Protein 1X6F (pdb70)

Structure (mmCIF, N/CA/C/O backbone):
data_1X6F
#
_entry.id   1X6F
#
loop_
_entity.id
_entity.type
_entity.pdbx_description
1 polymer 'Zinc finger protein 462'
2 non-polymer 'ZINC ION'
#
loop_
_atom_site.group_PDB
_atom_site.id
_atom_site.type_symbol
_atom_site.label_atom_id
_atom_site.label_alt_id
_atom_site.label_comp_id
_atom_site.label_asym_id
_atom_site.label_entity_id
_atom_site.label_seq_id
_atom_site.pdbx_PDB_ins_code
_atom_site.Cartn_x
_atom_site.Cartn_y
_atom_site.Cartn_z
_atom_site.occupancy
_atom_site.B_iso_or_equiv
_atom_site.auth_seq_id
_atom_site.auth_comp_id
_atom_site.auth_asym_id
_atom_site.auth_atom_id
_atom_site.pdbx_PDB_model_num
ATOM 1 N N . GLY A 1 1 ? 37.361 -23.615 -2.101 1.00 0.00 1 GLY A N 1
ATOM 2 C CA . GLY A 1 1 ? 38.703 -23.345 -2.584 1.00 0.00 1 GLY A CA 1
ATOM 3 C C . GLY A 1 1 ? 39.100 -24.253 -3.731 1.00 0.00 1 GLY A C 1
ATOM 4 O O . GLY A 1 1 ? 38.300 -25.067 -4.192 1.00 0.00 1 GLY A O 1
ATOM 8 N N . SER A 1 2 ? 40.338 -24.112 -4.193 1.00 0.00 2 SER A N 1
ATOM 9 C CA . SER A 1 2 ? 40.838 -24.923 -5.297 1.00 0.00 2 SER A CA 1
ATOM 10 C C . SER A 1 2 ? 39.813 -24.997 -6.425 1.00 0.00 2 SER A C 1
ATOM 11 O O . SER A 1 2 ? 39.593 -26.057 -7.010 1.00 0.00 2 SER A O 1
ATOM 19 N N . SER A 1 3 ? 39.188 -23.862 -6.724 1.00 0.00 3 SER A N 1
ATOM 20 C CA . SER A 1 3 ? 38.183 -23.798 -7.778 1.00 0.00 3 SER A CA 1
ATOM 21 C C . SER A 1 3 ? 38.267 -22.472 -8.529 1.00 0.00 3 SER A C 1
ATOM 22 O O . SER A 1 3 ? 39.041 -21.588 -8.165 1.00 0.00 3 SER A O 1
ATOM 30 N N . GLY A 1 4 ? 37.461 -22.342 -9.579 1.00 0.00 4 GLY A N 1
ATOM 31 C CA . GLY A 1 4 ? 37.459 -21.122 -10.364 1.00 0.00 4 GLY A CA 1
ATOM 32 C C . GLY A 1 4 ? 36.312 -21.071 -11.354 1.00 0.00 4 GLY A C 1
ATOM 33 O O . GLY A 1 4 ? 36.508 -21.265 -12.553 1.00 0.00 4 GLY A O 1
ATOM 37 N N . SER A 1 5 ? 35.109 -20.813 -10.850 1.00 0.00 5 SER A N 1
ATOM 38 C CA . SER A 1 5 ? 33.924 -20.744 -11.697 1.00 0.00 5 SER A CA 1
ATOM 39 C C . SER A 1 5 ? 32.962 -19.669 -11.199 1.00 0.00 5 SER A C 1
ATOM 40 O O . SER A 1 5 ? 33.077 -19.193 -10.070 1.00 0.00 5 SER A O 1
ATOM 48 N N . SER A 1 6 ? 32.014 -19.292 -12.051 1.00 0.00 6 SER A N 1
ATOM 49 C CA . SER A 1 6 ? 31.033 -18.272 -11.700 1.00 0.00 6 SER A CA 1
ATOM 50 C C . SER A 1 6 ? 29.656 -18.628 -12.253 1.00 0.00 6 SER A C 1
ATOM 51 O O . SER A 1 6 ? 29.523 -19.517 -13.092 1.00 0.00 6 SER A O 1
ATOM 59 N N . GLY A 1 7 ? 28.633 -17.926 -11.774 1.00 0.00 7 GLY A N 1
ATOM 60 C CA . GLY A 1 7 ? 27.280 -18.182 -12.231 1.00 0.00 7 GLY A CA 1
ATOM 61 C C . GLY A 1 7 ? 26.235 -17.551 -11.332 1.00 0.00 7 GLY A C 1
ATOM 62 O O . GLY A 1 7 ? 25.324 -18.228 -10.856 1.00 0.00 7 GLY A O 1
ATOM 66 N N . LEU A 1 8 ? 26.368 -16.250 -11.098 1.00 0.00 8 LEU A N 1
ATOM 67 C CA . LEU A 1 8 ? 25.428 -15.526 -10.249 1.00 0.00 8 LEU A CA 1
ATOM 68 C C . LEU A 1 8 ? 25.014 -14.208 -10.895 1.00 0.00 8 LEU A C 1
ATOM 69 O O . LEU A 1 8 ? 25.721 -13.205 -10.794 1.00 0.00 8 LEU A O 1
ATOM 85 N N . LYS A 1 9 ? 23.862 -14.216 -11.556 1.00 0.00 9 LYS A N 1
ATOM 86 C CA . LYS A 1 9 ? 23.349 -13.021 -12.216 1.00 0.00 9 LYS A CA 1
ATOM 87 C C . LYS A 1 9 ? 21.954 -13.267 -12.782 1.00 0.00 9 LYS A C 1
ATOM 88 O O . LYS A 1 9 ? 21.778 -14.075 -13.694 1.00 0.00 9 LYS A O 1
ATOM 107 N N . ARG A 1 10 ? 20.967 -12.565 -12.236 1.00 0.00 10 ARG A N 1
ATOM 108 C CA . ARG A 1 10 ? 19.588 -12.708 -12.687 1.00 0.00 10 ARG A CA 1
ATOM 109 C C . ARG A 1 10 ? 18.886 -11.354 -12.726 1.00 0.00 10 ARG A C 1
ATOM 110 O O . ARG A 1 10 ? 19.460 -10.335 -12.344 1.00 0.00 10 ARG A O 1
ATOM 131 N N . ASP A 1 11 ? 17.642 -11.352 -13.192 1.00 0.00 11 ASP A N 1
ATOM 132 C CA . ASP A 1 11 ? 16.861 -10.124 -13.282 1.00 0.00 11 ASP A CA 1
ATOM 133 C C . ASP A 1 11 ? 15.499 -10.296 -12.616 1.00 0.00 11 ASP A C 1
ATOM 134 O O . ASP A 1 11 ? 15.108 -11.407 -12.258 1.00 0.00 11 ASP A O 1
ATOM 143 N N . PHE A 1 12 ? 14.782 -9.189 -12.452 1.00 0.00 12 PHE A N 1
ATOM 144 C CA . PHE A 1 12 ? 13.465 -9.216 -11.827 1.00 0.00 12 PHE A CA 1
ATOM 145 C C . PHE A 1 12 ? 12.378 -8.855 -12.834 1.00 0.00 12 PHE A C 1
ATOM 146 O O . PHE A 1 12 ? 12.668 -8.396 -13.939 1.00 0.00 12 PHE A O 1
ATOM 163 N N . ILE A 1 13 ? 11.125 -9.066 -12.445 1.00 0.00 13 ILE A N 1
ATOM 164 C CA . ILE A 1 13 ? 9.994 -8.762 -13.312 1.00 0.00 13 ILE A CA 1
ATOM 165 C C . ILE A 1 13 ? 8.804 -8.251 -12.507 1.00 0.00 13 ILE A C 1
ATOM 166 O O . ILE A 1 13 ? 8.364 -8.896 -11.554 1.00 0.00 13 ILE A O 1
ATOM 182 N N . ILE A 1 14 ? 8.289 -7.090 -12.896 1.00 0.00 14 ILE A N 1
ATOM 183 C CA . ILE A 1 14 ? 7.148 -6.494 -12.212 1.00 0.00 14 ILE A CA 1
ATOM 184 C C . ILE A 1 14 ? 6.127 -5.958 -13.209 1.00 0.00 14 ILE A C 1
ATOM 185 O O . ILE A 1 14 ? 6.337 -4.915 -13.829 1.00 0.00 14 ILE A O 1
ATOM 201 N N . LEU A 1 15 ? 5.020 -6.677 -13.359 1.00 0.00 15 LEU A N 1
ATOM 202 C CA . LEU A 1 15 ? 3.964 -6.274 -14.280 1.00 0.00 15 LEU A CA 1
ATOM 203 C C . LEU A 1 15 ? 2.728 -7.151 -14.110 1.00 0.00 15 LEU A C 1
ATOM 204 O O . LEU A 1 15 ? 2.834 -8.365 -13.939 1.00 0.00 15 LEU A O 1
ATOM 220 N N . GLY A 1 16 ? 1.554 -6.528 -14.159 1.00 0.00 16 GLY A N 1
ATOM 221 C CA . GLY A 1 16 ? 0.314 -7.267 -14.011 1.00 0.00 16 GLY A CA 1
ATOM 222 C C . GLY A 1 16 ? -0.832 -6.390 -13.548 1.00 0.00 16 GLY A C 1
ATOM 223 O O . GLY A 1 16 ? -1.094 -6.280 -12.351 1.00 0.00 16 GLY A O 1
ATOM 227 N N . ASN A 1 17 ? -1.517 -5.763 -14.499 1.00 0.00 17 ASN A N 1
ATOM 228 C CA . ASN A 1 17 ? -2.640 -4.889 -14.182 1.00 0.00 17 ASN A CA 1
ATOM 229 C C . ASN A 1 17 ? -3.968 -5.602 -14.420 1.00 0.00 17 ASN A C 1
ATOM 230 O O . ASN A 1 17 ? -4.708 -5.889 -13.479 1.00 0.00 17 ASN A O 1
ATOM 241 N N . GLY A 1 18 ? -4.263 -5.886 -15.685 1.00 0.00 18 GLY A N 1
ATOM 242 C CA . GLY A 1 18 ? -5.501 -6.563 -16.023 1.00 0.00 18 GLY A CA 1
ATOM 243 C C . GLY A 1 18 ? -6.726 -5.774 -15.607 1.00 0.00 18 GLY A C 1
ATOM 244 O O . GLY A 1 18 ? -6.721 -5.063 -14.602 1.00 0.00 18 GLY A O 1
ATOM 248 N N . PRO A 1 19 ? -7.808 -5.895 -16.391 1.00 0.00 19 PRO A N 1
ATOM 249 C CA . PRO A 1 19 ? -9.066 -5.194 -16.119 1.00 0.00 19 PRO A CA 1
ATOM 250 C C . PRO A 1 19 ? -9.778 -5.739 -14.886 1.00 0.00 19 PRO A C 1
ATOM 251 O O . PRO A 1 19 ? -10.872 -5.292 -14.541 1.00 0.00 19 PRO A O 1
ATOM 262 N N . ARG A 1 20 ? -9.151 -6.707 -14.226 1.00 0.00 20 ARG A N 1
ATOM 263 C CA . ARG A 1 20 ? -9.727 -7.314 -13.032 1.00 0.00 20 ARG A CA 1
ATOM 264 C C . ARG A 1 20 ? -10.243 -6.245 -12.074 1.00 0.00 20 ARG A C 1
ATOM 265 O O . ARG A 1 20 ? -10.052 -5.050 -12.299 1.00 0.00 20 ARG A O 1
ATOM 286 N N . LEU A 1 21 ? -10.899 -6.683 -11.005 1.00 0.00 21 LEU A N 1
ATOM 287 C CA . LEU A 1 21 ? -11.445 -5.764 -10.012 1.00 0.00 21 LEU A CA 1
ATOM 288 C C . LEU A 1 21 ? -11.245 -6.307 -8.600 1.00 0.00 21 LEU A C 1
ATOM 289 O O . LEU A 1 21 ? -11.238 -7.519 -8.386 1.00 0.00 21 LEU A O 1
ATOM 305 N N . GLN A 1 22 ? -11.084 -5.401 -7.641 1.00 0.00 22 GLN A N 1
ATOM 306 C CA . GLN A 1 22 ? -10.886 -5.789 -6.250 1.00 0.00 22 GLN A CA 1
ATOM 307 C C . GLN A 1 22 ? -12.110 -6.519 -5.708 1.00 0.00 22 GLN A C 1
ATOM 308 O O . GLN A 1 22 ? -13.242 -6.214 -6.082 1.00 0.00 22 GLN A O 1
ATOM 322 N N . ASN A 1 23 ? -11.875 -7.485 -4.826 1.00 0.00 23 ASN A N 1
ATOM 323 C CA . ASN A 1 23 ? -12.960 -8.259 -4.233 1.00 0.00 23 ASN A CA 1
ATOM 324 C C . ASN A 1 23 ? -12.679 -8.552 -2.763 1.00 0.00 23 ASN A C 1
ATOM 325 O O . ASN A 1 23 ? -11.826 -9.376 -2.435 1.00 0.00 23 ASN A O 1
ATOM 336 N N . SER A 1 24 ? -13.404 -7.870 -1.881 1.00 0.00 24 SER A N 1
ATOM 337 C CA . SER A 1 24 ? -13.231 -8.054 -0.445 1.00 0.00 24 SER A CA 1
ATOM 338 C C . SER A 1 24 ? -11.758 -8.239 -0.094 1.00 0.00 24 SER A C 1
ATOM 339 O O . SER A 1 24 ? -11.401 -9.105 0.706 1.00 0.00 24 SER A O 1
ATOM 347 N N . THR A 1 25 ? -10.904 -7.418 -0.698 1.00 0.00 25 THR A N 1
ATOM 348 C CA . THR A 1 25 ? -9.470 -7.491 -0.452 1.00 0.00 25 THR A CA 1
ATOM 349 C C . THR A 1 25 ? -9.045 -6.494 0.620 1.00 0.00 25 THR A C 1
ATOM 350 O O . THR A 1 25 ? -9.711 -5.482 0.839 1.00 0.00 25 THR A O 1
ATOM 361 N N . TYR A 1 26 ? -7.933 -6.786 1.285 1.00 0.00 26 TYR A N 1
ATOM 362 C CA . TYR A 1 26 ? -7.420 -5.916 2.337 1.00 0.00 26 TYR A CA 1
ATOM 363 C C . TYR A 1 26 ? -6.199 -5.138 1.853 1.00 0.00 26 TYR A C 1
ATOM 364 O O . TYR A 1 26 ? -5.143 -5.717 1.598 1.00 0.00 26 TYR A O 1
ATOM 382 N N . GLN A 1 27 ? -6.353 -3.824 1.731 1.00 0.00 27 GLN A N 1
ATOM 383 C CA . GLN A 1 27 ? -5.264 -2.967 1.278 1.00 0.00 27 GLN A CA 1
ATOM 384 C C . GLN A 1 27 ? -4.404 -2.513 2.453 1.00 0.00 27 GLN A C 1
ATOM 385 O O . GLN A 1 27 ? -4.666 -1.476 3.063 1.00 0.00 27 GLN A O 1
ATOM 399 N N . CYS A 1 28 ? -3.377 -3.296 2.765 1.00 0.00 28 CYS A N 1
ATOM 400 C CA . CYS A 1 28 ? -2.478 -2.977 3.868 1.00 0.00 28 CYS A CA 1
ATOM 401 C C . CYS A 1 28 ? -2.022 -1.522 3.793 1.00 0.00 28 CYS A C 1
ATOM 402 O O . CYS A 1 28 ? -1.905 -0.951 2.709 1.00 0.00 28 CYS A O 1
ATOM 409 N N . LYS A 1 29 ? -1.766 -0.929 4.954 1.00 0.00 29 LYS A N 1
ATOM 410 C CA . LYS A 1 29 ? -1.321 0.458 5.022 1.00 0.00 29 LYS A CA 1
ATOM 411 C C . LYS A 1 29 ? 0.156 0.538 5.394 1.00 0.00 29 LYS A C 1
ATOM 412 O O . LYS A 1 29 ? 0.595 1.495 6.033 1.00 0.00 29 LYS A O 1
ATOM 431 N N . HIS A 1 30 ? 0.919 -0.473 4.990 1.00 0.00 30 HIS A N 1
ATOM 432 C CA . HIS A 1 30 ? 2.348 -0.515 5.279 1.00 0.00 30 HIS A CA 1
ATOM 433 C C . HIS A 1 30 ? 3.150 -0.806 4.014 1.00 0.00 30 HIS A C 1
ATOM 434 O O . HIS A 1 30 ? 4.220 -0.235 3.800 1.00 0.00 30 HIS A O 1
ATOM 448 N N . CYS A 1 31 ? 2.626 -1.697 3.179 1.00 0.00 31 CYS A N 1
ATOM 449 C CA . CYS A 1 31 ? 3.293 -2.064 1.935 1.00 0.00 31 CYS A CA 1
ATOM 450 C C . CYS A 1 31 ? 2.339 -1.945 0.751 1.00 0.00 31 CYS A C 1
ATOM 451 O O . CYS A 1 31 ? 2.732 -2.143 -0.399 1.00 0.00 31 CYS A O 1
ATOM 458 N N . ASP A 1 32 ? 1.084 -1.621 1.040 1.00 0.00 32 ASP A N 1
ATOM 459 C CA . ASP A 1 32 ? 0.073 -1.474 -0.001 1.00 0.00 32 ASP A CA 1
ATOM 460 C C . ASP A 1 32 ? -0.185 -2.805 -0.700 1.00 0.00 32 ASP A C 1
ATOM 461 O O . ASP A 1 32 ? -0.238 -2.873 -1.928 1.00 0.00 32 ASP A O 1
ATOM 470 N N . SER A 1 33 ? -0.343 -3.862 0.091 1.00 0.00 33 SER A N 1
ATOM 471 C CA . SER A 1 33 ? -0.590 -5.193 -0.452 1.00 0.00 33 SER A CA 1
ATOM 472 C C . SER A 1 33 ? -2.085 -5.500 -0.478 1.00 0.00 33 SER A C 1
ATOM 473 O O . SER A 1 33 ? -2.912 -4.646 -0.158 1.00 0.00 33 SER A O 1
ATOM 481 N N . LYS A 1 34 ? -2.423 -6.726 -0.861 1.00 0.00 34 LYS A N 1
ATOM 482 C CA . LYS A 1 34 ? -3.817 -7.149 -0.929 1.00 0.00 34 LYS A CA 1
ATOM 483 C C . LYS A 1 34 ? -3.994 -8.537 -0.320 1.00 0.00 34 LYS A C 1
ATOM 484 O O . LYS A 1 34 ? -3.552 -9.536 -0.889 1.00 0.00 34 LYS A O 1
ATOM 503 N N . LEU A 1 35 ? -4.644 -8.592 0.837 1.00 0.00 35 LEU A N 1
ATOM 504 C CA . LEU A 1 35 ? -4.881 -9.858 1.522 1.00 0.00 35 LEU A CA 1
ATOM 505 C C . LEU A 1 35 ? -6.351 -10.256 1.437 1.00 0.00 35 LEU A C 1
ATOM 506 O O . LEU A 1 35 ? -7.217 -9.417 1.192 1.00 0.00 35 LEU A O 1
ATOM 522 N N . GLN A 1 36 ? -6.624 -11.540 1.643 1.00 0.00 36 GLN A N 1
ATOM 523 C CA . GLN A 1 36 ? -7.989 -12.049 1.591 1.00 0.00 36 GLN A CA 1
ATOM 524 C C . GLN A 1 36 ? -8.830 -11.468 2.723 1.00 0.00 36 GLN A C 1
ATOM 525 O O . GLN A 1 36 ? -9.860 -10.838 2.485 1.00 0.00 36 GLN A O 1
ATOM 539 N N . SER A 1 37 ? -8.383 -11.685 3.956 1.00 0.00 37 SER A N 1
ATOM 540 C CA . SER A 1 37 ? -9.096 -11.187 5.126 1.00 0.00 37 SER A CA 1
ATOM 541 C C . SER A 1 37 ? -8.144 -10.998 6.303 1.00 0.00 37 SER A C 1
ATOM 542 O O . SER A 1 37 ? -6.953 -11.294 6.208 1.00 0.00 37 SER A O 1
ATOM 550 N N . THR A 1 38 ? -8.679 -10.503 7.415 1.00 0.00 38 THR A N 1
ATOM 551 C CA . THR A 1 38 ? -7.879 -10.273 8.611 1.00 0.00 38 THR A CA 1
ATOM 552 C C . THR A 1 38 ? -6.986 -11.471 8.915 1.00 0.00 38 THR A C 1
ATOM 553 O O . THR A 1 38 ? -5.775 -11.329 9.079 1.00 0.00 38 THR A O 1
ATOM 564 N N . ALA A 1 39 ? -7.592 -12.651 8.988 1.00 0.00 39 ALA A N 1
ATOM 565 C CA . ALA A 1 39 ? -6.852 -13.875 9.269 1.00 0.00 39 ALA A CA 1
ATOM 566 C C . ALA A 1 39 ? -5.462 -13.831 8.642 1.00 0.00 39 ALA A C 1
ATOM 567 O O . ALA A 1 39 ? -4.489 -14.294 9.236 1.00 0.00 39 ALA A O 1
ATOM 574 N N . GLU A 1 40 ? -5.378 -13.273 7.439 1.00 0.00 40 GLU A N 1
ATOM 575 C CA . GLU A 1 40 ? -4.106 -13.171 6.732 1.00 0.00 40 GLU A CA 1
ATOM 576 C C . GLU A 1 40 ? -3.330 -11.937 7.183 1.00 0.00 40 GLU A C 1
ATOM 577 O O . GLU A 1 40 ? -2.107 -11.975 7.320 1.00 0.00 40 GLU A O 1
ATOM 589 N N . LEU A 1 41 ? -4.050 -10.844 7.413 1.00 0.00 41 LEU A N 1
ATOM 590 C CA . LEU A 1 41 ? -3.430 -9.597 7.848 1.00 0.00 41 LEU A CA 1
ATOM 591 C C . LEU A 1 41 ? -2.727 -9.779 9.190 1.00 0.00 41 LEU A C 1
ATOM 592 O O . LEU A 1 41 ? -1.576 -9.374 9.360 1.00 0.00 41 LEU A O 1
ATOM 608 N N . THR A 1 42 ? -3.425 -10.392 10.140 1.00 0.00 42 THR A N 1
ATOM 609 C CA . THR A 1 42 ? -2.868 -10.628 11.466 1.00 0.00 42 THR A CA 1
ATOM 610 C C . THR A 1 42 ? -1.457 -11.196 11.376 1.00 0.00 42 THR A C 1
ATOM 611 O O . THR A 1 42 ? -0.585 -10.847 12.172 1.00 0.00 42 THR A O 1
ATOM 622 N N . SER A 1 43 ? -1.238 -12.074 10.402 1.00 0.00 43 SER A N 1
ATOM 623 C CA . SER A 1 43 ? 0.068 -12.693 10.210 1.00 0.00 43 SER A CA 1
ATOM 624 C C . SER A 1 43 ? 0.969 -11.809 9.354 1.00 0.00 43 SER A C 1
ATOM 625 O O . SER A 1 43 ? 2.107 -11.519 9.723 1.00 0.00 43 SER A O 1
ATOM 633 N N . HIS A 1 44 ? 0.450 -11.382 8.207 1.00 0.00 44 HIS A N 1
ATOM 634 C CA . HIS A 1 44 ? 1.206 -10.529 7.296 1.00 0.00 44 HIS A CA 1
ATOM 635 C C . HIS A 1 44 ? 1.857 -9.373 8.049 1.00 0.00 44 HIS A C 1
ATOM 636 O O . HIS A 1 44 ? 3.043 -9.091 7.870 1.00 0.00 44 HIS A O 1
ATOM 650 N N . LEU A 1 45 ? 1.075 -8.707 8.891 1.00 0.00 45 LEU A N 1
ATOM 651 C CA . LEU A 1 45 ? 1.575 -7.580 9.671 1.00 0.00 45 LEU A CA 1
ATOM 652 C C . LEU A 1 45 ? 2.810 -7.979 10.473 1.00 0.00 45 LEU A C 1
ATOM 653 O O . LEU A 1 45 ? 3.864 -7.355 10.359 1.00 0.00 45 LEU A O 1
ATOM 669 N N . ASN A 1 46 ? 2.671 -9.023 11.284 1.00 0.00 46 ASN A N 1
ATOM 670 C CA . ASN A 1 46 ? 3.775 -9.506 12.104 1.00 0.00 46 ASN A CA 1
ATOM 671 C C . ASN A 1 46 ? 5.097 -9.410 11.348 1.00 0.00 46 ASN A C 1
ATOM 672 O O . ASN A 1 46 ? 6.125 -9.046 11.919 1.00 0.00 46 ASN A O 1
ATOM 683 N N . ILE A 1 47 ? 5.061 -9.738 10.061 1.00 0.00 47 ILE A N 1
ATOM 684 C CA . ILE A 1 47 ? 6.255 -9.687 9.226 1.00 0.00 47 ILE A CA 1
ATOM 685 C C . ILE A 1 47 ? 6.928 -8.321 9.312 1.00 0.00 47 ILE A C 1
ATOM 686 O O . ILE A 1 47 ? 8.145 -8.225 9.469 1.00 0.00 47 ILE A O 1
ATOM 702 N N . HIS A 1 48 ? 6.126 -7.266 9.209 1.00 0.00 48 HIS A N 1
ATOM 703 C CA . HIS A 1 48 ? 6.644 -5.903 9.277 1.00 0.00 48 HIS A CA 1
ATOM 704 C C . HIS A 1 48 ? 7.482 -5.703 10.536 1.00 0.00 48 HIS A C 1
ATOM 705 O O . HIS A 1 48 ? 8.594 -5.181 10.476 1.00 0.00 48 HIS A O 1
ATOM 719 N N . ASN A 1 49 ? 6.939 -6.121 11.675 1.00 0.00 49 ASN A N 1
ATOM 720 C CA . ASN A 1 49 ? 7.636 -5.986 12.949 1.00 0.00 49 ASN A CA 1
ATOM 721 C C . ASN A 1 49 ? 9.057 -6.534 12.852 1.00 0.00 49 ASN A C 1
ATOM 722 O O . ASN A 1 49 ? 10.024 -5.836 13.155 1.00 0.00 49 ASN A O 1
ATOM 733 N N . GLU A 1 50 ? 9.174 -7.788 12.427 1.00 0.00 50 GLU A N 1
ATOM 734 C CA . GLU A 1 50 ? 10.476 -8.430 12.291 1.00 0.00 50 GLU A CA 1
ATOM 735 C C . GLU A 1 50 ? 11.354 -7.673 11.297 1.00 0.00 50 GLU A C 1
ATOM 736 O O . GLU A 1 50 ? 12.521 -7.398 11.570 1.00 0.00 50 GLU A O 1
ATOM 748 N N . GLU A 1 51 ? 10.781 -7.342 10.144 1.00 0.00 51 GLU A N 1
ATOM 749 C CA . GLU A 1 51 ? 11.512 -6.620 9.109 1.00 0.00 51 GLU A CA 1
ATOM 750 C C . GLU A 1 51 ? 12.012 -5.277 9.633 1.00 0.00 51 GLU A C 1
ATOM 751 O O . GLU A 1 51 ? 13.076 -4.800 9.237 1.00 0.00 51 GLU A O 1
ATOM 763 N N . PHE A 1 52 ? 11.237 -4.671 10.527 1.00 0.00 52 PHE A N 1
ATOM 764 C CA . PHE A 1 52 ? 11.599 -3.383 11.105 1.00 0.00 52 PHE A CA 1
ATOM 765 C C . PHE A 1 52 ? 12.731 -3.539 12.116 1.00 0.00 52 PHE A C 1
ATOM 766 O O . PHE A 1 52 ? 13.656 -2.729 12.157 1.00 0.00 52 PHE A O 1
ATOM 783 N N . GLN A 1 53 ? 12.649 -4.587 12.930 1.00 0.00 53 GLN A N 1
ATOM 784 C CA . GLN A 1 53 ? 13.666 -4.849 13.942 1.00 0.00 53 GLN A CA 1
ATOM 785 C C . GLN A 1 53 ? 15.063 -4.818 13.331 1.00 0.00 53 GLN A C 1
ATOM 786 O O . GLN A 1 53 ? 15.970 -4.176 13.861 1.00 0.00 53 GLN A O 1
ATOM 800 N N . LYS A 1 54 ? 15.230 -5.516 12.213 1.00 0.00 54 LYS A N 1
ATOM 801 C CA . LYS A 1 54 ? 16.516 -5.569 11.528 1.00 0.00 54 LYS A CA 1
ATOM 802 C C . LYS A 1 54 ? 16.731 -4.320 10.679 1.00 0.00 54 LYS A C 1
ATOM 803 O O . LYS A 1 54 ? 17.744 -3.633 10.814 1.00 0.00 54 LYS A O 1
ATOM 822 N N . ARG A 1 55 ? 15.772 -4.031 9.806 1.00 0.00 55 ARG A N 1
ATOM 823 C CA . ARG A 1 55 ? 15.857 -2.865 8.935 1.00 0.00 55 ARG A CA 1
ATOM 824 C C . ARG A 1 55 ? 16.212 -1.614 9.734 1.00 0.00 55 ARG A C 1
ATOM 825 O O . ARG A 1 55 ? 16.904 -0.725 9.240 1.00 0.00 55 ARG A O 1
ATOM 846 N N . ALA A 1 56 ? 15.731 -1.553 10.972 1.00 0.00 56 ALA A N 1
ATOM 847 C CA . ALA A 1 56 ? 15.998 -0.413 11.840 1.00 0.00 56 ALA A CA 1
ATOM 848 C C . ALA A 1 56 ? 17.491 -0.266 12.109 1.00 0.00 56 ALA A C 1
ATOM 849 O O . ALA A 1 56 ? 17.986 -0.670 13.162 1.00 0.00 56 ALA A O 1
ATOM 856 N N . LYS A 1 57 ? 18.206 0.314 11.151 1.00 0.00 57 LYS A N 1
ATOM 857 C CA . LYS A 1 57 ? 19.644 0.515 11.284 1.00 0.00 57 LYS A CA 1
ATOM 858 C C . LYS A 1 57 ? 19.955 1.940 11.731 1.00 0.00 57 LYS A C 1
ATOM 859 O O . LYS A 1 57 ? 19.048 2.730 11.994 1.00 0.00 57 LYS A O 1
ATOM 878 N N . ARG A 1 58 ? 21.242 2.262 11.814 1.00 0.00 58 ARG A N 1
ATOM 879 C CA . ARG A 1 58 ? 21.671 3.592 12.229 1.00 0.00 58 ARG A CA 1
ATOM 880 C C . ARG A 1 58 ? 21.552 4.586 11.078 1.00 0.00 58 ARG A C 1
ATOM 881 O O . ARG A 1 58 ? 22.464 5.375 10.830 1.00 0.00 58 ARG A O 1
ATOM 902 N N . GLN A 1 59 ? 20.423 4.540 10.378 1.00 0.00 59 GLN A N 1
ATOM 903 C CA . GLN A 1 59 ? 20.186 5.436 9.252 1.00 0.00 59 GLN A CA 1
ATOM 904 C C . GLN A 1 59 ? 20.570 6.869 9.606 1.00 0.00 59 GLN A C 1
ATOM 905 O O . GLN A 1 59 ? 20.824 7.184 10.768 1.00 0.00 59 GLN A O 1
ATOM 919 N N . GLU A 1 60 ? 20.611 7.732 8.596 1.00 0.00 60 GLU A N 1
ATOM 920 C CA . GLU A 1 60 ? 20.966 9.131 8.802 1.00 0.00 60 GLU A CA 1
ATOM 921 C C . GLU A 1 60 ? 19.742 10.031 8.654 1.00 0.00 60 GLU A C 1
ATOM 922 O O . GLU A 1 60 ? 19.356 10.729 9.591 1.00 0.00 60 GLU A O 1
ATOM 934 N N . ARG A 1 61 ? 19.137 10.007 7.471 1.00 0.00 61 ARG A N 1
ATOM 935 C CA . ARG A 1 61 ? 17.958 10.821 7.200 1.00 0.00 61 ARG A CA 1
ATOM 936 C C . ARG A 1 61 ? 16.685 10.085 7.604 1.00 0.00 61 ARG A C 1
ATOM 937 O O . ARG A 1 61 ? 16.396 8.999 7.099 1.00 0.00 61 ARG A O 1
ATOM 958 N N . ARG A 1 62 ? 15.926 10.682 8.517 1.00 0.00 62 ARG A N 1
ATOM 959 C CA . ARG A 1 62 ? 14.685 10.082 8.991 1.00 0.00 62 ARG A CA 1
ATOM 960 C C . ARG A 1 62 ? 13.560 11.113 9.022 1.00 0.00 62 ARG A C 1
ATOM 961 O O . ARG A 1 62 ? 13.460 11.910 9.955 1.00 0.00 62 ARG A O 1
ATOM 982 N N . LYS A 1 63 ? 12.716 11.092 7.997 1.00 0.00 63 LYS A N 1
ATOM 983 C CA . LYS A 1 63 ? 11.598 12.024 7.906 1.00 0.00 63 LYS A CA 1
ATOM 984 C C . LYS A 1 63 ? 10.408 11.379 7.203 1.00 0.00 63 LYS A C 1
ATOM 985 O O . LYS A 1 63 ? 10.531 10.304 6.615 1.00 0.00 63 LYS A O 1
ATOM 1004 N N . GLN A 1 64 ? 9.258 12.042 7.267 1.00 0.00 64 GLN A N 1
ATOM 1005 C CA . GLN A 1 64 ? 8.047 11.532 6.635 1.00 0.00 64 GLN A CA 1
ATOM 1006 C C . GLN A 1 64 ? 7.171 12.676 6.136 1.00 0.00 64 GLN A C 1
ATOM 1007 O O . GLN A 1 64 ? 6.946 13.656 6.847 1.00 0.00 64 GLN A O 1
ATOM 1021 N N . LEU A 1 65 ? 6.679 12.545 4.909 1.00 0.00 65 LEU A N 1
ATOM 1022 C CA . LEU A 1 65 ? 5.827 13.569 4.313 1.00 0.00 65 LEU A CA 1
ATOM 1023 C C . LEU A 1 65 ? 4.483 13.645 5.032 1.00 0.00 65 LEU A C 1
ATOM 1024 O O . LEU A 1 65 ? 4.106 12.729 5.764 1.00 0.00 65 LEU A O 1
ATOM 1040 N N . LEU A 1 66 ? 3.764 14.741 4.816 1.00 0.00 66 LEU A N 1
ATOM 1041 C CA . LEU A 1 66 ? 2.461 14.936 5.441 1.00 0.00 66 LEU A CA 1
ATOM 1042 C C . LEU A 1 66 ? 1.337 14.753 4.426 1.00 0.00 66 LEU A C 1
ATOM 1043 O O . LEU A 1 66 ? 1.567 14.787 3.217 1.00 0.00 66 LEU A O 1
ATOM 1059 N N . SER A 1 67 ? 0.120 14.561 4.926 1.00 0.00 67 SER A N 1
ATOM 1060 C CA . SER A 1 67 ? -1.039 14.372 4.062 1.00 0.00 67 SER A CA 1
ATOM 1061 C C . SER A 1 67 ? -2.134 15.382 4.393 1.00 0.00 67 SER A C 1
ATOM 1062 O O . SER A 1 67 ? -3.041 15.099 5.176 1.00 0.00 67 SER A O 1
ATOM 1070 N N . LYS A 1 68 ? -2.042 16.563 3.790 1.00 0.00 68 LYS A N 1
ATOM 1071 C CA . LYS A 1 68 ? -3.023 17.617 4.018 1.00 0.00 68 LYS A CA 1
ATOM 1072 C C . LYS A 1 68 ? -4.439 17.050 4.026 1.00 0.00 68 LYS A C 1
ATOM 1073 O O . LYS A 1 68 ? -4.743 16.107 3.296 1.00 0.00 68 LYS A O 1
ATOM 1092 N N . GLN A 1 69 ? -5.300 17.632 4.855 1.00 0.00 69 GLN A N 1
ATOM 1093 C CA . GLN A 1 69 ? -6.684 17.184 4.956 1.00 0.00 69 GLN A CA 1
ATOM 1094 C C . GLN A 1 69 ? -7.611 18.350 5.278 1.00 0.00 69 GLN A C 1
ATOM 1095 O O . GLN A 1 69 ? -7.367 19.112 6.214 1.00 0.00 69 GLN A O 1
ATOM 1109 N N . LYS A 1 70 ? -8.677 18.486 4.496 1.00 0.00 70 LYS A N 1
ATOM 1110 C CA . LYS A 1 70 ? -9.643 19.559 4.697 1.00 0.00 70 LYS A CA 1
ATOM 1111 C C . LYS A 1 70 ? -10.934 19.022 5.308 1.00 0.00 70 LYS A C 1
ATOM 1112 O O . LYS A 1 70 ? -11.125 17.811 5.412 1.00 0.00 70 LYS A O 1
ATOM 1131 N N . TYR A 1 71 ? -11.816 19.931 5.708 1.00 0.00 71 TYR A N 1
ATOM 1132 C CA . TYR A 1 71 ? -13.088 19.548 6.309 1.00 0.00 71 TYR A CA 1
ATOM 1133 C C . TYR A 1 71 ? -14.076 20.710 6.279 1.00 0.00 71 TYR A C 1
ATOM 1134 O O . TYR A 1 71 ? -13.689 21.864 6.097 1.00 0.00 71 TYR A O 1
ATOM 1152 N N . ALA A 1 72 ? -15.355 20.395 6.460 1.00 0.00 72 ALA A N 1
ATOM 1153 C CA . ALA A 1 72 ? -16.399 21.412 6.457 1.00 0.00 72 ALA A CA 1
ATOM 1154 C C . ALA A 1 72 ? -16.874 21.716 7.874 1.00 0.00 72 ALA A C 1
ATOM 1155 O O . ALA A 1 72 ? -16.847 20.849 8.747 1.00 0.00 72 ALA A O 1
ATOM 1162 N N . ASP A 1 73 ? -17.308 22.952 8.095 1.00 0.00 73 ASP A N 1
ATOM 1163 C CA . ASP A 1 73 ? -17.789 23.370 9.406 1.00 0.00 73 ASP A CA 1
ATOM 1164 C C . ASP A 1 73 ? -19.308 23.256 9.489 1.00 0.00 73 ASP A C 1
ATOM 1165 O O . ASP A 1 73 ? -19.847 22.676 10.432 1.00 0.00 73 ASP A O 1
ATOM 1174 N N . GLY A 1 74 ? -19.994 23.814 8.496 1.00 0.00 74 GLY A N 1
ATOM 1175 C CA . GLY A 1 74 ? -21.444 23.765 8.477 1.00 0.00 74 GLY A CA 1
ATOM 1176 C C . GLY A 1 74 ? -22.064 24.465 9.670 1.00 0.00 74 GLY A C 1
ATOM 1177 O O . GLY A 1 74 ? -21.747 24.150 10.817 1.00 0.00 74 GLY A O 1
ATOM 1181 N N . ALA A 1 75 ? -22.950 25.418 9.401 1.00 0.00 75 ALA A N 1
ATOM 1182 C CA . ALA A 1 75 ? -23.616 26.164 10.462 1.00 0.00 75 ALA A CA 1
ATOM 1183 C C . ALA A 1 75 ? -24.367 25.228 11.403 1.00 0.00 75 ALA A C 1
ATOM 1184 O O . ALA A 1 75 ? -24.095 25.190 12.603 1.00 0.00 75 ALA A O 1
ATOM 1191 N N . PHE A 1 76 ? -25.313 24.476 10.851 1.00 0.00 76 PHE A N 1
ATOM 1192 C CA . PHE A 1 76 ? -26.104 23.541 11.642 1.00 0.00 76 PHE A CA 1
ATOM 1193 C C . PHE A 1 76 ? -25.230 22.418 12.192 1.00 0.00 76 PHE A C 1
ATOM 1194 O O . PHE A 1 76 ? -24.524 21.742 11.444 1.00 0.00 76 PHE A O 1
ATOM 1211 N N . ALA A 1 77 ? -25.282 22.225 13.506 1.00 0.00 77 ALA A N 1
ATOM 1212 C CA . ALA A 1 77 ? -24.497 21.184 14.157 1.00 0.00 77 ALA A CA 1
ATOM 1213 C C . ALA A 1 77 ? -24.484 19.905 13.327 1.00 0.00 77 ALA A C 1
ATOM 1214 O O . ALA A 1 77 ? -25.445 19.135 13.341 1.00 0.00 77 ALA A O 1
ATOM 1221 N N . ASP A 1 78 ? -23.392 19.686 12.603 1.00 0.00 78 ASP A N 1
ATOM 1222 C CA . ASP A 1 78 ? -23.254 18.500 11.766 1.00 0.00 78 ASP A CA 1
ATOM 1223 C C . ASP A 1 78 ? -21.821 18.351 11.266 1.00 0.00 78 ASP A C 1
ATOM 1224 O O . ASP A 1 78 ? -21.109 19.339 11.085 1.00 0.00 78 ASP A O 1
ATOM 1233 N N . PHE A 1 79 ? -21.403 17.109 11.045 1.00 0.00 79 PHE A N 1
ATOM 1234 C CA . PHE A 1 79 ? -20.053 16.830 10.568 1.00 0.00 79 PHE A CA 1
ATOM 1235 C C . PHE A 1 79 ? -20.058 15.677 9.568 1.00 0.00 79 PHE A C 1
ATOM 1236 O O . PHE A 1 79 ? -20.397 14.544 9.911 1.00 0.00 79 PHE A O 1
ATOM 1253 N N . LYS A 1 80 ? -19.678 15.973 8.330 1.00 0.00 80 LYS A N 1
ATOM 1254 C CA . LYS A 1 80 ? -19.637 14.963 7.279 1.00 0.00 80 LYS A CA 1
ATOM 1255 C C . LYS A 1 80 ? -18.380 15.115 6.428 1.00 0.00 80 LYS A C 1
ATOM 1256 O O . LYS A 1 80 ? -17.917 16.229 6.182 1.00 0.00 80 LYS A O 1
ATOM 1275 N N . GLN A 1 81 ? -17.834 13.989 5.981 1.00 0.00 81 GLN A N 1
ATOM 1276 C CA . GLN A 1 81 ? -16.631 13.998 5.156 1.00 0.00 81 GLN A CA 1
ATOM 1277 C C . GLN A 1 81 ? -16.745 15.031 4.040 1.00 0.00 81 GLN A C 1
ATOM 1278 O O . GLN A 1 81 ? -15.863 15.871 3.867 1.00 0.00 81 GLN A O 1
ATOM 1292 N N . GLU A 1 82 ? -17.837 14.961 3.285 1.00 0.00 82 GLU A N 1
ATOM 1293 C CA . GLU A 1 82 ? -18.064 15.889 2.183 1.00 0.00 82 GLU A CA 1
ATOM 1294 C C . GLU A 1 82 ? -16.772 16.149 1.415 1.00 0.00 82 GLU A C 1
ATOM 1295 O O . GLU A 1 82 ? -16.441 17.293 1.104 1.00 0.00 82 GLU A O 1
ATOM 1307 N N . SER A 1 83 ? -16.044 15.078 1.113 1.00 0.00 83 SER A N 1
ATOM 1308 C CA . SER A 1 83 ? -14.786 15.189 0.386 1.00 0.00 83 SER A CA 1
ATOM 1309 C C . SER A 1 83 ? -14.846 16.323 -0.634 1.00 0.00 83 SER A C 1
ATOM 1310 O O . SER A 1 83 ? -15.713 16.343 -1.506 1.00 0.00 83 SER A O 1
ATOM 1318 N N . GLY A 1 84 ? -13.916 17.266 -0.517 1.00 0.00 84 GLY A N 1
ATOM 1319 C CA . GLY A 1 84 ? -13.881 18.391 -1.433 1.00 0.00 84 GLY A CA 1
ATOM 1320 C C . GLY A 1 84 ? -13.685 17.959 -2.873 1.00 0.00 84 GLY A C 1
ATOM 1321 O O . GLY A 1 84 ? -13.758 16.775 -3.204 1.00 0.00 84 GLY A O 1
ATOM 1325 N N . PRO A 1 85 ? -13.431 18.934 -3.758 1.00 0.00 85 PRO A N 1
ATOM 1326 C CA . PRO A 1 85 ? -13.221 18.673 -5.185 1.00 0.00 85 PRO A CA 1
ATOM 1327 C C . PRO A 1 85 ? -11.904 17.952 -5.454 1.00 0.00 85 PRO A C 1
ATOM 1328 O O . PRO A 1 85 ? -10.876 18.273 -4.857 1.00 0.00 85 PRO A O 1
ATOM 1339 N N . SER A 1 86 ? -11.942 16.977 -6.357 1.00 0.00 86 SER A N 1
ATOM 1340 C CA . SER A 1 86 ? -10.752 16.209 -6.703 1.00 0.00 86 SER A CA 1
ATOM 1341 C C . SER A 1 86 ? -9.748 17.073 -7.460 1.00 0.00 86 SER A C 1
ATOM 1342 O O . SER A 1 86 ? -9.764 17.128 -8.689 1.00 0.00 86 SER A O 1
ATOM 1350 N N . SER A 1 87 ? -8.877 17.746 -6.716 1.00 0.00 87 SER A N 1
ATOM 1351 C CA . SER A 1 87 ? -7.867 18.611 -7.315 1.00 0.00 87 SER A CA 1
ATOM 1352 C C . SER A 1 87 ? -7.327 18.001 -8.605 1.00 0.00 87 SER A C 1
ATOM 1353 O O . SER A 1 87 ? -7.155 18.693 -9.608 1.00 0.00 87 SER A O 1
ATOM 1361 N N . GLY A 1 88 ? -7.059 16.699 -8.571 1.00 0.00 88 GLY A N 1
ATOM 1362 C CA . GLY A 1 88 ? -6.541 16.017 -9.742 1.00 0.00 88 GLY A CA 1
ATOM 1363 C C . GLY A 1 88 ? -5.047 15.776 -9.658 1.00 0.00 88 GLY A C 1
ATOM 1364 O O . GLY A 1 88 ? -4.329 16.634 -9.147 1.00 0.00 88 GLY A O 1
ATOM 1369 N N . GLY A 1 1 ? -36.615 -13.984 -72.894 1.00 0.00 1 GLY A N 2
ATOM 1370 C CA . GLY A 1 1 ? -35.708 -13.038 -72.269 1.00 0.00 1 GLY A CA 2
ATOM 1371 C C . GLY A 1 1 ? -35.780 -13.080 -70.755 1.00 0.00 1 GLY A C 2
ATOM 1372 O O . GLY A 1 1 ? -36.698 -12.523 -70.155 1.00 0.00 1 GLY A O 2
ATOM 1376 N N . SER A 1 2 ? -34.809 -13.745 -70.136 1.00 0.00 2 SER A N 2
ATOM 1377 C CA . SER A 1 2 ? -34.769 -13.862 -68.684 1.00 0.00 2 SER A CA 2
ATOM 1378 C C . SER A 1 2 ? -33.361 -14.205 -68.205 1.00 0.00 2 SER A C 2
ATOM 1379 O O . SER A 1 2 ? -32.624 -14.927 -68.876 1.00 0.00 2 SER A O 2
ATOM 1387 N N . SER A 1 3 ? -32.995 -13.680 -67.040 1.00 0.00 3 SER A N 2
ATOM 1388 C CA . SER A 1 3 ? -31.674 -1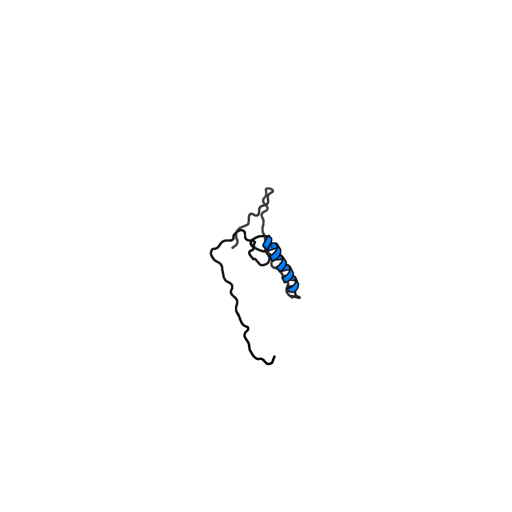3.926 -66.472 1.00 0.00 3 SER A CA 2
ATOM 1389 C C . SER A 1 3 ? -31.588 -13.391 -65.046 1.00 0.00 3 SER A C 2
ATOM 1390 O O . SER A 1 3 ? -32.183 -12.365 -64.719 1.00 0.00 3 SER A O 2
ATOM 1398 N N . GLY A 1 4 ? -30.841 -14.094 -64.200 1.00 0.00 4 GLY A N 2
ATOM 1399 C CA . GLY A 1 4 ? -30.689 -13.675 -62.819 1.00 0.00 4 GLY A CA 2
ATOM 1400 C C . GLY A 1 4 ? -30.576 -14.849 -61.867 1.00 0.00 4 GLY A C 2
ATOM 1401 O O . GLY A 1 4 ? -29.539 -15.510 -61.807 1.00 0.00 4 GLY A O 2
ATOM 1405 N N . SER A 1 5 ? -31.643 -15.107 -61.118 1.00 0.00 5 SER A N 2
ATOM 1406 C CA . SER A 1 5 ? -31.657 -16.205 -60.159 1.00 0.00 5 SER A CA 2
ATOM 1407 C C . SER A 1 5 ? -30.473 -16.106 -59.202 1.00 0.00 5 SER A C 2
ATOM 1408 O O . SER A 1 5 ? -29.737 -17.073 -59.005 1.00 0.00 5 SER A O 2
ATOM 1416 N N . SER A 1 6 ? -30.296 -14.929 -58.610 1.00 0.00 6 SER A N 2
ATOM 1417 C CA . SER A 1 6 ? -29.199 -14.700 -57.677 1.00 0.00 6 SER A CA 2
ATOM 1418 C C . SER A 1 6 ? -29.647 -14.954 -56.240 1.00 0.00 6 SER A C 2
ATOM 1419 O O . SER A 1 6 ? -30.839 -14.928 -55.936 1.00 0.00 6 SER A O 2
ATOM 1427 N N . GLY A 1 7 ? -28.681 -15.198 -55.360 1.00 0.00 7 GLY A N 2
ATOM 1428 C CA . GLY A 1 7 ? -28.995 -15.453 -53.966 1.00 0.00 7 GLY A CA 2
ATOM 1429 C C . GLY A 1 7 ? -27.871 -15.043 -53.035 1.00 0.00 7 GLY A C 2
ATOM 1430 O O . GLY A 1 7 ? -26.731 -14.866 -53.466 1.00 0.00 7 GLY A O 2
ATOM 1434 N N . LEU A 1 8 ? -28.192 -14.890 -51.755 1.00 0.00 8 LEU A N 2
ATOM 1435 C CA . LEU A 1 8 ? -27.201 -14.497 -50.759 1.00 0.00 8 LEU A CA 2
ATOM 1436 C C . LEU A 1 8 ? -27.798 -14.523 -49.356 1.00 0.00 8 LEU A C 2
ATOM 1437 O O . LEU A 1 8 ? -28.957 -14.160 -49.156 1.00 0.00 8 LEU A O 2
ATOM 1453 N N . LYS A 1 9 ? -26.999 -14.954 -48.387 1.00 0.00 9 LYS A N 2
ATOM 1454 C CA . LYS A 1 9 ? -27.445 -15.025 -47.001 1.00 0.00 9 LYS A CA 2
ATOM 1455 C C . LYS A 1 9 ? -26.259 -15.176 -46.053 1.00 0.00 9 LYS A C 2
ATOM 1456 O O . LYS A 1 9 ? -25.444 -16.086 -46.205 1.00 0.00 9 LYS A O 2
ATOM 1475 N N . ARG A 1 10 ? -26.171 -14.281 -45.076 1.00 0.00 10 ARG A N 2
ATOM 1476 C CA . ARG A 1 10 ? -25.084 -14.315 -44.104 1.00 0.00 10 ARG A CA 2
ATOM 1477 C C . ARG A 1 10 ? -25.590 -13.955 -42.710 1.00 0.00 10 ARG A C 2
ATOM 1478 O O . ARG A 1 10 ? -26.765 -13.634 -42.529 1.00 0.00 10 ARG A O 2
ATOM 1499 N N . ASP A 1 11 ? -24.696 -14.012 -41.729 1.00 0.00 11 ASP A N 2
ATOM 1500 C CA . ASP A 1 11 ? -25.051 -13.692 -40.352 1.00 0.00 11 ASP A CA 2
ATOM 1501 C C . ASP A 1 11 ? -23.961 -12.854 -39.690 1.00 0.00 11 ASP A C 2
ATOM 1502 O O . ASP A 1 11 ? -22.872 -12.688 -40.240 1.00 0.00 11 ASP A O 2
ATOM 1511 N N . PHE A 1 12 ? -24.262 -12.328 -38.508 1.00 0.00 12 PHE A N 2
ATOM 1512 C CA . PHE A 1 12 ? -23.309 -11.505 -37.772 1.00 0.00 12 PHE A CA 2
ATOM 1513 C C . PHE A 1 12 ? -23.192 -11.971 -36.324 1.00 0.00 12 PHE A C 2
ATOM 1514 O O . PHE A 1 12 ? -23.976 -12.802 -35.863 1.00 0.00 12 PHE A O 2
ATOM 1531 N N . ILE A 1 13 ? -22.208 -11.432 -35.612 1.00 0.00 13 ILE A N 2
ATOM 1532 C CA . ILE A 1 13 ? -21.989 -11.791 -34.217 1.00 0.00 13 ILE A CA 2
ATOM 1533 C C . ILE A 1 13 ? -21.985 -10.555 -33.325 1.00 0.00 13 ILE A C 2
ATOM 1534 O O . ILE A 1 13 ? -21.964 -9.425 -33.813 1.00 0.00 13 ILE A O 2
ATOM 1550 N N . ILE A 1 14 ? -22.003 -10.777 -32.015 1.00 0.00 14 ILE A N 2
ATOM 1551 C CA . ILE A 1 14 ? -21.998 -9.681 -31.054 1.00 0.00 14 ILE A CA 2
ATOM 1552 C C . ILE A 1 14 ? -21.307 -10.090 -29.757 1.00 0.00 14 ILE A C 2
ATOM 1553 O O . ILE A 1 14 ? -21.375 -11.248 -29.343 1.00 0.00 14 ILE A O 2
ATOM 1569 N N . LEU A 1 15 ? -20.645 -9.132 -29.119 1.00 0.00 15 LEU A N 2
ATOM 1570 C CA . LEU A 1 15 ? -19.943 -9.391 -27.866 1.00 0.00 15 LEU A CA 2
ATOM 1571 C C . LEU A 1 15 ? -20.423 -8.447 -26.768 1.00 0.00 15 LEU A C 2
ATOM 1572 O O . LEU A 1 15 ? -20.942 -7.367 -27.046 1.00 0.00 15 LEU A O 2
ATOM 1588 N N . GLY A 1 16 ? -20.244 -8.863 -25.518 1.00 0.00 16 GLY A N 2
ATOM 1589 C CA . GLY A 1 16 ? -20.662 -8.042 -24.396 1.00 0.00 16 GLY A CA 2
ATOM 1590 C C . GLY A 1 16 ? -19.835 -8.297 -23.151 1.00 0.00 16 GLY A C 2
ATOM 1591 O O . GLY A 1 16 ? -19.160 -9.320 -23.045 1.00 0.00 16 GLY A O 2
ATOM 1595 N N . ASN A 1 17 ? -19.886 -7.362 -22.208 1.00 0.00 17 ASN A N 2
ATOM 1596 C CA . ASN A 1 17 ? -19.134 -7.489 -20.965 1.00 0.00 17 ASN A CA 2
ATOM 1597 C C . ASN A 1 17 ? -19.974 -7.042 -19.772 1.00 0.00 17 ASN A C 2
ATOM 1598 O O . ASN A 1 17 ? -20.792 -6.130 -19.883 1.00 0.00 17 ASN A O 2
ATOM 1609 N N . GLY A 1 18 ? -19.765 -7.693 -18.631 1.00 0.00 18 GLY A N 2
ATOM 1610 C CA . GLY A 1 18 ? -20.510 -7.349 -17.434 1.00 0.00 18 GLY A CA 2
ATOM 1611 C C . GLY A 1 18 ? -19.659 -7.419 -16.182 1.00 0.00 18 GLY A C 2
ATOM 1612 O O . GLY A 1 18 ? -18.699 -8.186 -16.100 1.00 0.00 18 GLY A O 2
ATOM 1616 N N . PRO A 1 19 ? -20.009 -6.603 -15.177 1.00 0.00 19 PRO A N 2
ATOM 1617 C CA . PRO A 1 19 ? -19.283 -6.556 -13.905 1.00 0.00 19 PRO A CA 2
ATOM 1618 C C . PRO A 1 19 ? -19.482 -7.821 -13.077 1.00 0.00 19 PRO A C 2
ATOM 1619 O O . PRO A 1 19 ? -20.364 -8.631 -13.365 1.00 0.00 19 PRO A O 2
ATOM 1630 N N . ARG A 1 20 ? -18.658 -7.985 -12.047 1.00 0.00 20 ARG A N 2
ATOM 1631 C CA . ARG A 1 20 ? -18.744 -9.153 -11.178 1.00 0.00 20 ARG A CA 2
ATOM 1632 C C . ARG A 1 20 ? -18.607 -8.750 -9.712 1.00 0.00 20 ARG A C 2
ATOM 1633 O O . ARG A 1 20 ? -18.071 -7.687 -9.397 1.00 0.00 20 ARG A O 2
ATOM 1654 N N . LEU A 1 21 ? -19.094 -9.607 -8.821 1.00 0.00 21 LEU A N 2
ATOM 1655 C CA . LEU A 1 21 ? -19.027 -9.341 -7.388 1.00 0.00 21 LEU A CA 2
ATOM 1656 C C . LEU A 1 21 ? -17.604 -8.990 -6.966 1.00 0.00 21 LEU A C 2
ATOM 1657 O O . LEU A 1 21 ? -16.651 -9.678 -7.332 1.00 0.00 21 LEU A O 2
ATOM 1673 N N . GLN A 1 22 ? -17.469 -7.917 -6.193 1.00 0.00 22 GLN A N 2
ATOM 1674 C CA . GLN A 1 22 ? -16.162 -7.477 -5.720 1.00 0.00 22 GLN A CA 2
ATOM 1675 C C . GLN A 1 22 ? -15.795 -8.169 -4.412 1.00 0.00 22 GLN A C 2
ATOM 1676 O O . GLN A 1 22 ? -16.644 -8.773 -3.758 1.00 0.00 22 GLN A O 2
ATOM 1690 N N . ASN A 1 23 ? -14.523 -8.078 -4.037 1.00 0.00 23 ASN A N 2
ATOM 1691 C CA . ASN A 1 23 ? -14.043 -8.697 -2.806 1.00 0.00 23 ASN A CA 2
ATOM 1692 C C . ASN A 1 23 ? -13.539 -7.641 -1.827 1.00 0.00 23 ASN A C 2
ATOM 1693 O O . ASN A 1 23 ? -12.940 -6.643 -2.227 1.00 0.00 23 ASN A O 2
ATOM 1704 N N . SER A 1 24 ? -13.786 -7.870 -0.541 1.00 0.00 24 SER A N 2
ATOM 1705 C CA . SER A 1 24 ? -13.360 -6.937 0.497 1.00 0.00 24 SER A CA 2
ATOM 1706 C C . SER A 1 24 ? -11.913 -7.198 0.901 1.00 0.00 24 SER A C 2
ATOM 1707 O O . SER A 1 24 ? -11.577 -7.201 2.086 1.00 0.00 24 SER A O 2
ATOM 1715 N N . THR A 1 25 ? -11.057 -7.416 -0.093 1.00 0.00 25 THR A N 2
ATOM 1716 C CA . THR A 1 25 ? -9.646 -7.679 0.157 1.00 0.00 25 THR A CA 2
ATOM 1717 C C . THR A 1 25 ? -9.005 -6.540 0.941 1.00 0.00 25 THR A C 2
ATOM 1718 O O . THR A 1 25 ? -9.232 -5.366 0.646 1.00 0.00 25 THR A O 2
ATOM 1729 N N . TYR A 1 26 ? -8.203 -6.893 1.939 1.00 0.00 26 TYR A N 2
ATOM 1730 C CA . TYR A 1 26 ? -7.530 -5.899 2.767 1.00 0.00 26 TYR A CA 2
ATOM 1731 C C . TYR A 1 26 ? -6.302 -5.339 2.056 1.00 0.00 26 TYR A C 2
ATOM 1732 O O . TYR A 1 26 ? -5.387 -6.081 1.700 1.00 0.00 26 TYR A O 2
ATOM 1750 N N . GLN A 1 27 ? -6.291 -4.026 1.854 1.00 0.00 27 GLN A N 2
ATOM 1751 C CA . GLN A 1 27 ? -5.175 -3.366 1.186 1.00 0.00 27 GLN A CA 2
ATOM 1752 C C . GLN A 1 27 ? -4.128 -2.911 2.196 1.00 0.00 27 GLN A C 2
ATOM 1753 O O . GLN A 1 27 ? -4.213 -1.810 2.742 1.00 0.00 27 GLN A O 2
ATOM 1767 N N . CYS A 1 28 ? -3.139 -3.764 2.441 1.00 0.00 28 CYS A N 2
ATOM 1768 C CA . CYS A 1 28 ? -2.075 -3.451 3.387 1.00 0.00 28 CYS A CA 2
ATOM 1769 C C . CYS A 1 28 ? -1.551 -2.035 3.167 1.00 0.00 28 CYS A C 2
ATOM 1770 O O . CYS A 1 28 ? -1.089 -1.694 2.077 1.00 0.00 28 CYS A O 2
ATOM 1777 N N . LYS A 1 29 ? -1.625 -1.214 4.209 1.00 0.00 29 LYS A N 2
ATOM 1778 C CA . LYS A 1 29 ? -1.158 0.165 4.132 1.00 0.00 29 LYS A CA 2
ATOM 1779 C C . LYS A 1 29 ? 0.347 0.244 4.370 1.00 0.00 29 LYS A C 2
ATOM 1780 O O . LYS A 1 29 ? 0.887 1.316 4.644 1.00 0.00 29 LYS A O 2
ATOM 1799 N N . HIS A 1 30 ? 1.019 -0.898 4.262 1.00 0.00 30 HIS A N 2
ATOM 1800 C CA . HIS A 1 30 ? 2.463 -0.958 4.464 1.00 0.00 30 HIS A CA 2
ATOM 1801 C C . HIS A 1 30 ? 3.181 -1.271 3.155 1.00 0.00 30 HIS A C 2
ATOM 1802 O O . HIS A 1 30 ? 4.199 -0.657 2.831 1.00 0.00 30 HIS A O 2
ATOM 1816 N N . CYS A 1 31 ? 2.647 -2.230 2.407 1.00 0.00 31 CYS A N 2
ATOM 1817 C CA . CYS A 1 31 ? 3.237 -2.627 1.134 1.00 0.00 31 CYS A CA 2
ATOM 1818 C C . CYS A 1 31 ? 2.210 -2.543 0.009 1.00 0.00 31 CYS A C 2
ATOM 1819 O O . CYS A 1 31 ? 2.508 -2.861 -1.143 1.00 0.00 31 CYS A O 2
ATOM 1826 N N . ASP A 1 32 ? 1.000 -2.113 0.350 1.00 0.00 32 ASP A N 2
ATOM 1827 C CA . ASP A 1 32 ? -0.071 -1.985 -0.631 1.00 0.00 32 ASP A CA 2
ATOM 1828 C C . ASP A 1 32 ? -0.454 -3.349 -1.197 1.00 0.00 32 ASP A C 2
ATOM 1829 O O . ASP A 1 32 ? -0.820 -3.466 -2.367 1.00 0.00 32 ASP A O 2
ATOM 1838 N N . SER A 1 33 ? -0.365 -4.378 -0.361 1.00 0.00 33 SER A N 2
ATOM 1839 C CA . SER A 1 33 ? -0.697 -5.735 -0.780 1.00 0.00 33 SER A CA 2
ATOM 1840 C C . SER A 1 33 ? -2.200 -5.980 -0.684 1.00 0.00 33 SER A C 2
ATOM 1841 O O . SER A 1 33 ? -2.970 -5.076 -0.358 1.00 0.00 33 SER A O 2
ATOM 1849 N N . LYS A 1 34 ? -2.612 -7.210 -0.971 1.00 0.00 34 LYS A N 2
ATOM 1850 C CA . LYS A 1 34 ? -4.022 -7.578 -0.917 1.00 0.00 34 LYS A CA 2
ATOM 1851 C C . LYS A 1 34 ? -4.215 -8.880 -0.145 1.00 0.00 34 LYS A C 2
ATOM 1852 O O . LYS A 1 34 ? -3.606 -9.901 -0.467 1.00 0.00 34 LYS A O 2
ATOM 1871 N N . LEU A 1 35 ? -5.067 -8.837 0.873 1.00 0.00 35 LEU A N 2
ATOM 1872 C CA . LEU A 1 35 ? -5.343 -10.014 1.690 1.00 0.00 35 LEU A CA 2
ATOM 1873 C C . LEU A 1 35 ? -6.835 -10.328 1.707 1.00 0.00 35 LEU A C 2
ATOM 1874 O O . LEU A 1 35 ? -7.662 -9.470 1.398 1.00 0.00 35 LEU A O 2
ATOM 1890 N N . GLN A 1 36 ? -7.172 -11.560 2.074 1.00 0.00 36 GLN A N 2
ATOM 1891 C CA . GLN A 1 36 ? -8.565 -11.985 2.133 1.00 0.00 36 GLN A CA 2
ATOM 1892 C C . GLN A 1 36 ? -9.291 -11.312 3.293 1.00 0.00 36 GLN A C 2
ATOM 1893 O O . GLN A 1 36 ? -10.338 -10.693 3.108 1.00 0.00 36 GLN A O 2
ATOM 1907 N N . SER A 1 37 ? -8.727 -11.438 4.491 1.00 0.00 37 SER A N 2
ATOM 1908 C CA . SER A 1 37 ? -9.323 -10.845 5.682 1.00 0.00 37 SER A CA 2
ATOM 1909 C C . SER A 1 37 ? -8.287 -10.702 6.793 1.00 0.00 37 SER A C 2
ATOM 1910 O O . SER A 1 37 ? -7.149 -11.154 6.661 1.00 0.00 37 SER A O 2
ATOM 1918 N N . THR A 1 38 ? -8.689 -10.068 7.891 1.00 0.00 38 THR A N 2
ATOM 1919 C CA . THR A 1 38 ? -7.798 -9.863 9.025 1.00 0.00 38 THR A CA 2
ATOM 1920 C C . THR A 1 38 ? -6.944 -11.099 9.283 1.00 0.00 38 THR A C 2
ATOM 1921 O O . THR A 1 38 ? -5.718 -11.014 9.352 1.00 0.00 38 THR A O 2
ATOM 1932 N N . ALA A 1 39 ? -7.599 -12.246 9.425 1.00 0.00 39 ALA A N 2
ATOM 1933 C CA . ALA A 1 39 ? -6.898 -13.501 9.673 1.00 0.00 39 ALA A CA 2
ATOM 1934 C C . ALA A 1 39 ? -5.575 -13.549 8.918 1.00 0.00 39 ALA A C 2
ATOM 1935 O O . ALA A 1 39 ? -4.574 -14.045 9.433 1.00 0.00 39 ALA A O 2
ATOM 1942 N N . GLU A 1 40 ? -5.578 -13.030 7.693 1.00 0.00 40 GLU A N 2
ATOM 1943 C CA . GLU A 1 40 ? -4.377 -13.017 6.867 1.00 0.00 40 GLU A CA 2
ATOM 1944 C C . GLU A 1 40 ? -3.458 -11.863 7.261 1.00 0.00 40 GLU A C 2
ATOM 1945 O O . GLU A 1 40 ? -2.238 -12.017 7.315 1.00 0.00 40 GLU A O 2
ATOM 1957 N N . LEU A 1 41 ? -4.054 -10.708 7.535 1.00 0.00 41 LEU A N 2
ATOM 1958 C CA . LEU A 1 41 ? -3.291 -9.527 7.924 1.00 0.00 41 LEU A CA 2
ATOM 1959 C C . LEU A 1 41 ? -2.491 -9.790 9.196 1.00 0.00 41 LEU A C 2
ATOM 1960 O O . LEU A 1 41 ? -1.295 -9.503 9.262 1.00 0.00 41 LEU A O 2
ATOM 1976 N N . THR A 1 42 ? -3.159 -10.340 10.206 1.00 0.00 42 THR A N 2
ATOM 1977 C CA . THR A 1 42 ? -2.511 -10.644 11.476 1.00 0.00 42 THR A CA 2
ATOM 1978 C C . THR A 1 42 ? -1.195 -11.383 11.259 1.00 0.00 42 THR A C 2
ATOM 1979 O O . THR A 1 42 ? -0.242 -11.208 12.017 1.00 0.00 42 THR A O 2
ATOM 1990 N N . SER A 1 43 ? -1.151 -12.209 10.218 1.00 0.00 43 SER A N 2
ATOM 1991 C CA . SER A 1 43 ? 0.048 -12.978 9.904 1.00 0.00 43 SER A CA 2
ATOM 1992 C C . SER A 1 43 ? 0.956 -12.204 8.953 1.00 0.00 43 SER A C 2
ATOM 1993 O O . SER A 1 43 ? 2.181 -12.271 9.053 1.00 0.00 43 SER A O 2
ATOM 2001 N N . HIS A 1 44 ? 0.345 -11.468 8.029 1.00 0.00 44 HIS A N 2
ATOM 2002 C CA . HIS A 1 44 ? 1.097 -10.680 7.059 1.00 0.00 44 HIS A CA 2
ATOM 2003 C C . HIS A 1 44 ? 1.852 -9.547 7.749 1.00 0.00 44 HIS A C 2
ATOM 2004 O O . HIS A 1 44 ? 3.080 -9.474 7.682 1.00 0.00 44 HIS A O 2
ATOM 2018 N N . LEU A 1 45 ? 1.110 -8.665 8.410 1.00 0.00 45 LEU A N 2
ATOM 2019 C CA . LEU A 1 45 ? 1.709 -7.535 9.111 1.00 0.00 45 LEU A CA 2
ATOM 2020 C C . LEU A 1 45 ? 2.980 -7.958 9.841 1.00 0.00 45 LEU A C 2
ATOM 2021 O O . LEU A 1 45 ? 3.996 -7.267 9.789 1.00 0.00 45 LEU A O 2
ATOM 2037 N N . ASN A 1 46 ? 2.914 -9.099 10.519 1.00 0.00 46 ASN A N 2
ATOM 2038 C CA . ASN A 1 46 ? 4.060 -9.616 11.258 1.00 0.00 46 ASN A CA 2
ATOM 2039 C C . ASN A 1 46 ? 5.339 -9.493 10.435 1.00 0.00 46 ASN A C 2
ATOM 2040 O O . ASN A 1 46 ? 6.393 -9.128 10.957 1.00 0.00 46 ASN A O 2
ATOM 2051 N N . ILE A 1 47 ? 5.238 -9.801 9.146 1.00 0.00 47 ILE A N 2
ATOM 2052 C CA . ILE A 1 47 ? 6.385 -9.724 8.251 1.00 0.00 47 ILE A CA 2
ATOM 2053 C C . ILE A 1 47 ? 7.089 -8.376 8.373 1.00 0.00 47 ILE A C 2
ATOM 2054 O O . ILE A 1 47 ? 8.316 -8.296 8.310 1.00 0.00 47 ILE A O 2
ATOM 2070 N N . HIS A 1 48 ? 6.303 -7.319 8.551 1.00 0.00 48 HIS A N 2
ATOM 2071 C CA . HIS A 1 48 ? 6.851 -5.974 8.686 1.00 0.00 48 HIS A CA 2
ATOM 2072 C C . HIS A 1 48 ? 7.482 -5.779 10.061 1.00 0.00 48 HIS A C 2
ATOM 2073 O O . HIS A 1 48 ? 8.668 -5.471 10.172 1.00 0.00 48 HIS A O 2
ATOM 2087 N N . ASN A 1 49 ? 6.681 -5.961 11.106 1.00 0.00 49 ASN A N 2
ATOM 2088 C CA . ASN A 1 49 ? 7.161 -5.804 12.474 1.00 0.00 49 ASN A CA 2
ATOM 2089 C C . ASN A 1 49 ? 8.514 -6.485 12.657 1.00 0.00 49 ASN A C 2
ATOM 2090 O O . ASN A 1 49 ? 9.449 -5.894 13.195 1.00 0.00 49 ASN A O 2
ATOM 2101 N N . GLU A 1 50 ? 8.608 -7.732 12.206 1.00 0.00 50 GLU A N 2
ATOM 2102 C CA . GLU A 1 50 ? 9.846 -8.494 12.320 1.00 0.00 50 GLU A CA 2
ATOM 2103 C C . GLU A 1 50 ? 10.977 -7.813 11.554 1.00 0.00 50 GLU A C 2
ATOM 2104 O O . GLU A 1 50 ? 12.130 -7.831 11.984 1.00 0.00 50 GLU A O 2
ATOM 2116 N N . GLU A 1 51 ? 10.636 -7.213 10.418 1.00 0.00 51 GLU A N 2
ATOM 2117 C CA . GLU A 1 51 ? 11.623 -6.527 9.591 1.00 0.00 51 GLU A CA 2
ATOM 2118 C C . GLU A 1 51 ? 12.077 -5.229 10.251 1.00 0.00 51 GLU A C 2
ATOM 2119 O O . GLU A 1 51 ? 13.258 -4.881 10.215 1.00 0.00 51 GLU A O 2
ATOM 2131 N N . PHE A 1 52 ? 11.131 -4.515 10.852 1.00 0.00 52 PHE A N 2
ATOM 2132 C CA . PHE A 1 52 ? 11.432 -3.253 11.519 1.00 0.00 52 PHE A CA 2
ATOM 2133 C C . PHE A 1 52 ? 12.661 -3.391 12.414 1.00 0.00 52 PHE A C 2
ATOM 2134 O O . PHE A 1 52 ? 13.537 -2.527 12.418 1.00 0.00 52 PHE A O 2
ATOM 2151 N N . GLN A 1 53 ? 12.715 -4.483 13.170 1.00 0.00 53 GLN A N 2
ATOM 2152 C CA . GLN A 1 53 ? 13.835 -4.733 14.070 1.00 0.00 53 GLN A CA 2
ATOM 2153 C C . GLN A 1 53 ? 15.152 -4.772 13.302 1.00 0.00 53 GLN A C 2
ATOM 2154 O O . GLN A 1 53 ? 16.084 -4.028 13.609 1.00 0.00 53 GLN A O 2
ATOM 2168 N N . LYS A 1 54 ? 15.223 -5.644 12.302 1.00 0.00 54 LYS A N 2
ATOM 2169 C CA . LYS A 1 54 ? 16.426 -5.780 11.489 1.00 0.00 54 LYS A CA 2
ATOM 2170 C C . LYS A 1 54 ? 16.978 -4.412 11.101 1.00 0.00 54 LYS A C 2
ATOM 2171 O O . LYS A 1 54 ? 18.183 -4.174 11.181 1.00 0.00 54 LYS A O 2
ATOM 2190 N N . ARG A 1 55 ? 16.090 -3.517 10.683 1.00 0.00 55 ARG A N 2
ATOM 2191 C CA . ARG A 1 55 ? 16.489 -2.173 10.283 1.00 0.00 55 ARG A CA 2
ATOM 2192 C C . ARG A 1 55 ? 17.585 -1.637 11.200 1.00 0.00 55 ARG A C 2
ATOM 2193 O O . ARG A 1 55 ? 18.650 -1.228 10.737 1.00 0.00 55 ARG A O 2
ATOM 2214 N N . ALA A 1 56 ? 17.316 -1.642 12.501 1.00 0.00 56 ALA A N 2
ATOM 2215 C CA . ALA A 1 56 ? 18.279 -1.158 13.482 1.00 0.00 56 ALA A CA 2
ATOM 2216 C C . ALA A 1 56 ? 19.707 -1.483 13.057 1.00 0.00 56 ALA A C 2
ATOM 2217 O O . ALA A 1 56 ? 20.605 -0.648 13.169 1.00 0.00 56 ALA A O 2
ATOM 2224 N N . LYS A 1 57 ? 19.911 -2.702 12.569 1.00 0.00 57 LYS A N 2
ATOM 2225 C CA . LYS A 1 57 ? 21.229 -3.139 12.126 1.00 0.00 57 LYS A CA 2
ATOM 2226 C C . LYS A 1 57 ? 21.995 -1.988 11.480 1.00 0.00 57 LYS A C 2
ATOM 2227 O O . LYS A 1 57 ? 21.443 -1.237 10.676 1.00 0.00 57 LYS A O 2
ATOM 2246 N N . ARG A 1 58 ? 23.268 -1.857 11.837 1.00 0.00 58 ARG A N 2
ATOM 2247 C CA . ARG A 1 58 ? 24.110 -0.798 11.292 1.00 0.00 58 ARG A CA 2
ATOM 2248 C C . ARG A 1 58 ? 25.374 -1.377 10.664 1.00 0.00 58 ARG A C 2
ATOM 2249 O O . ARG A 1 58 ? 25.673 -2.560 10.827 1.00 0.00 58 ARG A O 2
ATOM 2270 N N . GLN A 1 59 ? 26.110 -0.536 9.946 1.00 0.00 59 GLN A N 2
ATOM 2271 C CA . GLN A 1 59 ? 27.341 -0.965 9.293 1.00 0.00 59 GLN A CA 2
ATOM 2272 C C . GLN A 1 59 ? 28.115 0.232 8.748 1.00 0.00 59 GLN A C 2
ATOM 2273 O O . GLN A 1 59 ? 27.571 1.046 8.003 1.00 0.00 59 GLN A O 2
ATOM 2287 N N . GLU A 1 60 ? 29.385 0.331 9.127 1.00 0.00 60 GLU A N 2
ATOM 2288 C CA . GLU A 1 60 ? 30.232 1.430 8.677 1.00 0.00 60 GLU A CA 2
ATOM 2289 C C . GLU A 1 60 ? 31.285 0.936 7.690 1.00 0.00 60 GLU A C 2
ATOM 2290 O O . GLU A 1 60 ? 32.475 0.898 8.003 1.00 0.00 60 GLU A O 2
ATOM 2302 N N . ARG A 1 61 ? 30.838 0.557 6.497 1.00 0.00 61 ARG A N 2
ATOM 2303 C CA . ARG A 1 61 ? 31.741 0.063 5.464 1.00 0.00 61 ARG A CA 2
ATOM 2304 C C . ARG A 1 61 ? 31.513 0.799 4.147 1.00 0.00 61 ARG A C 2
ATOM 2305 O O . ARG A 1 61 ? 30.666 0.407 3.344 1.00 0.00 61 ARG A O 2
ATOM 2326 N N . ARG A 1 62 ? 32.276 1.866 3.932 1.00 0.00 62 ARG A N 2
ATOM 2327 C CA . ARG A 1 62 ? 32.156 2.657 2.713 1.00 0.00 62 ARG A CA 2
ATOM 2328 C C . ARG A 1 62 ? 33.300 2.350 1.751 1.00 0.00 62 ARG A C 2
ATOM 2329 O O . ARG A 1 62 ? 34.469 2.362 2.135 1.00 0.00 62 ARG A O 2
ATOM 2350 N N . LYS A 1 63 ? 32.954 2.073 0.498 1.00 0.00 63 LYS A N 2
ATOM 2351 C CA . LYS A 1 63 ? 33.950 1.763 -0.521 1.00 0.00 63 LYS A CA 2
ATOM 2352 C C . LYS A 1 63 ? 33.691 2.561 -1.795 1.00 0.00 63 LYS A C 2
ATOM 2353 O O . LYS A 1 63 ? 32.544 2.834 -2.144 1.00 0.00 63 LYS A O 2
ATOM 2372 N N . GLN A 1 64 ? 34.766 2.928 -2.486 1.00 0.00 64 GLN A N 2
ATOM 2373 C CA . GLN A 1 64 ? 34.654 3.694 -3.722 1.00 0.00 64 GLN A CA 2
ATOM 2374 C C . GLN A 1 64 ? 33.825 2.939 -4.756 1.00 0.00 64 GLN A C 2
ATOM 2375 O O . GLN A 1 64 ? 33.417 1.799 -4.528 1.00 0.00 64 GLN A O 2
ATOM 2389 N N . LEU A 1 65 ? 33.577 3.582 -5.891 1.00 0.00 65 LEU A N 2
ATOM 2390 C CA . LEU A 1 65 ? 32.795 2.972 -6.961 1.00 0.00 65 LEU A CA 2
ATOM 2391 C C . LEU A 1 65 ? 33.618 2.861 -8.241 1.00 0.00 65 LEU A C 2
ATOM 2392 O O . LEU A 1 65 ? 34.696 3.447 -8.352 1.00 0.00 65 LEU A O 2
ATOM 2408 N N . LEU A 1 66 ? 33.101 2.109 -9.206 1.00 0.00 66 LEU A N 2
ATOM 2409 C CA . LEU A 1 66 ? 33.786 1.922 -10.481 1.00 0.00 66 LEU A CA 2
ATOM 2410 C C . LEU A 1 66 ? 32.790 1.896 -11.636 1.00 0.00 66 LEU A C 2
ATOM 2411 O O . LEU A 1 66 ? 31.640 1.490 -11.468 1.00 0.00 66 LEU A O 2
ATOM 2427 N N . SER A 1 67 ? 33.241 2.329 -12.809 1.00 0.00 67 SER A N 2
ATOM 2428 C CA . SER A 1 67 ? 32.389 2.357 -13.992 1.00 0.00 67 SER A CA 2
ATOM 2429 C C . SER A 1 67 ? 33.217 2.589 -15.252 1.00 0.00 67 SER A C 2
ATOM 2430 O O . SER A 1 67 ? 34.275 3.216 -15.208 1.00 0.00 67 SER A O 2
ATOM 2438 N N . LYS A 1 68 ? 32.727 2.077 -16.376 1.00 0.00 68 LYS A N 2
ATOM 2439 C CA . LYS A 1 68 ? 33.419 2.228 -17.651 1.00 0.00 68 LYS A CA 2
ATOM 2440 C C . LYS A 1 68 ? 32.566 1.695 -18.799 1.00 0.00 68 LYS A C 2
ATOM 2441 O O . LYS A 1 68 ? 31.919 0.656 -18.672 1.00 0.00 68 LYS A O 2
ATOM 2460 N N . GLN A 1 69 ? 32.573 2.413 -19.917 1.00 0.00 69 GLN A N 2
ATOM 2461 C CA . GLN A 1 69 ? 31.801 2.010 -21.087 1.00 0.00 69 GLN A CA 2
ATOM 2462 C C . GLN A 1 69 ? 32.391 2.607 -22.360 1.00 0.00 69 GLN A C 2
ATOM 2463 O O . GLN A 1 69 ? 33.112 3.605 -22.316 1.00 0.00 69 GLN A O 2
ATOM 2477 N N . LYS A 1 70 ? 32.081 1.991 -23.496 1.00 0.00 70 LYS A N 2
ATOM 2478 C CA . LYS A 1 70 ? 32.579 2.461 -24.783 1.00 0.00 70 LYS A CA 2
ATOM 2479 C C . LYS A 1 70 ? 31.498 2.361 -25.854 1.00 0.00 70 LYS A C 2
ATOM 2480 O O . LYS A 1 70 ? 30.411 1.837 -25.606 1.00 0.00 70 LYS A O 2
ATOM 2499 N N . TYR A 1 71 ? 31.803 2.865 -27.045 1.00 0.00 71 TYR A N 2
ATOM 2500 C CA . TYR A 1 71 ? 30.856 2.833 -28.153 1.00 0.00 71 TYR A CA 2
ATOM 2501 C C . TYR A 1 71 ? 31.586 2.771 -29.491 1.00 0.00 71 TYR A C 2
ATOM 2502 O O . TYR A 1 71 ? 32.808 2.904 -29.551 1.00 0.00 71 TYR A O 2
ATOM 2520 N N . ALA A 1 72 ? 30.827 2.569 -30.563 1.00 0.00 72 ALA A N 2
ATOM 2521 C CA . ALA A 1 72 ? 31.400 2.492 -31.901 1.00 0.00 72 ALA A CA 2
ATOM 2522 C C . ALA A 1 72 ? 30.419 3.007 -32.949 1.00 0.00 72 ALA A C 2
ATOM 2523 O O . ALA A 1 72 ? 29.241 3.217 -32.660 1.00 0.00 72 ALA A O 2
ATOM 2530 N N . ASP A 1 73 ? 30.912 3.209 -34.166 1.00 0.00 73 ASP A N 2
ATOM 2531 C CA . ASP A 1 73 ? 30.078 3.700 -35.257 1.00 0.00 73 ASP A CA 2
ATOM 2532 C C . ASP A 1 73 ? 30.850 3.699 -36.573 1.00 0.00 73 ASP A C 2
ATOM 2533 O O . ASP A 1 73 ? 32.078 3.626 -36.584 1.00 0.00 73 ASP A O 2
ATOM 2542 N N . GLY A 1 74 ? 30.120 3.780 -37.681 1.00 0.00 74 GLY A N 2
ATOM 2543 C CA . GLY A 1 74 ? 30.752 3.785 -38.987 1.00 0.00 74 GLY A CA 2
ATOM 2544 C C . GLY A 1 74 ? 29.900 3.117 -40.047 1.00 0.00 74 GLY A C 2
ATOM 2545 O O . GLY A 1 74 ? 29.537 1.948 -39.916 1.00 0.00 74 GLY A O 2
ATOM 2549 N N . ALA A 1 75 ? 29.577 3.860 -41.101 1.00 0.00 75 ALA A N 2
ATOM 2550 C CA . ALA A 1 75 ? 28.762 3.332 -42.188 1.00 0.00 75 ALA A CA 2
ATOM 2551 C C . ALA A 1 75 ? 28.911 4.179 -43.447 1.00 0.00 75 ALA A C 2
ATOM 2552 O O . ALA A 1 75 ? 29.414 5.301 -43.397 1.00 0.00 75 ALA A O 2
ATOM 2559 N N . PHE A 1 76 ? 28.471 3.634 -44.576 1.00 0.00 76 PHE A N 2
ATOM 2560 C CA . PHE A 1 76 ? 28.557 4.339 -45.850 1.00 0.00 76 PHE A CA 2
ATOM 2561 C C . PHE A 1 76 ? 27.808 3.582 -46.943 1.00 0.00 76 PHE A C 2
ATOM 2562 O O . PHE A 1 76 ? 27.476 2.408 -46.783 1.00 0.00 76 PHE A O 2
ATOM 2579 N N . ALA A 1 77 ? 27.545 4.263 -48.053 1.00 0.00 77 ALA A N 2
ATOM 2580 C CA . ALA A 1 77 ? 26.837 3.656 -49.173 1.00 0.00 77 ALA A CA 2
ATOM 2581 C C . ALA A 1 77 ? 26.791 4.599 -50.370 1.00 0.00 77 ALA A C 2
ATOM 2582 O O . ALA A 1 77 ? 27.215 5.751 -50.281 1.00 0.00 77 ALA A O 2
ATOM 2589 N N . ASP A 1 78 ? 26.274 4.103 -51.489 1.00 0.00 78 ASP A N 2
ATOM 2590 C CA . ASP A 1 78 ? 26.173 4.902 -52.704 1.00 0.00 78 ASP A CA 2
ATOM 2591 C C . ASP A 1 78 ? 25.130 4.319 -53.652 1.00 0.00 78 ASP A C 2
ATOM 2592 O O . ASP A 1 78 ? 24.734 3.160 -53.521 1.00 0.00 78 ASP A O 2
ATOM 2601 N N . PHE A 1 79 ? 24.687 5.130 -54.608 1.00 0.00 79 PHE A N 2
ATOM 2602 C CA . PHE A 1 79 ? 23.688 4.695 -55.577 1.00 0.00 79 PHE A CA 2
ATOM 2603 C C . PHE A 1 79 ? 23.791 5.506 -56.865 1.00 0.00 79 PHE A C 2
ATOM 2604 O O . PHE A 1 79 ? 24.609 6.420 -56.974 1.00 0.00 79 PHE A O 2
ATOM 2621 N N . LYS A 1 80 ? 22.956 5.165 -57.841 1.00 0.00 80 LYS A N 2
ATOM 2622 C CA . LYS A 1 80 ? 22.951 5.860 -59.123 1.00 0.00 80 LYS A CA 2
ATOM 2623 C C . LYS A 1 80 ? 21.526 6.047 -59.634 1.00 0.00 80 LYS A C 2
ATOM 2624 O O . LYS A 1 80 ? 20.570 5.576 -59.019 1.00 0.00 80 LYS A O 2
ATOM 2643 N N . GLN A 1 81 ? 21.393 6.735 -60.763 1.00 0.00 81 GLN A N 2
ATOM 2644 C CA . GLN A 1 81 ? 20.085 6.983 -61.357 1.00 0.00 81 GLN A CA 2
ATOM 2645 C C . GLN A 1 81 ? 19.948 6.261 -62.694 1.00 0.00 81 GLN A C 2
ATOM 2646 O O . GLN A 1 81 ? 20.885 5.611 -63.157 1.00 0.00 81 GLN A O 2
ATOM 2660 N N . GLU A 1 82 ? 18.775 6.381 -63.308 1.00 0.00 82 GLU A N 2
ATOM 2661 C CA . GLU A 1 82 ? 18.517 5.738 -64.591 1.00 0.00 82 GLU A CA 2
ATOM 2662 C C . GLU A 1 82 ? 18.107 6.767 -65.642 1.00 0.00 82 GLU A C 2
ATOM 2663 O O . GLU A 1 82 ? 17.906 7.941 -65.331 1.00 0.00 82 GLU A O 2
ATOM 2675 N N . SER A 1 83 ? 17.985 6.316 -66.886 1.00 0.00 83 SER A N 2
ATOM 2676 C CA . SER A 1 83 ? 17.603 7.197 -67.984 1.00 0.00 83 SER A CA 2
ATOM 2677 C C . SER A 1 83 ? 16.097 7.149 -68.221 1.00 0.00 83 SER A C 2
ATOM 2678 O O . SER A 1 83 ? 15.392 6.323 -67.642 1.00 0.00 83 SER A O 2
ATOM 2686 N N . GLY A 1 84 ? 15.610 8.042 -69.076 1.00 0.00 84 GLY A N 2
ATOM 2687 C CA . GLY A 1 84 ? 14.190 8.086 -69.375 1.00 0.00 84 GLY A CA 2
ATOM 2688 C C . GLY A 1 84 ? 13.810 7.169 -70.520 1.00 0.00 84 GLY A C 2
ATOM 2689 O O . GLY A 1 84 ? 14.527 7.052 -71.515 1.00 0.00 84 GLY A O 2
ATOM 2693 N N . PRO A 1 85 ? 12.657 6.496 -70.387 1.00 0.00 85 PRO A N 2
ATOM 2694 C CA . PRO A 1 85 ? 12.158 5.572 -71.409 1.00 0.00 85 PRO A CA 2
ATOM 2695 C C . PRO A 1 85 ? 11.703 6.295 -72.673 1.00 0.00 85 PRO A C 2
ATOM 2696 O O . PRO A 1 85 ? 11.622 7.523 -72.701 1.00 0.00 85 PRO A O 2
ATOM 2707 N N . SER A 1 86 ? 11.408 5.525 -73.715 1.00 0.00 86 SER A N 2
ATOM 2708 C CA . SER A 1 86 ? 10.965 6.093 -74.983 1.00 0.00 86 SER A CA 2
ATOM 2709 C C . SER A 1 86 ? 9.610 6.778 -74.828 1.00 0.00 86 SER A C 2
ATOM 2710 O O . SER A 1 86 ? 9.466 7.966 -75.115 1.00 0.00 86 SER A O 2
ATOM 2718 N N . SER A 1 87 ? 8.619 6.019 -74.370 1.00 0.00 87 SER A N 2
ATOM 2719 C CA . SER A 1 87 ? 7.275 6.550 -74.180 1.00 0.00 87 SER A CA 2
ATOM 2720 C C . SER A 1 87 ? 6.660 6.963 -75.513 1.00 0.00 87 SER A C 2
ATOM 2721 O O . SER A 1 87 ? 6.048 8.024 -75.625 1.00 0.00 87 SER A O 2
ATOM 2729 N N . GLY A 1 88 ? 6.828 6.115 -76.523 1.00 0.00 88 GLY A N 2
ATOM 2730 C CA . GLY A 1 88 ? 6.284 6.408 -77.837 1.00 0.00 88 GLY A CA 2
ATOM 2731 C C . GLY A 1 88 ? 4.929 7.084 -77.765 1.00 0.00 88 GLY A C 2
ATOM 2732 O O . GLY A 1 88 ? 4.822 8.250 -78.142 1.00 0.00 88 GLY A O 2
ATOM 2737 N N . GLY A 1 1 ? -12.429 -10.977 -65.366 1.00 0.00 1 GLY A N 3
ATOM 2738 C CA . GLY A 1 1 ? -12.124 -9.775 -66.120 1.00 0.00 1 GLY A CA 3
ATOM 2739 C C . GLY A 1 1 ? -12.070 -8.539 -65.244 1.00 0.00 1 GLY A C 3
ATOM 2740 O O . GLY A 1 1 ? -11.961 -8.640 -64.022 1.00 0.00 1 GLY A O 3
ATOM 2744 N N . SER A 1 2 ? -12.144 -7.368 -65.869 1.00 0.00 2 SER A N 3
ATOM 2745 C CA . SER A 1 2 ? -12.097 -6.107 -65.139 1.00 0.00 2 SER A CA 3
ATOM 2746 C C . SER A 1 2 ? -13.292 -5.979 -64.199 1.00 0.00 2 SER A C 3
ATOM 2747 O O . SER A 1 2 ? -14.434 -5.859 -64.642 1.00 0.00 2 SER A O 3
ATOM 2755 N N . SER A 1 3 ? -13.019 -6.005 -62.898 1.00 0.00 3 SER A N 3
ATOM 2756 C CA . SER A 1 3 ? -14.072 -5.896 -61.895 1.00 0.00 3 SER A CA 3
ATOM 2757 C C . SER A 1 3 ? -13.484 -5.574 -60.524 1.00 0.00 3 SER A C 3
ATOM 2758 O O . SER A 1 3 ? -12.390 -6.023 -60.185 1.00 0.00 3 SER A O 3
ATOM 2766 N N . GLY A 1 4 ? -14.220 -4.793 -59.740 1.00 0.00 4 GLY A N 3
ATOM 2767 C CA . GLY A 1 4 ? -13.756 -4.423 -58.415 1.00 0.00 4 GLY A CA 3
ATOM 2768 C C . GLY A 1 4 ? -14.754 -4.779 -57.331 1.00 0.00 4 GLY A C 3
ATOM 2769 O O . GLY A 1 4 ? -15.010 -5.956 -57.076 1.00 0.00 4 GLY A O 3
ATOM 2773 N N . SER A 1 5 ? -15.318 -3.761 -56.690 1.00 0.00 5 SER A N 3
ATOM 2774 C CA . SER A 1 5 ? -16.290 -3.972 -55.624 1.00 0.00 5 SER A CA 3
ATOM 2775 C C . SER A 1 5 ? -15.650 -4.691 -54.440 1.00 0.00 5 SER A C 3
ATOM 2776 O O . SER A 1 5 ? -16.232 -5.614 -53.871 1.00 0.00 5 SER A O 3
ATOM 2784 N N . SER A 1 6 ? -14.446 -4.260 -54.075 1.00 0.00 6 SER A N 3
ATOM 2785 C CA . SER A 1 6 ? -13.723 -4.864 -52.962 1.00 0.00 6 SER A CA 3
ATOM 2786 C C . SER A 1 6 ? -13.703 -3.930 -51.756 1.00 0.00 6 SER A C 3
ATOM 2787 O O . SER A 1 6 ? -13.654 -2.709 -51.903 1.00 0.00 6 SER A O 3
ATOM 2795 N N . GLY A 1 7 ? -13.743 -4.513 -50.562 1.00 0.00 7 GLY A N 3
ATOM 2796 C CA . GLY A 1 7 ? -13.729 -3.719 -49.348 1.00 0.00 7 GLY A CA 3
ATOM 2797 C C . GLY A 1 7 ? -13.000 -4.409 -48.212 1.00 0.00 7 GLY A C 3
ATOM 2798 O O . GLY A 1 7 ? -12.419 -5.480 -48.397 1.00 0.00 7 GLY A O 3
ATOM 2802 N N . LEU A 1 8 ? -13.027 -3.796 -47.034 1.00 0.00 8 LEU A N 3
ATOM 2803 C CA . LEU A 1 8 ? -12.362 -4.358 -45.863 1.00 0.00 8 LEU A CA 3
ATOM 2804 C C . LEU A 1 8 ? -13.154 -4.062 -44.593 1.00 0.00 8 LEU A C 3
ATOM 2805 O O . LEU A 1 8 ? -13.435 -2.906 -44.278 1.00 0.00 8 LEU A O 3
ATOM 2821 N N . LYS A 1 9 ? -13.510 -5.116 -43.866 1.00 0.00 9 LYS A N 3
ATOM 2822 C CA . LYS A 1 9 ? -14.266 -4.971 -42.628 1.00 0.00 9 LYS A CA 3
ATOM 2823 C C . LYS A 1 9 ? -13.371 -5.196 -41.414 1.00 0.00 9 LYS A C 3
ATOM 2824 O O . LYS A 1 9 ? -12.218 -5.607 -41.548 1.00 0.00 9 LYS A O 3
ATOM 2843 N N . ARG A 1 10 ? -13.909 -4.925 -40.229 1.00 0.00 10 ARG A N 3
ATOM 2844 C CA . ARG A 1 10 ? -13.158 -5.098 -38.991 1.00 0.00 10 ARG A CA 3
ATOM 2845 C C . ARG A 1 10 ? -14.074 -5.553 -37.859 1.00 0.00 10 ARG A C 3
ATOM 2846 O O . ARG A 1 10 ? -15.031 -4.863 -37.506 1.00 0.00 10 ARG A O 3
ATOM 2867 N N . ASP A 1 11 ? -13.774 -6.718 -37.295 1.00 0.00 11 ASP A N 3
ATOM 2868 C CA . ASP A 1 11 ? -14.570 -7.265 -36.202 1.00 0.00 11 ASP A CA 3
ATOM 2869 C C . ASP A 1 11 ? -13.780 -7.256 -34.897 1.00 0.00 11 ASP A C 3
ATOM 2870 O O . ASP A 1 11 ? -12.881 -8.073 -34.698 1.00 0.00 11 ASP A O 3
ATOM 2879 N N . PHE A 1 12 ? -14.121 -6.326 -34.011 1.00 0.00 12 PHE A N 3
ATOM 2880 C CA . PHE A 1 12 ? -13.442 -6.209 -32.726 1.00 0.00 12 PHE A CA 3
ATOM 2881 C C . PHE A 1 12 ? -14.377 -5.629 -31.668 1.00 0.00 12 PHE A C 3
ATOM 2882 O O . PHE A 1 12 ? -14.727 -4.450 -31.713 1.00 0.00 12 PHE A O 3
ATOM 2899 N N . ILE A 1 13 ? -14.777 -6.468 -30.718 1.00 0.00 13 ILE A N 3
ATOM 2900 C CA . ILE A 1 13 ? -15.671 -6.039 -29.649 1.00 0.00 13 ILE A CA 3
ATOM 2901 C C . ILE A 1 13 ? -15.001 -6.176 -28.286 1.00 0.00 13 ILE A C 3
ATOM 2902 O O . ILE A 1 13 ? -15.472 -5.620 -27.293 1.00 0.00 13 ILE A O 3
ATOM 2918 N N . ILE A 1 14 ? -13.900 -6.918 -28.245 1.00 0.00 14 ILE A N 3
ATOM 2919 C CA . ILE A 1 14 ? -13.164 -7.125 -27.004 1.00 0.00 14 ILE A CA 3
ATOM 2920 C C . ILE A 1 14 ? -14.113 -7.264 -25.819 1.00 0.00 14 ILE A C 3
ATOM 2921 O O . ILE A 1 14 ? -13.999 -6.539 -24.830 1.00 0.00 14 ILE A O 3
ATOM 2937 N N . LEU A 1 15 ? -15.049 -8.201 -25.924 1.00 0.00 15 LEU A N 3
ATOM 2938 C CA . LEU A 1 15 ? -16.018 -8.437 -24.860 1.00 0.00 15 LEU A CA 3
ATOM 2939 C C . LEU A 1 15 ? -15.398 -9.255 -23.731 1.00 0.00 15 LEU A C 3
ATOM 2940 O O . LEU A 1 15 ? -14.689 -10.231 -23.974 1.00 0.00 15 LEU A O 3
ATOM 2956 N N . GLY A 1 16 ? -15.672 -8.850 -22.494 1.00 0.00 16 GLY A N 3
ATOM 2957 C CA . GLY A 1 16 ? -15.135 -9.557 -21.346 1.00 0.00 16 GLY A CA 3
ATOM 2958 C C . GLY A 1 16 ? -15.714 -9.060 -20.037 1.00 0.00 16 GLY A C 3
ATOM 2959 O O . GLY A 1 16 ? -15.291 -8.029 -19.515 1.00 0.00 16 GLY A O 3
ATOM 2963 N N . ASN A 1 17 ? -16.686 -9.793 -19.504 1.00 0.00 17 ASN A N 3
ATOM 2964 C CA . ASN A 1 17 ? -17.325 -9.419 -18.248 1.00 0.00 17 ASN A CA 3
ATOM 2965 C C . ASN A 1 17 ? -16.752 -10.223 -17.085 1.00 0.00 17 ASN A C 3
ATOM 2966 O O . ASN A 1 17 ? -16.171 -11.290 -17.281 1.00 0.00 17 ASN A O 3
ATOM 2977 N N . GLY A 1 18 ? -16.920 -9.703 -15.873 1.00 0.00 18 GLY A N 3
ATOM 2978 C CA . GLY A 1 18 ? -16.414 -10.385 -14.696 1.00 0.00 18 GLY A CA 3
ATOM 2979 C C . GLY A 1 18 ? -16.980 -9.818 -13.409 1.00 0.00 18 GLY A C 3
ATOM 2980 O O . GLY A 1 18 ? -17.623 -8.768 -13.398 1.00 0.00 18 GLY A O 3
ATOM 2984 N N . PRO A 1 19 ? -16.743 -10.523 -12.293 1.00 0.00 19 PRO A N 3
ATOM 2985 C CA . PRO A 1 19 ? -17.227 -10.103 -10.974 1.00 0.00 19 PRO A CA 3
ATOM 2986 C C . PRO A 1 19 ? -16.506 -8.862 -10.461 1.00 0.00 19 PRO A C 3
ATOM 2987 O O . PRO A 1 19 ? -15.354 -8.611 -10.814 1.00 0.00 19 PRO A O 3
ATOM 2998 N N . ARG A 1 20 ? -17.192 -8.088 -9.625 1.00 0.00 20 ARG A N 3
ATOM 2999 C CA . ARG A 1 20 ? -16.617 -6.872 -9.064 1.00 0.00 20 ARG A CA 3
ATOM 3000 C C . ARG A 1 20 ? -16.616 -6.925 -7.539 1.00 0.00 20 ARG A C 3
ATOM 3001 O O . ARG A 1 20 ? -17.670 -6.872 -6.904 1.00 0.00 20 ARG A O 3
ATOM 3022 N N . LEU A 1 21 ? -15.427 -7.030 -6.956 1.00 0.00 21 LEU A N 3
ATOM 3023 C CA . LEU A 1 21 ? -15.288 -7.090 -5.505 1.00 0.00 21 LEU A CA 3
ATOM 3024 C C . LEU A 1 21 ? -16.111 -8.237 -4.927 1.00 0.00 21 LEU A C 3
ATOM 3025 O O . LEU A 1 21 ? -16.759 -8.087 -3.891 1.00 0.00 21 LEU A O 3
ATOM 3041 N N . GLN A 1 22 ? -16.079 -9.381 -5.602 1.00 0.00 22 GLN A N 3
ATOM 3042 C CA . GLN A 1 22 ? -16.822 -10.553 -5.154 1.00 0.00 22 GLN A CA 3
ATOM 3043 C C . GLN A 1 22 ? -16.671 -10.750 -3.649 1.00 0.00 22 GLN A C 3
ATOM 3044 O O . GLN A 1 22 ? -17.633 -11.082 -2.958 1.00 0.00 22 GLN A O 3
ATOM 3058 N N . ASN A 1 23 ? -15.457 -10.543 -3.149 1.00 0.00 23 ASN A N 3
ATOM 3059 C CA . ASN A 1 23 ? -15.181 -10.699 -1.725 1.00 0.00 23 ASN A CA 3
ATOM 3060 C C . ASN A 1 23 ? -14.386 -9.511 -1.192 1.00 0.00 23 ASN A C 3
ATOM 3061 O O . ASN A 1 23 ? -13.701 -8.820 -1.946 1.00 0.00 23 ASN A O 3
ATOM 3072 N N . SER A 1 24 ? -14.483 -9.279 0.113 1.00 0.00 24 SER A N 3
ATOM 3073 C CA . SER A 1 24 ? -13.776 -8.172 0.747 1.00 0.00 24 SER A CA 3
ATOM 3074 C C . SER A 1 24 ? -12.269 -8.402 0.718 1.00 0.00 24 SER A C 3
ATOM 3075 O O . SER A 1 24 ? -11.787 -9.486 1.051 1.00 0.00 24 SER A O 3
ATOM 3083 N N . THR A 1 25 ? -11.527 -7.375 0.316 1.00 0.00 25 THR A N 3
ATOM 3084 C CA . THR A 1 25 ? -10.074 -7.464 0.241 1.00 0.00 25 THR A CA 3
ATOM 3085 C C . THR A 1 25 ? -9.413 -6.430 1.145 1.00 0.00 25 THR A C 3
ATOM 3086 O O . THR A 1 25 ? -9.778 -5.254 1.131 1.00 0.00 25 THR A O 3
ATOM 3097 N N . TYR A 1 26 ? -8.438 -6.875 1.931 1.00 0.00 26 TYR A N 3
ATOM 3098 C CA . TYR A 1 26 ? -7.726 -5.988 2.843 1.00 0.00 26 TYR A CA 3
ATOM 3099 C C . TYR A 1 26 ? -6.526 -5.347 2.154 1.00 0.00 26 TYR A C 3
ATOM 3100 O O . TYR A 1 26 ? -5.573 -6.031 1.780 1.00 0.00 26 TYR A O 3
ATOM 3118 N N . GLN A 1 27 ? -6.580 -4.029 1.991 1.00 0.00 27 GLN A N 3
ATOM 3119 C CA . GLN A 1 27 ? -5.497 -3.295 1.347 1.00 0.00 27 GLN A CA 3
ATOM 3120 C C . GLN A 1 27 ? -4.413 -2.928 2.355 1.00 0.00 27 GLN A C 3
ATOM 3121 O O . GLN A 1 27 ? -4.583 -2.010 3.158 1.00 0.00 27 GLN A O 3
ATOM 3135 N N . CYS A 1 28 ? -3.299 -3.651 2.308 1.00 0.00 28 CYS A N 3
ATOM 3136 C CA . CYS A 1 28 ? -2.187 -3.402 3.217 1.00 0.00 28 CYS A CA 3
ATOM 3137 C C . CYS A 1 28 ? -1.537 -2.053 2.926 1.00 0.00 28 CYS A C 3
ATOM 3138 O O . CYS A 1 28 ? -0.860 -1.883 1.912 1.00 0.00 28 CYS A O 3
ATOM 3145 N N . LYS A 1 29 ? -1.747 -1.096 3.823 1.00 0.00 29 LYS A N 3
ATOM 3146 C CA . LYS A 1 29 ? -1.182 0.239 3.665 1.00 0.00 29 LYS A CA 3
ATOM 3147 C C . LYS A 1 29 ? 0.286 0.260 4.080 1.00 0.00 29 LYS A C 3
ATOM 3148 O O . LYS A 1 29 ? 0.880 1.327 4.244 1.00 0.00 29 LYS A O 3
ATOM 3167 N N . HIS A 1 30 ? 0.866 -0.924 4.247 1.00 0.00 30 HIS A N 3
ATOM 3168 C CA . HIS A 1 30 ? 2.266 -1.040 4.641 1.00 0.00 30 HIS A CA 3
ATOM 3169 C C . HIS A 1 30 ? 3.146 -1.349 3.434 1.00 0.00 30 HIS A C 3
ATOM 3170 O O . HIS A 1 30 ? 4.222 -0.771 3.272 1.00 0.00 30 HIS A O 3
ATOM 3184 N N . CYS A 1 31 ? 2.683 -2.263 2.588 1.00 0.00 31 CYS A N 3
ATOM 3185 C CA . CYS A 1 31 ? 3.428 -2.650 1.396 1.00 0.00 31 CYS A CA 3
ATOM 3186 C C . CYS A 1 31 ? 2.557 -2.530 0.148 1.00 0.00 31 CYS A C 3
ATOM 3187 O O . CYS A 1 31 ? 2.977 -2.893 -0.951 1.00 0.00 31 CYS A O 3
ATOM 3194 N N . ASP A 1 32 ? 1.345 -2.018 0.327 1.00 0.00 32 ASP A N 3
ATOM 3195 C CA . ASP A 1 32 ? 0.415 -1.848 -0.784 1.00 0.00 32 ASP A CA 3
ATOM 3196 C C . ASP A 1 32 ? 0.025 -3.198 -1.378 1.00 0.00 32 ASP A C 3
ATOM 3197 O O . ASP A 1 32 ? -0.058 -3.351 -2.596 1.00 0.00 32 ASP A O 3
ATOM 3206 N N . SER A 1 33 ? -0.212 -4.175 -0.508 1.00 0.00 33 SER A N 3
ATOM 3207 C CA . SER A 1 33 ? -0.589 -5.514 -0.946 1.00 0.00 33 SER A CA 3
ATOM 3208 C C . SER A 1 33 ? -2.084 -5.748 -0.753 1.00 0.00 33 SER A C 3
ATOM 3209 O O . SER A 1 33 ? -2.824 -4.838 -0.379 1.00 0.00 33 SER A O 3
ATOM 3217 N N . LYS A 1 34 ? -2.522 -6.975 -1.012 1.00 0.00 34 LYS A N 3
ATOM 3218 C CA . LYS A 1 34 ? -3.929 -7.333 -0.867 1.00 0.00 34 LYS A CA 3
ATOM 3219 C C . LYS A 1 34 ? -4.079 -8.674 -0.156 1.00 0.00 34 LYS A C 3
ATOM 3220 O O . LYS A 1 34 ? -3.419 -9.652 -0.509 1.00 0.00 34 LYS A O 3
ATOM 3239 N N . LEU A 1 35 ? -4.951 -8.713 0.845 1.00 0.00 35 LEU A N 3
ATOM 3240 C CA . LEU A 1 35 ? -5.189 -9.936 1.605 1.00 0.00 35 LEU A CA 3
ATOM 3241 C C . LEU A 1 35 ? -6.674 -10.285 1.624 1.00 0.00 35 LEU A C 3
ATOM 3242 O O . LEU A 1 35 ? -7.526 -9.422 1.416 1.00 0.00 35 LEU A O 3
ATOM 3258 N N . GLN A 1 36 ? -6.974 -11.554 1.877 1.00 0.00 36 GLN A N 3
ATOM 3259 C CA . GLN A 1 36 ? -8.357 -12.016 1.924 1.00 0.00 36 GLN A CA 3
ATOM 3260 C C . GLN A 1 36 ? -9.108 -11.367 3.081 1.00 0.00 36 GLN A C 3
ATOM 3261 O O . GLN A 1 36 ? -10.173 -10.779 2.890 1.00 0.00 36 GLN A O 3
ATOM 3275 N N . SER A 1 37 ? -8.547 -11.477 4.281 1.00 0.00 37 SER A N 3
ATOM 3276 C CA . SER A 1 37 ? -9.167 -10.904 5.470 1.00 0.00 37 SER A CA 3
ATOM 3277 C C . SER A 1 37 ? -8.152 -10.773 6.602 1.00 0.00 37 SER A C 3
ATOM 3278 O O . SER A 1 37 ? -7.012 -11.222 6.485 1.00 0.00 37 SER A O 3
ATOM 3286 N N . THR A 1 38 ? -8.576 -10.154 7.700 1.00 0.00 38 THR A N 3
ATOM 3287 C CA . THR A 1 38 ? -7.706 -9.962 8.853 1.00 0.00 38 THR A CA 3
ATOM 3288 C C . THR A 1 38 ? -6.875 -11.209 9.128 1.00 0.00 38 THR A C 3
ATOM 3289 O O . THR A 1 38 ? -5.655 -11.134 9.276 1.00 0.00 38 THR A O 3
ATOM 3300 N N . ALA A 1 39 ? -7.542 -12.357 9.195 1.00 0.00 39 ALA A N 3
ATOM 3301 C CA . ALA A 1 39 ? -6.864 -13.621 9.450 1.00 0.00 39 ALA A CA 3
ATOM 3302 C C . ALA A 1 39 ? -5.510 -13.669 8.749 1.00 0.00 39 ALA A C 3
ATOM 3303 O O . ALA A 1 39 ? -4.539 -14.194 9.292 1.00 0.00 39 ALA A O 3
ATOM 3310 N N . GLU A 1 40 ? -5.456 -13.119 7.540 1.00 0.00 40 GLU A N 3
ATOM 3311 C CA . GLU A 1 40 ? -4.221 -13.102 6.765 1.00 0.00 40 GLU A CA 3
ATOM 3312 C C . GLU A 1 40 ? -3.337 -11.927 7.175 1.00 0.00 40 GLU A C 3
ATOM 3313 O O . GLU A 1 40 ? -2.116 -12.058 7.271 1.00 0.00 40 GLU A O 3
ATOM 3325 N N . LEU A 1 41 ? -3.963 -10.780 7.415 1.00 0.00 41 LEU A N 3
ATOM 3326 C CA . LEU A 1 41 ? -3.235 -9.581 7.814 1.00 0.00 41 LEU A CA 3
ATOM 3327 C C . LEU A 1 41 ? -2.470 -9.815 9.113 1.00 0.00 41 LEU A C 3
ATOM 3328 O O . LEU A 1 41 ? -1.274 -9.536 9.202 1.00 0.00 41 LEU A O 3
ATOM 3344 N N . THR A 1 42 ? -3.168 -10.332 10.120 1.00 0.00 42 THR A N 3
ATOM 3345 C CA . THR A 1 42 ? -2.555 -10.606 11.414 1.00 0.00 42 THR A CA 3
ATOM 3346 C C . THR A 1 42 ? -1.202 -11.288 11.248 1.00 0.00 42 THR A C 3
ATOM 3347 O O . THR A 1 42 ? -0.265 -11.019 11.999 1.00 0.00 42 THR A O 3
ATOM 3358 N N . SER A 1 43 ? -1.107 -12.172 10.260 1.00 0.00 43 SER A N 3
ATOM 3359 C CA . SER A 1 43 ? 0.131 -12.895 9.997 1.00 0.00 43 SER A CA 3
ATOM 3360 C C . SER A 1 43 ? 1.057 -12.079 9.100 1.00 0.00 43 SER A C 3
ATOM 3361 O O . SER A 1 43 ? 2.256 -11.970 9.362 1.00 0.00 43 SER A O 3
ATOM 3369 N N . HIS A 1 44 ? 0.493 -11.508 8.041 1.00 0.00 44 HIS A N 3
ATOM 3370 C CA . HIS A 1 44 ? 1.267 -10.702 7.104 1.00 0.00 44 HIS A CA 3
ATOM 3371 C C . HIS A 1 44 ? 1.949 -9.541 7.822 1.00 0.00 44 HIS A C 3
ATOM 3372 O O . HIS A 1 44 ? 3.176 -9.437 7.828 1.00 0.00 44 HIS A O 3
ATOM 3386 N N . LEU A 1 45 ? 1.147 -8.670 8.424 1.00 0.00 45 LEU A N 3
ATOM 3387 C CA . LEU A 1 45 ? 1.673 -7.516 9.144 1.00 0.00 45 LEU A CA 3
ATOM 3388 C C . LEU A 1 45 ? 2.906 -7.897 9.956 1.00 0.00 45 LEU A C 3
ATOM 3389 O O . LEU A 1 45 ? 3.937 -7.229 9.887 1.00 0.00 45 LEU A O 3
ATOM 3405 N N . ASN A 1 46 ? 2.793 -8.976 10.724 1.00 0.00 46 ASN A N 3
ATOM 3406 C CA . ASN A 1 46 ? 3.900 -9.447 11.548 1.00 0.00 46 ASN A CA 3
ATOM 3407 C C . ASN A 1 46 ? 5.222 -9.343 10.794 1.00 0.00 46 ASN A C 3
ATOM 3408 O O . ASN A 1 46 ? 6.222 -8.870 11.336 1.00 0.00 46 ASN A O 3
ATOM 3419 N N . ILE A 1 47 ? 5.220 -9.788 9.542 1.00 0.00 47 ILE A N 3
ATOM 3420 C CA . ILE A 1 47 ? 6.418 -9.743 8.714 1.00 0.00 47 ILE A CA 3
ATOM 3421 C C . ILE A 1 47 ? 7.101 -8.383 8.808 1.00 0.00 47 ILE A C 3
ATOM 3422 O O . ILE A 1 47 ? 8.321 -8.298 8.957 1.00 0.00 47 ILE A O 3
ATOM 3438 N N . HIS A 1 48 ? 6.307 -7.321 8.721 1.00 0.00 48 HIS A N 3
ATOM 3439 C CA . HIS A 1 48 ? 6.835 -5.963 8.799 1.00 0.00 48 HIS A CA 3
ATOM 3440 C C . HIS A 1 48 ? 7.533 -5.728 10.135 1.00 0.00 48 HIS A C 3
ATOM 3441 O O . HIS A 1 48 ? 8.703 -5.350 10.176 1.00 0.00 48 HIS A O 3
ATOM 3455 N N . ASN A 1 49 ? 6.807 -5.954 11.225 1.00 0.00 49 ASN A N 3
ATOM 3456 C CA . ASN A 1 49 ? 7.357 -5.765 12.563 1.00 0.00 49 ASN A CA 3
ATOM 3457 C C . ASN A 1 49 ? 8.786 -6.292 12.643 1.00 0.00 49 ASN A C 3
ATOM 3458 O O . ASN A 1 49 ? 9.711 -5.557 12.986 1.00 0.00 49 ASN A O 3
ATOM 3469 N N . GLU A 1 50 ? 8.958 -7.571 12.323 1.00 0.00 50 GLU A N 3
ATOM 3470 C CA . GLU A 1 50 ? 10.274 -8.197 12.359 1.00 0.00 50 GLU A CA 3
ATOM 3471 C C . GLU A 1 50 ? 11.263 -7.435 11.481 1.00 0.00 50 GLU A C 3
ATOM 3472 O O . GLU A 1 50 ? 12.387 -7.153 11.895 1.00 0.00 50 GLU A O 3
ATOM 3484 N N . GLU A 1 51 ? 10.835 -7.107 10.265 1.00 0.00 51 GLU A N 3
ATOM 3485 C CA . GLU A 1 51 ? 11.683 -6.380 9.328 1.00 0.00 51 GLU A CA 3
ATOM 3486 C C . GLU A 1 51 ? 12.115 -5.039 9.913 1.00 0.00 51 GLU A C 3
ATOM 3487 O O . GLU A 1 51 ? 13.247 -4.597 9.714 1.00 0.00 51 GLU A O 3
ATOM 3499 N N . PHE A 1 52 ? 11.205 -4.395 10.636 1.00 0.00 52 PHE A N 3
ATOM 3500 C CA . PHE A 1 52 ? 11.490 -3.103 11.250 1.00 0.00 52 PHE A CA 3
ATOM 3501 C C . PHE A 1 52 ? 12.645 -3.214 12.241 1.00 0.00 52 PHE A C 3
ATOM 3502 O O . PHE A 1 52 ? 13.594 -2.432 12.193 1.00 0.00 52 PHE A O 3
ATOM 3519 N N . GLN A 1 53 ? 12.556 -4.192 13.137 1.00 0.00 53 GLN A N 3
ATOM 3520 C CA . GLN A 1 53 ? 13.592 -4.405 14.140 1.00 0.00 53 GLN A CA 3
ATOM 3521 C C . GLN A 1 53 ? 14.918 -4.776 13.483 1.00 0.00 53 GLN A C 3
ATOM 3522 O O . GLN A 1 53 ? 15.955 -4.180 13.773 1.00 0.00 53 GLN A O 3
ATOM 3536 N N . LYS A 1 54 ? 14.876 -5.765 12.596 1.00 0.00 54 LYS A N 3
ATOM 3537 C CA . LYS A 1 54 ? 16.073 -6.216 11.896 1.00 0.00 54 LYS A CA 3
ATOM 3538 C C . LYS A 1 54 ? 16.725 -5.065 11.136 1.00 0.00 54 LYS A C 3
ATOM 3539 O O . LYS A 1 54 ? 17.946 -4.908 11.157 1.00 0.00 54 LYS A O 3
ATOM 3558 N N . ARG A 1 55 ? 15.904 -4.262 10.468 1.00 0.00 55 ARG A N 3
ATOM 3559 C CA . ARG A 1 55 ? 16.402 -3.126 9.702 1.00 0.00 55 ARG A CA 3
ATOM 3560 C C . ARG A 1 55 ? 17.003 -2.070 10.625 1.00 0.00 55 ARG A C 3
ATOM 3561 O O . ARG A 1 55 ? 18.187 -1.750 10.529 1.00 0.00 55 ARG A O 3
ATOM 3582 N N . ALA A 1 56 ? 16.177 -1.533 11.517 1.00 0.00 56 ALA A N 3
ATOM 3583 C CA . ALA A 1 56 ? 16.627 -0.514 12.458 1.00 0.00 56 ALA A CA 3
ATOM 3584 C C . ALA A 1 56 ? 17.547 0.494 11.777 1.00 0.00 56 ALA A C 3
ATOM 3585 O O . ALA A 1 56 ? 18.567 0.896 12.337 1.00 0.00 56 ALA A O 3
ATOM 3592 N N . LYS A 1 57 ? 17.181 0.898 10.565 1.00 0.00 57 LYS A N 3
ATOM 3593 C CA . LYS A 1 57 ? 17.972 1.860 9.807 1.00 0.00 57 LYS A CA 3
ATOM 3594 C C . LYS A 1 57 ? 17.337 3.246 9.857 1.00 0.00 57 LYS A C 3
ATOM 3595 O O . LYS A 1 57 ? 17.296 3.956 8.852 1.00 0.00 57 LYS A O 3
ATOM 3614 N N . ARG A 1 58 ? 16.846 3.625 11.032 1.00 0.00 58 ARG A N 3
ATOM 3615 C CA . ARG A 1 58 ? 16.213 4.926 11.211 1.00 0.00 58 ARG A CA 3
ATOM 3616 C C . ARG A 1 58 ? 17.091 6.040 10.646 1.00 0.00 58 ARG A C 3
ATOM 3617 O O . ARG A 1 58 ? 18.262 6.162 11.005 1.00 0.00 58 ARG A O 3
ATOM 3638 N N . GLN A 1 59 ? 16.516 6.847 9.761 1.00 0.00 59 GLN A N 3
ATOM 3639 C CA . GLN A 1 59 ? 17.247 7.949 9.146 1.00 0.00 59 GLN A CA 3
ATOM 3640 C C . GLN A 1 59 ? 17.338 9.139 10.095 1.00 0.00 59 GLN A C 3
ATOM 3641 O O . GLN A 1 59 ? 16.544 9.263 11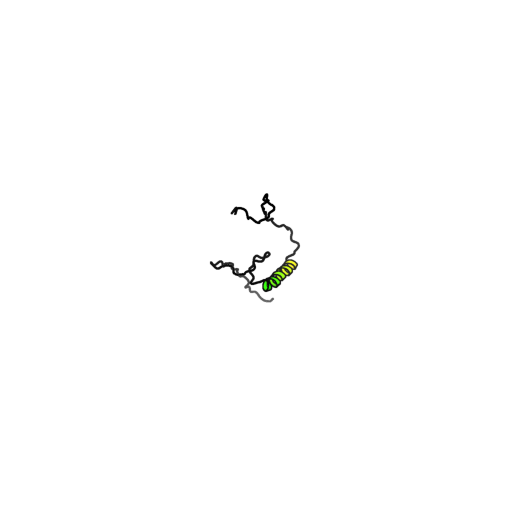.027 1.00 0.00 59 GLN A O 3
ATOM 3655 N N . GLU A 1 60 ? 18.312 10.011 9.852 1.00 0.00 60 GLU A N 3
ATOM 3656 C CA . GLU A 1 60 ? 18.507 11.190 10.687 1.00 0.00 60 GLU A CA 3
ATOM 3657 C C . GLU A 1 60 ? 17.450 12.249 10.389 1.00 0.00 60 GLU A C 3
ATOM 3658 O O . GLU A 1 60 ? 17.653 13.124 9.547 1.00 0.00 60 GLU A O 3
ATOM 3670 N N . ARG A 1 61 ? 16.320 12.162 11.084 1.00 0.00 61 ARG A N 3
ATOM 3671 C CA . ARG A 1 61 ? 15.230 13.111 10.893 1.00 0.00 61 ARG A CA 3
ATOM 3672 C C . ARG A 1 61 ? 15.120 14.059 12.083 1.00 0.00 61 ARG A C 3
ATOM 3673 O O . ARG A 1 61 ? 15.484 13.708 13.205 1.00 0.00 61 ARG A O 3
ATOM 3694 N N . ARG A 1 62 ? 14.616 15.263 11.829 1.00 0.00 62 ARG A N 3
ATOM 3695 C CA . ARG A 1 62 ? 14.460 16.262 12.879 1.00 0.00 62 ARG A CA 3
ATOM 3696 C C . ARG A 1 62 ? 13.938 15.625 14.163 1.00 0.00 62 ARG A C 3
ATOM 3697 O O . ARG A 1 62 ? 12.983 14.848 14.141 1.00 0.00 62 ARG A O 3
ATOM 3718 N N . LYS A 1 63 ? 14.572 15.958 15.283 1.00 0.00 63 LYS A N 3
ATOM 3719 C CA . LYS A 1 63 ? 14.172 15.420 16.578 1.00 0.00 63 LYS A CA 3
ATOM 3720 C C . LYS A 1 63 ? 12.723 15.778 16.892 1.00 0.00 63 LYS A C 3
ATOM 3721 O O . LYS A 1 63 ? 12.109 16.583 16.194 1.00 0.00 63 LYS A O 3
ATOM 3740 N N . GLN A 1 64 ? 12.185 15.175 17.948 1.00 0.00 64 GLN A N 3
ATOM 3741 C CA . GLN A 1 64 ? 10.809 15.432 18.354 1.00 0.00 64 GLN A CA 3
ATOM 3742 C C . GLN A 1 64 ? 10.756 16.466 19.474 1.00 0.00 64 GLN A C 3
ATOM 3743 O O . GLN A 1 64 ? 11.360 16.282 20.532 1.00 0.00 64 GLN A O 3
ATOM 3757 N N . LEU A 1 65 ? 10.031 17.553 19.235 1.00 0.00 65 LEU A N 3
ATOM 3758 C CA . LEU A 1 65 ? 9.899 18.617 20.223 1.00 0.00 65 LEU A CA 3
ATOM 3759 C C . LEU A 1 65 ? 9.263 18.093 21.507 1.00 0.00 65 LEU A C 3
ATOM 3760 O O . LEU A 1 65 ? 8.430 17.186 21.474 1.00 0.00 65 LEU A O 3
ATOM 3776 N N . LEU A 1 66 ? 9.660 18.670 22.636 1.00 0.00 66 LEU A N 3
ATOM 3777 C CA . LEU A 1 66 ? 9.127 18.263 23.931 1.00 0.00 66 LEU A CA 3
ATOM 3778 C C . LEU A 1 66 ? 9.365 19.343 24.982 1.00 0.00 66 LEU A C 3
ATOM 3779 O O . LEU A 1 66 ? 9.968 20.378 24.697 1.00 0.00 66 LEU A O 3
ATOM 3795 N N . SER A 1 67 ? 8.890 19.093 26.198 1.00 0.00 67 SER A N 3
ATOM 3796 C CA . SER A 1 67 ? 9.050 20.045 27.291 1.00 0.00 67 SER A CA 3
ATOM 3797 C C . SER A 1 67 ? 10.393 20.761 27.195 1.00 0.00 67 SER A C 3
ATOM 3798 O O . SER A 1 67 ? 11.389 20.184 26.759 1.00 0.00 67 SER A O 3
ATOM 3806 N N . LYS A 1 68 ? 10.413 22.025 27.607 1.00 0.00 68 LYS A N 3
ATOM 3807 C CA . LYS A 1 68 ? 11.633 22.823 27.570 1.00 0.00 68 LYS A CA 3
ATOM 3808 C C . LYS A 1 68 ? 12.633 22.336 28.613 1.00 0.00 68 LYS A C 3
ATOM 3809 O O . LYS A 1 68 ? 12.266 22.054 29.753 1.00 0.00 68 LYS A O 3
ATOM 3828 N N . GLN A 1 69 ? 13.898 22.242 28.215 1.00 0.00 69 GLN A N 3
ATOM 3829 C CA . GLN A 1 69 ? 14.951 21.791 29.118 1.00 0.00 69 GLN A CA 3
ATOM 3830 C C . GLN A 1 69 ? 16.328 22.001 28.497 1.00 0.00 69 GLN A C 3
ATOM 3831 O O . GLN A 1 69 ? 16.526 21.764 27.305 1.00 0.00 69 GLN A O 3
ATOM 3845 N N . LYS A 1 70 ? 17.276 22.450 29.312 1.00 0.00 70 LYS A N 3
ATOM 3846 C CA . LYS A 1 70 ? 18.636 22.692 28.844 1.00 0.00 70 LYS A CA 3
ATOM 3847 C C . LYS A 1 70 ? 19.623 22.672 30.006 1.00 0.00 70 LYS A C 3
ATOM 3848 O O . LYS A 1 70 ? 19.262 22.968 31.145 1.00 0.00 70 LYS A O 3
ATOM 3867 N N . TYR A 1 71 ? 20.870 22.322 29.711 1.00 0.00 71 TYR A N 3
ATOM 3868 C CA . TYR A 1 71 ? 21.909 22.263 30.732 1.00 0.00 71 TYR A CA 3
ATOM 3869 C C . TYR A 1 71 ? 23.081 23.171 30.371 1.00 0.00 71 TYR A C 3
ATOM 3870 O O . TYR A 1 71 ? 23.396 24.114 31.097 1.00 0.00 71 TYR A O 3
ATOM 3888 N N . ALA A 1 72 ? 23.721 22.880 29.243 1.00 0.00 72 ALA A N 3
ATOM 3889 C CA . ALA A 1 72 ? 24.856 23.671 28.783 1.00 0.00 72 ALA A CA 3
ATOM 3890 C C . ALA A 1 72 ? 25.314 23.221 27.400 1.00 0.00 72 ALA A C 3
ATOM 3891 O O . ALA A 1 72 ? 24.810 22.237 26.859 1.00 0.00 72 ALA A O 3
ATOM 3898 N N . ASP A 1 73 ? 26.272 23.947 26.835 1.00 0.00 73 ASP A N 3
ATOM 3899 C CA . ASP A 1 73 ? 26.799 23.622 25.514 1.00 0.00 73 ASP A CA 3
ATOM 3900 C C . ASP A 1 73 ? 28.245 24.086 25.377 1.00 0.00 73 ASP A C 3
ATOM 3901 O O . ASP A 1 73 ? 28.735 24.872 26.186 1.00 0.00 73 ASP A O 3
ATOM 3910 N N . GLY A 1 74 ? 28.925 23.592 24.346 1.00 0.00 74 GLY A N 3
ATOM 3911 C CA . GLY A 1 74 ? 30.309 23.966 24.122 1.00 0.00 74 GLY A CA 3
ATOM 3912 C C . GLY A 1 74 ? 30.869 23.377 22.843 1.00 0.00 74 GLY A C 3
ATOM 3913 O O . GLY A 1 74 ? 30.244 22.520 22.221 1.00 0.00 74 GLY A O 3
ATOM 3917 N N . ALA A 1 75 ? 32.051 23.840 22.448 1.00 0.00 75 ALA A N 3
ATOM 3918 C CA . ALA A 1 75 ? 32.695 23.353 21.235 1.00 0.00 75 ALA A CA 3
ATOM 3919 C C . ALA A 1 75 ? 34.196 23.624 21.264 1.00 0.00 75 ALA A C 3
ATOM 3920 O O . ALA A 1 75 ? 34.708 24.236 22.201 1.00 0.00 75 ALA A O 3
ATOM 3927 N N . PHE A 1 76 ? 34.895 23.163 20.232 1.00 0.00 76 PHE A N 3
ATOM 3928 C CA . PHE A 1 76 ? 36.338 23.355 20.140 1.00 0.00 76 PHE A CA 3
ATOM 3929 C C . PHE A 1 76 ? 36.818 23.194 18.700 1.00 0.00 76 PHE A C 3
ATOM 3930 O O . PHE A 1 76 ? 36.093 22.684 17.847 1.00 0.00 76 PHE A O 3
ATOM 3947 N N . ALA A 1 77 ? 38.044 23.634 18.439 1.00 0.00 77 ALA A N 3
ATOM 3948 C CA . ALA A 1 77 ? 38.622 23.539 17.104 1.00 0.00 77 ALA A CA 3
ATOM 3949 C C . ALA A 1 77 ? 40.083 23.973 17.106 1.00 0.00 77 ALA A C 3
ATOM 3950 O O . ALA A 1 77 ? 40.552 24.604 18.053 1.00 0.00 77 ALA A O 3
ATOM 3957 N N . ASP A 1 78 ? 40.799 23.629 16.041 1.00 0.00 78 ASP A N 3
ATOM 3958 C CA . ASP A 1 78 ? 42.208 23.984 15.919 1.00 0.00 78 ASP A CA 3
ATOM 3959 C C . ASP A 1 78 ? 42.741 23.629 14.535 1.00 0.00 78 ASP A C 3
ATOM 3960 O O . ASP A 1 78 ? 42.135 22.841 13.808 1.00 0.00 78 ASP A O 3
ATOM 3969 N N . PHE A 1 79 ? 43.877 24.217 14.175 1.00 0.00 79 PHE A N 3
ATOM 3970 C CA . PHE A 1 79 ? 44.490 23.964 12.876 1.00 0.00 79 PHE A CA 3
ATOM 3971 C C . PHE A 1 79 ? 45.922 23.461 13.039 1.00 0.00 79 PHE A C 3
ATOM 3972 O O . PHE A 1 79 ? 46.430 23.350 14.155 1.00 0.00 79 PHE A O 3
ATOM 3989 N N . LYS A 1 80 ? 46.567 23.158 11.918 1.00 0.00 80 LYS A N 3
ATOM 3990 C CA . LYS A 1 80 ? 47.940 22.668 11.934 1.00 0.00 80 LYS A CA 3
ATOM 3991 C C . LYS A 1 80 ? 48.891 23.692 11.322 1.00 0.00 80 LYS A C 3
ATOM 3992 O O . LYS A 1 80 ? 49.806 24.177 11.987 1.00 0.00 80 LYS A O 3
ATOM 4011 N N . GLN A 1 81 ? 48.667 24.016 10.053 1.00 0.00 81 GLN A N 3
ATOM 4012 C CA . GLN A 1 81 ? 49.504 24.983 9.353 1.00 0.00 81 GLN A CA 3
ATOM 4013 C C . GLN A 1 81 ? 48.944 25.285 7.966 1.00 0.00 81 GLN A C 3
ATOM 4014 O O . GLN A 1 81 ? 47.911 24.744 7.573 1.00 0.00 81 GLN A O 3
ATOM 4028 N N . GLU A 1 82 ? 49.634 26.152 7.231 1.00 0.00 82 GLU A N 3
ATOM 4029 C CA . GLU A 1 82 ? 49.204 26.526 5.889 1.00 0.00 82 GLU A CA 3
ATOM 4030 C C . GLU A 1 82 ? 50.396 26.616 4.941 1.00 0.00 82 GLU A C 3
ATOM 4031 O O . GLU A 1 82 ? 51.533 26.805 5.373 1.00 0.00 82 GLU A O 3
ATOM 4043 N N . SER A 1 83 ? 50.127 26.479 3.647 1.00 0.00 83 SER A N 3
ATOM 4044 C CA . SER A 1 83 ? 51.177 26.541 2.637 1.00 0.00 83 SER A CA 3
ATOM 4045 C C . SER A 1 83 ? 50.608 26.962 1.286 1.00 0.00 83 SER A C 3
ATOM 4046 O O . SER A 1 83 ? 49.394 26.968 1.085 1.00 0.00 83 SER A O 3
ATOM 4054 N N . GLY A 1 84 ? 51.495 27.316 0.361 1.00 0.00 84 GLY A N 3
ATOM 4055 C CA . GLY A 1 84 ? 51.063 27.734 -0.960 1.00 0.00 84 GLY A CA 3
ATOM 4056 C C . GLY A 1 84 ? 52.151 27.574 -2.004 1.00 0.00 84 GLY A C 3
ATOM 4057 O O . GLY A 1 84 ? 53.212 28.193 -1.926 1.00 0.00 84 GLY A O 3
ATOM 4061 N N . PRO A 1 85 ? 51.892 26.723 -3.008 1.00 0.00 85 PRO A N 3
ATOM 4062 C CA . PRO A 1 85 ? 52.846 26.462 -4.090 1.00 0.00 85 PRO A CA 3
ATOM 4063 C C . PRO A 1 85 ? 53.012 27.661 -5.018 1.00 0.00 85 PRO A C 3
ATOM 4064 O O . PRO A 1 85 ? 52.313 28.665 -4.882 1.00 0.00 85 PRO A O 3
ATOM 4075 N N . SER A 1 86 ? 53.941 27.548 -5.962 1.00 0.00 86 SER A N 3
ATOM 4076 C CA . SER A 1 86 ? 54.201 28.625 -6.911 1.00 0.00 86 SER A CA 3
ATOM 4077 C C . SER A 1 86 ? 54.827 28.081 -8.191 1.00 0.00 86 SER A C 3
ATOM 4078 O O . SER A 1 86 ? 55.506 27.054 -8.176 1.00 0.00 86 SER A O 3
ATOM 4086 N N . SER A 1 87 ? 54.593 28.777 -9.299 1.00 0.00 87 SER A N 3
ATOM 4087 C CA . SER A 1 87 ? 55.130 28.363 -10.590 1.00 0.00 87 SER A CA 3
ATOM 4088 C C . SER A 1 87 ? 55.232 29.551 -11.542 1.00 0.00 87 SER A C 3
ATOM 4089 O O . SER A 1 87 ? 54.859 30.671 -11.197 1.00 0.00 87 SER A O 3
ATOM 4097 N N . GLY A 1 88 ? 55.741 29.296 -12.744 1.00 0.00 88 GLY A N 3
ATOM 4098 C CA . GLY A 1 88 ? 55.883 30.353 -13.728 1.00 0.00 88 GLY A CA 3
ATOM 4099 C C . GLY A 1 88 ? 54.940 30.182 -14.903 1.00 0.00 88 GLY A C 3
ATOM 4100 O O . GLY A 1 88 ? 53.792 29.791 -14.697 1.00 0.00 88 GLY A O 3
ATOM 4105 N N . GLY A 1 1 ? -37.254 0.083 -40.496 1.00 0.00 1 GLY A N 4
ATOM 4106 C CA . GLY A 1 1 ? -36.132 0.507 -41.312 1.00 0.00 1 GLY A CA 4
ATOM 4107 C C . GLY A 1 1 ? -35.173 1.407 -40.558 1.00 0.00 1 GLY A C 4
ATOM 4108 O O . GLY A 1 1 ? -34.321 0.929 -39.810 1.00 0.00 1 GLY A O 4
ATOM 4112 N N . SER A 1 2 ? -35.312 2.714 -40.755 1.00 0.00 2 SER A N 4
ATOM 4113 C CA . SER A 1 2 ? -34.447 3.683 -40.092 1.00 0.00 2 SER A CA 4
ATOM 4114 C C . SER A 1 2 ? -34.945 5.106 -40.328 1.00 0.00 2 SER A C 4
ATOM 4115 O O . SER A 1 2 ? -35.472 5.423 -41.394 1.00 0.00 2 SER A O 4
ATOM 4123 N N . SER A 1 3 ? -34.774 5.960 -39.324 1.00 0.00 3 SER A N 4
ATOM 4124 C CA . SER A 1 3 ? -35.208 7.349 -39.419 1.00 0.00 3 SER A CA 4
ATOM 4125 C C . SER A 1 3 ? -34.704 8.159 -38.229 1.00 0.00 3 SER A C 4
ATOM 4126 O O . SER A 1 3 ? -34.107 7.614 -37.301 1.00 0.00 3 SER A O 4
ATOM 4134 N N . GLY A 1 4 ? -34.949 9.466 -38.263 1.00 0.00 4 GLY A N 4
ATOM 4135 C CA . GLY A 1 4 ? -34.513 10.331 -37.183 1.00 0.00 4 GLY A CA 4
ATOM 4136 C C . GLY A 1 4 ? -35.550 11.376 -36.823 1.00 0.00 4 GLY A C 4
ATOM 4137 O O . GLY A 1 4 ? -36.511 11.588 -37.563 1.00 0.00 4 GLY A O 4
ATOM 4141 N N . SER A 1 5 ? -35.357 12.030 -35.682 1.00 0.00 5 SER A N 4
ATOM 4142 C CA . SER A 1 5 ? -36.287 13.055 -35.222 1.00 0.00 5 SER A CA 4
ATOM 4143 C C . SER A 1 5 ? -35.566 14.107 -34.385 1.00 0.00 5 SER A C 4
ATOM 4144 O O . SER A 1 5 ? -34.457 13.877 -33.901 1.00 0.00 5 SER A O 4
ATOM 4152 N N . SER A 1 6 ? -36.203 15.261 -34.219 1.00 0.00 6 SER A N 4
ATOM 4153 C CA . SER A 1 6 ? -35.622 16.351 -33.443 1.00 0.00 6 SER A CA 4
ATOM 4154 C C . SER A 1 6 ? -36.014 16.241 -31.973 1.00 0.00 6 SER A C 4
ATOM 4155 O O . SER A 1 6 ? -36.871 15.439 -31.606 1.00 0.00 6 SER A O 4
ATOM 4163 N N . GLY A 1 7 ? -35.378 17.054 -31.135 1.00 0.00 7 GLY A N 4
ATOM 4164 C CA . GLY A 1 7 ? -35.673 17.034 -29.714 1.00 0.00 7 GLY A CA 4
ATOM 4165 C C . GLY A 1 7 ? -34.572 17.663 -28.884 1.00 0.00 7 GLY A C 4
ATOM 4166 O O . GLY A 1 7 ? -33.391 17.371 -29.081 1.00 0.00 7 GLY A O 4
ATOM 4170 N N . LEU A 1 8 ? -34.956 18.531 -27.955 1.00 0.00 8 LEU A N 4
ATOM 4171 C CA . LEU A 1 8 ? -33.992 19.206 -27.093 1.00 0.00 8 LEU A CA 4
ATOM 4172 C C . LEU A 1 8 ? -34.613 19.540 -25.740 1.00 0.00 8 LEU A C 4
ATOM 4173 O O . LEU A 1 8 ? -35.498 20.391 -25.644 1.00 0.00 8 LEU A O 4
ATOM 4189 N N . LYS A 1 9 ? -34.141 18.868 -24.696 1.00 0.00 9 LYS A N 4
ATOM 4190 C CA . LYS A 1 9 ? -34.646 19.095 -23.347 1.00 0.00 9 LYS A CA 4
ATOM 4191 C C . LYS A 1 9 ? -33.626 18.652 -22.303 1.00 0.00 9 LYS A C 4
ATOM 4192 O O . LYS A 1 9 ? -32.578 18.101 -22.639 1.00 0.00 9 LYS A O 4
ATOM 4211 N N . ARG A 1 10 ? -33.940 18.896 -21.035 1.00 0.00 10 ARG A N 4
ATOM 4212 C CA . ARG A 1 10 ? -33.051 18.522 -19.941 1.00 0.00 10 ARG A CA 4
ATOM 4213 C C . ARG A 1 10 ? -33.207 17.044 -19.595 1.00 0.00 10 ARG A C 4
ATOM 4214 O O . ARG A 1 10 ? -33.875 16.691 -18.623 1.00 0.00 10 ARG A O 4
ATOM 4235 N N . ASP A 1 11 ? -32.587 16.186 -20.397 1.00 0.00 11 ASP A N 4
ATOM 4236 C CA . ASP A 1 11 ? -32.656 14.746 -20.176 1.00 0.00 11 ASP A CA 4
ATOM 4237 C C . ASP A 1 11 ? -31.432 14.047 -20.758 1.00 0.00 11 ASP A C 4
ATOM 4238 O O . ASP A 1 11 ? -31.305 13.905 -21.974 1.00 0.00 11 ASP A O 4
ATOM 4247 N N . PHE A 1 12 ? -30.532 13.613 -19.881 1.00 0.00 12 PHE A N 4
ATOM 4248 C CA . PHE A 1 12 ? -29.316 12.931 -20.309 1.00 0.00 12 PHE A CA 4
ATOM 4249 C C . PHE A 1 12 ? -28.528 12.419 -19.106 1.00 0.00 12 PHE A C 4
ATOM 4250 O O . PHE A 1 12 ? -27.971 13.203 -18.337 1.00 0.00 12 PHE A O 4
ATOM 4267 N N . ILE A 1 13 ? -28.487 11.100 -18.951 1.00 0.00 13 ILE A N 4
ATOM 4268 C CA . ILE A 1 13 ? -27.768 10.484 -17.843 1.00 0.00 13 ILE A CA 4
ATOM 4269 C C . ILE A 1 13 ? -26.263 10.499 -18.088 1.00 0.00 13 ILE A C 4
ATOM 4270 O O . ILE A 1 13 ? -25.796 10.133 -19.168 1.00 0.00 13 ILE A O 4
ATOM 4286 N N . ILE A 1 14 ? -25.508 10.922 -17.080 1.00 0.00 14 ILE A N 4
ATOM 4287 C CA . ILE A 1 14 ? -24.056 10.981 -17.186 1.00 0.00 14 ILE A CA 4
ATOM 4288 C C . ILE A 1 14 ? -23.400 9.872 -16.371 1.00 0.00 14 ILE A C 4
ATOM 4289 O O . ILE A 1 14 ? -23.459 9.872 -15.140 1.00 0.00 14 ILE A O 4
ATOM 4305 N N . LEU A 1 15 ? -22.773 8.928 -17.064 1.00 0.00 15 LEU A N 4
ATOM 4306 C CA . LEU A 1 15 ? -22.103 7.812 -16.405 1.00 0.00 15 LEU A CA 4
ATOM 4307 C C . LEU A 1 15 ? -20.605 8.075 -16.278 1.00 0.00 15 LEU A C 4
ATOM 4308 O O . LEU A 1 15 ? -20.030 8.837 -17.054 1.00 0.00 15 LEU A O 4
ATOM 4324 N N . GLY A 1 16 ? -19.979 7.436 -15.294 1.00 0.00 16 GLY A N 4
ATOM 4325 C CA . GLY A 1 16 ? -18.554 7.612 -15.084 1.00 0.00 16 GLY A CA 4
ATOM 4326 C C . GLY A 1 16 ? -18.106 7.136 -13.716 1.00 0.00 16 GLY A C 4
ATOM 4327 O O . GLY A 1 16 ? -17.480 7.884 -12.966 1.00 0.00 16 GLY A O 4
ATOM 4331 N N . ASN A 1 17 ? -18.429 5.889 -13.391 1.00 0.00 17 ASN A N 4
ATOM 4332 C CA . ASN A 1 17 ? -18.058 5.315 -12.102 1.00 0.00 17 ASN A CA 4
ATOM 4333 C C . ASN A 1 17 ? -18.024 3.791 -12.175 1.00 0.00 17 ASN A C 4
ATOM 4334 O O . ASN A 1 17 ? -18.943 3.164 -12.700 1.00 0.00 17 ASN A O 4
ATOM 4345 N N . GLY A 1 18 ? -16.956 3.203 -11.644 1.00 0.00 18 GLY A N 4
ATOM 4346 C CA . GLY A 1 18 ? -16.822 1.758 -11.659 1.00 0.00 18 GLY A CA 4
ATOM 4347 C C . GLY A 1 18 ? -17.927 1.065 -10.887 1.00 0.00 18 GLY A C 4
ATOM 4348 O O . GLY A 1 18 ? -18.831 1.703 -10.348 1.00 0.00 18 GLY A O 4
ATOM 4352 N N . PRO A 1 19 ? -17.865 -0.274 -10.829 1.00 0.00 19 PRO A N 4
ATOM 4353 C CA . PRO A 1 19 ? -18.861 -1.083 -10.121 1.00 0.00 19 PRO A CA 4
ATOM 4354 C C . PRO A 1 19 ? -18.775 -0.915 -8.608 1.00 0.00 19 PRO A C 4
ATOM 4355 O O . PRO A 1 19 ? -17.717 -0.591 -8.069 1.00 0.00 19 PRO A O 4
ATOM 4366 N N . ARG A 1 20 ? -19.895 -1.138 -7.928 1.00 0.00 20 ARG A N 4
ATOM 4367 C CA . ARG A 1 20 ? -19.946 -1.010 -6.477 1.00 0.00 20 ARG A CA 4
ATOM 4368 C C . ARG A 1 20 ? -19.148 -2.123 -5.805 1.00 0.00 20 ARG A C 4
ATOM 4369 O O . ARG A 1 20 ? -18.599 -2.999 -6.474 1.00 0.00 20 ARG A O 4
ATOM 4390 N N . LEU A 1 21 ? -19.086 -2.082 -4.478 1.00 0.00 21 LEU A N 4
ATOM 4391 C CA . LEU A 1 21 ? -18.354 -3.087 -3.715 1.00 0.00 21 LEU A CA 4
ATOM 4392 C C . LEU A 1 21 ? -18.473 -4.460 -4.367 1.00 0.00 21 LEU A C 4
ATOM 4393 O O . LEU A 1 21 ? -19.495 -5.134 -4.234 1.00 0.00 21 LEU A O 4
ATOM 4409 N N . GLN A 1 22 ? -17.422 -4.869 -5.071 1.00 0.00 22 GLN A N 4
ATOM 4410 C CA . GLN A 1 22 ? -17.410 -6.163 -5.743 1.00 0.00 22 GLN A CA 4
ATOM 4411 C C . GLN A 1 22 ? -16.612 -7.185 -4.940 1.00 0.00 22 GLN A C 4
ATOM 4412 O O . GLN A 1 22 ? -17.144 -8.213 -4.522 1.00 0.00 22 GLN A O 4
ATOM 4426 N N . ASN A 1 23 ? -15.332 -6.895 -4.728 1.00 0.00 23 ASN A N 4
ATOM 4427 C CA . ASN A 1 23 ? -14.460 -7.790 -3.976 1.00 0.00 23 ASN A CA 4
ATOM 4428 C C . ASN A 1 23 ? -14.005 -7.139 -2.674 1.00 0.00 23 ASN A C 4
ATOM 4429 O O . ASN A 1 23 ? -13.480 -6.025 -2.675 1.00 0.00 23 ASN A O 4
ATOM 4440 N N . SER A 1 24 ? -14.209 -7.841 -1.564 1.00 0.00 24 SER A N 4
ATOM 4441 C CA . SER A 1 24 ? -13.822 -7.330 -0.254 1.00 0.00 24 SER A CA 4
ATOM 4442 C C . SER A 1 24 ? -12.412 -7.783 0.112 1.00 0.00 24 SER A C 4
ATOM 4443 O O . SER A 1 24 ? -12.230 -8.741 0.865 1.00 0.00 24 SER A O 4
ATOM 4451 N N . THR A 1 25 ? -11.415 -7.089 -0.427 1.00 0.00 25 THR A N 4
ATOM 4452 C CA . THR A 1 25 ? -10.021 -7.419 -0.160 1.00 0.00 25 THR A CA 4
ATOM 4453 C C . THR A 1 25 ? -9.374 -6.380 0.747 1.00 0.00 25 THR A C 4
ATOM 4454 O O . THR A 1 25 ? -9.716 -5.198 0.696 1.00 0.00 25 THR A O 4
ATOM 4465 N N . TYR A 1 26 ? -8.438 -6.827 1.577 1.00 0.00 26 TYR A N 4
ATOM 4466 C CA . TYR A 1 26 ? -7.743 -5.934 2.498 1.00 0.00 26 TYR A CA 4
ATOM 4467 C C . TYR A 1 26 ? -6.499 -5.340 1.846 1.00 0.00 26 TYR A C 4
ATOM 4468 O O . TYR A 1 26 ? -5.573 -6.063 1.477 1.00 0.00 26 TYR A O 4
ATOM 4486 N N . GLN A 1 27 ? -6.485 -4.018 1.708 1.00 0.00 27 GLN A N 4
ATOM 4487 C CA . GLN A 1 27 ? -5.354 -3.325 1.101 1.00 0.00 27 GLN A CA 4
ATOM 4488 C C . GLN A 1 27 ? -4.403 -2.796 2.169 1.00 0.00 27 GLN A C 4
ATOM 4489 O O . GLN A 1 27 ? -4.757 -1.909 2.947 1.00 0.00 27 GLN A O 4
ATOM 4503 N N . CYS A 1 28 ? -3.193 -3.346 2.202 1.00 0.00 28 CYS A N 4
ATOM 4504 C CA . CYS A 1 28 ? -2.190 -2.931 3.175 1.00 0.00 28 CYS A CA 4
ATOM 4505 C C . CYS A 1 28 ? -1.702 -1.515 2.882 1.00 0.00 28 CYS A C 4
ATOM 4506 O O . CYS A 1 28 ? -1.965 -0.964 1.813 1.00 0.00 28 CYS A O 4
ATOM 4513 N N . LYS A 1 29 ? -0.988 -0.931 3.838 1.00 0.00 29 LYS A N 4
ATOM 4514 C CA . LYS A 1 29 ? -0.460 0.419 3.684 1.00 0.00 29 LYS A CA 4
ATOM 4515 C C . LYS A 1 29 ? 1.065 0.411 3.689 1.00 0.00 29 LYS A C 4
ATOM 4516 O O . LYS A 1 29 ? 1.703 1.410 3.354 1.00 0.00 29 LYS A O 4
ATOM 4535 N N . HIS A 1 30 ? 1.646 -0.723 4.070 1.00 0.00 30 HIS A N 4
ATOM 4536 C CA . HIS A 1 30 ? 3.097 -0.861 4.116 1.00 0.00 30 HIS A CA 4
ATOM 4537 C C . HIS A 1 30 ? 3.638 -1.354 2.777 1.00 0.00 30 HIS A C 4
ATOM 4538 O O . HIS A 1 30 ? 4.628 -0.829 2.265 1.00 0.00 30 HIS A O 4
ATOM 4552 N N . CYS 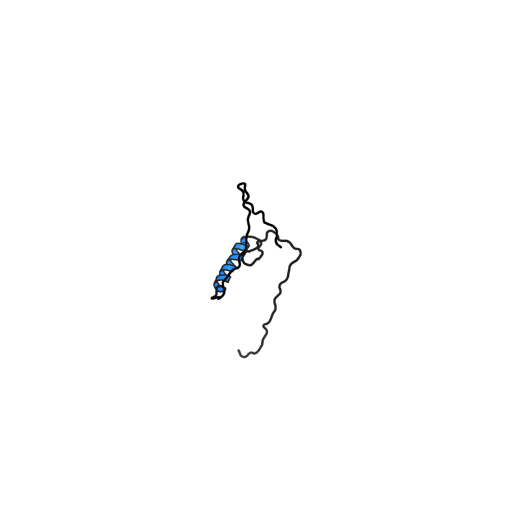A 1 31 ? 2.985 -2.365 2.216 1.00 0.00 31 CYS A N 4
ATOM 4553 C CA . CYS A 1 31 ? 3.400 -2.930 0.938 1.00 0.00 31 CYS A CA 4
ATOM 4554 C C . CYS A 1 31 ? 2.326 -2.719 -0.125 1.00 0.00 31 CYS A C 4
ATOM 4555 O O . CYS A 1 31 ? 2.598 -2.806 -1.323 1.00 0.00 31 CYS A O 4
ATOM 4562 N N . ASP A 1 32 ? 1.106 -2.443 0.322 1.00 0.00 32 ASP A N 4
ATOM 4563 C CA . ASP A 1 32 ? -0.010 -2.219 -0.590 1.00 0.00 32 ASP A CA 4
ATOM 4564 C C . ASP A 1 32 ? -0.446 -3.525 -1.246 1.00 0.00 32 ASP A C 4
ATOM 4565 O O . ASP A 1 32 ? -0.805 -3.550 -2.424 1.00 0.00 32 ASP A O 4
ATOM 4574 N N . SER A 1 33 ? -0.412 -4.608 -0.477 1.00 0.00 33 SER A N 4
ATOM 4575 C CA . SER A 1 33 ? -0.799 -5.919 -0.985 1.00 0.00 33 SER A CA 4
ATOM 4576 C C . SER A 1 33 ? -2.295 -6.154 -0.797 1.00 0.00 33 SER A C 4
ATOM 4577 O O . SER A 1 33 ? -3.022 -5.271 -0.342 1.00 0.00 33 SER A O 4
ATOM 4585 N N . LYS A 1 34 ? -2.748 -7.352 -1.150 1.00 0.00 34 LYS A N 4
ATOM 4586 C CA . LYS A 1 34 ? -4.156 -7.707 -1.020 1.00 0.00 34 LYS A CA 4
ATOM 4587 C C . LYS A 1 34 ? -4.321 -8.998 -0.224 1.00 0.00 34 LYS A C 4
ATOM 4588 O O . LYS A 1 34 ? -3.789 -10.043 -0.600 1.00 0.00 34 LYS A O 4
ATOM 4607 N N . LEU A 1 35 ? -5.062 -8.918 0.876 1.00 0.00 35 LEU A N 4
ATOM 4608 C CA . LEU A 1 35 ? -5.298 -10.081 1.725 1.00 0.00 35 LEU A CA 4
ATOM 4609 C C . LEU A 1 35 ? -6.790 -10.384 1.830 1.00 0.00 35 LEU A C 4
ATOM 4610 O O . LEU A 1 35 ? -7.622 -9.479 1.770 1.00 0.00 35 LEU A O 4
ATOM 4626 N N . GLN A 1 36 ? -7.119 -11.662 1.990 1.00 0.00 36 GLN A N 4
ATOM 4627 C CA . GLN A 1 36 ? -8.510 -12.083 2.105 1.00 0.00 36 GLN A CA 4
ATOM 4628 C C . GLN A 1 36 ? -9.228 -11.297 3.197 1.00 0.00 36 GLN A C 4
ATOM 4629 O O . GLN A 1 36 ? -10.260 -10.673 2.950 1.00 0.00 36 GLN A O 4
ATOM 4643 N N . SER A 1 37 ? -8.675 -11.331 4.405 1.00 0.00 37 SER A N 4
ATOM 4644 C CA . SER A 1 37 ? -9.265 -10.625 5.536 1.00 0.00 37 SER A CA 4
ATOM 4645 C C . SER A 1 37 ? -8.249 -10.458 6.662 1.00 0.00 37 SER A C 4
ATOM 4646 O O . SER A 1 37 ? -7.091 -10.857 6.535 1.00 0.00 37 SER A O 4
ATOM 4654 N N . THR A 1 38 ? -8.691 -9.864 7.767 1.00 0.00 38 THR A N 4
ATOM 4655 C CA . THR A 1 38 ? -7.822 -9.642 8.915 1.00 0.00 38 THR A CA 4
ATOM 4656 C C . THR A 1 38 ? -7.005 -10.888 9.236 1.00 0.00 38 THR A C 4
ATOM 4657 O O . THR A 1 38 ? -5.777 -10.839 9.296 1.00 0.00 38 THR A O 4
ATOM 4668 N N . ALA A 1 39 ? -7.695 -12.006 9.440 1.00 0.00 39 ALA A N 4
ATOM 4669 C CA . ALA A 1 39 ? -7.033 -13.266 9.752 1.00 0.00 39 ALA A CA 4
ATOM 4670 C C . ALA A 1 39 ? -5.716 -13.397 8.994 1.00 0.00 39 ALA A C 4
ATOM 4671 O O . ALA A 1 39 ? -4.768 -14.011 9.481 1.00 0.00 39 ALA A O 4
ATOM 4678 N N . GLU A 1 40 ? -5.666 -12.815 7.800 1.00 0.00 40 GLU A N 4
ATOM 4679 C CA . GLU A 1 40 ? -4.465 -12.869 6.974 1.00 0.00 40 GLU A CA 4
ATOM 4680 C C . GLU A 1 40 ? -3.549 -11.685 7.269 1.00 0.00 40 GLU A C 4
ATOM 4681 O O . GLU A 1 40 ? -2.325 -11.822 7.289 1.00 0.00 40 GLU A O 4
ATOM 4693 N N . LEU A 1 41 ? -4.150 -10.522 7.498 1.00 0.00 41 LEU A N 4
ATOM 4694 C CA . LEU A 1 41 ? -3.390 -9.313 7.791 1.00 0.00 41 LEU A CA 4
ATOM 4695 C C . LEU A 1 41 ? -2.615 -9.460 9.097 1.00 0.00 41 LEU A C 4
ATOM 4696 O O . LEU A 1 41 ? -1.482 -8.991 9.216 1.00 0.00 41 LEU A O 4
ATOM 4712 N N . THR A 1 42 ? -3.232 -10.116 10.075 1.00 0.00 42 THR A N 4
ATOM 4713 C CA . THR A 1 42 ? -2.601 -10.326 11.371 1.00 0.00 42 THR A CA 4
ATOM 4714 C C . THR A 1 42 ? -1.295 -11.099 11.228 1.00 0.00 42 THR A C 4
ATOM 4715 O O . THR A 1 42 ? -0.334 -10.853 11.957 1.00 0.00 42 THR A O 4
ATOM 4726 N N . SER A 1 43 ? -1.266 -12.034 10.284 1.00 0.00 43 SER A N 4
ATOM 4727 C CA . SER A 1 43 ? -0.078 -12.845 10.047 1.00 0.00 43 SER A CA 4
ATOM 4728 C C . SER A 1 43 ? 0.879 -12.141 9.090 1.00 0.00 43 SER A C 4
ATOM 4729 O O . SER A 1 43 ? 2.090 -12.113 9.313 1.00 0.00 43 SER A O 4
ATOM 4737 N N . HIS A 1 44 ? 0.327 -11.572 8.023 1.00 0.00 44 HIS A N 4
ATOM 4738 C CA . HIS A 1 44 ? 1.130 -10.867 7.031 1.00 0.00 44 HIS A CA 4
ATOM 4739 C C . HIS A 1 44 ? 1.882 -9.702 7.669 1.00 0.00 44 HIS A C 4
ATOM 4740 O O . HIS A 1 44 ? 3.067 -9.495 7.404 1.00 0.00 44 HIS A O 4
ATOM 4754 N N . LEU A 1 45 ? 1.186 -8.946 8.511 1.00 0.00 45 LEU A N 4
ATOM 4755 C CA . LEU A 1 45 ? 1.788 -7.801 9.187 1.00 0.00 45 LEU A CA 4
ATOM 4756 C C . LEU A 1 45 ? 3.031 -8.220 9.965 1.00 0.00 45 LEU A C 4
ATOM 4757 O O . LEU A 1 45 ? 4.077 -7.580 9.873 1.00 0.00 45 LEU A O 4
ATOM 4773 N N . ASN A 1 46 ? 2.907 -9.300 10.730 1.00 0.00 46 ASN A N 4
ATOM 4774 C CA . ASN A 1 46 ? 4.021 -9.805 11.524 1.00 0.00 46 ASN A CA 4
ATOM 4775 C C . ASN A 1 46 ? 5.327 -9.731 10.738 1.00 0.00 46 ASN A C 4
ATOM 4776 O O . ASN A 1 46 ? 6.377 -9.402 11.291 1.00 0.00 46 ASN A O 4
ATOM 4787 N N . ILE A 1 47 ? 5.253 -10.037 9.448 1.00 0.00 47 ILE A N 4
ATOM 4788 C CA . ILE A 1 47 ? 6.428 -10.003 8.586 1.00 0.00 47 ILE A CA 4
ATOM 4789 C C . ILE A 1 47 ? 7.128 -8.650 8.664 1.00 0.00 47 ILE A C 4
ATOM 4790 O O . ILE A 1 47 ? 8.351 -8.577 8.787 1.00 0.00 47 ILE A O 4
ATOM 4806 N N . HIS A 1 48 ? 6.343 -7.579 8.593 1.00 0.00 48 HIS A N 4
ATOM 4807 C CA . HIS A 1 48 ? 6.886 -6.227 8.659 1.00 0.00 48 HIS A CA 4
ATOM 4808 C C . HIS A 1 48 ? 7.671 -6.019 9.950 1.00 0.00 48 HIS A C 4
ATOM 4809 O O . HIS A 1 48 ? 8.804 -5.539 9.929 1.00 0.00 48 HIS A O 4
ATOM 4823 N N . ASN A 1 49 ? 7.059 -6.381 11.073 1.00 0.00 49 ASN A N 4
ATOM 4824 C CA . ASN A 1 49 ? 7.700 -6.232 12.375 1.00 0.00 49 ASN A CA 4
ATOM 4825 C C . ASN A 1 49 ? 9.096 -6.849 12.368 1.00 0.00 49 ASN A C 4
ATOM 4826 O O . ASN A 1 49 ? 10.091 -6.159 12.585 1.00 0.00 49 ASN A O 4
ATOM 4837 N N . GLU A 1 50 ? 9.159 -8.153 12.116 1.00 0.00 50 GLU A N 4
ATOM 4838 C CA . GLU A 1 50 ? 10.433 -8.862 12.081 1.00 0.00 50 GLU A CA 4
ATOM 4839 C C . GLU A 1 50 ? 11.497 -8.035 11.365 1.00 0.00 50 GLU A C 4
ATOM 4840 O O . GLU A 1 50 ? 12.601 -7.851 11.876 1.00 0.00 50 GLU A O 4
ATOM 4852 N N . GLU A 1 51 ? 11.155 -7.539 10.180 1.00 0.00 51 GLU A N 4
ATOM 4853 C CA . GLU A 1 51 ? 12.081 -6.733 9.394 1.00 0.00 51 GLU A CA 4
ATOM 4854 C C . GLU A 1 51 ? 12.368 -5.404 10.086 1.00 0.00 51 GLU A C 4
ATOM 4855 O O . GLU A 1 51 ? 13.506 -4.935 10.106 1.00 0.00 51 GLU A O 4
ATOM 4867 N N . PHE A 1 52 ? 11.327 -4.801 10.652 1.00 0.00 52 PHE A N 4
ATOM 4868 C CA . PHE A 1 52 ? 11.466 -3.525 11.344 1.00 0.00 52 PHE A CA 4
ATOM 4869 C C . PHE A 1 52 ? 12.612 -3.574 12.350 1.00 0.00 52 PHE A C 4
ATOM 4870 O O . PHE A 1 52 ? 13.421 -2.650 12.430 1.00 0.00 52 PHE A O 4
ATOM 4887 N N . GLN A 1 53 ? 12.674 -4.659 13.116 1.00 0.00 53 GLN A N 4
ATOM 4888 C CA . GLN A 1 53 ? 13.719 -4.828 14.118 1.00 0.00 53 GLN A CA 4
ATOM 4889 C C . GLN A 1 53 ? 15.102 -4.666 13.494 1.00 0.00 53 GLN A C 4
ATOM 4890 O O . GLN A 1 53 ? 15.989 -4.042 14.078 1.00 0.00 53 GLN A O 4
ATOM 4904 N N . LYS A 1 54 ? 15.279 -5.231 12.305 1.00 0.00 54 LYS A N 4
ATOM 4905 C CA . LYS A 1 54 ? 16.553 -5.150 11.601 1.00 0.00 54 LYS A CA 4
ATOM 4906 C C . LYS A 1 54 ? 16.886 -3.705 11.244 1.00 0.00 54 LYS A C 4
ATOM 4907 O O . LYS A 1 54 ? 18.050 -3.304 11.259 1.00 0.00 54 LYS A O 4
ATOM 4926 N N . ARG A 1 55 ? 15.857 -2.927 10.925 1.00 0.00 55 ARG A N 4
ATOM 4927 C CA . ARG A 1 55 ? 16.041 -1.526 10.565 1.00 0.00 55 ARG A CA 4
ATOM 4928 C C . ARG A 1 55 ? 16.427 -0.697 11.786 1.00 0.00 55 ARG A C 4
ATOM 4929 O O . ARG A 1 55 ? 17.303 0.164 11.713 1.00 0.00 55 ARG A O 4
ATOM 4950 N N . ALA A 1 56 ? 15.766 -0.963 12.908 1.00 0.00 56 ALA A N 4
ATOM 4951 C CA . ALA A 1 56 ? 16.040 -0.242 14.145 1.00 0.00 56 ALA A CA 4
ATOM 4952 C C . ALA A 1 56 ? 17.239 -0.840 14.874 1.00 0.00 56 ALA A C 4
ATOM 4953 O O . ALA A 1 56 ? 17.269 -0.892 16.104 1.00 0.00 56 ALA A O 4
ATOM 4960 N N . LYS A 1 57 ? 18.226 -1.293 14.108 1.00 0.00 57 LYS A N 4
ATOM 4961 C CA . LYS A 1 57 ? 19.428 -1.887 14.680 1.00 0.00 57 LYS A CA 4
ATOM 4962 C C . LYS A 1 57 ? 20.560 -0.867 14.749 1.00 0.00 57 LYS A C 4
ATOM 4963 O O . LYS A 1 57 ? 21.077 -0.571 15.827 1.00 0.00 57 LYS A O 4
ATOM 4982 N N . ARG A 1 58 ? 20.938 -0.330 13.594 1.00 0.00 58 ARG A N 4
ATOM 4983 C CA . ARG A 1 58 ? 22.008 0.657 13.524 1.00 0.00 58 ARG A CA 4
ATOM 4984 C C . ARG A 1 58 ? 21.598 1.954 14.216 1.00 0.00 58 ARG A C 4
ATOM 4985 O O . ARG A 1 58 ? 22.280 2.426 15.125 1.00 0.00 58 ARG A O 4
ATOM 5006 N N . GLN A 1 59 ? 20.479 2.523 13.778 1.00 0.00 59 GLN A N 4
ATOM 5007 C CA . GLN A 1 59 ? 19.979 3.766 14.355 1.00 0.00 59 GLN A CA 4
ATOM 5008 C C . GLN A 1 59 ? 18.492 3.656 14.678 1.00 0.00 59 GLN A C 4
ATOM 5009 O O . GLN A 1 59 ? 17.667 3.467 13.786 1.00 0.00 59 GLN A O 4
ATOM 5023 N N . GLU A 1 60 ? 18.160 3.776 15.960 1.00 0.00 60 GLU A N 4
ATOM 5024 C CA . GLU A 1 60 ? 16.772 3.689 16.399 1.00 0.00 60 GLU A CA 4
ATOM 5025 C C . GLU A 1 60 ? 16.045 5.010 16.169 1.00 0.00 60 GLU A C 4
ATOM 5026 O O . GLU A 1 60 ? 14.955 5.040 15.595 1.00 0.00 60 GLU A O 4
ATOM 5038 N N . ARG A 1 61 ? 16.654 6.101 16.620 1.00 0.00 61 ARG A N 4
ATOM 5039 C CA . ARG A 1 61 ? 16.065 7.426 16.466 1.00 0.00 61 ARG A CA 4
ATOM 5040 C C . ARG A 1 61 ? 17.146 8.481 16.257 1.00 0.00 61 ARG A C 4
ATOM 5041 O O . ARG A 1 61 ? 18.337 8.168 16.232 1.00 0.00 61 ARG A O 4
ATOM 5062 N N . ARG A 1 62 ? 16.724 9.732 16.106 1.00 0.00 62 ARG A N 4
ATOM 5063 C CA . ARG A 1 62 ? 17.656 10.834 15.897 1.00 0.00 62 ARG A CA 4
ATOM 5064 C C . ARG A 1 62 ? 18.192 11.352 17.229 1.00 0.00 62 ARG A C 4
ATOM 5065 O O . ARG A 1 62 ? 18.473 12.541 17.377 1.00 0.00 62 ARG A O 4
ATOM 5086 N N . LYS A 1 63 ? 18.332 10.450 18.195 1.00 0.00 63 LYS A N 4
ATOM 5087 C CA . LYS A 1 63 ? 18.835 10.815 19.514 1.00 0.00 63 LYS A CA 4
ATOM 5088 C C . LYS A 1 63 ? 19.974 11.824 19.403 1.00 0.00 63 LYS A C 4
ATOM 5089 O O . LYS A 1 63 ? 20.653 11.896 18.379 1.00 0.00 63 LYS A O 4
ATOM 5108 N N . GLN A 1 64 ? 20.177 12.599 20.463 1.00 0.00 64 GLN A N 4
ATOM 5109 C CA . GLN A 1 64 ? 21.234 13.603 20.483 1.00 0.00 64 GLN A CA 4
ATOM 5110 C C . GLN A 1 64 ? 20.925 14.739 19.514 1.00 0.00 64 GLN A C 4
ATOM 5111 O O . GLN A 1 64 ? 21.744 15.082 18.660 1.00 0.00 64 GLN A O 4
ATOM 5125 N N . LEU A 1 65 ? 19.738 15.320 19.651 1.00 0.00 65 LEU A N 4
ATOM 5126 C CA . LEU A 1 65 ? 19.319 16.418 18.787 1.00 0.00 65 LEU A CA 4
ATOM 5127 C C . LEU A 1 65 ? 19.021 17.671 19.604 1.00 0.00 65 LEU A C 4
ATOM 5128 O O . LEU A 1 65 ? 18.131 17.672 20.456 1.00 0.00 65 LEU A O 4
ATOM 5144 N N . LEU A 1 66 ? 19.769 18.736 19.339 1.00 0.00 66 LEU A N 4
ATOM 5145 C CA . LEU A 1 66 ? 19.583 19.997 20.048 1.00 0.00 66 LEU A CA 4
ATOM 5146 C C . LEU A 1 66 ? 18.505 20.844 19.380 1.00 0.00 66 LEU A C 4
ATOM 5147 O O . LEU A 1 66 ? 18.351 22.026 19.687 1.00 0.00 66 LEU A O 4
ATOM 5163 N N . SER A 1 67 ? 17.759 20.231 18.466 1.00 0.00 67 SER A N 4
ATOM 5164 C CA . SER A 1 67 ? 16.696 20.929 17.753 1.00 0.00 67 SER A CA 4
ATOM 5165 C C . SER A 1 67 ? 15.551 21.285 18.697 1.00 0.00 67 SER A C 4
ATOM 5166 O O . SER A 1 67 ? 14.818 20.411 19.160 1.00 0.00 67 SER A O 4
ATOM 5174 N N . LYS A 1 68 ? 15.405 22.575 18.979 1.00 0.00 68 LYS A N 4
ATOM 5175 C CA . LYS A 1 68 ? 14.350 23.050 19.867 1.00 0.00 68 LYS A CA 4
ATOM 5176 C C . LYS A 1 68 ? 13.890 24.448 19.466 1.00 0.00 68 LYS A C 4
ATOM 5177 O O . LYS A 1 68 ? 14.662 25.229 18.912 1.00 0.00 68 LYS A O 4
ATOM 5196 N N . GLN A 1 69 ? 12.628 24.755 19.751 1.00 0.00 69 GLN A N 4
ATOM 5197 C CA . GLN A 1 69 ? 12.067 26.060 19.420 1.00 0.00 69 GLN A CA 4
ATOM 5198 C C . GLN A 1 69 ? 11.671 26.817 20.683 1.00 0.00 69 GLN A C 4
ATOM 5199 O O . GLN A 1 69 ? 11.674 26.261 21.781 1.00 0.00 69 GLN A O 4
ATOM 5213 N N . LYS A 1 70 ? 11.330 28.091 20.520 1.00 0.00 70 LYS A N 4
ATOM 5214 C CA . LYS A 1 70 ? 10.930 28.927 21.646 1.00 0.00 70 LYS A CA 4
ATOM 5215 C C . LYS A 1 70 ? 9.483 29.386 21.496 1.00 0.00 70 LYS A C 4
ATOM 5216 O O . LYS A 1 70 ? 8.881 29.234 20.433 1.00 0.00 70 LYS A O 4
ATOM 5235 N N . TYR A 1 71 ? 8.932 29.947 22.566 1.00 0.00 71 TYR A N 4
ATOM 5236 C CA . TYR A 1 71 ? 7.555 30.427 22.554 1.00 0.00 71 TYR A CA 4
ATOM 5237 C C . TYR A 1 71 ? 7.455 31.812 23.187 1.00 0.00 71 TYR A C 4
ATOM 5238 O O . TYR A 1 71 ? 8.301 32.201 23.992 1.00 0.00 71 TYR A O 4
ATOM 5256 N N . ALA A 1 72 ? 6.414 32.550 22.818 1.00 0.00 72 ALA A N 4
ATOM 5257 C CA . ALA A 1 72 ? 6.200 33.890 23.351 1.00 0.00 72 ALA A CA 4
ATOM 5258 C C . ALA A 1 72 ? 4.838 34.000 24.029 1.00 0.00 72 ALA A C 4
ATOM 5259 O O . ALA A 1 72 ? 3.995 33.112 23.899 1.00 0.00 72 ALA A O 4
ATOM 5266 N N . ASP A 1 73 ? 4.630 35.094 24.753 1.00 0.00 73 ASP A N 4
ATOM 5267 C CA . ASP A 1 73 ? 3.370 35.320 25.452 1.00 0.00 73 ASP A CA 4
ATOM 5268 C C . ASP A 1 73 ? 2.549 36.402 24.756 1.00 0.00 73 ASP A C 4
ATOM 5269 O O . ASP A 1 73 ? 1.449 36.144 24.269 1.00 0.00 73 ASP A O 4
ATOM 5278 N N . GLY A 1 74 ? 3.093 37.615 24.713 1.00 0.00 74 GLY A N 4
ATOM 5279 C CA . GLY A 1 74 ? 2.397 38.718 24.076 1.00 0.00 74 GLY A CA 4
ATOM 5280 C C . GLY A 1 74 ? 1.236 39.228 24.906 1.00 0.00 74 GLY A C 4
ATOM 5281 O O . GLY A 1 74 ? 0.686 38.498 25.730 1.00 0.00 74 GLY A O 4
ATOM 5285 N N . ALA A 1 75 ? 0.865 40.486 24.691 1.00 0.00 75 ALA A N 4
ATOM 5286 C CA . ALA A 1 75 ? -0.238 41.093 25.426 1.00 0.00 75 ALA A CA 4
ATOM 5287 C C . ALA A 1 75 ? -0.660 42.413 24.790 1.00 0.00 75 ALA A C 4
ATOM 5288 O O . ALA A 1 75 ? 0.097 43.019 24.031 1.00 0.00 75 ALA A O 4
ATOM 5295 N N . PHE A 1 76 ? -1.874 42.855 25.104 1.00 0.00 76 PHE A N 4
ATOM 5296 C CA . PHE A 1 76 ? -2.397 44.103 24.562 1.00 0.00 76 PHE A CA 4
ATOM 5297 C C . PHE A 1 76 ? -3.582 44.599 25.385 1.00 0.00 76 PHE A C 4
ATOM 5298 O O . PHE A 1 76 ? -4.085 43.891 26.257 1.00 0.00 76 PHE A O 4
ATOM 5315 N N . ALA A 1 77 ? -4.023 45.820 25.102 1.00 0.00 77 ALA A N 4
ATOM 5316 C CA . ALA A 1 77 ? -5.149 46.411 25.813 1.00 0.00 77 ALA A CA 4
ATOM 5317 C C . ALA A 1 77 ? -5.536 47.757 25.210 1.00 0.00 77 ALA A C 4
ATOM 5318 O O . ALA A 1 77 ? -4.714 48.424 24.581 1.00 0.00 77 ALA A O 4
ATOM 5325 N N . ASP A 1 78 ? -6.789 48.149 25.405 1.00 0.00 78 ASP A N 4
ATOM 5326 C CA . ASP A 1 78 ? -7.284 49.417 24.880 1.00 0.00 78 ASP A CA 4
ATOM 5327 C C . ASP A 1 78 ? -8.557 49.845 25.605 1.00 0.00 78 ASP A C 4
ATOM 5328 O O . ASP A 1 78 ? -9.156 49.063 26.344 1.00 0.00 78 ASP A O 4
ATOM 5337 N N . PHE A 1 79 ? -8.964 51.091 25.388 1.00 0.00 79 PHE A N 4
ATOM 5338 C CA . PHE A 1 79 ? -10.164 51.625 26.022 1.00 0.00 79 PHE A CA 4
ATOM 5339 C C . PHE A 1 79 ? -10.830 52.671 25.132 1.00 0.00 79 PHE A C 4
ATOM 5340 O O . PHE A 1 79 ? -10.367 52.946 24.025 1.00 0.00 79 PHE A O 4
ATOM 5357 N N . LYS A 1 80 ? -11.920 53.250 25.624 1.00 0.00 80 LYS A N 4
ATOM 5358 C CA . LYS A 1 80 ? -12.651 54.266 24.877 1.00 0.00 80 LYS A CA 4
ATOM 5359 C C . LYS A 1 80 ? -13.516 55.109 25.808 1.00 0.00 80 LYS A C 4
ATOM 5360 O O . LYS A 1 80 ? -13.887 54.666 26.895 1.00 0.00 80 LYS A O 4
ATOM 5379 N N . GLN A 1 81 ? -13.835 56.324 25.373 1.00 0.00 81 GLN A N 4
ATOM 5380 C CA . GLN A 1 81 ? -14.658 57.228 26.168 1.00 0.00 81 GLN A CA 4
ATOM 5381 C C . GLN A 1 81 ? -14.971 58.503 25.393 1.00 0.00 81 GLN A C 4
ATOM 5382 O O . GLN A 1 81 ? -14.082 59.116 24.803 1.00 0.00 81 GLN A O 4
ATOM 5396 N N . GLU A 1 82 ? -16.242 58.896 25.398 1.00 0.00 82 GLU A N 4
ATOM 5397 C CA . GLU A 1 82 ? -16.672 60.098 24.693 1.00 0.00 82 GLU A CA 4
ATOM 5398 C C . GLU A 1 82 ? -17.815 60.784 25.436 1.00 0.00 82 GLU A C 4
ATOM 5399 O O . GLU A 1 82 ? -18.543 60.149 26.199 1.00 0.00 82 GLU A O 4
ATOM 5411 N N . SER A 1 83 ? -17.966 62.084 25.206 1.00 0.00 83 SER A N 4
ATOM 5412 C CA . SER A 1 83 ? -19.017 62.858 25.856 1.00 0.00 83 SER A CA 4
ATOM 5413 C C . SER A 1 83 ? -19.266 64.167 25.112 1.00 0.00 83 SER A C 4
ATOM 5414 O O . SER A 1 83 ? -18.415 64.638 24.359 1.00 0.00 83 SER A O 4
ATOM 5422 N N . GLY A 1 84 ? -20.441 64.750 25.330 1.00 0.00 84 GLY A N 4
ATOM 5423 C CA . GLY A 1 84 ? -20.783 65.999 24.674 1.00 0.00 84 GLY A CA 4
ATOM 5424 C C . GLY A 1 84 ? -22.145 66.518 25.090 1.00 0.00 84 GLY A C 4
ATOM 5425 O O . GLY A 1 84 ? -23.159 65.830 24.968 1.00 0.00 84 GLY A O 4
ATOM 5429 N N . PRO A 1 85 ? -22.180 67.760 25.595 1.00 0.00 85 PRO A N 4
ATOM 5430 C CA . PRO A 1 85 ? -23.423 68.398 26.041 1.00 0.00 85 PRO A CA 4
ATOM 5431 C C . PRO A 1 85 ? -24.349 68.739 24.879 1.00 0.00 85 PRO A C 4
ATOM 5432 O O . PRO A 1 85 ? -24.053 68.429 23.725 1.00 0.00 85 PRO A O 4
ATOM 5443 N N . SER A 1 86 ? -25.472 69.378 25.191 1.00 0.00 86 SER A N 4
ATOM 5444 C CA . SER A 1 86 ? -26.443 69.758 24.172 1.00 0.00 86 SER A CA 4
ATOM 5445 C C . SER A 1 86 ? -27.448 70.763 24.727 1.00 0.00 86 SER A C 4
ATOM 5446 O O . SER A 1 86 ? -27.975 70.588 25.826 1.00 0.00 86 SER A O 4
ATOM 5454 N N . SER A 1 87 ? -27.707 71.817 23.960 1.00 0.00 87 SER A N 4
ATOM 5455 C CA . SER A 1 87 ? -28.646 72.853 24.375 1.00 0.00 87 SER A CA 4
ATOM 5456 C C . SER A 1 87 ? -30.032 72.596 23.793 1.00 0.00 87 SER A C 4
ATOM 5457 O O . SER A 1 87 ? -31.001 72.405 24.527 1.00 0.00 87 SER A O 4
ATOM 5465 N N . GLY A 1 88 ? -30.118 72.592 22.466 1.00 0.00 88 GLY A N 4
ATOM 5466 C CA . GLY A 1 88 ? -31.389 72.358 21.806 1.00 0.00 88 GLY A CA 4
ATOM 5467 C C . GLY A 1 88 ? -31.535 70.930 21.318 1.00 0.00 88 GLY A C 4
ATOM 5468 O O . GLY A 1 88 ? -30.687 70.099 21.637 1.00 0.00 88 GLY A O 4
ATOM 5473 N N . GLY A 1 1 ? -57.530 -23.980 -13.685 1.00 0.00 1 GLY A N 5
ATOM 5474 C CA . GLY A 1 1 ? -58.399 -22.861 -13.369 1.00 0.00 1 GLY A CA 5
ATOM 5475 C C . GLY A 1 1 ? -57.865 -21.545 -13.900 1.00 0.00 1 GLY A C 5
ATOM 5476 O O . GLY A 1 1 ? -56.745 -21.480 -14.407 1.00 0.00 1 GLY A O 5
ATOM 5480 N N . SER A 1 2 ? -58.670 -20.493 -13.785 1.00 0.00 2 SER A N 5
ATOM 5481 C CA . SER A 1 2 ? -58.274 -19.173 -14.263 1.00 0.00 2 SER A CA 5
ATOM 5482 C C . SER A 1 2 ? -57.982 -18.237 -13.094 1.00 0.00 2 SER A C 5
ATOM 5483 O O . SER A 1 2 ? -58.165 -18.602 -11.932 1.00 0.00 2 SER A O 5
ATOM 5491 N N . SER A 1 3 ? -57.526 -17.029 -13.410 1.00 0.00 3 SER A N 5
ATOM 5492 C CA . SER A 1 3 ? -57.205 -16.042 -12.387 1.00 0.00 3 SER A CA 5
ATOM 5493 C C . SER A 1 3 ? -56.849 -14.700 -13.020 1.00 0.00 3 SER A C 5
ATOM 5494 O O . SER A 1 3 ? -56.354 -14.643 -14.144 1.00 0.00 3 SER A O 5
ATOM 5502 N N . GLY A 1 4 ? -57.107 -13.620 -12.287 1.00 0.00 4 GLY A N 5
ATOM 5503 C CA . GLY A 1 4 ? -56.810 -12.293 -12.792 1.00 0.00 4 GLY A CA 5
ATOM 5504 C C . GLY A 1 4 ? -55.507 -11.743 -12.245 1.00 0.00 4 GLY A C 5
ATOM 5505 O O . GLY A 1 4 ? -55.193 -11.928 -11.069 1.00 0.00 4 GLY A O 5
ATOM 5509 N N . SER A 1 5 ? -54.747 -11.066 -13.099 1.00 0.00 5 SER A N 5
ATOM 5510 C CA . SER A 1 5 ? -53.469 -10.492 -12.696 1.00 0.00 5 SER A CA 5
ATOM 5511 C C . SER A 1 5 ? -53.393 -9.015 -13.073 1.00 0.00 5 SER A C 5
ATOM 5512 O O . SER A 1 5 ? -52.393 -8.555 -13.624 1.00 0.00 5 SER A O 5
ATOM 5520 N N . SER A 1 6 ? -54.457 -8.279 -12.771 1.00 0.00 6 SER A N 5
ATOM 5521 C CA . SER A 1 6 ? -54.514 -6.855 -13.082 1.00 0.00 6 SER A CA 5
ATOM 5522 C C . SER A 1 6 ? -53.899 -6.029 -11.957 1.00 0.00 6 SER A C 5
ATOM 5523 O O . SER A 1 6 ? -53.778 -6.494 -10.824 1.00 0.00 6 SER A O 5
ATOM 5531 N N . GLY A 1 7 ? -53.510 -4.798 -12.278 1.00 0.00 7 GLY A N 5
ATOM 5532 C CA . GLY A 1 7 ? -52.911 -3.926 -11.285 1.00 0.00 7 GLY A CA 5
ATOM 5533 C C . GLY A 1 7 ? -51.463 -4.274 -11.005 1.00 0.00 7 GLY A C 5
ATOM 5534 O O . GLY A 1 7 ? -51.175 -5.219 -10.269 1.00 0.00 7 GLY A O 5
ATOM 5538 N N . LEU A 1 8 ? -50.548 -3.512 -11.595 1.00 0.00 8 LEU A N 5
ATOM 5539 C CA . LEU A 1 8 ? -49.121 -3.746 -11.406 1.00 0.00 8 LEU A CA 5
ATOM 5540 C C . LEU A 1 8 ? -48.390 -2.440 -11.110 1.00 0.00 8 LEU A C 5
ATOM 5541 O O . LEU A 1 8 ? -48.120 -1.648 -12.014 1.00 0.00 8 LEU A O 5
ATOM 5557 N N . LYS A 1 9 ? -48.069 -2.223 -9.839 1.00 0.00 9 LYS A N 5
ATOM 5558 C CA . LYS A 1 9 ? -47.365 -1.015 -9.423 1.00 0.00 9 LYS A CA 5
ATOM 5559 C C . LYS A 1 9 ? -45.973 -1.351 -8.897 1.00 0.00 9 LYS A C 5
ATOM 5560 O O . LYS A 1 9 ? -45.831 -1.951 -7.832 1.00 0.00 9 LYS A O 5
ATOM 5579 N N . ARG A 1 10 ? -44.951 -0.959 -9.650 1.00 0.00 10 ARG A N 5
ATOM 5580 C CA . ARG A 1 10 ? -43.571 -1.218 -9.258 1.00 0.00 10 ARG A CA 5
ATOM 5581 C C . ARG A 1 10 ? -42.788 0.086 -9.131 1.00 0.00 10 ARG A C 5
ATOM 5582 O O . ARG A 1 10 ? -42.453 0.721 -10.131 1.00 0.00 10 ARG A O 5
ATOM 5603 N N . ASP A 1 11 ? -42.500 0.478 -7.895 1.00 0.00 11 ASP A N 5
ATOM 5604 C CA . ASP A 1 11 ? -41.756 1.706 -7.636 1.00 0.00 11 ASP A CA 5
ATOM 5605 C C . ASP A 1 11 ? -41.208 1.719 -6.213 1.00 0.00 11 ASP A C 5
ATOM 5606 O O . ASP A 1 11 ? -41.952 1.920 -5.252 1.00 0.00 11 ASP A O 5
ATOM 5615 N N . PHE A 1 12 ? -39.903 1.504 -6.084 1.00 0.00 12 PHE A N 5
ATOM 5616 C CA . PHE A 1 12 ? -39.255 1.489 -4.778 1.00 0.00 12 PHE A CA 5
ATOM 5617 C C . PHE A 1 12 ? -37.737 1.499 -4.924 1.00 0.00 12 PHE A C 5
ATOM 5618 O O . PHE A 1 12 ? -37.209 1.438 -6.034 1.00 0.00 12 PHE A O 5
ATOM 5635 N N . ILE A 1 13 ? -37.041 1.578 -3.795 1.00 0.00 13 ILE A N 5
ATOM 5636 C CA . ILE A 1 13 ? -35.583 1.596 -3.796 1.00 0.00 13 ILE A CA 5
ATOM 5637 C C . ILE A 1 13 ? -35.016 0.224 -3.447 1.00 0.00 13 ILE A C 5
ATOM 5638 O O . ILE A 1 13 ? -35.446 -0.409 -2.482 1.00 0.00 13 ILE A O 5
ATOM 5654 N N . ILE A 1 14 ? -34.048 -0.229 -4.236 1.00 0.00 14 ILE A N 5
ATOM 5655 C CA . ILE A 1 14 ? -33.420 -1.524 -4.008 1.00 0.00 14 ILE A CA 5
ATOM 5656 C C . ILE A 1 14 ? -32.310 -1.422 -2.967 1.00 0.00 14 ILE A C 5
ATOM 5657 O O . ILE A 1 14 ? -31.479 -0.514 -3.016 1.00 0.00 14 ILE A O 5
ATOM 5673 N N . LEU A 1 15 ? -32.302 -2.359 -2.026 1.00 0.00 15 LEU A N 5
ATOM 5674 C CA . LEU A 1 15 ? -31.292 -2.376 -0.972 1.00 0.00 15 LEU A CA 5
ATOM 5675 C C . LEU A 1 15 ? -30.012 -3.050 -1.456 1.00 0.00 15 LEU A C 5
ATOM 5676 O O . LEU A 1 15 ? -29.981 -3.646 -2.531 1.00 0.00 15 LEU A O 5
ATOM 5692 N N . GLY A 1 16 ? -28.958 -2.952 -0.652 1.00 0.00 16 GLY A N 5
ATOM 5693 C CA . GLY A 1 16 ? -27.690 -3.559 -1.013 1.00 0.00 16 GLY A CA 5
ATOM 5694 C C . GLY A 1 16 ? -27.853 -4.968 -1.546 1.00 0.00 16 GLY A C 5
ATOM 5695 O O . GLY A 1 16 ? -27.338 -5.299 -2.613 1.00 0.00 16 GLY A O 5
ATOM 5699 N N . ASN A 1 17 ? -28.570 -5.802 -0.799 1.00 0.00 17 ASN A N 5
ATOM 5700 C CA . ASN A 1 17 ? -28.797 -7.186 -1.202 1.00 0.00 17 ASN A CA 5
ATOM 5701 C C . ASN A 1 17 ? -29.018 -7.285 -2.708 1.00 0.00 17 ASN A C 5
ATOM 5702 O O . ASN A 1 17 ? -29.485 -6.339 -3.341 1.00 0.00 17 ASN A O 5
ATOM 5713 N N . GLY A 1 18 ? -28.678 -8.438 -3.276 1.00 0.00 18 GLY A N 5
ATOM 5714 C CA . GLY A 1 18 ? -28.847 -8.640 -4.703 1.00 0.00 18 GLY A CA 5
ATOM 5715 C C . GLY A 1 18 ? -27.665 -9.351 -5.332 1.00 0.00 18 GLY A C 5
ATOM 5716 O O . GLY A 1 18 ? -26.849 -9.968 -4.647 1.00 0.00 18 GLY A O 5
ATOM 5720 N N . PRO A 1 19 ? -27.563 -9.272 -6.667 1.00 0.00 19 PRO A N 5
ATOM 5721 C CA . PRO A 1 19 ? -26.476 -9.908 -7.417 1.00 0.00 19 PRO A CA 5
ATOM 5722 C C . PRO A 1 19 ? -25.131 -9.232 -7.176 1.00 0.00 19 PRO A C 5
ATOM 5723 O O . PRO A 1 19 ? -24.686 -8.411 -7.978 1.00 0.00 19 PRO A O 5
ATOM 5734 N N . ARG A 1 20 ? -24.488 -9.582 -6.067 1.00 0.00 20 ARG A N 5
ATOM 5735 C CA . ARG A 1 20 ? -23.194 -9.008 -5.720 1.00 0.00 20 ARG A CA 5
ATOM 5736 C C . ARG A 1 20 ? -22.308 -10.042 -5.030 1.00 0.00 20 ARG A C 5
ATOM 5737 O O . ARG A 1 20 ? -22.762 -10.777 -4.152 1.00 0.00 20 ARG A O 5
ATOM 5758 N N . LEU A 1 21 ? -21.043 -10.092 -5.433 1.00 0.00 21 LEU A N 5
ATOM 5759 C CA . LEU A 1 21 ? -20.093 -11.035 -4.854 1.00 0.00 21 LEU A CA 5
ATOM 5760 C C . LEU A 1 21 ? -19.913 -10.780 -3.361 1.00 0.00 21 LEU A C 5
ATOM 5761 O O . LEU A 1 21 ? -19.847 -9.632 -2.922 1.00 0.00 21 LEU A O 5
ATOM 5777 N N . GLN A 1 22 ? -19.833 -11.858 -2.587 1.00 0.00 22 GLN A N 5
ATOM 5778 C CA . GLN A 1 22 ? -19.659 -11.750 -1.143 1.00 0.00 22 GLN A CA 5
ATOM 5779 C C . GLN A 1 22 ? -18.215 -12.036 -0.746 1.00 0.00 22 GLN A C 5
ATOM 5780 O O . GLN A 1 22 ? -17.884 -13.146 -0.330 1.00 0.00 22 GLN A O 5
ATOM 5794 N N . ASN A 1 23 ? -17.359 -11.028 -0.878 1.00 0.00 23 ASN A N 5
ATOM 5795 C CA . ASN A 1 23 ? -15.949 -11.172 -0.534 1.00 0.00 23 ASN A CA 5
ATOM 5796 C C . ASN A 1 23 ? -15.276 -9.808 -0.415 1.00 0.00 23 ASN A C 5
ATOM 5797 O O . ASN A 1 23 ? -15.517 -8.913 -1.225 1.00 0.00 23 ASN A O 5
ATOM 5808 N N . SER A 1 24 ? -14.429 -9.658 0.599 1.00 0.00 24 SER A N 5
ATOM 5809 C CA . SER A 1 24 ? -13.723 -8.403 0.826 1.00 0.00 24 SER A CA 5
ATOM 5810 C C . SER A 1 24 ? -12.218 -8.636 0.922 1.00 0.00 24 SER A C 5
ATOM 5811 O O . SER A 1 24 ? -11.766 -9.611 1.522 1.00 0.00 24 SER A O 5
ATOM 5819 N N . THR A 1 25 ? -11.447 -7.733 0.325 1.00 0.00 25 THR A N 5
ATOM 5820 C CA . THR A 1 25 ? -9.993 -7.839 0.341 1.00 0.00 25 THR A CA 5
ATOM 5821 C C . THR A 1 25 ? -9.368 -6.707 1.149 1.00 0.00 25 THR A C 5
ATOM 5822 O O . THR A 1 25 ? -9.656 -5.533 0.916 1.00 0.00 25 THR A O 5
ATOM 5833 N N . TYR A 1 26 ? -8.512 -7.067 2.098 1.00 0.00 26 TYR A N 5
ATOM 5834 C CA . TYR A 1 26 ? -7.847 -6.081 2.942 1.00 0.00 26 TYR A CA 5
ATOM 5835 C C . TYR A 1 26 ? -6.681 -5.431 2.205 1.00 0.00 26 TYR A C 5
ATOM 5836 O O . TYR A 1 26 ? -5.710 -6.097 1.847 1.00 0.00 26 TYR A O 5
ATOM 5854 N N . GLN A 1 27 ? -6.785 -4.124 1.982 1.00 0.00 27 GLN A N 5
ATOM 5855 C CA . GLN A 1 27 ? -5.739 -3.383 1.287 1.00 0.00 27 GLN A CA 5
ATOM 5856 C C . GLN A 1 27 ? -4.698 -2.860 2.271 1.00 0.00 27 GLN A C 5
ATOM 5857 O O . GLN A 1 27 ? -4.922 -1.862 2.957 1.00 0.00 27 GLN A O 5
ATOM 5871 N N . CYS A 1 28 ? -3.557 -3.539 2.335 1.00 0.00 28 CYS A N 5
ATOM 5872 C CA . CYS A 1 28 ? -2.481 -3.144 3.235 1.00 0.00 28 CYS A CA 5
ATOM 5873 C C . CYS A 1 28 ? -2.081 -1.690 2.999 1.00 0.00 28 CYS A C 5
ATOM 5874 O O . CYS A 1 28 ? -2.331 -1.130 1.932 1.00 0.00 28 CYS A O 5
ATOM 5881 N N . LYS A 1 29 ? -1.458 -1.084 4.004 1.00 0.00 29 LYS A N 5
ATOM 5882 C CA . LYS A 1 29 ? -1.021 0.304 3.908 1.00 0.00 29 LYS A CA 5
ATOM 5883 C C . LYS A 1 29 ? 0.501 0.399 3.944 1.00 0.00 29 LYS A C 5
ATOM 5884 O O . LYS A 1 29 ? 1.064 1.494 3.986 1.00 0.00 29 LYS A O 5
ATOM 5903 N N . HIS A 1 30 ? 1.162 -0.754 3.927 1.00 0.00 30 HIS A N 5
ATOM 5904 C CA . HIS A 1 30 ? 2.620 -0.799 3.956 1.00 0.00 30 HIS A CA 5
ATOM 5905 C C . HIS A 1 30 ? 3.179 -1.171 2.586 1.00 0.00 30 HIS A C 5
ATOM 5906 O O . HIS A 1 30 ? 4.197 -0.632 2.152 1.00 0.00 30 HIS A O 5
ATOM 5920 N N . CYS A 1 31 ? 2.507 -2.097 1.910 1.00 0.00 31 CYS A N 5
ATOM 5921 C CA . CYS A 1 31 ? 2.936 -2.543 0.589 1.00 0.00 31 CYS A CA 5
ATOM 5922 C C . CYS A 1 31 ? 1.796 -2.433 -0.419 1.00 0.00 31 CYS A C 5
ATOM 5923 O O . CYS A 1 31 ? 1.991 -2.639 -1.617 1.00 0.00 31 CYS A O 5
ATOM 5930 N N . ASP A 1 32 ? 0.607 -2.106 0.074 1.00 0.00 32 ASP A N 5
ATOM 5931 C CA . ASP A 1 32 ? -0.565 -1.967 -0.783 1.00 0.00 32 ASP A CA 5
ATOM 5932 C C . ASP A 1 32 ? -0.939 -3.306 -1.412 1.00 0.00 32 ASP A C 5
ATOM 5933 O O . ASP A 1 32 ? -1.196 -3.388 -2.613 1.00 0.00 32 ASP A O 5
ATOM 5942 N N . SER A 1 33 ? -0.967 -4.352 -0.593 1.00 0.00 33 SER A N 5
ATOM 5943 C CA . SER A 1 33 ? -1.305 -5.688 -1.071 1.00 0.00 33 SER A CA 5
ATOM 5944 C C . SER A 1 33 ? -2.801 -5.953 -0.928 1.00 0.00 33 SER A C 5
ATOM 5945 O O . SER A 1 33 ? -3.569 -5.063 -0.565 1.00 0.00 33 SER A O 5
ATOM 5953 N N . LYS A 1 34 ? -3.207 -7.185 -1.218 1.00 0.00 34 LYS A N 5
ATOM 5954 C CA . LYS A 1 34 ? -4.609 -7.571 -1.122 1.00 0.00 34 LYS A CA 5
ATOM 5955 C C . LYS A 1 34 ? -4.759 -8.901 -0.391 1.00 0.00 34 LYS A C 5
ATOM 5956 O O . LYS A 1 34 ? -4.427 -9.958 -0.929 1.00 0.00 34 LYS A O 5
ATOM 5975 N N . LEU A 1 35 ? -5.261 -8.842 0.838 1.00 0.00 35 LEU A N 5
ATOM 5976 C CA . LEU A 1 35 ? -5.456 -10.043 1.643 1.00 0.00 35 LEU A CA 5
ATOM 5977 C C . LEU A 1 35 ? -6.935 -10.408 1.726 1.00 0.00 35 LEU A C 5
ATOM 5978 O O . LEU A 1 35 ? -7.805 -9.569 1.492 1.00 0.00 35 LEU A O 5
ATOM 5994 N N . GLN A 1 36 ? -7.211 -11.664 2.063 1.00 0.00 36 GLN A N 5
ATOM 5995 C CA . GLN A 1 36 ? -8.584 -12.139 2.179 1.00 0.00 36 GLN A CA 5
ATOM 5996 C C . GLN A 1 36 ? -9.297 -11.465 3.347 1.00 0.00 36 GLN A C 5
ATOM 5997 O O . GLN A 1 36 ? -10.315 -10.797 3.164 1.00 0.00 36 GLN A O 5
ATOM 6011 N N . SER A 1 37 ? -8.756 -11.645 4.548 1.00 0.00 37 SER A N 5
ATOM 6012 C CA . SER A 1 37 ? -9.342 -11.057 5.746 1.00 0.00 37 SER A CA 5
ATOM 6013 C C . SER A 1 37 ? -8.276 -10.818 6.811 1.00 0.00 37 SER A C 5
ATOM 6014 O O . SER A 1 37 ? -7.113 -11.180 6.635 1.00 0.00 37 SER A O 5
ATOM 6022 N N . THR A 1 38 ? -8.682 -10.204 7.919 1.00 0.00 38 THR A N 5
ATOM 6023 C CA . THR A 1 38 ? -7.764 -9.914 9.012 1.00 0.00 38 THR A CA 5
ATOM 6024 C C . THR A 1 38 ? -6.852 -11.103 9.294 1.00 0.00 38 THR A C 5
ATOM 6025 O O . THR A 1 38 ? -5.629 -10.969 9.310 1.00 0.00 38 THR A O 5
ATOM 6036 N N . ALA A 1 39 ? -7.455 -12.266 9.516 1.00 0.00 39 ALA A N 5
ATOM 6037 C CA . ALA A 1 39 ? -6.697 -13.479 9.794 1.00 0.00 39 ALA A CA 5
ATOM 6038 C C . ALA A 1 39 ? -5.403 -13.515 8.988 1.00 0.00 39 ALA A C 5
ATOM 6039 O O . ALA A 1 39 ? -4.368 -13.965 9.478 1.00 0.00 39 ALA A O 5
ATOM 6046 N N . GLU A 1 40 ? -5.470 -13.038 7.748 1.00 0.00 40 GLU A N 5
ATOM 6047 C CA . GLU A 1 40 ? -4.303 -13.018 6.874 1.00 0.00 40 GLU A CA 5
ATOM 6048 C C . GLU A 1 40 ? -3.403 -11.829 7.195 1.00 0.00 40 GLU A C 5
ATOM 6049 O O . GLU A 1 40 ? -2.177 -11.940 7.175 1.00 0.00 40 GLU A O 5
ATOM 6061 N N . LEU A 1 41 ? -4.021 -10.690 7.492 1.00 0.00 41 LEU A N 5
ATOM 6062 C CA . LEU A 1 41 ? -3.277 -9.478 7.817 1.00 0.00 41 LEU A CA 5
ATOM 6063 C C . LEU A 1 41 ? -2.460 -9.667 9.092 1.00 0.00 41 LEU A C 5
ATOM 6064 O O . LEU A 1 41 ? -1.320 -9.211 9.185 1.00 0.00 41 LEU A O 5
ATOM 6080 N N . THR A 1 42 ? -3.051 -10.343 10.072 1.00 0.00 42 THR A N 5
ATOM 6081 C CA . THR A 1 42 ? -2.378 -10.593 11.341 1.00 0.00 42 THR A CA 5
ATOM 6082 C C . THR A 1 42 ? -1.019 -11.248 11.124 1.00 0.00 42 THR A C 5
ATOM 6083 O O . THR A 1 42 ? -0.071 -10.994 11.867 1.00 0.00 42 THR A O 5
ATOM 6094 N N . SER A 1 43 ? -0.930 -12.090 10.099 1.00 0.00 43 SER A N 5
ATOM 6095 C CA . SER A 1 43 ? 0.313 -12.784 9.786 1.00 0.00 43 SER A CA 5
ATOM 6096 C C . SER A 1 43 ? 1.166 -11.963 8.823 1.00 0.00 43 SER A C 5
ATOM 6097 O O . SER A 1 43 ? 2.392 -11.936 8.929 1.00 0.00 43 SER A O 5
ATOM 6105 N N . HIS A 1 44 ? 0.506 -11.293 7.883 1.00 0.00 44 HIS A N 5
ATOM 6106 C CA . HIS A 1 44 ? 1.202 -10.470 6.900 1.00 0.00 44 HIS A CA 5
ATOM 6107 C C . HIS A 1 44 ? 1.972 -9.343 7.583 1.00 0.00 44 HIS A C 5
ATOM 6108 O O . HIS A 1 44 ? 3.179 -9.193 7.385 1.00 0.00 44 HIS A O 5
ATOM 6122 N N . LEU A 1 45 ? 1.267 -8.554 8.385 1.00 0.00 45 LEU A N 5
ATOM 6123 C CA . LEU A 1 45 ? 1.884 -7.440 9.097 1.00 0.00 45 LEU A CA 5
ATOM 6124 C C . LEU A 1 45 ? 3.108 -7.904 9.881 1.00 0.00 45 LEU A C 5
ATOM 6125 O O . LEU A 1 45 ? 4.128 -7.218 9.922 1.00 0.00 45 LEU A O 5
ATOM 6141 N N . ASN A 1 46 ? 2.998 -9.076 10.499 1.00 0.00 46 ASN A N 5
ATOM 6142 C CA . ASN A 1 46 ? 4.096 -9.633 11.280 1.00 0.00 46 ASN A CA 5
ATOM 6143 C C . ASN A 1 46 ? 5.387 -9.650 10.468 1.00 0.00 46 ASN A C 5
ATOM 6144 O O . ASN A 1 46 ? 6.474 -9.438 11.006 1.00 0.00 46 ASN A O 5
ATOM 6155 N N . ILE A 1 47 ? 5.260 -9.904 9.170 1.00 0.00 47 ILE A N 5
ATOM 6156 C CA . ILE A 1 47 ? 6.416 -9.947 8.283 1.00 0.00 47 ILE A CA 5
ATOM 6157 C C . ILE A 1 47 ? 7.093 -8.583 8.197 1.00 0.00 47 ILE A C 5
ATOM 6158 O O . ILE A 1 47 ? 8.292 -8.489 7.929 1.00 0.00 47 ILE A O 5
ATOM 6174 N N . HIS A 1 48 ? 6.318 -7.528 8.427 1.00 0.00 48 HIS A N 5
ATOM 6175 C CA . HIS A 1 48 ? 6.844 -6.168 8.377 1.00 0.00 48 HIS A CA 5
ATOM 6176 C C . HIS A 1 48 ? 7.650 -5.851 9.633 1.00 0.00 48 HIS A C 5
ATOM 6177 O O . HIS A 1 48 ? 8.877 -5.765 9.589 1.00 0.00 48 HIS A O 5
ATOM 6191 N N . ASN A 1 49 ? 6.952 -5.678 10.751 1.00 0.00 49 ASN A N 5
ATOM 6192 C CA . ASN A 1 49 ? 7.604 -5.369 12.019 1.00 0.00 49 ASN A CA 5
ATOM 6193 C C . ASN A 1 49 ? 8.933 -6.108 12.142 1.00 0.00 49 ASN A C 5
ATOM 6194 O O . ASN A 1 49 ? 9.993 -5.489 12.225 1.00 0.00 49 ASN A O 5
ATOM 6205 N N . GLU A 1 50 ? 8.867 -7.436 12.152 1.00 0.00 50 GLU A N 5
ATOM 6206 C CA . GLU A 1 50 ? 10.065 -8.259 12.265 1.00 0.00 50 GLU A CA 5
ATOM 6207 C C . GLU A 1 50 ? 11.247 -7.599 11.559 1.00 0.00 50 GLU A C 5
ATOM 6208 O O . GLU A 1 50 ? 12.355 -7.556 12.091 1.00 0.00 50 GLU A O 5
ATOM 6220 N N . GLU A 1 51 ? 11.000 -7.088 10.356 1.00 0.00 51 GLU A N 5
ATOM 6221 C CA . GLU A 1 51 ? 12.043 -6.432 9.577 1.00 0.00 51 GLU A CA 5
ATOM 6222 C C . GLU A 1 51 ? 12.428 -5.093 10.200 1.00 0.00 51 GLU A C 5
ATOM 6223 O O . GLU A 1 51 ? 13.609 -4.794 10.375 1.00 0.00 51 GLU A O 5
ATOM 6235 N N . PHE A 1 52 ? 11.422 -4.292 10.534 1.00 0.00 52 PHE A N 5
ATOM 6236 C CA . PHE A 1 52 ? 11.653 -2.984 11.136 1.00 0.00 52 PHE A CA 5
ATOM 6237 C C . PHE A 1 52 ? 12.615 -3.092 12.316 1.00 0.00 52 PHE A C 5
ATOM 6238 O O . PHE A 1 52 ? 13.536 -2.287 12.454 1.00 0.00 52 PHE A O 5
ATOM 6255 N N . GLN A 1 53 ? 12.393 -4.091 13.164 1.00 0.00 53 GLN A N 5
ATOM 6256 C CA . GLN A 1 53 ? 13.239 -4.303 14.332 1.00 0.00 53 GLN A CA 5
ATOM 6257 C C . GLN A 1 53 ? 14.630 -4.772 13.920 1.00 0.00 53 GLN A C 5
ATOM 6258 O O . GLN A 1 53 ? 15.639 -4.282 14.428 1.00 0.00 53 GLN A O 5
ATOM 6272 N N . LYS A 1 54 ? 14.678 -5.725 12.994 1.00 0.00 54 LYS A N 5
ATOM 6273 C CA . LYS A 1 54 ? 15.945 -6.260 12.511 1.00 0.00 54 LYS A CA 5
ATOM 6274 C C . LYS A 1 54 ? 16.844 -5.144 11.991 1.00 0.00 54 LYS A C 5
ATOM 6275 O O . LYS A 1 54 ? 17.998 -5.020 12.404 1.00 0.00 54 LYS A O 5
ATOM 6294 N N . ARG A 1 55 ? 16.310 -4.333 11.084 1.00 0.00 55 ARG A N 5
ATOM 6295 C CA . ARG A 1 55 ? 17.065 -3.227 10.509 1.00 0.00 55 ARG A CA 5
ATOM 6296 C C . ARG A 1 55 ? 17.350 -2.158 11.560 1.00 0.00 55 ARG A C 5
ATOM 6297 O O . ARG A 1 55 ? 18.497 -1.761 11.760 1.00 0.00 55 ARG A O 5
ATOM 6318 N N . ALA A 1 56 ? 16.297 -1.695 12.226 1.00 0.00 56 ALA A N 5
ATOM 6319 C CA . ALA A 1 56 ? 16.434 -0.674 13.257 1.00 0.00 56 ALA A CA 5
ATOM 6320 C C . ALA A 1 56 ? 17.423 0.406 12.831 1.00 0.00 56 ALA A C 5
ATOM 6321 O O . ALA A 1 56 ? 18.249 0.855 13.626 1.00 0.00 56 ALA A O 5
ATOM 6328 N N . LYS A 1 57 ? 17.333 0.820 11.572 1.00 0.00 57 LYS A N 5
ATOM 6329 C CA . LYS A 1 57 ? 18.219 1.849 11.039 1.00 0.00 57 LYS A CA 5
ATOM 6330 C C . LYS A 1 57 ? 18.540 2.895 12.103 1.00 0.00 57 LYS A C 5
ATOM 6331 O O . LYS A 1 57 ? 17.652 3.603 12.578 1.00 0.00 57 LYS A O 5
ATOM 6350 N N . ARG A 1 58 ? 19.813 2.986 12.470 1.00 0.00 58 ARG A N 5
ATOM 6351 C CA . ARG A 1 58 ? 20.251 3.946 13.477 1.00 0.00 58 ARG A CA 5
ATOM 6352 C C . ARG A 1 58 ? 19.435 5.232 13.393 1.00 0.00 58 ARG A C 5
ATOM 6353 O O . ARG A 1 58 ? 19.271 5.805 12.316 1.00 0.00 58 ARG A O 5
ATOM 6374 N N . GLN A 1 59 ? 18.925 5.679 14.536 1.00 0.00 59 GLN A N 5
ATOM 6375 C CA . GLN A 1 59 ? 18.125 6.897 14.590 1.00 0.00 59 GLN A CA 5
ATOM 6376 C C . GLN A 1 59 ? 18.132 7.491 15.995 1.00 0.00 59 GLN A C 5
ATOM 6377 O O . GLN A 1 59 ? 18.570 6.848 16.948 1.00 0.00 59 GLN A O 5
ATOM 6391 N N . GLU A 1 60 ? 17.643 8.722 16.115 1.00 0.00 60 GLU A N 5
ATOM 6392 C CA . GLU A 1 60 ? 17.595 9.402 17.404 1.00 0.00 60 GLU A CA 5
ATOM 6393 C C . GLU A 1 60 ? 16.332 9.022 18.172 1.00 0.00 60 GLU A C 5
ATOM 6394 O O . GLU A 1 60 ? 15.354 9.769 18.186 1.00 0.00 60 GLU A O 5
ATOM 6406 N N . ARG A 1 61 ? 16.362 7.856 18.809 1.00 0.00 61 ARG A N 5
ATOM 6407 C CA . ARG A 1 61 ? 15.221 7.376 19.578 1.00 0.00 61 ARG A CA 5
ATOM 6408 C C . ARG A 1 61 ? 14.704 8.460 20.519 1.00 0.00 61 ARG A C 5
ATOM 6409 O O . ARG A 1 61 ? 15.442 9.369 20.899 1.00 0.00 61 ARG A O 5
ATOM 6430 N N . ARG A 1 62 ? 13.431 8.358 20.889 1.00 0.00 62 ARG A N 5
ATOM 6431 C CA . ARG A 1 62 ? 12.815 9.331 21.783 1.00 0.00 62 ARG A CA 5
ATOM 6432 C C . ARG A 1 62 ? 13.665 9.534 23.034 1.00 0.00 62 ARG A C 5
ATOM 6433 O O . ARG A 1 62 ? 14.011 8.576 23.726 1.00 0.00 62 ARG A O 5
ATOM 6454 N N . LYS A 1 63 ? 13.999 10.788 23.319 1.00 0.00 63 LYS A N 5
ATOM 6455 C CA . LYS A 1 63 ? 14.808 11.119 24.487 1.00 0.00 63 LYS A CA 5
ATOM 6456 C C . LYS A 1 63 ? 14.558 12.556 24.932 1.00 0.00 63 LYS A C 5
ATOM 6457 O O . LYS A 1 63 ? 14.588 13.480 24.121 1.00 0.00 63 LYS A O 5
ATOM 6476 N N . GLN A 1 64 ? 14.312 12.735 26.226 1.00 0.00 64 GLN A N 5
ATOM 6477 C CA . GLN A 1 64 ? 14.058 14.061 26.778 1.00 0.00 64 GLN A CA 5
ATOM 6478 C C . GLN A 1 64 ? 15.292 14.949 26.652 1.00 0.00 64 GLN A C 5
ATOM 6479 O O . GLN A 1 64 ? 16.300 14.728 27.323 1.00 0.00 64 GLN A O 5
ATOM 6493 N N . LEU A 1 65 ? 15.205 15.954 25.787 1.00 0.00 65 LEU A N 5
ATOM 6494 C CA . LEU A 1 65 ? 16.314 16.876 25.572 1.00 0.00 65 LEU A CA 5
ATOM 6495 C C . LEU A 1 65 ? 16.983 17.241 26.894 1.00 0.00 65 LEU A C 5
ATOM 6496 O O . LEU A 1 65 ? 16.389 17.912 27.738 1.00 0.00 65 LEU A O 5
ATOM 6512 N N . LEU A 1 66 ? 18.223 16.796 27.065 1.00 0.00 66 LEU A N 5
ATOM 6513 C CA . LEU A 1 66 ? 18.975 17.077 28.283 1.00 0.00 66 LEU A CA 5
ATOM 6514 C C . LEU A 1 66 ? 19.125 18.580 28.496 1.00 0.00 66 LEU A C 5
ATOM 6515 O O . LEU A 1 66 ? 18.836 19.375 27.602 1.00 0.00 66 LEU A O 5
ATOM 6531 N N . SER A 1 67 ? 19.579 18.962 29.685 1.00 0.00 67 SER A N 5
ATOM 6532 C CA . SER A 1 67 ? 19.766 20.369 30.017 1.00 0.00 67 SER A CA 5
ATOM 6533 C C . SER A 1 67 ? 21.172 20.620 30.553 1.00 0.00 67 SER A C 5
ATOM 6534 O O . SER A 1 67 ? 21.723 19.802 31.291 1.00 0.00 67 SER A O 5
ATOM 6542 N N . LYS A 1 68 ? 21.749 21.756 30.176 1.00 0.00 68 LYS A N 5
ATOM 6543 C CA . LYS A 1 68 ? 23.090 22.117 30.618 1.00 0.00 68 LYS A CA 5
ATOM 6544 C C . LYS A 1 68 ? 23.049 23.323 31.552 1.00 0.00 68 LYS A C 5
ATOM 6545 O O . LYS A 1 68 ? 22.333 24.291 31.298 1.00 0.00 68 LYS A O 5
ATOM 6564 N N . GLN A 1 69 ? 23.823 23.257 32.630 1.00 0.00 69 GLN A N 5
ATOM 6565 C CA . GLN A 1 69 ? 23.874 24.345 33.600 1.00 0.00 69 GLN A CA 5
ATOM 6566 C C . GLN A 1 69 ? 25.302 24.573 34.087 1.00 0.00 69 GLN A C 5
ATOM 6567 O O . GLN A 1 69 ? 26.149 23.684 34.000 1.00 0.00 69 GLN A O 5
ATOM 6581 N N . LYS A 1 70 ? 25.562 25.771 34.599 1.00 0.00 70 LYS A N 5
ATOM 6582 C CA . LYS A 1 70 ? 26.887 26.118 35.100 1.00 0.00 70 LYS A CA 5
ATOM 6583 C C . LYS A 1 70 ? 26.787 26.878 36.419 1.00 0.00 70 LYS A C 5
ATOM 6584 O O . LYS A 1 70 ? 25.901 27.713 36.600 1.00 0.00 70 LYS A O 5
ATOM 6603 N N . TYR A 1 71 ? 27.703 26.585 37.336 1.00 0.00 71 TYR A N 5
ATOM 6604 C CA . TYR A 1 71 ? 27.717 27.240 38.638 1.00 0.00 71 TYR A CA 5
ATOM 6605 C C . TYR A 1 71 ? 29.029 27.988 38.857 1.00 0.00 71 TYR A C 5
ATOM 6606 O O . TYR A 1 71 ? 30.097 27.381 38.936 1.00 0.00 71 TYR A O 5
ATOM 6624 N N . ALA A 1 72 ? 28.940 29.310 38.955 1.00 0.00 72 ALA A N 5
ATOM 6625 C CA . ALA A 1 72 ? 30.118 30.142 39.168 1.00 0.00 72 ALA A CA 5
ATOM 6626 C C . ALA A 1 72 ? 30.918 29.662 40.374 1.00 0.00 72 ALA A C 5
ATOM 6627 O O . ALA A 1 72 ? 30.367 29.465 41.458 1.00 0.00 72 ALA A O 5
ATOM 6634 N N . ASP A 1 73 ? 32.218 29.474 40.179 1.00 0.00 73 ASP A N 5
ATOM 6635 C CA . ASP A 1 73 ? 33.095 29.018 41.251 1.00 0.00 73 ASP A CA 5
ATOM 6636 C C . ASP A 1 73 ? 34.114 30.092 41.615 1.00 0.00 73 ASP A C 5
ATOM 6637 O O . ASP A 1 73 ? 34.457 30.941 40.792 1.00 0.00 73 ASP A O 5
ATOM 6646 N N . GLY A 1 74 ? 34.595 30.050 42.854 1.00 0.00 74 GLY A N 5
ATOM 6647 C CA . GLY A 1 74 ? 35.570 31.026 43.305 1.00 0.00 74 GLY A CA 5
ATOM 6648 C C . GLY A 1 74 ? 36.151 30.681 44.661 1.00 0.00 74 GLY A C 5
ATOM 6649 O O . GLY A 1 74 ? 36.640 29.571 44.871 1.00 0.00 74 GLY A O 5
ATOM 6653 N N . ALA A 1 75 ? 36.100 31.635 45.585 1.00 0.00 75 ALA A N 5
ATOM 6654 C CA . ALA A 1 75 ? 36.626 31.426 46.929 1.00 0.00 75 ALA A CA 5
ATOM 6655 C C . ALA A 1 75 ? 35.628 31.887 47.986 1.00 0.00 75 ALA A C 5
ATOM 6656 O O . ALA A 1 75 ? 34.871 32.832 47.769 1.00 0.00 75 ALA A O 5
ATOM 6663 N N . PHE A 1 76 ? 35.633 31.212 49.131 1.00 0.00 76 PHE A N 5
ATOM 6664 C CA . PHE A 1 76 ? 34.727 31.552 50.222 1.00 0.00 76 PHE A CA 5
ATOM 6665 C C . PHE A 1 76 ? 35.232 32.771 50.989 1.00 0.00 76 PHE A C 5
ATOM 6666 O O . PHE A 1 76 ? 36.422 33.081 50.968 1.00 0.00 76 PHE A O 5
ATOM 6683 N N . ALA A 1 77 ? 34.317 33.458 51.665 1.00 0.00 77 ALA A N 5
ATOM 6684 C CA . ALA A 1 77 ? 34.668 34.641 52.440 1.00 0.00 77 ALA A CA 5
ATOM 6685 C C . ALA A 1 77 ? 35.904 34.389 53.297 1.00 0.00 77 ALA A C 5
ATOM 6686 O O . ALA A 1 77 ? 35.886 33.547 54.196 1.00 0.00 77 ALA A O 5
ATOM 6693 N N . ASP A 1 78 ? 36.974 35.122 53.014 1.00 0.00 78 ASP A N 5
ATOM 6694 C CA . ASP A 1 78 ? 38.219 34.978 53.760 1.00 0.00 78 ASP A CA 5
ATOM 6695 C C . ASP A 1 78 ? 38.396 36.126 54.750 1.00 0.00 78 ASP A C 5
ATOM 6696 O O . ASP A 1 78 ? 37.844 37.211 54.563 1.00 0.00 78 ASP A O 5
ATOM 6705 N N . PHE A 1 79 ? 39.167 35.879 55.803 1.00 0.00 79 PHE A N 5
ATOM 6706 C CA . PHE A 1 79 ? 39.415 36.891 56.824 1.00 0.00 79 PHE A CA 5
ATOM 6707 C C . PHE A 1 79 ? 40.678 36.566 57.616 1.00 0.00 79 PHE A C 5
ATOM 6708 O O . PHE A 1 79 ? 41.254 35.487 57.474 1.00 0.00 79 PHE A O 5
ATOM 6725 N N . LYS A 1 80 ? 41.103 37.508 58.452 1.00 0.00 80 LYS A N 5
ATOM 6726 C CA . LYS A 1 80 ? 42.297 37.324 59.268 1.00 0.00 80 LYS A CA 5
ATOM 6727 C C . LYS A 1 80 ? 42.093 36.207 60.287 1.00 0.00 80 LYS A C 5
ATOM 6728 O O . LYS A 1 80 ? 40.965 35.915 60.683 1.00 0.00 80 LYS A O 5
ATOM 6747 N N . GLN A 1 81 ? 43.191 35.588 60.707 1.00 0.00 81 GLN A N 5
ATOM 6748 C CA . GLN A 1 81 ? 43.131 34.503 61.680 1.00 0.00 81 GLN A CA 5
ATOM 6749 C C . GLN A 1 81 ? 43.561 34.987 63.061 1.00 0.00 81 GLN A C 5
ATOM 6750 O O . GLN A 1 81 ? 44.018 36.119 63.218 1.00 0.00 81 GLN A O 5
ATOM 6764 N N . GLU A 1 82 ? 43.411 34.122 64.059 1.00 0.00 82 GLU A N 5
ATOM 6765 C CA . GLU A 1 82 ? 43.783 34.462 65.427 1.00 0.00 82 GLU A CA 5
ATOM 6766 C C . GLU A 1 82 ? 43.410 35.906 65.749 1.00 0.00 82 GLU A C 5
ATOM 6767 O O . GLU A 1 82 ? 44.192 36.641 66.352 1.00 0.00 82 GLU A O 5
ATOM 6779 N N . SER A 1 83 ? 42.209 36.306 65.342 1.00 0.00 83 SER A N 5
ATOM 6780 C CA . SER A 1 83 ? 41.733 37.663 65.582 1.00 0.00 83 SER A CA 5
ATOM 6781 C C . SER A 1 83 ? 41.881 38.038 67.054 1.00 0.00 83 SER A C 5
ATOM 6782 O O . SER A 1 83 ? 41.957 37.170 67.923 1.00 0.00 83 SER A O 5
ATOM 6790 N N . GLY A 1 84 ? 41.922 39.339 67.325 1.00 0.00 84 GLY A N 5
ATOM 6791 C CA . GLY A 1 84 ? 42.061 39.807 68.692 1.00 0.00 84 GLY A CA 5
ATOM 6792 C C . GLY A 1 84 ? 40.924 39.346 69.582 1.00 0.00 84 GLY A C 5
ATOM 6793 O O . GLY A 1 84 ? 39.898 38.855 69.110 1.00 0.00 84 GLY A O 5
ATOM 6797 N N . PRO A 1 85 ? 41.101 39.501 70.902 1.00 0.00 85 PRO A N 5
ATOM 6798 C CA . PRO A 1 85 ? 40.093 39.101 71.888 1.00 0.00 85 PRO A CA 5
ATOM 6799 C C . PRO A 1 85 ? 38.858 39.995 71.849 1.00 0.00 85 PRO A C 5
ATOM 6800 O O . PRO A 1 85 ? 38.780 40.928 71.050 1.00 0.00 85 PRO A O 5
ATOM 6811 N N . SER A 1 86 ? 37.895 39.705 72.718 1.00 0.00 86 SER A N 5
ATOM 6812 C CA . SER A 1 86 ? 36.662 40.481 72.781 1.00 0.00 86 SER A CA 5
ATOM 6813 C C . SER A 1 86 ? 36.624 41.341 74.040 1.00 0.00 86 SER A C 5
ATOM 6814 O O . SER A 1 86 ? 37.402 41.132 74.971 1.00 0.00 86 SER A O 5
ATOM 6822 N N . SER A 1 87 ? 35.714 42.309 74.062 1.00 0.00 87 SER A N 5
ATOM 6823 C CA . SER A 1 87 ? 35.576 43.204 75.205 1.00 0.00 87 SER A CA 5
ATOM 6824 C C . SER A 1 87 ? 34.150 43.178 75.746 1.00 0.00 87 SER A C 5
ATOM 6825 O O . SER A 1 87 ? 33.933 43.028 76.948 1.00 0.00 87 SER A O 5
ATOM 6833 N N . GLY A 1 88 ? 33.180 43.326 74.849 1.00 0.00 88 GLY A N 5
ATOM 6834 C CA . GLY A 1 88 ? 31.787 43.317 75.255 1.00 0.00 88 GLY A CA 5
ATOM 6835 C C . GLY A 1 88 ? 30.943 44.290 74.454 1.00 0.00 88 GLY A C 5
ATOM 6836 O O . GLY A 1 88 ? 31.498 45.061 73.673 1.00 0.00 88 GLY A O 5
ATOM 6841 N N . GLY A 1 1 ? 9.215 -3.914 -63.710 1.00 0.00 1 GLY A N 6
ATOM 6842 C CA . GLY A 1 1 ? 9.590 -3.391 -62.409 1.00 0.00 1 GLY A CA 6
ATOM 6843 C C . GLY A 1 1 ? 9.191 -4.316 -61.276 1.00 0.00 1 GLY A C 6
ATOM 6844 O O . GLY A 1 1 ? 8.032 -4.719 -61.174 1.00 0.00 1 GLY A O 6
ATOM 6848 N N . SER A 1 2 ? 10.153 -4.654 -60.424 1.00 0.00 2 SER A N 6
ATOM 6849 C CA . SER A 1 2 ? 9.897 -5.542 -59.296 1.00 0.00 2 SER A CA 6
ATOM 6850 C C . SER A 1 2 ? 9.946 -4.774 -57.978 1.00 0.00 2 SER A C 6
ATOM 6851 O O . SER A 1 2 ? 11.022 -4.470 -57.464 1.00 0.00 2 SER A O 6
ATOM 6859 N N . SER A 1 3 ? 8.772 -4.464 -57.438 1.00 0.00 3 SER A N 6
ATOM 6860 C CA . SER A 1 3 ? 8.679 -3.729 -56.182 1.00 0.00 3 SER A CA 6
ATOM 6861 C C . SER A 1 3 ? 7.546 -4.272 -55.317 1.00 0.00 3 SER A C 6
ATOM 6862 O O . SER A 1 3 ? 6.573 -4.828 -55.825 1.00 0.00 3 SER A O 6
ATOM 6870 N N . GLY A 1 4 ? 7.680 -4.106 -54.005 1.00 0.00 4 GLY A N 6
ATOM 6871 C CA . GLY A 1 4 ? 6.661 -4.584 -53.088 1.00 0.00 4 GLY A CA 6
ATOM 6872 C C . GLY A 1 4 ? 7.250 -5.293 -51.885 1.00 0.00 4 GLY A C 6
ATOM 6873 O O . GLY A 1 4 ? 8.220 -4.822 -51.291 1.00 0.00 4 GLY A O 6
ATOM 6877 N N . SER A 1 5 ? 6.662 -6.429 -51.524 1.00 0.00 5 SER A N 6
ATOM 6878 C CA . SER A 1 5 ? 7.132 -7.202 -50.380 1.00 0.00 5 SER A CA 6
ATOM 6879 C C . SER A 1 5 ? 6.923 -6.431 -49.080 1.00 0.00 5 SER A C 6
ATOM 6880 O O . SER A 1 5 ? 7.796 -6.408 -48.212 1.00 0.00 5 SER A O 6
ATOM 6888 N N . SER A 1 6 ? 5.760 -5.800 -48.954 1.00 0.00 6 SER A N 6
ATOM 6889 C CA . SER A 1 6 ? 5.437 -5.023 -47.763 1.00 0.00 6 SER A CA 6
ATOM 6890 C C . SER A 1 6 ? 4.085 -5.441 -47.192 1.00 0.00 6 SER A C 6
ATOM 6891 O O . SER A 1 6 ? 3.044 -5.229 -47.813 1.00 0.00 6 SER A O 6
ATOM 6899 N N . GLY A 1 7 ? 4.110 -6.037 -46.004 1.00 0.00 7 GLY A N 6
ATOM 6900 C CA . GLY A 1 7 ? 2.882 -6.476 -45.368 1.00 0.00 7 GLY A CA 6
ATOM 6901 C C . GLY A 1 7 ? 2.789 -6.036 -43.921 1.00 0.00 7 GLY A C 6
ATOM 6902 O O . GLY A 1 7 ? 3.802 -5.728 -43.291 1.00 0.00 7 GLY A O 6
ATOM 6906 N N . LEU A 1 8 ? 1.571 -6.005 -43.391 1.00 0.00 8 LEU A N 6
ATOM 6907 C CA . LEU A 1 8 ? 1.349 -5.598 -42.008 1.00 0.00 8 LEU A CA 6
ATOM 6908 C C . LEU A 1 8 ? 0.112 -6.279 -41.431 1.00 0.00 8 LEU A C 6
ATOM 6909 O O . LEU A 1 8 ? -1.018 -5.947 -41.790 1.00 0.00 8 LEU A O 6
ATOM 6925 N N . LYS A 1 9 ? 0.333 -7.234 -40.534 1.00 0.00 9 LYS A N 6
ATOM 6926 C CA . LYS A 1 9 ? -0.762 -7.961 -39.904 1.00 0.00 9 LYS A CA 6
ATOM 6927 C C . LYS A 1 9 ? -0.402 -8.357 -38.475 1.00 0.00 9 LYS A C 6
ATOM 6928 O O . LYS A 1 9 ? 0.516 -9.146 -38.252 1.00 0.00 9 LYS A O 6
ATOM 6947 N N . ARG A 1 10 ? -1.131 -7.804 -37.511 1.00 0.00 10 ARG A N 6
ATOM 6948 C CA . ARG A 1 10 ? -0.888 -8.099 -36.105 1.00 0.00 10 ARG A CA 6
ATOM 6949 C C . ARG A 1 10 ? -1.994 -7.518 -35.228 1.00 0.00 10 ARG A C 6
ATOM 6950 O O . ARG A 1 10 ? -2.089 -6.303 -35.055 1.00 0.00 10 ARG A O 6
ATOM 6971 N N . ASP A 1 11 ? -2.828 -8.394 -34.679 1.00 0.00 11 ASP A N 6
ATOM 6972 C CA . ASP A 1 11 ? -3.927 -7.969 -33.820 1.00 0.00 11 ASP A CA 6
ATOM 6973 C C . ASP A 1 11 ? -3.618 -8.264 -32.355 1.00 0.00 11 ASP A C 6
ATOM 6974 O O . ASP A 1 11 ? -2.651 -8.958 -32.042 1.00 0.00 11 ASP A O 6
ATOM 6983 N N . PHE A 1 12 ? -4.445 -7.730 -31.462 1.00 0.00 12 PHE A N 6
ATOM 6984 C CA . PHE A 1 12 ? -4.259 -7.935 -30.030 1.00 0.00 12 PHE A CA 6
ATOM 6985 C C . PHE A 1 12 ? -5.580 -8.296 -29.356 1.00 0.00 12 PHE A C 6
ATOM 6986 O O . PHE A 1 12 ? -6.630 -8.318 -29.998 1.00 0.00 12 PHE A O 6
ATOM 7003 N N . ILE A 1 13 ? -5.517 -8.578 -28.060 1.00 0.00 13 ILE A N 6
ATOM 7004 C CA . ILE A 1 13 ? -6.707 -8.938 -27.298 1.00 0.00 13 ILE A CA 6
ATOM 7005 C C . ILE A 1 13 ? -7.462 -7.695 -26.840 1.00 0.00 13 ILE A C 6
ATOM 7006 O O . ILE A 1 13 ? -6.990 -6.951 -25.980 1.00 0.00 13 ILE A O 6
ATOM 7022 N N . ILE A 1 14 ? -8.639 -7.478 -27.418 1.00 0.00 14 ILE A N 6
ATOM 7023 C CA . ILE A 1 14 ? -9.461 -6.327 -27.067 1.00 0.00 14 ILE A CA 6
ATOM 7024 C C . ILE A 1 14 ? -10.567 -6.718 -26.092 1.00 0.00 14 ILE A C 6
ATOM 7025 O O . ILE A 1 14 ? -11.658 -7.116 -26.501 1.00 0.00 14 ILE A O 6
ATOM 7041 N N . LEU A 1 15 ? -10.278 -6.601 -24.801 1.00 0.00 15 LEU A N 6
ATOM 7042 C CA . LEU A 1 15 ? -11.248 -6.941 -23.766 1.00 0.00 15 LEU A CA 6
ATOM 7043 C C . LEU A 1 15 ? -11.521 -5.744 -22.861 1.00 0.00 15 LEU A C 6
ATOM 7044 O O . LEU A 1 15 ? -12.670 -5.442 -22.542 1.00 0.00 15 LEU A O 6
ATOM 7060 N N . GLY A 1 16 ? -10.455 -5.063 -22.451 1.00 0.00 16 GLY A N 6
ATOM 7061 C CA . GLY A 1 16 ? -10.600 -3.905 -21.588 1.00 0.00 16 GLY A CA 6
ATOM 7062 C C . GLY A 1 16 ? -11.507 -4.175 -20.404 1.00 0.00 16 GLY A C 6
ATOM 7063 O O . GLY A 1 16 ? -12.647 -3.714 -20.370 1.00 0.00 16 GLY A O 6
ATOM 7067 N N . ASN A 1 17 ? -11.001 -4.925 -19.431 1.00 0.00 17 ASN A N 6
ATOM 7068 C CA . ASN A 1 17 ? -11.775 -5.258 -18.241 1.00 0.00 17 ASN A CA 6
ATOM 7069 C C . ASN A 1 17 ? -12.537 -4.039 -17.729 1.00 0.00 17 ASN A C 6
ATOM 7070 O O . ASN A 1 17 ? -12.216 -2.903 -18.076 1.00 0.00 17 ASN A O 6
ATOM 7081 N N . GLY A 1 18 ? -13.547 -4.284 -16.901 1.00 0.00 18 GLY A N 6
ATOM 7082 C CA . GLY A 1 18 ? -14.339 -3.198 -16.354 1.00 0.00 18 GLY A CA 6
ATOM 7083 C C . GLY A 1 18 ? -14.484 -3.287 -14.848 1.00 0.00 18 GLY A C 6
ATOM 7084 O O . GLY A 1 18 ? -13.797 -4.061 -14.182 1.00 0.00 18 GLY A O 6
ATOM 7088 N N . PRO A 1 19 ? -15.397 -2.478 -14.289 1.00 0.00 19 PRO A N 6
ATOM 7089 C CA . PRO A 1 19 ? -15.651 -2.450 -12.846 1.00 0.00 19 PRO A CA 6
ATOM 7090 C C . PRO A 1 19 ? -16.331 -3.722 -12.352 1.00 0.00 19 PRO A C 6
ATOM 7091 O O . PRO A 1 19 ? -17.559 -3.813 -12.334 1.00 0.00 19 PRO A O 6
ATOM 7102 N N . ARG A 1 20 ? -15.527 -4.700 -11.951 1.00 0.00 20 ARG A N 6
ATOM 7103 C CA . ARG A 1 20 ? -16.053 -5.967 -11.457 1.00 0.00 20 ARG A CA 6
ATOM 7104 C C . ARG A 1 20 ? -15.826 -6.101 -9.954 1.00 0.00 20 ARG A C 6
ATOM 7105 O O . ARG A 1 20 ? -14.846 -5.586 -9.414 1.00 0.00 20 ARG A O 6
ATOM 7126 N N . LEU A 1 21 ? -16.739 -6.795 -9.283 1.00 0.00 21 LEU A N 6
ATOM 7127 C CA . LEU A 1 21 ? -16.640 -6.997 -7.842 1.00 0.00 21 LEU A CA 6
ATOM 7128 C C . LEU A 1 21 ? -16.026 -8.357 -7.523 1.00 0.00 21 LEU A C 6
ATOM 7129 O O . LEU A 1 21 ? -16.240 -9.329 -8.246 1.00 0.00 21 LEU A O 6
ATOM 7145 N N . GLN A 1 22 ? -15.266 -8.416 -6.435 1.00 0.00 22 GLN A N 6
ATOM 7146 C CA . GLN A 1 22 ? -14.623 -9.658 -6.019 1.00 0.00 22 GLN A CA 6
ATOM 7147 C C . GLN A 1 22 ? -14.643 -9.800 -4.501 1.00 0.00 22 GLN A C 6
ATOM 7148 O O . GLN A 1 22 ? -14.931 -8.844 -3.782 1.00 0.00 22 GLN A O 6
ATOM 7162 N N . ASN A 1 23 ? -14.336 -11.000 -4.020 1.00 0.00 23 ASN A N 6
ATOM 7163 C CA . ASN A 1 23 ? -14.319 -11.268 -2.586 1.00 0.00 23 ASN A CA 6
ATOM 7164 C C . ASN A 1 23 ? -13.621 -10.141 -1.831 1.00 0.00 23 ASN A C 6
ATOM 7165 O O . ASN A 1 23 ? -12.585 -9.637 -2.266 1.00 0.00 23 ASN A O 6
ATOM 7176 N N . SER A 1 24 ? -14.194 -9.752 -0.696 1.00 0.00 24 SER A N 6
ATOM 7177 C CA . SER A 1 24 ? -13.628 -8.684 0.119 1.00 0.00 24 SER A CA 6
ATOM 7178 C C . SER A 1 24 ? -12.150 -8.937 0.397 1.00 0.00 24 SER A C 6
ATOM 7179 O O . SER A 1 24 ? -11.747 -10.058 0.710 1.00 0.00 24 SER A O 6
ATOM 7187 N N . THR A 1 25 ? -11.343 -7.886 0.279 1.00 0.00 25 THR A N 6
ATOM 7188 C CA . THR A 1 25 ? -9.909 -7.993 0.516 1.00 0.00 25 THR A CA 6
ATOM 7189 C C . THR A 1 25 ? -9.410 -6.849 1.391 1.00 0.00 25 THR A C 6
ATOM 7190 O O . THR A 1 25 ? -10.094 -5.840 1.560 1.00 0.00 25 THR A O 6
ATOM 7201 N N . TYR A 1 26 ? -8.213 -7.012 1.944 1.00 0.00 26 TYR A N 6
ATOM 7202 C CA . TYR A 1 26 ? -7.623 -5.993 2.803 1.00 0.00 26 TYR A CA 6
ATOM 7203 C C . TYR A 1 26 ? -6.414 -5.348 2.132 1.00 0.00 26 TYR A C 6
ATOM 7204 O O . TYR A 1 26 ? -5.468 -6.033 1.744 1.00 0.00 26 TYR A O 6
ATOM 7222 N N . GLN A 1 27 ? -6.453 -4.026 2.000 1.00 0.00 27 GLN A N 6
ATOM 7223 C CA . GLN A 1 27 ? -5.361 -3.288 1.376 1.00 0.00 27 GLN A CA 6
ATOM 7224 C C . GLN A 1 27 ? -4.338 -2.846 2.417 1.00 0.00 27 GLN A C 6
ATOM 7225 O O . GLN A 1 27 ? -4.583 -1.918 3.188 1.00 0.00 27 GLN A O 6
ATOM 7239 N N . CYS A 1 28 ? -3.192 -3.518 2.435 1.00 0.00 28 CYS A N 6
ATOM 7240 C CA . CYS A 1 28 ? -2.131 -3.195 3.382 1.00 0.00 28 CYS A CA 6
ATOM 7241 C C . CYS A 1 28 ? -1.600 -1.784 3.144 1.00 0.00 28 CYS A C 6
ATOM 7242 O O . CYS A 1 28 ? -1.073 -1.479 2.074 1.00 0.00 28 CYS A O 6
ATOM 7249 N N . LYS A 1 29 ? -1.742 -0.928 4.150 1.00 0.00 29 LYS A N 6
ATOM 7250 C CA . LYS A 1 29 ? -1.277 0.450 4.054 1.00 0.00 29 LYS A CA 6
ATOM 7251 C C . LYS A 1 29 ? 0.235 0.529 4.244 1.00 0.00 29 LYS A C 6
ATOM 7252 O O . LYS A 1 29 ? 0.795 1.614 4.401 1.00 0.00 29 LYS A O 6
ATOM 7271 N N . HIS A 1 30 ? 0.890 -0.628 4.227 1.00 0.00 30 HIS A N 6
ATOM 7272 C CA . HIS A 1 30 ? 2.337 -0.690 4.395 1.00 0.00 30 HIS A CA 6
ATOM 7273 C C . HIS A 1 30 ? 3.028 -0.956 3.062 1.00 0.00 30 HIS A C 6
ATOM 7274 O O . HIS A 1 30 ? 4.038 -0.330 2.738 1.00 0.00 30 HIS A O 6
ATOM 7288 N N . CYS A 1 31 ? 2.479 -1.890 2.292 1.00 0.00 31 CYS A N 6
ATOM 7289 C CA . CYS A 1 31 ? 3.043 -2.241 0.994 1.00 0.00 31 CYS A CA 6
ATOM 7290 C C . CYS A 1 31 ? 1.987 -2.137 -0.103 1.00 0.00 31 CYS A C 6
ATOM 7291 O O . CYS A 1 31 ? 2.305 -2.189 -1.291 1.00 0.00 31 CYS A O 6
ATOM 7298 N N . ASP A 1 32 ? 0.731 -1.991 0.304 1.00 0.00 32 ASP A N 6
ATOM 7299 C CA . ASP A 1 32 ? -0.371 -1.878 -0.644 1.00 0.00 32 ASP A CA 6
ATOM 7300 C C . ASP A 1 32 ? -0.693 -3.232 -1.267 1.00 0.00 32 ASP A C 6
ATOM 7301 O O . ASP A 1 32 ? -0.885 -3.339 -2.478 1.00 0.00 32 ASP A O 6
ATOM 7310 N N . SER A 1 33 ? -0.749 -4.264 -0.431 1.00 0.00 33 SER A N 6
ATOM 7311 C CA . SER A 1 33 ? -1.042 -5.613 -0.901 1.00 0.00 33 SER A CA 6
ATOM 7312 C C . SER A 1 33 ? -2.527 -5.929 -0.754 1.00 0.00 33 SER A C 6
ATOM 7313 O O . SER A 1 33 ? -3.324 -5.066 -0.384 1.00 0.00 33 SER A O 6
ATOM 7321 N N . LYS A 1 34 ? -2.893 -7.173 -1.046 1.00 0.00 34 LYS A N 6
ATOM 7322 C CA . LYS A 1 34 ? -4.282 -7.606 -0.946 1.00 0.00 34 LYS A CA 6
ATOM 7323 C C . LYS A 1 34 ? -4.387 -8.926 -0.189 1.00 0.00 34 LYS A C 6
ATOM 7324 O O . LYS A 1 34 ? -3.743 -9.913 -0.549 1.00 0.00 34 LYS A O 6
ATOM 7343 N N . LEU A 1 35 ? -5.201 -8.938 0.860 1.00 0.00 35 LEU A N 6
ATOM 7344 C CA . LEU A 1 35 ? -5.392 -10.139 1.667 1.00 0.00 35 LEU A CA 6
ATOM 7345 C C . LEU A 1 35 ? -6.867 -10.520 1.735 1.00 0.00 35 LEU A C 6
ATOM 7346 O O . LEU A 1 35 ? -7.744 -9.658 1.681 1.00 0.00 35 LEU A O 6
ATOM 7362 N N . GLN A 1 36 ? -7.132 -11.817 1.856 1.00 0.00 36 GLN A N 6
ATOM 7363 C CA . GLN A 1 36 ? -8.502 -12.312 1.933 1.00 0.00 36 GLN A CA 6
ATOM 7364 C C . GLN A 1 36 ? -9.255 -11.652 3.083 1.00 0.00 36 GLN A C 6
ATOM 7365 O O . GLN A 1 36 ? -10.311 -11.052 2.883 1.00 0.00 36 GLN A O 6
ATOM 7379 N N . SER A 1 37 ? -8.706 -11.768 4.288 1.00 0.00 37 SER A N 6
ATOM 7380 C CA . SER A 1 37 ? -9.328 -11.185 5.471 1.00 0.00 37 SER A CA 6
ATOM 7381 C C . SER A 1 37 ? -8.291 -10.925 6.559 1.00 0.00 37 SER A C 6
ATOM 7382 O O . SER A 1 37 ? -7.113 -11.249 6.401 1.00 0.00 37 SER A O 6
ATOM 7390 N N . THR A 1 38 ? -8.736 -10.338 7.665 1.00 0.00 38 THR A N 6
ATOM 7391 C CA . THR A 1 38 ? -7.848 -10.032 8.779 1.00 0.00 38 THR A CA 6
ATOM 7392 C C . THR A 1 38 ? -6.959 -11.224 9.116 1.00 0.00 38 THR A C 6
ATOM 7393 O O . THR A 1 38 ? -5.743 -11.087 9.242 1.00 0.00 38 THR A O 6
ATOM 7404 N N . ALA A 1 39 ? -7.574 -12.393 9.261 1.00 0.00 39 ALA A N 6
ATOM 7405 C CA . ALA A 1 39 ? -6.838 -13.609 9.581 1.00 0.00 39 ALA A CA 6
ATOM 7406 C C . ALA A 1 39 ? -5.493 -13.642 8.863 1.00 0.00 39 ALA A C 6
ATOM 7407 O O . ALA A 1 39 ? -4.496 -14.109 9.413 1.00 0.00 39 ALA A O 6
ATOM 7414 N N . GLU A 1 40 ? -5.473 -13.143 7.631 1.00 0.00 40 GLU A N 6
ATOM 7415 C CA . GLU A 1 40 ? -4.249 -13.117 6.838 1.00 0.00 40 GLU A CA 6
ATOM 7416 C C . GLU A 1 40 ? -3.388 -11.912 7.205 1.00 0.00 40 GLU A C 6
ATOM 7417 O O . GLU A 1 40 ? -2.162 -12.007 7.270 1.00 0.00 40 GLU A O 6
ATOM 7429 N N . LEU A 1 41 ? -4.038 -10.778 7.445 1.00 0.00 41 LEU A N 6
ATOM 7430 C CA . LEU A 1 41 ? -3.333 -9.553 7.806 1.00 0.00 41 LEU A CA 6
ATOM 7431 C C . LEU A 1 41 ? -2.569 -9.730 9.114 1.00 0.00 41 LEU A C 6
ATOM 7432 O O . LEU A 1 41 ? -1.421 -9.301 9.238 1.00 0.00 41 LEU A O 6
ATOM 7448 N N . THR A 1 42 ? -3.211 -10.368 10.087 1.00 0.00 42 THR A N 6
ATOM 7449 C CA . THR A 1 42 ? -2.592 -10.603 11.386 1.00 0.00 42 THR A CA 6
ATOM 7450 C C . THR A 1 42 ? -1.215 -11.238 11.231 1.00 0.00 42 THR A C 6
ATOM 7451 O O . THR A 1 42 ? -0.324 -11.017 12.051 1.00 0.00 42 THR A O 6
ATOM 7462 N N . SER A 1 43 ? -1.047 -12.027 10.174 1.00 0.00 43 SER A N 6
ATOM 7463 C CA . SER A 1 43 ? 0.221 -12.696 9.914 1.00 0.00 43 SER A CA 6
ATOM 7464 C C . SER A 1 43 ? 1.084 -11.875 8.961 1.00 0.00 43 SER A C 6
ATOM 7465 O O . SER A 1 43 ? 2.296 -11.757 9.146 1.00 0.00 43 SER A O 6
ATOM 7473 N N . HIS A 1 44 ? 0.450 -11.308 7.939 1.00 0.00 44 HIS A N 6
ATOM 7474 C CA . HIS A 1 44 ? 1.158 -10.496 6.956 1.00 0.00 44 HIS A CA 6
ATOM 7475 C C . HIS A 1 44 ? 1.861 -9.320 7.627 1.00 0.00 44 HIS A C 6
ATOM 7476 O O . HIS A 1 44 ? 3.047 -9.078 7.396 1.00 0.00 44 HIS A O 6
ATOM 7490 N N . LEU A 1 45 ? 1.124 -8.592 8.457 1.00 0.00 45 LEU A N 6
ATOM 7491 C CA . LEU A 1 45 ? 1.676 -7.440 9.162 1.00 0.00 45 LEU A CA 6
ATOM 7492 C C . LEU A 1 45 ? 2.956 -7.817 9.902 1.00 0.00 45 LEU A C 6
ATOM 7493 O O . LEU A 1 45 ? 3.944 -7.086 9.864 1.00 0.00 45 LEU A O 6
ATOM 7509 N N . ASN A 1 46 ? 2.929 -8.964 10.573 1.00 0.00 46 ASN A N 6
ATOM 7510 C CA . ASN A 1 46 ? 4.087 -9.439 11.321 1.00 0.00 46 ASN A CA 6
ATOM 7511 C C . ASN A 1 46 ? 5.351 -9.368 10.469 1.00 0.00 46 ASN A C 6
ATOM 7512 O O . ASN A 1 46 ? 6.429 -9.041 10.966 1.00 0.00 46 ASN A O 6
ATOM 7523 N N . ILE A 1 47 ? 5.210 -9.675 9.184 1.00 0.00 47 ILE A N 6
ATOM 7524 C CA . ILE A 1 47 ? 6.339 -9.644 8.263 1.00 0.00 47 ILE A CA 6
ATOM 7525 C C . ILE A 1 47 ? 7.057 -8.300 8.319 1.00 0.00 47 ILE A C 6
ATOM 7526 O O . ILE A 1 47 ? 8.267 -8.221 8.102 1.00 0.00 47 ILE A O 6
ATOM 7542 N N . HIS A 1 48 ? 6.305 -7.245 8.613 1.00 0.00 48 HIS A N 6
ATOM 7543 C CA . HIS A 1 48 ? 6.870 -5.903 8.700 1.00 0.00 48 HIS A CA 6
ATOM 7544 C C . HIS A 1 48 ? 7.534 -5.680 10.055 1.00 0.00 48 HIS A C 6
ATOM 7545 O O . HIS A 1 48 ? 8.709 -5.324 10.130 1.00 0.00 48 HIS A O 6
ATOM 7559 N N . ASN A 1 49 ? 6.772 -5.891 11.124 1.00 0.00 49 ASN A N 6
ATOM 7560 C CA . ASN A 1 49 ? 7.286 -5.711 12.476 1.00 0.00 49 ASN A CA 6
ATOM 7561 C C . ASN A 1 49 ? 8.654 -6.368 12.630 1.00 0.00 49 ASN A C 6
ATOM 7562 O O . ASN A 1 49 ? 9.619 -5.725 13.040 1.00 0.00 49 ASN A O 6
ATOM 7573 N N . GLU A 1 50 ? 8.728 -7.653 12.297 1.00 0.00 50 GLU A N 6
ATOM 7574 C CA . GLU A 1 50 ? 9.978 -8.397 12.398 1.00 0.00 50 GLU A CA 6
ATOM 7575 C C . GLU A 1 50 ? 11.104 -7.673 11.665 1.00 0.00 50 GLU A C 6
ATOM 7576 O O . GLU A 1 50 ? 12.244 -7.649 12.126 1.00 0.00 50 GLU A O 6
ATOM 7588 N N . GLU A 1 51 ? 10.773 -7.084 10.520 1.00 0.00 51 GLU A N 6
ATOM 7589 C CA . GLU A 1 51 ? 11.756 -6.360 9.722 1.00 0.00 51 GLU A CA 6
ATOM 7590 C C . GLU A 1 51 ? 12.214 -5.094 10.440 1.00 0.00 51 GLU A C 6
ATOM 7591 O O . GLU A 1 51 ? 13.402 -4.773 10.459 1.00 0.00 51 GLU A O 6
ATOM 7603 N N . PHE A 1 52 ? 11.262 -4.379 11.031 1.00 0.00 52 PHE A N 6
ATOM 7604 C CA . PHE A 1 52 ? 11.567 -3.147 11.750 1.00 0.00 52 PHE A CA 6
ATOM 7605 C C . PHE A 1 52 ? 12.792 -3.326 12.642 1.00 0.00 52 PHE A C 6
ATOM 7606 O O . PHE A 1 52 ? 13.723 -2.523 12.602 1.00 0.00 52 PHE A O 6
ATOM 7623 N N . GLN A 1 53 ? 12.782 -4.385 13.445 1.00 0.00 53 GLN A N 6
ATOM 7624 C CA . GLN A 1 53 ? 13.891 -4.669 14.347 1.00 0.00 53 GLN A CA 6
ATOM 7625 C C . GLN A 1 53 ? 15.177 -4.920 13.567 1.00 0.00 53 GLN A C 6
ATOM 7626 O O . GLN A 1 53 ? 16.233 -4.379 13.897 1.00 0.00 53 GLN A O 6
ATOM 7640 N N . LYS A 1 54 ? 15.083 -5.744 12.529 1.00 0.00 54 LYS A N 6
ATOM 7641 C CA . LYS A 1 54 ? 16.238 -6.067 11.700 1.00 0.00 54 LYS A CA 6
ATOM 7642 C C . LYS A 1 54 ? 16.871 -4.801 11.132 1.00 0.00 54 LYS A C 6
ATOM 7643 O O . LYS A 1 54 ? 18.001 -4.454 11.474 1.00 0.00 54 LYS A O 6
ATOM 7662 N N . ARG A 1 55 ? 16.134 -4.114 10.265 1.00 0.00 55 ARG A N 6
ATOM 7663 C CA . ARG A 1 55 ? 16.624 -2.887 9.650 1.00 0.00 55 ARG A CA 6
ATOM 7664 C C . ARG A 1 55 ? 17.203 -1.945 10.703 1.00 0.00 55 ARG A C 6
ATOM 7665 O O . ARG A 1 55 ? 18.375 -1.576 10.642 1.00 0.00 55 ARG A O 6
ATOM 7686 N N . ALA A 1 56 ? 16.372 -1.561 11.666 1.00 0.00 56 ALA A N 6
ATOM 7687 C CA . ALA A 1 56 ? 16.802 -0.665 12.732 1.00 0.00 56 ALA A CA 6
ATOM 7688 C C . ALA A 1 56 ? 17.553 0.537 12.170 1.00 0.00 56 ALA A C 6
ATOM 7689 O O . ALA A 1 56 ? 18.560 0.971 12.730 1.00 0.00 56 ALA A O 6
ATOM 7696 N N . LYS A 1 57 ? 17.059 1.071 11.058 1.00 0.00 57 LYS A N 6
ATOM 7697 C CA . LYS A 1 57 ? 17.682 2.223 10.419 1.00 0.00 57 LYS A CA 6
ATOM 7698 C C . LYS A 1 57 ? 16.828 3.474 10.599 1.00 0.00 57 LYS A C 6
ATOM 7699 O O . LYS A 1 57 ? 17.349 4.565 10.834 1.00 0.00 57 LYS A O 6
ATOM 7718 N N . ARG A 1 58 ? 15.514 3.308 10.489 1.00 0.00 58 ARG A N 6
ATOM 7719 C CA . ARG A 1 58 ? 14.588 4.424 10.641 1.00 0.00 58 ARG A CA 6
ATOM 7720 C C . ARG A 1 58 ? 15.101 5.420 11.677 1.00 0.00 58 ARG A C 6
ATOM 7721 O O . ARG A 1 58 ? 15.771 5.041 12.637 1.00 0.00 58 ARG A O 6
ATOM 7742 N N . GLN A 1 59 ? 14.782 6.694 11.474 1.00 0.00 59 GLN A N 6
ATOM 7743 C CA . GLN A 1 59 ? 15.212 7.744 12.390 1.00 0.00 59 GLN A CA 6
ATOM 7744 C C . GLN A 1 59 ? 14.275 7.837 13.590 1.00 0.00 59 GLN A C 6
ATOM 7745 O O . GLN A 1 59 ? 13.942 8.930 14.045 1.00 0.00 59 GLN A O 6
ATOM 7759 N N . GLU A 1 60 ? 13.854 6.682 14.096 1.00 0.00 60 GLU A N 6
ATOM 7760 C CA . GLU A 1 60 ? 12.955 6.634 15.243 1.00 0.00 60 GLU A CA 6
ATOM 7761 C C . GLU A 1 60 ? 11.978 7.806 15.217 1.00 0.00 60 GLU A C 6
ATOM 7762 O O . GLU A 1 60 ? 11.853 8.546 16.193 1.00 0.00 60 GLU A O 6
ATOM 7774 N N . ARG A 1 61 ? 11.287 7.969 14.093 1.00 0.00 61 ARG A N 6
ATOM 7775 C CA . ARG A 1 61 ? 10.323 9.051 13.939 1.00 0.00 61 ARG A CA 6
ATOM 7776 C C . ARG A 1 61 ? 8.919 8.499 13.706 1.00 0.00 61 ARG A C 6
ATOM 7777 O O . ARG A 1 61 ? 8.699 7.696 12.800 1.00 0.00 61 ARG A O 6
ATOM 7798 N N . ARG A 1 62 ? 7.974 8.935 14.532 1.00 0.00 62 ARG A N 6
ATOM 7799 C CA . ARG A 1 62 ? 6.592 8.484 14.418 1.00 0.00 62 ARG A CA 6
ATOM 7800 C C . ARG A 1 62 ? 5.805 9.379 13.465 1.00 0.00 62 ARG A C 6
ATOM 7801 O O . ARG A 1 62 ? 5.380 10.474 13.832 1.00 0.00 62 ARG A O 6
ATOM 7822 N N . LYS A 1 63 ? 5.614 8.904 12.238 1.00 0.00 63 LYS A N 6
ATOM 7823 C CA . LYS A 1 63 ? 4.878 9.659 11.231 1.00 0.00 63 LYS A CA 6
ATOM 7824 C C . LYS A 1 63 ? 3.390 9.703 11.564 1.00 0.00 63 LYS A C 6
ATOM 7825 O O . LYS A 1 63 ? 2.759 10.757 11.487 1.00 0.00 63 LYS A O 6
ATOM 7844 N N . GLN A 1 64 ? 2.837 8.553 11.936 1.00 0.00 64 GLN A N 6
ATOM 7845 C CA . GLN A 1 64 ? 1.423 8.462 12.281 1.00 0.00 64 GLN A CA 6
ATOM 7846 C C . GLN A 1 64 ? 1.187 8.891 13.726 1.00 0.00 64 GLN A C 6
ATOM 7847 O O . GLN A 1 64 ? 2.056 8.726 14.583 1.00 0.00 64 GLN A O 6
ATOM 7861 N N . LEU A 1 65 ? 0.007 9.442 13.988 1.00 0.00 65 LEU A N 6
ATOM 7862 C CA . LEU A 1 65 ? -0.343 9.895 15.330 1.00 0.00 65 LEU A CA 6
ATOM 7863 C C . LEU A 1 65 ? -1.384 8.976 15.961 1.00 0.00 65 LEU A C 6
ATOM 7864 O O . LEU A 1 65 ? -2.207 8.381 15.263 1.00 0.00 65 LEU A O 6
ATOM 7880 N N . LEU A 1 66 ? -1.344 8.865 17.284 1.00 0.00 66 LEU A N 6
ATOM 7881 C CA . LEU A 1 66 ? -2.285 8.020 18.010 1.00 0.00 66 LEU A CA 6
ATOM 7882 C C . LEU A 1 66 ? -2.730 8.689 19.306 1.00 0.00 66 LEU A C 6
ATOM 7883 O O . LEU A 1 66 ? -1.924 8.911 20.210 1.00 0.00 66 LEU A O 6
ATOM 7899 N N . SER A 1 67 ? -4.018 9.006 19.391 1.00 0.00 67 SER A N 6
ATOM 7900 C CA . SER A 1 67 ? -4.570 9.651 20.576 1.00 0.00 67 SER A CA 6
ATOM 7901 C C . SER A 1 67 ? -5.707 8.822 21.166 1.00 0.00 67 SER A C 6
ATOM 7902 O O . SER A 1 67 ? -6.592 8.359 20.446 1.00 0.00 67 SER A O 6
ATOM 7910 N N . LYS A 1 68 ? -5.676 8.639 22.481 1.00 0.00 68 LYS A N 6
ATOM 7911 C CA . LYS A 1 68 ? -6.704 7.867 23.171 1.00 0.00 68 LYS A CA 6
ATOM 7912 C C . LYS A 1 68 ? -6.570 8.014 24.684 1.00 0.00 68 LYS A C 6
ATOM 7913 O O . LYS A 1 68 ? -5.470 7.933 25.229 1.00 0.00 68 LYS A O 6
ATOM 7932 N N . GLN A 1 69 ? -7.698 8.228 25.354 1.00 0.00 69 GLN A N 6
ATOM 7933 C CA . GLN A 1 69 ? -7.706 8.384 26.804 1.00 0.00 69 GLN A CA 6
ATOM 7934 C C . GLN A 1 69 ? -9.132 8.489 27.333 1.00 0.00 69 GLN A C 6
ATOM 7935 O O . GLN A 1 69 ? -9.956 9.224 26.787 1.00 0.00 69 GLN A O 6
ATOM 7949 N N . LYS A 1 70 ? -9.419 7.749 28.398 1.00 0.00 70 LYS A N 6
ATOM 7950 C CA . LYS A 1 70 ? -10.746 7.758 29.002 1.00 0.00 70 LYS A CA 6
ATOM 7951 C C . LYS A 1 70 ? -10.768 6.925 30.280 1.00 0.00 70 LYS A C 6
ATOM 7952 O O . LYS A 1 70 ? -10.322 5.777 30.292 1.00 0.00 70 LYS A O 6
ATOM 7971 N N . TYR A 1 71 ? -11.291 7.508 31.352 1.00 0.00 71 TYR A N 6
ATOM 7972 C CA . TYR A 1 71 ? -11.370 6.820 32.635 1.00 0.00 71 TYR A CA 6
ATOM 7973 C C . TYR A 1 71 ? -12.479 7.409 33.502 1.00 0.00 71 TYR A C 6
ATOM 7974 O O . TYR A 1 71 ? -12.505 8.611 33.763 1.00 0.00 71 TYR A O 6
ATOM 7992 N N . ALA A 1 72 ? -13.393 6.552 33.945 1.00 0.00 72 ALA A N 6
ATOM 7993 C CA . ALA A 1 72 ? -14.503 6.985 34.785 1.00 0.00 72 ALA A CA 6
ATOM 7994 C C . ALA A 1 72 ? -15.320 5.794 35.273 1.00 0.00 72 ALA A C 6
ATOM 7995 O O . ALA A 1 72 ? -15.241 4.702 34.709 1.00 0.00 72 ALA A O 6
ATOM 8002 N N . ASP A 1 73 ? -16.103 6.010 36.324 1.00 0.00 73 ASP A N 6
ATOM 8003 C CA . ASP A 1 73 ? -16.935 4.954 36.888 1.00 0.00 73 ASP A CA 6
ATOM 8004 C C . ASP A 1 73 ? -17.933 5.525 37.890 1.00 0.00 73 ASP A C 6
ATOM 8005 O O . ASP A 1 73 ? -17.636 6.484 38.600 1.00 0.00 73 ASP A O 6
ATOM 8014 N N . GLY A 1 74 ? -19.120 4.928 37.941 1.00 0.00 74 GLY A N 6
ATOM 8015 C CA . GLY A 1 74 ? -20.145 5.392 38.858 1.00 0.00 74 GLY A CA 6
ATOM 8016 C C . GLY A 1 74 ? -21.477 4.702 38.636 1.00 0.00 74 GLY A C 6
ATOM 8017 O O . GLY A 1 74 ? -22.229 5.065 37.732 1.00 0.00 74 GLY A O 6
ATOM 8021 N N . ALA A 1 75 ? -21.768 3.703 39.463 1.00 0.00 75 ALA A N 6
ATOM 8022 C CA . ALA A 1 75 ? -23.018 2.961 39.353 1.00 0.00 75 ALA A CA 6
ATOM 8023 C C . ALA A 1 75 ? -23.885 3.159 40.592 1.00 0.00 75 ALA A C 6
ATOM 8024 O O . ALA A 1 75 ? -24.989 3.697 40.510 1.00 0.00 75 ALA A O 6
ATOM 8031 N N . PHE A 1 76 ? -23.377 2.722 41.740 1.00 0.00 76 PHE A N 6
ATOM 8032 C CA . PHE A 1 76 ? -24.106 2.850 42.996 1.00 0.00 76 PHE A CA 6
ATOM 8033 C C . PHE A 1 76 ? -23.155 2.774 44.187 1.00 0.00 76 PHE A C 6
ATOM 8034 O O . PHE A 1 76 ? -22.152 2.062 44.150 1.00 0.00 76 PHE A O 6
ATOM 8051 N N . ALA A 1 77 ? -23.478 3.515 45.242 1.00 0.00 77 ALA A N 6
ATOM 8052 C CA . ALA A 1 77 ? -22.654 3.532 46.445 1.00 0.00 77 ALA A CA 6
ATOM 8053 C C . ALA A 1 77 ? -23.498 3.292 47.692 1.00 0.00 77 ALA A C 6
ATOM 8054 O O . ALA A 1 77 ? -23.249 2.355 48.450 1.00 0.00 77 ALA A O 6
ATOM 8061 N N . ASP A 1 78 ? -24.496 4.144 47.898 1.00 0.00 78 ASP A N 6
ATOM 8062 C CA . ASP A 1 78 ? -25.377 4.024 49.053 1.00 0.00 78 ASP A CA 6
ATOM 8063 C C . ASP A 1 78 ? -26.507 5.047 48.984 1.00 0.00 78 ASP A C 6
ATOM 8064 O O . ASP A 1 78 ? -26.504 5.933 48.130 1.00 0.00 78 ASP A O 6
ATOM 8073 N N . PHE A 1 79 ? -27.471 4.918 49.889 1.00 0.00 79 PHE A N 6
ATOM 8074 C CA . PHE A 1 79 ? -28.608 5.831 49.930 1.00 0.00 79 PHE A CA 6
ATOM 8075 C C . PHE A 1 79 ? -29.298 5.780 51.290 1.00 0.00 79 PHE A C 6
ATOM 8076 O O . PHE A 1 79 ? -29.332 4.737 51.943 1.00 0.00 79 PHE A O 6
ATOM 8093 N N . LYS A 1 80 ? -29.847 6.914 51.711 1.00 0.00 80 LYS A N 6
ATOM 8094 C CA . LYS A 1 80 ? -30.537 7.001 52.992 1.00 0.00 80 LYS A CA 6
ATOM 8095 C C . LYS A 1 80 ? -31.996 7.402 52.798 1.00 0.00 80 LYS A C 6
ATOM 8096 O O . LYS A 1 80 ? -32.337 8.090 51.836 1.00 0.00 80 LYS A O 6
ATOM 8115 N N . GLN A 1 81 ? -32.852 6.969 53.718 1.00 0.00 81 GLN A N 6
ATOM 8116 C CA . GLN A 1 81 ? -34.274 7.285 53.647 1.00 0.00 81 GLN A CA 6
ATOM 8117 C C . GLN A 1 81 ? -34.829 7.608 55.031 1.00 0.00 81 GLN A C 6
ATOM 8118 O O . GLN A 1 81 ? -34.121 7.510 56.032 1.00 0.00 81 GLN A O 6
ATOM 8132 N N . GLU A 1 82 ? -36.100 7.993 55.077 1.00 0.00 82 GLU A N 6
ATOM 8133 C CA . GLU A 1 82 ? -36.750 8.332 56.338 1.00 0.00 82 GLU A CA 6
ATOM 8134 C C . GLU A 1 82 ? -37.492 7.127 56.909 1.00 0.00 82 GLU A C 6
ATOM 8135 O O . GLU A 1 82 ? -37.846 6.200 56.180 1.00 0.00 82 GLU A O 6
ATOM 8147 N N . SER A 1 83 ? -37.723 7.147 58.218 1.00 0.00 83 SER A N 6
ATOM 8148 C CA . SER A 1 83 ? -38.419 6.055 58.888 1.00 0.00 83 SER A CA 6
ATOM 8149 C C . SER A 1 83 ? -39.806 6.495 59.347 1.00 0.00 83 SER A C 6
ATOM 8150 O O . SER A 1 83 ? -40.079 7.687 59.478 1.00 0.00 83 SER A O 6
ATOM 8158 N N . GLY A 1 84 ? -40.679 5.521 59.589 1.00 0.00 84 GLY A N 6
ATOM 8159 C CA . GLY A 1 84 ? -42.027 5.827 60.030 1.00 0.00 84 GLY A CA 6
ATOM 8160 C C . GLY A 1 84 ? -42.590 4.764 60.953 1.00 0.00 84 GLY A C 6
ATOM 8161 O O . GLY A 1 84 ? -42.174 3.606 60.927 1.00 0.00 84 GLY A O 6
ATOM 8165 N N . PRO A 1 85 ? -43.558 5.158 61.794 1.00 0.00 85 PRO A N 6
ATOM 8166 C CA . PRO A 1 85 ? -44.198 4.246 62.747 1.00 0.00 85 PRO A CA 6
ATOM 8167 C C . PRO A 1 85 ? -45.083 3.214 62.055 1.00 0.00 85 PRO A C 6
ATOM 8168 O O . PRO A 1 85 ? -46.114 3.555 61.476 1.00 0.00 85 PRO A O 6
ATOM 8179 N N . SER A 1 86 ? -44.674 1.951 62.121 1.00 0.00 86 SER A N 6
ATOM 8180 C CA . SER A 1 86 ? -45.428 0.870 61.498 1.00 0.00 86 SER A CA 6
ATOM 8181 C C . SER A 1 86 ? -45.832 -0.176 62.533 1.00 0.00 86 SER A C 6
ATOM 8182 O O . SER A 1 86 ? -45.144 -1.179 62.720 1.00 0.00 86 SER A O 6
ATOM 8190 N N . SER A 1 87 ? -46.955 0.066 63.202 1.00 0.00 87 SER A N 6
ATOM 8191 C CA . SER A 1 87 ? -47.451 -0.852 64.221 1.00 0.00 87 SER A CA 6
ATOM 8192 C C . SER A 1 87 ? -48.960 -0.710 64.392 1.00 0.00 87 SER A C 6
ATOM 8193 O O . SER A 1 87 ? -49.557 0.272 63.952 1.00 0.00 87 SER A O 6
ATOM 8201 N N . GLY A 1 88 ? -49.572 -1.700 65.035 1.00 0.00 88 GLY A N 6
ATOM 8202 C CA . GLY A 1 88 ? -51.007 -1.66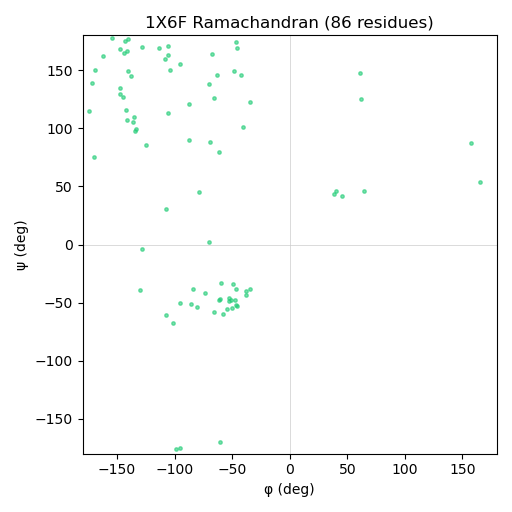8 65.253 1.00 0.00 88 GLY A CA 6
ATOM 8203 C C . GLY A 1 88 ? -51.636 -3.045 65.175 1.00 0.00 88 GLY A C 6
ATOM 8204 O O . GLY A 1 88 ? -52.845 -3.140 64.968 1.00 0.00 88 GLY A O 6
ATOM 8209 N N . GLY A 1 1 ? -20.460 30.696 -45.433 1.00 0.00 1 GLY A N 7
ATOM 8210 C CA . GLY A 1 1 ? -21.446 30.693 -46.499 1.00 0.00 1 GLY A CA 7
ATOM 8211 C C . GLY A 1 1 ? -22.812 30.239 -46.023 1.00 0.00 1 GLY A C 7
ATOM 8212 O O . GLY A 1 1 ? -23.055 29.043 -45.863 1.00 0.00 1 GLY A O 7
ATOM 8216 N N . SER A 1 2 ? -23.706 31.196 -45.796 1.00 0.00 2 SER A N 7
ATOM 8217 C CA . SER A 1 2 ? -25.053 30.889 -45.331 1.00 0.00 2 SER A CA 7
ATOM 8218 C C . SER A 1 2 ? -25.629 29.695 -46.086 1.00 0.00 2 SER A C 7
ATOM 8219 O O . SER A 1 2 ? -25.931 29.785 -47.276 1.00 0.00 2 SER A O 7
ATOM 8227 N N . SER A 1 3 ? -25.779 28.576 -45.384 1.00 0.00 3 SER A N 7
ATOM 8228 C CA . SER A 1 3 ? -26.316 27.362 -45.987 1.00 0.00 3 SER A CA 7
ATOM 8229 C C . SER A 1 3 ? -27.199 26.608 -44.997 1.00 0.00 3 SER A C 7
ATOM 8230 O O . SER A 1 3 ? -27.214 26.912 -43.805 1.00 0.00 3 SER A O 7
ATOM 8238 N N . GLY A 1 4 ? -27.934 25.621 -45.501 1.00 0.00 4 GLY A N 7
ATOM 8239 C CA . GLY A 1 4 ? -28.809 24.838 -44.649 1.00 0.00 4 GLY A CA 7
ATOM 8240 C C . GLY A 1 4 ? -28.585 23.347 -44.802 1.00 0.00 4 GLY A C 7
ATOM 8241 O O . GLY A 1 4 ? -28.057 22.892 -45.816 1.00 0.00 4 GLY A O 7
ATOM 8245 N N . SER A 1 5 ? -28.987 22.583 -43.790 1.00 0.00 5 SER A N 7
ATOM 8246 C CA . SER A 1 5 ? -28.822 21.135 -43.814 1.00 0.00 5 SER A CA 7
ATOM 8247 C C . SER A 1 5 ? -29.582 20.483 -42.663 1.00 0.00 5 SER A C 7
ATOM 8248 O O . SER A 1 5 ? -29.701 21.055 -41.580 1.00 0.00 5 SER A O 7
ATOM 8256 N N . SER A 1 6 ? -30.094 19.281 -42.906 1.00 0.00 6 SER A N 7
ATOM 8257 C CA . SER A 1 6 ? -30.847 18.551 -41.892 1.00 0.00 6 SER A CA 7
ATOM 8258 C C . SER A 1 6 ? -30.005 17.427 -41.295 1.00 0.00 6 SER A C 7
ATOM 8259 O O . SER A 1 6 ? -29.481 16.579 -42.015 1.00 0.00 6 SER A O 7
ATOM 8267 N N . GLY A 1 7 ? -29.880 17.429 -39.971 1.00 0.00 7 GLY A N 7
ATOM 8268 C CA . GLY A 1 7 ? -29.101 16.406 -39.298 1.00 0.00 7 GLY A CA 7
ATOM 8269 C C . GLY A 1 7 ? -28.447 16.917 -38.030 1.00 0.00 7 GLY A C 7
ATOM 8270 O O . GLY A 1 7 ? -27.319 17.411 -38.059 1.00 0.00 7 GLY A O 7
ATOM 8274 N N . LEU A 1 8 ? -29.155 16.799 -36.912 1.00 0.00 8 LEU A N 7
ATOM 8275 C CA . LEU A 1 8 ? -28.638 17.254 -35.626 1.00 0.00 8 LEU A CA 7
ATOM 8276 C C . LEU A 1 8 ? -28.069 16.087 -34.825 1.00 0.00 8 LEU A C 7
ATOM 8277 O O . LEU A 1 8 ? -28.505 14.946 -34.975 1.00 0.00 8 LEU A O 7
ATOM 8293 N N . LYS A 1 9 ? -27.095 16.382 -33.971 1.00 0.00 9 LYS A N 7
ATOM 8294 C CA . LYS A 1 9 ? -26.468 15.360 -33.142 1.00 0.00 9 LYS A CA 7
ATOM 8295 C C . LYS A 1 9 ? -27.402 14.923 -32.017 1.00 0.00 9 LYS A C 7
ATOM 8296 O O . LYS A 1 9 ? -27.248 15.345 -30.871 1.00 0.00 9 LYS A O 7
ATOM 8315 N N . ARG A 1 10 ? -28.368 14.075 -32.352 1.00 0.00 10 ARG A N 7
ATOM 8316 C CA . ARG A 1 10 ? -29.326 13.581 -31.371 1.00 0.00 10 ARG A CA 7
ATOM 8317 C C . ARG A 1 10 ? -29.114 12.094 -31.104 1.00 0.00 10 ARG A C 7
ATOM 8318 O O . ARG A 1 10 ? -29.559 11.245 -31.876 1.00 0.00 10 ARG A O 7
ATOM 8339 N N . ASP A 1 11 ? -28.431 11.787 -30.007 1.00 0.00 11 ASP A N 7
ATOM 8340 C CA . ASP A 1 11 ? -28.160 10.402 -29.638 1.00 0.00 11 ASP A CA 7
ATOM 8341 C C . ASP A 1 11 ? -27.802 10.294 -28.159 1.00 0.00 11 ASP A C 7
ATOM 8342 O O . ASP A 1 11 ? -27.717 11.301 -27.455 1.00 0.00 11 ASP A O 7
ATOM 8351 N N . PHE A 1 12 ? -27.594 9.067 -27.694 1.00 0.00 12 PHE A N 7
ATOM 8352 C CA . PHE A 1 12 ? -27.247 8.827 -26.298 1.00 0.00 12 PHE A CA 7
ATOM 8353 C C . PHE A 1 12 ? -26.319 7.623 -26.167 1.00 0.00 12 PHE A C 7
ATOM 8354 O O . PHE A 1 12 ? -26.436 6.651 -26.914 1.00 0.00 12 PHE A O 7
ATOM 8371 N N . ILE A 1 13 ? -25.396 7.696 -25.214 1.00 0.00 13 ILE A N 7
ATOM 8372 C CA . ILE A 1 13 ? -24.448 6.613 -24.985 1.00 0.00 13 ILE A CA 7
ATOM 8373 C C . ILE A 1 13 ? -24.652 5.985 -23.610 1.00 0.00 13 ILE A C 7
ATOM 8374 O O . ILE A 1 13 ? -24.503 6.650 -22.584 1.00 0.00 13 ILE A O 7
ATOM 8390 N N . ILE A 1 14 ? -24.992 4.701 -23.597 1.00 0.00 14 ILE A N 7
ATOM 8391 C CA . ILE A 1 14 ? -25.214 3.982 -22.349 1.00 0.00 14 ILE A CA 7
ATOM 8392 C C . ILE A 1 14 ? -24.242 2.815 -22.206 1.00 0.00 14 ILE A C 7
ATOM 8393 O O . ILE A 1 14 ? -24.419 1.766 -22.825 1.00 0.00 14 ILE A O 7
ATOM 8409 N N . LEU A 1 15 ? -23.215 3.005 -21.385 1.00 0.00 15 LEU A N 7
ATOM 8410 C CA . LEU A 1 15 ? -22.215 1.968 -21.158 1.00 0.00 15 LEU A CA 7
ATOM 8411 C C . LEU A 1 15 ? -22.635 1.047 -20.017 1.00 0.00 15 LEU A C 7
ATOM 8412 O O . LEU A 1 15 ? -22.367 1.326 -18.849 1.00 0.00 15 LEU A O 7
ATOM 8428 N N . GLY A 1 16 ? -23.293 -0.055 -20.365 1.00 0.00 16 GLY A N 7
ATOM 8429 C CA . GLY A 1 16 ? -23.738 -1.002 -19.359 1.00 0.00 16 GLY A CA 7
ATOM 8430 C C . GLY A 1 16 ? -22.911 -2.273 -19.354 1.00 0.00 16 GLY A C 7
ATOM 8431 O O . GLY A 1 16 ? -23.367 -3.319 -19.812 1.00 0.00 16 GLY A O 7
ATOM 8435 N N . ASN A 1 17 ? -21.691 -2.181 -18.835 1.00 0.00 17 ASN A N 7
ATOM 8436 C CA . ASN A 1 17 ? -20.798 -3.332 -18.774 1.00 0.00 17 ASN A CA 7
ATOM 8437 C C . ASN A 1 17 ? -19.533 -2.998 -17.990 1.00 0.00 17 ASN A C 7
ATOM 8438 O O . ASN A 1 17 ? -19.075 -1.856 -17.987 1.00 0.00 17 ASN A O 7
ATOM 8449 N N . GLY A 1 18 ? -18.972 -4.003 -17.325 1.00 0.00 18 GLY A N 7
ATOM 8450 C CA . GLY A 1 18 ? -17.764 -3.797 -16.547 1.00 0.00 18 GLY A CA 7
ATOM 8451 C C . GLY A 1 18 ? -17.673 -4.733 -15.359 1.00 0.00 18 GLY A C 7
ATOM 8452 O O . GLY A 1 18 ? -18.130 -5.876 -15.405 1.00 0.00 18 GLY A O 7
ATOM 8456 N N . PRO A 1 19 ? -17.068 -4.249 -14.264 1.00 0.00 19 PRO A N 7
ATOM 8457 C CA . PRO A 1 19 ? -16.903 -5.036 -13.038 1.00 0.00 19 PRO A CA 7
ATOM 8458 C C . PRO A 1 19 ? -18.226 -5.276 -12.320 1.00 0.00 19 PRO A C 7
ATOM 8459 O O . PRO A 1 19 ? -19.026 -4.356 -12.149 1.00 0.00 19 PRO A O 7
ATOM 8470 N N . ARG A 1 20 ? -18.451 -6.518 -11.902 1.00 0.00 20 ARG A N 7
ATOM 8471 C CA . ARG A 1 20 ? -19.678 -6.879 -11.203 1.00 0.00 20 ARG A CA 7
ATOM 8472 C C . ARG A 1 20 ? -19.367 -7.566 -9.877 1.00 0.00 20 ARG A C 7
ATOM 8473 O O . ARG A 1 20 ? -19.745 -7.081 -8.810 1.00 0.00 20 ARG A O 7
ATOM 8494 N N . LEU A 1 21 ? -18.677 -8.699 -9.952 1.00 0.00 21 LEU A N 7
ATOM 8495 C CA . LEU A 1 21 ? -18.315 -9.455 -8.758 1.00 0.00 21 LEU A CA 7
ATOM 8496 C C . LEU A 1 21 ? -17.510 -8.592 -7.791 1.00 0.00 21 LEU A C 7
ATOM 8497 O O . LEU A 1 21 ? -16.407 -8.152 -8.110 1.00 0.00 21 LEU A O 7
ATOM 8513 N N . GLN A 1 22 ? -18.070 -8.358 -6.609 1.00 0.00 22 GLN A N 7
ATOM 8514 C CA . GLN A 1 22 ? -17.403 -7.550 -5.595 1.00 0.00 22 GLN A CA 7
ATOM 8515 C C . GLN A 1 22 ? -16.953 -8.413 -4.420 1.00 0.00 22 GLN A C 7
ATOM 8516 O O . GLN A 1 22 ? -17.761 -8.804 -3.580 1.00 0.00 22 GLN A O 7
ATOM 8530 N N . ASN A 1 23 ? -15.657 -8.705 -4.370 1.00 0.00 23 ASN A N 7
ATOM 8531 C CA . ASN A 1 23 ? -15.100 -9.523 -3.298 1.00 0.00 23 ASN A CA 7
ATOM 8532 C C . ASN A 1 23 ? -14.656 -8.653 -2.126 1.00 0.00 23 ASN A C 7
ATOM 8533 O O . ASN A 1 23 ? -14.677 -7.425 -2.207 1.00 0.00 23 ASN A O 7
ATOM 8544 N N . SER A 1 24 ? -14.255 -9.300 -1.036 1.00 0.00 24 SER A N 7
ATOM 8545 C CA . SER A 1 24 ? -13.810 -8.586 0.156 1.00 0.00 24 SER A CA 7
ATOM 8546 C C . SER A 1 24 ? -12.329 -8.843 0.421 1.00 0.00 24 SER A C 7
ATOM 8547 O O . SER A 1 24 ? -11.958 -9.862 1.005 1.00 0.00 24 SER A O 7
ATOM 8555 N N . THR A 1 25 ? -11.486 -7.911 -0.014 1.00 0.00 25 THR A N 7
ATOM 8556 C CA . THR A 1 25 ? -10.047 -8.035 0.175 1.00 0.00 25 THR A CA 7
ATOM 8557 C C . THR A 1 25 ? -9.525 -6.979 1.142 1.00 0.00 25 THR A C 7
ATOM 8558 O O . THR A 1 25 ? -10.029 -5.856 1.181 1.00 0.00 25 THR A O 7
ATOM 8569 N N . TYR A 1 26 ? -8.514 -7.345 1.921 1.00 0.00 26 TYR A N 7
ATOM 8570 C CA . TYR A 1 26 ? -7.925 -6.428 2.891 1.00 0.00 26 TYR A CA 7
ATOM 8571 C C . TYR A 1 26 ? -6.732 -5.691 2.289 1.00 0.00 26 TYR A C 7
ATOM 8572 O O . TYR A 1 26 ? -5.709 -6.298 1.976 1.00 0.00 26 TYR A O 7
ATOM 8590 N N . GLN A 1 27 ? -6.874 -4.379 2.132 1.00 0.00 27 GLN A N 7
ATOM 8591 C CA . GLN A 1 27 ? -5.808 -3.559 1.568 1.00 0.00 27 GLN A CA 7
ATOM 8592 C C . GLN A 1 27 ? -4.810 -3.148 2.645 1.00 0.00 27 GLN A C 7
ATOM 8593 O O . GLN A 1 27 ? -5.047 -2.204 3.400 1.00 0.00 27 GLN A O 7
ATOM 8607 N N . CYS A 1 28 ? -3.692 -3.863 2.712 1.00 0.00 28 CYS A N 7
ATOM 8608 C CA . CYS A 1 28 ? -2.657 -3.574 3.697 1.00 0.00 28 CYS A CA 7
ATOM 8609 C C . CYS A 1 28 ? -2.249 -2.105 3.643 1.00 0.00 28 CYS A C 7
ATOM 8610 O O . CYS A 1 28 ? -1.768 -1.620 2.619 1.00 0.00 28 CYS A O 7
ATOM 8617 N N . LYS A 1 29 ? -2.444 -1.401 4.753 1.00 0.00 29 LYS A N 7
ATOM 8618 C CA . LYS A 1 29 ? -2.096 0.012 4.835 1.00 0.00 29 LYS A CA 7
ATOM 8619 C C . LYS A 1 29 ? -0.611 0.190 5.136 1.00 0.00 29 LYS A C 7
ATOM 8620 O O . LYS A 1 29 ? -0.172 1.271 5.530 1.00 0.00 29 LYS A O 7
ATOM 8639 N N . HIS A 1 30 ? 0.159 -0.877 4.945 1.00 0.00 30 HIS A N 7
ATOM 8640 C CA . HIS A 1 30 ? 1.596 -0.837 5.195 1.00 0.00 30 HIS A CA 7
ATOM 8641 C C . HIS A 1 30 ? 2.376 -0.881 3.884 1.00 0.00 30 HIS A C 7
ATOM 8642 O O . HIS A 1 30 ? 3.313 -0.109 3.681 1.00 0.00 30 HIS A O 7
ATOM 8656 N N . CYS A 1 31 ? 1.983 -1.790 2.998 1.00 0.00 31 CYS A N 7
ATOM 8657 C CA . CYS A 1 31 ? 2.645 -1.936 1.707 1.00 0.00 31 CYS A CA 7
ATOM 8658 C C . CYS A 1 31 ? 1.640 -1.824 0.564 1.00 0.00 31 CYS A C 7
ATOM 8659 O O . CYS A 1 31 ? 1.981 -2.041 -0.599 1.00 0.00 31 CYS A O 7
ATOM 8666 N N . ASP A 1 32 ? 0.402 -1.485 0.904 1.00 0.00 32 ASP A N 7
ATOM 8667 C CA . ASP A 1 32 ? -0.653 -1.342 -0.093 1.00 0.00 32 ASP A CA 7
ATOM 8668 C C . ASP A 1 32 ? -0.948 -2.679 -0.766 1.00 0.00 32 ASP A C 7
ATOM 8669 O O . ASP A 1 32 ? -1.403 -2.722 -1.909 1.00 0.00 32 ASP A O 7
ATOM 8678 N N . SER A 1 33 ? -0.683 -3.767 -0.051 1.00 0.00 33 SER A N 7
ATOM 8679 C CA . SER A 1 33 ? -0.915 -5.106 -0.582 1.00 0.00 33 SER A CA 7
ATOM 8680 C C . SER A 1 33 ? -2.383 -5.497 -0.445 1.00 0.00 33 SER A C 7
ATOM 8681 O O . SER A 1 33 ? -3.218 -4.690 -0.035 1.00 0.00 33 SER A O 7
ATOM 8689 N N . LYS A 1 34 ? -2.692 -6.742 -0.793 1.00 0.00 34 LYS A N 7
ATOM 8690 C CA . LYS A 1 34 ? -4.058 -7.244 -0.709 1.00 0.00 34 LYS A CA 7
ATOM 8691 C C . LYS A 1 34 ? -4.090 -8.636 -0.087 1.00 0.00 34 LYS A C 7
ATOM 8692 O O . LYS A 1 34 ? -3.351 -9.530 -0.503 1.00 0.00 34 LYS A O 7
ATOM 8711 N N . LEU A 1 35 ? -4.949 -8.814 0.910 1.00 0.00 35 LEU A N 7
ATOM 8712 C CA . LEU A 1 35 ? -5.078 -10.099 1.589 1.00 0.00 35 LEU A CA 7
ATOM 8713 C C . LEU A 1 35 ? -6.518 -10.597 1.542 1.00 0.00 35 LEU A C 7
ATOM 8714 O O . LEU A 1 35 ? -7.447 -9.820 1.320 1.00 0.00 35 LEU A O 7
ATOM 8730 N N . GLN A 1 36 ? -6.697 -11.897 1.755 1.00 0.00 36 GLN A N 7
ATOM 8731 C CA . GLN A 1 36 ? -8.025 -12.498 1.739 1.00 0.00 36 GLN A CA 7
ATOM 8732 C C . GLN A 1 36 ? -8.907 -11.900 2.830 1.00 0.00 36 GLN A C 7
ATOM 8733 O O . GLN A 1 36 ? -9.976 -11.359 2.550 1.00 0.00 36 GLN A O 7
ATOM 8747 N N . SER A 1 37 ? -8.451 -12.002 4.074 1.00 0.00 37 SER A N 7
ATOM 8748 C CA . SER A 1 37 ? -9.201 -11.475 5.209 1.00 0.00 37 SER A CA 7
ATOM 8749 C C . SER A 1 37 ? -8.257 -11.003 6.311 1.00 0.00 37 SER A C 7
ATOM 8750 O O . SER A 1 37 ? -7.036 -11.059 6.166 1.00 0.00 37 SER A O 7
ATOM 8758 N N . THR A 1 38 ? -8.834 -10.537 7.415 1.00 0.00 38 THR A N 7
ATOM 8759 C CA . THR A 1 38 ? -8.047 -10.053 8.542 1.00 0.00 38 THR A CA 7
ATOM 8760 C C . THR A 1 38 ? -7.111 -11.138 9.065 1.00 0.00 38 THR A C 7
ATOM 8761 O O . THR A 1 38 ? -5.994 -10.852 9.494 1.00 0.00 38 THR A O 7
ATOM 8772 N N . ALA A 1 39 ? -7.575 -12.382 9.025 1.00 0.00 39 ALA A N 7
ATOM 8773 C CA . ALA A 1 39 ? -6.778 -13.510 9.492 1.00 0.00 39 ALA A CA 7
ATOM 8774 C C . ALA A 1 39 ? -5.394 -13.506 8.852 1.00 0.00 39 ALA A C 7
ATOM 8775 O O . ALA A 1 39 ? -4.399 -13.823 9.503 1.00 0.00 39 ALA A O 7
ATOM 8782 N N . GLU A 1 40 ? -5.339 -13.146 7.574 1.00 0.00 40 GLU A N 7
ATOM 8783 C CA . GLU A 1 40 ? -4.075 -13.103 6.847 1.00 0.00 40 GLU A CA 7
ATOM 8784 C C . GLU A 1 40 ? -3.284 -11.848 7.204 1.00 0.00 40 GLU A C 7
ATOM 8785 O O . GLU A 1 40 ? -2.053 -11.864 7.234 1.00 0.00 40 GLU A O 7
ATOM 8797 N N . LEU A 1 41 ? -3.999 -10.762 7.475 1.00 0.00 41 LEU A N 7
ATOM 8798 C CA . LEU A 1 41 ? -3.365 -9.497 7.830 1.00 0.00 41 LEU A CA 7
ATOM 8799 C C . LEU A 1 41 ? -2.629 -9.612 9.161 1.00 0.00 41 LEU A C 7
ATOM 8800 O O . LEU A 1 41 ? -1.514 -9.113 9.312 1.00 0.00 41 LEU A O 7
ATOM 8816 N N . THR A 1 42 ? -3.260 -10.275 10.125 1.00 0.00 42 THR A N 7
ATOM 8817 C CA . THR A 1 42 ? -2.666 -10.457 11.444 1.00 0.00 42 THR A CA 7
ATOM 8818 C C . THR A 1 42 ? -1.252 -11.018 11.337 1.00 0.00 42 THR A C 7
ATOM 8819 O O . THR A 1 42 ? -0.373 -10.664 12.122 1.00 0.00 42 THR A O 7
ATOM 8830 N N . SER A 1 43 ? -1.040 -11.894 10.359 1.00 0.00 43 SER A N 7
ATOM 8831 C CA . SER A 1 43 ? 0.267 -12.506 10.152 1.00 0.00 43 SER A CA 7
ATOM 8832 C C . SER A 1 43 ? 1.114 -11.668 9.199 1.00 0.00 43 SER A C 7
ATOM 8833 O O . SER A 1 43 ? 2.288 -11.407 9.459 1.00 0.00 43 SER A O 7
ATOM 8841 N N . HIS A 1 44 ? 0.508 -11.249 8.092 1.00 0.00 44 HIS A N 7
ATOM 8842 C CA . HIS A 1 44 ? 1.205 -10.440 7.098 1.00 0.00 44 HIS A CA 7
ATOM 8843 C C . HIS A 1 44 ? 1.890 -9.244 7.755 1.00 0.00 44 HIS A C 7
ATOM 8844 O O . HIS A 1 44 ? 3.088 -9.025 7.572 1.00 0.00 44 HIS A O 7
ATOM 8858 N N . LEU A 1 45 ? 1.121 -8.475 8.518 1.00 0.00 45 LEU A N 7
ATOM 8859 C CA . LEU A 1 45 ? 1.653 -7.301 9.201 1.00 0.00 45 LEU A CA 7
ATOM 8860 C C . LEU A 1 45 ? 2.952 -7.635 9.928 1.00 0.00 45 LEU A C 7
ATOM 8861 O O . LEU A 1 45 ? 3.944 -6.918 9.808 1.00 0.00 45 LEU A O 7
ATOM 8877 N N . ASN A 1 46 ? 2.938 -8.731 10.679 1.00 0.00 46 ASN A N 7
ATOM 8878 C CA . ASN A 1 46 ? 4.115 -9.162 11.424 1.00 0.00 46 ASN A CA 7
ATOM 8879 C C . ASN A 1 46 ? 5.369 -9.072 10.560 1.00 0.00 46 ASN A C 7
ATOM 8880 O O . ASN A 1 46 ? 6.405 -8.574 11.001 1.00 0.00 46 ASN A O 7
ATOM 8891 N N . ILE A 1 47 ? 5.267 -9.557 9.327 1.00 0.00 47 ILE A N 7
ATOM 8892 C CA . ILE A 1 47 ? 6.392 -9.530 8.400 1.00 0.00 47 ILE A CA 7
ATOM 8893 C C . ILE A 1 47 ? 7.064 -8.161 8.392 1.00 0.00 47 ILE A C 7
ATOM 8894 O O . ILE A 1 47 ? 8.282 -8.056 8.238 1.00 0.00 47 ILE A O 7
ATOM 8910 N N . HIS A 1 48 ? 6.264 -7.113 8.562 1.00 0.00 48 HIS A N 7
ATOM 8911 C CA . HIS A 1 48 ? 6.782 -5.750 8.577 1.00 0.00 48 HIS A CA 7
ATOM 8912 C C . HIS A 1 48 ? 7.562 -5.479 9.860 1.00 0.00 48 HIS A C 7
ATOM 8913 O O . HIS A 1 48 ? 8.682 -4.973 9.821 1.00 0.00 48 HIS A O 7
ATOM 8927 N N . ASN A 1 49 ? 6.960 -5.820 10.995 1.00 0.00 49 ASN A N 7
ATOM 8928 C CA . ASN A 1 49 ? 7.598 -5.612 12.290 1.00 0.00 49 ASN A CA 7
ATOM 8929 C C . ASN A 1 49 ? 8.882 -6.428 12.401 1.00 0.00 49 ASN A C 7
ATOM 8930 O O . ASN A 1 49 ? 9.947 -5.890 12.702 1.00 0.00 49 ASN A O 7
ATOM 8941 N N . GLU A 1 50 ? 8.772 -7.730 12.156 1.00 0.00 50 GLU A N 7
ATOM 8942 C CA . GLU A 1 50 ? 9.925 -8.620 12.229 1.00 0.00 50 GLU A CA 7
ATOM 8943 C C . GLU A 1 50 ? 11.073 -8.095 11.372 1.00 0.00 50 GLU A C 7
ATOM 8944 O O . GLU A 1 50 ? 12.233 -8.136 11.780 1.00 0.00 50 GLU A O 7
ATOM 8956 N N . GLU A 1 51 ? 10.740 -7.603 10.183 1.00 0.00 51 GLU A N 7
ATOM 8957 C CA . GLU A 1 51 ? 11.743 -7.071 9.268 1.00 0.00 51 GLU A CA 7
ATOM 8958 C C . GLU A 1 51 ? 12.301 -5.747 9.782 1.00 0.00 51 GLU A C 7
ATOM 8959 O O . GLU A 1 51 ? 13.512 -5.526 9.775 1.00 0.00 51 GLU A O 7
ATOM 8971 N N . PHE A 1 52 ? 11.408 -4.869 10.228 1.00 0.00 52 PHE A N 7
ATOM 8972 C CA . PHE A 1 52 ? 11.810 -3.566 10.744 1.00 0.00 52 PHE A CA 7
ATOM 8973 C C . PHE A 1 52 ? 12.764 -3.719 11.925 1.00 0.00 52 PHE A C 7
ATOM 8974 O O . PHE A 1 52 ? 13.810 -3.074 11.979 1.00 0.00 52 PHE A O 7
ATOM 8991 N N . GLN A 1 53 ? 12.394 -4.578 12.870 1.00 0.00 53 GLN A N 7
ATOM 8992 C CA . GLN A 1 53 ? 13.215 -4.816 14.050 1.00 0.00 53 GLN A CA 7
ATOM 8993 C C . GLN A 1 53 ? 14.693 -4.894 13.679 1.00 0.00 53 GLN A C 7
ATOM 8994 O O . GLN A 1 53 ? 15.532 -4.225 14.282 1.00 0.00 53 GLN A O 7
ATOM 9008 N N . LYS A 1 54 ? 15.004 -5.715 12.682 1.00 0.00 54 LYS A N 7
ATOM 9009 C CA . LYS A 1 54 ? 16.380 -5.881 12.228 1.00 0.00 54 LYS A CA 7
ATOM 9010 C C . LYS A 1 54 ? 17.003 -4.533 11.878 1.00 0.00 54 LYS A C 7
ATOM 9011 O O . LYS A 1 54 ? 17.997 -4.124 12.478 1.00 0.00 54 LYS A O 7
ATOM 9030 N N . ARG A 1 55 ? 16.412 -3.848 10.904 1.00 0.00 55 ARG A N 7
ATOM 9031 C CA . ARG A 1 55 ? 16.910 -2.547 10.475 1.00 0.00 55 ARG A CA 7
ATOM 9032 C C . ARG A 1 55 ? 17.359 -1.714 11.673 1.00 0.00 55 ARG A C 7
ATOM 9033 O O . ARG A 1 55 ? 18.276 -0.901 11.567 1.00 0.00 55 ARG A O 7
ATOM 9054 N N . ALA A 1 56 ? 16.705 -1.924 12.811 1.00 0.00 56 ALA A N 7
ATOM 9055 C CA . ALA A 1 56 ? 17.038 -1.194 14.028 1.00 0.00 56 ALA A CA 7
ATOM 9056 C C . ALA A 1 56 ? 18.216 -1.839 14.750 1.00 0.00 56 ALA A C 7
ATOM 9057 O O . ALA A 1 56 ? 18.325 -1.763 15.974 1.00 0.00 56 ALA A O 7
ATOM 9064 N N . LYS A 1 57 ? 19.096 -2.476 13.985 1.00 0.00 57 LYS A N 7
ATOM 9065 C CA . LYS A 1 57 ? 20.267 -3.135 14.551 1.00 0.00 57 LYS A CA 7
ATOM 9066 C C . LYS A 1 57 ? 21.025 -2.192 15.480 1.00 0.00 57 LYS A C 7
ATOM 9067 O O . LYS A 1 57 ? 21.395 -2.568 16.593 1.00 0.00 57 LYS A O 7
ATOM 9086 N N . ARG A 1 58 ? 21.252 -0.967 15.018 1.00 0.00 58 ARG A N 7
ATOM 9087 C CA . ARG A 1 58 ? 21.965 0.028 15.808 1.00 0.00 58 ARG A CA 7
ATOM 9088 C C . ARG A 1 58 ? 21.307 0.213 17.173 1.00 0.00 58 ARG A C 7
ATOM 9089 O O . ARG A 1 58 ? 20.288 -0.410 17.469 1.00 0.00 58 ARG A O 7
ATOM 9110 N N . GLN A 1 59 ? 21.898 1.071 17.998 1.00 0.00 59 GLN A N 7
ATOM 9111 C CA . GLN A 1 59 ? 21.369 1.336 19.331 1.00 0.00 59 GLN A CA 7
ATOM 9112 C C . GLN A 1 59 ? 19.901 1.742 19.263 1.00 0.00 59 GLN A C 7
ATOM 9113 O O . GLN A 1 59 ? 19.563 2.796 18.724 1.00 0.00 59 GLN A O 7
ATOM 9127 N N . GLU A 1 60 ? 19.032 0.899 19.813 1.00 0.00 60 GLU A N 7
ATOM 9128 C CA . GLU A 1 60 ? 17.600 1.171 19.814 1.00 0.00 60 GLU A CA 7
ATOM 9129 C C . GLU A 1 60 ? 17.308 2.552 20.395 1.00 0.00 60 GLU A C 7
ATOM 9130 O O . GLU A 1 60 ? 18.193 3.200 20.955 1.00 0.00 60 GLU A O 7
ATOM 9142 N N . ARG A 1 61 ? 16.063 2.995 20.257 1.00 0.00 61 ARG A N 7
ATOM 9143 C CA . ARG A 1 61 ? 15.655 4.298 20.766 1.00 0.00 61 ARG A CA 7
ATOM 9144 C C . ARG A 1 61 ? 14.907 4.156 22.088 1.00 0.00 61 ARG A C 7
ATOM 9145 O O . ARG A 1 61 ? 14.411 3.078 22.419 1.00 0.00 61 ARG A O 7
ATOM 9166 N N . ARG A 1 62 ? 14.829 5.249 22.840 1.00 0.00 62 ARG A N 7
ATOM 9167 C CA . ARG A 1 62 ? 14.143 5.245 24.126 1.00 0.00 62 ARG A CA 7
ATOM 9168 C C . ARG A 1 62 ? 12.942 6.186 24.105 1.00 0.00 62 ARG A C 7
ATOM 9169 O O . ARG A 1 62 ? 12.694 6.916 25.065 1.00 0.00 62 ARG A O 7
ATOM 9190 N N . LYS A 1 63 ? 12.200 6.165 23.003 1.00 0.00 63 LYS A N 7
ATOM 9191 C CA . LYS A 1 63 ? 11.024 7.015 22.855 1.00 0.00 63 LYS A CA 7
ATOM 9192 C C . LYS A 1 63 ? 9.788 6.182 22.530 1.00 0.00 63 LYS A C 7
ATOM 9193 O O . LYS A 1 63 ? 8.892 6.637 21.820 1.00 0.00 63 LYS A O 7
ATOM 9212 N N . GLN A 1 64 ? 9.747 4.962 23.056 1.00 0.00 64 GLN A N 7
ATOM 9213 C CA . GLN A 1 64 ? 8.620 4.067 22.821 1.00 0.00 64 GLN A CA 7
ATOM 9214 C C . GLN A 1 64 ? 8.155 3.424 24.124 1.00 0.00 64 GLN A C 7
ATOM 9215 O O . GLN A 1 64 ? 6.957 3.347 24.398 1.00 0.00 64 GLN A O 7
ATOM 9229 N N . LEU A 1 65 ? 9.110 2.963 24.924 1.00 0.00 65 LEU A N 7
ATOM 9230 C CA . LEU A 1 65 ? 8.799 2.326 26.199 1.00 0.00 65 LEU A CA 7
ATOM 9231 C C . LEU A 1 65 ? 7.723 3.105 26.949 1.00 0.00 65 LEU A C 7
ATOM 9232 O O . LEU A 1 65 ? 6.912 2.525 27.671 1.00 0.00 65 LEU A O 7
ATOM 9248 N N . LEU A 1 66 ? 7.721 4.422 26.771 1.00 0.00 66 LEU A N 7
ATOM 9249 C CA . LEU A 1 66 ? 6.743 5.281 27.429 1.00 0.00 66 LEU A CA 7
ATOM 9250 C C . LEU A 1 66 ? 5.363 4.632 27.432 1.00 0.00 66 LEU A C 7
ATOM 9251 O O . LEU A 1 66 ? 4.656 4.648 26.424 1.00 0.00 66 LEU A O 7
ATOM 9267 N N . SER A 1 67 ? 4.985 4.064 28.573 1.00 0.00 67 SER A N 7
ATOM 9268 C CA . SER A 1 67 ? 3.689 3.408 28.707 1.00 0.00 67 SER A CA 7
ATOM 9269 C C . SER A 1 67 ? 3.090 3.667 30.086 1.00 0.00 67 SER A C 7
ATOM 9270 O O . SER A 1 67 ? 3.781 3.587 31.102 1.00 0.00 67 SER A O 7
ATOM 9278 N N . LYS A 1 68 ? 1.798 3.979 30.114 1.00 0.00 68 LYS A N 7
ATOM 9279 C CA . LYS A 1 68 ? 1.103 4.248 31.366 1.00 0.00 68 LYS A CA 7
ATOM 9280 C C . LYS A 1 68 ? -0.330 3.728 31.316 1.00 0.00 68 LYS A C 7
ATOM 9281 O O . LYS A 1 68 ? -0.776 3.212 30.292 1.00 0.00 68 LYS A O 7
ATOM 9300 N N . GLN A 1 69 ? -1.045 3.868 32.428 1.00 0.00 69 GLN A N 7
ATOM 9301 C CA . GLN A 1 69 ? -2.428 3.412 32.508 1.00 0.00 69 GLN A CA 7
ATOM 9302 C C . GLN A 1 69 ? -3.173 4.128 33.630 1.00 0.00 69 GLN A C 7
ATOM 9303 O O . GLN A 1 69 ? -2.573 4.543 34.622 1.00 0.00 69 GLN A O 7
ATOM 9317 N N . LYS A 1 70 ? -4.484 4.271 33.466 1.00 0.00 70 LYS A N 7
ATOM 9318 C CA . LYS A 1 70 ? -5.312 4.936 34.464 1.00 0.00 70 LYS A CA 7
ATOM 9319 C C . LYS A 1 70 ? -6.731 4.376 34.455 1.00 0.00 70 LYS A C 7
ATOM 9320 O O . LYS A 1 70 ? -7.200 3.864 33.438 1.00 0.00 70 LYS A O 7
ATOM 9339 N N . TYR A 1 71 ? -7.410 4.478 35.592 1.00 0.00 71 TYR A N 7
ATOM 9340 C CA . TYR A 1 71 ? -8.775 3.981 35.714 1.00 0.00 71 TYR A CA 7
ATOM 9341 C C . TYR A 1 71 ? -9.606 4.887 36.618 1.00 0.00 71 TYR A C 7
ATOM 9342 O O . TYR A 1 71 ? -9.086 5.824 37.224 1.00 0.00 71 TYR A O 7
ATOM 9360 N N . ALA A 1 72 ? -10.901 4.601 36.702 1.00 0.00 72 ALA A N 7
ATOM 9361 C CA . ALA A 1 72 ? -11.805 5.387 37.533 1.00 0.00 72 ALA A CA 7
ATOM 9362 C C . ALA A 1 72 ? -13.009 4.559 37.970 1.00 0.00 72 ALA A C 7
ATOM 9363 O O . ALA A 1 72 ? -13.470 3.683 37.238 1.00 0.00 72 ALA A O 7
ATOM 9370 N N . ASP A 1 73 ? -13.512 4.842 39.166 1.00 0.00 73 ASP A N 7
ATOM 9371 C CA . ASP A 1 73 ? -14.664 4.124 39.700 1.00 0.00 73 ASP A CA 7
ATOM 9372 C C . ASP A 1 73 ? -15.303 4.899 40.848 1.00 0.00 73 ASP A C 7
ATOM 9373 O O . ASP A 1 73 ? -14.696 5.810 41.409 1.00 0.00 73 ASP A O 7
ATOM 9382 N N . GLY A 1 74 ? -16.533 4.530 41.191 1.00 0.00 74 GLY A N 7
ATOM 9383 C CA . GLY A 1 74 ? -17.235 5.201 42.270 1.00 0.00 74 GLY A CA 7
ATOM 9384 C C . GLY A 1 74 ? -18.711 5.385 41.976 1.00 0.00 74 GLY A C 7
ATOM 9385 O O . GLY A 1 74 ? -19.224 4.857 40.990 1.00 0.00 74 GLY A O 7
ATOM 9389 N N . ALA A 1 75 ? -19.394 6.135 42.833 1.00 0.00 75 ALA A N 7
ATOM 9390 C CA . ALA A 1 75 ? -20.820 6.388 42.660 1.00 0.00 75 ALA A CA 7
ATOM 9391 C C . ALA A 1 75 ? -21.131 7.877 42.768 1.00 0.00 75 ALA A C 7
ATOM 9392 O O . ALA A 1 75 ? -20.323 8.654 43.276 1.00 0.00 75 ALA A O 7
ATOM 9399 N N . PHE A 1 76 ? -22.306 8.267 42.287 1.00 0.00 76 PHE A N 7
ATOM 9400 C CA . PHE A 1 76 ? -22.723 9.664 42.328 1.00 0.00 76 PHE A CA 7
ATOM 9401 C C . PHE A 1 76 ? -23.461 9.973 43.627 1.00 0.00 76 PHE A C 7
ATOM 9402 O O . PHE A 1 76 ? -23.846 9.067 44.366 1.00 0.00 76 PHE A O 7
ATOM 9419 N N . ALA A 1 77 ? -23.655 11.259 43.899 1.00 0.00 77 ALA A N 7
ATOM 9420 C CA . ALA A 1 77 ? -24.347 11.689 45.108 1.00 0.00 77 ALA A CA 7
ATOM 9421 C C . ALA A 1 77 ? -25.725 12.253 44.779 1.00 0.00 77 ALA A C 7
ATOM 9422 O O . ALA A 1 77 ? -25.877 13.046 43.850 1.00 0.00 77 ALA A O 7
ATOM 9429 N N . ASP A 1 78 ? -26.727 11.839 45.547 1.00 0.00 78 ASP A N 7
ATOM 9430 C CA . ASP A 1 78 ? -28.094 12.303 45.337 1.00 0.00 78 ASP A CA 7
ATOM 9431 C C . ASP A 1 78 ? -28.635 12.983 46.592 1.00 0.00 78 ASP A C 7
ATOM 9432 O O . ASP A 1 78 ? -29.488 13.867 46.512 1.00 0.00 78 ASP A O 7
ATOM 9441 N N . PHE A 1 79 ? -28.134 12.563 47.749 1.00 0.00 79 PHE A N 7
ATOM 9442 C CA . PHE A 1 79 ? -28.569 13.129 49.020 1.00 0.00 79 PHE A CA 7
ATOM 9443 C C . PHE A 1 79 ? -27.932 14.495 49.253 1.00 0.00 79 PHE A C 7
ATOM 9444 O O . PHE A 1 79 ? -26.800 14.593 49.727 1.00 0.00 79 PHE A O 7
ATOM 9461 N N . LYS A 1 80 ? -28.667 15.549 48.917 1.00 0.00 80 LYS A N 7
ATOM 9462 C CA . LYS A 1 80 ? -28.177 16.912 49.089 1.00 0.00 80 LYS A CA 7
ATOM 9463 C C . LYS A 1 80 ? -28.562 17.460 50.459 1.00 0.00 80 LYS A C 7
ATOM 9464 O O . LYS A 1 80 ? -29.530 17.005 51.069 1.00 0.00 80 LYS A O 7
ATOM 9483 N N . GLN A 1 81 ? -27.800 18.439 50.935 1.00 0.00 81 GLN A N 7
ATOM 9484 C CA . GLN A 1 81 ? -28.064 19.049 52.233 1.00 0.00 81 GLN A CA 7
ATOM 9485 C C . GLN A 1 81 ? -29.013 20.235 52.095 1.00 0.00 81 GLN A C 7
ATOM 9486 O O . GLN A 1 81 ? -28.577 21.379 51.969 1.00 0.00 81 GLN A O 7
ATOM 9500 N N . GLU A 1 82 ? -30.312 19.953 52.118 1.00 0.00 82 GLU A N 7
ATOM 9501 C CA . GLU A 1 82 ? -31.322 20.998 51.994 1.00 0.00 82 GLU A CA 7
ATOM 9502 C C . GLU A 1 82 ? -31.568 21.679 53.337 1.00 0.00 82 GLU A C 7
ATOM 9503 O O . GLU A 1 82 ? -31.035 21.260 54.365 1.00 0.00 82 GLU A O 7
ATOM 9515 N N . SER A 1 83 ? -32.378 22.733 53.320 1.00 0.00 83 SER A N 7
ATOM 9516 C CA . SER A 1 83 ? -32.692 23.476 54.535 1.00 0.00 83 SER A CA 7
ATOM 9517 C C . SER A 1 83 ? -34.006 22.994 55.142 1.00 0.00 83 SER A C 7
ATOM 9518 O O . SER A 1 83 ? -34.894 22.521 54.434 1.00 0.00 83 SER A O 7
ATOM 9526 N N . GLY A 1 84 ? -34.121 23.117 56.461 1.00 0.00 84 GLY A N 7
ATOM 9527 C CA . GLY A 1 84 ? -35.328 22.690 57.144 1.00 0.00 84 GLY A CA 7
ATOM 9528 C C . GLY A 1 84 ? -36.479 23.658 56.947 1.00 0.00 84 GLY A C 7
ATOM 9529 O O . GLY A 1 84 ? -37.404 23.406 56.174 1.00 0.00 84 GLY A O 7
ATOM 9533 N N . PRO A 1 85 ? -36.431 24.793 57.659 1.00 0.00 85 PRO A N 7
ATOM 9534 C CA . PRO A 1 85 ? -37.470 25.824 57.577 1.00 0.00 85 PRO A CA 7
ATOM 9535 C C . PRO A 1 85 ? -37.462 26.549 56.236 1.00 0.00 85 PRO A C 7
ATOM 9536 O O . PRO A 1 85 ? -36.562 26.354 55.419 1.00 0.00 85 PRO A O 7
ATOM 9547 N N . SER A 1 86 ? -38.469 27.388 56.016 1.00 0.00 86 SER A N 7
ATOM 9548 C CA . SER A 1 86 ? -38.579 28.141 54.772 1.00 0.00 86 SER A CA 7
ATOM 9549 C C . SER A 1 86 ? -37.288 28.902 54.481 1.00 0.00 86 SER A C 7
ATOM 9550 O O . SER A 1 86 ? -36.688 28.744 53.418 1.00 0.00 86 SER A O 7
ATOM 9558 N N . SER A 1 87 ? -36.868 29.727 55.434 1.00 0.00 87 SER A N 7
ATOM 9559 C CA . SER A 1 87 ? -35.651 30.515 55.280 1.00 0.00 87 SER A CA 7
ATOM 9560 C C . SER A 1 87 ? -34.415 29.621 55.317 1.00 0.00 87 SER A C 7
ATOM 9561 O O . SER A 1 87 ? -34.135 28.972 56.323 1.00 0.00 87 SER A O 7
ATOM 9569 N N . GLY A 1 88 ? -33.680 29.592 54.209 1.00 0.00 88 GLY A N 7
ATOM 9570 C CA . GLY A 1 88 ? -32.484 28.774 54.134 1.00 0.00 88 GLY A CA 7
ATOM 9571 C C . GLY A 1 88 ? -32.412 27.968 52.852 1.00 0.00 88 GLY A C 7
ATOM 9572 O O . GLY A 1 88 ? -31.478 28.161 52.075 1.00 0.00 88 GLY A O 7
ATOM 9577 N N . GLY A 1 1 ? -34.381 -3.898 -58.083 1.00 0.00 1 GLY A N 8
ATOM 9578 C CA . GLY A 1 1 ? -33.279 -4.635 -57.494 1.00 0.00 1 GLY A CA 8
ATOM 9579 C C . GLY A 1 1 ? -32.706 -3.944 -56.273 1.00 0.00 1 GLY A C 8
ATOM 9580 O O . GLY A 1 1 ? -32.817 -2.726 -56.131 1.00 0.00 1 GLY A O 8
ATOM 9584 N N . SER A 1 2 ? -32.092 -4.723 -55.387 1.00 0.00 2 SER A N 8
ATOM 9585 C CA . SER A 1 2 ? -31.505 -4.179 -54.169 1.00 0.00 2 SER A CA 8
ATOM 9586 C C . SER A 1 2 ? -30.275 -3.334 -54.489 1.00 0.00 2 SER A C 8
ATOM 9587 O O . SER A 1 2 ? -29.849 -3.249 -55.640 1.00 0.00 2 SER A O 8
ATOM 9595 N N . SER A 1 3 ? -29.710 -2.709 -53.460 1.00 0.00 3 SER A N 8
ATOM 9596 C CA . SER A 1 3 ? -28.532 -1.867 -53.631 1.00 0.00 3 SER A CA 8
ATOM 9597 C C . SER A 1 3 ? -27.350 -2.420 -52.839 1.00 0.00 3 SER A C 8
ATOM 9598 O O . SER A 1 3 ? -26.609 -1.671 -52.204 1.00 0.00 3 SER A O 8
ATOM 9606 N N . GLY A 1 4 ? -27.181 -3.738 -52.883 1.00 0.00 4 GLY A N 8
ATOM 9607 C CA . GLY A 1 4 ? -26.089 -4.370 -52.166 1.00 0.00 4 GLY A CA 8
ATOM 9608 C C . GLY A 1 4 ? -26.358 -4.480 -50.679 1.00 0.00 4 GLY A C 8
ATOM 9609 O O . GLY A 1 4 ? -27.479 -4.251 -50.225 1.00 0.00 4 GLY A O 8
ATOM 9613 N N . SER A 1 5 ? -25.328 -4.834 -49.917 1.00 0.00 5 SER A N 8
ATOM 9614 C CA . SER A 1 5 ? -25.460 -4.980 -48.472 1.00 0.00 5 SER A CA 8
ATOM 9615 C C . SER A 1 5 ? -24.103 -4.853 -47.787 1.00 0.00 5 SER A C 8
ATOM 9616 O O . SER A 1 5 ? -23.063 -5.115 -48.391 1.00 0.00 5 SER A O 8
ATOM 9624 N N . SER A 1 6 ? -24.122 -4.450 -46.521 1.00 0.00 6 SER A N 8
ATOM 9625 C CA . SER A 1 6 ? -22.893 -4.284 -45.753 1.00 0.00 6 SER A CA 8
ATOM 9626 C C . SER A 1 6 ? -22.477 -5.600 -45.103 1.00 0.00 6 SER A C 8
ATOM 9627 O O . SER A 1 6 ? -23.225 -6.576 -45.118 1.00 0.00 6 SER A O 8
ATOM 9635 N N . GLY A 1 7 ? -21.276 -5.618 -44.532 1.00 0.00 7 GLY A N 8
ATOM 9636 C CA . GLY A 1 7 ? -20.780 -6.818 -43.885 1.00 0.00 7 GLY A CA 8
ATOM 9637 C C . GLY A 1 7 ? -19.334 -7.109 -44.234 1.00 0.00 7 GLY A C 8
ATOM 9638 O O . GLY A 1 7 ? -19.042 -7.653 -45.300 1.00 0.00 7 GLY A O 8
ATOM 9642 N N . LEU A 1 8 ? -18.426 -6.746 -43.335 1.00 0.00 8 LEU A N 8
ATOM 9643 C CA . LEU A 1 8 ? -17.001 -6.970 -43.554 1.00 0.00 8 LEU A CA 8
ATOM 9644 C C . LEU A 1 8 ? -16.371 -7.677 -42.358 1.00 0.00 8 LEU A C 8
ATOM 9645 O O . LEU A 1 8 ? -15.876 -8.798 -42.475 1.00 0.00 8 LEU A O 8
ATOM 9661 N N . LYS A 1 9 ? -16.394 -7.015 -41.207 1.00 0.00 9 LYS A N 8
ATOM 9662 C CA . LYS A 1 9 ? -15.829 -7.580 -39.987 1.00 0.00 9 LYS A CA 8
ATOM 9663 C C . LYS A 1 9 ? -16.931 -7.978 -39.010 1.00 0.00 9 LYS A C 8
ATOM 9664 O O . LYS A 1 9 ? -18.091 -7.602 -39.182 1.00 0.00 9 LYS A O 8
ATOM 9683 N N . ARG A 1 10 ? -16.560 -8.739 -37.986 1.00 0.00 10 ARG A N 8
ATOM 9684 C CA . ARG A 1 10 ? -17.518 -9.187 -36.982 1.00 0.00 10 ARG A CA 8
ATOM 9685 C C . ARG A 1 10 ? -17.133 -8.676 -35.596 1.00 0.00 10 ARG A C 8
ATOM 9686 O O . ARG A 1 10 ? -16.447 -9.363 -34.839 1.00 0.00 10 ARG A O 8
ATOM 9707 N N . ASP A 1 11 ? -17.578 -7.467 -35.273 1.00 0.00 11 ASP A N 8
ATOM 9708 C CA . ASP A 1 11 ? -17.280 -6.864 -33.979 1.00 0.00 11 ASP A CA 8
ATOM 9709 C C . ASP A 1 11 ? -18.454 -7.032 -33.019 1.00 0.00 11 ASP A C 8
ATOM 9710 O O . ASP A 1 11 ? -19.448 -6.311 -33.105 1.00 0.00 11 ASP A O 8
ATOM 9719 N N . PHE A 1 12 ? -18.331 -7.988 -32.104 1.00 0.00 12 PHE A N 8
ATOM 9720 C CA . PHE A 1 12 ? -19.382 -8.253 -31.129 1.00 0.00 12 PHE A CA 8
ATOM 9721 C C . PHE A 1 12 ? -18.799 -8.838 -29.846 1.00 0.00 12 PHE A C 8
ATOM 9722 O O . PHE A 1 12 ? -17.632 -9.230 -29.805 1.00 0.00 12 PHE A O 8
ATOM 9739 N N . ILE A 1 13 ? -19.619 -8.893 -28.802 1.00 0.00 13 ILE A N 8
ATOM 9740 C CA . ILE A 1 13 ? -19.185 -9.431 -27.518 1.00 0.00 13 ILE A CA 8
ATOM 9741 C C . ILE A 1 13 ? -20.346 -9.507 -26.533 1.00 0.00 13 ILE A C 8
ATOM 9742 O O . ILE A 1 13 ? -20.944 -8.489 -26.183 1.00 0.00 13 ILE A O 8
ATOM 9758 N N . ILE A 1 14 ? -20.659 -10.720 -26.089 1.00 0.00 14 ILE A N 8
ATOM 9759 C CA . ILE A 1 14 ? -21.748 -10.928 -25.142 1.00 0.00 14 ILE A CA 8
ATOM 9760 C C . ILE A 1 14 ? -21.369 -11.965 -24.090 1.00 0.00 14 ILE A C 8
ATOM 9761 O O . ILE A 1 14 ? -20.438 -12.748 -24.281 1.00 0.00 14 ILE A O 8
ATOM 9777 N N . LEU A 1 15 ? -22.098 -11.965 -22.979 1.00 0.00 15 LEU A N 8
ATOM 9778 C CA . LEU A 1 15 ? -21.840 -12.908 -21.895 1.00 0.00 15 LEU A CA 8
ATOM 9779 C C . LEU A 1 15 ? -20.463 -12.671 -21.284 1.00 0.00 15 LEU A C 8
ATOM 9780 O O . LEU A 1 15 ? -19.696 -13.610 -21.074 1.00 0.00 15 LEU A O 8
ATOM 9796 N N . GLY A 1 16 ? -20.156 -11.409 -20.999 1.00 0.00 16 GLY A N 8
ATOM 9797 C CA . GLY A 1 16 ? -18.872 -11.072 -20.412 1.00 0.00 16 GLY A CA 8
ATOM 9798 C C . GLY A 1 16 ? -19.004 -10.142 -19.223 1.00 0.00 16 GLY A C 8
ATOM 9799 O O . GLY A 1 16 ? -18.218 -9.209 -19.066 1.00 0.00 16 GLY A O 8
ATOM 9803 N N . ASN A 1 17 ? -20.003 -10.397 -18.383 1.00 0.00 17 ASN A N 8
ATOM 9804 C CA . ASN A 1 17 ? -20.236 -9.573 -17.202 1.00 0.00 17 ASN A CA 8
ATOM 9805 C C . ASN A 1 17 ? -21.118 -10.305 -16.195 1.00 0.00 17 ASN A C 8
ATOM 9806 O O . ASN A 1 17 ? -21.617 -11.396 -16.467 1.00 0.00 17 ASN A O 8
ATOM 9817 N N . GLY A 1 18 ? -21.307 -9.695 -15.028 1.00 0.00 18 GLY A N 8
ATOM 9818 C CA . GLY A 1 18 ? -22.129 -10.302 -13.998 1.00 0.00 18 GLY A CA 8
ATOM 9819 C C . GLY A 1 18 ? -21.328 -10.688 -12.770 1.00 0.00 18 GLY A C 8
ATOM 9820 O O . GLY A 1 18 ? -20.722 -11.758 -12.710 1.00 0.00 18 GLY A O 8
ATOM 9824 N N . PRO A 1 19 ? -21.318 -9.803 -11.763 1.00 0.00 19 PRO A N 8
ATOM 9825 C CA . PRO A 1 19 ? -20.588 -10.035 -10.513 1.00 0.00 19 PRO A CA 8
ATOM 9826 C C . PRO A 1 19 ? -21.220 -11.136 -9.668 1.00 0.00 19 PRO A C 8
ATOM 9827 O O . PRO A 1 19 ? -22.027 -10.864 -8.779 1.00 0.00 19 PRO A O 8
ATOM 9838 N N . ARG A 1 20 ? -20.849 -12.380 -9.952 1.00 0.00 20 ARG A N 8
ATOM 9839 C CA . ARG A 1 20 ? -21.380 -13.522 -9.219 1.00 0.00 20 ARG A CA 8
ATOM 9840 C C . ARG A 1 20 ? -20.936 -13.487 -7.760 1.00 0.00 20 ARG A C 8
ATOM 9841 O O . ARG A 1 20 ? -21.742 -13.681 -6.849 1.00 0.00 20 ARG A O 8
ATOM 9862 N N . LEU A 1 21 ? -19.649 -13.237 -7.545 1.00 0.00 21 LEU A N 8
ATOM 9863 C CA . LEU A 1 21 ? -19.096 -13.176 -6.197 1.00 0.00 21 LEU A CA 8
ATOM 9864 C C . LEU A 1 21 ? -17.634 -12.741 -6.227 1.00 0.00 21 LEU A C 8
ATOM 9865 O O . LEU A 1 21 ? -16.861 -13.187 -7.074 1.00 0.00 21 LEU A O 8
ATOM 9881 N N . GLN A 1 22 ? -17.262 -11.869 -5.295 1.00 0.00 22 GLN A N 8
ATOM 9882 C CA . GLN A 1 22 ? -15.893 -11.375 -5.214 1.00 0.00 22 GLN A CA 8
ATOM 9883 C C . GLN A 1 22 ? -15.489 -11.125 -3.765 1.00 0.00 22 GLN A C 8
ATOM 9884 O O . GLN A 1 22 ? -16.055 -10.266 -3.092 1.00 0.00 22 GLN A O 8
ATOM 9898 N N . ASN A 1 23 ? -14.505 -11.884 -3.291 1.00 0.00 23 ASN A N 8
ATOM 9899 C CA . ASN A 1 23 ? -14.026 -11.745 -1.921 1.00 0.00 23 ASN A CA 8
ATOM 9900 C C . ASN A 1 23 ? -13.348 -10.394 -1.715 1.00 0.00 23 ASN A C 8
ATOM 9901 O O . ASN A 1 23 ? -12.619 -9.915 -2.584 1.00 0.00 23 ASN A O 8
ATOM 9912 N N . SER A 1 24 ? -13.595 -9.784 -0.560 1.00 0.00 24 SER A N 8
ATOM 9913 C CA . SER A 1 24 ? -13.012 -8.486 -0.242 1.00 0.00 24 SER A CA 8
ATOM 9914 C C . SER A 1 24 ? -11.516 -8.615 0.033 1.00 0.00 24 SER A C 8
ATOM 9915 O O . SER A 1 24 ? -11.071 -9.563 0.682 1.00 0.00 24 SER A O 8
ATOM 9923 N N . THR A 1 25 ? -10.744 -7.654 -0.465 1.00 0.00 25 THR A N 8
ATOM 9924 C CA . THR A 1 25 ? -9.299 -7.659 -0.275 1.00 0.00 25 THR A CA 8
ATOM 9925 C C . THR A 1 25 ? -8.864 -6.537 0.661 1.00 0.00 25 THR A C 8
ATOM 9926 O O . THR A 1 25 ? -9.401 -5.431 0.611 1.00 0.00 25 THR A O 8
ATOM 9937 N N . TYR A 1 26 ? -7.887 -6.829 1.513 1.00 0.00 26 TYR A N 8
ATOM 9938 C CA . TYR A 1 26 ? -7.381 -5.845 2.461 1.00 0.00 26 TYR A CA 8
ATOM 9939 C C . TYR A 1 26 ? -6.158 -5.126 1.900 1.00 0.00 26 TYR A C 8
ATOM 9940 O O . TYR A 1 26 ? -5.107 -5.733 1.697 1.00 0.00 26 TYR A O 8
ATOM 9958 N N . GLN A 1 27 ? -6.305 -3.829 1.651 1.00 0.00 27 GLN A N 8
ATOM 9959 C CA . GLN A 1 27 ? -5.213 -3.026 1.113 1.00 0.00 27 GLN A CA 8
ATOM 9960 C C . GLN A 1 27 ? -4.237 -2.626 2.214 1.00 0.00 27 GLN A C 8
ATOM 9961 O O . GLN A 1 27 ? -4.481 -1.678 2.960 1.00 0.00 27 GLN A O 8
ATOM 9975 N N . CYS A 1 28 ? -3.131 -3.356 2.311 1.00 0.00 28 CYS A N 8
ATOM 9976 C CA . CYS A 1 28 ? -2.117 -3.079 3.322 1.00 0.00 28 CYS A CA 8
ATOM 9977 C C . CYS A 1 28 ? -1.484 -1.709 3.095 1.00 0.00 28 CYS A C 8
ATOM 9978 O O . CYS A 1 28 ? -0.930 -1.437 2.030 1.00 0.00 28 CYS A O 8
ATOM 9985 N N . LYS A 1 29 ? -1.569 -0.850 4.106 1.00 0.00 29 LYS A N 8
ATOM 9986 C CA . LYS A 1 29 ? -1.004 0.491 4.020 1.00 0.00 29 LYS A CA 8
ATOM 9987 C C . LYS A 1 29 ? 0.484 0.477 4.354 1.00 0.00 29 LYS A C 8
ATOM 9988 O O . LYS A 1 29 ? 1.056 1.501 4.731 1.00 0.00 29 LYS A O 8
ATOM 10007 N N . HIS A 1 30 ? 1.107 -0.689 4.214 1.00 0.00 30 HIS A N 8
ATOM 10008 C CA . HIS A 1 30 ? 2.530 -0.835 4.499 1.00 0.00 30 HIS A CA 8
ATOM 10009 C C . HIS A 1 30 ? 3.295 -1.253 3.247 1.00 0.00 30 HIS A C 8
ATOM 10010 O O . HIS A 1 30 ? 4.413 -0.795 3.009 1.00 0.00 30 HIS A O 8
ATOM 10024 N N . CYS A 1 31 ? 2.686 -2.126 2.451 1.00 0.00 31 CYS A N 8
ATOM 10025 C CA . CYS A 1 31 ? 3.310 -2.606 1.224 1.00 0.00 31 CYS A CA 8
ATOM 10026 C C . CYS A 1 31 ? 2.331 -2.542 0.055 1.00 0.00 31 CYS A C 8
ATOM 10027 O O . CYS A 1 31 ? 2.676 -2.884 -1.076 1.00 0.00 31 CYS A O 8
ATOM 10034 N N . ASP A 1 32 ? 1.110 -2.102 0.337 1.00 0.00 32 ASP A N 8
ATOM 10035 C CA . ASP A 1 32 ? 0.081 -1.991 -0.691 1.00 0.00 32 ASP A CA 8
ATOM 10036 C C . ASP A 1 32 ? -0.275 -3.364 -1.253 1.00 0.00 32 ASP A C 8
ATOM 10037 O O . ASP A 1 32 ? -0.498 -3.515 -2.455 1.00 0.00 32 ASP A O 8
ATOM 10046 N N . SER A 1 33 ? -0.325 -4.362 -0.377 1.00 0.00 33 SER A N 8
ATOM 10047 C CA . SER A 1 33 ? -0.649 -5.724 -0.788 1.00 0.00 33 SER A CA 8
ATOM 10048 C C . SER A 1 33 ? -2.149 -5.982 -0.680 1.00 0.00 33 SER A C 8
ATOM 10049 O O . SER A 1 33 ? -2.927 -5.075 -0.384 1.00 0.00 33 SER A O 8
ATOM 10057 N N . LYS A 1 34 ? -2.548 -7.226 -0.922 1.00 0.00 34 LYS A N 8
ATOM 10058 C CA . LYS A 1 34 ? -3.953 -7.606 -0.851 1.00 0.00 34 LYS A CA 8
ATOM 10059 C C . LYS A 1 34 ? -4.124 -8.920 -0.095 1.00 0.00 34 LYS A C 8
ATOM 10060 O O . LYS A 1 34 ? -3.509 -9.930 -0.438 1.00 0.00 34 LYS A O 8
ATOM 10079 N N . LEU A 1 35 ? -4.964 -8.900 0.934 1.00 0.00 35 LEU A N 8
ATOM 10080 C CA . LEU A 1 35 ? -5.217 -10.090 1.738 1.00 0.00 35 LEU A CA 8
ATOM 10081 C C . LEU A 1 35 ? -6.710 -10.396 1.803 1.00 0.00 35 LEU A C 8
ATOM 10082 O O . LEU A 1 35 ? -7.542 -9.524 1.559 1.00 0.00 35 LEU A O 8
ATOM 10098 N N . GLN A 1 36 ? -7.040 -11.640 2.136 1.00 0.00 36 GLN A N 8
ATOM 10099 C CA . GLN A 1 36 ? -8.433 -12.060 2.235 1.00 0.00 36 GLN A CA 8
ATOM 10100 C C . GLN A 1 36 ? -9.158 -11.286 3.330 1.00 0.00 36 GLN A C 8
ATOM 10101 O O . GLN A 1 36 ? -10.216 -10.702 3.095 1.00 0.00 36 GLN A O 8
ATOM 10115 N N . SER A 1 37 ? -8.583 -11.286 4.529 1.00 0.00 37 SER A N 8
ATOM 10116 C CA . SER A 1 37 ? -9.177 -10.587 5.662 1.00 0.00 37 SER A CA 8
ATOM 10117 C C . SER A 1 37 ? -8.179 -10.464 6.808 1.00 0.00 37 SER A C 8
ATOM 10118 O O . SER A 1 37 ? -7.073 -11.002 6.746 1.00 0.00 37 SER A O 8
ATOM 10126 N N . THR A 1 38 ? -8.576 -9.750 7.857 1.00 0.00 38 THR A N 8
ATOM 10127 C CA . THR A 1 38 ? -7.717 -9.553 9.018 1.00 0.00 38 THR A CA 8
ATOM 10128 C C . THR A 1 38 ? -6.926 -10.817 9.337 1.00 0.00 38 THR A C 8
ATOM 10129 O O . THR A 1 38 ? -5.700 -10.785 9.432 1.00 0.00 38 THR A O 8
ATOM 10140 N N . ALA A 1 39 ? -7.636 -11.929 9.500 1.00 0.00 39 ALA A N 8
ATOM 10141 C CA . ALA A 1 39 ? -7.000 -13.204 9.805 1.00 0.00 39 ALA A CA 8
ATOM 10142 C C . ALA A 1 39 ? -5.653 -13.327 9.101 1.00 0.00 39 ALA A C 8
ATOM 10143 O O . ALA A 1 39 ? -4.669 -13.764 9.697 1.00 0.00 39 ALA A O 8
ATOM 10150 N N . GLU A 1 40 ? -5.617 -12.941 7.829 1.00 0.00 40 GLU A N 8
ATOM 10151 C CA . GLU A 1 40 ? -4.390 -13.011 7.044 1.00 0.00 40 GLU A CA 8
ATOM 10152 C C . GLU A 1 40 ? -3.478 -11.829 7.355 1.00 0.00 40 GLU A C 8
ATOM 10153 O O . GLU A 1 40 ? -2.255 -11.970 7.408 1.00 0.00 40 GLU A O 8
ATOM 10165 N N . LEU A 1 41 ? -4.079 -10.662 7.561 1.00 0.00 41 LEU A N 8
ATOM 10166 C CA . LEU A 1 41 ? -3.322 -9.454 7.866 1.00 0.00 41 LEU A CA 8
ATOM 10167 C C . LEU A 1 41 ? -2.530 -9.620 9.160 1.00 0.00 41 LEU A C 8
ATOM 10168 O O . LEU A 1 41 ? -1.430 -9.084 9.301 1.00 0.00 41 LEU A O 8
ATOM 10184 N N . THR A 1 42 ? -3.096 -10.368 10.102 1.00 0.00 42 THR A N 8
ATOM 10185 C CA . THR A 1 42 ? -2.443 -10.606 11.383 1.00 0.00 42 THR A CA 8
ATOM 10186 C C . THR A 1 42 ? -1.118 -11.337 11.198 1.00 0.00 42 THR A C 8
ATOM 10187 O O . THR A 1 42 ? -0.164 -11.109 11.941 1.00 0.00 42 THR A O 8
ATOM 10198 N N . SER A 1 43 ? -1.067 -12.215 10.202 1.00 0.00 43 SER A N 8
ATOM 10199 C CA . SER A 1 43 ? 0.141 -12.982 9.921 1.00 0.00 43 SER A CA 8
ATOM 10200 C C . SER A 1 43 ? 1.057 -12.223 8.965 1.00 0.00 43 SER A C 8
ATOM 10201 O O . SER A 1 43 ? 2.277 -12.220 9.127 1.00 0.00 43 SER A O 8
ATOM 10209 N N . HIS A 1 44 ? 0.458 -11.581 7.967 1.00 0.00 44 HIS A N 8
ATOM 10210 C CA . HIS A 1 44 ? 1.218 -10.817 6.984 1.00 0.00 44 HIS A CA 8
ATOM 10211 C C . HIS A 1 44 ? 1.923 -9.635 7.641 1.00 0.00 44 HIS A C 8
ATOM 10212 O O . HIS A 1 44 ? 3.103 -9.385 7.392 1.00 0.00 44 HIS A O 8
ATOM 10226 N N . LEU A 1 45 ? 1.192 -8.910 8.481 1.00 0.00 45 LEU A N 8
ATOM 10227 C CA . LEU A 1 45 ? 1.746 -7.752 9.174 1.00 0.00 45 LEU A CA 8
ATOM 10228 C C . LEU A 1 45 ? 3.002 -8.133 9.952 1.00 0.00 45 LEU A C 8
ATOM 10229 O O . LEU A 1 45 ? 3.995 -7.406 9.941 1.00 0.00 45 LEU A O 8
ATOM 10245 N N . ASN A 1 46 ? 2.951 -9.278 10.624 1.00 0.00 46 ASN A N 8
ATOM 10246 C CA . ASN A 1 46 ? 4.085 -9.757 11.406 1.00 0.00 46 ASN A CA 8
ATOM 10247 C C . ASN A 1 46 ? 5.386 -9.612 10.622 1.00 0.00 46 ASN A C 8
ATOM 10248 O O . ASN A 1 46 ? 6.419 -9.239 11.178 1.00 0.00 46 ASN A O 8
ATOM 10259 N N . ILE A 1 47 ? 5.327 -9.910 9.329 1.00 0.00 47 ILE A N 8
ATOM 10260 C CA . ILE A 1 47 ? 6.499 -9.811 8.468 1.00 0.00 47 ILE A CA 8
ATOM 10261 C C . ILE A 1 47 ? 7.135 -8.428 8.562 1.00 0.00 47 ILE A C 8
ATOM 10262 O O . ILE A 1 47 ? 8.358 -8.291 8.515 1.00 0.00 47 ILE A O 8
ATOM 10278 N N . HIS A 1 48 ? 6.297 -7.405 8.696 1.00 0.00 48 HIS A N 8
ATOM 10279 C CA . HIS A 1 48 ? 6.777 -6.032 8.799 1.00 0.00 48 HIS A CA 8
ATOM 10280 C C . HIS A 1 48 ? 7.450 -5.791 10.146 1.00 0.00 48 HIS A C 8
ATOM 10281 O O . HIS A 1 48 ? 8.523 -5.195 10.217 1.00 0.00 48 HIS A O 8
ATOM 10295 N N . ASN A 1 49 ? 6.810 -6.258 11.214 1.00 0.00 49 ASN A N 8
ATOM 10296 C CA . ASN A 1 49 ? 7.346 -6.092 12.560 1.00 0.00 49 ASN A CA 8
ATOM 10297 C C . ASN A 1 49 ? 8.679 -6.819 12.708 1.00 0.00 49 ASN A C 8
ATOM 10298 O O . ASN A 1 49 ? 9.654 -6.253 13.201 1.00 0.00 49 ASN A O 8
ATOM 10309 N N . GLU A 1 50 ? 8.713 -8.076 12.276 1.00 0.00 50 GLU A N 8
ATOM 10310 C CA . GLU A 1 50 ? 9.927 -8.880 12.361 1.00 0.00 50 GLU A CA 8
ATOM 10311 C C . GLU A 1 50 ? 11.065 -8.232 11.578 1.00 0.00 50 GLU A C 8
ATOM 10312 O O . GLU A 1 50 ? 12.216 -8.247 12.011 1.00 0.00 50 GLU A O 8
ATOM 10324 N N . GLU A 1 51 ? 10.732 -7.664 10.423 1.00 0.00 51 GLU A N 8
ATOM 10325 C CA . GLU A 1 51 ? 11.727 -7.011 9.579 1.00 0.00 51 GLU A CA 8
ATOM 10326 C C . GLU A 1 51 ? 12.156 -5.675 10.178 1.00 0.00 51 GLU A C 8
ATOM 10327 O O . GLU A 1 51 ? 13.336 -5.325 10.160 1.00 0.00 51 GLU A O 8
ATOM 10339 N N . PHE A 1 52 ? 11.190 -4.933 10.708 1.00 0.00 52 PHE A N 8
ATOM 10340 C CA . PHE A 1 52 ? 11.466 -3.634 11.312 1.00 0.00 52 PHE A CA 8
ATOM 10341 C C . PHE A 1 52 ? 12.648 -3.722 12.272 1.00 0.00 52 PHE A C 8
ATOM 10342 O O . PHE A 1 52 ? 13.535 -2.869 12.260 1.00 0.00 52 PHE A O 8
ATOM 10359 N N . GLN A 1 53 ? 12.652 -4.759 13.104 1.00 0.00 53 GLN A N 8
ATOM 10360 C CA . GLN A 1 53 ? 13.724 -4.957 14.072 1.00 0.00 53 GLN A CA 8
ATOM 10361 C C . GLN A 1 53 ? 15.081 -4.634 13.455 1.00 0.00 53 GLN A C 8
ATOM 10362 O O . GLN A 1 53 ? 15.867 -3.874 14.021 1.00 0.00 53 GLN A O 8
ATOM 10376 N N . LYS A 1 54 ? 15.351 -5.218 12.293 1.00 0.00 54 LYS A N 8
ATOM 10377 C CA . LYS A 1 54 ? 16.613 -4.993 11.598 1.00 0.00 54 LYS A CA 8
ATOM 10378 C C . LYS A 1 54 ? 16.677 -3.577 11.033 1.00 0.00 54 LYS A C 8
ATOM 10379 O O . LYS A 1 54 ? 17.712 -2.915 11.110 1.00 0.00 54 LYS A O 8
ATOM 10398 N N . ARG A 1 55 ? 15.566 -3.120 10.467 1.00 0.00 55 ARG A N 8
ATOM 10399 C CA . ARG A 1 55 ? 15.497 -1.783 9.889 1.00 0.00 55 ARG A CA 8
ATOM 10400 C C . ARG A 1 55 ? 16.190 -0.765 10.791 1.00 0.00 55 ARG A C 8
ATOM 10401 O O . ARG A 1 55 ? 16.785 0.200 10.311 1.00 0.00 55 ARG A O 8
ATOM 10422 N N . ALA A 1 56 ? 16.109 -0.988 12.098 1.00 0.00 56 ALA A N 8
ATOM 10423 C CA . ALA A 1 56 ? 16.730 -0.092 13.066 1.00 0.00 56 ALA A CA 8
ATOM 10424 C C . ALA A 1 56 ? 18.251 -0.184 13.002 1.00 0.00 56 ALA A C 8
ATOM 10425 O O . ALA A 1 56 ? 18.873 -0.911 13.777 1.00 0.00 56 ALA A O 8
ATOM 10432 N N . LYS A 1 57 ? 18.845 0.557 12.073 1.00 0.00 57 LYS A N 8
ATOM 10433 C CA . LYS A 1 57 ? 20.294 0.560 11.908 1.00 0.00 57 LYS A CA 8
ATOM 10434 C C . LYS A 1 57 ? 20.992 0.848 13.233 1.00 0.00 57 LYS A C 8
ATOM 10435 O O . LYS A 1 57 ? 20.483 1.601 14.063 1.00 0.00 57 LYS A O 8
ATOM 10454 N N . ARG A 1 58 ? 22.161 0.245 13.424 1.00 0.00 58 ARG A N 8
ATOM 10455 C CA . ARG A 1 58 ? 22.929 0.437 14.648 1.00 0.00 58 ARG A CA 8
ATOM 10456 C C . ARG A 1 58 ? 24.358 0.868 14.332 1.00 0.00 58 ARG A C 8
ATOM 10457 O O . ARG A 1 58 ? 24.897 1.776 14.965 1.00 0.00 58 ARG A O 8
ATOM 10478 N N . GLN A 1 59 ? 24.965 0.211 13.349 1.00 0.00 59 GLN A N 8
ATOM 10479 C CA . GLN A 1 59 ? 26.332 0.526 12.949 1.00 0.00 59 GLN A CA 8
ATOM 10480 C C . GLN A 1 59 ? 26.361 1.162 11.564 1.00 0.00 59 GLN A C 8
ATOM 10481 O O . GLN A 1 59 ? 25.325 1.312 10.918 1.00 0.00 59 GLN A O 8
ATOM 10495 N N . GLU A 1 60 ? 27.556 1.534 11.114 1.00 0.00 60 GLU A N 8
ATOM 10496 C CA . GLU A 1 60 ? 27.719 2.155 9.805 1.00 0.00 60 GLU A CA 8
ATOM 10497 C C . GLU A 1 60 ? 27.571 1.123 8.690 1.00 0.00 60 GLU A C 8
ATOM 10498 O O . GLU A 1 60 ? 27.596 -0.083 8.939 1.00 0.00 60 GLU A O 8
ATOM 10510 N N . ARG A 1 61 ? 27.416 1.605 7.462 1.00 0.00 61 ARG A N 8
ATOM 10511 C CA . ARG A 1 61 ? 27.262 0.725 6.309 1.00 0.00 61 ARG A CA 8
ATOM 10512 C C . ARG A 1 61 ? 27.923 1.328 5.073 1.00 0.00 61 ARG A C 8
ATOM 10513 O O . ARG A 1 61 ? 28.081 2.544 4.972 1.00 0.00 61 ARG A O 8
ATOM 10534 N N . ARG A 1 62 ? 28.309 0.468 4.136 1.00 0.00 62 ARG A N 8
ATOM 10535 C CA . ARG A 1 62 ? 28.955 0.914 2.908 1.00 0.00 62 ARG A CA 8
ATOM 10536 C C . ARG A 1 62 ? 28.066 0.644 1.697 1.00 0.00 62 ARG A C 8
ATOM 10537 O O . ARG A 1 62 ? 27.251 -0.279 1.705 1.00 0.00 62 ARG A O 8
ATOM 10558 N N . LYS A 1 63 ? 28.229 1.455 0.658 1.00 0.00 63 LYS A N 8
ATOM 10559 C CA . LYS A 1 63 ? 27.444 1.304 -0.562 1.00 0.00 63 LYS A CA 8
ATOM 10560 C C . LYS A 1 63 ? 28.335 1.386 -1.797 1.00 0.00 63 LYS A C 8
ATOM 10561 O O . LYS A 1 63 ? 29.518 1.712 -1.698 1.00 0.00 63 LYS A O 8
ATOM 10580 N N . GLN A 1 64 ? 27.759 1.089 -2.957 1.00 0.00 64 GLN A N 8
ATOM 10581 C CA . GLN A 1 64 ? 28.503 1.130 -4.211 1.00 0.00 64 GLN A CA 8
ATOM 10582 C C . GLN A 1 64 ? 29.067 2.524 -4.464 1.00 0.00 64 GLN A C 8
ATOM 10583 O O . GLN A 1 64 ? 28.876 3.438 -3.660 1.00 0.00 64 GLN A O 8
ATOM 10597 N N . LEU A 1 65 ? 29.763 2.680 -5.585 1.00 0.00 65 LEU A N 8
ATOM 10598 C CA . LEU A 1 65 ? 30.355 3.964 -5.944 1.00 0.00 65 LEU A CA 8
ATOM 10599 C C . LEU A 1 65 ? 29.706 4.531 -7.203 1.00 0.00 65 LEU A C 8
ATOM 10600 O O . LEU A 1 65 ? 29.125 5.617 -7.179 1.00 0.00 65 LEU A O 8
ATOM 10616 N N . LEU A 1 66 ? 29.805 3.788 -8.299 1.00 0.00 66 LEU A N 8
ATOM 10617 C CA . LEU A 1 66 ? 29.225 4.215 -9.568 1.00 0.00 66 LEU A CA 8
ATOM 10618 C C . LEU A 1 66 ? 27.867 4.874 -9.351 1.00 0.00 66 LEU A C 8
ATOM 10619 O O . LEU A 1 66 ? 27.063 4.410 -8.542 1.00 0.00 66 LEU A O 8
ATOM 10635 N N . SER A 1 67 ? 27.616 5.956 -10.081 1.00 0.00 67 SER A N 8
ATOM 10636 C CA . SER A 1 67 ? 26.355 6.680 -9.967 1.00 0.00 67 SER A CA 8
ATOM 10637 C C . SER A 1 67 ? 26.109 7.540 -11.203 1.00 0.00 67 SER A C 8
ATOM 10638 O O . SER A 1 67 ? 26.942 7.601 -12.107 1.00 0.00 67 SER A O 8
ATOM 10646 N N . LYS A 1 68 ? 24.958 8.203 -11.235 1.00 0.00 68 LYS A N 8
ATOM 10647 C CA . LYS A 1 68 ? 24.600 9.061 -12.358 1.00 0.00 68 LYS A CA 8
ATOM 10648 C C . LYS A 1 68 ? 24.150 10.435 -11.871 1.00 0.00 68 LYS A C 8
ATOM 10649 O O . LYS A 1 68 ? 24.052 10.674 -10.668 1.00 0.00 68 LYS A O 8
ATOM 10668 N N . GLN A 1 69 ? 23.876 11.331 -12.813 1.00 0.00 69 GLN A N 8
ATOM 10669 C CA . GLN A 1 69 ? 23.435 12.680 -12.478 1.00 0.00 69 GLN A CA 8
ATOM 10670 C C . GLN A 1 69 ? 22.461 13.210 -13.525 1.00 0.00 69 GLN A C 8
ATOM 10671 O O . GLN A 1 69 ? 22.358 12.666 -14.625 1.00 0.00 69 GLN A O 8
ATOM 10685 N N . LYS A 1 70 ? 21.747 14.275 -13.176 1.00 0.00 70 LYS A N 8
ATOM 10686 C CA . LYS A 1 70 ? 20.781 14.880 -14.085 1.00 0.00 70 LYS A CA 8
ATOM 10687 C C . LYS A 1 70 ? 21.019 16.381 -14.211 1.00 0.00 70 LYS A C 8
ATOM 10688 O O . LYS A 1 70 ? 21.839 16.952 -13.492 1.00 0.00 70 LYS A O 8
ATOM 10707 N N . TYR A 1 71 ? 20.297 17.015 -15.129 1.00 0.00 71 TYR A N 8
ATOM 10708 C CA . TYR A 1 71 ? 20.431 18.450 -15.350 1.00 0.00 71 TYR A CA 8
ATOM 10709 C C . TYR A 1 71 ? 19.064 19.127 -15.382 1.00 0.00 71 TYR A C 8
ATOM 10710 O O . TYR A 1 71 ? 18.031 18.467 -15.274 1.00 0.00 71 TYR A O 8
ATOM 10728 N N . ALA A 1 72 ? 19.068 20.447 -15.532 1.00 0.00 72 ALA A N 8
ATOM 10729 C CA . ALA A 1 72 ? 17.830 21.214 -15.581 1.00 0.00 72 ALA A CA 8
ATOM 10730 C C . ALA A 1 72 ? 17.828 22.178 -16.762 1.00 0.00 72 ALA A C 8
ATOM 10731 O O . ALA A 1 72 ? 18.816 22.288 -17.488 1.00 0.00 72 ALA A O 8
ATOM 10738 N N . ASP A 1 73 ? 16.713 22.875 -16.949 1.00 0.00 73 ASP A N 8
ATOM 10739 C CA . ASP A 1 73 ? 16.583 23.831 -18.043 1.00 0.00 73 ASP A CA 8
ATOM 10740 C C . ASP A 1 73 ? 15.472 24.837 -17.756 1.00 0.00 73 ASP A C 8
ATOM 10741 O O . ASP A 1 73 ? 14.807 24.766 -16.723 1.00 0.00 73 ASP A O 8
ATOM 10750 N N . GLY A 1 74 ? 15.278 25.776 -18.677 1.00 0.00 74 GLY A N 8
ATOM 10751 C CA . GLY A 1 74 ? 14.249 26.784 -18.504 1.00 0.00 74 GLY A CA 8
ATOM 10752 C C . GLY A 1 74 ? 14.289 27.846 -19.585 1.00 0.00 74 GLY A C 8
ATOM 10753 O O . GLY A 1 74 ? 15.313 28.035 -20.241 1.00 0.00 74 GLY A O 8
ATOM 10757 N N . ALA A 1 75 ? 13.172 28.540 -19.773 1.00 0.00 75 ALA A N 8
ATOM 10758 C CA . ALA A 1 75 ? 13.084 29.588 -20.782 1.00 0.00 75 ALA A CA 8
ATOM 10759 C C . ALA A 1 75 ? 11.902 30.513 -20.511 1.00 0.00 75 ALA A C 8
ATOM 10760 O O . ALA A 1 75 ? 11.103 30.268 -19.607 1.00 0.00 75 ALA A O 8
ATOM 10767 N N . PHE A 1 76 ? 11.796 31.577 -21.300 1.00 0.00 76 PHE A N 8
ATOM 10768 C CA . PHE A 1 76 ? 10.712 32.540 -21.144 1.00 0.00 76 PHE A CA 8
ATOM 10769 C C . PHE A 1 76 ? 10.564 33.400 -22.396 1.00 0.00 76 PHE A C 8
ATOM 10770 O O . PHE A 1 76 ? 11.408 33.363 -23.291 1.00 0.00 76 PHE A O 8
ATOM 10787 N N . ALA A 1 77 ? 9.485 34.174 -22.451 1.00 0.00 77 ALA A N 8
ATOM 10788 C CA . ALA A 1 77 ? 9.226 35.044 -23.591 1.00 0.00 77 ALA A CA 8
ATOM 10789 C C . ALA A 1 77 ? 8.679 36.393 -23.138 1.00 0.00 77 ALA A C 8
ATOM 10790 O O . ALA A 1 77 ? 8.413 36.601 -21.954 1.00 0.00 77 ALA A O 8
ATOM 10797 N N . ASP A 1 78 ? 8.512 37.307 -24.088 1.00 0.00 78 ASP A N 8
ATOM 10798 C CA . ASP A 1 78 ? 7.995 38.637 -23.787 1.00 0.00 78 ASP A CA 8
ATOM 10799 C C . ASP A 1 78 ? 7.511 39.332 -25.055 1.00 0.00 78 ASP A C 8
ATOM 10800 O O . ASP A 1 78 ? 7.900 38.964 -26.164 1.00 0.00 78 ASP A O 8
ATOM 10809 N N . PHE A 1 79 ? 6.660 40.338 -24.885 1.00 0.00 79 PHE A N 8
ATOM 10810 C CA . PHE A 1 79 ? 6.121 41.084 -26.016 1.00 0.00 79 PHE A CA 8
ATOM 10811 C C . PHE A 1 79 ? 6.127 42.583 -25.732 1.00 0.00 79 PHE A C 8
ATOM 10812 O O . PHE A 1 79 ? 6.510 43.020 -24.647 1.00 0.00 79 PHE A O 8
ATOM 10829 N N . LYS A 1 80 ? 5.700 43.367 -26.717 1.00 0.00 80 LYS A N 8
ATOM 10830 C CA . LYS A 1 80 ? 5.655 44.818 -26.575 1.00 0.00 80 LYS A CA 8
ATOM 10831 C C . LYS A 1 80 ? 4.421 45.393 -27.262 1.00 0.00 80 LYS A C 8
ATOM 10832 O O . LYS A 1 80 ? 3.891 44.801 -28.202 1.00 0.00 80 LYS A O 8
ATOM 10851 N N . GLN A 1 81 ? 3.971 46.551 -26.788 1.00 0.00 81 GLN A N 8
ATOM 10852 C CA . GLN A 1 81 ? 2.800 47.206 -27.359 1.00 0.00 81 GLN A CA 8
ATOM 10853 C C . GLN A 1 81 ? 3.078 48.681 -27.626 1.00 0.00 81 GLN A C 8
ATOM 10854 O O . GLN A 1 81 ? 4.155 49.186 -27.312 1.00 0.00 81 GLN A O 8
ATOM 10868 N N . GLU A 1 82 ? 2.099 49.367 -28.209 1.00 0.00 82 GLU A N 8
ATOM 10869 C CA . GLU A 1 82 ? 2.240 50.785 -28.519 1.00 0.00 82 GLU A CA 8
ATOM 10870 C C . GLU A 1 82 ? 0.882 51.482 -28.504 1.00 0.00 82 GLU A C 8
ATOM 10871 O O . GLU A 1 82 ? -0.077 51.010 -29.113 1.00 0.00 82 GLU A O 8
ATOM 10883 N N . SER A 1 83 ? 0.811 52.609 -27.802 1.00 0.00 83 SER A N 8
ATOM 10884 C CA . SER A 1 83 ? -0.429 53.370 -27.703 1.00 0.00 83 SER A CA 8
ATOM 10885 C C . SER A 1 83 ? -0.187 54.718 -27.030 1.00 0.00 83 SER A C 8
ATOM 10886 O O . SER A 1 83 ? 0.844 54.930 -26.394 1.00 0.00 83 SER A O 8
ATOM 10894 N N . GLY A 1 84 ? -1.147 55.626 -27.177 1.00 0.00 84 GLY A N 8
ATOM 10895 C CA . GLY A 1 84 ? -1.020 56.942 -26.578 1.00 0.00 84 GLY A CA 8
ATOM 10896 C C . GLY A 1 84 ? -2.244 57.805 -26.810 1.00 0.00 84 GLY A C 8
ATOM 10897 O O . GLY A 1 84 ? -2.326 58.556 -27.782 1.00 0.00 84 GLY A O 8
ATOM 10901 N N . PRO A 1 85 ? -3.226 57.701 -25.902 1.00 0.00 85 PRO A N 8
ATOM 10902 C CA . PRO A 1 85 ? -4.471 58.471 -25.992 1.00 0.00 85 PRO A CA 8
ATOM 10903 C C . PRO A 1 85 ? -4.254 59.957 -25.731 1.00 0.00 85 PRO A C 8
ATOM 10904 O O . PRO A 1 85 ? -3.135 60.393 -25.460 1.00 0.00 85 PRO A O 8
ATOM 10915 N N . SER A 1 86 ? -5.331 60.732 -25.816 1.00 0.00 86 SER A N 8
ATOM 10916 C CA . SER A 1 86 ? -5.257 62.171 -25.593 1.00 0.00 86 SER A CA 8
ATOM 10917 C C . SER A 1 86 ? -6.450 62.655 -24.773 1.00 0.00 86 SER A C 8
ATOM 10918 O O . SER A 1 86 ? -7.540 62.090 -24.849 1.00 0.00 86 SER A O 8
ATOM 10926 N N . SER A 1 87 ? -6.233 63.706 -23.989 1.00 0.00 87 SER A N 8
ATOM 10927 C CA . SER A 1 87 ? -7.287 64.266 -23.152 1.00 0.00 87 SER A CA 8
ATOM 10928 C C . SER A 1 87 ? -6.907 65.658 -22.657 1.00 0.00 87 SER A C 8
ATOM 10929 O O . SER A 1 87 ? -5.741 66.048 -22.701 1.00 0.00 87 SER A O 8
ATOM 10937 N N . GLY A 1 88 ? -7.902 66.404 -22.185 1.00 0.00 88 GLY A N 8
ATOM 10938 C CA . GLY A 1 88 ? -7.653 67.745 -21.689 1.00 0.00 88 GLY A CA 8
ATOM 10939 C C . GLY A 1 88 ? -8.776 68.255 -20.808 1.00 0.00 88 GLY A C 8
ATOM 10940 O O . GLY A 1 88 ? -9.896 68.404 -21.292 1.00 0.00 88 GLY A O 8
ATOM 10945 N N . GLY A 1 1 ? -28.729 48.931 -14.113 1.00 0.00 1 GLY A N 9
ATOM 10946 C CA . GLY A 1 1 ? -28.039 49.385 -12.919 1.00 0.00 1 GLY A CA 9
ATOM 10947 C C . GLY A 1 1 ? -28.133 48.387 -11.781 1.00 0.00 1 GLY A C 9
ATOM 10948 O O . GLY A 1 1 ? -27.297 47.491 -11.662 1.00 0.00 1 GLY A O 9
ATOM 10952 N N . SER A 1 2 ? -29.151 48.544 -10.941 1.00 0.00 2 SER A N 9
ATOM 10953 C CA . SER A 1 2 ? -29.347 47.653 -9.804 1.00 0.00 2 SER A CA 9
ATOM 10954 C C . SER A 1 2 ? -29.431 46.199 -10.260 1.00 0.00 2 SER A C 9
ATOM 10955 O O . SER A 1 2 ? -30.245 45.852 -11.116 1.00 0.00 2 SER A O 9
ATOM 10963 N N . SER A 1 3 ? -28.584 45.354 -9.682 1.00 0.00 3 SER A N 9
ATOM 10964 C CA . SER A 1 3 ? -28.559 43.938 -10.032 1.00 0.00 3 SER A CA 9
ATOM 10965 C C . SER A 1 3 ? -28.173 43.088 -8.825 1.00 0.00 3 SER A C 9
ATOM 10966 O O . SER A 1 3 ? -27.567 43.579 -7.874 1.00 0.00 3 SER A O 9
ATOM 10974 N N . GLY A 1 4 ? -28.531 41.808 -8.872 1.00 0.00 4 GLY A N 9
ATOM 10975 C CA . GLY A 1 4 ? -28.215 40.909 -7.778 1.00 0.00 4 GLY A CA 9
ATOM 10976 C C . GLY A 1 4 ? -26.995 40.056 -8.062 1.00 0.00 4 GLY A C 9
ATOM 10977 O O . GLY A 1 4 ? -26.117 39.913 -7.212 1.00 0.00 4 GLY A O 9
ATOM 10981 N N . SER A 1 5 ? -26.940 39.486 -9.262 1.00 0.00 5 SER A N 9
ATOM 10982 C CA . SER A 1 5 ? -25.820 38.638 -9.655 1.00 0.00 5 SER A CA 9
ATOM 10983 C C . SER A 1 5 ? -25.606 37.518 -8.641 1.00 0.00 5 SER A C 9
ATOM 10984 O O . SER A 1 5 ? -24.473 37.201 -8.279 1.00 0.00 5 SER A O 9
ATOM 10992 N N . SER A 1 6 ? -26.704 36.921 -8.187 1.00 0.00 6 SER A N 9
ATOM 10993 C CA . SER A 1 6 ? -26.638 35.838 -7.212 1.00 0.00 6 SER A CA 9
ATOM 10994 C C . SER A 1 6 ? -27.074 34.517 -7.838 1.00 0.00 6 SER A C 9
ATOM 10995 O O . SER A 1 6 ? -28.235 34.347 -8.209 1.00 0.00 6 SER A O 9
ATOM 11003 N N . GLY A 1 7 ? -26.134 33.583 -7.951 1.00 0.00 7 GLY A N 9
ATOM 11004 C CA . GLY A 1 7 ? -26.440 32.289 -8.531 1.00 0.00 7 GLY A CA 9
ATOM 11005 C C . GLY A 1 7 ? -26.853 31.269 -7.489 1.00 0.00 7 GLY A C 9
ATOM 11006 O O . GLY A 1 7 ? -27.063 31.610 -6.324 1.00 0.00 7 GLY A O 9
ATOM 11010 N N . LEU A 1 8 ? -26.972 30.014 -7.906 1.00 0.00 8 LEU A N 9
ATOM 11011 C CA . LEU A 1 8 ? -27.364 28.940 -7.000 1.00 0.00 8 LEU A CA 9
ATOM 11012 C C . LEU A 1 8 ? -26.138 28.250 -6.410 1.00 0.00 8 LEU A C 9
ATOM 11013 O O . LEU A 1 8 ? -25.335 27.661 -7.134 1.00 0.00 8 LEU A O 9
ATOM 11029 N N . LYS A 1 9 ? -26.001 28.326 -5.091 1.00 0.00 9 LYS A N 9
ATOM 11030 C CA . LYS A 1 9 ? -24.876 27.706 -4.401 1.00 0.00 9 LYS A CA 9
ATOM 11031 C C . LYS A 1 9 ? -25.042 26.191 -4.340 1.00 0.00 9 LYS A C 9
ATOM 11032 O O . LYS A 1 9 ? -26.025 25.687 -3.798 1.00 0.00 9 LYS A O 9
ATOM 11051 N N . ARG A 1 10 ? -24.074 25.471 -4.898 1.00 0.00 10 ARG A N 9
ATOM 11052 C CA . ARG A 1 10 ? -24.113 24.014 -4.906 1.00 0.00 10 ARG A CA 9
ATOM 11053 C C . ARG A 1 10 ? -22.705 23.432 -4.980 1.00 0.00 10 ARG A C 9
ATOM 11054 O O . ARG A 1 10 ? -21.912 23.807 -5.845 1.00 0.00 10 ARG A O 9
ATOM 11075 N N . ASP A 1 11 ? -22.400 22.516 -4.067 1.00 0.00 11 ASP A N 9
ATOM 11076 C CA . ASP A 1 11 ? -21.087 21.882 -4.029 1.00 0.00 11 ASP A CA 9
ATOM 11077 C C . ASP A 1 11 ? -21.051 20.652 -4.931 1.00 0.00 11 ASP A C 9
ATOM 11078 O O . ASP A 1 11 ? -22.048 19.943 -5.071 1.00 0.00 11 ASP A O 9
ATOM 11087 N N . PHE A 1 12 ? -19.897 20.406 -5.540 1.00 0.00 12 PHE A N 9
ATOM 11088 C CA . PHE A 1 12 ? -19.731 19.263 -6.431 1.00 0.00 12 PHE A CA 9
ATOM 11089 C C . PHE A 1 12 ? -20.445 18.033 -5.876 1.00 0.00 12 PHE A C 9
ATOM 11090 O O . PHE A 1 12 ? -20.028 17.464 -4.866 1.00 0.00 12 PHE A O 9
ATOM 11107 N N . ILE A 1 13 ? -21.522 17.631 -6.542 1.00 0.00 13 ILE A N 9
ATOM 11108 C CA . ILE A 1 13 ? -22.293 16.469 -6.116 1.00 0.00 13 ILE A CA 9
ATOM 11109 C C . ILE A 1 13 ? -21.774 15.194 -6.773 1.00 0.00 13 ILE A C 9
ATOM 11110 O O . ILE A 1 13 ? -21.407 15.195 -7.948 1.00 0.00 13 ILE A O 9
ATOM 11126 N N . ILE A 1 14 ? -21.750 14.109 -6.007 1.00 0.00 14 ILE A N 9
ATOM 11127 C CA . ILE A 1 14 ? -21.279 12.826 -6.516 1.00 0.00 14 ILE A CA 9
ATOM 11128 C C . ILE A 1 14 ? -22.391 12.086 -7.252 1.00 0.00 14 ILE A C 9
ATOM 11129 O O . ILE A 1 14 ? -23.287 11.512 -6.631 1.00 0.00 14 ILE A O 9
ATOM 11145 N N . LEU A 1 15 ? -22.326 12.101 -8.578 1.00 0.00 15 LEU A N 9
ATOM 11146 C CA . LEU A 1 15 ? -23.326 11.429 -9.401 1.00 0.00 15 LEU A CA 9
ATOM 11147 C C . LEU A 1 15 ? -22.672 10.718 -10.581 1.00 0.00 15 LEU A C 9
ATOM 11148 O O . LEU A 1 15 ? -21.803 11.276 -11.251 1.00 0.00 15 LEU A O 9
ATOM 11164 N N . GLY A 1 16 ? -23.097 9.484 -10.832 1.00 0.00 16 GLY A N 9
ATOM 11165 C CA . GLY A 1 16 ? -22.544 8.718 -11.934 1.00 0.00 16 GLY A CA 9
ATOM 11166 C C . GLY A 1 16 ? -21.589 7.637 -11.466 1.00 0.00 16 GLY A C 9
ATOM 11167 O O . GLY A 1 16 ? -20.419 7.626 -11.847 1.00 0.00 16 GLY A O 9
ATOM 11171 N N . ASN A 1 17 ? -22.088 6.727 -10.637 1.00 0.00 17 ASN A N 9
ATOM 11172 C CA . ASN A 1 17 ? -21.270 5.638 -10.114 1.00 0.00 17 ASN A CA 9
ATOM 11173 C C . ASN A 1 17 ? -21.962 4.293 -10.316 1.00 0.00 17 ASN A C 9
ATOM 11174 O O . ASN A 1 17 ? -23.113 4.110 -9.924 1.00 0.00 17 ASN A O 9
ATOM 11185 N N . GLY A 1 18 ? -21.249 3.354 -10.930 1.00 0.00 18 GLY A N 9
ATOM 11186 C CA . GLY A 1 18 ? -21.810 2.037 -11.173 1.00 0.00 18 GLY A CA 9
ATOM 11187 C C . GLY A 1 18 ? -21.720 1.136 -9.958 1.00 0.00 18 GLY A C 9
ATOM 11188 O O . GLY A 1 18 ? -20.637 0.863 -9.439 1.00 0.00 18 GLY A O 9
ATOM 11192 N N . PRO A 1 19 ? -22.880 0.658 -9.484 1.00 0.00 19 PRO A N 9
ATOM 11193 C CA . PRO A 1 19 ? -22.955 -0.225 -8.316 1.00 0.00 19 PRO A CA 9
ATOM 11194 C C . PRO A 1 19 ? -22.386 -1.611 -8.599 1.00 0.00 19 PRO A C 9
ATOM 11195 O O . PRO A 1 19 ? -21.823 -1.855 -9.666 1.00 0.00 19 PRO A O 9
ATOM 11206 N N . ARG A 1 20 ? -22.538 -2.516 -7.637 1.00 0.00 20 ARG A N 9
ATOM 11207 C CA . ARG A 1 20 ? -22.039 -3.878 -7.784 1.00 0.00 20 ARG A CA 9
ATOM 11208 C C . ARG A 1 20 ? -20.515 -3.907 -7.724 1.00 0.00 20 ARG A C 9
ATOM 11209 O O . ARG A 1 20 ? -19.857 -4.416 -8.633 1.00 0.00 20 ARG A O 9
ATOM 11230 N N . LEU A 1 21 ? -19.959 -3.359 -6.650 1.00 0.00 21 LEU A N 9
ATOM 11231 C CA . LEU A 1 21 ? -18.512 -3.322 -6.471 1.00 0.00 21 LEU A CA 9
ATOM 11232 C C . LEU A 1 21 ? -18.124 -3.777 -5.068 1.00 0.00 21 LEU A C 9
ATOM 11233 O O . LEU A 1 21 ? -17.804 -2.958 -4.207 1.00 0.00 21 LEU A O 9
ATOM 11249 N N . GLN A 1 22 ? -18.154 -5.087 -4.847 1.00 0.00 22 GLN A N 9
ATOM 11250 C CA . GLN A 1 22 ? -17.804 -5.650 -3.548 1.00 0.00 22 GLN A CA 9
ATOM 11251 C C . GLN A 1 22 ? -16.291 -5.727 -3.378 1.00 0.00 22 GLN A C 9
ATOM 11252 O O . GLN A 1 22 ? -15.590 -6.292 -4.217 1.00 0.00 22 GLN A O 9
ATOM 11266 N N . ASN A 1 23 ? -15.793 -5.156 -2.286 1.00 0.00 23 ASN A N 9
ATOM 11267 C CA . ASN A 1 23 ? -14.362 -5.159 -2.006 1.00 0.00 23 ASN A CA 9
ATOM 11268 C C . ASN A 1 23 ? -14.093 -5.535 -0.552 1.00 0.00 23 ASN A C 9
ATOM 11269 O O . ASN A 1 23 ? -13.907 -4.666 0.300 1.00 0.00 23 ASN A O 9
ATOM 11280 N N . SER A 1 24 ? -14.072 -6.835 -0.277 1.00 0.00 24 SER A N 9
ATOM 11281 C CA . SER A 1 24 ? -13.829 -7.327 1.074 1.00 0.00 24 SER A CA 9
ATOM 11282 C C . SER A 1 24 ? -12.332 -7.412 1.360 1.00 0.00 24 SER A C 9
ATOM 11283 O O . SER A 1 24 ? -11.872 -7.039 2.440 1.00 0.00 24 SER A O 9
ATOM 11291 N N . THR A 1 25 ? -11.577 -7.905 0.384 1.00 0.00 25 THR A N 9
ATOM 11292 C CA . THR A 1 25 ? -10.133 -8.041 0.529 1.00 0.00 25 THR A CA 9
ATOM 11293 C C . THR A 1 25 ? -9.545 -6.867 1.303 1.00 0.00 25 THR A C 9
ATOM 11294 O O . THR A 1 25 ? -10.011 -5.734 1.179 1.00 0.00 25 THR A O 9
ATOM 11305 N N . TYR A 1 26 ? -8.520 -7.143 2.101 1.00 0.00 26 TYR A N 9
ATOM 11306 C CA . TYR A 1 26 ? -7.870 -6.109 2.897 1.00 0.00 26 TYR A CA 9
ATOM 11307 C C . TYR A 1 26 ? -6.728 -5.462 2.120 1.00 0.00 26 TYR A C 9
ATOM 11308 O O . TYR A 1 26 ? -5.978 -6.140 1.418 1.00 0.00 26 TYR A O 9
ATOM 11326 N N . GLN A 1 27 ? -6.602 -4.145 2.252 1.00 0.00 27 GLN A N 9
ATOM 11327 C CA . GLN A 1 27 ? -5.552 -3.405 1.562 1.00 0.00 27 GLN A CA 9
ATOM 11328 C C . GLN A 1 27 ? -4.465 -2.967 2.538 1.00 0.00 27 GLN A C 9
ATOM 11329 O O . GLN A 1 27 ? -4.649 -2.021 3.305 1.00 0.00 27 GLN A O 9
ATOM 11343 N N . CYS A 1 28 ? -3.332 -3.660 2.504 1.00 0.00 28 CYS A N 9
ATOM 11344 C CA . CYS A 1 28 ? -2.214 -3.343 3.385 1.00 0.00 28 CYS A CA 9
ATOM 11345 C C . CYS A 1 28 ? -1.730 -1.914 3.158 1.00 0.00 28 CYS A C 9
ATOM 11346 O O . CYS A 1 28 ? -1.376 -1.536 2.041 1.00 0.00 28 CYS A O 9
ATOM 11353 N N . LYS A 1 29 ? -1.718 -1.123 4.225 1.00 0.00 29 LYS A N 9
ATOM 11354 C CA . LYS A 1 29 ? -1.276 0.265 4.145 1.00 0.00 29 LYS A CA 9
ATOM 11355 C C . LYS A 1 29 ? 0.234 0.367 4.332 1.00 0.00 29 LYS A C 9
ATOM 11356 O O . LYS A 1 29 ? 0.734 1.327 4.919 1.00 0.00 29 LYS A O 9
ATOM 11375 N N . HIS A 1 30 ? 0.957 -0.629 3.829 1.00 0.00 30 HIS A N 9
ATOM 11376 C CA . HIS A 1 30 ? 2.412 -0.650 3.939 1.00 0.00 30 HIS A CA 9
ATOM 11377 C C . HIS A 1 30 ? 3.053 -0.983 2.596 1.00 0.00 30 HIS A C 9
ATOM 11378 O O . HIS A 1 30 ? 4.057 -0.383 2.210 1.00 0.00 30 HIS A O 9
ATOM 11392 N N . CYS A 1 31 ? 2.468 -1.943 1.888 1.00 0.00 31 CYS A N 9
ATOM 11393 C CA . CYS A 1 31 ? 2.983 -2.358 0.588 1.00 0.00 31 CYS A CA 9
ATOM 11394 C C . CYS A 1 31 ? 1.882 -2.326 -0.468 1.00 0.00 31 CYS A C 9
ATOM 11395 O O . CYS A 1 31 ? 2.126 -2.608 -1.642 1.00 0.00 31 CYS A O 9
ATOM 11402 N N . ASP A 1 32 ? 0.672 -1.982 -0.043 1.00 0.00 32 ASP A N 9
ATOM 11403 C CA . ASP A 1 32 ? -0.467 -1.913 -0.951 1.00 0.00 32 ASP A CA 9
ATOM 11404 C C . ASP A 1 32 ? -0.798 -3.291 -1.514 1.00 0.00 32 ASP A C 9
ATOM 11405 O O . ASP A 1 32 ? -0.980 -3.453 -2.721 1.00 0.00 32 ASP A O 9
ATOM 11414 N N . SER A 1 33 ? -0.873 -4.283 -0.632 1.00 0.00 33 SER A N 9
ATOM 11415 C CA . SER A 1 33 ? -1.178 -5.649 -1.041 1.00 0.00 33 SER A CA 9
ATOM 11416 C C . SER A 1 33 ? -2.658 -5.959 -0.841 1.00 0.00 33 SER A C 9
ATOM 11417 O O . SER A 1 33 ? -3.445 -5.084 -0.480 1.00 0.00 33 SER A O 9
ATOM 11425 N N . LYS A 1 34 ? -3.030 -7.212 -1.078 1.00 0.00 34 LYS A N 9
ATOM 11426 C CA . LYS A 1 34 ? -4.415 -7.642 -0.923 1.00 0.00 34 LYS A CA 9
ATOM 11427 C C . LYS A 1 34 ? -4.493 -8.969 -0.175 1.00 0.00 34 LYS A C 9
ATOM 11428 O O . LYS A 1 34 ? -3.841 -9.944 -0.551 1.00 0.00 34 LYS A O 9
ATOM 11447 N N . LEU A 1 35 ? -5.294 -9.000 0.884 1.00 0.00 35 LEU A N 9
ATOM 11448 C CA . LEU A 1 35 ? -5.458 -10.209 1.684 1.00 0.00 35 LEU A CA 9
ATOM 11449 C C . LEU A 1 35 ? -6.927 -10.613 1.764 1.00 0.00 35 LEU A C 9
ATOM 11450 O O . LEU A 1 35 ? -7.818 -9.771 1.659 1.00 0.00 35 LEU A O 9
ATOM 11466 N N . GLN A 1 36 ? -7.170 -11.906 1.954 1.00 0.00 36 GLN A N 9
ATOM 11467 C CA . GLN A 1 36 ? -8.531 -12.421 2.050 1.00 0.00 36 GLN A CA 9
ATOM 11468 C C . GLN A 1 36 ? -9.273 -11.782 3.220 1.00 0.00 36 GLN A C 9
ATOM 11469 O O . GLN A 1 36 ? -10.330 -11.178 3.041 1.00 0.00 36 GLN A O 9
ATOM 11483 N N . SER A 1 37 ? -8.712 -11.921 4.417 1.00 0.00 37 SER A N 9
ATOM 11484 C CA . SER A 1 37 ? -9.323 -11.362 5.617 1.00 0.00 37 SER A CA 9
ATOM 11485 C C . SER A 1 37 ? -8.263 -11.043 6.668 1.00 0.00 37 SER A C 9
ATOM 11486 O O . SER A 1 37 ? -7.085 -11.355 6.493 1.00 0.00 37 SER A O 9
ATOM 11494 N N . THR A 1 38 ? -8.692 -10.420 7.761 1.00 0.00 38 THR A N 9
ATOM 11495 C CA . THR A 1 38 ? -7.782 -10.058 8.841 1.00 0.00 38 THR A CA 9
ATOM 11496 C C . THR A 1 38 ? -6.851 -11.214 9.186 1.00 0.00 38 THR A C 9
ATOM 11497 O O . THR A 1 38 ? -5.635 -11.042 9.267 1.00 0.00 38 THR A O 9
ATOM 11508 N N . ALA A 1 39 ? -7.429 -12.393 9.389 1.00 0.00 39 ALA A N 9
ATOM 11509 C CA . ALA A 1 39 ? -6.650 -13.579 9.724 1.00 0.00 39 ALA A CA 9
ATOM 11510 C C . ALA A 1 39 ? -5.326 -13.597 8.968 1.00 0.00 39 ALA A C 9
ATOM 11511 O O . ALA A 1 39 ? -4.300 -14.009 9.507 1.00 0.00 39 ALA A O 9
ATOM 11518 N N . GLU A 1 40 ? -5.357 -13.147 7.717 1.00 0.00 40 GLU A N 9
ATOM 11519 C CA . GLU A 1 40 ? -4.158 -13.114 6.888 1.00 0.00 40 GLU A CA 9
ATOM 11520 C C . GLU A 1 40 ? -3.315 -11.881 7.201 1.00 0.00 40 GLU A C 9
ATOM 11521 O O . GLU A 1 40 ? -2.085 -11.936 7.185 1.00 0.00 40 GLU A O 9
ATOM 11533 N N . LEU A 1 41 ? -3.986 -10.769 7.483 1.00 0.00 41 LEU A N 9
ATOM 11534 C CA . LEU A 1 41 ? -3.299 -9.521 7.798 1.00 0.00 41 LEU A CA 9
ATOM 11535 C C . LEU A 1 41 ? -2.516 -9.645 9.101 1.00 0.00 41 LEU A C 9
ATOM 11536 O O . LEU A 1 41 ? -1.402 -9.133 9.220 1.00 0.00 41 LEU A O 9
ATOM 11552 N N . THR A 1 42 ? -3.105 -10.329 10.077 1.00 0.00 42 THR A N 9
ATOM 11553 C CA . THR A 1 42 ? -2.462 -10.522 11.371 1.00 0.00 42 THR A CA 9
ATOM 11554 C C . THR A 1 42 ? -1.080 -11.144 11.211 1.00 0.00 42 THR A C 9
ATOM 11555 O O . THR A 1 42 ? -0.172 -10.874 11.998 1.00 0.00 42 THR A O 9
ATOM 11566 N N . SER A 1 43 ? -0.926 -11.978 10.187 1.00 0.00 43 SER A N 9
ATOM 11567 C CA . SER A 1 43 ? 0.346 -12.641 9.926 1.00 0.00 43 SER A CA 9
ATOM 11568 C C . SER A 1 43 ? 1.174 -11.851 8.917 1.00 0.00 43 SER A C 9
ATOM 11569 O O . SER A 1 43 ? 2.389 -11.716 9.063 1.00 0.00 43 SER A O 9
ATOM 11577 N N . HIS A 1 44 ? 0.506 -11.331 7.892 1.00 0.00 44 HIS A N 9
ATOM 11578 C CA . HIS A 1 44 ? 1.179 -10.553 6.857 1.00 0.00 44 HIS A CA 9
ATOM 11579 C C . HIS A 1 44 ? 1.873 -9.335 7.458 1.00 0.00 44 HIS A C 9
ATOM 11580 O O . HIS A 1 44 ? 3.027 -9.044 7.140 1.00 0.00 44 HIS A O 9
ATOM 11594 N N . LEU A 1 45 ? 1.163 -8.625 8.328 1.00 0.00 45 LEU A N 9
ATOM 11595 C CA . LEU A 1 45 ? 1.711 -7.437 8.974 1.00 0.00 45 LEU A CA 9
ATOM 11596 C C . LEU A 1 45 ? 3.014 -7.761 9.697 1.00 0.00 45 LEU A C 9
ATOM 11597 O O . LEU A 1 45 ? 3.994 -7.025 9.592 1.00 0.00 45 LEU A O 9
ATOM 11613 N N . ASN A 1 46 ? 3.019 -8.871 10.428 1.00 0.00 46 ASN A N 9
ATOM 11614 C CA . ASN A 1 46 ? 4.203 -9.295 11.167 1.00 0.00 46 ASN A CA 9
ATOM 11615 C C . ASN A 1 46 ? 5.454 -9.180 10.302 1.00 0.00 46 ASN A C 9
ATOM 11616 O O . ASN A 1 46 ? 6.516 -8.781 10.778 1.00 0.00 46 ASN A O 9
ATOM 11627 N N . ILE A 1 47 ? 5.320 -9.533 9.028 1.00 0.00 47 ILE A N 9
ATOM 11628 C CA . ILE A 1 47 ? 6.438 -9.469 8.095 1.00 0.00 47 ILE A CA 9
ATOM 11629 C C . ILE A 1 47 ? 7.097 -8.094 8.122 1.00 0.00 47 ILE A C 9
ATOM 11630 O O . ILE A 1 47 ? 8.316 -7.975 7.992 1.00 0.00 47 ILE A O 9
ATOM 11646 N N . HIS A 1 48 ? 6.283 -7.057 8.292 1.00 0.00 48 HIS A N 9
ATOM 11647 C CA . HIS A 1 48 ? 6.787 -5.689 8.338 1.00 0.00 48 HIS A CA 9
ATOM 11648 C C . HIS A 1 48 ? 7.462 -5.403 9.676 1.00 0.00 48 HIS A C 9
ATOM 11649 O O . HIS A 1 48 ? 8.593 -4.923 9.722 1.00 0.00 48 HIS A O 9
ATOM 11663 N N . ASN A 1 49 ? 6.758 -5.701 10.764 1.00 0.00 49 ASN A N 9
ATOM 11664 C CA . ASN A 1 49 ? 7.289 -5.475 12.103 1.00 0.00 49 ASN A CA 9
ATOM 11665 C C . ASN A 1 49 ? 8.635 -6.171 12.280 1.00 0.00 49 ASN A C 9
ATOM 11666 O O . ASN A 1 49 ? 9.629 -5.539 12.636 1.00 0.00 49 ASN A O 9
ATOM 11677 N N . GLU A 1 50 ? 8.659 -7.476 12.027 1.00 0.00 50 GLU A N 9
ATOM 11678 C CA . GLU A 1 50 ? 9.883 -8.257 12.158 1.00 0.00 50 GLU A CA 9
ATOM 11679 C C . GLU A 1 50 ? 11.056 -7.545 11.490 1.00 0.00 50 GLU A C 9
ATOM 11680 O O . GLU A 1 50 ? 12.177 -7.564 11.999 1.00 0.00 50 GLU A O 9
ATOM 11692 N N . GLU A 1 51 ? 10.789 -6.920 10.348 1.00 0.00 51 GLU A N 9
ATOM 11693 C CA . GLU A 1 51 ? 11.823 -6.204 9.610 1.00 0.00 51 GLU A CA 9
ATOM 11694 C C . GLU A 1 51 ? 12.288 -4.973 10.381 1.00 0.00 51 GLU A C 9
ATOM 11695 O O . GLU A 1 51 ? 13.483 -4.684 10.450 1.00 0.00 51 GLU A O 9
ATOM 11707 N N . PHE A 1 52 ? 11.335 -4.249 10.960 1.00 0.00 52 PHE A N 9
ATOM 11708 C CA . PHE A 1 52 ? 11.646 -3.048 11.725 1.00 0.00 52 PHE A CA 9
ATOM 11709 C C . PHE A 1 52 ? 12.755 -3.319 12.737 1.00 0.00 52 PHE A C 9
ATOM 11710 O O . PHE A 1 52 ? 13.752 -2.599 12.787 1.00 0.00 52 PHE A O 9
ATOM 11727 N N . GLN A 1 53 ? 12.573 -4.362 13.541 1.00 0.00 53 GLN A N 9
ATOM 11728 C CA . GLN A 1 53 ? 13.558 -4.727 14.552 1.00 0.00 53 GLN A CA 9
ATOM 11729 C C . GLN A 1 53 ? 14.879 -5.129 13.905 1.00 0.00 53 GLN A C 9
ATOM 11730 O O . GLN A 1 53 ? 15.949 -4.698 14.334 1.00 0.00 53 GLN A O 9
ATOM 11744 N N . LYS A 1 54 ? 14.797 -5.959 12.870 1.00 0.00 54 LYS A N 9
ATOM 11745 C CA . LYS A 1 54 ? 15.986 -6.419 12.162 1.00 0.00 54 LYS A CA 9
ATOM 11746 C C . LYS A 1 54 ? 16.800 -5.240 11.641 1.00 0.00 54 LYS A C 9
ATOM 11747 O O . LYS A 1 54 ? 17.944 -5.036 12.046 1.00 0.00 54 LYS A O 9
ATOM 11766 N N . ARG A 1 55 ? 16.201 -4.465 10.743 1.00 0.00 55 ARG A N 9
ATOM 11767 C CA . ARG A 1 55 ? 16.872 -3.305 10.167 1.00 0.00 55 ARG A CA 9
ATOM 11768 C C . ARG A 1 55 ? 17.790 -2.644 11.190 1.00 0.00 55 ARG A C 9
ATOM 11769 O O . ARG A 1 55 ? 18.974 -2.430 10.931 1.00 0.00 55 ARG A O 9
ATOM 11790 N N . ALA A 1 56 ? 17.235 -2.321 12.354 1.00 0.00 56 ALA A N 9
ATOM 11791 C CA . ALA A 1 56 ? 18.003 -1.685 13.417 1.00 0.00 56 ALA A CA 9
ATOM 11792 C C . ALA A 1 56 ? 18.882 -2.700 14.141 1.00 0.00 56 ALA A C 9
ATOM 11793 O O . ALA A 1 56 ? 18.551 -3.153 15.237 1.00 0.00 56 ALA A O 9
ATOM 11800 N N . LYS A 1 57 ? 20.003 -3.054 13.521 1.00 0.00 57 LYS A N 9
ATOM 11801 C CA . LYS A 1 57 ? 20.930 -4.015 14.106 1.00 0.00 57 LYS A CA 9
ATOM 11802 C C . LYS A 1 57 ? 22.336 -3.825 13.545 1.00 0.00 57 LYS A C 9
ATOM 11803 O O . LYS A 1 57 ? 22.507 -3.509 12.368 1.00 0.00 57 LYS A O 9
ATOM 11822 N N . ARG A 1 58 ? 23.339 -4.020 14.395 1.00 0.00 58 ARG A N 9
ATOM 11823 C CA . ARG A 1 58 ? 24.729 -3.871 13.983 1.00 0.00 58 ARG A CA 9
ATOM 11824 C C . ARG A 1 58 ? 25.653 -4.689 14.881 1.00 0.00 58 ARG A C 9
ATOM 11825 O O . ARG A 1 58 ? 25.252 -5.138 15.954 1.00 0.00 58 ARG A O 9
ATOM 11846 N N . GLN A 1 59 ? 26.890 -4.878 14.433 1.00 0.00 59 GLN A N 9
ATOM 11847 C CA . GLN A 1 59 ? 27.870 -5.643 15.196 1.00 0.00 59 GLN A CA 9
ATOM 11848 C C . GLN A 1 59 ? 27.479 -7.115 15.262 1.00 0.00 59 GLN A C 9
ATOM 11849 O O . GLN A 1 59 ? 27.506 -7.727 16.329 1.00 0.00 59 GLN A O 9
ATOM 11863 N N . GLU A 1 60 ? 27.114 -7.678 14.114 1.00 0.00 60 GLU A N 9
ATOM 11864 C CA . GLU A 1 60 ? 26.716 -9.079 14.043 1.00 0.00 60 GLU A CA 9
ATOM 11865 C C . GLU A 1 60 ? 26.582 -9.534 12.592 1.00 0.00 60 GLU A C 9
ATOM 11866 O O . GLU A 1 60 ? 25.616 -9.191 11.910 1.00 0.00 60 GLU A O 9
ATOM 11878 N N . ARG A 1 61 ? 27.558 -10.307 12.128 1.00 0.00 61 ARG A N 9
ATOM 11879 C CA . ARG A 1 61 ? 27.550 -10.808 10.759 1.00 0.00 61 ARG A CA 9
ATOM 11880 C C . ARG A 1 61 ? 27.866 -12.300 10.724 1.00 0.00 61 ARG A C 9
ATOM 11881 O O . ARG A 1 61 ? 29.007 -12.698 10.487 1.00 0.00 61 ARG A O 9
ATOM 11902 N N . ARG A 1 62 ? 26.848 -13.121 10.961 1.00 0.00 62 ARG A N 9
ATOM 11903 C CA . ARG A 1 62 ? 27.018 -14.569 10.959 1.00 0.00 62 ARG A CA 9
ATOM 11904 C C . ARG A 1 62 ? 25.792 -15.259 10.366 1.00 0.00 62 ARG A C 9
ATOM 11905 O O . ARG A 1 62 ? 24.722 -15.280 10.975 1.00 0.00 62 ARG A O 9
ATOM 11926 N N . LYS A 1 63 ? 25.955 -15.822 9.174 1.00 0.00 63 LYS A N 9
ATOM 11927 C CA . LYS A 1 63 ? 24.864 -16.513 8.498 1.00 0.00 63 LYS A CA 9
ATOM 11928 C C . LYS A 1 63 ? 25.394 -17.649 7.629 1.00 0.00 63 LYS A C 9
ATOM 11929 O O . LYS A 1 63 ? 26.559 -17.645 7.230 1.00 0.00 63 LYS A O 9
ATOM 11948 N N . GLN A 1 64 ? 24.533 -18.619 7.340 1.00 0.00 64 GLN A N 9
ATOM 11949 C CA . GLN A 1 64 ? 24.916 -19.761 6.518 1.00 0.00 64 GLN A CA 9
ATOM 11950 C C . GLN A 1 64 ? 24.274 -19.678 5.138 1.00 0.00 64 GLN A C 9
ATOM 11951 O O . GLN A 1 64 ? 23.469 -18.784 4.868 1.00 0.00 64 GLN A O 9
ATOM 11965 N N . LEU A 1 65 ? 24.633 -20.614 4.266 1.00 0.00 65 LEU A N 9
ATOM 11966 C CA . LEU A 1 65 ? 24.092 -20.647 2.912 1.00 0.00 65 LEU A CA 9
ATOM 11967 C C . LEU A 1 65 ? 22.732 -21.338 2.886 1.00 0.00 65 LEU A C 9
ATOM 11968 O O . LEU A 1 65 ? 22.263 -21.848 3.904 1.00 0.00 65 LEU A O 9
ATOM 11984 N N . LEU A 1 66 ? 22.105 -21.353 1.715 1.00 0.00 66 LEU A N 9
ATOM 11985 C CA . LEU A 1 66 ? 20.800 -21.984 1.555 1.00 0.00 66 LEU A CA 9
ATOM 11986 C C . LEU A 1 66 ? 20.915 -23.280 0.758 1.00 0.00 66 LEU A C 9
ATOM 11987 O O . LEU A 1 66 ? 21.829 -23.443 -0.051 1.00 0.00 66 LEU A O 9
ATOM 12003 N N . SER A 1 67 ? 19.981 -24.197 0.990 1.00 0.00 67 SER A N 9
ATOM 12004 C CA . SER A 1 67 ? 19.979 -25.479 0.295 1.00 0.00 67 SER A CA 9
ATOM 12005 C C . SER A 1 67 ? 18.983 -25.468 -0.861 1.00 0.00 67 SER A C 9
ATOM 12006 O O . SER A 1 67 ? 18.203 -24.529 -1.015 1.00 0.00 67 SER A O 9
ATOM 12014 N N . LYS A 1 68 ? 19.016 -26.521 -1.671 1.00 0.00 68 LYS A N 9
ATOM 12015 C CA . LYS A 1 68 ? 18.117 -26.636 -2.813 1.00 0.00 68 LYS A CA 9
ATOM 12016 C C . LYS A 1 68 ? 17.222 -27.864 -2.679 1.00 0.00 68 LYS A C 9
ATOM 12017 O O . LYS A 1 68 ? 17.380 -28.660 -1.754 1.00 0.00 68 LYS A O 9
ATOM 12036 N N . GLN A 1 69 ? 16.283 -28.012 -3.609 1.00 0.00 69 GLN A N 9
ATOM 12037 C CA . GLN A 1 69 ? 15.364 -29.144 -3.593 1.00 0.00 69 GLN A CA 9
ATOM 12038 C C . GLN A 1 69 ? 15.210 -29.738 -4.989 1.00 0.00 69 GLN A C 9
ATOM 12039 O O . GLN A 1 69 ? 15.661 -29.158 -5.976 1.00 0.00 69 GLN A O 9
ATOM 12053 N N . LYS A 1 70 ? 14.569 -30.900 -5.064 1.00 0.00 70 LYS A N 9
ATOM 12054 C CA . LYS A 1 70 ? 14.353 -31.574 -6.339 1.00 0.00 70 LYS A CA 9
ATOM 12055 C C . LYS A 1 70 ? 12.864 -31.693 -6.646 1.00 0.00 70 LYS A C 9
ATOM 12056 O O . LYS A 1 70 ? 12.025 -31.595 -5.750 1.00 0.00 70 LYS A O 9
ATOM 12075 N N . TYR A 1 71 ? 12.542 -31.905 -7.917 1.00 0.00 71 TYR A N 9
ATOM 12076 C CA . TYR A 1 71 ? 11.153 -32.036 -8.342 1.00 0.00 71 TYR A CA 9
ATOM 12077 C C . TYR A 1 71 ? 11.048 -32.888 -9.604 1.00 0.00 71 TYR A C 9
ATOM 12078 O O . TYR A 1 71 ? 12.057 -33.250 -10.208 1.00 0.00 71 TYR A O 9
ATOM 12096 N N . ALA A 1 72 ? 9.818 -33.203 -9.996 1.00 0.00 72 ALA A N 9
ATOM 12097 C CA . ALA A 1 72 ? 9.579 -34.010 -11.186 1.00 0.00 72 ALA A CA 9
ATOM 12098 C C . ALA A 1 72 ? 8.531 -33.363 -12.086 1.00 0.00 72 ALA A C 9
ATOM 12099 O O . ALA A 1 72 ? 7.881 -32.392 -11.699 1.00 0.00 72 ALA A O 9
ATOM 12106 N N . ASP A 1 73 ? 8.373 -33.907 -13.287 1.00 0.00 73 ASP A N 9
ATOM 12107 C CA . ASP A 1 73 ? 7.404 -33.383 -14.243 1.00 0.00 73 ASP A CA 9
ATOM 12108 C C . ASP A 1 73 ? 6.486 -34.491 -14.749 1.00 0.00 73 ASP A C 9
ATOM 12109 O O . ASP A 1 73 ? 6.682 -35.665 -14.436 1.00 0.00 73 ASP A O 9
ATOM 12118 N N . GLY A 1 74 ? 5.481 -34.110 -15.532 1.00 0.00 74 GLY A N 9
ATOM 12119 C CA . GLY A 1 74 ? 4.547 -35.083 -16.068 1.00 0.00 74 GLY A CA 9
ATOM 12120 C C . GLY A 1 74 ? 4.044 -34.705 -17.447 1.00 0.00 74 GLY A C 9
ATOM 12121 O O . GLY A 1 74 ? 4.334 -33.617 -17.944 1.00 0.00 74 GLY A O 9
ATOM 12125 N N . ALA A 1 75 ? 3.289 -35.606 -18.066 1.00 0.00 75 ALA A N 9
ATOM 12126 C CA . ALA A 1 75 ? 2.744 -35.361 -19.396 1.00 0.00 75 ALA A CA 9
ATOM 12127 C C . ALA A 1 75 ? 1.244 -35.633 -19.433 1.00 0.00 75 ALA A C 9
ATOM 12128 O O . ALA A 1 75 ? 0.654 -36.053 -18.437 1.00 0.00 75 ALA A O 9
ATOM 12135 N N . PHE A 1 76 ? 0.631 -35.389 -20.587 1.00 0.00 76 PHE A N 9
ATOM 12136 C CA . PHE A 1 76 ? -0.801 -35.605 -20.753 1.00 0.00 76 PHE A CA 9
ATOM 12137 C C . PHE A 1 76 ? -1.136 -35.946 -22.202 1.00 0.00 76 PHE A C 9
ATOM 12138 O O . PHE A 1 76 ? -0.276 -35.882 -23.080 1.00 0.00 76 PHE A O 9
ATOM 12155 N N . ALA A 1 77 ? -2.391 -36.311 -22.443 1.00 0.00 77 ALA A N 9
ATOM 12156 C CA . ALA A 1 77 ? -2.840 -36.661 -23.785 1.00 0.00 77 ALA A CA 9
ATOM 12157 C C . ALA A 1 77 ? -4.360 -36.597 -23.889 1.00 0.00 77 ALA A C 9
ATOM 12158 O O . ALA A 1 77 ? -5.054 -36.433 -22.886 1.00 0.00 77 ALA A O 9
ATOM 12165 N N . ASP A 1 78 ? -4.870 -36.726 -25.109 1.00 0.00 78 ASP A N 9
ATOM 12166 C CA . ASP A 1 78 ? -6.309 -36.683 -25.344 1.00 0.00 78 ASP A CA 9
ATOM 12167 C C . ASP A 1 78 ? -6.710 -37.666 -26.440 1.00 0.00 78 ASP A C 9
ATOM 12168 O O . ASP A 1 78 ? -5.862 -38.340 -27.025 1.00 0.00 78 ASP A O 9
ATOM 12177 N N . PHE A 1 79 ? -8.008 -37.743 -26.712 1.00 0.00 79 PHE A N 9
ATOM 12178 C CA . PHE A 1 79 ? -8.522 -38.644 -27.737 1.00 0.00 79 PHE A CA 9
ATOM 12179 C C . PHE A 1 79 ? -9.822 -38.109 -28.330 1.00 0.00 79 PHE A C 9
ATOM 12180 O O . PHE A 1 79 ? -10.445 -37.203 -27.775 1.00 0.00 79 PHE A O 9
ATOM 12197 N N . LYS A 1 80 ? -10.226 -38.675 -29.462 1.00 0.00 80 LYS A N 9
ATOM 12198 C CA . LYS A 1 80 ? -11.451 -38.257 -30.133 1.00 0.00 80 LYS A CA 9
ATOM 12199 C C . LYS A 1 80 ? -12.681 -38.735 -29.367 1.00 0.00 80 LYS A C 9
ATOM 12200 O O . LYS A 1 80 ? -12.573 -39.545 -28.447 1.00 0.00 80 LYS A O 9
ATOM 12219 N N . GLN A 1 81 ? -13.847 -38.230 -29.755 1.00 0.00 81 GLN A N 9
ATOM 12220 C CA . GLN A 1 81 ? -15.097 -38.607 -29.105 1.00 0.00 81 GLN A CA 9
ATOM 12221 C C . GLN A 1 81 ? -15.615 -39.935 -29.649 1.00 0.00 81 GLN A C 9
ATOM 12222 O O . GLN A 1 81 ? -15.818 -40.887 -28.897 1.00 0.00 81 GLN A O 9
ATOM 12236 N N . GLU A 1 82 ? -15.826 -39.989 -30.961 1.00 0.00 82 GLU A N 9
ATOM 12237 C CA . GLU A 1 82 ? -16.321 -41.200 -31.604 1.00 0.00 82 GLU A CA 9
ATOM 12238 C C . GLU A 1 82 ? -17.700 -41.576 -31.069 1.00 0.00 82 GLU A C 9
ATOM 12239 O O . GLU A 1 82 ? -17.985 -42.749 -30.827 1.00 0.00 82 GLU A O 9
ATOM 12251 N N . SER A 1 83 ? -18.551 -40.571 -30.885 1.00 0.00 83 SER A N 9
ATOM 12252 C CA . SER A 1 83 ? -19.898 -40.795 -30.373 1.00 0.00 83 SER A CA 9
ATOM 12253 C C . SER A 1 83 ? -20.689 -41.706 -31.307 1.00 0.00 83 SER A C 9
ATOM 12254 O O . SER A 1 83 ? -20.407 -41.785 -32.502 1.00 0.00 83 SER A O 9
ATOM 12262 N N . GLY A 1 84 ? -21.684 -42.392 -30.752 1.00 0.00 84 GLY A N 9
ATOM 12263 C CA . GLY A 1 84 ? -22.501 -43.289 -31.548 1.00 0.00 84 GLY A CA 9
ATOM 12264 C C . GLY A 1 84 ? -23.520 -44.039 -30.713 1.00 0.00 84 GLY A C 9
ATOM 12265 O O . GLY A 1 84 ? -23.341 -45.211 -30.382 1.00 0.00 84 GLY A O 9
ATOM 12269 N N . PRO A 1 85 ? -24.618 -43.356 -30.358 1.00 0.00 85 PRO A N 9
ATOM 12270 C CA . PRO A 1 85 ? -25.691 -43.945 -29.552 1.00 0.00 85 PRO A CA 9
ATOM 12271 C C . PRO A 1 85 ? -26.478 -45.003 -30.317 1.00 0.00 85 PRO A C 9
ATOM 12272 O O . PRO A 1 85 ? -26.433 -45.055 -31.546 1.00 0.00 85 PRO A O 9
ATOM 12283 N N . SER A 1 86 ? -27.198 -45.845 -29.583 1.00 0.00 86 SER A N 9
ATOM 12284 C CA . SER A 1 86 ? -27.993 -46.904 -30.194 1.00 0.00 86 SER A CA 9
ATOM 12285 C C . SER A 1 86 ? -29.027 -47.444 -29.210 1.00 0.00 86 SER A C 9
ATOM 12286 O O . SER A 1 86 ? -28.723 -47.678 -28.040 1.00 0.00 86 SER A O 9
ATOM 12294 N N . SER A 1 87 ? -30.249 -47.639 -29.693 1.00 0.00 87 SER A N 9
ATOM 12295 C CA . SER A 1 87 ? -31.330 -48.147 -28.857 1.00 0.00 87 SER A CA 9
ATOM 12296 C C . SER A 1 87 ? -32.259 -49.052 -29.660 1.00 0.00 87 SER A C 9
ATOM 12297 O O . SER A 1 87 ? -32.581 -48.764 -30.812 1.00 0.00 87 SER A O 9
ATOM 12305 N N . GLY A 1 88 ? -32.687 -50.149 -29.042 1.00 0.00 88 GLY A N 9
ATOM 12306 C CA . GLY A 1 88 ? -33.575 -51.080 -29.714 1.00 0.00 88 GLY A CA 9
ATOM 12307 C C . GLY A 1 88 ? -34.804 -51.406 -28.889 1.00 0.00 88 GLY A C 9
ATOM 12308 O O . GLY A 1 88 ? -35.580 -50.501 -28.585 1.00 0.00 88 GLY A O 9
ATOM 12313 N N . GLY A 1 1 ? -3.564 43.286 -25.175 1.00 0.00 1 GLY A N 10
ATOM 12314 C CA . GLY A 1 1 ? -3.351 41.905 -25.566 1.00 0.00 1 GLY A CA 10
ATOM 12315 C C . GLY A 1 1 ? -4.649 41.133 -25.698 1.00 0.00 1 GLY A C 10
ATOM 12316 O O . GLY A 1 1 ? -4.951 40.590 -26.760 1.00 0.00 1 GLY A O 10
ATOM 12320 N N . SER A 1 2 ? -5.419 41.084 -24.615 1.00 0.00 2 SER A N 10
ATOM 12321 C CA . SER A 1 2 ? -6.690 40.368 -24.613 1.00 0.00 2 SER A CA 10
ATOM 12322 C C . SER A 1 2 ? -7.847 41.315 -24.912 1.00 0.00 2 SER A C 10
ATOM 12323 O O . SER A 1 2 ? -7.765 42.516 -24.653 1.00 0.00 2 SER A O 10
ATOM 12331 N N . SER A 1 3 ? -8.926 40.766 -25.461 1.00 0.00 3 SER A N 10
ATOM 12332 C CA . SER A 1 3 ? -10.100 41.561 -25.800 1.00 0.00 3 SER A CA 10
ATOM 12333 C C . SER A 1 3 ? -11.300 41.148 -24.953 1.00 0.00 3 SER A C 10
ATOM 12334 O O . SER A 1 3 ? -11.979 40.167 -25.255 1.00 0.00 3 SER A O 10
ATOM 12342 N N . GLY A 1 4 ? -11.555 41.905 -23.890 1.00 0.00 4 GLY A N 10
ATOM 12343 C CA . GLY A 1 4 ? -12.672 41.602 -23.015 1.00 0.00 4 GLY A CA 10
ATOM 12344 C C . GLY A 1 4 ? -13.501 42.828 -22.687 1.00 0.00 4 GLY A C 10
ATOM 12345 O O . GLY A 1 4 ? -13.324 43.885 -23.293 1.00 0.00 4 GLY A O 10
ATOM 12349 N N . SER A 1 5 ? -14.409 42.687 -21.727 1.00 0.00 5 SER A N 10
ATOM 12350 C CA . SER A 1 5 ? -15.273 43.791 -21.324 1.00 0.00 5 SER A CA 10
ATOM 12351 C C . SER A 1 5 ? -15.929 43.503 -19.977 1.00 0.00 5 SER A C 10
ATOM 12352 O O . SER A 1 5 ? -15.769 42.420 -19.415 1.00 0.00 5 SER A O 10
ATOM 12360 N N . SER A 1 6 ? -16.668 44.482 -19.465 1.00 0.00 6 SER A N 10
ATOM 12361 C CA . SER A 1 6 ? -17.346 44.337 -18.182 1.00 0.00 6 SER A CA 10
ATOM 12362 C C . SER A 1 6 ? -17.826 42.903 -17.980 1.00 0.00 6 SER A C 10
ATOM 12363 O O . SER A 1 6 ? -18.723 42.433 -18.678 1.00 0.00 6 SER A O 10
ATOM 12371 N N . GLY A 1 7 ? -17.219 42.212 -17.019 1.00 0.00 7 GLY A N 10
ATOM 12372 C CA . GLY A 1 7 ? -17.597 40.839 -16.742 1.00 0.00 7 GLY A CA 10
ATOM 12373 C C . GLY A 1 7 ? -16.598 40.132 -15.847 1.00 0.00 7 GLY A C 10
ATOM 12374 O O . GLY A 1 7 ? -15.416 40.477 -15.830 1.00 0.00 7 GLY A O 10
ATOM 12378 N N . LEU A 1 8 ? -17.073 39.142 -15.100 1.00 0.00 8 LEU A N 10
ATOM 12379 C CA . LEU A 1 8 ? -16.213 38.385 -14.196 1.00 0.00 8 LEU A CA 10
ATOM 12380 C C . LEU A 1 8 ? -16.973 37.221 -13.569 1.00 0.00 8 LEU A C 10
ATOM 12381 O O . LEU A 1 8 ? -17.971 37.419 -12.874 1.00 0.00 8 LEU A O 10
ATOM 12397 N N . LYS A 1 9 ? -16.494 36.007 -13.816 1.00 0.00 9 LYS A N 10
ATOM 12398 C CA . LYS A 1 9 ? -17.125 34.810 -13.273 1.00 0.00 9 LYS A CA 10
ATOM 12399 C C . LYS A 1 9 ? -16.234 33.588 -13.469 1.00 0.00 9 LYS A C 10
ATOM 12400 O O . LYS A 1 9 ? -15.469 33.514 -14.431 1.00 0.00 9 LYS A O 10
ATOM 12419 N N . ARG A 1 10 ? -16.339 32.631 -12.553 1.00 0.00 10 ARG A N 10
ATOM 12420 C CA . ARG A 1 10 ? -15.542 31.412 -12.626 1.00 0.00 10 ARG A CA 10
ATOM 12421 C C . ARG A 1 10 ? -16.439 30.178 -12.675 1.00 0.00 10 ARG A C 10
ATOM 12422 O O . ARG A 1 10 ? -17.663 30.291 -12.744 1.00 0.00 10 ARG A O 10
ATOM 12443 N N . ASP A 1 11 ? -15.821 29.003 -12.640 1.00 0.00 11 ASP A N 10
ATOM 12444 C CA . ASP A 1 11 ? -16.563 27.748 -12.680 1.00 0.00 11 ASP A CA 10
ATOM 12445 C C . ASP A 1 11 ? -16.169 26.847 -11.514 1.00 0.00 11 ASP A C 10
ATOM 12446 O O . ASP A 1 11 ? -15.267 27.171 -10.741 1.00 0.00 11 ASP A O 10
ATOM 12455 N N . PHE A 1 12 ? -16.852 25.713 -11.391 1.00 0.00 12 PHE A N 10
ATOM 12456 C CA . PHE A 1 12 ? -16.575 24.766 -10.318 1.00 0.00 12 PHE A CA 10
ATOM 12457 C C . PHE A 1 12 ? -15.978 23.476 -10.872 1.00 0.00 12 PHE A C 10
ATOM 12458 O O . PHE A 1 12 ? -16.232 23.104 -12.018 1.00 0.00 12 PHE A O 10
ATOM 12475 N N . ILE A 1 13 ? -15.184 22.798 -10.050 1.00 0.00 13 ILE A N 10
ATOM 12476 C CA . ILE A 1 13 ? -14.551 21.550 -10.458 1.00 0.00 13 ILE A CA 10
ATOM 12477 C C . ILE A 1 13 ? -14.705 20.479 -9.383 1.00 0.00 13 ILE A C 10
ATOM 12478 O O . ILE A 1 13 ? -13.974 20.471 -8.391 1.00 0.00 13 ILE A O 10
ATOM 12494 N N . ILE A 1 14 ? -15.658 19.577 -9.587 1.00 0.00 14 ILE A N 10
ATOM 12495 C CA . ILE A 1 14 ? -15.906 18.499 -8.636 1.00 0.00 14 ILE A CA 10
ATOM 12496 C C . ILE A 1 14 ? -16.406 17.245 -9.345 1.00 0.00 14 ILE A C 10
ATOM 12497 O O . ILE A 1 14 ? -17.503 17.231 -9.905 1.00 0.00 14 ILE A O 10
ATOM 12513 N N . LEU A 1 15 ? -15.596 16.193 -9.315 1.00 0.00 15 LEU A N 10
ATOM 12514 C CA . LEU A 1 15 ? -15.957 14.931 -9.953 1.00 0.00 15 LEU A CA 10
ATOM 12515 C C . LEU A 1 15 ? -15.967 13.792 -8.939 1.00 0.00 15 LEU A C 10
ATOM 12516 O O . LEU A 1 15 ? -15.494 13.944 -7.814 1.00 0.00 15 LEU A O 10
ATOM 12532 N N . GLY A 1 16 ? -16.508 12.648 -9.348 1.00 0.00 16 GLY A N 10
ATOM 12533 C CA . GLY A 1 16 ? -16.568 11.498 -8.464 1.00 0.00 16 GLY A CA 10
ATOM 12534 C C . GLY A 1 16 ? -15.973 10.253 -9.091 1.00 0.00 16 GLY A C 10
ATOM 12535 O O . GLY A 1 16 ? -14.799 9.948 -8.887 1.00 0.00 16 GLY A O 10
ATOM 12539 N N . ASN A 1 17 ? -16.785 9.532 -9.857 1.00 0.00 17 ASN A N 10
ATOM 12540 C CA . ASN A 1 17 ? -16.333 8.311 -10.514 1.00 0.00 17 ASN A CA 10
ATOM 12541 C C . ASN A 1 17 ? -15.907 7.266 -9.488 1.00 0.00 17 ASN A C 10
ATOM 12542 O O . ASN A 1 17 ? -14.915 6.563 -9.677 1.00 0.00 17 ASN A O 10
ATOM 12553 N N . GLY A 1 18 ? -16.665 7.170 -8.399 1.00 0.00 18 GLY A N 10
ATOM 12554 C CA . GLY A 1 18 ? -16.350 6.208 -7.359 1.00 0.00 18 GLY A CA 10
ATOM 12555 C C . GLY A 1 18 ? -17.268 5.003 -7.387 1.00 0.00 18 GLY A C 10
ATOM 12556 O O . GLY A 1 18 ? -18.464 5.100 -7.111 1.00 0.00 18 GLY A O 10
ATOM 12560 N N . PRO A 1 19 ? -16.707 3.834 -7.730 1.00 0.00 19 PRO A N 10
ATOM 12561 C CA . PRO A 1 19 ? -17.466 2.582 -7.803 1.00 0.00 19 PRO A CA 10
ATOM 12562 C C . PRO A 1 19 ? -17.895 2.084 -6.427 1.00 0.00 19 PRO A C 10
ATOM 12563 O O . PRO A 1 19 ? -17.103 2.073 -5.485 1.00 0.00 19 PRO A O 10
ATOM 12574 N N . ARG A 1 20 ? -19.154 1.671 -6.319 1.00 0.00 20 ARG A N 10
ATOM 12575 C CA . ARG A 1 20 ? -19.689 1.173 -5.058 1.00 0.00 20 ARG A CA 10
ATOM 12576 C C . ARG A 1 20 ? -19.415 -0.321 -4.904 1.00 0.00 20 ARG A C 10
ATOM 12577 O O . ARG A 1 20 ? -20.279 -1.079 -4.463 1.00 0.00 20 ARG A O 10
ATOM 12598 N N . LEU A 1 21 ? -18.207 -0.736 -5.270 1.00 0.00 21 LEU A N 10
ATOM 12599 C CA . LEU A 1 21 ? -17.819 -2.139 -5.174 1.00 0.00 21 LEU A CA 10
ATOM 12600 C C . LEU A 1 21 ? -16.671 -2.319 -4.186 1.00 0.00 21 LEU A C 10
ATOM 12601 O O . LEU A 1 21 ? -15.509 -2.092 -4.523 1.00 0.00 21 LEU A O 10
ATOM 12617 N N . GLN A 1 22 ? -17.005 -2.729 -2.967 1.00 0.00 22 GLN A N 10
ATOM 12618 C CA . GLN A 1 22 ? -16.001 -2.941 -1.931 1.00 0.00 22 GLN A CA 10
ATOM 12619 C C . GLN A 1 22 ? -15.799 -4.429 -1.665 1.00 0.00 22 GLN A C 10
ATOM 12620 O O . GLN A 1 22 ? -16.425 -5.001 -0.774 1.00 0.00 22 GLN A O 10
ATOM 12634 N N . ASN A 1 23 ? -14.919 -5.051 -2.444 1.00 0.00 23 ASN A N 10
ATOM 12635 C CA . ASN A 1 23 ? -14.636 -6.473 -2.293 1.00 0.00 23 ASN A CA 10
ATOM 12636 C C . ASN A 1 23 ? -14.243 -6.800 -0.856 1.00 0.00 23 ASN A C 10
ATOM 12637 O O . ASN A 1 23 ? -14.102 -5.906 -0.022 1.00 0.00 23 ASN A O 10
ATOM 12648 N N . SER A 1 24 ? -14.069 -8.087 -0.574 1.00 0.00 24 SER A N 10
ATOM 12649 C CA . SER A 1 24 ? -13.696 -8.533 0.763 1.00 0.00 24 SER A CA 10
ATOM 12650 C C . SER A 1 24 ? -12.196 -8.370 0.992 1.00 0.00 24 SER A C 10
ATOM 12651 O O . SER A 1 24 ? -11.756 -8.042 2.094 1.00 0.00 24 SER A O 10
ATOM 12659 N N . THR A 1 25 ? -11.415 -8.602 -0.058 1.00 0.00 25 THR A N 10
ATOM 12660 C CA . THR A 1 25 ? -9.965 -8.483 0.026 1.00 0.00 25 THR A CA 10
ATOM 12661 C C . THR A 1 25 ? -9.560 -7.365 0.981 1.00 0.00 25 THR A C 10
ATOM 12662 O O . THR A 1 25 ? -10.074 -6.249 0.899 1.00 0.00 25 THR A O 10
ATOM 12673 N N . TYR A 1 26 ? -8.637 -7.672 1.885 1.00 0.00 26 TYR A N 10
ATOM 12674 C CA . TYR A 1 26 ? -8.164 -6.693 2.857 1.00 0.00 26 TYR A CA 10
ATOM 12675 C C . TYR A 1 26 ? -7.033 -5.850 2.276 1.00 0.00 26 TYR A C 10
ATOM 12676 O O . TYR A 1 26 ? -5.964 -6.366 1.952 1.00 0.00 26 TYR A O 10
ATOM 12694 N N . GLN A 1 27 ? -7.279 -4.550 2.147 1.00 0.00 27 GLN A N 10
ATOM 12695 C CA . GLN A 1 27 ? -6.282 -3.635 1.605 1.00 0.00 27 GLN A CA 10
ATOM 12696 C C . GLN A 1 27 ? -5.386 -3.088 2.712 1.00 0.00 27 GLN A C 10
ATOM 12697 O O . GLN A 1 27 ? -5.823 -2.290 3.542 1.00 0.00 27 GLN A O 10
ATOM 12711 N N . CYS A 1 28 ? -4.131 -3.523 2.718 1.00 0.00 28 CYS A N 10
ATOM 12712 C CA . CYS A 1 28 ? -3.172 -3.078 3.723 1.00 0.00 28 CYS A CA 10
ATOM 12713 C C . CYS A 1 28 ? -2.938 -1.573 3.623 1.00 0.00 28 CYS A C 10
ATOM 12714 O O . CYS A 1 28 ? -3.240 -0.953 2.603 1.00 0.00 28 CYS A O 10
ATOM 12721 N N . LYS A 1 29 ? -2.397 -0.992 4.688 1.00 0.00 29 LYS A N 10
ATOM 12722 C CA . LYS A 1 29 ? -2.120 0.439 4.722 1.00 0.00 29 LYS A CA 10
ATOM 12723 C C . LYS A 1 29 ? -0.622 0.700 4.845 1.00 0.00 29 LYS A C 10
ATOM 12724 O O . LYS A 1 29 ? -0.181 1.850 4.860 1.00 0.00 29 LYS A O 10
ATOM 12743 N N . HIS A 1 30 ? 0.157 -0.374 4.931 1.00 0.00 30 HIS A N 10
ATOM 12744 C CA . HIS A 1 30 ? 1.606 -0.261 5.050 1.00 0.00 30 HIS A CA 10
ATOM 12745 C C . HIS A 1 30 ? 2.281 -0.477 3.699 1.00 0.00 30 HIS A C 10
ATOM 12746 O O . HIS A 1 30 ? 3.269 0.182 3.375 1.00 0.00 30 HIS A O 10
ATOM 12760 N N . CYS A 1 31 ? 1.742 -1.405 2.916 1.00 0.00 31 CYS A N 10
ATOM 12761 C CA . CYS A 1 31 ? 2.292 -1.709 1.600 1.00 0.00 31 CYS A CA 10
ATOM 12762 C C . CYS A 1 31 ? 1.207 -1.642 0.529 1.00 0.00 31 CYS A C 10
ATOM 12763 O O . CYS A 1 31 ? 1.495 -1.722 -0.666 1.00 0.00 31 CYS A O 10
ATOM 12770 N N . ASP A 1 32 ? -0.039 -1.495 0.964 1.00 0.00 32 ASP A N 10
ATOM 12771 C CA . ASP A 1 32 ? -1.167 -1.416 0.043 1.00 0.00 32 ASP A CA 10
ATOM 12772 C C . ASP A 1 32 ? -1.343 -2.729 -0.714 1.00 0.00 32 ASP A C 10
ATOM 12773 O O . ASP A 1 32 ? -1.661 -2.733 -1.903 1.00 0.00 32 ASP A O 10
ATOM 12782 N N . SER A 1 33 ? -1.132 -3.841 -0.018 1.00 0.00 33 SER A N 10
ATOM 12783 C CA . SER A 1 33 ? -1.263 -5.160 -0.626 1.00 0.00 33 SER A CA 10
ATOM 12784 C C . SER A 1 33 ? -2.705 -5.653 -0.550 1.00 0.00 33 SER A C 10
ATOM 12785 O O . SER A 1 33 ? -3.599 -4.928 -0.114 1.00 0.00 33 SER A O 10
ATOM 12793 N N . LYS A 1 34 ? -2.923 -6.891 -0.979 1.00 0.00 34 LYS A N 10
ATOM 12794 C CA . LYS A 1 34 ? -4.255 -7.484 -0.960 1.00 0.00 34 LYS A CA 10
ATOM 12795 C C . LYS A 1 34 ? -4.234 -8.848 -0.277 1.00 0.00 34 LYS A C 10
ATOM 12796 O O . LYS A 1 34 ? -3.431 -9.715 -0.624 1.00 0.00 34 LYS A O 10
ATOM 12815 N N . LEU A 1 35 ? -5.121 -9.032 0.694 1.00 0.00 35 LEU A N 10
ATOM 12816 C CA . LEU A 1 35 ? -5.206 -10.292 1.425 1.00 0.00 35 LEU A CA 10
ATOM 12817 C C . LEU A 1 35 ? -6.624 -10.851 1.385 1.00 0.00 35 LEU A C 10
ATOM 12818 O O . LEU A 1 35 ? -7.581 -10.122 1.124 1.00 0.00 35 LEU A O 10
ATOM 12834 N N . GLN A 1 36 ? -6.751 -12.148 1.647 1.00 0.00 36 GLN A N 10
ATOM 12835 C CA . GLN A 1 36 ? -8.054 -12.804 1.642 1.00 0.00 36 GLN A CA 10
ATOM 12836 C C . GLN A 1 36 ? -8.955 -12.232 2.731 1.00 0.00 36 GLN A C 10
ATOM 12837 O O . GLN A 1 36 ? -10.011 -11.667 2.444 1.00 0.00 36 GLN A O 10
ATOM 12851 N N . SER A 1 37 ? -8.532 -12.382 3.982 1.00 0.00 37 SER A N 10
ATOM 12852 C CA . SER A 1 37 ? -9.303 -11.884 5.115 1.00 0.00 37 SER A CA 10
ATOM 12853 C C . SER A 1 37 ? -8.382 -11.348 6.206 1.00 0.00 37 SER A C 10
ATOM 12854 O O . SER A 1 37 ? -7.157 -11.415 6.091 1.00 0.00 37 SER A O 10
ATOM 12862 N N . THR A 1 38 ? -8.979 -10.815 7.268 1.00 0.00 38 THR A N 10
ATOM 12863 C CA . THR A 1 38 ? -8.214 -10.267 8.380 1.00 0.00 38 THR A CA 10
ATOM 12864 C C . THR A 1 38 ? -7.207 -11.282 8.909 1.00 0.00 38 THR A C 10
ATOM 12865 O O . THR A 1 38 ? -6.071 -10.935 9.230 1.00 0.00 38 THR A O 10
ATOM 12876 N N . ALA A 1 39 ? -7.632 -12.538 8.997 1.00 0.00 39 ALA A N 10
ATOM 12877 C CA . ALA A 1 39 ? -6.766 -13.605 9.485 1.00 0.00 39 ALA A CA 10
ATOM 12878 C C . ALA A 1 39 ? -5.396 -13.547 8.820 1.00 0.00 39 ALA A C 10
ATOM 12879 O O . ALA A 1 39 ? -4.372 -13.760 9.468 1.00 0.00 39 ALA A O 10
ATOM 12886 N N . GLU A 1 40 ? -5.384 -13.257 7.522 1.00 0.00 40 GLU A N 10
ATOM 12887 C CA . GLU A 1 40 ? -4.138 -13.173 6.770 1.00 0.00 40 GLU A CA 10
ATOM 12888 C C . GLU A 1 40 ? -3.375 -11.899 7.122 1.00 0.00 40 GLU A C 10
ATOM 12889 O O . GLU A 1 40 ? -2.144 -11.894 7.174 1.00 0.00 40 GLU A O 10
ATOM 12901 N N . LEU A 1 41 ? -4.113 -10.822 7.362 1.00 0.00 41 LEU A N 10
ATOM 12902 C CA . LEU A 1 41 ? -3.508 -9.541 7.709 1.00 0.00 41 LEU A CA 10
ATOM 12903 C C . LEU A 1 41 ? -2.769 -9.631 9.041 1.00 0.00 41 LEU A C 10
ATOM 12904 O O . LEU A 1 41 ? -1.665 -9.105 9.188 1.00 0.00 41 LEU A O 10
ATOM 12920 N N . THR A 1 42 ? -3.384 -10.303 10.009 1.00 0.00 42 THR A N 10
ATOM 12921 C CA . THR A 1 42 ? -2.785 -10.463 11.328 1.00 0.00 42 THR A CA 10
ATOM 12922 C C . THR A 1 42 ? -1.356 -10.983 11.223 1.00 0.00 42 THR A C 10
ATOM 12923 O O . THR A 1 42 ? -0.485 -10.594 12.001 1.00 0.00 42 THR A O 10
ATOM 12934 N N . SER A 1 43 ? -1.121 -11.865 10.256 1.00 0.00 43 SER A N 10
ATOM 12935 C CA . SER A 1 43 ? 0.203 -12.441 10.052 1.00 0.00 43 SER A CA 10
ATOM 12936 C C . SER A 1 43 ? 1.035 -11.570 9.116 1.00 0.00 43 SER A C 10
ATOM 12937 O O . SER A 1 43 ? 2.212 -11.311 9.373 1.00 0.00 43 SER A O 10
ATOM 12945 N N . HIS A 1 44 ? 0.417 -11.120 8.029 1.00 0.00 44 HIS A N 10
ATOM 12946 C CA . HIS A 1 44 ? 1.100 -10.277 7.055 1.00 0.00 44 HIS A CA 10
ATOM 12947 C C . HIS A 1 44 ? 1.759 -9.082 7.737 1.00 0.00 44 HIS A C 10
ATOM 12948 O O . HIS A 1 44 ? 2.910 -8.748 7.451 1.00 0.00 44 HIS A O 10
ATOM 12962 N N . LEU A 1 45 ? 1.023 -8.442 8.639 1.00 0.00 45 LEU A N 10
ATOM 12963 C CA . LEU A 1 45 ? 1.536 -7.283 9.362 1.00 0.00 45 LEU A CA 10
ATOM 12964 C C . LEU A 1 45 ? 2.820 -7.632 10.109 1.00 0.00 45 LEU A C 10
ATOM 12965 O O . LEU A 1 45 ? 3.834 -6.949 9.972 1.00 0.00 45 LEU A O 10
ATOM 12981 N N . ASN A 1 46 ? 2.768 -8.700 10.897 1.00 0.00 46 ASN A N 10
ATOM 12982 C CA . ASN A 1 46 ? 3.927 -9.141 11.665 1.00 0.00 46 ASN A CA 10
ATOM 12983 C C . ASN A 1 46 ? 5.208 -8.986 10.852 1.00 0.00 46 ASN A C 10
ATOM 12984 O O . ASN A 1 46 ? 6.235 -8.546 11.370 1.00 0.00 46 ASN A O 10
ATOM 12995 N N . ILE A 1 47 ? 5.141 -9.351 9.576 1.00 0.00 47 ILE A N 10
ATOM 12996 C CA . ILE A 1 47 ? 6.294 -9.251 8.691 1.00 0.00 47 ILE A CA 10
ATOM 12997 C C . ILE A 1 47 ? 6.919 -7.861 8.757 1.00 0.00 47 ILE A C 10
ATOM 12998 O O . ILE A 1 47 ? 8.117 -7.718 9.003 1.00 0.00 47 ILE A O 10
ATOM 13014 N N . HIS A 1 48 ? 6.099 -6.838 8.537 1.00 0.00 48 HIS A N 10
ATOM 13015 C CA . HIS A 1 48 ? 6.570 -5.459 8.574 1.00 0.00 48 HIS A CA 10
ATOM 13016 C C . HIS A 1 48 ? 7.488 -5.230 9.771 1.00 0.00 48 HIS A C 10
ATOM 13017 O O . HIS A 1 48 ? 8.697 -5.065 9.615 1.00 0.00 48 HIS A O 10
ATOM 13031 N N . ASN A 1 49 ? 6.904 -5.221 10.965 1.00 0.00 49 ASN A N 10
ATOM 13032 C CA . ASN A 1 49 ? 7.670 -5.011 12.188 1.00 0.00 49 ASN A CA 10
ATOM 13033 C C . ASN A 1 49 ? 8.888 -5.929 12.232 1.00 0.00 49 ASN A C 10
ATOM 13034 O O . ASN A 1 49 ? 10.006 -5.480 12.478 1.00 0.00 49 ASN A O 10
ATOM 13045 N N . GLU A 1 50 ? 8.661 -7.217 11.991 1.00 0.00 50 GLU A N 10
ATOM 13046 C CA . GLU A 1 50 ? 9.740 -8.197 12.004 1.00 0.00 50 GLU A CA 10
ATOM 13047 C C . GLU A 1 50 ? 10.929 -7.708 11.182 1.00 0.00 50 GLU A C 10
ATOM 13048 O O . GLU A 1 50 ? 12.081 -7.859 11.588 1.00 0.00 50 GLU A O 10
ATOM 13060 N N . GLU A 1 51 ? 10.639 -7.123 10.024 1.00 0.00 51 GLU A N 10
ATOM 13061 C CA . GLU A 1 51 ? 11.685 -6.613 9.144 1.00 0.00 51 GLU A CA 10
ATOM 13062 C C . GLU A 1 51 ? 12.460 -5.485 9.817 1.00 0.00 51 GLU A C 10
ATOM 13063 O O . GLU A 1 51 ? 13.686 -5.415 9.721 1.00 0.00 51 GLU A O 10
ATOM 13075 N N . PHE A 1 52 ? 11.737 -4.602 10.499 1.00 0.00 52 PHE A N 10
ATOM 13076 C CA . PHE A 1 52 ? 12.356 -3.476 11.188 1.00 0.00 52 PHE A CA 10
ATOM 13077 C C . PHE A 1 52 ? 13.410 -3.957 12.180 1.00 0.00 52 PHE A C 10
ATOM 13078 O O . PHE A 1 52 ? 14.503 -3.397 12.261 1.00 0.00 52 PHE A O 10
ATOM 13095 N N . GLN A 1 53 ? 13.073 -4.999 12.933 1.00 0.00 53 GLN A N 10
ATOM 13096 C CA . GLN A 1 53 ? 13.989 -5.556 13.922 1.00 0.00 53 GLN A CA 10
ATOM 13097 C C . GLN A 1 53 ? 15.415 -5.593 13.381 1.00 0.00 53 GLN A C 10
ATOM 13098 O O . GLN A 1 53 ? 16.353 -5.145 14.041 1.00 0.00 53 GLN A O 10
ATOM 13112 N N . LYS A 1 54 ? 15.572 -6.132 12.176 1.00 0.00 54 LYS A N 10
ATOM 13113 C CA . LYS A 1 54 ? 16.883 -6.228 11.546 1.00 0.00 54 LYS A CA 10
ATOM 13114 C C . LYS A 1 54 ? 17.662 -4.926 11.708 1.00 0.00 54 LYS A C 10
ATOM 13115 O O . LYS A 1 54 ? 18.829 -4.935 12.097 1.00 0.00 54 LYS A O 10
ATOM 13134 N N . ARG A 1 55 ? 17.007 -3.809 11.408 1.00 0.00 55 ARG A N 10
ATOM 13135 C CA . ARG A 1 55 ? 17.638 -2.500 11.522 1.00 0.00 55 ARG A CA 10
ATOM 13136 C C . ARG A 1 55 ? 17.757 -2.078 12.983 1.00 0.00 55 ARG A C 10
ATOM 13137 O O . ARG A 1 55 ? 18.847 -1.774 13.465 1.00 0.00 55 ARG A O 10
ATOM 13158 N N . ALA A 1 56 ? 16.627 -2.061 13.682 1.00 0.00 56 ALA A N 10
ATOM 13159 C CA . ALA A 1 56 ? 16.604 -1.678 15.088 1.00 0.00 56 ALA A CA 10
ATOM 13160 C C . ALA A 1 56 ? 17.280 -0.328 15.301 1.00 0.00 56 ALA A C 10
ATOM 13161 O O . ALA A 1 56 ? 18.016 -0.136 16.268 1.00 0.00 56 ALA A O 10
ATOM 13168 N N . LYS A 1 57 ? 17.026 0.605 14.390 1.00 0.00 57 LYS A N 10
ATOM 13169 C CA . LYS A 1 57 ? 17.609 1.939 14.477 1.00 0.00 57 LYS A CA 10
ATOM 13170 C C . LYS A 1 57 ? 19.133 1.868 14.472 1.00 0.00 57 LYS A C 10
ATOM 13171 O O . LYS A 1 57 ? 19.792 2.426 15.349 1.00 0.00 57 LYS A O 10
ATOM 13190 N N . ARG A 1 58 ? 19.686 1.179 13.479 1.00 0.00 58 ARG A N 10
ATOM 13191 C CA . ARG A 1 58 ? 21.132 1.035 13.362 1.00 0.00 58 ARG A CA 10
ATOM 13192 C C . ARG A 1 58 ? 21.812 2.401 13.319 1.00 0.00 58 ARG A C 10
ATOM 13193 O O . ARG A 1 58 ? 22.930 2.563 13.808 1.00 0.00 58 ARG A O 10
ATOM 13214 N N . GLN A 1 59 ? 21.129 3.378 12.732 1.00 0.00 59 GLN A N 10
ATOM 13215 C CA . GLN A 1 59 ? 21.668 4.729 12.625 1.00 0.00 59 GLN A CA 10
ATOM 13216 C C . GLN A 1 59 ? 20.608 5.699 12.115 1.00 0.00 59 GLN A C 10
ATOM 13217 O O . GLN A 1 59 ? 20.257 5.685 10.936 1.00 0.00 59 GLN A O 10
ATOM 13231 N N . GLU A 1 60 ? 20.103 6.541 13.012 1.00 0.00 60 GLU A N 10
ATOM 13232 C CA . GLU A 1 60 ? 19.081 7.517 12.651 1.00 0.00 60 GLU A CA 10
ATOM 13233 C C . GLU A 1 60 ? 19.257 8.807 13.447 1.00 0.00 60 GLU A C 10
ATOM 13234 O O . GLU A 1 60 ? 19.609 8.779 14.626 1.00 0.00 60 GLU A O 10
ATOM 13246 N N . ARG A 1 61 ? 19.010 9.938 12.793 1.00 0.00 61 ARG A N 10
ATOM 13247 C CA . ARG A 1 61 ? 19.142 11.238 13.438 1.00 0.00 61 ARG A CA 10
ATOM 13248 C C . ARG A 1 61 ? 17.773 11.806 13.803 1.00 0.00 61 ARG A C 10
ATOM 13249 O O . ARG A 1 61 ? 17.023 12.251 12.935 1.00 0.00 61 ARG A O 10
ATOM 13270 N N . ARG A 1 62 ? 17.455 11.785 15.093 1.00 0.00 62 ARG A N 10
ATOM 13271 C CA . ARG A 1 62 ? 16.177 12.295 15.573 1.00 0.00 62 ARG A CA 10
ATOM 13272 C C . ARG A 1 62 ? 16.240 12.604 17.066 1.00 0.00 62 ARG A C 10
ATOM 13273 O O . ARG A 1 62 ? 16.994 11.976 17.810 1.00 0.00 62 ARG A O 10
ATOM 13294 N N . LYS A 1 63 ? 15.443 13.575 17.499 1.00 0.00 63 LYS A N 10
ATOM 13295 C CA . LYS A 1 63 ? 15.407 13.968 18.903 1.00 0.00 63 LYS A CA 10
ATOM 13296 C C . LYS A 1 63 ? 14.087 13.560 19.548 1.00 0.00 63 LYS A C 10
ATOM 13297 O O . LYS A 1 63 ? 13.076 13.400 18.864 1.00 0.00 63 LYS A O 10
ATOM 13316 N N . GLN A 1 64 ? 14.103 13.395 20.867 1.00 0.00 64 GLN A N 10
ATOM 13317 C CA . GLN A 1 64 ? 12.906 13.007 21.603 1.00 0.00 64 GLN A CA 10
ATOM 13318 C C . GLN A 1 64 ? 11.853 14.109 21.549 1.00 0.00 64 GLN A C 10
ATOM 13319 O O . GLN A 1 64 ? 10.706 13.869 21.168 1.00 0.00 64 GLN A O 10
ATOM 13333 N N . LEU A 1 65 ? 12.249 15.318 21.933 1.00 0.00 65 LEU A N 10
ATOM 13334 C CA . LEU A 1 65 ? 11.339 16.458 21.929 1.00 0.00 65 LEU A CA 10
ATOM 13335 C C . LEU A 1 65 ? 12.111 17.771 21.850 1.00 0.00 65 LEU A C 10
ATOM 13336 O O . LEU A 1 65 ? 13.343 17.780 21.850 1.00 0.00 65 LEU A O 10
ATOM 13352 N N . LEU A 1 66 ? 11.380 18.878 21.785 1.00 0.00 66 LEU A N 10
ATOM 13353 C CA . LEU A 1 66 ? 11.996 20.198 21.708 1.00 0.00 66 LEU A CA 10
ATOM 13354 C C . LEU A 1 66 ? 11.787 20.974 23.005 1.00 0.00 66 LEU A C 10
ATOM 13355 O O . LEU A 1 66 ? 10.894 21.816 23.099 1.00 0.00 66 LEU A O 10
ATOM 13371 N N . SER A 1 67 ? 12.617 20.685 24.002 1.00 0.00 67 SER A N 10
ATOM 13372 C CA . SER A 1 67 ? 12.521 21.354 25.294 1.00 0.00 67 SER A CA 10
ATOM 13373 C C . SER A 1 67 ? 13.856 21.304 26.031 1.00 0.00 67 SER A C 10
ATOM 13374 O O . SER A 1 67 ? 14.643 20.373 25.854 1.00 0.00 67 SER A O 10
ATOM 13382 N N . LYS A 1 68 ? 14.106 22.313 26.859 1.00 0.00 68 LYS A N 10
ATOM 13383 C CA . LYS A 1 68 ? 15.344 22.386 27.625 1.00 0.00 68 LYS A CA 10
ATOM 13384 C C . LYS A 1 68 ? 15.128 21.903 29.056 1.00 0.00 68 LYS A C 10
ATOM 13385 O O . LYS A 1 68 ? 15.641 22.496 30.004 1.00 0.00 68 LYS A O 10
ATOM 13404 N N . GLN A 1 69 ? 14.367 20.823 29.202 1.00 0.00 69 GLN A N 10
ATOM 13405 C CA . GLN A 1 69 ? 14.085 20.260 30.517 1.00 0.00 69 GLN A CA 10
ATOM 13406 C C . GLN A 1 69 ? 15.376 19.974 31.276 1.00 0.00 69 GLN A C 10
ATOM 13407 O O . GLN A 1 69 ? 16.473 20.137 30.740 1.00 0.00 69 GLN A O 10
ATOM 13421 N N . LYS A 1 70 ? 15.240 19.548 32.527 1.00 0.00 70 LYS A N 10
ATOM 13422 C CA . LYS A 1 70 ? 16.396 19.238 33.361 1.00 0.00 70 LYS A CA 10
ATOM 13423 C C . LYS A 1 70 ? 16.178 17.941 34.132 1.00 0.00 70 LYS A C 10
ATOM 13424 O O . LYS A 1 70 ? 15.043 17.496 34.310 1.00 0.00 70 LYS A O 10
ATOM 13443 N N . TYR A 1 71 ? 17.270 17.339 34.589 1.00 0.00 71 TYR A N 10
ATOM 13444 C CA . TYR A 1 71 ? 17.198 16.092 35.341 1.00 0.00 71 TYR A CA 10
ATOM 13445 C C . TYR A 1 71 ? 17.050 16.364 36.835 1.00 0.00 71 TYR A C 10
ATOM 13446 O O . TYR A 1 71 ? 17.632 17.309 37.366 1.00 0.00 71 TYR A O 10
ATOM 13464 N N . ALA A 1 72 ? 16.266 15.528 37.507 1.00 0.00 72 ALA A N 10
ATOM 13465 C CA . ALA A 1 72 ? 16.042 15.675 38.940 1.00 0.00 72 ALA A CA 10
ATOM 13466 C C . ALA A 1 72 ? 15.274 14.483 39.501 1.00 0.00 72 ALA A C 10
ATOM 13467 O O . ALA A 1 72 ? 14.401 13.926 38.835 1.00 0.00 72 ALA A O 10
ATOM 13474 N N . ASP A 1 73 ? 15.604 14.097 40.728 1.00 0.00 73 ASP A N 10
ATOM 13475 C CA . ASP A 1 73 ? 14.945 12.971 41.379 1.00 0.00 73 ASP A CA 10
ATOM 13476 C C . ASP A 1 73 ? 15.221 12.973 42.880 1.00 0.00 73 ASP A C 10
ATOM 13477 O O . ASP A 1 73 ? 16.178 13.591 43.344 1.00 0.00 73 ASP A O 10
ATOM 13486 N N . GLY A 1 74 ? 14.374 12.278 43.633 1.00 0.00 74 GLY A N 10
ATOM 13487 C CA . GLY A 1 74 ? 14.543 12.214 45.073 1.00 0.00 74 GLY A CA 10
ATOM 13488 C C . GLY A 1 74 ? 13.975 10.940 45.667 1.00 0.00 74 GLY A C 10
ATOM 13489 O O . GLY A 1 74 ? 13.217 10.226 45.012 1.00 0.00 74 GLY A O 10
ATOM 13493 N N . ALA A 1 75 ? 14.345 10.653 46.911 1.00 0.00 75 ALA A N 10
ATOM 13494 C CA . ALA A 1 75 ? 13.868 9.457 47.593 1.00 0.00 75 ALA A CA 10
ATOM 13495 C C . ALA A 1 75 ? 14.287 9.457 49.060 1.00 0.00 75 ALA A C 10
ATOM 13496 O O . ALA A 1 75 ? 15.033 10.331 49.502 1.00 0.00 75 ALA A O 10
ATOM 13503 N N . PHE A 1 76 ? 13.803 8.472 49.809 1.00 0.00 76 PHE A N 10
ATOM 13504 C CA . PHE A 1 76 ? 14.126 8.360 51.226 1.00 0.00 76 PHE A CA 10
ATOM 13505 C C . PHE A 1 76 ? 13.666 7.017 51.785 1.00 0.00 76 PHE A C 10
ATOM 13506 O O . PHE A 1 76 ? 12.933 6.278 51.127 1.00 0.00 76 PHE A O 10
ATOM 13523 N N . ALA A 1 77 ? 14.101 6.708 53.001 1.00 0.00 77 ALA A N 10
ATOM 13524 C CA . ALA A 1 77 ? 13.733 5.455 53.649 1.00 0.00 77 ALA A CA 10
ATOM 13525 C C . ALA A 1 77 ? 13.719 5.605 55.167 1.00 0.00 77 ALA A C 10
ATOM 13526 O O . ALA A 1 77 ? 14.344 6.512 55.716 1.00 0.00 77 ALA A O 10
ATOM 13533 N N . ASP A 1 78 ? 13.002 4.711 55.838 1.00 0.00 78 ASP A N 10
ATOM 13534 C CA . ASP A 1 78 ? 12.907 4.744 57.293 1.00 0.00 78 ASP A CA 10
ATOM 13535 C C . ASP A 1 78 ? 13.077 3.346 57.881 1.00 0.00 78 ASP A C 10
ATOM 13536 O O . ASP A 1 78 ? 13.186 2.363 57.148 1.00 0.00 78 ASP A O 10
ATOM 13545 N N . PHE A 1 79 ? 13.100 3.266 59.207 1.00 0.00 79 PHE A N 10
ATOM 13546 C CA . PHE A 1 79 ? 13.259 1.989 59.893 1.00 0.00 79 PHE A CA 10
ATOM 13547 C C . PHE A 1 79 ? 12.921 2.123 61.375 1.00 0.00 79 PHE A C 10
ATOM 13548 O O . PHE A 1 79 ? 12.940 3.221 61.932 1.00 0.00 79 PHE A O 10
ATOM 13565 N N . LYS A 1 80 ? 12.612 0.997 62.009 1.00 0.00 80 LYS A N 10
ATOM 13566 C CA . LYS A 1 80 ? 12.271 0.985 63.427 1.00 0.00 80 LYS A CA 10
ATOM 13567 C C . LYS A 1 80 ? 12.411 -0.418 64.009 1.00 0.00 80 LYS A C 10
ATOM 13568 O O . LYS A 1 80 ? 12.277 -1.411 63.295 1.00 0.00 80 LYS A O 10
ATOM 13587 N N . GLN A 1 81 ? 12.681 -0.490 65.308 1.00 0.00 81 GLN A N 10
ATOM 13588 C CA . GLN A 1 81 ? 12.839 -1.772 65.985 1.00 0.00 81 GLN A CA 10
ATOM 13589 C C . GLN A 1 81 ? 11.707 -2.005 66.980 1.00 0.00 81 GLN A C 10
ATOM 13590 O O . GLN A 1 81 ? 11.108 -3.079 67.011 1.00 0.00 81 GLN A O 10
ATOM 13604 N N . GLU A 1 82 ? 11.420 -0.992 67.792 1.00 0.00 82 GLU A N 10
ATOM 13605 C CA . GLU A 1 82 ? 10.361 -1.089 68.789 1.00 0.00 82 GLU A CA 10
ATOM 13606 C C . GLU A 1 82 ? 10.281 -2.500 69.362 1.00 0.00 82 GLU A C 10
ATOM 13607 O O . GLU A 1 82 ? 9.193 -3.042 69.558 1.00 0.00 82 GLU A O 10
ATOM 13619 N N . SER A 1 83 ? 11.441 -3.091 69.629 1.00 0.00 83 SER A N 10
ATOM 13620 C CA . SER A 1 83 ? 11.504 -4.441 70.176 1.00 0.00 83 SER A CA 10
ATOM 13621 C C . SER A 1 83 ? 11.893 -4.412 71.651 1.00 0.00 83 SER A C 10
ATOM 13622 O O . SER A 1 83 ? 12.213 -3.359 72.200 1.00 0.00 83 SER A O 10
ATOM 13630 N N . GLY A 1 84 ? 11.862 -5.579 72.288 1.00 0.00 84 GLY A N 10
ATOM 13631 C CA . GLY A 1 84 ? 12.213 -5.666 73.694 1.00 0.00 84 GLY A CA 10
ATOM 13632 C C . GLY A 1 84 ? 12.687 -7.051 74.088 1.00 0.00 84 GLY A C 10
ATOM 13633 O O . GLY A 1 84 ? 12.226 -8.063 73.558 1.00 0.00 84 GLY A O 10
ATOM 13637 N N . PRO A 1 85 ? 13.632 -7.110 75.038 1.00 0.00 85 PRO A N 10
ATOM 13638 C CA . PRO A 1 85 ? 14.190 -8.375 75.523 1.00 0.00 85 PRO A CA 10
ATOM 13639 C C . PRO A 1 85 ? 13.182 -9.179 76.338 1.00 0.00 85 PRO A C 10
ATOM 13640 O O . PRO A 1 85 ? 12.034 -8.767 76.504 1.00 0.00 85 PRO A O 10
ATOM 13651 N N . SER A 1 86 ? 13.619 -10.328 76.844 1.00 0.00 86 SER A N 10
ATOM 13652 C CA . SER A 1 86 ? 12.753 -11.191 77.639 1.00 0.00 86 SER A CA 10
ATOM 13653 C C . SER A 1 86 ? 13.564 -11.977 78.665 1.00 0.00 86 SER A C 10
ATOM 13654 O O . SER A 1 86 ? 14.792 -11.896 78.695 1.00 0.00 86 SER A O 10
ATOM 13662 N N . SER A 1 87 ? 12.868 -12.736 79.504 1.00 0.00 87 SER A N 10
ATOM 13663 C CA . SER A 1 87 ? 13.521 -13.534 80.535 1.00 0.00 87 SER A CA 10
ATOM 13664 C C . SER A 1 87 ? 13.540 -15.010 80.150 1.00 0.00 87 SER A C 10
ATOM 13665 O O . SER A 1 87 ? 12.744 -15.458 79.327 1.00 0.00 87 SER A O 10
ATOM 13673 N N . GLY A 1 88 ? 14.458 -15.760 80.751 1.00 0.00 88 GLY A N 10
ATOM 13674 C CA . GLY A 1 88 ? 14.566 -17.178 80.459 1.00 0.00 88 GLY A CA 10
ATOM 13675 C C . GLY A 1 88 ? 15.685 -17.846 81.232 1.00 0.00 88 GLY A C 10
ATOM 13676 O O . GLY A 1 88 ? 16.318 -17.190 82.057 1.00 0.00 88 GLY A O 10
ATOM 13681 N N . GLY A 1 1 ? -36.429 20.929 -61.032 1.00 0.00 1 GLY A N 11
ATOM 13682 C CA . GLY A 1 1 ? -35.387 20.697 -60.048 1.00 0.00 1 GLY A CA 11
ATOM 13683 C C . GLY A 1 1 ? -35.095 21.927 -59.212 1.00 0.00 1 GLY A C 11
ATOM 13684 O O . GLY A 1 1 ? -35.144 23.051 -59.711 1.00 0.00 1 GLY A O 11
ATOM 13688 N N . SER A 1 2 ? -34.791 21.715 -57.936 1.00 0.00 2 SER A N 11
ATOM 13689 C CA . SER A 1 2 ? -34.495 22.816 -57.027 1.00 0.00 2 SER A CA 11
ATOM 13690 C C . SER A 1 2 ? -33.208 22.550 -56.252 1.00 0.00 2 SER A C 11
ATOM 13691 O O . SER A 1 2 ? -32.223 23.273 -56.396 1.00 0.00 2 SER A O 11
ATOM 13699 N N . SER A 1 3 ? -33.226 21.506 -55.429 1.00 0.00 3 SER A N 11
ATOM 13700 C CA . SER A 1 3 ? -32.062 21.146 -54.627 1.00 0.00 3 SER A CA 11
ATOM 13701 C C . SER A 1 3 ? -32.206 19.734 -54.065 1.00 0.00 3 SER A C 11
ATOM 13702 O O . SER A 1 3 ? -33.200 19.053 -54.314 1.00 0.00 3 SER A O 11
ATOM 13710 N N . GLY A 1 4 ? -31.204 19.301 -53.306 1.00 0.00 4 GLY A N 11
ATOM 13711 C CA . GLY A 1 4 ? -31.237 17.974 -52.720 1.00 0.00 4 GLY A CA 11
ATOM 13712 C C . GLY A 1 4 ? -31.398 18.008 -51.214 1.00 0.00 4 GLY A C 11
ATOM 13713 O O . GLY A 1 4 ? -31.667 19.061 -50.635 1.00 0.00 4 GLY A O 11
ATOM 13717 N N . SER A 1 5 ? -31.236 16.853 -50.576 1.00 0.00 5 SER A N 11
ATOM 13718 C CA . SER A 1 5 ? -31.371 16.754 -49.127 1.00 0.00 5 SER A CA 11
ATOM 13719 C C . SER A 1 5 ? -30.394 15.729 -48.560 1.00 0.00 5 SER A C 11
ATOM 13720 O O . SER A 1 5 ? -29.629 15.109 -49.298 1.00 0.00 5 SER A O 11
ATOM 13728 N N . SER A 1 6 ? -30.428 15.556 -47.242 1.00 0.00 6 SER A N 11
ATOM 13729 C CA . SER A 1 6 ? -29.543 14.608 -46.574 1.00 0.00 6 SER A CA 11
ATOM 13730 C C . SER A 1 6 ? -30.234 13.978 -45.368 1.00 0.00 6 SER A C 11
ATOM 13731 O O . SER A 1 6 ? -31.405 14.244 -45.101 1.00 0.00 6 SER A O 11
ATOM 13739 N N . GLY A 1 7 ? -29.499 13.140 -44.644 1.00 0.00 7 GLY A N 11
ATOM 13740 C CA . GLY A 1 7 ? -30.057 12.484 -43.475 1.00 0.00 7 GLY A CA 11
ATOM 13741 C C . GLY A 1 7 ? -28.993 11.835 -42.612 1.00 0.00 7 GLY A C 11
ATOM 13742 O O . GLY A 1 7 ? -28.300 10.917 -43.052 1.00 0.00 7 GLY A O 11
ATOM 13746 N N . LEU A 1 8 ? -28.861 12.314 -41.379 1.00 0.00 8 LEU A N 11
ATOM 13747 C CA . LEU A 1 8 ? -27.873 11.775 -40.451 1.00 0.00 8 LEU A CA 11
ATOM 13748 C C . LEU A 1 8 ? -28.481 11.566 -39.068 1.00 0.00 8 LEU A C 11
ATOM 13749 O O . LEU A 1 8 ? -29.214 12.418 -38.565 1.00 0.00 8 LEU A O 11
ATOM 13765 N N . LYS A 1 9 ? -28.170 10.428 -38.457 1.00 0.00 9 LYS A N 11
ATOM 13766 C CA . LYS A 1 9 ? -28.683 10.107 -37.130 1.00 0.00 9 LYS A CA 11
ATOM 13767 C C . LYS A 1 9 ? -27.724 9.184 -36.386 1.00 0.00 9 LYS A C 11
ATOM 13768 O O . LYS A 1 9 ? -26.663 8.830 -36.900 1.00 0.00 9 LYS A O 11
ATOM 13787 N N . ARG A 1 10 ? -28.106 8.796 -35.173 1.00 0.00 10 ARG A N 11
ATOM 13788 C CA . ARG A 1 10 ? -27.280 7.913 -34.358 1.00 0.00 10 ARG A CA 11
ATOM 13789 C C . ARG A 1 10 ? -28.028 6.627 -34.020 1.00 0.00 10 ARG A C 11
ATOM 13790 O O . ARG A 1 10 ? -29.238 6.529 -34.225 1.00 0.00 10 ARG A O 11
ATOM 13811 N N . ASP A 1 11 ? -27.300 5.644 -33.503 1.00 0.00 11 ASP A N 11
ATOM 13812 C CA . ASP A 1 11 ? -27.894 4.364 -33.136 1.00 0.00 11 ASP A CA 11
ATOM 13813 C C . ASP A 1 11 ? -26.906 3.512 -32.346 1.00 0.00 11 ASP A C 11
ATOM 13814 O O . ASP A 1 11 ? -25.785 3.939 -32.069 1.00 0.00 11 ASP A O 11
ATOM 13823 N N . PHE A 1 12 ? -27.329 2.305 -31.985 1.00 0.00 12 PHE A N 11
ATOM 13824 C CA . PHE A 1 12 ? -26.482 1.394 -31.225 1.00 0.00 12 PHE A CA 11
ATOM 13825 C C . PHE A 1 12 ? -26.149 1.976 -29.854 1.00 0.00 12 PHE A C 11
ATOM 13826 O O . PHE A 1 12 ? -24.980 2.102 -29.488 1.00 0.00 12 PHE A O 11
ATOM 13843 N N . ILE A 1 13 ? -27.186 2.329 -29.101 1.00 0.00 13 ILE A N 11
ATOM 13844 C CA . ILE A 1 13 ? -27.004 2.898 -27.771 1.00 0.00 13 ILE A CA 11
ATOM 13845 C C . ILE A 1 13 ? -26.411 1.872 -26.811 1.00 0.00 13 ILE A C 11
ATOM 13846 O O . ILE A 1 13 ? -26.159 2.173 -25.644 1.00 0.00 13 ILE A O 11
ATOM 13862 N N . ILE A 1 14 ? -26.189 0.661 -27.311 1.00 0.00 14 ILE A N 11
ATOM 13863 C CA . ILE A 1 14 ? -25.622 -0.408 -26.499 1.00 0.00 14 ILE A CA 11
ATOM 13864 C C . ILE A 1 14 ? -24.736 0.153 -25.392 1.00 0.00 14 ILE A C 11
ATOM 13865 O O . ILE A 1 14 ? -24.005 1.123 -25.598 1.00 0.00 14 ILE A O 11
ATOM 13881 N N . LEU A 1 15 ? -24.804 -0.464 -24.217 1.00 0.00 15 LEU A N 11
ATOM 13882 C CA . LEU A 1 15 ? -24.006 -0.027 -23.077 1.00 0.00 15 LEU A CA 11
ATOM 13883 C C . LEU A 1 15 ? -24.093 -1.034 -21.934 1.00 0.00 15 LEU A C 11
ATOM 13884 O O . LEU A 1 15 ? -24.868 -1.988 -21.991 1.00 0.00 15 LEU A O 11
ATOM 13900 N N . GLY A 1 16 ? -23.293 -0.814 -20.895 1.00 0.00 16 GLY A N 11
ATOM 13901 C CA . GLY A 1 16 ? -23.296 -1.709 -19.753 1.00 0.00 16 GLY A CA 11
ATOM 13902 C C . GLY A 1 16 ? -22.020 -1.617 -18.941 1.00 0.00 16 GLY A C 11
ATOM 13903 O O . GLY A 1 16 ? -20.929 -1.862 -19.456 1.00 0.00 16 GLY A O 11
ATOM 13907 N N . ASN A 1 17 ? -22.155 -1.261 -17.667 1.00 0.00 17 ASN A N 11
ATOM 13908 C CA . ASN A 1 17 ? -21.002 -1.135 -16.783 1.00 0.00 17 ASN A CA 11
ATOM 13909 C C . ASN A 1 17 ? -21.436 -1.148 -15.320 1.00 0.00 17 ASN A C 11
ATOM 13910 O O . ASN A 1 17 ? -22.520 -0.677 -14.978 1.00 0.00 17 ASN A O 11
ATOM 13921 N N . GLY A 1 18 ? -20.580 -1.691 -14.459 1.00 0.00 18 GLY A N 11
ATOM 13922 C CA . GLY A 1 18 ? -20.892 -1.755 -13.043 1.00 0.00 18 GLY A CA 11
ATOM 13923 C C . GLY A 1 18 ? -19.879 -2.570 -12.263 1.00 0.00 18 GLY A C 11
ATOM 13924 O O . GLY A 1 18 ? -19.064 -3.296 -12.832 1.00 0.00 18 GLY A O 11
ATOM 13928 N N . PRO A 1 19 ? -19.922 -2.452 -10.927 1.00 0.00 19 PRO A N 11
ATOM 13929 C CA . PRO A 1 19 ? -19.008 -3.176 -10.039 1.00 0.00 19 PRO A CA 11
ATOM 13930 C C . PRO A 1 19 ? -19.289 -4.675 -10.015 1.00 0.00 19 PRO A C 11
ATOM 13931 O O . PRO A 1 19 ? -20.190 -5.136 -9.314 1.00 0.00 19 PRO A O 11
ATOM 13942 N N . ARG A 1 20 ? -18.511 -5.430 -10.783 1.00 0.00 20 ARG A N 11
ATOM 13943 C CA . ARG A 1 20 ? -18.677 -6.877 -10.850 1.00 0.00 20 ARG A CA 11
ATOM 13944 C C . ARG A 1 20 ? -17.798 -7.574 -9.815 1.00 0.00 20 ARG A C 11
ATOM 13945 O O . ARG A 1 20 ? -18.215 -8.545 -9.182 1.00 0.00 20 ARG A O 11
ATOM 13966 N N . LEU A 1 21 ? -16.579 -7.072 -9.647 1.00 0.00 21 LEU A N 11
ATOM 13967 C CA . LEU A 1 21 ? -15.641 -7.645 -8.689 1.00 0.00 21 LEU A CA 11
ATOM 13968 C C . LEU A 1 21 ? -16.283 -7.782 -7.312 1.00 0.00 21 LEU A C 11
ATOM 13969 O O . LEU A 1 21 ? -16.680 -6.791 -6.701 1.00 0.00 21 LEU A O 11
ATOM 13985 N N . GLN A 1 22 ? -16.380 -9.017 -6.831 1.00 0.00 22 GLN A N 11
ATOM 13986 C CA . GLN A 1 22 ? -16.973 -9.283 -5.525 1.00 0.00 22 GLN A CA 11
ATOM 13987 C C . GLN A 1 22 ? -15.940 -9.868 -4.567 1.00 0.00 22 GLN A C 11
ATOM 13988 O O . GLN A 1 22 ? -15.873 -11.081 -4.377 1.00 0.00 22 GLN A O 11
ATOM 14002 N N . ASN A 1 23 ? -15.136 -8.996 -3.967 1.00 0.00 23 ASN A N 11
ATOM 14003 C CA . ASN A 1 23 ? -14.106 -9.426 -3.029 1.00 0.00 23 ASN A CA 11
ATOM 14004 C C . ASN A 1 23 ? -13.753 -8.304 -2.057 1.00 0.00 23 ASN A C 11
ATOM 14005 O O . ASN A 1 23 ? -13.210 -7.272 -2.454 1.00 0.00 23 ASN A O 11
ATOM 14016 N N . SER A 1 24 ? -14.063 -8.514 -0.782 1.00 0.00 24 SER A N 11
ATOM 14017 C CA . SER A 1 24 ? -13.782 -7.520 0.247 1.00 0.00 24 SER A CA 11
ATOM 14018 C C . SER A 1 24 ? -12.376 -7.704 0.811 1.00 0.00 24 SER A C 11
ATOM 14019 O O . SER A 1 24 ? -12.161 -7.610 2.019 1.00 0.00 24 SER A O 11
ATOM 14027 N N . THR A 1 25 ? -11.420 -7.967 -0.075 1.00 0.00 25 THR A N 11
ATOM 14028 C CA . THR A 1 25 ? -10.035 -8.166 0.332 1.00 0.00 25 THR A CA 11
ATOM 14029 C C . THR A 1 25 ? -9.560 -7.035 1.237 1.00 0.00 25 THR A C 11
ATOM 14030 O O . THR A 1 25 ? -10.257 -6.035 1.416 1.00 0.00 25 THR A O 11
ATOM 14041 N N . TYR A 1 26 ? -8.371 -7.198 1.805 1.00 0.00 26 TYR A N 11
ATOM 14042 C CA . TYR A 1 26 ? -7.803 -6.190 2.693 1.00 0.00 26 TYR A CA 11
ATOM 14043 C C . TYR A 1 26 ? -6.623 -5.485 2.033 1.00 0.00 26 TYR A C 11
ATOM 14044 O O . TYR A 1 26 ? -5.672 -6.127 1.588 1.00 0.00 26 TYR A O 11
ATOM 14062 N N . GLN A 1 27 ? -6.692 -4.159 1.975 1.00 0.00 27 GLN A N 11
ATOM 14063 C CA . GLN A 1 27 ? -5.629 -3.365 1.370 1.00 0.00 27 GLN A CA 11
ATOM 14064 C C . GLN A 1 27 ? -4.636 -2.889 2.425 1.00 0.00 27 GLN A C 11
ATOM 14065 O O . GLN A 1 27 ? -4.922 -1.971 3.194 1.00 0.00 27 GLN A O 11
ATOM 14079 N N . CYS A 1 28 ? -3.467 -3.521 2.457 1.00 0.00 28 CYS A N 11
ATOM 14080 C CA . CYS A 1 28 ? -2.431 -3.164 3.419 1.00 0.00 28 CYS A CA 11
ATOM 14081 C C . CYS A 1 28 ? -2.011 -1.706 3.250 1.00 0.00 28 CYS A C 11
ATOM 14082 O O . CYS A 1 28 ? -1.887 -1.210 2.130 1.00 0.00 28 CYS A O 11
ATOM 14089 N N . LYS A 1 29 ? -1.793 -1.026 4.370 1.00 0.00 29 LYS A N 11
ATOM 14090 C CA . LYS A 1 29 ? -1.386 0.374 4.348 1.00 0.00 29 LYS A CA 11
ATOM 14091 C C . LYS A 1 29 ? 0.125 0.504 4.519 1.00 0.00 29 LYS A C 11
ATOM 14092 O O . LYS A 1 29 ? 0.617 1.505 5.040 1.00 0.00 29 LYS A O 11
ATOM 14111 N N . HIS A 1 30 ? 0.856 -0.514 4.075 1.00 0.00 30 HIS A N 11
ATOM 14112 C CA . HIS A 1 30 ? 2.311 -0.512 4.177 1.00 0.00 30 HIS A CA 11
ATOM 14113 C C . HIS A 1 30 ? 2.950 -0.845 2.832 1.00 0.00 30 HIS A C 11
ATOM 14114 O O . HIS A 1 30 ? 3.952 -0.244 2.444 1.00 0.00 30 HIS A O 11
ATOM 14128 N N . CYS A 1 31 ? 2.365 -1.807 2.126 1.00 0.00 31 CYS A N 11
ATOM 14129 C CA . CYS A 1 31 ? 2.877 -2.221 0.826 1.00 0.00 31 CYS A CA 11
ATOM 14130 C C . CYS A 1 31 ? 1.783 -2.156 -0.236 1.00 0.00 31 CYS A C 11
ATOM 14131 O O . CYS A 1 31 ? 2.051 -2.306 -1.428 1.00 0.00 31 CYS A O 11
ATOM 14138 N N . ASP A 1 32 ? 0.551 -1.930 0.206 1.00 0.00 32 ASP A N 11
ATOM 14139 C CA . ASP A 1 32 ? -0.585 -1.843 -0.705 1.00 0.00 32 ASP A CA 11
ATOM 14140 C C . ASP A 1 32 ? -0.894 -3.205 -1.319 1.00 0.00 32 ASP A C 11
ATOM 14141 O O . ASP A 1 32 ? -1.088 -3.322 -2.529 1.00 0.00 32 ASP A O 11
ATOM 14150 N N . SER A 1 33 ? -0.938 -4.232 -0.476 1.00 0.00 33 SER A N 11
ATOM 14151 C CA . SER A 1 33 ? -1.219 -5.587 -0.936 1.00 0.00 33 SER A CA 11
ATOM 14152 C C . SER A 1 33 ? -2.698 -5.921 -0.769 1.00 0.00 33 SER A C 11
ATOM 14153 O O . SER A 1 33 ? -3.500 -5.069 -0.385 1.00 0.00 33 SER A O 11
ATOM 14161 N N . LYS A 1 34 ? -3.053 -7.168 -1.060 1.00 0.00 34 LYS A N 11
ATOM 14162 C CA . LYS A 1 34 ? -4.435 -7.619 -0.942 1.00 0.00 34 LYS A CA 11
ATOM 14163 C C . LYS A 1 34 ? -4.510 -8.956 -0.212 1.00 0.00 34 LYS A C 11
ATOM 14164 O O . LYS A 1 34 ? -3.884 -9.934 -0.620 1.00 0.00 34 LYS A O 11
ATOM 14183 N N . LEU A 1 35 ? -5.282 -8.991 0.869 1.00 0.00 35 LEU A N 11
ATOM 14184 C CA . LEU A 1 35 ? -5.441 -10.209 1.656 1.00 0.00 35 LEU A CA 11
ATOM 14185 C C . LEU A 1 35 ? -6.907 -10.624 1.727 1.00 0.00 35 LEU A C 11
ATOM 14186 O O . LEU A 1 35 ? -7.803 -9.815 1.485 1.00 0.00 35 LEU A O 11
ATOM 14202 N N . GLN A 1 36 ? -7.144 -11.888 2.062 1.00 0.00 36 GLN A N 11
ATOM 14203 C CA . GLN A 1 36 ? -8.502 -12.409 2.167 1.00 0.00 36 GLN A CA 11
ATOM 14204 C C . GLN A 1 36 ? -9.259 -11.731 3.304 1.00 0.00 36 GLN A C 11
ATOM 14205 O O . GLN A 1 36 ? -10.300 -11.111 3.087 1.00 0.00 36 GLN A O 11
ATOM 14219 N N . SER A 1 37 ? -8.729 -11.853 4.517 1.00 0.00 37 SER A N 11
ATOM 14220 C CA . SER A 1 37 ? -9.357 -11.255 5.689 1.00 0.00 37 SER A CA 11
ATOM 14221 C C . SER A 1 37 ? -8.325 -10.979 6.778 1.00 0.00 37 SER A C 11
ATOM 14222 O O . SER A 1 37 ? -7.157 -11.349 6.651 1.00 0.00 37 SER A O 11
ATOM 14230 N N . THR A 1 38 ? -8.763 -10.326 7.849 1.00 0.00 38 THR A N 11
ATOM 14231 C CA . THR A 1 38 ? -7.879 -9.998 8.960 1.00 0.00 38 THR A CA 11
ATOM 14232 C C . THR A 1 38 ? -6.963 -11.169 9.297 1.00 0.00 38 THR A C 11
ATOM 14233 O O . THR A 1 38 ? -5.749 -11.006 9.415 1.00 0.00 38 THR A O 11
ATOM 14244 N N . ALA A 1 39 ? -7.552 -12.350 9.451 1.00 0.00 39 ALA A N 11
ATOM 14245 C CA . ALA A 1 39 ? -6.788 -13.549 9.772 1.00 0.00 39 ALA A CA 11
ATOM 14246 C C . ALA A 1 39 ? -5.466 -13.578 9.013 1.00 0.00 39 ALA A C 11
ATOM 14247 O O . ALA A 1 39 ? -4.439 -13.986 9.553 1.00 0.00 39 ALA A O 11
ATOM 14254 N N . GLU A 1 40 ? -5.501 -13.142 7.757 1.00 0.00 40 GLU A N 11
ATOM 14255 C CA . GLU A 1 40 ? -4.304 -13.119 6.924 1.00 0.00 40 GLU A CA 11
ATOM 14256 C C . GLU A 1 40 ? -3.432 -11.912 7.257 1.00 0.00 40 GLU A C 11
ATOM 14257 O O . GLU A 1 40 ? -2.205 -12.014 7.309 1.00 0.00 40 GLU A O 11
ATOM 14269 N N . LEU A 1 41 ? -4.073 -10.771 7.481 1.00 0.00 41 LEU A N 11
ATOM 14270 C CA . LEU A 1 41 ? -3.357 -9.543 7.809 1.00 0.00 41 LEU A CA 11
ATOM 14271 C C . LEU A 1 41 ? -2.524 -9.719 9.075 1.00 0.00 41 LEU A C 11
ATOM 14272 O O . LEU A 1 41 ? -1.355 -9.333 9.121 1.00 0.00 41 LEU A O 11
ATOM 14288 N N . THR A 1 42 ? -3.132 -10.307 10.100 1.00 0.00 42 THR A N 11
ATOM 14289 C CA . THR A 1 42 ? -2.447 -10.536 11.366 1.00 0.00 42 THR A CA 11
ATOM 14290 C C . THR A 1 42 ? -1.110 -11.236 11.149 1.00 0.00 42 THR A C 11
ATOM 14291 O O . THR A 1 42 ? -0.150 -11.000 11.882 1.00 0.00 42 THR A O 11
ATOM 14302 N N . SER A 1 43 ? -1.055 -12.096 10.137 1.00 0.00 43 SER A N 11
ATOM 14303 C CA . SER A 1 43 ? 0.164 -12.832 9.826 1.00 0.00 43 SER A CA 11
ATOM 14304 C C . SER A 1 43 ? 1.042 -12.045 8.857 1.00 0.00 43 SER A C 11
ATOM 14305 O O . SER A 1 43 ? 2.268 -12.051 8.968 1.00 0.00 43 SER A O 11
ATOM 14313 N N . HIS A 1 44 ? 0.404 -11.369 7.907 1.00 0.00 44 HIS A N 11
ATOM 14314 C CA . HIS A 1 44 ? 1.125 -10.575 6.918 1.00 0.00 44 HIS A CA 11
ATOM 14315 C C . HIS A 1 44 ? 1.846 -9.405 7.581 1.00 0.00 44 HIS A C 11
ATOM 14316 O O . HIS A 1 44 ? 3.070 -9.292 7.502 1.00 0.00 44 HIS A O 11
ATOM 14330 N N . LEU A 1 45 ? 1.080 -8.538 8.233 1.00 0.00 45 LEU A N 11
ATOM 14331 C CA . LEU A 1 45 ? 1.646 -7.376 8.910 1.00 0.00 45 LEU A CA 11
ATOM 14332 C C . LEU A 1 45 ? 2.868 -7.766 9.734 1.00 0.00 45 LEU A C 11
ATOM 14333 O O . LEU A 1 45 ? 3.916 -7.127 9.650 1.00 0.00 45 LEU A O 11
ATOM 14349 N N . ASN A 1 46 ? 2.727 -8.822 10.529 1.00 0.00 46 ASN A N 11
ATOM 14350 C CA . ASN A 1 46 ? 3.821 -9.300 11.367 1.00 0.00 46 ASN A CA 11
ATOM 14351 C C . ASN A 1 46 ? 5.150 -9.220 10.623 1.00 0.00 46 ASN A C 11
ATOM 14352 O O . ASN A 1 46 ? 6.173 -8.846 11.198 1.00 0.00 46 ASN A O 11
ATOM 14363 N N . ILE A 1 47 ? 5.128 -9.574 9.343 1.00 0.00 47 ILE A N 11
ATOM 14364 C CA . ILE A 1 47 ? 6.331 -9.542 8.521 1.00 0.00 47 ILE A CA 11
ATOM 14365 C C . ILE A 1 47 ? 7.023 -8.186 8.613 1.00 0.00 47 ILE A C 11
ATOM 14366 O O . ILE A 1 47 ? 8.226 -8.106 8.867 1.00 0.00 47 ILE A O 11
ATOM 14382 N N . HIS A 1 48 ? 6.255 -7.120 8.408 1.00 0.00 48 HIS A N 11
ATOM 14383 C CA . HIS A 1 48 ? 6.794 -5.766 8.470 1.00 0.00 48 HIS A CA 11
ATOM 14384 C C . HIS A 1 48 ? 7.507 -5.526 9.797 1.00 0.00 48 HIS A C 11
ATOM 14385 O O . HIS A 1 48 ? 8.696 -5.212 9.825 1.00 0.00 48 HIS A O 11
ATOM 14399 N N . ASN A 1 49 ? 6.772 -5.675 10.894 1.00 0.00 49 ASN A N 11
ATOM 14400 C CA . ASN A 1 49 ? 7.335 -5.473 12.224 1.00 0.00 49 ASN A CA 11
ATOM 14401 C C . ASN A 1 49 ? 8.692 -6.157 12.351 1.00 0.00 49 ASN A C 11
ATOM 14402 O O . ASN A 1 49 ? 9.698 -5.511 12.642 1.00 0.00 49 ASN A O 11
ATOM 14413 N N . GLU A 1 50 ? 8.712 -7.468 12.129 1.00 0.00 50 GLU A N 11
ATOM 14414 C CA . GLU A 1 50 ? 9.946 -8.239 12.218 1.00 0.00 50 GLU A CA 11
ATOM 14415 C C . GLU A 1 50 ? 11.052 -7.595 11.387 1.00 0.00 50 GLU A C 11
ATOM 14416 O O . GLU A 1 50 ? 12.172 -7.413 11.861 1.00 0.00 50 GLU A O 11
ATOM 14428 N N . GLU A 1 51 ? 10.726 -7.252 10.144 1.00 0.00 51 GLU A N 11
ATOM 14429 C CA . GLU A 1 51 ? 11.692 -6.630 9.246 1.00 0.00 51 GLU A CA 11
ATOM 14430 C C . GLU A 1 51 ? 12.294 -5.378 9.878 1.00 0.00 51 GLU A C 11
ATOM 14431 O O . GLU A 1 51 ? 13.495 -5.129 9.766 1.00 0.00 51 GLU A O 11
ATOM 14443 N N . PHE A 1 52 ? 11.452 -4.594 10.543 1.00 0.00 52 PHE A N 11
ATOM 14444 C CA . PHE A 1 52 ? 11.899 -3.367 11.192 1.00 0.00 52 PHE A CA 11
ATOM 14445 C C . PHE A 1 52 ? 12.967 -3.665 12.240 1.00 0.00 52 PHE A C 11
ATOM 14446 O O . PHE A 1 52 ? 13.963 -2.951 12.346 1.00 0.00 52 PHE A O 11
ATOM 14463 N N . GLN A 1 53 ? 12.750 -4.725 13.013 1.00 0.00 53 GLN A N 11
ATOM 14464 C CA . GLN A 1 53 ? 13.692 -5.116 14.054 1.00 0.00 53 GLN A CA 11
ATOM 14465 C C . GLN A 1 53 ? 15.114 -5.180 13.506 1.00 0.00 53 GLN A C 11
ATOM 14466 O O . GLN A 1 53 ? 16.045 -4.634 14.098 1.00 0.00 53 GLN A O 11
ATOM 14480 N N . LYS A 1 54 ? 15.275 -5.851 12.370 1.00 0.00 54 LYS A N 11
ATOM 14481 C CA . LYS A 1 54 ? 16.583 -5.986 11.739 1.00 0.00 54 LYS A CA 11
ATOM 14482 C C . LYS A 1 54 ? 17.327 -4.655 11.740 1.00 0.00 54 LYS A C 11
ATOM 14483 O O . LYS A 1 54 ? 18.488 -4.582 12.144 1.00 0.00 54 LYS A O 11
ATOM 14502 N N . ARG A 1 55 ? 16.652 -3.604 11.287 1.00 0.00 55 ARG A N 11
ATOM 14503 C CA . ARG A 1 55 ? 17.250 -2.275 11.236 1.00 0.00 55 ARG A CA 11
ATOM 14504 C C . ARG A 1 55 ? 17.744 -1.848 12.616 1.00 0.00 55 ARG A C 11
ATOM 14505 O O . ARG A 1 55 ? 18.937 -1.626 12.817 1.00 0.00 55 ARG A O 11
ATOM 14526 N N . ALA A 1 56 ? 16.816 -1.734 13.561 1.00 0.00 56 ALA A N 11
ATOM 14527 C CA . ALA A 1 56 ? 17.157 -1.335 14.921 1.00 0.00 56 ALA A CA 11
ATOM 14528 C C . ALA A 1 56 ? 18.225 -0.247 14.922 1.00 0.00 56 ALA A C 11
ATOM 14529 O O . ALA A 1 56 ? 19.113 -0.235 15.775 1.00 0.00 56 ALA A O 11
ATOM 14536 N N . LYS A 1 57 ? 18.135 0.666 13.961 1.00 0.00 57 LYS A N 11
ATOM 14537 C CA . LYS A 1 57 ? 19.093 1.760 13.851 1.00 0.00 57 LYS A CA 11
ATOM 14538 C C . LYS A 1 57 ? 18.381 3.083 13.588 1.00 0.00 57 LYS A C 11
ATOM 14539 O O . LYS A 1 57 ? 17.250 3.104 13.101 1.00 0.00 57 LYS A O 11
ATOM 14558 N N . ARG A 1 58 ? 19.050 4.184 13.912 1.00 0.00 58 ARG A N 11
ATOM 14559 C CA . ARG A 1 58 ? 18.481 5.511 13.710 1.00 0.00 58 ARG A CA 11
ATOM 14560 C C . ARG A 1 58 ? 19.426 6.390 12.897 1.00 0.00 58 ARG A C 11
ATOM 14561 O O . ARG A 1 58 ? 20.641 6.354 13.089 1.00 0.00 58 ARG A O 11
ATOM 14582 N N . GLN A 1 59 ? 18.859 7.178 11.989 1.00 0.00 59 GLN A N 11
ATOM 14583 C CA . GLN A 1 59 ? 19.652 8.065 11.146 1.00 0.00 59 GLN A CA 11
ATOM 14584 C C . GLN A 1 59 ? 20.657 8.854 11.980 1.00 0.00 59 GLN A C 11
ATOM 14585 O O . GLN A 1 59 ? 20.570 8.884 13.207 1.00 0.00 59 GLN A O 11
ATOM 14599 N N . GLU A 1 60 ? 21.608 9.491 11.304 1.00 0.00 60 GLU A N 11
ATOM 14600 C CA . GLU A 1 60 ? 22.630 10.278 11.984 1.00 0.00 60 GLU A CA 11
ATOM 14601 C C . GLU A 1 60 ? 22.013 11.131 13.089 1.00 0.00 60 GLU A C 11
ATOM 14602 O O . GLU A 1 60 ? 21.066 11.882 12.853 1.00 0.00 60 GLU A O 11
ATOM 14614 N N . ARG A 1 61 ? 22.557 11.009 14.296 1.00 0.00 61 ARG A N 11
ATOM 14615 C CA . ARG A 1 61 ? 22.060 11.766 15.438 1.00 0.00 61 ARG A CA 11
ATOM 14616 C C . ARG A 1 61 ? 22.946 11.551 16.661 1.00 0.00 61 ARG A C 11
ATOM 14617 O O . ARG A 1 61 ? 23.427 10.444 16.904 1.00 0.00 61 ARG A O 11
ATOM 14638 N N . ARG A 1 62 ? 23.159 12.616 17.427 1.00 0.00 62 ARG A N 11
ATOM 14639 C CA . ARG A 1 62 ? 23.989 12.544 18.623 1.00 0.00 62 ARG A CA 11
ATOM 14640 C C . ARG A 1 62 ? 23.811 11.202 19.328 1.00 0.00 62 ARG A C 11
ATOM 14641 O O . ARG A 1 62 ? 22.761 10.928 19.910 1.00 0.00 62 ARG A O 11
ATOM 14662 N N . LYS A 1 63 ? 24.844 10.368 19.271 1.00 0.00 63 LYS A N 11
ATOM 14663 C CA . LYS A 1 63 ? 24.803 9.055 19.904 1.00 0.00 63 LYS A CA 11
ATOM 14664 C C . LYS A 1 63 ? 26.128 8.743 20.594 1.00 0.00 63 LYS A C 11
ATOM 14665 O O . LYS A 1 63 ? 27.170 9.287 20.230 1.00 0.00 63 LYS A O 11
ATOM 14684 N N . GLN A 1 64 ? 26.078 7.863 21.589 1.00 0.00 64 GLN A N 11
ATOM 14685 C CA . GLN A 1 64 ? 27.275 7.478 22.328 1.00 0.00 64 GLN A CA 11
ATOM 14686 C C . GLN A 1 64 ? 27.335 5.966 22.518 1.00 0.00 64 GLN A C 11
ATOM 14687 O O . GLN A 1 64 ? 26.415 5.363 23.072 1.00 0.00 64 GLN A O 11
ATOM 14701 N N . LEU A 1 65 ? 28.422 5.359 22.055 1.00 0.00 65 LEU A N 11
ATOM 14702 C CA . LEU A 1 65 ? 28.602 3.916 22.174 1.00 0.00 65 LEU A CA 11
ATOM 14703 C C . LEU A 1 65 ? 29.445 3.572 23.398 1.00 0.00 65 LEU A C 11
ATOM 14704 O O . LEU A 1 65 ? 29.872 4.457 24.140 1.00 0.00 65 LEU A O 11
ATOM 14720 N N . LEU A 1 66 ? 29.684 2.281 23.601 1.00 0.00 66 LEU A N 11
ATOM 14721 C CA . LEU A 1 66 ? 30.479 1.818 24.733 1.00 0.00 66 LEU A CA 11
ATOM 14722 C C . LEU A 1 66 ? 31.322 0.607 24.348 1.00 0.00 66 LEU A C 11
ATOM 14723 O O . LEU A 1 66 ? 31.004 -0.106 23.396 1.00 0.00 66 LEU A O 11
ATOM 14739 N N . SER A 1 67 ? 32.398 0.380 25.095 1.00 0.00 67 SER A N 11
ATOM 14740 C CA . SER A 1 67 ? 33.288 -0.744 24.831 1.00 0.00 67 SER A CA 11
ATOM 14741 C C . SER A 1 67 ? 34.308 -0.905 25.955 1.00 0.00 67 SER A C 11
ATOM 14742 O O . SER A 1 67 ? 34.989 0.049 26.333 1.00 0.00 67 SER A O 11
ATOM 14750 N N . LYS A 1 68 ? 34.408 -2.119 26.485 1.00 0.00 68 LYS A N 11
ATOM 14751 C CA . LYS A 1 68 ? 35.344 -2.408 27.565 1.00 0.00 68 LYS A CA 11
ATOM 14752 C C . LYS A 1 68 ? 35.903 -3.822 27.436 1.00 0.00 68 LYS A C 11
ATOM 14753 O O . LYS A 1 68 ? 35.170 -4.802 27.564 1.00 0.00 68 LYS A O 11
ATOM 14772 N N . GLN A 1 69 ? 37.205 -3.918 27.184 1.00 0.00 69 GLN A N 11
ATOM 14773 C CA . GLN A 1 69 ? 37.861 -5.212 27.039 1.00 0.00 69 GLN A CA 11
ATOM 14774 C C . GLN A 1 69 ? 39.301 -5.151 27.535 1.00 0.00 69 GLN A C 11
ATOM 14775 O O . GLN A 1 69 ? 40.072 -4.279 27.131 1.00 0.00 69 GLN A O 11
ATOM 14789 N N . LYS A 1 70 ? 39.660 -6.081 28.413 1.00 0.00 70 LYS A N 11
ATOM 14790 C CA . LYS A 1 70 ? 41.008 -6.134 28.965 1.00 0.00 70 LYS A CA 11
ATOM 14791 C C . LYS A 1 70 ? 41.423 -7.574 29.249 1.00 0.00 70 LYS A C 11
ATOM 14792 O O . LYS A 1 70 ? 40.594 -8.485 29.231 1.00 0.00 70 LYS A O 11
ATOM 14811 N N . TYR A 1 71 ? 42.710 -7.773 29.513 1.00 0.00 71 TYR A N 11
ATOM 14812 C CA . TYR A 1 71 ? 43.235 -9.103 29.801 1.00 0.00 71 TYR A CA 11
ATOM 14813 C C . TYR A 1 71 ? 44.582 -9.015 30.511 1.00 0.00 71 TYR A C 11
ATOM 14814 O O . TYR A 1 71 ? 45.128 -7.928 30.697 1.00 0.00 71 TYR A O 11
ATOM 14832 N N . ALA A 1 72 ? 45.111 -10.168 30.906 1.00 0.00 72 ALA A N 11
ATOM 14833 C CA . ALA A 1 72 ? 46.396 -10.224 31.593 1.00 0.00 72 ALA A CA 11
ATOM 14834 C C . ALA A 1 72 ? 46.969 -11.636 31.572 1.00 0.00 72 ALA A C 11
ATOM 14835 O O . ALA A 1 72 ? 46.229 -12.615 31.470 1.00 0.00 72 ALA A O 11
ATOM 14842 N N . ASP A 1 73 ? 48.290 -11.735 31.670 1.00 0.00 73 ASP A N 11
ATOM 14843 C CA . ASP A 1 73 ? 48.963 -13.029 31.663 1.00 0.00 73 ASP A CA 11
ATOM 14844 C C . ASP A 1 73 ? 50.356 -12.921 32.276 1.00 0.00 73 ASP A C 11
ATOM 14845 O O . ASP A 1 73 ? 50.839 -11.824 32.553 1.00 0.00 73 ASP A O 11
ATOM 14854 N N . GLY A 1 74 ? 50.995 -14.067 32.487 1.00 0.00 74 GLY A N 11
ATOM 14855 C CA . GLY A 1 74 ? 52.325 -14.079 33.067 1.00 0.00 74 GLY A CA 11
ATOM 14856 C C . GLY A 1 74 ? 53.151 -15.261 32.599 1.00 0.00 74 GLY A C 11
ATOM 14857 O O . GLY A 1 74 ? 52.699 -16.056 31.776 1.00 0.00 74 GLY A O 11
ATOM 14861 N N . ALA A 1 75 ? 54.367 -15.376 33.123 1.00 0.00 75 ALA A N 11
ATOM 14862 C CA . ALA A 1 75 ? 55.258 -16.468 32.754 1.00 0.00 75 ALA A CA 11
ATOM 14863 C C . ALA A 1 75 ? 56.327 -16.688 33.818 1.00 0.00 75 ALA A C 11
ATOM 14864 O O . ALA A 1 75 ? 56.619 -15.795 34.613 1.00 0.00 75 ALA A O 11
ATOM 14871 N N . PHE A 1 76 ? 56.909 -17.883 33.828 1.00 0.00 76 PHE A N 11
ATOM 14872 C CA . PHE A 1 76 ? 57.945 -18.221 34.797 1.00 0.00 76 PHE A CA 11
ATOM 14873 C C . PHE A 1 76 ? 59.021 -19.096 34.160 1.00 0.00 76 PHE A C 11
ATOM 14874 O O . PHE A 1 76 ? 58.845 -19.608 33.055 1.00 0.00 76 PHE A O 11
ATOM 14891 N N . ALA A 1 77 ? 60.135 -19.262 34.865 1.00 0.00 77 ALA A N 11
ATOM 14892 C CA . ALA A 1 77 ? 61.238 -20.076 34.371 1.00 0.00 77 ALA A CA 11
ATOM 14893 C C . ALA A 1 77 ? 61.816 -20.949 35.479 1.00 0.00 77 ALA A C 11
ATOM 14894 O O . ALA A 1 77 ? 61.733 -20.607 36.659 1.00 0.00 77 ALA A O 11
ATOM 14901 N N . ASP A 1 78 ? 62.401 -22.078 35.092 1.00 0.00 78 ASP A N 11
ATOM 14902 C CA . ASP A 1 78 ? 62.993 -23.000 36.054 1.00 0.00 78 ASP A CA 11
ATOM 14903 C C . ASP A 1 78 ? 64.460 -23.260 35.725 1.00 0.00 78 ASP A C 11
ATOM 14904 O O . ASP A 1 78 ? 64.929 -22.935 34.634 1.00 0.00 78 ASP A O 11
ATOM 14913 N N . PHE A 1 79 ? 65.179 -23.848 36.675 1.00 0.00 79 PHE A N 11
ATOM 14914 C CA . PHE A 1 79 ? 66.594 -24.150 36.488 1.00 0.00 79 PHE A CA 11
ATOM 14915 C C . PHE A 1 79 ? 66.967 -25.457 37.180 1.00 0.00 79 PHE A C 11
ATOM 14916 O O . PHE A 1 79 ? 66.215 -25.972 38.008 1.00 0.00 79 PHE A O 11
ATOM 14933 N N . LYS A 1 80 ? 68.135 -25.989 36.836 1.00 0.00 80 LYS A N 11
ATOM 14934 C CA . LYS A 1 80 ? 68.611 -27.236 37.423 1.00 0.00 80 LYS A CA 11
ATOM 14935 C C . LYS A 1 80 ? 69.306 -26.978 38.757 1.00 0.00 80 LYS A C 11
ATOM 14936 O O . LYS A 1 80 ? 69.480 -25.830 39.164 1.00 0.00 80 LYS A O 11
ATOM 14955 N N . GLN A 1 81 ? 69.701 -28.053 39.431 1.00 0.00 81 GLN A N 11
ATOM 14956 C CA . GLN A 1 81 ? 70.377 -27.942 40.718 1.00 0.00 81 GLN A CA 11
ATOM 14957 C C . GLN A 1 81 ? 71.496 -28.971 40.835 1.00 0.00 81 GLN A C 11
ATOM 14958 O O . GLN A 1 81 ? 71.669 -29.816 39.958 1.00 0.00 81 GLN A O 11
ATOM 14972 N N . GLU A 1 82 ? 72.253 -28.893 41.926 1.00 0.00 82 GLU A N 11
ATOM 14973 C CA . GLU A 1 82 ? 73.357 -29.818 42.156 1.00 0.00 82 GLU A CA 11
ATOM 14974 C C . GLU A 1 82 ? 73.347 -30.329 43.594 1.00 0.00 82 GLU A C 11
ATOM 14975 O O . GLU A 1 82 ? 72.957 -29.612 44.516 1.00 0.00 82 GLU A O 11
ATOM 14987 N N . SER A 1 83 ? 73.777 -31.573 43.777 1.00 0.00 83 SER A N 11
ATOM 14988 C CA . SER A 1 83 ? 73.814 -32.182 45.102 1.00 0.00 83 SER A CA 11
ATOM 14989 C C . SER A 1 83 ? 75.185 -32.791 45.381 1.00 0.00 83 SER A C 11
ATOM 14990 O O . SER A 1 83 ? 75.867 -32.404 46.329 1.00 0.00 83 SER A O 11
ATOM 14998 N N . GLY A 1 84 ? 75.581 -33.749 44.548 1.00 0.00 84 GLY A N 11
ATOM 14999 C CA . GLY A 1 84 ? 76.867 -34.398 44.721 1.00 0.00 84 GLY A CA 11
ATOM 15000 C C . GLY A 1 84 ? 76.773 -35.656 45.562 1.00 0.00 84 GLY A C 11
ATOM 15001 O O . GLY A 1 84 ? 76.304 -35.635 46.699 1.00 0.00 84 GLY A O 11
ATOM 15005 N N . PRO A 1 85 ? 77.227 -36.785 44.997 1.00 0.00 85 PRO A N 11
ATOM 15006 C CA . PRO A 1 85 ? 77.202 -38.079 45.684 1.00 0.00 85 PRO A CA 11
ATOM 15007 C C . PRO A 1 85 ? 78.196 -38.142 46.839 1.00 0.00 85 PRO A C 11
ATOM 15008 O O . PRO A 1 85 ? 78.921 -37.182 47.099 1.00 0.00 85 PRO A O 11
ATOM 15019 N N . SER A 1 86 ? 78.223 -39.278 47.529 1.00 0.00 86 SER A N 11
ATOM 15020 C CA . SER A 1 86 ? 79.126 -39.464 48.659 1.00 0.00 86 SER A CA 11
ATOM 15021 C C . SER A 1 86 ? 79.178 -40.931 49.076 1.00 0.00 86 SER A C 11
ATOM 15022 O O . SER A 1 86 ? 78.341 -41.734 48.666 1.00 0.00 86 SER A O 11
ATOM 15030 N N . SER A 1 87 ? 80.169 -41.271 49.895 1.00 0.00 87 SER A N 11
ATOM 15031 C CA . SER A 1 87 ? 80.334 -42.641 50.366 1.00 0.00 87 SER A CA 11
ATOM 15032 C C . SER A 1 87 ? 80.106 -42.729 51.872 1.00 0.00 87 SER A C 11
ATOM 15033 O O . SER A 1 87 ? 80.354 -41.774 52.606 1.00 0.00 87 SER A O 11
ATOM 15041 N N . GLY A 1 88 ? 79.630 -43.885 52.326 1.00 0.00 88 GLY A N 11
ATOM 15042 C CA . GLY A 1 88 ? 79.375 -44.078 53.741 1.00 0.00 88 GLY A CA 11
ATOM 15043 C C . GLY A 1 88 ? 77.981 -44.608 54.012 1.00 0.00 88 GLY A C 11
ATOM 15044 O O . GLY A 1 88 ? 77.009 -43.950 53.646 1.00 0.00 88 GLY A O 11
ATOM 15049 N N . GLY A 1 1 ? 26.951 -42.273 -35.084 1.00 0.00 1 GLY A N 12
ATOM 15050 C CA . GLY A 1 1 ? 25.788 -41.425 -34.903 1.00 0.00 1 GLY A CA 12
ATOM 15051 C C . GLY A 1 1 ? 24.489 -42.157 -35.175 1.00 0.00 1 GLY A C 12
ATOM 15052 O O . GLY A 1 1 ? 24.114 -42.363 -36.329 1.00 0.00 1 GLY A O 12
ATOM 15056 N N . SER A 1 2 ? 23.800 -42.553 -34.109 1.00 0.00 2 SER A N 12
ATOM 15057 C CA . SER A 1 2 ? 22.538 -43.272 -34.238 1.00 0.00 2 SER A CA 12
ATOM 15058 C C . SER A 1 2 ? 21.807 -43.331 -32.900 1.00 0.00 2 SER A C 12
ATOM 15059 O O . SER A 1 2 ? 22.256 -42.756 -31.909 1.00 0.00 2 SER A O 12
ATOM 15067 N N . SER A 1 3 ? 20.678 -44.032 -32.881 1.00 0.00 3 SER A N 12
ATOM 15068 C CA . SER A 1 3 ? 19.881 -44.164 -31.666 1.00 0.00 3 SER A CA 12
ATOM 15069 C C . SER A 1 3 ? 19.344 -42.808 -31.219 1.00 0.00 3 SER A C 12
ATOM 15070 O O . SER A 1 3 ? 19.395 -42.466 -30.039 1.00 0.00 3 SER A O 12
ATOM 15078 N N . GLY A 1 4 ? 18.828 -42.038 -32.173 1.00 0.00 4 GLY A N 12
ATOM 15079 C CA . GLY A 1 4 ? 18.288 -40.728 -31.859 1.00 0.00 4 GLY A CA 12
ATOM 15080 C C . GLY A 1 4 ? 16.774 -40.696 -31.919 1.00 0.00 4 GLY A C 12
ATOM 15081 O O . GLY A 1 4 ? 16.183 -40.917 -32.976 1.00 0.00 4 GLY A O 12
ATOM 15085 N N . SER A 1 5 ? 16.144 -40.420 -30.782 1.00 0.00 5 SER A N 12
ATOM 15086 C CA . SER A 1 5 ? 14.689 -40.365 -30.708 1.00 0.00 5 SER A CA 12
ATOM 15087 C C . SER A 1 5 ? 14.235 -39.258 -29.762 1.00 0.00 5 SER A C 12
ATOM 15088 O O . SER A 1 5 ? 15.037 -38.696 -29.015 1.00 0.00 5 SER A O 12
ATOM 15096 N N . SER A 1 6 ? 12.942 -38.949 -29.799 1.00 0.00 6 SER A N 12
ATOM 15097 C CA . SER A 1 6 ? 12.381 -37.906 -28.949 1.00 0.00 6 SER A CA 12
ATOM 15098 C C . SER A 1 6 ? 10.917 -38.196 -28.629 1.00 0.00 6 SER A C 12
ATOM 15099 O O . SER A 1 6 ? 10.311 -39.099 -29.205 1.00 0.00 6 SER A O 12
ATOM 15107 N N . GLY A 1 7 ? 10.355 -37.422 -27.705 1.00 0.00 7 GLY A N 12
ATOM 15108 C CA . GLY A 1 7 ? 8.968 -37.610 -27.324 1.00 0.00 7 GLY A CA 12
ATOM 15109 C C . GLY A 1 7 ? 8.614 -36.878 -26.044 1.00 0.00 7 GLY A C 12
ATOM 15110 O O . GLY A 1 7 ? 8.133 -37.485 -25.086 1.00 0.00 7 GLY A O 12
ATOM 15114 N N . LEU A 1 8 ? 8.853 -35.572 -26.027 1.00 0.00 8 LEU A N 12
ATOM 15115 C CA . LEU A 1 8 ? 8.558 -34.756 -24.854 1.00 0.00 8 LEU A CA 12
ATOM 15116 C C . LEU A 1 8 ? 8.802 -33.278 -25.143 1.00 0.00 8 LEU A C 12
ATOM 15117 O O . LEU A 1 8 ? 9.946 -32.838 -25.261 1.00 0.00 8 LEU A O 12
ATOM 15133 N N . LYS A 1 9 ? 7.720 -32.515 -25.255 1.00 0.00 9 LYS A N 12
ATOM 15134 C CA . LYS A 1 9 ? 7.815 -31.086 -25.527 1.00 0.00 9 LYS A CA 12
ATOM 15135 C C . LYS A 1 9 ? 6.608 -30.343 -24.963 1.00 0.00 9 LYS A C 12
ATOM 15136 O O . LYS A 1 9 ? 5.464 -30.743 -25.182 1.00 0.00 9 LYS A O 12
ATOM 15155 N N . ARG A 1 10 ? 6.871 -29.261 -24.239 1.00 0.00 10 ARG A N 12
ATOM 15156 C CA . ARG A 1 10 ? 5.806 -28.463 -23.644 1.00 0.00 10 ARG A CA 12
ATOM 15157 C C . ARG A 1 10 ? 6.367 -27.194 -23.007 1.00 0.00 10 ARG A C 12
ATOM 15158 O O . ARG A 1 10 ? 7.569 -27.092 -22.759 1.00 0.00 10 ARG A O 12
ATOM 15179 N N . ASP A 1 11 ? 5.490 -26.231 -22.747 1.00 0.00 11 ASP A N 12
ATOM 15180 C CA . ASP A 1 11 ? 5.898 -24.970 -22.139 1.00 0.00 11 ASP A CA 12
ATOM 15181 C C . ASP A 1 11 ? 5.343 -24.845 -20.723 1.00 0.00 11 ASP A C 12
ATOM 15182 O O . ASP A 1 11 ? 6.098 -24.807 -19.751 1.00 0.00 11 ASP A O 12
ATOM 15191 N N . PHE A 1 12 ? 4.020 -24.781 -20.615 1.00 0.00 12 PHE A N 12
ATOM 15192 C CA . PHE A 1 12 ? 3.365 -24.658 -19.318 1.00 0.00 12 PHE A CA 12
ATOM 15193 C C . PHE A 1 12 ? 1.849 -24.742 -19.465 1.00 0.00 12 PHE A C 12
ATOM 15194 O O . PHE A 1 12 ? 1.321 -24.729 -20.577 1.00 0.00 12 PHE A O 12
ATOM 15211 N N . ILE A 1 13 ? 1.155 -24.829 -18.335 1.00 0.00 13 ILE A N 12
ATOM 15212 C CA . ILE A 1 13 ? -0.301 -24.914 -18.338 1.00 0.00 13 ILE A CA 12
ATOM 15213 C C . ILE A 1 13 ? -0.894 -24.222 -17.115 1.00 0.00 13 ILE A C 12
ATOM 15214 O O . ILE A 1 13 ? -0.424 -24.411 -15.993 1.00 0.00 13 ILE A O 12
ATOM 15230 N N . ILE A 1 14 ? -1.930 -23.421 -17.341 1.00 0.00 14 ILE A N 12
ATOM 15231 C CA . ILE A 1 14 ? -2.590 -22.703 -16.257 1.00 0.00 14 ILE A CA 12
ATOM 15232 C C . ILE A 1 14 ? -3.996 -23.241 -16.018 1.00 0.00 14 ILE A C 12
ATOM 15233 O O . ILE A 1 14 ? -4.720 -23.559 -16.962 1.00 0.00 14 ILE A O 12
ATOM 15249 N N . LEU A 1 15 ? -4.378 -23.338 -14.749 1.00 0.00 15 LEU A N 12
ATOM 15250 C CA . LEU A 1 15 ? -5.700 -23.835 -14.384 1.00 0.00 15 LEU A CA 12
ATOM 15251 C C . LEU A 1 15 ? -6.262 -23.066 -13.193 1.00 0.00 15 LEU A C 12
ATOM 15252 O O . LEU A 1 15 ? -5.695 -23.092 -12.101 1.00 0.00 15 LEU A O 12
ATOM 15268 N N . GLY A 1 16 ? -7.381 -22.382 -13.410 1.00 0.00 16 GLY A N 12
ATOM 15269 C CA . GLY A 1 16 ? -8.002 -21.617 -12.345 1.00 0.00 16 GLY A CA 12
ATOM 15270 C C . GLY A 1 16 ? -8.518 -20.274 -12.821 1.00 0.00 16 GLY A C 12
ATOM 15271 O O . GLY A 1 16 ? -7.820 -19.265 -12.725 1.00 0.00 16 GLY A O 12
ATOM 15275 N N . ASN A 1 17 ? -9.743 -20.260 -13.336 1.00 0.00 17 ASN A N 12
ATOM 15276 C CA . ASN A 1 17 ? -10.350 -19.030 -13.831 1.00 0.00 17 ASN A CA 12
ATOM 15277 C C . ASN A 1 17 ? -11.871 -19.089 -13.714 1.00 0.00 17 ASN A C 12
ATOM 15278 O O . ASN A 1 17 ? -12.531 -19.839 -14.432 1.00 0.00 17 ASN A O 12
ATOM 15289 N N . GLY A 1 18 ? -12.420 -18.291 -12.802 1.00 0.00 18 GLY A N 12
ATOM 15290 C CA . GLY A 1 18 ? -13.857 -18.267 -12.608 1.00 0.00 18 GLY A CA 12
ATOM 15291 C C . GLY A 1 18 ? -14.329 -16.997 -11.929 1.00 0.00 18 GLY A C 12
ATOM 15292 O O . GLY A 1 18 ? -13.554 -16.070 -11.692 1.00 0.00 18 GLY A O 12
ATOM 15296 N N . PRO A 1 19 ? -15.630 -16.941 -11.607 1.00 0.00 19 PRO A N 12
ATOM 15297 C CA . PRO A 1 19 ? -16.234 -15.779 -10.948 1.00 0.00 19 PRO A CA 12
ATOM 15298 C C . PRO A 1 19 ? -15.769 -15.625 -9.504 1.00 0.00 19 PRO A C 12
ATOM 15299 O O . PRO A 1 19 ? -14.978 -16.427 -9.008 1.00 0.00 19 PRO A O 12
ATOM 15310 N N . ARG A 1 20 ? -16.264 -14.589 -8.835 1.00 0.00 20 ARG A N 12
ATOM 15311 C CA . ARG A 1 20 ? -15.899 -14.329 -7.448 1.00 0.00 20 ARG A CA 12
ATOM 15312 C C . ARG A 1 20 ? -17.140 -14.254 -6.563 1.00 0.00 20 ARG A C 12
ATOM 15313 O O . ARG A 1 20 ? -18.011 -13.407 -6.768 1.00 0.00 20 ARG A O 12
ATOM 15334 N N . LEU A 1 21 ? -17.214 -15.144 -5.580 1.00 0.00 21 LEU A N 12
ATOM 15335 C CA . LEU A 1 21 ? -18.349 -15.179 -4.664 1.00 0.00 21 LEU A CA 12
ATOM 15336 C C . LEU A 1 21 ? -18.142 -14.210 -3.504 1.00 0.00 21 LEU A C 12
ATOM 15337 O O . LEU A 1 21 ? -19.104 -13.730 -2.906 1.00 0.00 21 LEU A O 12
ATOM 15353 N N . GLN A 1 22 ? -16.881 -13.927 -3.194 1.00 0.00 22 GLN A N 12
ATOM 15354 C CA . GLN A 1 22 ? -16.549 -13.014 -2.106 1.00 0.00 22 GLN A CA 12
ATOM 15355 C C . GLN A 1 22 ? -15.070 -12.645 -2.138 1.00 0.00 22 GLN A C 12
ATOM 15356 O O . GLN A 1 22 ? -14.205 -13.515 -2.226 1.00 0.00 22 GLN A O 12
ATOM 15370 N N . ASN A 1 23 ? -14.787 -11.348 -2.066 1.00 0.00 23 ASN A N 12
ATOM 15371 C CA . ASN A 1 23 ? -13.412 -10.863 -2.087 1.00 0.00 23 ASN A CA 12
ATOM 15372 C C . ASN A 1 23 ? -13.053 -10.185 -0.769 1.00 0.00 23 ASN A C 12
ATOM 15373 O O . ASN A 1 23 ? -12.175 -10.646 -0.040 1.00 0.00 23 ASN A O 12
ATOM 15384 N N . SER A 1 24 ? -13.740 -9.087 -0.469 1.00 0.00 24 SER A N 12
ATOM 15385 C CA . SER A 1 24 ? -13.493 -8.343 0.761 1.00 0.00 24 SER A CA 12
ATOM 15386 C C . SER A 1 24 ? -12.015 -8.392 1.138 1.00 0.00 24 SER A C 12
ATOM 15387 O O . SER A 1 24 ? -11.665 -8.541 2.309 1.00 0.00 24 SER A O 12
ATOM 15395 N N . THR A 1 25 ? -11.151 -8.267 0.136 1.00 0.00 25 THR A N 12
ATOM 15396 C CA . THR A 1 25 ? -9.711 -8.298 0.360 1.00 0.00 25 THR A CA 12
ATOM 15397 C C . THR A 1 25 ? -9.274 -7.171 1.288 1.00 0.00 25 THR A C 12
ATOM 15398 O O . THR A 1 25 ? -9.786 -6.054 1.207 1.00 0.00 25 THR A O 12
ATOM 15409 N N . TYR A 1 26 ? -8.325 -7.469 2.168 1.00 0.00 26 TYR A N 12
ATOM 15410 C CA . TYR A 1 26 ? -7.821 -6.480 3.113 1.00 0.00 26 TYR A CA 12
ATOM 15411 C C . TYR A 1 26 ? -6.658 -5.696 2.512 1.00 0.00 26 TYR A C 12
ATOM 15412 O O . TYR A 1 26 ? -5.592 -6.252 2.249 1.00 0.00 26 TYR A O 12
ATOM 15430 N N . GLN A 1 27 ? -6.873 -4.402 2.299 1.00 0.00 27 GLN A N 12
ATOM 15431 C CA . GLN A 1 27 ? -5.843 -3.541 1.730 1.00 0.00 27 GLN A CA 12
ATOM 15432 C C . GLN A 1 27 ? -4.945 -2.970 2.822 1.00 0.00 27 GLN A C 12
ATOM 15433 O O . GLN A 1 27 ? -5.407 -2.250 3.708 1.00 0.00 27 GLN A O 12
ATOM 15447 N N . CYS A 1 28 ? -3.659 -3.297 2.754 1.00 0.00 28 CYS A N 12
ATOM 15448 C CA . CYS A 1 28 ? -2.695 -2.818 3.737 1.00 0.00 28 CYS A CA 12
ATOM 15449 C C . CYS A 1 28 ? -2.385 -1.339 3.521 1.00 0.00 28 CYS A C 12
ATOM 15450 O O . CYS A 1 28 ? -2.618 -0.796 2.440 1.00 0.00 28 CYS A O 12
ATOM 15457 N N . LYS A 1 29 ? -1.859 -0.693 4.555 1.00 0.00 29 LYS A N 12
ATOM 15458 C CA . LYS A 1 29 ? -1.515 0.722 4.480 1.00 0.00 29 LYS A CA 12
ATOM 15459 C C . LYS A 1 29 ? -0.005 0.920 4.554 1.00 0.00 29 LYS A C 12
ATOM 15460 O O . LYS A 1 29 ? 0.499 2.022 4.332 1.00 0.00 29 LYS A O 12
ATOM 15479 N N . HIS A 1 30 ? 0.714 -0.154 4.866 1.00 0.00 30 HIS A N 12
ATOM 15480 C CA . HIS A 1 30 ? 2.168 -0.098 4.967 1.00 0.00 30 HIS A CA 12
ATOM 15481 C C . HIS A 1 30 ? 2.817 -0.374 3.614 1.00 0.00 30 HIS A C 12
ATOM 15482 O O . HIS A 1 30 ? 3.722 0.347 3.190 1.00 0.00 30 HIS A O 12
ATOM 15496 N N . CYS A 1 31 ? 2.351 -1.420 2.941 1.00 0.00 31 CYS A N 12
ATOM 15497 C CA . CYS A 1 31 ? 2.887 -1.792 1.637 1.00 0.00 31 CYS A CA 12
ATOM 15498 C C . CYS A 1 31 ? 1.816 -1.677 0.556 1.00 0.00 31 CYS A C 12
ATOM 15499 O O . CYS A 1 31 ? 2.116 -1.722 -0.637 1.00 0.00 31 CYS A O 12
ATOM 15506 N N . ASP A 1 32 ? 0.567 -1.529 0.983 1.00 0.00 32 ASP A N 12
ATOM 15507 C CA . ASP A 1 32 ? -0.550 -1.406 0.052 1.00 0.00 32 ASP A CA 12
ATOM 15508 C C . ASP A 1 32 ? -0.771 -2.711 -0.706 1.00 0.00 32 ASP A C 12
ATOM 15509 O O . ASP A 1 32 ? -1.015 -2.705 -1.913 1.00 0.00 32 ASP A O 12
ATOM 15518 N N . SER A 1 33 ? -0.682 -3.828 0.009 1.00 0.00 33 SER A N 12
ATOM 15519 C CA . SER A 1 33 ? -0.867 -5.141 -0.598 1.00 0.00 33 SER A CA 12
ATOM 15520 C C . SER A 1 33 ? -2.331 -5.566 -0.536 1.00 0.00 33 SER A C 12
ATOM 15521 O O . SER A 1 33 ? -3.197 -4.796 -0.120 1.00 0.00 33 SER A O 12
ATOM 15529 N N . LYS A 1 34 ? -2.601 -6.798 -0.954 1.00 0.00 34 LYS A N 12
ATOM 15530 C CA . LYS A 1 34 ? -3.959 -7.329 -0.946 1.00 0.00 34 LYS A CA 12
ATOM 15531 C C . LYS A 1 34 ? -4.006 -8.692 -0.262 1.00 0.00 34 LYS A C 12
ATOM 15532 O O . LYS A 1 34 ? -3.288 -9.616 -0.646 1.00 0.00 34 LYS A O 12
ATOM 15551 N N . LEU A 1 35 ? -4.857 -8.811 0.751 1.00 0.00 35 LEU A N 12
ATOM 15552 C CA . LEU A 1 35 ? -4.999 -10.062 1.488 1.00 0.00 35 LEU A CA 12
ATOM 15553 C C . LEU A 1 35 ? -6.446 -10.544 1.468 1.00 0.00 35 LEU A C 12
ATOM 15554 O O . LEU A 1 35 ? -7.366 -9.766 1.213 1.00 0.00 35 LEU A O 12
ATOM 15570 N N . GLN A 1 36 ? -6.640 -11.830 1.740 1.00 0.00 36 GLN A N 12
ATOM 15571 C CA . GLN A 1 36 ? -7.975 -12.415 1.754 1.00 0.00 36 GLN A CA 12
ATOM 15572 C C . GLN A 1 36 ? -8.840 -11.773 2.834 1.00 0.00 36 GLN A C 12
ATOM 15573 O O . GLN A 1 36 ? -9.886 -11.194 2.542 1.00 0.00 36 GLN A O 12
ATOM 15587 N N . SER A 1 37 ? -8.395 -11.879 4.082 1.00 0.00 37 SER A N 12
ATOM 15588 C CA . SER A 1 37 ? -9.130 -11.312 5.206 1.00 0.00 37 SER A CA 12
ATOM 15589 C C . SER A 1 37 ? -8.185 -10.961 6.352 1.00 0.00 37 SER A C 12
ATOM 15590 O O . SER A 1 37 ? -6.984 -11.223 6.284 1.00 0.00 37 SER A O 12
ATOM 15598 N N . THR A 1 38 ? -8.737 -10.366 7.405 1.00 0.00 38 THR A N 12
ATOM 15599 C CA . THR A 1 38 ? -7.945 -9.978 8.565 1.00 0.00 38 THR A CA 12
ATOM 15600 C C . THR A 1 38 ? -7.026 -11.110 9.007 1.00 0.00 38 THR A C 12
ATOM 15601 O O . THR A 1 38 ? -5.887 -10.877 9.409 1.00 0.00 38 THR A O 12
ATOM 15612 N N . ALA A 1 39 ? -7.529 -12.338 8.930 1.00 0.00 39 ALA A N 12
ATOM 15613 C CA . ALA A 1 39 ? -6.751 -13.508 9.320 1.00 0.00 39 ALA A CA 12
ATOM 15614 C C . ALA A 1 39 ? -5.378 -13.501 8.656 1.00 0.00 39 ALA A C 12
ATOM 15615 O O . ALA A 1 39 ? -4.378 -13.860 9.276 1.00 0.00 39 ALA A O 12
ATOM 15622 N N . GLU A 1 40 ? -5.339 -13.090 7.392 1.00 0.00 40 GLU A N 12
ATOM 15623 C CA . GLU A 1 40 ? -4.088 -13.039 6.645 1.00 0.00 40 GLU A CA 12
ATOM 15624 C C . GLU A 1 40 ? -3.249 -11.838 7.071 1.00 0.00 40 GLU A C 12
ATOM 15625 O O . GLU A 1 40 ? -2.025 -11.929 7.180 1.00 0.00 40 GLU A O 12
ATOM 15637 N N . LEU A 1 41 ? -3.914 -10.714 7.311 1.00 0.00 41 LEU A N 12
ATOM 15638 C CA . LEU A 1 41 ? -3.231 -9.493 7.725 1.00 0.00 41 LEU A CA 12
ATOM 15639 C C . LEU A 1 41 ? -2.498 -9.702 9.047 1.00 0.00 41 LEU A C 12
ATOM 15640 O O . LEU A 1 41 ? -1.376 -9.227 9.229 1.00 0.00 41 LEU A O 12
ATOM 15656 N N . THR A 1 42 ? -3.139 -10.416 9.967 1.00 0.00 42 THR A N 12
ATOM 15657 C CA . THR A 1 42 ? -2.548 -10.689 11.271 1.00 0.00 42 THR A CA 12
ATOM 15658 C C . THR A 1 42 ? -1.162 -11.306 11.129 1.00 0.00 42 THR A C 12
ATOM 15659 O O . THR A 1 42 ? -0.264 -11.030 11.925 1.00 0.00 42 THR A O 12
ATOM 15670 N N . SER A 1 43 ? -0.993 -12.143 10.109 1.00 0.00 43 SER A N 12
ATOM 15671 C CA . SER A 1 43 ? 0.284 -12.802 9.864 1.00 0.00 43 SER A CA 12
ATOM 15672 C C . SER A 1 43 ? 1.184 -11.935 8.989 1.00 0.00 43 SER A C 12
ATOM 15673 O O . SER A 1 43 ? 2.382 -11.808 9.243 1.00 0.00 43 SER A O 12
ATOM 15681 N N . HIS A 1 44 ? 0.597 -11.340 7.955 1.00 0.00 44 HIS A N 12
ATOM 15682 C CA . HIS A 1 44 ? 1.345 -10.484 7.040 1.00 0.00 44 HIS A CA 12
ATOM 15683 C C . HIS A 1 44 ? 1.978 -9.314 7.787 1.00 0.00 44 HIS A C 12
ATOM 15684 O O . HIS A 1 44 ? 3.192 -9.114 7.733 1.00 0.00 44 HIS A O 12
ATOM 15698 N N . LEU A 1 45 ? 1.149 -8.544 8.482 1.00 0.00 45 LEU A N 12
ATOM 15699 C CA . LEU A 1 45 ? 1.628 -7.393 9.239 1.00 0.00 45 LEU A CA 12
ATOM 15700 C C . LEU A 1 45 ? 2.873 -7.750 10.044 1.00 0.00 45 LEU A C 12
ATOM 15701 O O . LEU A 1 45 ? 3.871 -7.031 10.015 1.00 0.00 45 LEU A O 12
ATOM 15717 N N . ASN A 1 46 ? 2.808 -8.867 10.761 1.00 0.00 46 ASN A N 12
ATOM 15718 C CA . ASN A 1 46 ? 3.931 -9.322 11.573 1.00 0.00 46 ASN A CA 12
ATOM 15719 C C . ASN A 1 46 ? 5.254 -9.092 10.849 1.00 0.00 46 ASN A C 12
ATOM 15720 O O . ASN A 1 46 ? 6.238 -8.664 11.453 1.00 0.00 46 ASN A O 12
ATOM 15731 N N . ILE A 1 47 ? 5.269 -9.378 9.551 1.00 0.00 47 ILE A N 12
ATOM 15732 C CA . ILE A 1 47 ? 6.470 -9.201 8.745 1.00 0.00 47 ILE A CA 12
ATOM 15733 C C . ILE A 1 47 ? 7.048 -7.800 8.919 1.00 0.00 47 ILE A C 12
ATOM 15734 O O . ILE A 1 47 ? 8.245 -7.636 9.157 1.00 0.00 47 ILE A O 12
ATOM 15750 N N . HIS A 1 48 ? 6.189 -6.793 8.801 1.00 0.00 48 HIS A N 12
ATOM 15751 C CA . HIS A 1 48 ? 6.613 -5.405 8.949 1.00 0.00 48 HIS A CA 12
ATOM 15752 C C . HIS A 1 48 ? 7.345 -5.198 10.271 1.00 0.00 48 HIS A C 12
ATOM 15753 O O . HIS A 1 48 ? 8.413 -4.589 10.312 1.00 0.00 48 HIS A O 12
ATOM 15767 N N . ASN A 1 49 ? 6.762 -5.708 11.351 1.00 0.00 49 ASN A N 12
ATOM 15768 C CA . ASN A 1 49 ? 7.358 -5.578 12.675 1.00 0.00 49 ASN A CA 12
ATOM 15769 C C . ASN A 1 49 ? 8.752 -6.198 12.708 1.00 0.00 49 ASN A C 12
ATOM 15770 O O . ASN A 1 49 ? 9.748 -5.498 12.885 1.00 0.00 49 ASN A O 12
ATOM 15781 N N . GLU A 1 50 ? 8.812 -7.515 12.536 1.00 0.00 50 GLU A N 12
ATOM 15782 C CA . GLU A 1 50 ? 10.084 -8.228 12.545 1.00 0.00 50 GLU A CA 12
ATOM 15783 C C . GLU A 1 50 ? 11.129 -7.488 11.716 1.00 0.00 50 GLU A C 12
ATOM 15784 O O . GLU A 1 50 ? 12.202 -7.147 12.213 1.00 0.00 50 GLU A O 12
ATOM 15796 N N . GLU A 1 51 ? 10.807 -7.244 10.450 1.00 0.00 51 GLU A N 12
ATOM 15797 C CA . GLU A 1 51 ? 11.719 -6.546 9.551 1.00 0.00 51 GLU A CA 12
ATOM 15798 C C . GLU A 1 51 ? 12.139 -5.202 10.139 1.00 0.00 51 GLU A C 12
ATOM 15799 O O . GLU A 1 51 ? 13.314 -4.834 10.099 1.00 0.00 51 GLU A O 12
ATOM 15811 N N . PHE A 1 52 ? 11.171 -4.473 10.684 1.00 0.00 52 PHE A N 12
ATOM 15812 C CA . PHE A 1 52 ? 11.439 -3.169 11.279 1.00 0.00 52 PHE A CA 12
ATOM 15813 C C . PHE A 1 52 ? 12.644 -3.234 12.212 1.00 0.00 52 PHE A C 12
ATOM 15814 O O . PHE A 1 52 ? 13.503 -2.352 12.196 1.00 0.00 52 PHE A O 12
ATOM 15831 N N . GLN A 1 53 ? 12.699 -4.284 13.025 1.00 0.00 53 GLN A N 12
ATOM 15832 C CA . GLN A 1 53 ? 13.798 -4.464 13.967 1.00 0.00 53 GLN A CA 12
ATOM 15833 C C . GLN A 1 53 ? 15.053 -4.953 13.252 1.00 0.00 53 GLN A C 12
ATOM 15834 O O . GLN A 1 53 ? 16.118 -4.344 13.356 1.00 0.00 53 GLN A O 12
ATOM 15848 N N . LYS A 1 54 ? 14.921 -6.059 12.526 1.00 0.00 54 LYS A N 12
ATOM 15849 C CA . LYS A 1 54 ? 16.044 -6.631 11.793 1.00 0.00 54 LYS A CA 12
ATOM 15850 C C . LYS A 1 54 ? 16.832 -5.544 11.069 1.00 0.00 54 LYS A C 12
ATOM 15851 O O . LYS A 1 54 ? 18.054 -5.464 11.192 1.00 0.00 54 LYS A O 12
ATOM 15870 N N . ARG A 1 55 ? 16.124 -4.709 10.314 1.00 0.00 55 ARG A N 12
ATOM 15871 C CA . ARG A 1 55 ? 16.758 -3.627 9.571 1.00 0.00 55 ARG A CA 12
ATOM 15872 C C . ARG A 1 55 ? 16.963 -2.404 10.460 1.00 0.00 55 ARG A C 12
ATOM 15873 O O . ARG A 1 55 ? 18.024 -1.781 10.442 1.00 0.00 55 ARG A O 12
ATOM 15894 N N . ALA A 1 56 ? 15.939 -2.066 11.237 1.00 0.00 56 ALA A N 12
ATOM 15895 C CA . ALA A 1 56 ? 16.007 -0.919 12.134 1.00 0.00 56 ALA A CA 12
ATOM 15896 C C . ALA A 1 56 ? 16.266 0.369 11.360 1.00 0.00 56 ALA A C 12
ATOM 15897 O O . ALA A 1 56 ? 16.958 1.266 11.841 1.00 0.00 56 ALA A O 12
ATOM 15904 N N . LYS A 1 57 ? 15.707 0.453 10.157 1.00 0.00 57 LYS A N 12
ATOM 15905 C CA . LYS A 1 57 ? 15.877 1.632 9.315 1.00 0.00 57 LYS A CA 12
ATOM 15906 C C . LYS A 1 57 ? 14.534 2.298 9.035 1.00 0.00 57 LYS A C 12
ATOM 15907 O O . LYS A 1 57 ? 13.608 1.663 8.531 1.00 0.00 57 LYS A O 12
ATOM 15926 N N . ARG A 1 58 ? 14.436 3.582 9.364 1.00 0.00 58 ARG A N 12
ATOM 15927 C CA . ARG A 1 58 ? 13.206 4.335 9.148 1.00 0.00 58 ARG A CA 12
ATOM 15928 C C . ARG A 1 58 ? 13.079 4.760 7.688 1.00 0.00 58 ARG A C 12
ATOM 15929 O O . ARG A 1 58 ? 14.077 5.041 7.025 1.00 0.00 58 ARG A O 12
ATOM 15950 N N . GLN A 1 59 ? 11.846 4.803 7.195 1.00 0.00 59 GLN A N 12
ATOM 15951 C CA . GLN A 1 59 ? 11.589 5.193 5.813 1.00 0.00 59 GLN A CA 12
ATOM 15952 C C . GLN A 1 59 ? 12.363 4.305 4.844 1.00 0.00 59 GLN A C 12
ATOM 15953 O O . GLN A 1 59 ? 12.944 4.789 3.874 1.00 0.00 59 GLN A O 12
ATOM 15967 N N . GLU A 1 60 ? 12.365 3.003 5.116 1.00 0.00 60 GLU A N 12
ATOM 15968 C CA . GLU A 1 60 ? 13.069 2.048 4.268 1.00 0.00 60 GLU A CA 12
ATOM 15969 C C . GLU A 1 60 ? 12.441 0.661 4.373 1.00 0.00 60 GLU A C 12
ATOM 15970 O O . GLU A 1 60 ? 12.619 -0.038 5.371 1.00 0.00 60 GLU A O 12
ATOM 15982 N N . ARG A 1 61 ? 11.706 0.271 3.337 1.00 0.00 61 ARG A N 12
ATOM 15983 C CA . ARG A 1 61 ? 11.050 -1.031 3.313 1.00 0.00 61 ARG A CA 12
ATOM 15984 C C . ARG A 1 61 ? 11.012 -1.595 1.895 1.00 0.00 61 ARG A C 12
ATOM 15985 O O . ARG A 1 61 ? 10.826 -0.856 0.928 1.00 0.00 61 ARG A O 12
ATOM 16006 N N . ARG A 1 62 ? 11.190 -2.907 1.781 1.00 0.00 62 ARG A N 12
ATOM 16007 C CA . ARG A 1 62 ? 11.178 -3.569 0.482 1.00 0.00 62 ARG A CA 12
ATOM 16008 C C . ARG A 1 62 ? 10.919 -5.065 0.637 1.00 0.00 62 ARG A C 12
ATOM 16009 O O . ARG A 1 62 ? 11.411 -5.697 1.571 1.00 0.00 62 ARG A O 12
ATOM 16030 N N . LYS A 1 63 ? 10.144 -5.624 -0.286 1.00 0.00 63 LYS A N 12
ATOM 16031 C CA . LYS A 1 63 ? 9.820 -7.046 -0.254 1.00 0.00 63 LYS A CA 12
ATOM 16032 C C . LYS A 1 63 ? 9.028 -7.451 -1.493 1.00 0.00 63 LYS A C 12
ATOM 16033 O O . LYS A 1 63 ? 7.982 -6.873 -1.788 1.00 0.00 63 LYS A O 12
ATOM 16052 N N . GLN A 1 64 ? 9.532 -8.448 -2.212 1.00 0.00 64 GLN A N 12
ATOM 16053 C CA . GLN A 1 64 ? 8.870 -8.931 -3.418 1.00 0.00 64 GLN A CA 12
ATOM 16054 C C . GLN A 1 64 ? 9.290 -10.362 -3.734 1.00 0.00 64 GLN A C 12
ATOM 16055 O O . GLN A 1 64 ? 10.408 -10.607 -4.188 1.00 0.00 64 GLN A O 12
ATOM 16069 N N . LEU A 1 65 ? 8.386 -11.305 -3.491 1.00 0.00 65 LEU A N 12
ATOM 16070 C CA . LEU A 1 65 ? 8.662 -12.714 -3.749 1.00 0.00 65 LEU A CA 12
ATOM 16071 C C . LEU A 1 65 ? 7.368 -13.495 -3.953 1.00 0.00 65 LEU A C 12
ATOM 16072 O O . LEU A 1 65 ? 6.463 -13.446 -3.119 1.00 0.00 65 LEU A O 12
ATOM 16088 N N . LEU A 1 66 ? 7.287 -14.216 -5.066 1.00 0.00 66 LEU A N 12
ATOM 16089 C CA . LEU A 1 66 ? 6.103 -15.009 -5.379 1.00 0.00 66 LEU A CA 12
ATOM 16090 C C . LEU A 1 66 ? 5.619 -15.772 -4.150 1.00 0.00 66 LEU A C 12
ATOM 16091 O O . LEU A 1 66 ? 6.353 -16.578 -3.578 1.00 0.00 66 LEU A O 12
ATOM 16107 N N . SER A 1 67 ? 4.377 -15.514 -3.751 1.00 0.00 67 SER A N 12
ATOM 16108 C CA . SER A 1 67 ? 3.794 -16.175 -2.589 1.00 0.00 67 SER A CA 12
ATOM 16109 C C . SER A 1 67 ? 3.140 -17.495 -2.987 1.00 0.00 67 SER A C 12
ATOM 16110 O O . SER A 1 67 ? 2.346 -17.550 -3.926 1.00 0.00 67 SER A O 12
ATOM 16118 N N . LYS A 1 68 ? 3.480 -18.557 -2.265 1.00 0.00 68 LYS A N 12
ATOM 16119 C CA . LYS A 1 68 ? 2.926 -19.878 -2.539 1.00 0.00 68 LYS A CA 12
ATOM 16120 C C . LYS A 1 68 ? 1.560 -20.043 -1.879 1.00 0.00 68 LYS A C 12
ATOM 16121 O O . LYS A 1 68 ? 1.172 -19.243 -1.029 1.00 0.00 68 LYS A O 12
ATOM 16140 N N . GLN A 1 69 ? 0.839 -21.086 -2.276 1.00 0.00 69 GLN A N 12
ATOM 16141 C CA . GLN A 1 69 ? -0.483 -21.355 -1.723 1.00 0.00 69 GLN A CA 12
ATOM 16142 C C . GLN A 1 69 ? -0.375 -22.023 -0.356 1.00 0.00 69 GLN A C 12
ATOM 16143 O O . GLN A 1 69 ? 0.718 -22.373 0.092 1.00 0.00 69 GLN A O 12
ATOM 16157 N N . LYS A 1 70 ? -1.515 -22.198 0.304 1.00 0.00 70 LYS A N 12
ATOM 16158 C CA . LYS A 1 70 ? -1.550 -22.825 1.620 1.00 0.00 70 LYS A CA 12
ATOM 16159 C C . LYS A 1 70 ? -2.032 -24.269 1.522 1.00 0.00 70 LYS A C 12
ATOM 16160 O O . LYS A 1 70 ? -1.546 -25.145 2.237 1.00 0.00 70 LYS A O 12
ATOM 16179 N N . TYR A 1 71 ? -2.988 -24.509 0.632 1.00 0.00 71 TYR A N 12
ATOM 16180 C CA . TYR A 1 71 ? -3.536 -25.847 0.441 1.00 0.00 71 TYR A CA 12
ATOM 16181 C C . TYR A 1 71 ? -2.875 -26.543 -0.745 1.00 0.00 71 TYR A C 12
ATOM 16182 O O . TYR A 1 71 ? -3.531 -27.251 -1.508 1.00 0.00 71 TYR A O 12
ATOM 16200 N N . ALA A 1 72 ? -1.571 -26.335 -0.893 1.00 0.00 72 ALA A N 12
ATOM 16201 C CA . ALA A 1 72 ? -0.819 -26.943 -1.983 1.00 0.00 72 ALA A CA 12
ATOM 16202 C C . ALA A 1 72 ? -0.913 -28.464 -1.933 1.00 0.00 72 ALA A C 12
ATOM 16203 O O . ALA A 1 72 ? -1.319 -29.102 -2.904 1.00 0.00 72 ALA A O 12
ATOM 16210 N N . ASP A 1 73 ? -0.534 -29.038 -0.797 1.00 0.00 73 ASP A N 12
ATOM 16211 C CA . ASP A 1 73 ? -0.576 -30.485 -0.621 1.00 0.00 73 ASP A CA 12
ATOM 16212 C C . ASP A 1 73 ? -1.590 -30.873 0.451 1.00 0.00 73 ASP A C 12
ATOM 16213 O O . ASP A 1 73 ? -2.346 -31.829 0.288 1.00 0.00 73 ASP A O 12
ATOM 16222 N N . GLY A 1 74 ? -1.599 -30.123 1.549 1.00 0.00 74 GLY A N 12
ATOM 16223 C CA . GLY A 1 74 ? -2.523 -30.405 2.633 1.00 0.00 74 GLY A CA 12
ATOM 16224 C C . GLY A 1 74 ? -3.935 -30.652 2.141 1.00 0.00 74 GLY A C 12
ATOM 16225 O O . GLY A 1 74 ? -4.273 -31.765 1.738 1.00 0.00 74 GLY A O 12
ATOM 16229 N N . ALA A 1 75 ? -4.762 -29.613 2.175 1.00 0.00 75 ALA A N 12
ATOM 16230 C CA . ALA A 1 75 ? -6.145 -29.723 1.729 1.00 0.00 75 ALA A CA 12
ATOM 16231 C C . ALA A 1 75 ? -6.221 -29.927 0.219 1.00 0.00 75 ALA A C 12
ATOM 16232 O O . ALA A 1 75 ? -5.898 -29.027 -0.556 1.00 0.00 75 ALA A O 12
ATOM 16239 N N . PHE A 1 76 ? -6.648 -31.117 -0.191 1.00 0.00 76 PHE A N 12
ATOM 16240 C CA . PHE A 1 76 ? -6.764 -31.440 -1.609 1.00 0.00 76 PHE A CA 12
ATOM 16241 C C . PHE A 1 76 ? -8.121 -32.068 -1.914 1.00 0.00 76 PHE A C 12
ATOM 16242 O O . PHE A 1 76 ? -8.311 -33.272 -1.745 1.00 0.00 76 PHE A O 12
ATOM 16259 N N . ALA A 1 77 ? -9.060 -31.243 -2.364 1.00 0.00 77 ALA A N 12
ATOM 16260 C CA . ALA A 1 77 ? -10.399 -31.716 -2.695 1.00 0.00 77 ALA A CA 12
ATOM 16261 C C . ALA A 1 77 ? -10.799 -31.292 -4.104 1.00 0.00 77 ALA A C 12
ATOM 16262 O O . ALA A 1 77 ? -10.089 -30.528 -4.757 1.00 0.00 77 ALA A O 12
ATOM 16269 N N . ASP A 1 78 ? -11.939 -31.793 -4.566 1.00 0.00 78 ASP A N 12
ATOM 16270 C CA . ASP A 1 78 ? -12.434 -31.466 -5.898 1.00 0.00 78 ASP A CA 12
ATOM 16271 C C . ASP A 1 78 ? -13.861 -30.930 -5.831 1.00 0.00 78 ASP A C 12
ATOM 16272 O O . ASP A 1 78 ? -14.478 -30.909 -4.766 1.00 0.00 78 ASP A O 12
ATOM 16281 N N . PHE A 1 79 ? -14.380 -30.498 -6.975 1.00 0.00 79 PHE A N 12
ATOM 16282 C CA . PHE A 1 79 ? -15.733 -29.960 -7.047 1.00 0.00 79 PHE A CA 12
ATOM 16283 C C . PHE A 1 79 ? -16.187 -29.819 -8.497 1.00 0.00 79 PHE A C 12
ATOM 16284 O O . PHE A 1 79 ? -15.390 -29.502 -9.380 1.00 0.00 79 PHE A O 12
ATOM 16301 N N . LYS A 1 80 ? -17.472 -30.056 -8.734 1.00 0.00 80 LYS A N 12
ATOM 16302 C CA . LYS A 1 80 ? -18.034 -29.955 -10.076 1.00 0.00 80 LYS A CA 12
ATOM 16303 C C . LYS A 1 80 ? -18.313 -28.500 -10.440 1.00 0.00 80 LYS A C 12
ATOM 16304 O O . LYS A 1 80 ? -18.544 -27.665 -9.566 1.00 0.00 80 LYS A O 12
ATOM 16323 N N . GLN A 1 81 ? -18.292 -28.205 -11.736 1.00 0.00 81 GLN A N 12
ATOM 16324 C CA . GLN A 1 81 ? -18.543 -26.851 -12.215 1.00 0.00 81 GLN A CA 12
ATOM 16325 C C . GLN A 1 81 ? -19.641 -26.843 -13.274 1.00 0.00 81 GLN A C 12
ATOM 16326 O O . GLN A 1 81 ? -19.914 -27.864 -13.905 1.00 0.00 81 GLN A O 12
ATOM 16340 N N . GLU A 1 82 ? -20.266 -25.685 -13.463 1.00 0.00 82 GLU A N 12
ATOM 16341 C CA . GLU A 1 82 ? -21.335 -25.547 -14.445 1.00 0.00 82 GLU A CA 12
ATOM 16342 C C . GLU A 1 82 ? -21.322 -24.155 -15.071 1.00 0.00 82 GLU A C 12
ATOM 16343 O O . GLU A 1 82 ? -21.011 -23.167 -14.406 1.00 0.00 82 GLU A O 12
ATOM 16355 N N . SER A 1 83 ? -21.660 -24.086 -16.354 1.00 0.00 83 SER A N 12
ATOM 16356 C CA . SER A 1 83 ? -21.683 -22.817 -17.072 1.00 0.00 83 SER A CA 12
ATOM 16357 C C . SER A 1 83 ? -23.070 -22.541 -17.644 1.00 0.00 83 SER A C 12
ATOM 16358 O O . SER A 1 83 ? -23.643 -21.474 -17.425 1.00 0.00 83 SER A O 12
ATOM 16366 N N . GLY A 1 84 ? -23.605 -23.512 -18.378 1.00 0.00 84 GLY A N 12
ATOM 16367 C CA . GLY A 1 84 ? -24.921 -23.356 -18.970 1.00 0.00 84 GLY A CA 12
ATOM 16368 C C . GLY A 1 84 ? -24.863 -22.757 -20.361 1.00 0.00 84 GLY A C 12
ATOM 16369 O O . GLY A 1 84 ? -24.260 -21.707 -20.584 1.00 0.00 84 GLY A O 12
ATOM 16373 N N . PRO A 1 85 ? -25.500 -23.434 -21.328 1.00 0.00 85 PRO A N 12
ATOM 16374 C CA . PRO A 1 85 ? -25.532 -22.981 -22.722 1.00 0.00 85 PRO A CA 12
ATOM 16375 C C . PRO A 1 85 ? -26.380 -21.727 -22.905 1.00 0.00 85 PRO A C 12
ATOM 16376 O O . PRO A 1 85 ? -26.970 -21.220 -21.951 1.00 0.00 85 PRO A O 12
ATOM 16387 N N . SER A 1 86 ? -26.437 -21.232 -24.137 1.00 0.00 86 SER A N 12
ATOM 16388 C CA . SER A 1 86 ? -27.211 -20.035 -24.445 1.00 0.00 86 SER A CA 12
ATOM 16389 C C . SER A 1 86 ? -27.715 -20.069 -25.885 1.00 0.00 86 SER A C 12
ATOM 16390 O O . SER A 1 86 ? -27.099 -20.685 -26.755 1.00 0.00 86 SER A O 12
ATOM 16398 N N . SER A 1 87 ? -28.838 -19.401 -26.128 1.00 0.00 87 SER A N 12
ATOM 16399 C CA . SER A 1 87 ? -29.428 -19.357 -27.461 1.00 0.00 87 SER A CA 12
ATOM 16400 C C . SER A 1 87 ? -30.440 -18.220 -27.570 1.00 0.00 87 SER A C 12
ATOM 16401 O O . SER A 1 87 ? -30.849 -17.640 -26.565 1.00 0.00 87 SER A O 12
ATOM 16409 N N . GLY A 1 88 ? -30.839 -17.907 -28.799 1.00 0.00 88 GLY A N 12
ATOM 16410 C CA . GLY A 1 88 ? -31.799 -16.842 -29.018 1.00 0.00 88 GLY A CA 12
ATOM 16411 C C . GLY A 1 88 ? -31.304 -15.811 -30.013 1.00 0.00 88 GLY A C 12
ATOM 16412 O O . GLY A 1 88 ? -30.379 -15.066 -29.694 1.00 0.00 88 GLY A O 12
ATOM 16417 N N . GLY A 1 1 ? -26.454 26.006 -63.893 1.00 0.00 1 GLY A N 13
ATOM 16418 C CA . GLY A 1 1 ? -26.523 24.874 -62.988 1.00 0.00 1 GLY A CA 13
ATOM 16419 C C . GLY A 1 1 ? -26.028 25.213 -61.596 1.00 0.00 1 GLY A C 13
ATOM 16420 O O . GLY A 1 1 ? -25.138 26.047 -61.433 1.00 0.00 1 GLY A O 13
ATOM 16424 N N . SER A 1 2 ? -26.607 24.566 -60.590 1.00 0.00 2 SER A N 13
ATOM 16425 C CA . SER A 1 2 ? -26.223 24.807 -59.204 1.00 0.00 2 SER A CA 13
ATOM 16426 C C . SER A 1 2 ? -26.153 23.498 -58.424 1.00 0.00 2 SER A C 13
ATOM 16427 O O . SER A 1 2 ? -26.767 22.502 -58.805 1.00 0.00 2 SER A O 13
ATOM 16435 N N . SER A 1 3 ? -25.400 23.509 -57.328 1.00 0.00 3 SER A N 13
ATOM 16436 C CA . SER A 1 3 ? -25.246 22.323 -56.495 1.00 0.00 3 SER A CA 13
ATOM 16437 C C . SER A 1 3 ? -25.205 22.698 -55.017 1.00 0.00 3 SER A C 13
ATOM 16438 O O . SER A 1 3 ? -25.028 23.864 -54.666 1.00 0.00 3 SER A O 13
ATOM 16446 N N . GLY A 1 4 ? -25.370 21.700 -54.154 1.00 0.00 4 GLY A N 13
ATOM 16447 C CA . GLY A 1 4 ? -25.349 21.945 -52.724 1.00 0.00 4 GLY A CA 13
ATOM 16448 C C . GLY A 1 4 ? -25.846 20.756 -51.925 1.00 0.00 4 GLY A C 13
ATOM 16449 O O . GLY A 1 4 ? -26.705 20.006 -52.386 1.00 0.00 4 GLY A O 13
ATOM 16453 N N . SER A 1 5 ? -25.303 20.584 -50.724 1.00 0.00 5 SER A N 13
ATOM 16454 C CA . SER A 1 5 ? -25.692 19.475 -49.861 1.00 0.00 5 SER A CA 13
ATOM 16455 C C . SER A 1 5 ? -25.138 19.662 -48.452 1.00 0.00 5 SER A C 13
ATOM 16456 O O . SER A 1 5 ? -24.093 20.284 -48.261 1.00 0.00 5 SER A O 13
ATOM 16464 N N . SER A 1 6 ? -25.847 19.119 -47.467 1.00 0.00 6 SER A N 13
ATOM 16465 C CA . SER A 1 6 ? -25.430 19.229 -46.074 1.00 0.00 6 SER A CA 13
ATOM 16466 C C . SER A 1 6 ? -25.726 17.940 -45.315 1.00 0.00 6 SER A C 13
ATOM 16467 O O . SER A 1 6 ? -26.526 17.116 -45.757 1.00 0.00 6 SER A O 13
ATOM 16475 N N . GLY A 1 7 ? -25.075 17.772 -44.168 1.00 0.00 7 GLY A N 13
ATOM 16476 C CA . GLY A 1 7 ? -25.281 16.582 -43.364 1.00 0.00 7 GLY A CA 13
ATOM 16477 C C . GLY A 1 7 ? -23.977 15.947 -42.924 1.00 0.00 7 GLY A C 13
ATOM 16478 O O . GLY A 1 7 ? -23.491 15.008 -43.555 1.00 0.00 7 GLY A O 13
ATOM 16482 N N . LEU A 1 8 ? -23.409 16.460 -41.838 1.00 0.00 8 LEU A N 13
ATOM 16483 C CA . LEU A 1 8 ? -22.151 15.938 -41.314 1.00 0.00 8 LEU A CA 13
ATOM 16484 C C . LEU A 1 8 ? -22.344 15.355 -39.917 1.00 0.00 8 LEU A C 13
ATOM 16485 O O . LEU A 1 8 ? -21.923 14.233 -39.637 1.00 0.00 8 LEU A O 13
ATOM 16501 N N . LYS A 1 9 ? -22.985 16.125 -39.044 1.00 0.00 9 LYS A N 13
ATOM 16502 C CA . LYS A 1 9 ? -23.237 15.686 -37.677 1.00 0.00 9 LYS A CA 13
ATOM 16503 C C . LYS A 1 9 ? -23.583 14.200 -37.638 1.00 0.00 9 LYS A C 13
ATOM 16504 O O . LYS A 1 9 ? -24.411 13.726 -38.415 1.00 0.00 9 LYS A O 13
ATOM 16523 N N . ARG A 1 10 ? -22.944 13.473 -36.728 1.00 0.00 10 ARG A N 13
ATOM 16524 C CA . ARG A 1 10 ? -23.185 12.042 -36.587 1.00 0.00 10 ARG A CA 13
ATOM 16525 C C . ARG A 1 10 ? -22.563 11.509 -35.299 1.00 0.00 10 ARG A C 13
ATOM 16526 O O . ARG A 1 10 ? -21.519 11.989 -34.858 1.00 0.00 10 ARG A O 13
ATOM 16547 N N . ASP A 1 11 ? -23.212 10.516 -34.702 1.00 0.00 11 ASP A N 13
ATOM 16548 C CA . ASP A 1 11 ? -22.724 9.918 -33.465 1.00 0.00 11 ASP A CA 13
ATOM 16549 C C . ASP A 1 11 ? -23.022 8.423 -33.430 1.00 0.00 11 ASP A C 13
ATOM 16550 O O . ASP A 1 11 ? -23.675 7.888 -34.326 1.00 0.00 11 ASP A O 13
ATOM 16559 N N . PHE A 1 12 ? -22.539 7.753 -32.388 1.00 0.00 12 PHE A N 13
ATOM 16560 C CA . PHE A 1 12 ? -22.753 6.318 -32.237 1.00 0.00 12 PHE A CA 13
ATOM 16561 C C . PHE A 1 12 ? -22.959 5.951 -30.770 1.00 0.00 12 PHE A C 13
ATOM 16562 O O . PHE A 1 12 ? -22.869 6.804 -29.887 1.00 0.00 12 PHE A O 13
ATOM 16579 N N . ILE A 1 13 ? -23.237 4.676 -30.519 1.00 0.00 13 ILE A N 13
ATOM 16580 C CA . ILE A 1 13 ? -23.456 4.195 -29.161 1.00 0.00 13 ILE A CA 13
ATOM 16581 C C . ILE A 1 13 ? -22.831 2.819 -28.957 1.00 0.00 13 ILE A C 13
ATOM 16582 O O . ILE A 1 13 ? -22.881 1.967 -29.844 1.00 0.00 13 ILE A O 13
ATOM 16598 N N . ILE A 1 14 ? -22.245 2.610 -27.783 1.00 0.00 14 ILE A N 13
ATOM 16599 C CA . ILE A 1 14 ? -21.612 1.337 -27.462 1.00 0.00 14 ILE A CA 13
ATOM 16600 C C . ILE A 1 14 ? -21.784 0.995 -25.986 1.00 0.00 14 ILE A C 13
ATOM 16601 O O . ILE A 1 14 ? -21.657 1.860 -25.118 1.00 0.00 14 ILE A O 13
ATOM 16617 N N . LEU A 1 15 ? -22.071 -0.272 -25.707 1.00 0.00 15 LEU A N 13
ATOM 16618 C CA . LEU A 1 15 ? -22.258 -0.730 -24.335 1.00 0.00 15 LEU A CA 13
ATOM 16619 C C . LEU A 1 15 ? -21.193 -1.753 -23.952 1.00 0.00 15 LEU A C 13
ATOM 16620 O O . LEU A 1 15 ? -21.088 -2.813 -24.567 1.00 0.00 15 LEU A O 13
ATOM 16636 N N . GLY A 1 16 ? -20.407 -1.428 -22.931 1.00 0.00 16 GLY A N 13
ATOM 16637 C CA . GLY A 1 16 ? -19.362 -2.330 -22.482 1.00 0.00 16 GLY A CA 13
ATOM 16638 C C . GLY A 1 16 ? -19.038 -2.156 -21.012 1.00 0.00 16 GLY A C 13
ATOM 16639 O O . GLY A 1 16 ? -18.953 -1.033 -20.517 1.00 0.00 16 GLY A O 13
ATOM 16643 N N . ASN A 1 17 ? -18.858 -3.271 -20.311 1.00 0.00 17 ASN A N 13
ATOM 16644 C CA . ASN A 1 17 ? -18.544 -3.237 -18.887 1.00 0.00 17 ASN A CA 13
ATOM 16645 C C . ASN A 1 17 ? -17.829 -4.514 -18.457 1.00 0.00 17 ASN A C 13
ATOM 16646 O O . ASN A 1 17 ? -17.930 -5.547 -19.119 1.00 0.00 17 ASN A O 13
ATOM 16657 N N . GLY A 1 18 ? -17.108 -4.436 -17.343 1.00 0.00 18 GLY A N 13
ATOM 16658 C CA . GLY A 1 18 ? -16.388 -5.593 -16.843 1.00 0.00 18 GLY A CA 13
ATOM 16659 C C . GLY A 1 18 ? -16.481 -5.727 -15.336 1.00 0.00 18 GLY A C 13
ATOM 16660 O O . GLY A 1 18 ? -16.073 -4.840 -14.586 1.00 0.00 18 GLY A O 13
ATOM 16664 N N . PRO A 1 19 ? -17.031 -6.859 -14.872 1.00 0.00 19 PRO A N 13
ATOM 16665 C CA . PRO A 1 19 ? -17.191 -7.132 -13.441 1.00 0.00 19 PRO A CA 13
ATOM 16666 C C . PRO A 1 19 ? -15.857 -7.380 -12.745 1.00 0.00 19 PRO A C 13
ATOM 16667 O O . PRO A 1 19 ? -15.286 -8.466 -12.847 1.00 0.00 19 PRO A O 13
ATOM 16678 N N . ARG A 1 20 ? -15.365 -6.367 -12.039 1.00 0.00 20 ARG A N 13
ATOM 16679 C CA . ARG A 1 20 ? -14.098 -6.476 -11.328 1.00 0.00 20 ARG A CA 13
ATOM 16680 C C . ARG A 1 20 ? -14.246 -7.343 -10.081 1.00 0.00 20 ARG A C 13
ATOM 16681 O O . ARG A 1 20 ? -15.358 -7.702 -9.691 1.00 0.00 20 ARG A O 13
ATOM 16702 N N . LEU A 1 21 ? -13.120 -7.676 -9.461 1.00 0.00 21 LEU A N 13
ATOM 16703 C CA . LEU A 1 21 ? -13.124 -8.502 -8.258 1.00 0.00 21 LEU A CA 13
ATOM 16704 C C . LEU A 1 21 ? -14.179 -8.016 -7.268 1.00 0.00 21 LEU A C 13
ATOM 16705 O O . LEU A 1 21 ? -14.060 -6.928 -6.706 1.00 0.00 21 LEU A O 13
ATOM 16721 N N . GLN A 1 22 ? -15.207 -8.832 -7.060 1.00 0.00 22 GLN A N 13
ATOM 16722 C CA . GLN A 1 22 ? -16.281 -8.485 -6.136 1.00 0.00 22 GLN A CA 13
ATOM 16723 C C . GLN A 1 22 ? -16.136 -9.246 -4.822 1.00 0.00 22 GLN A C 13
ATOM 16724 O O . GLN A 1 22 ? -16.734 -10.305 -4.638 1.00 0.00 22 GLN A O 13
ATOM 16738 N N . ASN A 1 23 ? -15.336 -8.699 -3.913 1.00 0.00 23 ASN A N 13
ATOM 16739 C CA . ASN A 1 23 ? -15.112 -9.327 -2.616 1.00 0.00 23 ASN A CA 13
ATOM 16740 C C . ASN A 1 23 ? -14.522 -8.329 -1.623 1.00 0.00 23 ASN A C 13
ATOM 16741 O O . ASN A 1 23 ? -14.220 -7.190 -1.978 1.00 0.00 23 ASN A O 13
ATOM 16752 N N . SER A 1 24 ? -14.360 -8.766 -0.378 1.00 0.00 24 SER A N 13
ATOM 16753 C CA . SER A 1 24 ? -13.810 -7.911 0.667 1.00 0.00 24 SER A CA 13
ATOM 16754 C C . SER A 1 24 ? -12.361 -8.285 0.967 1.00 0.00 24 SER A C 13
ATOM 16755 O O . SER A 1 24 ? -12.088 -9.309 1.594 1.00 0.00 24 SER A O 13
ATOM 16763 N N . THR A 1 25 ? -11.434 -7.446 0.514 1.00 0.00 25 THR A N 13
ATOM 16764 C CA . THR A 1 25 ? -10.014 -7.687 0.733 1.00 0.00 25 THR A CA 13
ATOM 16765 C C . THR A 1 25 ? -9.390 -6.576 1.570 1.00 0.00 25 THR A C 13
ATOM 16766 O O . THR A 1 25 ? -9.977 -5.507 1.737 1.00 0.00 25 THR A O 13
ATOM 16777 N N . TYR A 1 26 ? -8.197 -6.835 2.094 1.00 0.00 26 TYR A N 13
ATOM 16778 C CA . TYR A 1 26 ? -7.494 -5.858 2.916 1.00 0.00 26 TYR A CA 13
ATOM 16779 C C . TYR A 1 26 ? -6.266 -5.318 2.190 1.00 0.00 26 TYR A C 13
ATOM 16780 O O . TYR A 1 26 ? -5.307 -6.049 1.944 1.00 0.00 26 TYR A O 13
ATOM 16798 N N . GLN A 1 27 ? -6.303 -4.034 1.852 1.00 0.00 27 GLN A N 13
ATOM 16799 C CA . GLN A 1 27 ? -5.193 -3.395 1.154 1.00 0.00 27 GLN A CA 13
ATOM 16800 C C . GLN A 1 27 ? -4.099 -2.984 2.134 1.00 0.00 27 GLN A C 13
ATOM 16801 O O . GLN A 1 27 ? -4.239 -2.000 2.860 1.00 0.00 27 GLN A O 13
ATOM 16815 N N . CYS A 1 28 ? -3.009 -3.744 2.148 1.00 0.00 28 CYS A N 13
ATOM 16816 C CA . CYS A 1 28 ? -1.890 -3.460 3.039 1.00 0.00 28 CYS A CA 13
ATOM 16817 C C . CYS A 1 28 ? -1.260 -2.110 2.707 1.00 0.00 28 CYS A C 13
ATOM 16818 O O . CYS A 1 28 ? -0.892 -1.849 1.562 1.00 0.00 28 CYS A O 13
ATOM 16825 N N . LYS A 1 29 ? -1.137 -1.256 3.718 1.00 0.00 29 LYS A N 13
ATOM 16826 C CA . LYS A 1 29 ? -0.550 0.066 3.536 1.00 0.00 29 LYS A CA 13
ATOM 16827 C C . LYS A 1 29 ? 0.963 0.020 3.721 1.00 0.00 29 LYS A C 13
ATOM 16828 O O . LYS A 1 29 ? 1.602 1.047 3.952 1.00 0.00 29 LYS A O 13
ATOM 16847 N N . HIS A 1 30 ? 1.531 -1.178 3.617 1.00 0.00 30 HIS A N 13
ATOM 16848 C CA . HIS A 1 30 ? 2.970 -1.357 3.771 1.00 0.00 30 HIS A CA 13
ATOM 16849 C C . HIS A 1 30 ? 3.610 -1.774 2.450 1.00 0.00 30 HIS A C 13
ATOM 16850 O O . HIS A 1 30 ? 4.717 -1.345 2.121 1.00 0.00 30 HIS A O 13
ATOM 16864 N N . CYS A 1 31 ? 2.907 -2.614 1.697 1.00 0.00 31 CYS A N 13
ATOM 16865 C CA . CYS A 1 31 ? 3.406 -3.091 0.413 1.00 0.00 31 CYS A CA 13
ATOM 16866 C C . CYS A 1 31 ? 2.327 -2.989 -0.661 1.00 0.00 31 CYS A C 13
ATOM 16867 O O . CYS A 1 31 ? 2.555 -3.338 -1.820 1.00 0.00 31 CYS A O 13
ATOM 16874 N N . ASP A 1 32 ? 1.152 -2.510 -0.268 1.00 0.00 32 ASP A N 13
ATOM 16875 C CA . ASP A 1 32 ? 0.037 -2.362 -1.197 1.00 0.00 32 ASP A CA 13
ATOM 16876 C C . ASP A 1 32 ? -0.421 -3.720 -1.718 1.00 0.00 32 ASP A C 13
ATOM 16877 O O . ASP A 1 32 ? -0.688 -3.882 -2.908 1.00 0.00 32 ASP A O 13
ATOM 16886 N N . SER A 1 33 ? -0.508 -4.695 -0.818 1.00 0.00 33 SER A N 13
ATOM 16887 C CA . SER A 1 33 ? -0.929 -6.041 -1.187 1.00 0.00 33 SER A CA 13
ATOM 16888 C C . SER A 1 33 ? -2.431 -6.216 -0.983 1.00 0.00 33 SER A C 13
ATOM 16889 O O . SER A 1 33 ? -3.139 -5.266 -0.648 1.00 0.00 33 SER A O 13
ATOM 16897 N N . LYS A 1 34 ? -2.911 -7.438 -1.187 1.00 0.00 34 LYS A N 13
ATOM 16898 C CA . LYS A 1 34 ? -4.328 -7.741 -1.024 1.00 0.00 34 LYS A CA 13
ATOM 16899 C C . LYS A 1 34 ? -4.522 -9.031 -0.234 1.00 0.00 34 LYS A C 13
ATOM 16900 O O . LYS A 1 34 ? -3.994 -10.082 -0.603 1.00 0.00 34 LYS A O 13
ATOM 16919 N N . LEU A 1 35 ? -5.281 -8.946 0.852 1.00 0.00 35 LEU A N 13
ATOM 16920 C CA . LEU A 1 35 ? -5.546 -10.108 1.694 1.00 0.00 35 LEU A CA 13
ATOM 16921 C C . LEU A 1 35 ? -7.044 -10.378 1.794 1.00 0.00 35 LEU A C 13
ATOM 16922 O O . LEU A 1 35 ? -7.861 -9.498 1.527 1.00 0.00 35 LEU A O 13
ATOM 16938 N N . GLN A 1 36 ? -7.395 -11.599 2.183 1.00 0.00 36 GLN A N 13
ATOM 16939 C CA . GLN A 1 36 ? -8.795 -11.983 2.321 1.00 0.00 36 GLN A CA 13
ATOM 16940 C C . GLN A 1 36 ? -9.456 -11.230 3.470 1.00 0.00 36 GLN A C 13
ATOM 16941 O O . GLN A 1 36 ? -10.372 -10.435 3.259 1.00 0.00 36 GLN A O 13
ATOM 16955 N N . SER A 1 37 ? -8.986 -11.486 4.687 1.00 0.00 37 SER A N 13
ATOM 16956 C CA . SER A 1 37 ? -9.534 -10.835 5.871 1.00 0.00 37 SER A CA 13
ATOM 16957 C C . SER A 1 37 ? -8.429 -10.503 6.869 1.00 0.00 37 SER A C 13
ATOM 16958 O O . SER A 1 37 ? -7.260 -10.820 6.648 1.00 0.00 37 SER A O 13
ATOM 16966 N N . THR A 1 38 ? -8.809 -9.863 7.971 1.00 0.00 38 THR A N 13
ATOM 16967 C CA . THR A 1 38 ? -7.852 -9.486 9.004 1.00 0.00 38 THR A CA 13
ATOM 16968 C C . THR A 1 38 ? -6.983 -10.672 9.406 1.00 0.00 38 THR A C 13
ATOM 16969 O O . THR A 1 38 ? -5.760 -10.557 9.488 1.00 0.00 38 THR A O 13
ATOM 16980 N N . ALA A 1 39 ? -7.621 -11.810 9.656 1.00 0.00 39 ALA A N 13
ATOM 16981 C CA . ALA A 1 39 ? -6.905 -13.018 10.047 1.00 0.00 39 ALA A CA 13
ATOM 16982 C C . ALA A 1 39 ? -5.626 -13.186 9.233 1.00 0.00 39 ALA A C 13
ATOM 16983 O O . ALA A 1 39 ? -4.593 -13.595 9.762 1.00 0.00 39 ALA A O 13
ATOM 16990 N N . GLU A 1 40 ? -5.704 -12.868 7.945 1.00 0.00 40 GLU A N 13
ATOM 16991 C CA . GLU A 1 40 ? -4.552 -12.986 7.059 1.00 0.00 40 GLU A CA 13
ATOM 16992 C C . GLU A 1 40 ? -3.571 -11.840 7.287 1.00 0.00 40 GLU A C 13
ATOM 16993 O O . GLU A 1 40 ? -2.355 -12.027 7.225 1.00 0.00 40 GLU A O 13
ATOM 17005 N N . LEU A 1 41 ? -4.107 -10.654 7.551 1.00 0.00 41 LEU A N 13
ATOM 17006 C CA . LEU A 1 41 ? -3.280 -9.476 7.788 1.00 0.00 41 LEU A CA 13
ATOM 17007 C C . LEU A 1 41 ? -2.480 -9.623 9.079 1.00 0.00 41 LEU A C 13
ATOM 17008 O O . LEU A 1 41 ? -1.343 -9.161 9.175 1.00 0.00 41 LEU A O 13
ATOM 17024 N N . THR A 1 42 ? -3.083 -10.271 10.072 1.00 0.00 42 THR A N 13
ATOM 17025 C CA . THR A 1 42 ? -2.428 -10.480 11.357 1.00 0.00 42 THR A CA 13
ATOM 17026 C C . THR A 1 42 ? -1.117 -11.239 11.188 1.00 0.00 42 THR A C 13
ATOM 17027 O O . THR A 1 42 ? -0.182 -11.064 11.970 1.00 0.00 42 THR A O 13
ATOM 17038 N N . SER A 1 43 ? -1.054 -12.083 10.163 1.00 0.00 43 SER A N 13
ATOM 17039 C CA . SER A 1 43 ? 0.142 -12.872 9.894 1.00 0.00 43 SER A CA 13
ATOM 17040 C C . SER A 1 43 ? 1.043 -12.166 8.885 1.00 0.00 43 SER A C 13
ATOM 17041 O O . SER A 1 43 ? 2.266 -12.154 9.029 1.00 0.00 43 SER A O 13
ATOM 17049 N N . HIS A 1 44 ? 0.429 -11.579 7.863 1.00 0.00 44 HIS A N 13
ATOM 17050 C CA . HIS A 1 44 ? 1.174 -10.870 6.829 1.00 0.00 44 HIS A CA 13
ATOM 17051 C C . HIS A 1 44 ? 1.926 -9.681 7.419 1.00 0.00 44 HIS A C 13
ATOM 17052 O O . HIS A 1 44 ? 3.097 -9.457 7.107 1.00 0.00 44 HIS A O 13
ATOM 17066 N N . LEU A 1 45 ? 1.248 -8.923 8.273 1.00 0.00 45 LEU A N 13
ATOM 17067 C CA . LEU A 1 45 ? 1.852 -7.756 8.907 1.00 0.00 45 LEU A CA 13
ATOM 17068 C C . LEU A 1 45 ? 3.120 -8.142 9.662 1.00 0.00 45 LEU A C 13
ATOM 17069 O O . LEU A 1 45 ? 4.144 -7.467 9.561 1.00 0.00 45 LEU A O 13
ATOM 17085 N N . ASN A 1 46 ? 3.045 -9.235 10.415 1.00 0.00 46 ASN A N 13
ATOM 17086 C CA . ASN A 1 46 ? 4.188 -9.712 11.185 1.00 0.00 46 ASN A CA 13
ATOM 17087 C C . ASN A 1 46 ? 5.470 -9.636 10.360 1.00 0.00 46 ASN A C 13
ATOM 17088 O O . ASN A 1 46 ? 6.512 -9.206 10.854 1.00 0.00 46 ASN A O 13
ATOM 17099 N N . ILE A 1 47 ? 5.383 -10.056 9.103 1.00 0.00 47 ILE A N 13
ATOM 17100 C CA . ILE A 1 47 ? 6.534 -10.034 8.210 1.00 0.00 47 ILE A CA 13
ATOM 17101 C C . ILE A 1 47 ? 7.245 -8.686 8.262 1.00 0.00 47 ILE A C 13
ATOM 17102 O O . ILE A 1 47 ? 8.474 -8.618 8.221 1.00 0.00 47 ILE A O 13
ATOM 17118 N N . HIS A 1 48 ? 6.464 -7.615 8.355 1.00 0.00 48 HIS A N 13
ATOM 17119 C CA . HIS A 1 48 ? 7.019 -6.267 8.417 1.00 0.00 48 HIS A CA 13
ATOM 17120 C C . HIS A 1 48 ? 7.678 -6.012 9.769 1.00 0.00 48 HIS A C 13
ATOM 17121 O O . HIS A 1 48 ? 8.875 -5.742 9.846 1.00 0.00 48 HIS A O 13
ATOM 17135 N N . ASN A 1 49 ? 6.885 -6.098 10.833 1.00 0.00 49 ASN A N 13
ATOM 17136 C CA . ASN A 1 49 ? 7.391 -5.874 12.182 1.00 0.00 49 ASN A CA 13
ATOM 17137 C C . ASN A 1 49 ? 8.711 -6.609 12.398 1.00 0.00 49 ASN A C 13
ATOM 17138 O O . ASN A 1 49 ? 9.707 -6.011 12.802 1.00 0.00 49 ASN A O 13
ATOM 17149 N N . GLU A 1 50 ? 8.708 -7.910 12.124 1.00 0.00 50 GLU A N 13
ATOM 17150 C CA . GLU A 1 50 ? 9.905 -8.727 12.288 1.00 0.00 50 GLU A CA 13
ATOM 17151 C C . GLU A 1 50 ? 11.086 -8.119 11.536 1.00 0.00 50 GLU A C 13
ATOM 17152 O O . GLU A 1 50 ? 12.227 -8.194 11.989 1.00 0.00 50 GLU A O 13
ATOM 17164 N N . GLU A 1 51 ? 10.800 -7.519 10.385 1.00 0.00 51 GLU A N 13
ATOM 17165 C CA . GLU A 1 51 ? 11.839 -6.900 9.569 1.00 0.00 51 GLU A CA 13
ATOM 17166 C C . GLU A 1 51 ? 12.289 -5.574 10.176 1.00 0.00 51 GLU A C 13
ATOM 17167 O O . GLU A 1 51 ? 13.483 -5.280 10.237 1.00 0.00 51 GLU A O 13
ATOM 17179 N N . PHE A 1 52 ? 11.324 -4.777 10.623 1.00 0.00 52 PHE A N 13
ATOM 17180 C CA . PHE A 1 52 ? 11.620 -3.482 11.224 1.00 0.00 52 PHE A CA 13
ATOM 17181 C C . PHE A 1 52 ? 12.674 -3.618 12.318 1.00 0.00 52 PHE A C 13
ATOM 17182 O O . PHE A 1 52 ? 13.578 -2.789 12.430 1.00 0.00 52 PHE A O 13
ATOM 17199 N N . GLN A 1 53 ? 12.551 -4.668 13.123 1.00 0.00 53 GLN A N 13
ATOM 17200 C CA . GLN A 1 53 ? 13.492 -4.912 14.210 1.00 0.00 53 GLN A CA 13
ATOM 17201 C C . GLN A 1 53 ? 14.931 -4.754 13.730 1.00 0.00 53 GLN A C 13
ATOM 17202 O O . GLN A 1 53 ? 15.773 -4.192 14.431 1.00 0.00 53 GLN A O 13
ATOM 17216 N N . LYS A 1 54 ? 15.207 -5.254 12.530 1.00 0.00 54 LYS A N 13
ATOM 17217 C CA . LYS A 1 54 ? 16.544 -5.168 11.954 1.00 0.00 54 LYS A CA 13
ATOM 17218 C C . LYS A 1 54 ? 16.904 -3.722 11.629 1.00 0.00 54 LYS A C 13
ATOM 17219 O O . LYS A 1 54 ? 18.024 -3.279 11.886 1.00 0.00 54 LYS A O 13
ATOM 17238 N N . ARG A 1 55 ? 15.949 -2.991 11.065 1.00 0.00 55 ARG A N 13
ATOM 17239 C CA . ARG A 1 55 ? 16.166 -1.595 10.705 1.00 0.00 55 ARG A CA 13
ATOM 17240 C C . ARG A 1 55 ? 16.529 -0.767 11.934 1.00 0.00 55 ARG A C 13
ATOM 17241 O O . ARG A 1 55 ? 17.397 0.103 11.875 1.00 0.00 55 ARG A O 13
ATOM 17262 N N . ALA A 1 56 ? 15.856 -1.044 13.047 1.00 0.00 56 ALA A N 13
ATOM 17263 C CA . ALA A 1 56 ? 16.109 -0.326 14.290 1.00 0.00 56 ALA A CA 13
ATOM 17264 C C . ALA A 1 56 ? 17.270 -0.949 15.058 1.00 0.00 56 ALA A C 13
ATOM 17265 O O . ALA A 1 56 ? 17.251 -1.017 16.287 1.00 0.00 56 ALA A O 13
ATOM 17272 N N . LYS A 1 57 ? 18.281 -1.403 14.325 1.00 0.00 57 LYS A N 13
ATOM 17273 C CA . LYS A 1 57 ? 19.453 -2.019 14.936 1.00 0.00 57 LYS A CA 13
ATOM 17274 C C . LYS A 1 57 ? 20.006 -1.145 16.057 1.00 0.00 57 LYS A C 13
ATOM 17275 O O . LYS A 1 57 ? 19.767 0.062 16.091 1.00 0.00 57 LYS A O 13
ATOM 17294 N N . ARG A 1 58 ? 20.746 -1.763 16.972 1.00 0.00 58 ARG A N 13
ATOM 17295 C CA . ARG A 1 58 ? 21.333 -1.040 18.094 1.00 0.00 58 ARG A CA 13
ATOM 17296 C C . ARG A 1 58 ? 22.262 0.066 17.603 1.00 0.00 58 ARG A C 13
ATOM 17297 O O . ARG A 1 58 ? 22.852 -0.039 16.528 1.00 0.00 58 ARG A O 13
ATOM 17318 N N . GLN A 1 59 ? 22.386 1.124 18.397 1.00 0.00 59 GLN A N 13
ATOM 17319 C CA . GLN A 1 59 ? 23.242 2.249 18.042 1.00 0.00 59 GLN A CA 13
ATOM 17320 C C . GLN A 1 59 ? 23.541 3.113 19.263 1.00 0.00 59 GLN A C 13
ATOM 17321 O O . GLN A 1 59 ? 22.969 2.909 20.333 1.00 0.00 59 GLN A O 13
ATOM 17335 N N . GLU A 1 60 ? 24.440 4.077 19.094 1.00 0.00 60 GLU A N 13
ATOM 17336 C CA . GLU A 1 60 ? 24.815 4.971 20.183 1.00 0.00 60 GLU A CA 13
ATOM 17337 C C . GLU A 1 60 ? 23.858 6.156 20.269 1.00 0.00 60 GLU A C 13
ATOM 17338 O O . GLU A 1 60 ? 24.259 7.269 20.609 1.00 0.00 60 GLU A O 13
ATOM 17350 N N . ARG A 1 61 ? 22.590 5.908 19.957 1.00 0.00 61 ARG A N 13
ATOM 17351 C CA . ARG A 1 61 ? 21.575 6.954 19.997 1.00 0.00 61 ARG A CA 13
ATOM 17352 C C . ARG A 1 61 ? 20.331 6.478 20.741 1.00 0.00 61 ARG A C 13
ATOM 17353 O O . ARG A 1 61 ? 19.206 6.801 20.361 1.00 0.00 61 ARG A O 13
ATOM 17374 N N . ARG A 1 62 ? 20.543 5.707 21.803 1.00 0.00 62 ARG A N 13
ATOM 17375 C CA . ARG A 1 62 ? 19.439 5.184 22.599 1.00 0.00 62 ARG A CA 13
ATOM 17376 C C . ARG A 1 62 ? 19.760 5.260 24.089 1.00 0.00 62 ARG A C 13
ATOM 17377 O O . ARG A 1 62 ? 20.841 5.699 24.481 1.00 0.00 62 ARG A O 13
ATOM 17398 N N . LYS A 1 63 ? 18.812 4.830 24.916 1.00 0.00 63 LYS A N 13
ATOM 17399 C CA . LYS A 1 63 ? 18.993 4.849 26.363 1.00 0.00 63 LYS A CA 13
ATOM 17400 C C . LYS A 1 63 ? 17.812 4.189 27.066 1.00 0.00 63 LYS A C 13
ATOM 17401 O O . LYS A 1 63 ? 16.657 4.414 26.704 1.00 0.00 63 LYS A O 13
ATOM 17420 N N . GLN A 1 64 ? 18.109 3.375 28.075 1.00 0.00 64 GLN A N 13
ATOM 17421 C CA . GLN A 1 64 ? 17.070 2.683 28.829 1.00 0.00 64 GLN A CA 13
ATOM 17422 C C . GLN A 1 64 ? 17.657 1.993 30.056 1.00 0.00 64 GLN A C 13
ATOM 17423 O O . GLN A 1 64 ? 18.872 1.823 30.164 1.00 0.00 64 GLN A O 13
ATOM 17437 N N . LEU A 1 65 ? 16.786 1.597 30.978 1.00 0.00 65 LEU A N 13
ATOM 17438 C CA . LEU A 1 65 ? 17.218 0.924 32.198 1.00 0.00 65 LEU A CA 13
ATOM 17439 C C . LEU A 1 65 ? 16.213 -0.144 32.616 1.00 0.00 65 LEU A C 13
ATOM 17440 O O . LEU A 1 65 ? 15.050 -0.110 32.211 1.00 0.00 65 LEU A O 13
ATOM 17456 N N . LEU A 1 66 ? 16.667 -1.090 33.431 1.00 0.00 66 LEU A N 13
ATOM 17457 C CA . LEU A 1 66 ? 15.807 -2.168 33.906 1.00 0.00 66 LEU A CA 13
ATOM 17458 C C . LEU A 1 66 ? 15.338 -1.902 35.333 1.00 0.00 66 LEU A C 13
ATOM 17459 O O . LEU A 1 66 ? 15.843 -1.002 36.005 1.00 0.00 66 LEU A O 13
ATOM 17475 N N . SER A 1 67 ? 14.372 -2.691 35.791 1.00 0.00 67 SER A N 13
ATOM 17476 C CA . SER A 1 67 ? 13.834 -2.539 37.138 1.00 0.00 67 SER A CA 13
ATOM 17477 C C . SER A 1 67 ? 13.609 -3.901 37.789 1.00 0.00 67 SER A C 13
ATOM 17478 O O . SER A 1 67 ? 13.716 -4.940 37.137 1.00 0.00 67 SER A O 13
ATOM 17486 N N . LYS A 1 68 ? 13.296 -3.887 39.080 1.00 0.00 68 LYS A N 13
ATOM 17487 C CA . LYS A 1 68 ? 13.054 -5.118 39.823 1.00 0.00 68 LYS A CA 13
ATOM 17488 C C . LYS A 1 68 ? 12.440 -4.820 41.187 1.00 0.00 68 LYS A C 13
ATOM 17489 O O . LYS A 1 68 ? 12.734 -3.792 41.798 1.00 0.00 68 LYS A O 13
ATOM 17508 N N . GLN A 1 69 ? 11.588 -5.724 41.658 1.00 0.00 69 GLN A N 13
ATOM 17509 C CA . GLN A 1 69 ? 10.934 -5.556 42.951 1.00 0.00 69 GLN A CA 13
ATOM 17510 C C . GLN A 1 69 ? 10.213 -6.835 43.366 1.00 0.00 69 GLN A C 13
ATOM 17511 O O . GLN A 1 69 ? 9.712 -7.580 42.523 1.00 0.00 69 GLN A O 13
ATOM 17525 N N . LYS A 1 70 ? 10.165 -7.083 44.670 1.00 0.00 70 LYS A N 13
ATOM 17526 C CA . LYS A 1 70 ? 9.505 -8.271 45.199 1.00 0.00 70 LYS A CA 13
ATOM 17527 C C . LYS A 1 70 ? 9.312 -8.160 46.708 1.00 0.00 70 LYS A C 13
ATOM 17528 O O . LYS A 1 70 ? 10.225 -7.764 47.433 1.00 0.00 70 LYS A O 13
ATOM 17547 N N . TYR A 1 71 ? 8.119 -8.513 47.175 1.00 0.00 71 TYR A N 13
ATOM 17548 C CA . TYR A 1 71 ? 7.807 -8.452 48.598 1.00 0.00 71 TYR A CA 13
ATOM 17549 C C . TYR A 1 71 ? 6.900 -9.609 49.007 1.00 0.00 71 TYR A C 13
ATOM 17550 O O . TYR A 1 71 ? 6.187 -10.176 48.179 1.00 0.00 71 TYR A O 13
ATOM 17568 N N . ALA A 1 72 ? 6.934 -9.953 50.290 1.00 0.00 72 ALA A N 13
ATOM 17569 C CA . ALA A 1 72 ? 6.114 -11.040 50.811 1.00 0.00 72 ALA A CA 13
ATOM 17570 C C . ALA A 1 72 ? 6.177 -11.094 52.333 1.00 0.00 72 ALA A C 13
ATOM 17571 O O . ALA A 1 72 ? 7.111 -10.574 52.944 1.00 0.00 72 ALA A O 13
ATOM 17578 N N . ASP A 1 73 ? 5.178 -11.725 52.940 1.00 0.00 73 ASP A N 13
ATOM 17579 C CA . ASP A 1 73 ? 5.120 -11.847 54.392 1.00 0.00 73 ASP A CA 13
ATOM 17580 C C . ASP A 1 73 ? 5.092 -13.313 54.814 1.00 0.00 73 ASP A C 13
ATOM 17581 O O . ASP A 1 73 ? 5.953 -13.770 55.564 1.00 0.00 73 ASP A O 13
ATOM 17590 N N . GLY A 1 74 ? 4.095 -14.045 54.326 1.00 0.00 74 GLY A N 13
ATOM 17591 C CA . GLY A 1 74 ? 3.972 -15.451 54.664 1.00 0.00 74 GLY A CA 13
ATOM 17592 C C . GLY A 1 74 ? 3.323 -15.668 56.016 1.00 0.00 74 GLY A C 13
ATOM 17593 O O . GLY A 1 74 ? 3.290 -14.762 56.849 1.00 0.00 74 GLY A O 13
ATOM 17597 N N . ALA A 1 75 ? 2.802 -16.871 56.235 1.00 0.00 75 ALA A N 13
ATOM 17598 C CA . ALA A 1 75 ? 2.151 -17.204 57.495 1.00 0.00 75 ALA A CA 13
ATOM 17599 C C . ALA A 1 75 ? 2.352 -18.674 57.846 1.00 0.00 75 ALA A C 13
ATOM 17600 O O . ALA A 1 75 ? 2.955 -19.428 57.082 1.00 0.00 75 ALA A O 13
ATOM 17607 N N . PHE A 1 76 ? 1.843 -19.076 59.006 1.00 0.00 76 PHE A N 13
ATOM 17608 C CA . PHE A 1 76 ? 1.969 -20.456 59.459 1.00 0.00 76 PHE A CA 13
ATOM 17609 C C . PHE A 1 76 ? 0.595 -21.082 59.683 1.00 0.00 76 PHE A C 13
ATOM 17610 O O . PHE A 1 76 ? 0.239 -22.069 59.040 1.00 0.00 76 PHE A O 13
ATOM 17627 N N . ALA A 1 77 ? -0.171 -20.500 60.601 1.00 0.00 77 ALA A N 13
ATOM 17628 C CA . ALA A 1 77 ? -1.505 -20.999 60.909 1.00 0.00 77 ALA A CA 13
ATOM 17629 C C . ALA A 1 77 ? -2.220 -20.081 61.895 1.00 0.00 77 ALA A C 13
ATOM 17630 O O . ALA A 1 77 ? -1.632 -19.130 62.411 1.00 0.00 77 ALA A O 13
ATOM 17637 N N . ASP A 1 78 ? -3.491 -20.370 62.151 1.00 0.00 78 ASP A N 13
ATOM 17638 C CA . ASP A 1 78 ? -4.286 -19.570 63.075 1.00 0.00 78 ASP A CA 13
ATOM 17639 C C . ASP A 1 78 ? -5.602 -20.268 63.403 1.00 0.00 78 ASP A C 13
ATOM 17640 O O . ASP A 1 78 ? -6.464 -20.430 62.539 1.00 0.00 78 ASP A O 13
ATOM 17649 N N . PHE A 1 79 ? -5.751 -20.679 64.658 1.00 0.00 79 PHE A N 13
ATOM 17650 C CA . PHE A 1 79 ? -6.961 -21.362 65.101 1.00 0.00 79 PHE A CA 13
ATOM 17651 C C . PHE A 1 79 ? -7.446 -20.799 66.434 1.00 0.00 79 PHE A C 13
ATOM 17652 O O . PHE A 1 79 ? -6.709 -20.784 67.420 1.00 0.00 79 PHE A O 13
ATOM 17669 N N . LYS A 1 80 ? -8.691 -20.336 66.456 1.00 0.00 80 LYS A N 13
ATOM 17670 C CA . LYS A 1 80 ? -9.277 -19.773 67.667 1.00 0.00 80 LYS A CA 13
ATOM 17671 C C . LYS A 1 80 ? -10.791 -19.958 67.675 1.00 0.00 80 LYS A C 13
ATOM 17672 O O . LYS A 1 80 ? -11.423 -20.020 66.621 1.00 0.00 80 LYS A O 13
ATOM 17691 N N . GLN A 1 81 ? -11.366 -20.043 68.871 1.00 0.00 81 GLN A N 13
ATOM 17692 C CA . GLN A 1 81 ? -12.806 -20.220 69.015 1.00 0.00 81 GLN A CA 13
ATOM 17693 C C . GLN A 1 81 ? -13.302 -19.607 70.320 1.00 0.00 81 GLN A C 13
ATOM 17694 O O . GLN A 1 81 ? -12.538 -19.451 71.272 1.00 0.00 81 GLN A O 13
ATOM 17708 N N . GLU A 1 82 ? -14.585 -19.263 70.357 1.00 0.00 82 GLU A N 13
ATOM 17709 C CA . GLU A 1 82 ? -15.182 -18.666 71.547 1.00 0.00 82 GLU A CA 13
ATOM 17710 C C . GLU A 1 82 ? -16.686 -18.487 71.369 1.00 0.00 82 GLU A C 13
ATOM 17711 O O . GLU A 1 82 ? -17.219 -18.668 70.274 1.00 0.00 82 GLU A O 13
ATOM 17723 N N . SER A 1 83 ? -17.366 -18.130 72.454 1.00 0.00 83 SER A N 13
ATOM 17724 C CA . SER A 1 83 ? -18.810 -17.930 72.421 1.00 0.00 83 SER A CA 13
ATOM 17725 C C . SER A 1 83 ? -19.151 -16.497 72.022 1.00 0.00 83 SER A C 13
ATOM 17726 O O . SER A 1 83 ? -18.295 -15.614 72.045 1.00 0.00 83 SER A O 13
ATOM 17734 N N . GLY A 1 84 ? -20.410 -16.275 71.656 1.00 0.00 84 GLY A N 13
ATOM 17735 C CA . GLY A 1 84 ? -20.843 -14.948 71.257 1.00 0.00 84 GLY A CA 13
ATOM 17736 C C . GLY A 1 84 ? -22.342 -14.867 71.046 1.00 0.00 84 GLY A C 13
ATOM 17737 O O . GLY A 1 84 ? -22.972 -15.801 70.551 1.00 0.00 84 GLY A O 13
ATOM 17741 N N . PRO A 1 85 ? -22.936 -13.727 71.429 1.00 0.00 85 PRO A N 13
ATOM 17742 C CA . PRO A 1 85 ? -24.377 -13.500 71.290 1.00 0.00 85 PRO A CA 13
ATOM 17743 C C . PRO A 1 85 ? -24.803 -13.347 69.834 1.00 0.00 85 PRO A C 13
ATOM 17744 O O . PRO A 1 85 ? -23.965 -13.328 68.932 1.00 0.00 85 PRO A O 13
ATOM 17755 N N . SER A 1 86 ? -26.109 -13.239 69.612 1.00 0.00 86 SER A N 13
ATOM 17756 C CA . SER A 1 86 ? -26.645 -13.091 68.264 1.00 0.00 86 SER A CA 13
ATOM 17757 C C . SER A 1 86 ? -27.989 -12.369 68.290 1.00 0.00 86 SER A C 13
ATOM 17758 O O . SER A 1 86 ? -28.960 -12.864 68.862 1.00 0.00 86 SER A O 13
ATOM 17766 N N . SER A 1 87 ? -28.037 -11.197 67.666 1.00 0.00 87 SER A N 13
ATOM 17767 C CA . SER A 1 87 ? -29.260 -10.404 67.621 1.00 0.00 87 SER A CA 13
ATOM 17768 C C . SER A 1 87 ? -29.103 -9.218 66.674 1.00 0.00 87 SER A C 13
ATOM 17769 O O . SER A 1 87 ? -28.221 -8.379 66.852 1.00 0.00 87 SER A O 13
ATOM 17777 N N . GLY A 1 88 ? -29.968 -9.155 65.665 1.00 0.00 88 GLY A N 13
ATOM 17778 C CA . GLY A 1 88 ? -29.909 -8.069 64.705 1.00 0.00 88 GLY A CA 13
ATOM 17779 C C . GLY A 1 88 ? -30.672 -8.379 63.432 1.00 0.00 88 GLY A C 13
ATOM 17780 O O . GLY A 1 88 ? -31.334 -9.414 63.367 1.00 0.00 88 GLY A O 13
ATOM 17785 N N . GLY A 1 1 ? -33.558 16.780 -61.612 1.00 0.00 1 GLY A N 14
ATOM 17786 C CA . GLY A 1 1 ? -33.389 16.147 -60.317 1.00 0.00 1 GLY A CA 14
ATOM 17787 C C . GLY A 1 1 ? -31.945 15.785 -60.033 1.00 0.00 1 GLY A C 14
ATOM 17788 O O . GLY A 1 1 ? -31.027 16.372 -60.605 1.00 0.00 1 GLY A O 14
ATOM 17792 N N . SER A 1 2 ? -31.743 14.817 -59.144 1.00 0.00 2 SER A N 14
ATOM 17793 C CA . SER A 1 2 ? -30.399 14.382 -58.781 1.00 0.00 2 SER A CA 14
ATOM 17794 C C . SER A 1 2 ? -30.431 12.996 -58.143 1.00 0.00 2 SER A C 14
ATOM 17795 O O . SER A 1 2 ? -31.499 12.466 -57.837 1.00 0.00 2 SER A O 14
ATOM 17803 N N . SER A 1 3 ? -29.252 12.415 -57.947 1.00 0.00 3 SER A N 14
ATOM 17804 C CA . SER A 1 3 ? -29.144 11.089 -57.350 1.00 0.00 3 SER A CA 14
ATOM 17805 C C . SER A 1 3 ? -27.999 11.039 -56.343 1.00 0.00 3 SER A C 14
ATOM 17806 O O . SER A 1 3 ? -27.282 12.020 -56.151 1.00 0.00 3 SER A O 14
ATOM 17814 N N . GLY A 1 4 ? -27.832 9.885 -55.702 1.00 0.00 4 GLY A N 14
ATOM 17815 C CA . GLY A 1 4 ? -26.773 9.727 -54.723 1.00 0.00 4 GLY A CA 14
ATOM 17816 C C . GLY A 1 4 ? -27.298 9.693 -53.301 1.00 0.00 4 GLY A C 14
ATOM 17817 O O . GLY A 1 4 ? -28.333 10.288 -53.000 1.00 0.00 4 GLY A O 14
ATOM 17821 N N . SER A 1 5 ? -26.584 8.995 -52.424 1.00 0.00 5 SER A N 14
ATOM 17822 C CA . SER A 1 5 ? -26.987 8.882 -51.028 1.00 0.00 5 SER A CA 14
ATOM 17823 C C . SER A 1 5 ? -25.804 8.477 -50.152 1.00 0.00 5 SER A C 14
ATOM 17824 O O . SER A 1 5 ? -24.798 7.968 -50.646 1.00 0.00 5 SER A O 14
ATOM 17832 N N . SER A 1 6 ? -25.934 8.707 -48.850 1.00 0.00 6 SER A N 14
ATOM 17833 C CA . SER A 1 6 ? -24.876 8.370 -47.905 1.00 0.00 6 SER A CA 14
ATOM 17834 C C . SER A 1 6 ? -25.453 7.711 -46.656 1.00 0.00 6 SER A C 14
ATOM 17835 O O . SER A 1 6 ? -26.657 7.765 -46.411 1.00 0.00 6 SER A O 14
ATOM 17843 N N . GLY A 1 7 ? -24.582 7.088 -45.867 1.00 0.00 7 GLY A N 14
ATOM 17844 C CA . GLY A 1 7 ? -25.022 6.426 -44.653 1.00 0.00 7 GLY A CA 14
ATOM 17845 C C . GLY A 1 7 ? -23.924 5.604 -44.009 1.00 0.00 7 GLY A C 14
ATOM 17846 O O . GLY A 1 7 ? -22.860 5.406 -44.598 1.00 0.00 7 GLY A O 14
ATOM 17850 N N . LEU A 1 8 ? -24.178 5.124 -42.797 1.00 0.00 8 LEU A N 14
ATOM 17851 C CA . LEU A 1 8 ? -23.201 4.320 -42.072 1.00 0.00 8 LEU A CA 14
ATOM 17852 C C . LEU A 1 8 ? -23.808 3.749 -40.794 1.00 0.00 8 LEU A C 14
ATOM 17853 O O . LEU A 1 8 ? -24.254 4.491 -39.919 1.00 0.00 8 LEU A O 14
ATOM 17869 N N . LYS A 1 9 ? -23.819 2.424 -40.691 1.00 0.00 9 LYS A N 14
ATOM 17870 C CA . LYS A 1 9 ? -24.367 1.751 -39.519 1.00 0.00 9 LYS A CA 14
ATOM 17871 C C . LYS A 1 9 ? -23.684 2.237 -38.244 1.00 0.00 9 LYS A C 14
ATOM 17872 O O . LYS A 1 9 ? -22.483 2.508 -38.237 1.00 0.00 9 LYS A O 14
ATOM 17891 N N . ARG A 1 10 ? -24.457 2.344 -37.168 1.00 0.00 10 ARG A N 14
ATOM 17892 C CA . ARG A 1 10 ? -23.926 2.797 -35.888 1.00 0.00 10 ARG A CA 14
ATOM 17893 C C . ARG A 1 10 ? -24.225 1.784 -34.787 1.00 0.00 10 ARG A C 14
ATOM 17894 O O . ARG A 1 10 ? -24.874 0.766 -35.026 1.00 0.00 10 ARG A O 14
ATOM 17915 N N . ASP A 1 11 ? -23.747 2.071 -33.581 1.00 0.00 11 ASP A N 14
ATOM 17916 C CA . ASP A 1 11 ? -23.963 1.186 -32.443 1.00 0.00 11 ASP A CA 14
ATOM 17917 C C . ASP A 1 11 ? -23.904 1.963 -31.131 1.00 0.00 11 ASP A C 14
ATOM 17918 O O . ASP A 1 11 ? -23.423 3.096 -31.090 1.00 0.00 11 ASP A O 14
ATOM 17927 N N . PHE A 1 12 ? -24.398 1.348 -30.062 1.00 0.00 12 PHE A N 14
ATOM 17928 C CA . PHE A 1 12 ? -24.403 1.983 -28.749 1.00 0.00 12 PHE A CA 14
ATOM 17929 C C . PHE A 1 12 ? -23.337 1.372 -27.845 1.00 0.00 12 PHE A C 14
ATOM 17930 O O . PHE A 1 12 ? -22.703 0.377 -28.199 1.00 0.00 12 PHE A O 14
ATOM 17947 N N . ILE A 1 13 ? -23.144 1.974 -26.676 1.00 0.00 13 ILE A N 14
ATOM 17948 C CA . ILE A 1 13 ? -22.155 1.490 -25.721 1.00 0.00 13 ILE A CA 14
ATOM 17949 C C . ILE A 1 13 ? -22.636 1.682 -24.287 1.00 0.00 13 ILE A C 14
ATOM 17950 O O . ILE A 1 13 ? -23.445 2.567 -24.006 1.00 0.00 13 ILE A O 14
ATOM 17966 N N . ILE A 1 14 ? -22.132 0.849 -23.383 1.00 0.00 14 ILE A N 14
ATOM 17967 C CA . ILE A 1 14 ? -22.507 0.929 -21.977 1.00 0.00 14 ILE A CA 14
ATOM 17968 C C . ILE A 1 14 ? -21.288 1.178 -21.096 1.00 0.00 14 ILE A C 14
ATOM 17969 O O . ILE A 1 14 ? -20.202 0.660 -21.359 1.00 0.00 14 ILE A O 14
ATOM 17985 N N . LEU A 1 15 ? -21.475 1.972 -20.047 1.00 0.00 15 LEU A N 14
ATOM 17986 C CA . LEU A 1 15 ? -20.391 2.288 -19.124 1.00 0.00 15 LEU A CA 14
ATOM 17987 C C . LEU A 1 15 ? -20.636 1.653 -17.759 1.00 0.00 15 LEU A C 14
ATOM 17988 O O . LEU A 1 15 ? -20.211 2.181 -16.732 1.00 0.00 15 LEU A O 14
ATOM 18004 N N . GLY A 1 16 ? -21.322 0.514 -17.756 1.00 0.00 16 GLY A N 14
ATOM 18005 C CA . GLY A 1 16 ? -21.609 -0.176 -16.511 1.00 0.00 16 GLY A CA 14
ATOM 18006 C C . GLY A 1 16 ? -20.477 -0.061 -15.510 1.00 0.00 16 GLY A C 14
ATOM 18007 O O . GLY A 1 16 ? -19.320 -0.318 -15.839 1.00 0.00 16 GLY A O 14
ATOM 18011 N N . ASN A 1 17 ? -20.811 0.328 -14.284 1.00 0.00 17 ASN A N 14
ATOM 18012 C CA . ASN A 1 17 ? -19.812 0.479 -13.231 1.00 0.00 17 ASN A CA 14
ATOM 18013 C C . ASN A 1 17 ? -19.601 -0.837 -12.489 1.00 0.00 17 ASN A C 14
ATOM 18014 O O . ASN A 1 17 ? -18.489 -1.361 -12.437 1.00 0.00 17 ASN A O 14
ATOM 18025 N N . GLY A 1 18 ? -20.678 -1.368 -11.917 1.00 0.00 18 GLY A N 14
ATOM 18026 C CA . GLY A 1 18 ? -20.590 -2.618 -11.186 1.00 0.00 18 GLY A CA 14
ATOM 18027 C C . GLY A 1 18 ? -19.728 -2.504 -9.944 1.00 0.00 18 GLY A C 14
ATOM 18028 O O . GLY A 1 18 ? -18.953 -1.561 -9.785 1.00 0.00 18 GLY A O 14
ATOM 18032 N N . PRO A 1 19 ? -19.860 -3.483 -9.036 1.00 0.00 19 PRO A N 14
ATOM 18033 C CA . PRO A 1 19 ? -19.096 -3.510 -7.785 1.00 0.00 19 PRO A CA 14
ATOM 18034 C C . PRO A 1 19 ? -17.615 -3.791 -8.017 1.00 0.00 19 PRO A C 14
ATOM 18035 O O . PRO A 1 19 ? -17.255 -4.660 -8.811 1.00 0.00 19 PRO A O 14
ATOM 18046 N N . ARG A 1 20 ? -16.761 -3.051 -7.318 1.00 0.00 20 ARG A N 14
ATOM 18047 C CA . ARG A 1 20 ? -15.319 -3.220 -7.448 1.00 0.00 20 ARG A CA 14
ATOM 18048 C C . ARG A 1 20 ? -14.822 -4.355 -6.557 1.00 0.00 20 ARG A C 14
ATOM 18049 O O . ARG A 1 20 ? -14.258 -5.337 -7.041 1.00 0.00 20 ARG A O 14
ATOM 18070 N N . LEU A 1 21 ? -15.035 -4.213 -5.254 1.00 0.00 21 LEU A N 14
ATOM 18071 C CA . LEU A 1 21 ? -14.609 -5.226 -4.294 1.00 0.00 21 LEU A CA 14
ATOM 18072 C C . LEU A 1 21 ? -15.793 -6.065 -3.826 1.00 0.00 21 LEU A C 14
ATOM 18073 O O . LEU A 1 21 ? -16.675 -5.572 -3.123 1.00 0.00 21 LEU A O 14
ATOM 18089 N N . GLN A 1 22 ? -15.805 -7.335 -4.218 1.00 0.00 22 GLN A N 14
ATOM 18090 C CA . GLN A 1 22 ? -16.880 -8.242 -3.837 1.00 0.00 22 GLN A CA 14
ATOM 18091 C C . GLN A 1 22 ? -16.390 -9.271 -2.823 1.00 0.00 22 GLN A C 14
ATOM 18092 O O . GLN A 1 22 ? -17.182 -9.855 -2.085 1.00 0.00 22 GLN A O 14
ATOM 18106 N N . ASN A 1 23 ? -15.079 -9.488 -2.794 1.00 0.00 23 ASN A N 14
ATOM 18107 C CA . ASN A 1 23 ? -14.484 -10.448 -1.871 1.00 0.00 23 ASN A CA 14
ATOM 18108 C C . ASN A 1 23 ? -14.004 -9.754 -0.600 1.00 0.00 23 ASN A C 14
ATOM 18109 O O . ASN A 1 23 ? -13.147 -10.272 0.116 1.00 0.00 23 ASN A O 14
ATOM 18120 N N . SER A 1 24 ? -14.563 -8.580 -0.325 1.00 0.00 24 SER A N 14
ATOM 18121 C CA . SER A 1 24 ? -14.190 -7.813 0.858 1.00 0.00 24 SER A CA 14
ATOM 18122 C C . SER A 1 24 ? -12.702 -7.968 1.158 1.00 0.00 24 SER A C 14
ATOM 18123 O O . SER A 1 24 ? -12.299 -8.081 2.317 1.00 0.00 24 SER A O 14
ATOM 18131 N N . THR A 1 25 ? -11.890 -7.972 0.106 1.00 0.00 25 THR A N 14
ATOM 18132 C CA . THR A 1 25 ? -10.447 -8.114 0.256 1.00 0.00 25 THR A CA 14
ATOM 18133 C C . THR A 1 25 ? -9.855 -6.936 1.020 1.00 0.00 25 THR A C 14
ATOM 18134 O O . THR A 1 25 ? -10.280 -5.793 0.846 1.00 0.00 25 THR A O 14
ATOM 18145 N N . TYR A 1 26 ? -8.872 -7.220 1.867 1.00 0.00 26 TYR A N 14
ATOM 18146 C CA . TYR A 1 26 ? -8.222 -6.183 2.660 1.00 0.00 26 TYR A CA 14
ATOM 18147 C C . TYR A 1 26 ? -7.128 -5.488 1.856 1.00 0.00 26 TYR A C 14
ATOM 18148 O O . TYR A 1 26 ? -6.588 -6.052 0.905 1.00 0.00 26 TYR A O 14
ATOM 18166 N N . GLN A 1 27 ? -6.806 -4.259 2.246 1.00 0.00 27 GLN A N 14
ATOM 18167 C CA . GLN A 1 27 ? -5.776 -3.485 1.562 1.00 0.00 27 GLN A CA 14
ATOM 18168 C C . GLN A 1 27 ? -4.687 -3.047 2.536 1.00 0.00 27 GLN A C 14
ATOM 18169 O O . GLN A 1 27 ? -4.875 -2.109 3.312 1.00 0.00 27 GLN A O 14
ATOM 18183 N N . CYS A 1 28 ? -3.549 -3.732 2.491 1.00 0.00 28 CYS A N 14
ATOM 18184 C CA . CYS A 1 28 ? -2.430 -3.414 3.370 1.00 0.00 28 CYS A CA 14
ATOM 18185 C C . CYS A 1 28 ? -1.988 -1.965 3.186 1.00 0.00 28 CYS A C 14
ATOM 18186 O O . CYS A 1 28 ? -1.648 -1.544 2.080 1.00 0.00 28 CYS A O 14
ATOM 18193 N N . LYS A 1 29 ? -1.995 -1.208 4.277 1.00 0.00 29 LYS A N 14
ATOM 18194 C CA . LYS A 1 29 ? -1.594 0.194 4.239 1.00 0.00 29 LYS A CA 14
ATOM 18195 C C . LYS A 1 29 ? -0.102 0.340 4.518 1.00 0.00 29 LYS A C 14
ATOM 18196 O O . LYS A 1 29 ? 0.336 1.331 5.104 1.00 0.00 29 LYS A O 14
ATOM 18215 N N . HIS A 1 30 ? 0.675 -0.652 4.095 1.00 0.00 30 HIS A N 14
ATOM 18216 C CA . HIS A 1 30 ? 2.119 -0.632 4.298 1.00 0.00 30 HIS A CA 14
ATOM 18217 C C . HIS A 1 30 ? 2.856 -0.896 2.989 1.00 0.00 30 HIS A C 14
ATOM 18218 O O . HIS A 1 30 ? 3.876 -0.269 2.701 1.00 0.00 30 HIS A O 14
ATOM 18232 N N . CYS A 1 31 ? 2.333 -1.828 2.199 1.00 0.00 31 CYS A N 14
ATOM 18233 C CA . CYS A 1 31 ? 2.941 -2.176 0.920 1.00 0.00 31 CYS A CA 14
ATOM 18234 C C . CYS A 1 31 ? 1.929 -2.051 -0.215 1.00 0.00 31 CYS A C 14
ATOM 18235 O O . CYS A 1 31 ? 2.287 -2.126 -1.391 1.00 0.00 31 CYS A O 14
ATOM 18242 N N . ASP A 1 32 ? 0.665 -1.861 0.145 1.00 0.00 32 ASP A N 14
ATOM 18243 C CA . ASP A 1 32 ? -0.400 -1.725 -0.842 1.00 0.00 32 ASP A CA 14
ATOM 18244 C C . ASP A 1 32 ? -0.738 -3.075 -1.466 1.00 0.00 32 ASP A C 14
ATOM 18245 O O . ASP A 1 32 ? -0.870 -3.192 -2.685 1.00 0.00 32 ASP A O 14
ATOM 18254 N N . SER A 1 33 ? -0.876 -4.093 -0.623 1.00 0.00 33 SER A N 14
ATOM 18255 C CA . SER A 1 33 ? -1.194 -5.437 -1.092 1.00 0.00 33 SER A CA 14
ATOM 18256 C C . SER A 1 33 ? -2.662 -5.767 -0.841 1.00 0.00 33 SER A C 14
ATOM 18257 O O . SER A 1 33 ? -3.435 -4.916 -0.400 1.00 0.00 33 SER A O 14
ATOM 18265 N N . LYS A 1 34 ? -3.040 -7.008 -1.126 1.00 0.00 34 LYS A N 14
ATOM 18266 C CA . LYS A 1 34 ? -4.415 -7.454 -0.931 1.00 0.00 34 LYS A CA 14
ATOM 18267 C C . LYS A 1 34 ? -4.454 -8.794 -0.203 1.00 0.00 34 LYS A C 14
ATOM 18268 O O . LYS A 1 34 ? -3.774 -9.744 -0.593 1.00 0.00 34 LYS A O 14
ATOM 18287 N N . LEU A 1 35 ? -5.255 -8.864 0.854 1.00 0.00 35 LEU A N 14
ATOM 18288 C CA . LEU A 1 35 ? -5.385 -10.089 1.636 1.00 0.00 35 LEU A CA 14
ATOM 18289 C C . LEU A 1 35 ? -6.847 -10.509 1.752 1.00 0.00 35 LEU A C 14
ATOM 18290 O O . LEU A 1 35 ? -7.752 -9.705 1.530 1.00 0.00 35 LEU A O 14
ATOM 18306 N N . GLN A 1 36 ? -7.068 -11.771 2.104 1.00 0.00 36 GLN A N 14
ATOM 18307 C CA . GLN A 1 36 ? -8.420 -12.296 2.251 1.00 0.00 36 GLN A CA 14
ATOM 18308 C C . GLN A 1 36 ? -9.146 -11.616 3.407 1.00 0.00 36 GLN A C 14
ATOM 18309 O O . GLN A 1 36 ? -10.291 -11.187 3.267 1.00 0.00 36 GLN A O 14
ATOM 18323 N N . SER A 1 37 ? -8.472 -11.521 4.548 1.00 0.00 37 SER A N 14
ATOM 18324 C CA . SER A 1 37 ? -9.054 -10.896 5.730 1.00 0.00 37 SER A CA 14
ATOM 18325 C C . SER A 1 37 ? -8.021 -10.779 6.847 1.00 0.00 37 SER A C 14
ATOM 18326 O O . SER A 1 37 ? -6.858 -11.147 6.676 1.00 0.00 37 SER A O 14
ATOM 18334 N N . THR A 1 38 ? -8.454 -10.263 7.993 1.00 0.00 38 THR A N 14
ATOM 18335 C CA . THR A 1 38 ? -7.569 -10.095 9.139 1.00 0.00 38 THR A CA 14
ATOM 18336 C C . THR A 1 38 ? -6.648 -11.300 9.304 1.00 0.00 38 THR A C 14
ATOM 18337 O O . THR A 1 38 ? -5.427 -11.174 9.227 1.00 0.00 38 THR A O 14
ATOM 18348 N N . ALA A 1 39 ? -7.243 -12.466 9.530 1.00 0.00 39 ALA A N 14
ATOM 18349 C CA . ALA A 1 39 ? -6.476 -13.694 9.702 1.00 0.00 39 ALA A CA 14
ATOM 18350 C C . ALA A 1 39 ? -5.194 -13.661 8.877 1.00 0.00 39 ALA A C 14
ATOM 18351 O O . ALA A 1 39 ? -4.154 -14.156 9.310 1.00 0.00 39 ALA A O 14
ATOM 18358 N N . GLU A 1 40 ? -5.277 -13.074 7.687 1.00 0.00 40 GLU A N 14
ATOM 18359 C CA . GLU A 1 40 ? -4.122 -12.979 6.801 1.00 0.00 40 GLU A CA 14
ATOM 18360 C C . GLU A 1 40 ? -3.292 -11.739 7.121 1.00 0.00 40 GLU A C 14
ATOM 18361 O O . GLU A 1 40 ? -2.062 -11.795 7.159 1.00 0.00 40 GLU A O 14
ATOM 18373 N N . LEU A 1 41 ? -3.973 -10.622 7.350 1.00 0.00 41 LEU A N 14
ATOM 18374 C CA . LEU A 1 41 ? -3.299 -9.367 7.666 1.00 0.00 41 LEU A CA 14
ATOM 18375 C C . LEU A 1 41 ? -2.474 -9.499 8.942 1.00 0.00 41 LEU A C 14
ATOM 18376 O O . LEU A 1 41 ? -1.291 -9.157 8.968 1.00 0.00 41 LEU A O 14
ATOM 18392 N N . THR A 1 42 ? -3.105 -9.998 10.001 1.00 0.00 42 THR A N 14
ATOM 18393 C CA . THR A 1 42 ? -2.430 -10.177 11.280 1.00 0.00 42 THR A CA 14
ATOM 18394 C C . THR A 1 42 ? -1.066 -10.831 11.095 1.00 0.00 42 THR A C 14
ATOM 18395 O O . THR A 1 42 ? -0.102 -10.483 11.776 1.00 0.00 42 THR A O 14
ATOM 18406 N N . SER A 1 43 ? -0.991 -11.781 10.167 1.00 0.00 43 SER A N 14
ATOM 18407 C CA . SER A 1 43 ? 0.256 -12.487 9.895 1.00 0.00 43 SER A CA 14
ATOM 18408 C C . SER A 1 43 ? 1.143 -11.678 8.953 1.00 0.00 43 SER A C 14
ATOM 18409 O O . SER A 1 43 ? 2.310 -11.422 9.249 1.00 0.00 43 SER A O 14
ATOM 18417 N N . HIS A 1 44 ? 0.580 -11.279 7.817 1.00 0.00 44 HIS A N 14
ATOM 18418 C CA . HIS A 1 44 ? 1.319 -10.499 6.831 1.00 0.00 44 HIS A CA 14
ATOM 18419 C C . HIS A 1 44 ? 2.022 -9.316 7.490 1.00 0.00 44 HIS A C 14
ATOM 18420 O O . HIS A 1 44 ? 3.130 -8.944 7.102 1.00 0.00 44 HIS A O 14
ATOM 18434 N N . LEU A 1 45 ? 1.371 -8.728 8.487 1.00 0.00 45 LEU A N 14
ATOM 18435 C CA . LEU A 1 45 ? 1.933 -7.586 9.200 1.00 0.00 45 LEU A CA 14
ATOM 18436 C C . LEU A 1 45 ? 3.209 -7.979 9.938 1.00 0.00 45 LEU A C 14
ATOM 18437 O O . LEU A 1 45 ? 4.206 -7.260 9.899 1.00 0.00 45 LEU A O 14
ATOM 18453 N N . ASN A 1 46 ? 3.169 -9.126 10.608 1.00 0.00 46 ASN A N 14
ATOM 18454 C CA . ASN A 1 46 ? 4.323 -9.616 11.353 1.00 0.00 46 ASN A CA 14
ATOM 18455 C C . ASN A 1 46 ? 5.596 -9.503 10.521 1.00 0.00 46 ASN A C 14
ATOM 18456 O O . ASN A 1 46 ? 6.667 -9.194 11.045 1.00 0.00 46 ASN A O 14
ATOM 18467 N N . ILE A 1 47 ? 5.472 -9.756 9.222 1.00 0.00 47 ILE A N 14
ATOM 18468 C CA . ILE A 1 47 ? 6.612 -9.681 8.317 1.00 0.00 47 ILE A CA 14
ATOM 18469 C C . ILE A 1 47 ? 7.208 -8.278 8.299 1.00 0.00 47 ILE A C 14
ATOM 18470 O O . ILE A 1 47 ? 8.425 -8.110 8.203 1.00 0.00 47 ILE A O 14
ATOM 18486 N N . HIS A 1 48 ? 6.344 -7.273 8.394 1.00 0.00 48 HIS A N 14
ATOM 18487 C CA . HIS A 1 48 ? 6.785 -5.882 8.391 1.00 0.00 48 HIS A CA 14
ATOM 18488 C C . HIS A 1 48 ? 7.489 -5.533 9.699 1.00 0.00 48 HIS A C 14
ATOM 18489 O O . HIS A 1 48 ? 8.602 -5.009 9.695 1.00 0.00 48 HIS A O 14
ATOM 18503 N N . ASN A 1 49 ? 6.830 -5.825 10.815 1.00 0.00 49 ASN A N 14
ATOM 18504 C CA . ASN A 1 49 ? 7.392 -5.540 12.131 1.00 0.00 49 ASN A CA 14
ATOM 18505 C C . ASN A 1 49 ? 8.759 -6.198 12.293 1.00 0.00 49 ASN A C 14
ATOM 18506 O O . ASN A 1 49 ? 9.739 -5.538 12.635 1.00 0.00 49 ASN A O 14
ATOM 18517 N N . GLU A 1 50 ? 8.815 -7.503 12.043 1.00 0.00 50 GLU A N 14
ATOM 18518 C CA . GLU A 1 50 ? 10.062 -8.249 12.162 1.00 0.00 50 GLU A CA 14
ATOM 18519 C C . GLU A 1 50 ? 11.186 -7.555 11.398 1.00 0.00 50 GLU A C 14
ATOM 18520 O O . GLU A 1 50 ? 12.346 -7.600 11.806 1.00 0.00 50 GLU A O 14
ATOM 18532 N N . GLU A 1 51 ? 10.833 -6.915 10.289 1.00 0.00 51 GLU A N 14
ATOM 18533 C CA . GLU A 1 51 ? 11.812 -6.212 9.468 1.00 0.00 51 GLU A CA 14
ATOM 18534 C C . GLU A 1 51 ? 12.292 -4.941 10.162 1.00 0.00 51 GLU A C 14
ATOM 18535 O O . GLU A 1 51 ? 13.494 -4.697 10.273 1.00 0.00 51 GLU A O 14
ATOM 18547 N N . PHE A 1 52 ? 11.345 -4.134 10.626 1.00 0.00 52 PHE A N 14
ATOM 18548 C CA . PHE A 1 52 ? 11.670 -2.886 11.308 1.00 0.00 52 PHE A CA 14
ATOM 18549 C C . PHE A 1 52 ? 12.592 -3.140 12.496 1.00 0.00 52 PHE A C 14
ATOM 18550 O O . PHE A 1 52 ? 13.559 -2.410 12.711 1.00 0.00 52 PHE A O 14
ATOM 18567 N N . GLN A 1 53 ? 12.285 -4.181 13.264 1.00 0.00 53 GLN A N 14
ATOM 18568 C CA . GLN A 1 53 ? 13.086 -4.531 14.432 1.00 0.00 53 GLN A CA 14
ATOM 18569 C C . GLN A 1 53 ? 14.489 -4.965 14.019 1.00 0.00 53 GLN A C 14
ATOM 18570 O O . GLN A 1 53 ? 15.485 -4.439 14.516 1.00 0.00 53 GLN A O 14
ATOM 18584 N N . LYS A 1 54 ? 14.560 -5.929 13.108 1.00 0.00 54 LYS A N 14
ATOM 18585 C CA . LYS A 1 54 ? 15.840 -6.435 12.627 1.00 0.00 54 LYS A CA 14
ATOM 18586 C C . LYS A 1 54 ? 16.640 -5.330 11.944 1.00 0.00 54 LYS A C 14
ATOM 18587 O O . LYS A 1 54 ? 17.726 -4.967 12.395 1.00 0.00 54 LYS A O 14
ATOM 18606 N N . ARG A 1 55 ? 16.095 -4.798 10.855 1.00 0.00 55 ARG A N 14
ATOM 18607 C CA . ARG A 1 55 ? 16.758 -3.735 10.110 1.00 0.00 55 ARG A CA 14
ATOM 18608 C C . ARG A 1 55 ? 17.440 -2.752 11.057 1.00 0.00 55 ARG A C 14
ATOM 18609 O O . ARG A 1 55 ? 18.477 -2.177 10.728 1.00 0.00 55 ARG A O 14
ATOM 18630 N N . ALA A 1 56 ? 16.851 -2.565 12.233 1.00 0.00 56 ALA A N 14
ATOM 18631 C CA . ALA A 1 56 ? 17.403 -1.654 13.228 1.00 0.00 56 ALA A CA 14
ATOM 18632 C C . ALA A 1 56 ? 18.480 -2.339 14.062 1.00 0.00 56 ALA A C 14
ATOM 18633 O O . ALA A 1 56 ? 18.508 -2.209 15.286 1.00 0.00 56 ALA A O 14
ATOM 18640 N N . LYS A 1 57 ? 19.365 -3.069 13.392 1.00 0.00 57 LYS A N 14
ATOM 18641 C CA . LYS A 1 57 ? 20.445 -3.775 14.071 1.00 0.00 57 LYS A CA 14
ATOM 18642 C C . LYS A 1 57 ? 21.791 -3.115 13.784 1.00 0.00 57 LYS A C 14
ATOM 18643 O O . LYS A 1 57 ? 22.481 -2.667 14.700 1.00 0.00 57 LYS A O 14
ATOM 18662 N N . ARG A 1 58 ? 22.156 -3.058 12.508 1.00 0.00 58 ARG A N 14
ATOM 18663 C CA . ARG A 1 58 ? 23.419 -2.453 12.101 1.00 0.00 58 ARG A CA 14
ATOM 18664 C C . ARG A 1 58 ? 23.185 -1.094 11.449 1.00 0.00 58 ARG A C 14
ATOM 18665 O O . ARG A 1 58 ? 22.097 -0.816 10.945 1.00 0.00 58 ARG A O 14
ATOM 18686 N N . GLN A 1 59 ? 24.213 -0.251 11.464 1.00 0.00 59 GLN A N 14
ATOM 18687 C CA . GLN A 1 59 ? 24.118 1.080 10.876 1.00 0.00 59 GLN A CA 14
ATOM 18688 C C . GLN A 1 59 ? 23.587 1.007 9.448 1.00 0.00 59 GLN A C 14
ATOM 18689 O O . GLN A 1 59 ? 24.166 0.335 8.595 1.00 0.00 59 GLN A O 14
ATOM 18703 N N . GLU A 1 60 ? 22.482 1.702 9.196 1.00 0.00 60 GLU A N 14
ATOM 18704 C CA . GLU A 1 60 ? 21.873 1.715 7.871 1.00 0.00 60 GLU A CA 14
ATOM 18705 C C . GLU A 1 60 ? 22.116 3.050 7.173 1.00 0.00 60 GLU A C 14
ATOM 18706 O O . GLU A 1 60 ? 22.317 4.075 7.824 1.00 0.00 60 GLU A O 14
ATOM 18718 N N . ARG A 1 61 ? 22.098 3.028 5.845 1.00 0.00 61 ARG A N 14
ATOM 18719 C CA . ARG A 1 61 ? 22.318 4.235 5.058 1.00 0.00 61 ARG A CA 14
ATOM 18720 C C . ARG A 1 61 ? 21.128 5.184 5.173 1.00 0.00 61 ARG A C 14
ATOM 18721 O O . ARG A 1 61 ? 20.081 4.820 5.709 1.00 0.00 61 ARG A O 14
ATOM 18742 N N . ARG A 1 62 ? 21.296 6.401 4.666 1.00 0.00 62 ARG A N 14
ATOM 18743 C CA . ARG A 1 62 ? 20.237 7.402 4.714 1.00 0.00 62 ARG A CA 14
ATOM 18744 C C . ARG A 1 62 ? 19.097 7.031 3.770 1.00 0.00 62 ARG A C 14
ATOM 18745 O O . ARG A 1 62 ? 19.099 5.959 3.166 1.00 0.00 62 ARG A O 14
ATOM 18766 N N . LYS A 1 63 ? 18.122 7.926 3.649 1.00 0.00 63 LYS A N 14
ATOM 18767 C CA . LYS A 1 63 ? 16.975 7.696 2.779 1.00 0.00 63 LYS A CA 14
ATOM 18768 C C . LYS A 1 63 ? 17.426 7.284 1.381 1.00 0.00 63 LYS A C 14
ATOM 18769 O O . LYS A 1 63 ? 18.619 7.114 1.130 1.00 0.00 63 LYS A O 14
ATOM 18788 N N . GLN A 1 64 ? 16.465 7.127 0.476 1.00 0.00 64 GLN A N 14
ATOM 18789 C CA . GLN A 1 64 ? 16.765 6.736 -0.896 1.00 0.00 64 GLN A CA 14
ATOM 18790 C C . GLN A 1 64 ? 16.352 7.828 -1.876 1.00 0.00 64 GLN A C 14
ATOM 18791 O O . GLN A 1 64 ? 15.499 8.662 -1.569 1.00 0.00 64 GLN A O 14
ATOM 18805 N N . LEU A 1 65 ? 16.962 7.819 -3.057 1.00 0.00 65 LEU A N 14
ATOM 18806 C CA . LEU A 1 65 ? 16.657 8.810 -4.083 1.00 0.00 65 LEU A CA 14
ATOM 18807 C C . LEU A 1 65 ? 15.351 8.473 -4.795 1.00 0.00 65 LEU A C 14
ATOM 18808 O O . LEU A 1 65 ? 14.905 7.325 -4.786 1.00 0.00 65 LEU A O 14
ATOM 18824 N N . LEU A 1 66 ? 14.742 9.480 -5.411 1.00 0.00 66 LEU A N 14
ATOM 18825 C CA . LEU A 1 66 ? 13.487 9.291 -6.131 1.00 0.00 66 LEU A CA 14
ATOM 18826 C C . LEU A 1 66 ? 13.675 9.531 -7.625 1.00 0.00 66 LEU A C 14
ATOM 18827 O O . LEU A 1 66 ? 14.706 10.048 -8.057 1.00 0.00 66 LEU A O 14
ATOM 18843 N N . SER A 1 67 ? 12.671 9.155 -8.411 1.00 0.00 67 SER A N 14
ATOM 18844 C CA . SER A 1 67 ? 12.725 9.328 -9.857 1.00 0.00 67 SER A CA 14
ATOM 18845 C C . SER A 1 67 ? 11.333 9.578 -10.428 1.00 0.00 67 SER A C 14
ATOM 18846 O O . SER A 1 67 ? 10.325 9.210 -9.822 1.00 0.00 67 SER A O 14
ATOM 18854 N N . LYS A 1 68 ? 11.283 10.206 -11.597 1.00 0.00 68 LYS A N 14
ATOM 18855 C CA . LYS A 1 68 ? 10.015 10.506 -12.253 1.00 0.00 68 LYS A CA 14
ATOM 18856 C C . LYS A 1 68 ? 9.774 9.563 -13.427 1.00 0.00 68 LYS A C 14
ATOM 18857 O O . LYS A 1 68 ? 10.613 8.719 -13.739 1.00 0.00 68 LYS A O 14
ATOM 18876 N N . GLN A 1 69 ? 8.623 9.713 -14.074 1.00 0.00 69 GLN A N 14
ATOM 18877 C CA . GLN A 1 69 ? 8.272 8.875 -15.214 1.00 0.00 69 GLN A CA 14
ATOM 18878 C C . GLN A 1 69 ? 7.460 9.660 -16.238 1.00 0.00 69 GLN A C 14
ATOM 18879 O O . GLN A 1 69 ? 6.773 10.623 -15.896 1.00 0.00 69 GLN A O 14
ATOM 18893 N N . LYS A 1 70 ? 7.543 9.244 -17.497 1.00 0.00 70 LYS A N 14
ATOM 18894 C CA . LYS A 1 70 ? 6.815 9.907 -18.573 1.00 0.00 70 LYS A CA 14
ATOM 18895 C C . LYS A 1 70 ? 6.757 9.024 -19.815 1.00 0.00 70 LYS A C 14
ATOM 18896 O O . LYS A 1 70 ? 7.705 8.300 -20.119 1.00 0.00 70 LYS A O 14
ATOM 18915 N N . TYR A 1 71 ? 5.640 9.091 -20.531 1.00 0.00 71 TYR A N 14
ATOM 18916 C CA . TYR A 1 71 ? 5.458 8.297 -21.740 1.00 0.00 71 TYR A CA 14
ATOM 18917 C C . TYR A 1 71 ? 4.582 9.034 -22.749 1.00 0.00 71 TYR A C 14
ATOM 18918 O O . TYR A 1 71 ? 4.053 10.107 -22.461 1.00 0.00 71 TYR A O 14
ATOM 18936 N N . ALA A 1 72 ? 4.433 8.447 -23.932 1.00 0.00 72 ALA A N 14
ATOM 18937 C CA . ALA A 1 72 ? 3.619 9.045 -24.984 1.00 0.00 72 ALA A CA 14
ATOM 18938 C C . ALA A 1 72 ? 2.829 7.981 -25.738 1.00 0.00 72 ALA A C 14
ATOM 18939 O O . ALA A 1 72 ? 2.974 6.787 -25.479 1.00 0.00 72 ALA A O 14
ATOM 18946 N N . ASP A 1 73 ? 1.993 8.423 -26.671 1.00 0.00 73 ASP A N 14
ATOM 18947 C CA . ASP A 1 73 ? 1.180 7.508 -27.464 1.00 0.00 73 ASP A CA 14
ATOM 18948 C C . ASP A 1 73 ? 1.559 7.584 -28.940 1.00 0.00 73 ASP A C 14
ATOM 18949 O O . ASP A 1 73 ? 2.087 6.627 -29.505 1.00 0.00 73 ASP A O 14
ATOM 18958 N N . GLY A 1 74 ? 1.284 8.728 -29.559 1.00 0.00 74 GLY A N 14
ATOM 18959 C CA . GLY A 1 74 ? 1.601 8.907 -30.963 1.00 0.00 74 GLY A CA 14
ATOM 18960 C C . GLY A 1 74 ? 0.431 9.454 -31.757 1.00 0.00 74 GLY A C 14
ATOM 18961 O O . GLY A 1 74 ? -0.462 10.090 -31.199 1.00 0.00 74 GLY A O 14
ATOM 18965 N N . ALA A 1 75 ? 0.438 9.208 -33.063 1.00 0.00 75 ALA A N 14
ATOM 18966 C CA . ALA A 1 75 ? -0.631 9.681 -33.935 1.00 0.00 75 ALA A CA 14
ATOM 18967 C C . ALA A 1 75 ? -0.460 9.145 -35.352 1.00 0.00 75 ALA A C 14
ATOM 18968 O O . ALA A 1 75 ? 0.540 8.501 -35.667 1.00 0.00 75 ALA A O 14
ATOM 18975 N N . PHE A 1 76 ? -1.444 9.415 -36.204 1.00 0.00 76 PHE A N 14
ATOM 18976 C CA . PHE A 1 76 ? -1.404 8.958 -37.588 1.00 0.00 76 PHE A CA 14
ATOM 18977 C C . PHE A 1 76 ? -2.394 9.738 -38.447 1.00 0.00 76 PHE A C 14
ATOM 18978 O O . PHE A 1 76 ? -3.191 10.525 -37.936 1.00 0.00 76 PHE A O 14
ATOM 18995 N N . ALA A 1 77 ? -2.338 9.515 -39.756 1.00 0.00 77 ALA A N 14
ATOM 18996 C CA . ALA A 1 77 ? -3.230 10.195 -40.687 1.00 0.00 77 ALA A CA 14
ATOM 18997 C C . ALA A 1 77 ? -3.134 9.587 -42.082 1.00 0.00 77 ALA A C 14
ATOM 18998 O O . ALA A 1 77 ? -2.277 8.743 -42.345 1.00 0.00 77 ALA A O 14
ATOM 19005 N N . ASP A 1 78 ? -4.018 10.021 -42.973 1.00 0.00 78 ASP A N 14
ATOM 19006 C CA . ASP A 1 78 ? -4.033 9.520 -44.343 1.00 0.00 78 ASP A CA 14
ATOM 19007 C C . ASP A 1 78 ? -4.673 10.534 -45.286 1.00 0.00 78 ASP A C 14
ATOM 19008 O O . ASP A 1 78 ? -5.269 11.518 -44.845 1.00 0.00 78 ASP A O 14
ATOM 19017 N N . PHE A 1 79 ? -4.546 10.289 -46.585 1.00 0.00 79 PHE A N 14
ATOM 19018 C CA . PHE A 1 79 ? -5.111 11.182 -47.591 1.00 0.00 79 PHE A CA 14
ATOM 19019 C C . PHE A 1 79 ? -5.669 10.389 -48.769 1.00 0.00 79 PHE A C 14
ATOM 19020 O O . PHE A 1 79 ? -5.523 9.169 -48.837 1.00 0.00 79 PHE A O 14
ATOM 19037 N N . LYS A 1 80 ? -6.311 11.093 -49.696 1.00 0.00 80 LYS A N 14
ATOM 19038 C CA . LYS A 1 80 ? -6.892 10.458 -50.873 1.00 0.00 80 LYS A CA 14
ATOM 19039 C C . LYS A 1 80 ? -6.671 11.312 -52.117 1.00 0.00 80 LYS A C 14
ATOM 19040 O O . LYS A 1 80 ? -6.531 12.531 -52.026 1.00 0.00 80 LYS A O 14
ATOM 19059 N N . GLN A 1 81 ? -6.644 10.664 -53.277 1.00 0.00 81 GLN A N 14
ATOM 19060 C CA . GLN A 1 81 ? -6.441 11.366 -54.539 1.00 0.00 81 GLN A CA 14
ATOM 19061 C C . GLN A 1 81 ? -7.308 10.766 -55.641 1.00 0.00 81 GLN A C 14
ATOM 19062 O O . GLN A 1 81 ? -7.643 9.583 -55.604 1.00 0.00 81 GLN A O 14
ATOM 19076 N N . GLU A 1 82 ? -7.666 11.591 -56.620 1.00 0.00 82 GLU A N 14
ATOM 19077 C CA . GLU A 1 82 ? -8.495 11.141 -57.732 1.00 0.00 82 GLU A CA 14
ATOM 19078 C C . GLU A 1 82 ? -7.841 11.476 -59.069 1.00 0.00 82 GLU A C 14
ATOM 19079 O O . GLU A 1 82 ? -6.822 12.166 -59.118 1.00 0.00 82 GLU A O 14
ATOM 19091 N N . SER A 1 83 ? -8.433 10.982 -60.152 1.00 0.00 83 SER A N 14
ATOM 19092 C CA . SER A 1 83 ? -7.906 11.224 -61.489 1.00 0.00 83 SER A CA 14
ATOM 19093 C C . SER A 1 83 ? -8.859 10.689 -62.554 1.00 0.00 83 SER A C 14
ATOM 19094 O O . SER A 1 83 ? -9.560 9.702 -62.336 1.00 0.00 83 SER A O 14
ATOM 19102 N N . GLY A 1 84 ? -8.878 11.348 -63.708 1.00 0.00 84 GLY A N 14
ATOM 19103 C CA . GLY A 1 84 ? -9.747 10.925 -64.790 1.00 0.00 84 GLY A CA 14
ATOM 19104 C C . GLY A 1 84 ? -9.286 11.439 -66.140 1.00 0.00 84 GLY A C 14
ATOM 19105 O O . GLY A 1 84 ? -9.922 12.297 -66.752 1.00 0.00 84 GLY A O 14
ATOM 19109 N N . PRO A 1 85 ? -8.152 10.909 -66.623 1.00 0.00 85 PRO A N 14
ATOM 19110 C CA . PRO A 1 85 ? -7.580 11.306 -67.913 1.00 0.00 85 PRO A CA 14
ATOM 19111 C C . PRO A 1 85 ? -8.421 10.828 -69.092 1.00 0.00 85 PRO A C 14
ATOM 19112 O O . PRO A 1 85 ? -9.394 10.094 -68.915 1.00 0.00 85 PRO A O 14
ATOM 19123 N N . SER A 1 86 ? -8.041 11.248 -70.294 1.00 0.00 86 SER A N 14
ATOM 19124 C CA . SER A 1 86 ? -8.763 10.866 -71.502 1.00 0.00 86 SER A CA 14
ATOM 19125 C C . SER A 1 86 ? -7.794 10.465 -72.610 1.00 0.00 86 SER A C 14
ATOM 19126 O O . SER A 1 86 ? -6.828 11.175 -72.892 1.00 0.00 86 SER A O 14
ATOM 19134 N N . SER A 1 87 ? -8.058 9.322 -73.234 1.00 0.00 87 SER A N 14
ATOM 19135 C CA . SER A 1 87 ? -7.208 8.824 -74.309 1.00 0.00 87 SER A CA 14
ATOM 19136 C C . SER A 1 87 ? -7.718 9.295 -75.668 1.00 0.00 87 SER A C 14
ATOM 19137 O O . SER A 1 87 ? -7.044 10.049 -76.369 1.00 0.00 87 SER A O 14
ATOM 19145 N N . GLY A 1 88 ? -8.914 8.845 -76.033 1.00 0.00 88 GLY A N 14
ATOM 19146 C CA . GLY A 1 88 ? -9.495 9.230 -77.306 1.00 0.00 88 GLY A CA 14
ATOM 19147 C C . GLY A 1 88 ? -8.664 8.767 -78.486 1.00 0.00 88 GLY A C 14
ATOM 19148 O O . GLY A 1 88 ? -9.017 7.768 -79.112 1.00 0.00 88 GLY A O 14
ATOM 19153 N N . GLY A 1 1 ? -48.504 -12.831 -39.416 1.00 0.00 1 GLY A N 15
ATOM 19154 C CA . GLY A 1 1 ? -48.931 -12.806 -38.029 1.00 0.00 1 GLY A CA 15
ATOM 19155 C C . GLY A 1 1 ? -49.934 -11.705 -37.751 1.00 0.00 1 GLY A C 15
ATOM 19156 O O . GLY A 1 1 ? -51.138 -11.955 -37.684 1.00 0.00 1 GLY A O 15
ATOM 19160 N N . SER A 1 2 ? -49.439 -10.483 -37.586 1.00 0.00 2 SER A N 15
ATOM 19161 C CA . SER A 1 2 ? -50.300 -9.340 -37.307 1.00 0.00 2 SER A CA 15
ATOM 19162 C C . SER A 1 2 ? -50.551 -8.527 -38.574 1.00 0.00 2 SER A C 15
ATOM 19163 O O . SER A 1 2 ? -50.006 -8.827 -39.635 1.00 0.00 2 SER A O 15
ATOM 19171 N N . SER A 1 3 ? -51.381 -7.496 -38.453 1.00 0.00 3 SER A N 15
ATOM 19172 C CA . SER A 1 3 ? -51.708 -6.641 -39.588 1.00 0.00 3 SER A CA 15
ATOM 19173 C C . SER A 1 3 ? -50.612 -5.606 -39.823 1.00 0.00 3 SER A C 15
ATOM 19174 O O . SER A 1 3 ? -50.124 -5.445 -40.940 1.00 0.00 3 SER A O 15
ATOM 19182 N N . GLY A 1 4 ? -50.229 -4.907 -38.759 1.00 0.00 4 GLY A N 15
ATOM 19183 C CA . GLY A 1 4 ? -49.194 -3.896 -38.869 1.00 0.00 4 GLY A CA 15
ATOM 19184 C C . GLY A 1 4 ? -47.850 -4.482 -39.252 1.00 0.00 4 GLY A C 15
ATOM 19185 O O . GLY A 1 4 ? -47.684 -5.702 -39.288 1.00 0.00 4 GLY A O 15
ATOM 19189 N N . SER A 1 5 ? -46.887 -3.612 -39.541 1.00 0.00 5 SER A N 15
ATOM 19190 C CA . SER A 1 5 ? -45.551 -4.051 -39.929 1.00 0.00 5 SER A CA 15
ATOM 19191 C C . SER A 1 5 ? -44.988 -5.041 -38.914 1.00 0.00 5 SER A C 15
ATOM 19192 O O . SER A 1 5 ? -45.292 -4.967 -37.724 1.00 0.00 5 SER A O 15
ATOM 19200 N N . SER A 1 6 ? -44.166 -5.969 -39.395 1.00 0.00 6 SER A N 15
ATOM 19201 C CA . SER A 1 6 ? -43.563 -6.977 -38.532 1.00 0.00 6 SER A CA 15
ATOM 19202 C C . SER A 1 6 ? -42.041 -6.937 -38.631 1.00 0.00 6 SER A C 15
ATOM 19203 O O . SER A 1 6 ? -41.484 -6.412 -39.594 1.00 0.00 6 SER A O 15
ATOM 19211 N N . GLY A 1 7 ? -41.374 -7.496 -37.626 1.00 0.00 7 GLY A N 15
ATOM 19212 C CA . GLY A 1 7 ? -39.923 -7.513 -37.618 1.00 0.00 7 GLY A CA 15
ATOM 19213 C C . GLY A 1 7 ? -39.338 -6.619 -36.543 1.00 0.00 7 GLY A C 15
ATOM 19214 O O . GLY A 1 7 ? -39.424 -6.927 -35.354 1.00 0.00 7 GLY A O 15
ATOM 19218 N N . LEU A 1 8 ? -38.739 -5.509 -36.961 1.00 0.00 8 LEU A N 15
ATOM 19219 C CA . LEU A 1 8 ? -38.135 -4.567 -36.025 1.00 0.00 8 LEU A CA 15
ATOM 19220 C C . LEU A 1 8 ? -37.115 -5.265 -35.132 1.00 0.00 8 LEU A C 15
ATOM 19221 O O . LEU A 1 8 ? -37.129 -5.104 -33.911 1.00 0.00 8 LEU A O 15
ATOM 19237 N N . LYS A 1 9 ? -36.229 -6.039 -35.748 1.00 0.00 9 LYS A N 15
ATOM 19238 C CA . LYS A 1 9 ? -35.198 -6.760 -35.010 1.00 0.00 9 LYS A CA 15
ATOM 19239 C C . LYS A 1 9 ? -34.638 -5.903 -33.879 1.00 0.00 9 LYS A C 15
ATOM 19240 O O . LYS A 1 9 ? -34.566 -4.679 -33.993 1.00 0.00 9 LYS A O 15
ATOM 19259 N N . ARG A 1 10 ? -34.243 -6.553 -32.790 1.00 0.00 10 ARG A N 15
ATOM 19260 C CA . ARG A 1 10 ? -33.690 -5.850 -31.639 1.00 0.00 10 ARG A CA 15
ATOM 19261 C C . ARG A 1 10 ? -33.116 -6.835 -30.624 1.00 0.00 10 ARG A C 15
ATOM 19262 O O . ARG A 1 10 ? -33.339 -8.042 -30.721 1.00 0.00 10 ARG A O 15
ATOM 19283 N N . ASP A 1 11 ? -32.376 -6.312 -29.653 1.00 0.00 11 ASP A N 15
ATOM 19284 C CA . ASP A 1 11 ? -31.770 -7.145 -28.621 1.00 0.00 11 ASP A CA 15
ATOM 19285 C C . ASP A 1 11 ? -32.352 -6.819 -27.249 1.00 0.00 11 ASP A C 15
ATOM 19286 O O . ASP A 1 11 ? -32.850 -5.716 -27.020 1.00 0.00 11 ASP A O 15
ATOM 19295 N N . PHE A 1 12 ? -32.287 -7.785 -26.339 1.00 0.00 12 PHE A N 15
ATOM 19296 C CA . PHE A 1 12 ? -32.809 -7.601 -24.990 1.00 0.00 12 PHE A CA 15
ATOM 19297 C C . PHE A 1 12 ? -31.673 -7.441 -23.984 1.00 0.00 12 PHE A C 15
ATOM 19298 O O . PHE A 1 12 ? -30.683 -8.172 -24.028 1.00 0.00 12 PHE A O 15
ATOM 19315 N N . ILE A 1 13 ? -31.823 -6.479 -23.080 1.00 0.00 13 ILE A N 15
ATOM 19316 C CA . ILE A 1 13 ? -30.811 -6.222 -22.063 1.00 0.00 13 ILE A CA 15
ATOM 19317 C C . ILE A 1 13 ? -31.211 -6.830 -20.723 1.00 0.00 13 ILE A C 15
ATOM 19318 O O . ILE A 1 13 ? -32.370 -6.750 -20.315 1.00 0.00 13 ILE A O 15
ATOM 19334 N N . ILE A 1 14 ? -30.244 -7.436 -20.042 1.00 0.00 14 ILE A N 15
ATOM 19335 C CA . ILE A 1 14 ? -30.495 -8.055 -18.746 1.00 0.00 14 ILE A CA 15
ATOM 19336 C C . ILE A 1 14 ? -29.663 -7.395 -17.652 1.00 0.00 14 ILE A C 15
ATOM 19337 O O . ILE A 1 14 ? -28.432 -7.434 -17.683 1.00 0.00 14 ILE A O 15
ATOM 19353 N N . LEU A 1 15 ? -30.343 -6.791 -16.683 1.00 0.00 15 LEU A N 15
ATOM 19354 C CA . LEU A 1 15 ? -29.667 -6.124 -15.576 1.00 0.00 15 LEU A CA 15
ATOM 19355 C C . LEU A 1 15 ? -29.849 -6.903 -14.277 1.00 0.00 15 LEU A C 15
ATOM 19356 O O . LEU A 1 15 ? -30.691 -6.560 -13.448 1.00 0.00 15 LEU A O 15
ATOM 19372 N N . GLY A 1 16 ? -29.052 -7.954 -14.106 1.00 0.00 16 GLY A N 15
ATOM 19373 C CA . GLY A 1 16 ? -29.140 -8.764 -12.906 1.00 0.00 16 GLY A CA 15
ATOM 19374 C C . GLY A 1 16 ? -27.957 -9.699 -12.748 1.00 0.00 16 GLY A C 15
ATOM 19375 O O . GLY A 1 16 ? -28.126 -10.880 -12.452 1.00 0.00 16 GLY A O 15
ATOM 19379 N N . ASN A 1 17 ? -26.755 -9.168 -12.950 1.00 0.00 17 ASN A N 15
ATOM 19380 C CA . ASN A 1 17 ? -25.539 -9.963 -12.831 1.00 0.00 17 ASN A CA 15
ATOM 19381 C C . ASN A 1 17 ? -24.624 -9.399 -11.748 1.00 0.00 17 ASN A C 15
ATOM 19382 O O . ASN A 1 17 ? -23.867 -8.459 -11.987 1.00 0.00 17 ASN A O 15
ATOM 19393 N N . GLY A 1 18 ? -24.699 -9.982 -10.555 1.00 0.00 18 GLY A N 15
ATOM 19394 C CA . GLY A 1 18 ? -23.872 -9.526 -9.453 1.00 0.00 18 GLY A CA 15
ATOM 19395 C C . GLY A 1 18 ? -23.756 -10.558 -8.349 1.00 0.00 18 GLY A C 15
ATOM 19396 O O . GLY A 1 18 ? -24.282 -10.384 -7.249 1.00 0.00 18 GLY A O 15
ATOM 19400 N N . PRO A 1 19 ? -23.053 -11.663 -8.639 1.00 0.00 19 PRO A N 15
ATOM 19401 C CA . PRO A 1 19 ? -22.854 -12.750 -7.675 1.00 0.00 19 PRO A CA 15
ATOM 19402 C C . PRO A 1 19 ? -21.933 -12.346 -6.529 1.00 0.00 19 PRO A C 15
ATOM 19403 O O . PRO A 1 19 ? -21.675 -13.136 -5.620 1.00 0.00 19 PRO A O 15
ATOM 19414 N N . ARG A 1 20 ? -21.441 -11.113 -6.577 1.00 0.00 20 ARG A N 15
ATOM 19415 C CA . ARG A 1 20 ? -20.548 -10.605 -5.542 1.00 0.00 20 ARG A CA 15
ATOM 19416 C C . ARG A 1 20 ? -21.225 -10.640 -4.175 1.00 0.00 20 ARG A C 15
ATOM 19417 O O . ARG A 1 20 ? -21.908 -9.693 -3.784 1.00 0.00 20 ARG A O 15
ATOM 19438 N N . LEU A 1 21 ? -21.030 -11.738 -3.453 1.00 0.00 21 LEU A N 15
ATOM 19439 C CA . LEU A 1 21 ? -21.622 -11.898 -2.129 1.00 0.00 21 LEU A CA 15
ATOM 19440 C C . LEU A 1 21 ? -20.570 -11.723 -1.038 1.00 0.00 21 LEU A C 15
ATOM 19441 O O . LEU A 1 21 ? -20.668 -10.819 -0.208 1.00 0.00 21 LEU A O 15
ATOM 19457 N N . GLN A 1 22 ? -19.565 -12.591 -1.047 1.00 0.00 22 GLN A N 15
ATOM 19458 C CA . GLN A 1 22 ? -18.494 -12.531 -0.059 1.00 0.00 22 GLN A CA 15
ATOM 19459 C C . GLN A 1 22 ? -17.137 -12.372 -0.736 1.00 0.00 22 GLN A C 15
ATOM 19460 O O . GLN A 1 22 ? -16.332 -13.302 -0.760 1.00 0.00 22 GLN A O 15
ATOM 19474 N N . ASN A 1 23 ? -16.890 -11.187 -1.285 1.00 0.00 23 ASN A N 15
ATOM 19475 C CA . ASN A 1 23 ? -15.630 -10.907 -1.963 1.00 0.00 23 ASN A CA 15
ATOM 19476 C C . ASN A 1 23 ? -14.995 -9.628 -1.425 1.00 0.00 23 ASN A C 15
ATOM 19477 O O . ASN A 1 23 ? -15.093 -8.567 -2.042 1.00 0.00 23 ASN A O 15
ATOM 19488 N N . SER A 1 24 ? -14.344 -9.737 -0.272 1.00 0.00 24 SER A N 15
ATOM 19489 C CA . SER A 1 24 ? -13.696 -8.589 0.352 1.00 0.00 24 SER A CA 15
ATOM 19490 C C . SER A 1 24 ? -12.189 -8.806 0.455 1.00 0.00 24 SER A C 15
ATOM 19491 O O . SER A 1 24 ? -11.725 -9.919 0.706 1.00 0.00 24 SER A O 15
ATOM 19499 N N . THR A 1 25 ? -11.428 -7.733 0.258 1.00 0.00 25 THR A N 15
ATOM 19500 C CA . THR A 1 25 ? -9.974 -7.805 0.327 1.00 0.00 25 THR A CA 15
ATOM 19501 C C . THR A 1 25 ? -9.406 -6.654 1.149 1.00 0.00 25 THR A C 15
ATOM 19502 O O . THR A 1 25 ? -9.893 -5.525 1.075 1.00 0.00 25 THR A O 15
ATOM 19513 N N . TYR A 1 26 ? -8.372 -6.945 1.930 1.00 0.00 26 TYR A N 15
ATOM 19514 C CA . TYR A 1 26 ? -7.738 -5.934 2.768 1.00 0.00 26 TYR A CA 15
ATOM 19515 C C . TYR A 1 26 ? -6.550 -5.299 2.051 1.00 0.00 26 TYR A C 15
ATOM 19516 O O . TYR A 1 26 ? -5.642 -5.995 1.596 1.00 0.00 26 TYR A O 15
ATOM 19534 N N . GLN A 1 27 ? -6.565 -3.973 1.954 1.00 0.00 27 GLN A N 15
ATOM 19535 C CA . GLN A 1 27 ? -5.490 -3.244 1.293 1.00 0.00 27 GLN A CA 15
ATOM 19536 C C . GLN A 1 27 ? -4.447 -2.777 2.302 1.00 0.00 27 GLN A C 15
ATOM 19537 O O . GLN A 1 27 ? -4.571 -1.700 2.886 1.00 0.00 27 GLN A O 15
ATOM 19551 N N . CYS A 1 28 ? -3.419 -3.595 2.505 1.00 0.00 28 CYS A N 15
ATOM 19552 C CA . CYS A 1 28 ? -2.354 -3.268 3.445 1.00 0.00 28 CYS A CA 15
ATOM 19553 C C . CYS A 1 28 ? -1.886 -1.828 3.256 1.00 0.00 28 CYS A C 15
ATOM 19554 O O . CYS A 1 28 ? -1.398 -1.456 2.189 1.00 0.00 28 CYS A O 15
ATOM 19561 N N . LYS A 1 29 ? -2.039 -1.020 4.300 1.00 0.00 29 LYS A N 15
ATOM 19562 C CA . LYS A 1 29 ? -1.631 0.379 4.252 1.00 0.00 29 LYS A CA 15
ATOM 19563 C C . LYS A 1 29 ? -0.145 0.524 4.567 1.00 0.00 29 LYS A C 15
ATOM 19564 O O . LYS A 1 29 ? 0.285 1.532 5.127 1.00 0.00 29 LYS A O 15
ATOM 19583 N N . HIS A 1 30 ? 0.634 -0.489 4.202 1.00 0.00 30 HIS A N 15
ATOM 19584 C CA . HIS A 1 30 ? 2.072 -0.473 4.444 1.00 0.00 30 HIS A CA 15
ATOM 19585 C C . HIS A 1 30 ? 2.842 -0.787 3.164 1.00 0.00 30 HIS A C 15
ATOM 19586 O O . HIS A 1 30 ? 3.857 -0.156 2.867 1.00 0.00 30 HIS A O 15
ATOM 19600 N N . CYS A 1 31 ? 2.352 -1.765 2.410 1.00 0.00 31 CYS A N 15
ATOM 19601 C CA . CYS A 1 31 ? 2.994 -2.164 1.163 1.00 0.00 31 CYS A CA 15
ATOM 19602 C C . CYS A 1 31 ? 2.020 -2.060 -0.007 1.00 0.00 31 CYS A C 15
ATOM 19603 O O . CYS A 1 31 ? 2.416 -2.160 -1.169 1.00 0.00 31 CYS A O 15
ATOM 19610 N N . ASP A 1 32 ? 0.746 -1.857 0.307 1.00 0.00 32 ASP A N 15
ATOM 19611 C CA . ASP A 1 32 ? -0.285 -1.737 -0.717 1.00 0.00 32 ASP A CA 15
ATOM 19612 C C . ASP A 1 32 ? -0.615 -3.100 -1.318 1.00 0.00 32 ASP A C 15
ATOM 19613 O O . ASP A 1 32 ? -0.772 -3.233 -2.532 1.00 0.00 32 ASP A O 15
ATOM 19622 N N . SER A 1 33 ? -0.718 -4.110 -0.460 1.00 0.00 33 SER A N 15
ATOM 19623 C CA . SER A 1 33 ? -1.025 -5.464 -0.906 1.00 0.00 33 SER A CA 15
ATOM 19624 C C . SER A 1 33 ? -2.515 -5.759 -0.764 1.00 0.00 33 SER A C 15
ATOM 19625 O O . SER A 1 33 ? -3.301 -4.883 -0.402 1.00 0.00 33 SER A O 15
ATOM 19633 N N . LYS A 1 34 ? -2.896 -6.998 -1.052 1.00 0.00 34 LYS A N 15
ATOM 19634 C CA . LYS A 1 34 ? -4.291 -7.412 -0.956 1.00 0.00 34 LYS A CA 15
ATOM 19635 C C . LYS A 1 34 ? -4.412 -8.757 -0.247 1.00 0.00 34 LYS A C 15
ATOM 19636 O O . LYS A 1 34 ? -3.865 -9.762 -0.703 1.00 0.00 34 LYS A O 15
ATOM 19655 N N . LEU A 1 35 ? -5.133 -8.770 0.869 1.00 0.00 35 LEU A N 15
ATOM 19656 C CA . LEU A 1 35 ? -5.327 -9.993 1.641 1.00 0.00 35 LEU A CA 15
ATOM 19657 C C . LEU A 1 35 ? -6.800 -10.390 1.670 1.00 0.00 35 LEU A C 15
ATOM 19658 O O . LEU A 1 35 ? -7.678 -9.570 1.404 1.00 0.00 35 LEU A O 15
ATOM 19674 N N . GLN A 1 36 ? -7.061 -11.651 1.998 1.00 0.00 36 GLN A N 15
ATOM 19675 C CA . GLN A 1 36 ? -8.427 -12.155 2.064 1.00 0.00 36 GLN A CA 15
ATOM 19676 C C . GLN A 1 36 ? -9.175 -11.549 3.246 1.00 0.00 36 GLN A C 15
ATOM 19677 O O . GLN A 1 36 ? -10.191 -10.877 3.072 1.00 0.00 36 GLN A O 15
ATOM 19691 N N . SER A 1 37 ? -8.665 -11.792 4.450 1.00 0.00 37 SER A N 15
ATOM 19692 C CA . SER A 1 37 ? -9.288 -11.273 5.662 1.00 0.00 37 SER A CA 15
ATOM 19693 C C . SER A 1 37 ? -8.240 -11.003 6.738 1.00 0.00 37 SER A C 15
ATOM 19694 O O . SER A 1 37 ? -7.055 -11.285 6.553 1.00 0.00 37 SER A O 15
ATOM 19702 N N . THR A 1 38 ? -8.684 -10.453 7.864 1.00 0.00 38 THR A N 15
ATOM 19703 C CA . THR A 1 38 ? -7.787 -10.143 8.969 1.00 0.00 38 THR A CA 15
ATOM 19704 C C . THR A 1 38 ? -6.850 -11.310 9.261 1.00 0.00 38 THR A C 15
ATOM 19705 O O . THR A 1 38 ? -5.633 -11.138 9.331 1.00 0.00 38 THR A O 15
ATOM 19716 N N . ALA A 1 39 ? -7.424 -12.496 9.429 1.00 0.00 39 ALA A N 15
ATOM 19717 C CA . ALA A 1 39 ? -6.639 -13.692 9.710 1.00 0.00 39 ALA A CA 15
ATOM 19718 C C . ALA A 1 39 ? -5.315 -13.670 8.954 1.00 0.00 39 ALA A C 15
ATOM 19719 O O . ALA A 1 39 ? -4.281 -14.075 9.484 1.00 0.00 39 ALA A O 15
ATOM 19726 N N . GLU A 1 40 ? -5.355 -13.195 7.713 1.00 0.00 40 GLU A N 15
ATOM 19727 C CA . GLU A 1 40 ? -4.158 -13.122 6.884 1.00 0.00 40 GLU A CA 15
ATOM 19728 C C . GLU A 1 40 ? -3.331 -11.886 7.229 1.00 0.00 40 GLU A C 15
ATOM 19729 O O . GLU A 1 40 ? -2.101 -11.932 7.244 1.00 0.00 40 GLU A O 15
ATOM 19741 N N . LEU A 1 41 ? -4.017 -10.782 7.506 1.00 0.00 41 LEU A N 15
ATOM 19742 C CA . LEU A 1 41 ? -3.348 -9.533 7.851 1.00 0.00 41 LEU A CA 15
ATOM 19743 C C . LEU A 1 41 ? -2.534 -9.686 9.132 1.00 0.00 41 LEU A C 15
ATOM 19744 O O . LEU A 1 41 ? -1.381 -9.261 9.203 1.00 0.00 41 LEU A O 15
ATOM 19760 N N . THR A 1 42 ? -3.143 -10.298 10.144 1.00 0.00 42 THR A N 15
ATOM 19761 C CA . THR A 1 42 ? -2.475 -10.509 11.422 1.00 0.00 42 THR A CA 15
ATOM 19762 C C . THR A 1 42 ? -1.101 -11.139 11.227 1.00 0.00 42 THR A C 15
ATOM 19763 O O . THR A 1 42 ? -0.163 -10.849 11.970 1.00 0.00 42 THR A O 15
ATOM 19774 N N . SER A 1 43 ? -0.988 -12.003 10.224 1.00 0.00 43 SER A N 15
ATOM 19775 C CA . SER A 1 43 ? 0.272 -12.678 9.933 1.00 0.00 43 SER A CA 15
ATOM 19776 C C . SER A 1 43 ? 1.128 -11.844 8.984 1.00 0.00 43 SER A C 15
ATOM 19777 O O . SER A 1 43 ? 2.333 -11.695 9.186 1.00 0.00 43 SER A O 15
ATOM 19785 N N . HIS A 1 44 ? 0.495 -11.303 7.948 1.00 0.00 44 HIS A N 15
ATOM 19786 C CA . HIS A 1 44 ? 1.198 -10.484 6.967 1.00 0.00 44 HIS A CA 15
ATOM 19787 C C . HIS A 1 44 ? 1.924 -9.326 7.645 1.00 0.00 44 HIS A C 15
ATOM 19788 O O . HIS A 1 44 ? 3.133 -9.155 7.479 1.00 0.00 44 HIS A O 15
ATOM 19802 N N . LEU A 1 45 ? 1.180 -8.534 8.410 1.00 0.00 45 LEU A N 15
ATOM 19803 C CA . LEU A 1 45 ? 1.753 -7.392 9.113 1.00 0.00 45 LEU A CA 15
ATOM 19804 C C . LEU A 1 45 ? 2.970 -7.811 9.932 1.00 0.00 45 LEU A C 15
ATOM 19805 O O . LEU A 1 45 ? 4.029 -7.190 9.850 1.00 0.00 45 LEU A O 15
ATOM 19821 N N . ASN A 1 46 ? 2.812 -8.870 10.719 1.00 0.00 46 ASN A N 15
ATOM 19822 C CA . ASN A 1 46 ? 3.898 -9.374 11.551 1.00 0.00 46 ASN A CA 15
ATOM 19823 C C . ASN A 1 46 ? 5.223 -9.341 10.795 1.00 0.00 46 ASN A C 15
ATOM 19824 O O . ASN A 1 46 ? 6.263 -9.001 11.359 1.00 0.00 46 ASN A O 15
ATOM 19835 N N . ILE A 1 47 ? 5.176 -9.697 9.515 1.00 0.00 47 ILE A N 15
ATOM 19836 C CA . ILE A 1 47 ? 6.371 -9.707 8.682 1.00 0.00 47 ILE A CA 15
ATOM 19837 C C . ILE A 1 47 ? 7.057 -8.345 8.688 1.00 0.00 47 ILE A C 15
ATOM 19838 O O . ILE A 1 47 ? 8.256 -8.242 8.950 1.00 0.00 47 ILE A O 15
ATOM 19854 N N . HIS A 1 48 ? 6.288 -7.300 8.400 1.00 0.00 48 HIS A N 15
ATOM 19855 C CA . HIS A 1 48 ? 6.821 -5.942 8.374 1.00 0.00 48 HIS A CA 15
ATOM 19856 C C . HIS A 1 48 ? 7.632 -5.653 9.634 1.00 0.00 48 HIS A C 15
ATOM 19857 O O . HIS A 1 48 ? 8.846 -5.465 9.572 1.00 0.00 48 HIS A O 15
ATOM 19871 N N . ASN A 1 49 ? 6.952 -5.620 10.775 1.00 0.00 49 ASN A N 15
ATOM 19872 C CA . ASN A 1 49 ? 7.610 -5.353 12.049 1.00 0.00 49 ASN A CA 15
ATOM 19873 C C . ASN A 1 49 ? 8.808 -6.277 12.247 1.00 0.00 49 ASN A C 15
ATOM 19874 O O . ASN A 1 49 ? 9.922 -5.819 12.501 1.00 0.00 49 ASN A O 15
ATOM 19885 N N . GLU A 1 50 ? 8.570 -7.580 12.129 1.00 0.00 50 GLU A N 15
ATOM 19886 C CA . GLU A 1 50 ? 9.630 -8.567 12.295 1.00 0.00 50 GLU A CA 15
ATOM 19887 C C . GLU A 1 50 ? 10.893 -8.141 11.552 1.00 0.00 50 GLU A C 15
ATOM 19888 O O . GLU A 1 50 ? 12.001 -8.265 12.071 1.00 0.00 50 GLU A O 15
ATOM 19900 N N . GLU A 1 51 ? 10.714 -7.638 10.334 1.00 0.00 51 GLU A N 15
ATOM 19901 C CA . GLU A 1 51 ? 11.839 -7.195 9.520 1.00 0.00 51 GLU A CA 15
ATOM 19902 C C . GLU A 1 51 ? 12.362 -5.845 10.002 1.00 0.00 51 GLU A C 15
ATOM 19903 O O . GLU A 1 51 ? 13.571 -5.626 10.080 1.00 0.00 51 GLU A O 15
ATOM 19915 N N . PHE A 1 52 ? 11.442 -4.942 10.325 1.00 0.00 52 PHE A N 15
ATOM 19916 C CA . PHE A 1 52 ? 11.808 -3.612 10.799 1.00 0.00 52 PHE A CA 15
ATOM 19917 C C . PHE A 1 52 ? 12.778 -3.701 11.973 1.00 0.00 52 PHE A C 15
ATOM 19918 O O . PHE A 1 52 ? 13.813 -3.035 11.988 1.00 0.00 52 PHE A O 15
ATOM 19935 N N . GLN A 1 53 ? 12.435 -4.528 12.955 1.00 0.00 53 GLN A N 15
ATOM 19936 C CA . GLN A 1 53 ? 13.274 -4.704 14.134 1.00 0.00 53 GLN A CA 15
ATOM 19937 C C . GLN A 1 53 ? 14.747 -4.789 13.746 1.00 0.00 53 GLN A C 15
ATOM 19938 O O . GLN A 1 53 ? 15.600 -4.148 14.361 1.00 0.00 53 GLN A O 15
ATOM 19952 N N . LYS A 1 54 ? 15.038 -5.585 12.723 1.00 0.00 54 LYS A N 15
ATOM 19953 C CA . LYS A 1 54 ? 16.408 -5.754 12.252 1.00 0.00 54 LYS A CA 15
ATOM 19954 C C . LYS A 1 54 ? 16.989 -4.426 11.778 1.00 0.00 54 LYS A C 15
ATOM 19955 O O . LYS A 1 54 ? 18.075 -4.028 12.198 1.00 0.00 54 LYS A O 15
ATOM 19974 N N . ARG A 1 55 ? 16.257 -3.744 10.903 1.00 0.00 55 ARG A N 15
ATOM 19975 C CA . ARG A 1 55 ? 16.700 -2.460 10.373 1.00 0.00 55 ARG A CA 15
ATOM 19976 C C . ARG A 1 55 ? 16.828 -1.426 11.488 1.00 0.00 55 ARG A C 15
ATOM 19977 O O . ARG A 1 55 ? 17.922 -0.945 11.779 1.00 0.00 55 ARG A O 15
ATOM 19998 N N . ALA A 1 56 ? 15.701 -1.090 12.107 1.00 0.00 56 ALA A N 15
ATOM 19999 C CA . ALA A 1 56 ? 15.687 -0.115 13.191 1.00 0.00 56 ALA A CA 15
ATOM 20000 C C . ALA A 1 56 ? 16.577 1.079 12.866 1.00 0.00 56 ALA A C 15
ATOM 20001 O O . ALA A 1 56 ? 17.314 1.569 13.722 1.00 0.00 56 ALA A O 15
ATOM 20008 N N . LYS A 1 57 ? 16.504 1.545 11.624 1.00 0.00 57 LYS A N 15
ATOM 20009 C CA . LYS A 1 57 ? 17.302 2.684 11.185 1.00 0.00 57 LYS A CA 15
ATOM 20010 C C . LYS A 1 57 ? 17.243 3.816 12.205 1.00 0.00 57 LYS A C 15
ATOM 20011 O O . LYS A 1 57 ? 16.256 3.962 12.927 1.00 0.00 57 LYS A O 15
ATOM 20030 N N . ARG A 1 58 ? 18.304 4.614 12.259 1.00 0.00 58 ARG A N 15
ATOM 20031 C CA . ARG A 1 58 ? 18.371 5.733 13.191 1.00 0.00 58 ARG A CA 15
ATOM 20032 C C . ARG A 1 58 ? 17.234 6.719 12.941 1.00 0.00 58 ARG A C 15
ATOM 20033 O O . ARG A 1 58 ? 16.576 7.172 13.877 1.00 0.00 58 ARG A O 15
ATOM 20054 N N . GLN A 1 59 ? 17.008 7.045 11.672 1.00 0.00 59 GLN A N 15
ATOM 20055 C CA . GLN A 1 59 ? 15.951 7.977 11.300 1.00 0.00 59 GLN A CA 15
ATOM 20056 C C . GLN A 1 59 ? 14.626 7.247 11.102 1.00 0.00 59 GLN A C 15
ATOM 20057 O O . GLN A 1 59 ? 14.541 6.299 10.323 1.00 0.00 59 GLN A O 15
ATOM 20071 N N . GLU A 1 60 ? 13.597 7.697 11.813 1.00 0.00 60 GLU A N 15
ATOM 20072 C CA . GLU A 1 60 ? 12.277 7.085 11.716 1.00 0.00 60 GLU A CA 15
ATOM 20073 C C . GLU A 1 60 ? 11.179 8.127 11.904 1.00 0.00 60 GLU A C 15
ATOM 20074 O O . GLU A 1 60 ? 11.457 9.312 12.084 1.00 0.00 60 GLU A O 15
ATOM 20086 N N . ARG A 1 61 ? 9.929 7.676 11.861 1.00 0.00 61 ARG A N 15
ATOM 20087 C CA . ARG A 1 61 ? 8.788 8.569 12.025 1.00 0.00 61 ARG A CA 15
ATOM 20088 C C . ARG A 1 61 ? 8.458 8.762 13.502 1.00 0.00 61 ARG A C 15
ATOM 20089 O O . ARG A 1 61 ? 8.519 7.819 14.291 1.00 0.00 61 ARG A O 15
ATOM 20110 N N . ARG A 1 62 ? 8.107 9.991 13.868 1.00 0.00 62 ARG A N 15
ATOM 20111 C CA . ARG A 1 62 ? 7.768 10.309 15.250 1.00 0.00 62 ARG A CA 15
ATOM 20112 C C . ARG A 1 62 ? 6.257 10.422 15.427 1.00 0.00 62 ARG A C 15
ATOM 20113 O O . ARG A 1 62 ? 5.526 10.677 14.470 1.00 0.00 62 ARG A O 15
ATOM 20134 N N . LYS A 1 63 ? 5.795 10.230 16.658 1.00 0.00 63 LYS A N 15
ATOM 20135 C CA . LYS A 1 63 ? 4.371 10.311 16.962 1.00 0.00 63 LYS A CA 15
ATOM 20136 C C . LYS A 1 63 ? 4.146 10.805 18.388 1.00 0.00 63 LYS A C 15
ATOM 20137 O O . LYS A 1 63 ? 5.037 10.714 19.233 1.00 0.00 63 LYS A O 15
ATOM 20156 N N . GLN A 1 64 ? 2.952 11.327 18.647 1.00 0.00 64 GLN A N 15
ATOM 20157 C CA . GLN A 1 64 ? 2.612 11.835 19.971 1.00 0.00 64 GLN A CA 15
ATOM 20158 C C . GLN A 1 64 ? 1.797 10.811 20.754 1.00 0.00 64 GLN A C 15
ATOM 20159 O O . GLN A 1 64 ? 0.954 10.111 20.191 1.00 0.00 64 GLN A O 15
ATOM 20173 N N . LEU A 1 65 ? 2.054 10.728 22.055 1.00 0.00 65 LEU A N 15
ATOM 20174 C CA . LEU A 1 65 ? 1.344 9.788 22.916 1.00 0.00 65 LEU A CA 15
ATOM 20175 C C . LEU A 1 65 ? 0.671 10.515 24.076 1.00 0.00 65 LEU A C 15
ATOM 20176 O O . LEU A 1 65 ? 1.268 11.389 24.705 1.00 0.00 65 LEU A O 15
ATOM 20192 N N . LEU A 1 66 ? -0.574 10.146 24.356 1.00 0.00 66 LEU A N 15
ATOM 20193 C CA . LEU A 1 66 ? -1.328 10.760 25.442 1.00 0.00 66 LEU A CA 15
ATOM 20194 C C . LEU A 1 66 ? -1.518 9.781 26.596 1.00 0.00 66 LEU A C 15
ATOM 20195 O O . LEU A 1 66 ? -1.699 8.582 26.383 1.00 0.00 66 LEU A O 15
ATOM 20211 N N . SER A 1 67 ? -1.475 10.300 27.819 1.00 0.00 67 SER A N 15
ATOM 20212 C CA . SER A 1 67 ? -1.641 9.471 29.007 1.00 0.00 67 SER A CA 15
ATOM 20213 C C . SER A 1 67 ? -2.884 9.883 29.789 1.00 0.00 67 SER A C 15
ATOM 20214 O O . SER A 1 67 ? -3.907 9.198 29.759 1.00 0.00 67 SER A O 15
ATOM 20222 N N . LYS A 1 68 ? -2.789 11.009 30.489 1.00 0.00 68 LYS A N 15
ATOM 20223 C CA . LYS A 1 68 ? -3.905 11.516 31.278 1.00 0.00 68 LYS A CA 15
ATOM 20224 C C . LYS A 1 68 ? -5.162 11.647 30.423 1.00 0.00 68 LYS A C 15
ATOM 20225 O O . LYS A 1 68 ? -5.085 11.970 29.238 1.00 0.00 68 LYS A O 15
ATOM 20244 N N . GLN A 1 69 ? -6.316 11.394 31.033 1.00 0.00 69 GLN A N 15
ATOM 20245 C CA . GLN A 1 69 ? -7.588 11.485 30.326 1.00 0.00 69 GLN A CA 15
ATOM 20246 C C . GLN A 1 69 ? -8.613 12.260 31.148 1.00 0.00 69 GLN A C 15
ATOM 20247 O O . GLN A 1 69 ? -8.951 13.399 30.824 1.00 0.00 69 GLN A O 15
ATOM 20261 N N . LYS A 1 70 ? -9.105 11.636 32.212 1.00 0.00 70 LYS A N 15
ATOM 20262 C CA . LYS A 1 70 ? -10.091 12.266 33.082 1.00 0.00 70 LYS A CA 15
ATOM 20263 C C . LYS A 1 70 ? -9.976 11.737 34.508 1.00 0.00 70 LYS A C 15
ATOM 20264 O O . LYS A 1 70 ? -9.236 10.789 34.771 1.00 0.00 70 LYS A O 15
ATOM 20283 N N . TYR A 1 71 ? -10.713 12.354 35.424 1.00 0.00 71 TYR A N 15
ATOM 20284 C CA . TYR A 1 71 ? -10.693 11.946 36.824 1.00 0.00 71 TYR A CA 15
ATOM 20285 C C . TYR A 1 71 ? -12.089 11.550 37.296 1.00 0.00 71 TYR A C 15
ATOM 20286 O O . TYR A 1 71 ? -13.093 12.016 36.759 1.00 0.00 71 TYR A O 15
ATOM 20304 N N . ALA A 1 72 ? -12.142 10.686 38.304 1.00 0.00 72 ALA A N 15
ATOM 20305 C CA . ALA A 1 72 ? -13.413 10.228 38.852 1.00 0.00 72 ALA A CA 15
ATOM 20306 C C . ALA A 1 72 ? -13.225 9.611 40.234 1.00 0.00 72 ALA A C 15
ATOM 20307 O O . ALA A 1 72 ? -12.649 8.532 40.369 1.00 0.00 72 ALA A O 15
ATOM 20314 N N . ASP A 1 73 ? -13.715 10.304 41.257 1.00 0.00 73 ASP A N 15
ATOM 20315 C CA . ASP A 1 73 ? -13.601 9.823 42.629 1.00 0.00 73 ASP A CA 15
ATOM 20316 C C . ASP A 1 73 ? -14.890 9.139 43.074 1.00 0.00 73 ASP A C 15
ATOM 20317 O O . ASP A 1 73 ? -14.861 8.050 43.644 1.00 0.00 73 ASP A O 15
ATOM 20326 N N . GLY A 1 74 ? -16.020 9.788 42.810 1.00 0.00 74 GLY A N 15
ATOM 20327 C CA . GLY A 1 74 ? -17.303 9.228 43.191 1.00 0.00 74 GLY A CA 15
ATOM 20328 C C . GLY A 1 74 ? -17.830 9.813 44.486 1.00 0.00 74 GLY A C 15
ATOM 20329 O O . GLY A 1 74 ? -17.143 10.589 45.149 1.00 0.00 74 GLY A O 15
ATOM 20333 N N . ALA A 1 75 ? -19.055 9.443 44.846 1.00 0.00 75 ALA A N 15
ATOM 20334 C CA . ALA A 1 75 ? -19.673 9.937 46.070 1.00 0.00 75 ALA A CA 15
ATOM 20335 C C . ALA A 1 75 ? -20.904 9.113 46.434 1.00 0.00 75 ALA A C 15
ATOM 20336 O O . ALA A 1 75 ? -21.646 8.667 45.559 1.00 0.00 75 ALA A O 15
ATOM 20343 N N . PHE A 1 76 ? -21.115 8.915 47.731 1.00 0.00 76 PHE A N 15
ATOM 20344 C CA . PHE A 1 76 ? -22.256 8.143 48.211 1.00 0.00 76 PHE A CA 15
ATOM 20345 C C . PHE A 1 76 ? -23.038 8.925 49.262 1.00 0.00 76 PHE A C 15
ATOM 20346 O O . PHE A 1 76 ? -22.472 9.732 50.000 1.00 0.00 76 PHE A O 15
ATOM 20363 N N . ALA A 1 77 ? -24.342 8.680 49.324 1.00 0.00 77 ALA A N 15
ATOM 20364 C CA . ALA A 1 77 ? -25.202 9.359 50.285 1.00 0.00 77 ALA A CA 15
ATOM 20365 C C . ALA A 1 77 ? -26.607 8.765 50.281 1.00 0.00 77 ALA A C 15
ATOM 20366 O O . ALA A 1 77 ? -27.098 8.316 49.245 1.00 0.00 77 ALA A O 15
ATOM 20373 N N . ASP A 1 78 ? -27.247 8.764 51.445 1.00 0.00 78 ASP A N 15
ATOM 20374 C CA . ASP A 1 78 ? -28.596 8.225 51.575 1.00 0.00 78 ASP A CA 15
ATOM 20375 C C . ASP A 1 78 ? -29.533 9.251 52.204 1.00 0.00 78 ASP A C 15
ATOM 20376 O O . ASP A 1 78 ? -29.685 9.303 53.425 1.00 0.00 78 ASP A O 15
ATOM 20385 N N . PHE A 1 79 ? -30.159 10.067 51.362 1.00 0.00 79 PHE A N 15
ATOM 20386 C CA . PHE A 1 79 ? -31.080 11.094 51.836 1.00 0.00 79 PHE A CA 15
ATOM 20387 C C . PHE A 1 79 ? -31.863 11.700 50.675 1.00 0.00 79 PHE A C 15
ATOM 20388 O O . PHE A 1 79 ? -31.585 11.418 49.509 1.00 0.00 79 PHE A O 15
ATOM 20405 N N . LYS A 1 80 ? -32.844 12.534 51.002 1.00 0.00 80 LYS A N 15
ATOM 20406 C CA . LYS A 1 80 ? -33.668 13.182 49.988 1.00 0.00 80 LYS A CA 15
ATOM 20407 C C . LYS A 1 80 ? -34.629 14.181 50.625 1.00 0.00 80 LYS A C 15
ATOM 20408 O O . LYS A 1 80 ? -34.902 14.114 51.823 1.00 0.00 80 LYS A O 15
ATOM 20427 N N . GLN A 1 81 ? -35.138 15.104 49.816 1.00 0.00 81 GLN A N 15
ATOM 20428 C CA . GLN A 1 81 ? -36.069 16.115 50.301 1.00 0.00 81 GLN A CA 15
ATOM 20429 C C . GLN A 1 81 ? -36.973 16.608 49.176 1.00 0.00 81 GLN A C 15
ATOM 20430 O O . GLN A 1 81 ? -36.495 17.059 48.136 1.00 0.00 81 GLN A O 15
ATOM 20444 N N . GLU A 1 82 ? -38.282 16.517 49.393 1.00 0.00 82 GLU A N 15
ATOM 20445 C CA . GLU A 1 82 ? -39.252 16.952 48.395 1.00 0.00 82 GLU A CA 15
ATOM 20446 C C . GLU A 1 82 ? -39.516 18.451 48.511 1.00 0.00 82 GLU A C 15
ATOM 20447 O O . GLU A 1 82 ? -40.659 18.900 48.423 1.00 0.00 82 GLU A O 15
ATOM 20459 N N . SER A 1 83 ? -38.450 19.220 48.709 1.00 0.00 83 SER A N 15
ATOM 20460 C CA . SER A 1 83 ? -38.566 20.668 48.842 1.00 0.00 83 SER A CA 15
ATOM 20461 C C . SER A 1 83 ? -38.194 21.364 47.536 1.00 0.00 83 SER A C 15
ATOM 20462 O O . SER A 1 83 ? -37.239 20.977 46.863 1.00 0.00 83 SER A O 15
ATOM 20470 N N . GLY A 1 84 ? -38.957 22.395 47.184 1.00 0.00 84 GLY A N 15
ATOM 20471 C CA . GLY A 1 84 ? -38.693 23.129 45.961 1.00 0.00 84 GLY A CA 15
ATOM 20472 C C . GLY A 1 84 ? -39.964 23.526 45.237 1.00 0.00 84 GLY A C 15
ATOM 20473 O O . GLY A 1 84 ? -40.854 24.161 45.804 1.00 0.00 84 GLY A O 15
ATOM 20477 N N . PRO A 1 85 ? -40.061 23.149 43.954 1.00 0.00 85 PRO A N 15
ATOM 20478 C CA . PRO A 1 85 ? -41.229 23.460 43.124 1.00 0.00 85 PRO A CA 15
ATOM 20479 C C . PRO A 1 85 ? -42.467 22.679 43.549 1.00 0.00 85 PRO A C 15
ATOM 20480 O O . PRO A 1 85 ? -42.371 21.528 43.975 1.00 0.00 85 PRO A O 15
ATOM 20491 N N . SER A 1 86 ? -43.630 23.311 43.430 1.00 0.00 86 SER A N 15
ATOM 20492 C CA . SER A 1 86 ? -44.888 22.676 43.805 1.00 0.00 86 SER A CA 15
ATOM 20493 C C . SER A 1 86 ? -44.861 22.241 45.267 1.00 0.00 86 SER A C 15
ATOM 20494 O O . SER A 1 86 ? -45.283 21.135 45.605 1.00 0.00 86 SER A O 15
ATOM 20502 N N . SER A 1 87 ? -44.363 23.121 46.131 1.00 0.00 87 SER A N 15
ATOM 20503 C CA . SER A 1 87 ? -44.277 22.827 47.557 1.00 0.00 87 SER A CA 15
ATOM 20504 C C . SER A 1 87 ? -45.387 23.538 48.325 1.00 0.00 87 SER A C 15
ATOM 20505 O O . SER A 1 87 ? -45.296 24.732 48.609 1.00 0.00 87 SER A O 15
ATOM 20513 N N . GLY A 1 88 ? -46.438 22.794 48.658 1.00 0.00 88 GLY A N 15
ATOM 20514 C CA . GLY A 1 88 ? -47.552 23.369 49.390 1.00 0.00 88 GLY A CA 15
ATOM 20515 C C . GLY A 1 88 ? -47.494 23.057 50.872 1.00 0.00 88 GLY A C 15
ATOM 20516 O O . GLY A 1 88 ? -47.635 23.972 51.683 1.00 0.00 88 GLY A O 15
ATOM 20521 N N . GLY A 1 1 ? 13.874 -31.859 -57.046 1.00 0.00 1 GLY A N 16
ATOM 20522 C CA . GLY A 1 1 ? 12.824 -31.525 -56.101 1.00 0.00 1 GLY A CA 16
ATOM 20523 C C . GLY A 1 1 ? 13.370 -31.159 -54.735 1.00 0.00 1 GLY A C 16
ATOM 20524 O O . GLY A 1 1 ? 14.017 -31.975 -54.078 1.00 0.00 1 GLY A O 16
ATOM 20528 N N . SER A 1 2 ? 13.109 -29.928 -54.305 1.00 0.00 2 SER A N 16
ATOM 20529 C CA . SER A 1 2 ? 13.584 -29.454 -53.011 1.00 0.00 2 SER A CA 16
ATOM 20530 C C . SER A 1 2 ? 12.487 -28.688 -52.278 1.00 0.00 2 SER A C 16
ATOM 20531 O O . SER A 1 2 ? 11.740 -27.919 -52.883 1.00 0.00 2 SER A O 16
ATOM 20539 N N . SER A 1 3 ? 12.395 -28.905 -50.969 1.00 0.00 3 SER A N 16
ATOM 20540 C CA . SER A 1 3 ? 11.387 -28.239 -50.153 1.00 0.00 3 SER A CA 16
ATOM 20541 C C . SER A 1 3 ? 11.849 -28.127 -48.703 1.00 0.00 3 SER A C 16
ATOM 20542 O O . SER A 1 3 ? 12.832 -28.751 -48.303 1.00 0.00 3 SER A O 16
ATOM 20550 N N . GLY A 1 4 ? 11.133 -27.327 -47.920 1.00 0.00 4 GLY A N 16
ATOM 20551 C CA . GLY A 1 4 ? 11.483 -27.147 -46.523 1.00 0.00 4 GLY A CA 16
ATOM 20552 C C . GLY A 1 4 ? 10.709 -28.074 -45.607 1.00 0.00 4 GLY A C 16
ATOM 20553 O O . GLY A 1 4 ? 10.675 -29.285 -45.823 1.00 0.00 4 GLY A O 16
ATOM 20557 N N . SER A 1 5 ? 10.088 -27.504 -44.579 1.00 0.00 5 SER A N 16
ATOM 20558 C CA . SER A 1 5 ? 9.315 -28.289 -43.623 1.00 0.00 5 SER A CA 16
ATOM 20559 C C . SER A 1 5 ? 8.110 -27.499 -43.121 1.00 0.00 5 SER A C 16
ATOM 20560 O O . SER A 1 5 ? 8.110 -26.268 -43.137 1.00 0.00 5 SER A O 16
ATOM 20568 N N . SER A 1 6 ? 7.083 -28.217 -42.676 1.00 0.00 6 SER A N 16
ATOM 20569 C CA . SER A 1 6 ? 5.869 -27.585 -42.173 1.00 0.00 6 SER A CA 16
ATOM 20570 C C . SER A 1 6 ? 5.640 -27.940 -40.707 1.00 0.00 6 SER A C 16
ATOM 20571 O O . SER A 1 6 ? 6.216 -28.897 -40.191 1.00 0.00 6 SER A O 16
ATOM 20579 N N . GLY A 1 7 ? 4.794 -27.160 -40.041 1.00 0.00 7 GLY A N 16
ATOM 20580 C CA . GLY A 1 7 ? 4.503 -27.406 -38.641 1.00 0.00 7 GLY A CA 16
ATOM 20581 C C . GLY A 1 7 ? 3.033 -27.682 -38.394 1.00 0.00 7 GLY A C 16
ATOM 20582 O O . GLY A 1 7 ? 2.226 -27.669 -39.325 1.00 0.00 7 GLY A O 16
ATOM 20586 N N . LEU A 1 8 ? 2.682 -27.933 -37.138 1.00 0.00 8 LEU A N 16
ATOM 20587 C CA . LEU A 1 8 ? 1.299 -28.215 -36.771 1.00 0.00 8 LEU A CA 16
ATOM 20588 C C . LEU A 1 8 ? 0.582 -26.942 -36.332 1.00 0.00 8 LEU A C 16
ATOM 20589 O O . LEU A 1 8 ? 1.187 -25.873 -36.248 1.00 0.00 8 LEU A O 16
ATOM 20605 N N . LYS A 1 9 ? -0.711 -27.065 -36.051 1.00 0.00 9 LYS A N 16
ATOM 20606 C CA . LYS A 1 9 ? -1.511 -25.926 -35.617 1.00 0.00 9 LYS A CA 16
ATOM 20607 C C . LYS A 1 9 ? -1.593 -25.867 -34.095 1.00 0.00 9 LYS A C 16
ATOM 20608 O O . LYS A 1 9 ? -1.332 -26.857 -33.411 1.00 0.00 9 LYS A O 16
ATOM 20627 N N . ARG A 1 10 ? -1.958 -24.702 -33.571 1.00 0.00 10 ARG A N 16
ATOM 20628 C CA . ARG A 1 10 ? -2.074 -24.515 -32.130 1.00 0.00 10 ARG A CA 16
ATOM 20629 C C . ARG A 1 10 ? -3.136 -23.469 -31.801 1.00 0.00 10 ARG A C 16
ATOM 20630 O O . ARG A 1 10 ? -3.595 -22.739 -32.679 1.00 0.00 10 ARG A O 16
ATOM 20651 N N . ASP A 1 11 ? -3.522 -23.405 -30.531 1.00 0.00 11 ASP A N 16
ATOM 20652 C CA . ASP A 1 11 ? -4.529 -22.449 -30.086 1.00 0.00 11 ASP A CA 16
ATOM 20653 C C . ASP A 1 11 ? -4.068 -21.720 -28.828 1.00 0.00 11 ASP A C 16
ATOM 20654 O O . ASP A 1 11 ? -3.060 -22.083 -28.222 1.00 0.00 11 ASP A O 16
ATOM 20663 N N . PHE A 1 12 ? -4.813 -20.689 -28.441 1.00 0.00 12 PHE A N 16
ATOM 20664 C CA . PHE A 1 12 ? -4.479 -19.908 -27.256 1.00 0.00 12 PHE A CA 16
ATOM 20665 C C . PHE A 1 12 ? -5.366 -20.301 -26.078 1.00 0.00 12 PHE A C 16
ATOM 20666 O O . PHE A 1 12 ? -6.461 -20.833 -26.262 1.00 0.00 12 PHE A O 16
ATOM 20683 N N . ILE A 1 13 ? -4.884 -20.036 -24.868 1.00 0.00 13 ILE A N 16
ATOM 20684 C CA . ILE A 1 13 ? -5.633 -20.361 -23.660 1.00 0.00 13 ILE A CA 16
ATOM 20685 C C . ILE A 1 13 ? -6.855 -19.461 -23.512 1.00 0.00 13 ILE A C 16
ATOM 20686 O O . ILE A 1 13 ? -6.782 -18.255 -23.748 1.00 0.00 13 ILE A O 16
ATOM 20702 N N . ILE A 1 14 ? -7.976 -20.055 -23.117 1.00 0.00 14 ILE A N 16
ATOM 20703 C CA . ILE A 1 14 ? -9.213 -19.307 -22.934 1.00 0.00 14 ILE A CA 16
ATOM 20704 C C . ILE A 1 14 ? -9.350 -18.814 -21.498 1.00 0.00 14 ILE A C 16
ATOM 20705 O O . ILE A 1 14 ? -9.282 -19.600 -20.551 1.00 0.00 14 ILE A O 16
ATOM 20721 N N . LEU A 1 15 ? -9.545 -17.510 -21.341 1.00 0.00 15 LEU A N 16
ATOM 20722 C CA . LEU A 1 15 ? -9.695 -16.911 -20.019 1.00 0.00 15 LEU A CA 16
ATOM 20723 C C . LEU A 1 15 ? -10.913 -17.480 -19.299 1.00 0.00 15 LEU A C 16
ATOM 20724 O O . LEU A 1 15 ? -11.999 -17.570 -19.870 1.00 0.00 15 LEU A O 16
ATOM 20740 N N . GLY A 1 16 ? -10.725 -17.860 -18.038 1.00 0.00 16 GLY A N 16
ATOM 20741 C CA . GLY A 1 16 ? -11.818 -18.412 -17.260 1.00 0.00 16 GLY A CA 16
ATOM 20742 C C . GLY A 1 16 ? -12.826 -17.359 -16.846 1.00 0.00 16 GLY A C 16
ATOM 20743 O O . GLY A 1 16 ? -12.754 -16.213 -17.290 1.00 0.00 16 GLY A O 16
ATOM 20747 N N . ASN A 1 17 ? -13.770 -17.747 -15.994 1.00 0.00 17 ASN A N 16
ATOM 20748 C CA . ASN A 1 17 ? -14.799 -16.827 -15.522 1.00 0.00 17 ASN A CA 16
ATOM 20749 C C . ASN A 1 17 ? -14.260 -15.932 -14.411 1.00 0.00 17 ASN A C 16
ATOM 20750 O O . ASN A 1 17 ? -14.432 -16.221 -13.228 1.00 0.00 17 ASN A O 16
ATOM 20761 N N . GLY A 1 18 ? -13.605 -14.842 -14.801 1.00 0.00 18 GLY A N 16
ATOM 20762 C CA . GLY A 1 18 ? -13.052 -13.920 -13.826 1.00 0.00 18 GLY A CA 16
ATOM 20763 C C . GLY A 1 18 ? -14.024 -13.608 -12.706 1.00 0.00 18 GLY A C 16
ATOM 20764 O O . GLY A 1 18 ? -15.211 -13.372 -12.933 1.00 0.00 18 GLY A O 16
ATOM 20768 N N . PRO A 1 19 ? -13.520 -13.606 -11.463 1.00 0.00 19 PRO A N 16
ATOM 20769 C CA . PRO A 1 19 ? -14.335 -13.323 -10.278 1.00 0.00 19 PRO A CA 16
ATOM 20770 C C . PRO A 1 19 ? -14.771 -11.863 -10.209 1.00 0.00 19 PRO A C 16
ATOM 20771 O O . PRO A 1 19 ? -14.012 -10.999 -9.770 1.00 0.00 19 PRO A O 16
ATOM 20782 N N . ARG A 1 20 ? -15.998 -11.596 -10.645 1.00 0.00 20 ARG A N 16
ATOM 20783 C CA . ARG A 1 20 ? -16.534 -10.240 -10.633 1.00 0.00 20 ARG A CA 16
ATOM 20784 C C . ARG A 1 20 ? -16.703 -9.735 -9.203 1.00 0.00 20 ARG A C 16
ATOM 20785 O O . ARG A 1 20 ? -16.271 -8.631 -8.868 1.00 0.00 20 ARG A O 16
ATOM 20806 N N . LEU A 1 21 ? -17.336 -10.548 -8.365 1.00 0.00 21 LEU A N 16
ATOM 20807 C CA . LEU A 1 21 ? -17.564 -10.184 -6.971 1.00 0.00 21 LEU A CA 16
ATOM 20808 C C . LEU A 1 21 ? -16.279 -10.311 -6.158 1.00 0.00 21 LEU A C 16
ATOM 20809 O O . LEU A 1 21 ? -15.616 -11.347 -6.187 1.00 0.00 21 LEU A O 16
ATOM 20825 N N . GLN A 1 22 ? -15.936 -9.251 -5.434 1.00 0.00 22 GLN A N 16
ATOM 20826 C CA . GLN A 1 22 ? -14.732 -9.245 -4.612 1.00 0.00 22 GLN A CA 16
ATOM 20827 C C . GLN A 1 22 ? -14.916 -10.112 -3.370 1.00 0.00 22 GLN A C 16
ATOM 20828 O O . GLN A 1 22 ? -15.989 -10.670 -3.145 1.00 0.00 22 GLN A O 16
ATOM 20842 N N . ASN A 1 23 ? -13.862 -10.219 -2.568 1.00 0.00 23 ASN A N 16
ATOM 20843 C CA . ASN A 1 23 ? -13.907 -11.019 -1.349 1.00 0.00 23 ASN A CA 16
ATOM 20844 C C . ASN A 1 23 ? -13.562 -10.171 -0.129 1.00 0.00 23 ASN A C 16
ATOM 20845 O O . ASN A 1 23 ? -12.848 -10.618 0.768 1.00 0.00 23 ASN A O 16
ATOM 20856 N N . SER A 1 24 ? -14.074 -8.944 -0.103 1.00 0.00 24 SER A N 16
ATOM 20857 C CA . SER A 1 24 ? -13.818 -8.032 1.005 1.00 0.00 24 SER A CA 16
ATOM 20858 C C . SER A 1 24 ? -12.358 -8.105 1.442 1.00 0.00 24 SER A C 16
ATOM 20859 O O . SER A 1 24 ? -12.053 -8.086 2.635 1.00 0.00 24 SER A O 16
ATOM 20867 N N . THR A 1 25 ? -11.458 -8.189 0.467 1.00 0.00 25 THR A N 16
ATOM 20868 C CA . THR A 1 25 ? -10.031 -8.266 0.749 1.00 0.00 25 THR A CA 16
ATOM 20869 C C . THR A 1 25 ? -9.567 -7.068 1.569 1.00 0.00 25 THR A C 16
ATOM 20870 O O . THR A 1 25 ? -10.303 -6.096 1.737 1.00 0.00 25 THR A O 16
ATOM 20881 N N . TYR A 1 26 ? -8.342 -7.144 2.078 1.00 0.00 26 TYR A N 16
ATOM 20882 C CA . TYR A 1 26 ? -7.780 -6.065 2.882 1.00 0.00 26 TYR A CA 16
ATOM 20883 C C . TYR A 1 26 ? -6.629 -5.382 2.150 1.00 0.00 26 TYR A C 16
ATOM 20884 O O . TYR A 1 26 ? -5.661 -6.029 1.754 1.00 0.00 26 TYR A O 16
ATOM 20902 N N . GLN A 1 27 ? -6.744 -4.069 1.975 1.00 0.00 27 GLN A N 16
ATOM 20903 C CA . GLN A 1 27 ? -5.714 -3.297 1.291 1.00 0.00 27 GLN A CA 16
ATOM 20904 C C . GLN A 1 27 ? -4.607 -2.889 2.258 1.00 0.00 27 GLN A C 16
ATOM 20905 O O . GLN A 1 27 ? -4.720 -1.883 2.958 1.00 0.00 27 GLN A O 16
ATOM 20919 N N . CYS A 1 28 ? -3.538 -3.677 2.291 1.00 0.00 28 CYS A N 16
ATOM 20920 C CA . CYS A 1 28 ? -2.410 -3.399 3.173 1.00 0.00 28 CYS A CA 16
ATOM 20921 C C . CYS A 1 28 ? -1.798 -2.037 2.860 1.00 0.00 28 CYS A C 16
ATOM 20922 O O . CYS A 1 28 ? -1.207 -1.837 1.799 1.00 0.00 28 CYS A O 16
ATOM 20929 N N . LYS A 1 29 ? -1.945 -1.101 3.793 1.00 0.00 29 LYS A N 16
ATOM 20930 C CA . LYS A 1 29 ? -1.406 0.243 3.620 1.00 0.00 29 LYS A CA 16
ATOM 20931 C C . LYS A 1 29 ? 0.089 0.273 3.921 1.00 0.00 29 LYS A C 16
ATOM 20932 O O . LYS A 1 29 ? 0.678 1.342 4.082 1.00 0.00 29 LYS A O 16
ATOM 20951 N N . HIS A 1 30 ? 0.697 -0.907 3.993 1.00 0.00 30 HIS A N 16
ATOM 20952 C CA . HIS A 1 30 ? 2.125 -1.015 4.273 1.00 0.00 30 HIS A CA 16
ATOM 20953 C C . HIS A 1 30 ? 2.907 -1.312 2.997 1.00 0.00 30 HIS A C 16
ATOM 20954 O O . HIS A 1 30 ? 3.883 -0.631 2.681 1.00 0.00 30 HIS A O 16
ATOM 20968 N N . CYS A 1 31 ? 2.473 -2.335 2.268 1.00 0.00 31 CYS A N 16
ATOM 20969 C CA . CYS A 1 31 ? 3.133 -2.724 1.027 1.00 0.00 31 CYS A CA 16
ATOM 20970 C C . CYS A 1 31 ? 2.173 -2.622 -0.155 1.00 0.00 31 CYS A C 16
ATOM 20971 O O . CYS A 1 31 ? 2.513 -2.993 -1.278 1.00 0.00 31 CYS A O 16
ATOM 20978 N N . ASP A 1 32 ? 0.973 -2.116 0.107 1.00 0.00 32 ASP A N 16
ATOM 20979 C CA . ASP A 1 32 ? -0.037 -1.963 -0.934 1.00 0.00 32 ASP A CA 16
ATOM 20980 C C . ASP A 1 32 ? -0.426 -3.318 -1.517 1.00 0.00 32 ASP A C 16
ATOM 20981 O O . ASP A 1 32 ? -0.577 -3.462 -2.730 1.00 0.00 32 ASP A O 16
ATOM 20990 N N . SER A 1 33 ? -0.585 -4.308 -0.645 1.00 0.00 33 SER A N 16
ATOM 20991 C CA . SER A 1 33 ? -0.951 -5.653 -1.073 1.00 0.00 33 SER A CA 16
ATOM 20992 C C . SER A 1 33 ? -2.434 -5.916 -0.830 1.00 0.00 33 SER A C 16
ATOM 20993 O O . SER A 1 33 ? -3.179 -5.018 -0.436 1.00 0.00 33 SER A O 16
ATOM 21001 N N . LYS A 1 34 ? -2.856 -7.153 -1.068 1.00 0.00 34 LYS A N 16
ATOM 21002 C CA . LYS A 1 34 ? -4.249 -7.537 -0.874 1.00 0.00 34 LYS A CA 16
ATOM 21003 C C . LYS A 1 34 ? -4.348 -8.878 -0.153 1.00 0.00 34 LYS A C 16
ATOM 21004 O O . LYS A 1 34 ? -3.675 -9.842 -0.518 1.00 0.00 34 LYS A O 16
ATOM 21023 N N . LEU A 1 35 ? -5.192 -8.932 0.872 1.00 0.00 35 LEU A N 16
ATOM 21024 C CA . LEU A 1 35 ? -5.381 -10.155 1.644 1.00 0.00 35 LEU A CA 16
ATOM 21025 C C . LEU A 1 35 ? -6.851 -10.562 1.669 1.00 0.00 35 LEU A C 16
ATOM 21026 O O . LEU A 1 35 ? -7.737 -9.729 1.481 1.00 0.00 35 LEU A O 16
ATOM 21042 N N . GLN A 1 36 ? -7.100 -11.846 1.905 1.00 0.00 36 GLN A N 16
ATOM 21043 C CA . GLN A 1 36 ? -8.463 -12.361 1.957 1.00 0.00 36 GLN A CA 16
ATOM 21044 C C . GLN A 1 36 ? -9.238 -11.738 3.113 1.00 0.00 36 GLN A C 16
ATOM 21045 O O . GLN A 1 36 ? -10.411 -11.393 2.974 1.00 0.00 36 GLN A O 16
ATOM 21059 N N . SER A 1 37 ? -8.573 -11.597 4.256 1.00 0.00 37 SER A N 16
ATOM 21060 C CA . SER A 1 37 ? -9.201 -11.019 5.439 1.00 0.00 37 SER A CA 16
ATOM 21061 C C . SER A 1 37 ? -8.185 -10.851 6.565 1.00 0.00 37 SER A C 16
ATOM 21062 O O . SER A 1 37 ? -7.041 -11.295 6.458 1.00 0.00 37 SER A O 16
ATOM 21070 N N . THR A 1 38 ? -8.611 -10.204 7.646 1.00 0.00 38 THR A N 16
ATOM 21071 C CA . THR A 1 38 ? -7.740 -9.975 8.792 1.00 0.00 38 THR A CA 16
ATOM 21072 C C . THR A 1 38 ? -6.904 -11.211 9.103 1.00 0.00 38 THR A C 16
ATOM 21073 O O . THR A 1 38 ? -5.683 -11.128 9.237 1.00 0.00 38 THR A O 16
ATOM 21084 N N . ALA A 1 39 ? -7.568 -12.356 9.215 1.00 0.00 39 ALA A N 16
ATOM 21085 C CA . ALA A 1 39 ? -6.884 -13.610 9.507 1.00 0.00 39 ALA A CA 16
ATOM 21086 C C . ALA A 1 39 ? -5.518 -13.661 8.832 1.00 0.00 39 ALA A C 16
ATOM 21087 O O . ALA A 1 39 ? -4.544 -14.132 9.417 1.00 0.00 39 ALA A O 16
ATOM 21094 N N . GLU A 1 40 ? -5.455 -13.173 7.597 1.00 0.00 40 GLU A N 16
ATOM 21095 C CA . GLU A 1 40 ? -4.207 -13.165 6.842 1.00 0.00 40 GLU A CA 16
ATOM 21096 C C . GLU A 1 40 ? -3.355 -11.954 7.211 1.00 0.00 40 GLU A C 16
ATOM 21097 O O . GLU A 1 40 ? -2.128 -12.038 7.271 1.00 0.00 40 GLU A O 16
ATOM 21109 N N . LEU A 1 41 ? -4.015 -10.827 7.458 1.00 0.00 41 LEU A N 16
ATOM 21110 C CA . LEU A 1 41 ? -3.320 -9.597 7.821 1.00 0.00 41 LEU A CA 16
ATOM 21111 C C . LEU A 1 41 ? -2.547 -9.773 9.124 1.00 0.00 41 LEU A C 16
ATOM 21112 O O . LEU A 1 41 ? -1.388 -9.371 9.231 1.00 0.00 41 LEU A O 16
ATOM 21128 N N . THR A 1 42 ? -3.196 -10.379 10.114 1.00 0.00 42 THR A N 16
ATOM 21129 C CA . THR A 1 42 ? -2.569 -10.610 11.410 1.00 0.00 42 THR A CA 16
ATOM 21130 C C . THR A 1 42 ? -1.188 -11.234 11.249 1.00 0.00 42 THR A C 16
ATOM 21131 O O . THR A 1 42 ? -0.263 -10.919 11.998 1.00 0.00 42 THR A O 16
ATOM 21142 N N . SER A 1 43 ? -1.055 -12.122 10.269 1.00 0.00 43 SER A N 16
ATOM 21143 C CA . SER A 1 43 ? 0.213 -12.794 10.013 1.00 0.00 43 SER A CA 16
ATOM 21144 C C . SER A 1 43 ? 1.062 -11.995 9.028 1.00 0.00 43 SER A C 16
ATOM 21145 O O . SER A 1 43 ? 2.285 -11.932 9.153 1.00 0.00 43 SER A O 16
ATOM 21153 N N . HIS A 1 44 ? 0.403 -11.385 8.047 1.00 0.00 44 HIS A N 16
ATOM 21154 C CA . HIS A 1 44 ? 1.095 -10.589 7.040 1.00 0.00 44 HIS A CA 16
ATOM 21155 C C . HIS A 1 44 ? 1.817 -9.409 7.683 1.00 0.00 44 HIS A C 16
ATOM 21156 O O . HIS A 1 44 ? 3.041 -9.300 7.606 1.00 0.00 44 HIS A O 16
ATOM 21170 N N . LEU A 1 45 ? 1.051 -8.526 8.314 1.00 0.00 45 LEU A N 16
ATOM 21171 C CA . LEU A 1 45 ? 1.617 -7.352 8.970 1.00 0.00 45 LEU A CA 16
ATOM 21172 C C . LEU A 1 45 ? 2.837 -7.730 9.804 1.00 0.00 45 LEU A C 16
ATOM 21173 O O . LEU A 1 45 ? 3.881 -7.085 9.720 1.00 0.00 45 LEU A O 16
ATOM 21189 N N . ASN A 1 46 ? 2.696 -8.780 10.607 1.00 0.00 46 ASN A N 16
ATOM 21190 C CA . ASN A 1 46 ? 3.788 -9.244 11.455 1.00 0.00 46 ASN A CA 16
ATOM 21191 C C . ASN A 1 46 ? 5.120 -9.177 10.714 1.00 0.00 46 ASN A C 16
ATOM 21192 O O . ASN A 1 46 ? 6.133 -8.760 11.275 1.00 0.00 46 ASN A O 16
ATOM 21203 N N . ILE A 1 47 ? 5.109 -9.589 9.451 1.00 0.00 47 ILE A N 16
ATOM 21204 C CA . ILE A 1 47 ? 6.315 -9.573 8.632 1.00 0.00 47 ILE A CA 16
ATOM 21205 C C . ILE A 1 47 ? 6.980 -8.202 8.660 1.00 0.00 47 ILE A C 16
ATOM 21206 O O . ILE A 1 47 ? 8.188 -8.090 8.872 1.00 0.00 47 ILE A O 16
ATOM 21222 N N . HIS A 1 48 ? 6.184 -7.159 8.445 1.00 0.00 48 HIS A N 16
ATOM 21223 C CA . HIS A 1 48 ? 6.695 -5.793 8.448 1.00 0.00 48 HIS A CA 16
ATOM 21224 C C . HIS A 1 48 ? 7.423 -5.488 9.754 1.00 0.00 48 HIS A C 16
ATOM 21225 O O . HIS A 1 48 ? 8.541 -4.973 9.747 1.00 0.00 48 HIS A O 16
ATOM 21239 N N . ASN A 1 49 ? 6.781 -5.808 10.872 1.00 0.00 49 ASN A N 16
ATOM 21240 C CA . ASN A 1 49 ? 7.367 -5.567 12.186 1.00 0.00 49 ASN A CA 16
ATOM 21241 C C . ASN A 1 49 ? 8.735 -6.233 12.302 1.00 0.00 49 ASN A C 16
ATOM 21242 O O . ASN A 1 49 ? 9.749 -5.561 12.489 1.00 0.00 49 ASN A O 16
ATOM 21253 N N . GLU A 1 50 ? 8.754 -7.557 12.189 1.00 0.00 50 GLU A N 16
ATOM 21254 C CA . GLU A 1 50 ? 9.997 -8.314 12.282 1.00 0.00 50 GLU A CA 16
ATOM 21255 C C . GLU A 1 50 ? 11.111 -7.628 11.496 1.00 0.00 50 GLU A C 16
ATOM 21256 O O . GLU A 1 50 ? 12.213 -7.431 12.006 1.00 0.00 50 GLU A O 16
ATOM 21268 N N . GLU A 1 51 ? 10.813 -7.268 10.251 1.00 0.00 51 GLU A N 16
ATOM 21269 C CA . GLU A 1 51 ? 11.790 -6.606 9.395 1.00 0.00 51 GLU A CA 16
ATOM 21270 C C . GLU A 1 51 ? 12.369 -5.372 10.082 1.00 0.00 51 GLU A C 16
ATOM 21271 O O . GLU A 1 51 ? 13.577 -5.138 10.047 1.00 0.00 51 GLU A O 16
ATOM 21283 N N . PHE A 1 52 ? 11.498 -4.586 10.705 1.00 0.00 52 PHE A N 16
ATOM 21284 C CA . PHE A 1 52 ? 11.921 -3.376 11.400 1.00 0.00 52 PHE A CA 16
ATOM 21285 C C . PHE A 1 52 ? 13.026 -3.684 12.407 1.00 0.00 52 PHE A C 16
ATOM 21286 O O . PHE A 1 52 ? 14.054 -3.009 12.441 1.00 0.00 52 PHE A O 16
ATOM 21303 N N . GLN A 1 53 ? 12.803 -4.708 13.224 1.00 0.00 53 GLN A N 16
ATOM 21304 C CA . GLN A 1 53 ? 13.779 -5.105 14.233 1.00 0.00 53 GLN A CA 16
ATOM 21305 C C . GLN A 1 53 ? 15.193 -5.077 13.663 1.00 0.00 53 GLN A C 16
ATOM 21306 O O . GLN A 1 53 ? 16.062 -4.362 14.164 1.00 0.00 53 GLN A O 16
ATOM 21320 N N . LYS A 1 54 ? 15.418 -5.860 12.614 1.00 0.00 54 LYS A N 16
ATOM 21321 C CA . LYS A 1 54 ? 16.727 -5.925 11.974 1.00 0.00 54 LYS A CA 16
ATOM 21322 C C . LYS A 1 54 ? 17.186 -4.540 11.532 1.00 0.00 54 LYS A C 16
ATOM 21323 O O . LYS A 1 54 ? 18.307 -4.124 11.826 1.00 0.00 54 LYS A O 16
ATOM 21342 N N . ARG A 1 55 ? 16.313 -3.829 10.825 1.00 0.00 55 ARG A N 16
ATOM 21343 C CA . ARG A 1 55 ? 16.630 -2.490 10.343 1.00 0.00 55 ARG A CA 16
ATOM 21344 C C . ARG A 1 55 ? 17.321 -1.671 11.429 1.00 0.00 55 ARG A C 16
ATOM 21345 O O . ARG A 1 55 ? 18.290 -0.961 11.162 1.00 0.00 55 ARG A O 16
ATOM 21366 N N . ALA A 1 56 ? 16.815 -1.775 12.654 1.00 0.00 56 ALA A N 16
ATOM 21367 C CA . ALA A 1 56 ? 17.385 -1.045 13.780 1.00 0.00 56 ALA A CA 16
ATOM 21368 C C . ALA A 1 56 ? 18.899 -0.924 13.646 1.00 0.00 56 ALA A C 16
ATOM 21369 O O . ALA A 1 56 ? 19.494 0.064 14.077 1.00 0.00 56 ALA A O 16
ATOM 21376 N N . LYS A 1 57 ? 19.518 -1.935 13.046 1.00 0.00 57 LYS A N 16
ATOM 21377 C CA . LYS A 1 57 ? 20.964 -1.942 12.854 1.00 0.00 57 LYS A CA 16
ATOM 21378 C C . LYS A 1 57 ? 21.340 -1.282 11.532 1.00 0.00 57 LYS A C 16
ATOM 21379 O O . LYS A 1 57 ? 21.659 -1.962 10.556 1.00 0.00 57 LYS A O 16
ATOM 21398 N N . ARG A 1 58 ? 21.303 0.047 11.507 1.00 0.00 58 ARG A N 16
ATOM 21399 C CA . ARG A 1 58 ? 21.641 0.798 10.304 1.00 0.00 58 ARG A CA 16
ATOM 21400 C C . ARG A 1 58 ? 23.154 0.934 10.155 1.00 0.00 58 ARG A C 16
ATOM 21401 O O . ARG A 1 58 ? 23.721 0.560 9.129 1.00 0.00 58 ARG A O 16
ATOM 21422 N N . GLN A 1 59 ? 23.799 1.471 11.185 1.00 0.00 59 GLN A N 16
ATOM 21423 C CA . GLN A 1 59 ? 25.245 1.657 11.167 1.00 0.00 59 GLN A CA 16
ATOM 21424 C C . GLN A 1 59 ? 25.721 2.090 9.785 1.00 0.00 59 GLN A C 16
ATOM 21425 O O . GLN A 1 59 ? 26.735 1.601 9.286 1.00 0.00 59 GLN A O 16
ATOM 21439 N N . GLU A 1 60 ? 24.982 3.009 9.171 1.00 0.00 60 GLU A N 16
ATOM 21440 C CA . GLU A 1 60 ? 25.330 3.506 7.845 1.00 0.00 60 GLU A CA 16
ATOM 21441 C C . GLU A 1 60 ? 26.211 4.748 7.943 1.00 0.00 60 GLU A C 16
ATOM 21442 O O . GLU A 1 60 ? 26.486 5.242 9.036 1.00 0.00 60 GLU A O 16
ATOM 21454 N N . ARG A 1 61 ? 26.650 5.247 6.792 1.00 0.00 61 ARG A N 16
ATOM 21455 C CA . ARG A 1 61 ? 27.501 6.430 6.747 1.00 0.00 61 ARG A CA 16
ATOM 21456 C C . ARG A 1 61 ? 27.132 7.408 7.859 1.00 0.00 61 ARG A C 16
ATOM 21457 O O . ARG A 1 61 ? 27.965 7.756 8.696 1.00 0.00 61 ARG A O 16
ATOM 21478 N N . ARG A 1 62 ? 25.877 7.848 7.860 1.00 0.00 62 ARG A N 16
ATOM 21479 C CA . ARG A 1 62 ? 25.398 8.787 8.867 1.00 0.00 62 ARG A CA 16
ATOM 21480 C C . ARG A 1 62 ? 24.058 8.334 9.438 1.00 0.00 62 ARG A C 16
ATOM 21481 O O . ARG A 1 62 ? 23.958 7.986 10.615 1.00 0.00 62 ARG A O 16
ATOM 21502 N N . LYS A 1 63 ? 23.029 8.342 8.597 1.00 0.00 63 LYS A N 16
ATOM 21503 C CA . LYS A 1 63 ? 21.694 7.932 9.017 1.00 0.00 63 LYS A CA 16
ATOM 21504 C C . LYS A 1 63 ? 21.447 8.295 10.478 1.00 0.00 63 LYS A C 16
ATOM 21505 O O . LYS A 1 63 ? 20.949 7.480 11.253 1.00 0.00 63 LYS A O 16
ATOM 21524 N N . GLN A 1 64 ? 21.797 9.524 10.844 1.00 0.00 64 GLN A N 16
ATOM 21525 C CA . GLN A 1 64 ? 21.612 9.994 12.212 1.00 0.00 64 GLN A CA 16
ATOM 21526 C C . GLN A 1 64 ? 20.853 11.317 12.235 1.00 0.00 64 GLN A C 16
ATOM 21527 O O . GLN A 1 64 ? 20.898 12.088 11.275 1.00 0.00 64 GLN A O 16
ATOM 21541 N N . LEU A 1 65 ? 20.155 11.573 13.335 1.00 0.00 65 LEU A N 16
ATOM 21542 C CA . LEU A 1 65 ? 19.384 12.803 13.483 1.00 0.00 65 LEU A CA 16
ATOM 21543 C C . LEU A 1 65 ? 19.345 13.249 14.942 1.00 0.00 65 LEU A C 16
ATOM 21544 O O . LEU A 1 65 ? 19.105 12.444 15.842 1.00 0.00 65 LEU A O 16
ATOM 21560 N N . LEU A 1 66 ? 19.580 14.537 15.168 1.00 0.00 66 LEU A N 16
ATOM 21561 C CA . LEU A 1 66 ? 19.570 15.091 16.517 1.00 0.00 66 LEU A CA 16
ATOM 21562 C C . LEU A 1 66 ? 18.637 16.295 16.603 1.00 0.00 66 LEU A C 16
ATOM 21563 O O . LEU A 1 66 ? 18.338 16.936 15.595 1.00 0.00 66 LEU A O 16
ATOM 21579 N N . SER A 1 67 ? 18.182 16.599 17.815 1.00 0.00 67 SER A N 16
ATOM 21580 C CA . SER A 1 67 ? 17.282 17.725 18.033 1.00 0.00 67 SER A CA 16
ATOM 21581 C C . SER A 1 67 ? 17.983 19.047 17.734 1.00 0.00 67 SER A C 16
ATOM 21582 O O . SER A 1 67 ? 19.198 19.089 17.542 1.00 0.00 67 SER A O 16
ATOM 21590 N N . LYS A 1 68 ? 17.208 20.125 17.696 1.00 0.00 68 LYS A N 16
ATOM 21591 C CA . LYS A 1 68 ? 17.752 21.450 17.422 1.00 0.00 68 LYS A CA 16
ATOM 21592 C C . LYS A 1 68 ? 18.182 22.139 18.713 1.00 0.00 68 LYS A C 16
ATOM 21593 O O . LYS A 1 68 ? 19.374 22.280 18.984 1.00 0.00 68 LYS A O 16
ATOM 21612 N N . GLN A 1 69 ? 17.204 22.566 19.505 1.00 0.00 69 GLN A N 16
ATOM 21613 C CA . GLN A 1 69 ? 17.483 23.240 20.768 1.00 0.00 69 GLN A CA 16
ATOM 21614 C C . GLN A 1 69 ? 16.429 22.894 21.814 1.00 0.00 69 GLN A C 16
ATOM 21615 O O . GLN A 1 69 ? 15.254 22.713 21.492 1.00 0.00 69 GLN A O 16
ATOM 21629 N N . LYS A 1 70 ? 16.856 22.801 23.069 1.00 0.00 70 LYS A N 16
ATOM 21630 C CA . LYS A 1 70 ? 15.950 22.477 24.164 1.00 0.00 70 LYS A CA 16
ATOM 21631 C C . LYS A 1 70 ? 15.328 23.742 24.748 1.00 0.00 70 LYS A C 16
ATOM 21632 O O . LYS A 1 70 ? 15.157 23.857 25.962 1.00 0.00 70 LYS A O 16
ATOM 21651 N N . TYR A 1 71 ? 14.990 24.686 23.877 1.00 0.00 71 TYR A N 16
ATOM 21652 C CA . TYR A 1 71 ? 14.388 25.942 24.307 1.00 0.00 71 TYR A CA 16
ATOM 21653 C C . TYR A 1 71 ? 13.813 26.706 23.118 1.00 0.00 71 TYR A C 16
ATOM 21654 O O . TYR A 1 71 ? 13.988 26.307 21.967 1.00 0.00 71 TYR A O 16
ATOM 21672 N N . ALA A 1 72 ? 13.128 27.807 23.406 1.00 0.00 72 ALA A N 16
ATOM 21673 C CA . ALA A 1 72 ? 12.529 28.629 22.362 1.00 0.00 72 ALA A CA 16
ATOM 21674 C C . ALA A 1 72 ? 12.511 30.100 22.764 1.00 0.00 72 ALA A C 16
ATOM 21675 O O . ALA A 1 72 ? 12.011 30.456 23.831 1.00 0.00 72 ALA A O 16
ATOM 21682 N N . ASP A 1 73 ? 13.060 30.950 21.903 1.00 0.00 73 ASP A N 16
ATOM 21683 C CA . ASP A 1 73 ? 13.106 32.384 22.169 1.00 0.00 73 ASP A CA 16
ATOM 21684 C C . ASP A 1 73 ? 12.183 33.142 21.221 1.00 0.00 73 ASP A C 16
ATOM 21685 O O . ASP A 1 73 ? 11.387 33.977 21.649 1.00 0.00 73 ASP A O 16
ATOM 21694 N N . GLY A 1 74 ? 12.296 32.846 19.929 1.00 0.00 74 GLY A N 16
ATOM 21695 C CA . GLY A 1 74 ? 11.466 33.510 18.941 1.00 0.00 74 GLY A CA 16
ATOM 21696 C C . GLY A 1 74 ? 12.100 34.781 18.411 1.00 0.00 74 GLY A C 16
ATOM 21697 O O . GLY A 1 74 ? 12.572 35.616 19.183 1.00 0.00 74 GLY A O 16
ATOM 21701 N N . ALA A 1 75 ? 12.113 34.928 17.090 1.00 0.00 75 ALA A N 16
ATOM 21702 C CA . ALA A 1 75 ? 12.693 36.107 16.458 1.00 0.00 75 ALA A CA 16
ATOM 21703 C C . ALA A 1 75 ? 12.448 36.099 14.953 1.00 0.00 75 ALA A C 16
ATOM 21704 O O . ALA A 1 75 ? 12.566 35.063 14.300 1.00 0.00 75 ALA A O 16
ATOM 21711 N N . PHE A 1 76 ? 12.105 37.262 14.409 1.00 0.00 76 PHE A N 16
ATOM 21712 C CA . PHE A 1 76 ? 11.841 37.389 12.980 1.00 0.00 76 PHE A CA 16
ATOM 21713 C C . PHE A 1 76 ? 13.138 37.600 12.204 1.00 0.00 76 PHE A C 16
ATOM 21714 O O . PHE A 1 76 ? 14.215 37.707 12.791 1.00 0.00 76 PHE A O 16
ATOM 21731 N N . ALA A 1 77 ? 13.026 37.659 10.881 1.00 0.00 77 ALA A N 16
ATOM 21732 C CA . ALA A 1 77 ? 14.189 37.858 10.025 1.00 0.00 77 ALA A CA 16
ATOM 21733 C C . ALA A 1 77 ? 13.829 38.687 8.796 1.00 0.00 77 ALA A C 16
ATOM 21734 O O . ALA A 1 77 ? 12.876 38.376 8.083 1.00 0.00 77 ALA A O 16
ATOM 21741 N N . ASP A 1 78 ? 14.598 39.744 8.557 1.00 0.00 78 ASP A N 16
ATOM 21742 C CA . ASP A 1 78 ? 14.361 40.619 7.414 1.00 0.00 78 ASP A CA 16
ATOM 21743 C C . ASP A 1 78 ? 15.080 40.099 6.173 1.00 0.00 78 ASP A C 16
ATOM 21744 O O . ASP A 1 78 ? 15.929 39.212 6.261 1.00 0.00 78 ASP A O 16
ATOM 21753 N N . PHE A 1 79 ? 14.733 40.655 5.018 1.00 0.00 79 PHE A N 16
ATOM 21754 C CA . PHE A 1 79 ? 15.343 40.247 3.758 1.00 0.00 79 PHE A CA 16
ATOM 21755 C C . PHE A 1 79 ? 15.497 41.437 2.816 1.00 0.00 79 PHE A C 16
ATOM 21756 O O . PHE A 1 79 ? 14.645 42.325 2.775 1.00 0.00 79 PHE A O 16
ATOM 21773 N N . LYS A 1 80 ? 16.589 41.449 2.060 1.00 0.00 80 LYS A N 16
ATOM 21774 C CA . LYS A 1 80 ? 16.857 42.529 1.117 1.00 0.00 80 LYS A CA 16
ATOM 21775 C C . LYS A 1 80 ? 17.740 42.045 -0.028 1.00 0.00 80 LYS A C 16
ATOM 21776 O O . LYS A 1 80 ? 18.600 41.185 0.161 1.00 0.00 80 LYS A O 16
ATOM 21795 N N . GLN A 1 81 ? 17.522 42.604 -1.214 1.00 0.00 81 GLN A N 16
ATOM 21796 C CA . GLN A 1 81 ? 18.299 42.229 -2.389 1.00 0.00 81 GLN A CA 16
ATOM 21797 C C . GLN A 1 81 ? 18.326 43.362 -3.409 1.00 0.00 81 GLN A C 16
ATOM 21798 O O . GLN A 1 81 ? 17.288 43.756 -3.940 1.00 0.00 81 GLN A O 16
ATOM 21812 N N . GLU A 1 82 ? 19.520 43.883 -3.677 1.00 0.00 82 GLU A N 16
ATOM 21813 C CA . GLU A 1 82 ? 19.681 44.973 -4.632 1.00 0.00 82 GLU A CA 16
ATOM 21814 C C . GLU A 1 82 ? 20.589 44.556 -5.785 1.00 0.00 82 GLU A C 16
ATOM 21815 O O . GLU A 1 82 ? 20.289 44.816 -6.950 1.00 0.00 82 GLU A O 16
ATOM 21827 N N . SER A 1 83 ? 21.700 43.908 -5.451 1.00 0.00 83 SER A N 16
ATOM 21828 C CA . SER A 1 83 ? 22.655 43.459 -6.457 1.00 0.00 83 SER A CA 16
ATOM 21829 C C . SER A 1 83 ? 22.351 42.030 -6.895 1.00 0.00 83 SER A C 16
ATOM 21830 O O . SER A 1 83 ? 22.036 41.170 -6.073 1.00 0.00 83 SER A O 16
ATOM 21838 N N . GLY A 1 84 ? 22.447 41.783 -8.198 1.00 0.00 84 GLY A N 16
ATOM 21839 C CA . GLY A 1 84 ? 22.179 40.458 -8.724 1.00 0.00 84 GLY A CA 16
ATOM 21840 C C . GLY A 1 84 ? 23.131 40.073 -9.840 1.00 0.00 84 GLY A C 16
ATOM 21841 O O . GLY A 1 84 ? 23.481 40.887 -10.694 1.00 0.00 84 GLY A O 16
ATOM 21845 N N . PRO A 1 85 ? 23.567 38.805 -9.840 1.00 0.00 85 PRO A N 16
ATOM 21846 C CA . PRO A 1 85 ? 24.491 38.285 -10.852 1.00 0.00 85 PRO A CA 16
ATOM 21847 C C . PRO A 1 85 ? 23.839 38.164 -12.225 1.00 0.00 85 PRO A C 16
ATOM 21848 O O . PRO A 1 85 ? 22.639 38.392 -12.374 1.00 0.00 85 PRO A O 16
ATOM 21859 N N . SER A 1 86 ? 24.637 37.803 -13.224 1.00 0.00 86 SER A N 16
ATOM 21860 C CA . SER A 1 86 ? 24.137 37.655 -14.586 1.00 0.00 86 SER A CA 16
ATOM 21861 C C . SER A 1 86 ? 24.972 36.641 -15.364 1.00 0.00 86 SER A C 16
ATOM 21862 O O . SER A 1 86 ? 26.025 36.204 -14.902 1.00 0.00 86 SER A O 16
ATOM 21870 N N . SER A 1 87 ? 24.491 36.273 -16.547 1.00 0.00 87 SER A N 16
ATOM 21871 C CA . SER A 1 87 ? 25.190 35.308 -17.388 1.00 0.00 87 SER A CA 16
ATOM 21872 C C . SER A 1 87 ? 25.283 35.808 -18.827 1.00 0.00 87 SER A C 16
ATOM 21873 O O . SER A 1 87 ? 24.466 36.614 -19.269 1.00 0.00 87 SER A O 16
ATOM 21881 N N . GLY A 1 88 ? 26.286 35.322 -19.552 1.00 0.00 88 GLY A N 16
ATOM 21882 C CA . GLY A 1 88 ? 26.468 35.731 -20.933 1.00 0.00 88 GLY A CA 16
ATOM 21883 C C . GLY A 1 88 ? 27.775 35.232 -21.516 1.00 0.00 88 GLY A C 16
ATOM 21884 O O . GLY A 1 88 ? 28.835 35.692 -21.093 1.00 0.00 88 GLY A O 16
ATOM 21889 N N . GLY A 1 1 ? 15.609 -5.883 -60.986 1.00 0.00 1 GLY A N 17
ATOM 21890 C CA . GLY A 1 1 ? 15.951 -6.412 -59.678 1.00 0.00 1 GLY A CA 17
ATOM 21891 C C . GLY A 1 1 ? 16.148 -5.321 -58.644 1.00 0.00 1 GLY A C 17
ATOM 21892 O O . GLY A 1 1 ? 15.209 -4.944 -57.944 1.00 0.00 1 GLY A O 17
ATOM 21896 N N . SER A 1 2 ? 17.373 -4.814 -58.548 1.00 0.00 2 SER A N 17
ATOM 21897 C CA . SER A 1 2 ? 17.692 -3.764 -57.588 1.00 0.00 2 SER A CA 17
ATOM 21898 C C . SER A 1 2 ? 16.959 -3.992 -56.269 1.00 0.00 2 SER A C 17
ATOM 21899 O O . SER A 1 2 ? 16.435 -3.055 -55.667 1.00 0.00 2 SER A O 17
ATOM 21907 N N . SER A 1 3 ? 16.925 -5.245 -55.827 1.00 0.00 3 SER A N 17
ATOM 21908 C CA . SER A 1 3 ? 16.253 -5.599 -54.582 1.00 0.00 3 SER A CA 17
ATOM 21909 C C . SER A 1 3 ? 16.682 -4.670 -53.451 1.00 0.00 3 SER A C 17
ATOM 21910 O O . SER A 1 3 ? 17.701 -3.987 -53.545 1.00 0.00 3 SER A O 17
ATOM 21918 N N . GLY A 1 4 ? 15.895 -4.650 -52.379 1.00 0.00 4 GLY A N 17
ATOM 21919 C CA . GLY A 1 4 ? 16.208 -3.802 -51.244 1.00 0.00 4 GLY A CA 17
ATOM 21920 C C . GLY A 1 4 ? 16.458 -4.598 -49.978 1.00 0.00 4 GLY A C 17
ATOM 21921 O O . GLY A 1 4 ? 17.048 -5.677 -50.021 1.00 0.00 4 GLY A O 17
ATOM 21925 N N . SER A 1 5 ? 16.010 -4.062 -48.846 1.00 0.00 5 SER A N 17
ATOM 21926 C CA . SER A 1 5 ? 16.194 -4.727 -47.561 1.00 0.00 5 SER A CA 17
ATOM 21927 C C . SER A 1 5 ? 15.184 -4.217 -46.538 1.00 0.00 5 SER A C 17
ATOM 21928 O O . SER A 1 5 ? 14.807 -3.045 -46.550 1.00 0.00 5 SER A O 17
ATOM 21936 N N . SER A 1 6 ? 14.748 -5.107 -45.651 1.00 0.00 6 SER A N 17
ATOM 21937 C CA . SER A 1 6 ? 13.779 -4.750 -44.622 1.00 0.00 6 SER A CA 17
ATOM 21938 C C . SER A 1 6 ? 14.353 -4.989 -43.229 1.00 0.00 6 SER A C 17
ATOM 21939 O O . SER A 1 6 ? 15.472 -5.479 -43.082 1.00 0.00 6 SER A O 17
ATOM 21947 N N . GLY A 1 7 ? 13.578 -4.637 -42.208 1.00 0.00 7 GLY A N 17
ATOM 21948 C CA . GLY A 1 7 ? 14.025 -4.819 -40.839 1.00 0.00 7 GLY A CA 17
ATOM 21949 C C . GLY A 1 7 ? 13.010 -5.560 -39.992 1.00 0.00 7 GLY A C 17
ATOM 21950 O O . GLY A 1 7 ? 12.253 -6.389 -40.499 1.00 0.00 7 GLY A O 17
ATOM 21954 N N . LEU A 1 8 ? 12.995 -5.264 -38.697 1.00 0.00 8 LEU A N 17
ATOM 21955 C CA . LEU A 1 8 ? 12.066 -5.909 -37.775 1.00 0.00 8 LEU A CA 17
ATOM 21956 C C . LEU A 1 8 ? 11.917 -5.096 -36.494 1.00 0.00 8 LEU A C 17
ATOM 21957 O O . LEU A 1 8 ? 12.902 -4.786 -35.823 1.00 0.00 8 LEU A O 17
ATOM 21973 N N . LYS A 1 9 ? 10.678 -4.754 -36.157 1.00 0.00 9 LYS A N 17
ATOM 21974 C CA . LYS A 1 9 ? 10.398 -3.980 -34.954 1.00 0.00 9 LYS A CA 17
ATOM 21975 C C . LYS A 1 9 ? 9.099 -4.440 -34.300 1.00 0.00 9 LYS A C 17
ATOM 21976 O O . LYS A 1 9 ? 8.315 -5.173 -34.904 1.00 0.00 9 LYS A O 17
ATOM 21995 N N . ARG A 1 10 ? 8.877 -4.006 -33.064 1.00 0.00 10 ARG A N 17
ATOM 21996 C CA . ARG A 1 10 ? 7.673 -4.374 -32.329 1.00 0.00 10 ARG A CA 17
ATOM 21997 C C . ARG A 1 10 ? 6.839 -3.140 -31.998 1.00 0.00 10 ARG A C 17
ATOM 21998 O O . ARG A 1 10 ? 7.242 -2.012 -32.283 1.00 0.00 10 ARG A O 17
ATOM 22019 N N . ASP A 1 11 ? 5.677 -3.362 -31.395 1.00 0.00 11 ASP A N 17
ATOM 22020 C CA . ASP A 1 11 ? 4.786 -2.268 -31.024 1.00 0.00 11 ASP A CA 17
ATOM 22021 C C . ASP A 1 11 ? 4.237 -2.468 -29.614 1.00 0.00 11 ASP A C 17
ATOM 22022 O O . ASP A 1 11 ? 4.316 -3.563 -29.056 1.00 0.00 11 ASP A O 17
ATOM 22031 N N . PHE A 1 12 ? 3.682 -1.404 -29.044 1.00 0.00 12 PHE A N 17
ATOM 22032 C CA . PHE A 1 12 ? 3.122 -1.462 -27.699 1.00 0.00 12 PHE A CA 17
ATOM 22033 C C . PHE A 1 12 ? 1.619 -1.203 -27.725 1.00 0.00 12 PHE A C 17
ATOM 22034 O O . PHE A 1 12 ? 1.108 -0.535 -28.624 1.00 0.00 12 PHE A O 17
ATOM 22051 N N . ILE A 1 13 ? 0.916 -1.738 -26.732 1.00 0.00 13 ILE A N 17
ATOM 22052 C CA . ILE A 1 13 ? -0.529 -1.565 -26.640 1.00 0.00 13 ILE A CA 17
ATOM 22053 C C . ILE A 1 13 ? -0.925 -0.954 -25.300 1.00 0.00 13 ILE A C 17
ATOM 22054 O O . ILE A 1 13 ? -0.124 -0.910 -24.366 1.00 0.00 13 ILE A O 17
ATOM 22070 N N . ILE A 1 14 ? -2.165 -0.484 -25.214 1.00 0.00 14 ILE A N 17
ATOM 22071 C CA . ILE A 1 14 ? -2.668 0.121 -23.987 1.00 0.00 14 ILE A CA 17
ATOM 22072 C C . ILE A 1 14 ? -4.145 -0.197 -23.783 1.00 0.00 14 ILE A C 17
ATOM 22073 O O . ILE A 1 14 ? -5.007 0.313 -24.500 1.00 0.00 14 ILE A O 17
ATOM 22089 N N . LEU A 1 15 ? -4.432 -1.043 -22.799 1.00 0.00 15 LEU A N 17
ATOM 22090 C CA . LEU A 1 15 ? -5.806 -1.429 -22.497 1.00 0.00 15 LEU A CA 17
ATOM 22091 C C . LEU A 1 15 ? -6.009 -1.591 -20.994 1.00 0.00 15 LEU A C 17
ATOM 22092 O O . LEU A 1 15 ? -5.423 -2.475 -20.370 1.00 0.00 15 LEU A O 17
ATOM 22108 N N . GLY A 1 16 ? -6.844 -0.731 -20.419 1.00 0.00 16 GLY A N 17
ATOM 22109 C CA . GLY A 1 16 ? -7.111 -0.797 -18.994 1.00 0.00 16 GLY A CA 17
ATOM 22110 C C . GLY A 1 16 ? -7.582 -2.169 -18.555 1.00 0.00 16 GLY A C 17
ATOM 22111 O O . GLY A 1 16 ? -7.936 -3.006 -19.384 1.00 0.00 16 GLY A O 17
ATOM 22115 N N . ASN A 1 17 ? -7.584 -2.402 -17.247 1.00 0.00 17 ASN A N 17
ATOM 22116 C CA . ASN A 1 17 ? -8.012 -3.684 -16.699 1.00 0.00 17 ASN A CA 17
ATOM 22117 C C . ASN A 1 17 ? -8.549 -3.517 -15.280 1.00 0.00 17 ASN A C 17
ATOM 22118 O O . ASN A 1 17 ? -8.215 -2.557 -14.588 1.00 0.00 17 ASN A O 17
ATOM 22129 N N . GLY A 1 18 ? -9.383 -4.460 -14.854 1.00 0.00 18 GLY A N 17
ATOM 22130 C CA . GLY A 1 18 ? -9.953 -4.400 -13.521 1.00 0.00 18 GLY A CA 17
ATOM 22131 C C . GLY A 1 18 ? -10.898 -5.552 -13.242 1.00 0.00 18 GLY A C 17
ATOM 22132 O O . GLY A 1 18 ? -11.836 -5.810 -13.997 1.00 0.00 18 GLY A O 17
ATOM 22136 N N . PRO A 1 19 ? -10.655 -6.267 -12.134 1.00 0.00 19 PRO A N 17
ATOM 22137 C CA . PRO A 1 19 ? -11.480 -7.410 -11.732 1.00 0.00 19 PRO A CA 17
ATOM 22138 C C . PRO A 1 19 ? -12.871 -6.987 -11.271 1.00 0.00 19 PRO A C 17
ATOM 22139 O O . PRO A 1 19 ? -13.059 -5.877 -10.774 1.00 0.00 19 PRO A O 17
ATOM 22150 N N . ARG A 1 20 ? -13.842 -7.879 -11.440 1.00 0.00 20 ARG A N 17
ATOM 22151 C CA . ARG A 1 20 ? -15.216 -7.597 -11.042 1.00 0.00 20 ARG A CA 17
ATOM 22152 C C . ARG A 1 20 ? -15.531 -8.231 -9.690 1.00 0.00 20 ARG A C 17
ATOM 22153 O O . ARG A 1 20 ? -16.621 -8.767 -9.483 1.00 0.00 20 ARG A O 17
ATOM 22174 N N . LEU A 1 21 ? -14.571 -8.166 -8.774 1.00 0.00 21 LEU A N 17
ATOM 22175 C CA . LEU A 1 21 ? -14.746 -8.735 -7.442 1.00 0.00 21 LEU A CA 17
ATOM 22176 C C . LEU A 1 21 ? -14.901 -7.634 -6.397 1.00 0.00 21 LEU A C 17
ATOM 22177 O O . LEU A 1 21 ? -13.988 -6.839 -6.180 1.00 0.00 21 LEU A O 17
ATOM 22193 N N . GLN A 1 22 ? -16.062 -7.598 -5.751 1.00 0.00 22 GLN A N 17
ATOM 22194 C CA . GLN A 1 22 ? -16.336 -6.596 -4.728 1.00 0.00 22 GLN A CA 17
ATOM 22195 C C . GLN A 1 22 ? -16.433 -7.240 -3.348 1.00 0.00 22 GLN A C 17
ATOM 22196 O O . GLN A 1 22 ? -17.304 -6.894 -2.552 1.00 0.00 22 GLN A O 17
ATOM 22210 N N . ASN A 1 23 ? -15.532 -8.177 -3.074 1.00 0.00 23 ASN A N 17
ATOM 22211 C CA . ASN A 1 23 ? -15.516 -8.870 -1.790 1.00 0.00 23 ASN A CA 17
ATOM 22212 C C . ASN A 1 23 ? -14.667 -8.113 -0.774 1.00 0.00 23 ASN A C 17
ATOM 22213 O O . ASN A 1 23 ? -13.848 -7.270 -1.139 1.00 0.00 23 ASN A O 17
ATOM 22224 N N . SER A 1 24 ? -14.868 -8.421 0.504 1.00 0.00 24 SER A N 17
ATOM 22225 C CA . SER A 1 24 ? -14.124 -7.768 1.574 1.00 0.00 24 SER A CA 17
ATOM 22226 C C . SER A 1 24 ? -12.640 -8.114 1.493 1.00 0.00 24 SER A C 17
ATOM 22227 O O . SER A 1 24 ? -12.236 -9.241 1.779 1.00 0.00 24 SER A O 17
ATOM 22235 N N . THR A 1 25 ? -11.831 -7.135 1.100 1.00 0.00 25 THR A N 17
ATOM 22236 C CA . THR A 1 25 ? -10.392 -7.334 0.979 1.00 0.00 25 THR A CA 17
ATOM 22237 C C . THR A 1 25 ? -9.624 -6.298 1.791 1.00 0.00 25 THR A C 17
ATOM 22238 O O . THR A 1 25 ? -10.135 -5.214 2.075 1.00 0.00 25 THR A O 17
ATOM 22249 N N . TYR A 1 26 ? -8.394 -6.637 2.161 1.00 0.00 26 TYR A N 17
ATOM 22250 C CA . TYR A 1 26 ? -7.555 -5.736 2.943 1.00 0.00 26 TYR A CA 17
ATOM 22251 C C . TYR A 1 26 ? -6.377 -5.233 2.115 1.00 0.00 26 TYR A C 17
ATOM 22252 O O . TYR A 1 26 ? -5.529 -6.015 1.685 1.00 0.00 26 TYR A O 17
ATOM 22270 N N . GLN A 1 27 ? -6.332 -3.923 1.896 1.00 0.00 27 GLN A N 17
ATOM 22271 C CA . GLN A 1 27 ? -5.257 -3.315 1.119 1.00 0.00 27 GLN A CA 17
ATOM 22272 C C . GLN A 1 27 ? -4.088 -2.928 2.018 1.00 0.00 27 GLN A C 17
ATOM 22273 O O . GLN A 1 27 ? -4.085 -1.855 2.623 1.00 0.00 27 GLN A O 17
ATOM 22287 N N . CYS A 1 28 ? -3.096 -3.807 2.102 1.00 0.00 28 CYS A N 17
ATOM 22288 C CA . CYS A 1 28 ? -1.920 -3.559 2.928 1.00 0.00 28 CYS A CA 17
ATOM 22289 C C . CYS A 1 28 ? -1.296 -2.207 2.593 1.00 0.00 28 CYS A C 17
ATOM 22290 O O . CYS A 1 28 ? -0.846 -1.980 1.470 1.00 0.00 28 CYS A O 17
ATOM 22297 N N . LYS A 1 29 ? -1.273 -1.313 3.575 1.00 0.00 29 LYS A N 17
ATOM 22298 C CA . LYS A 1 29 ? -0.704 0.016 3.387 1.00 0.00 29 LYS A CA 17
ATOM 22299 C C . LYS A 1 29 ? 0.808 -0.006 3.592 1.00 0.00 29 LYS A C 17
ATOM 22300 O O . LYS A 1 29 ? 1.409 1.002 3.965 1.00 0.00 29 LYS A O 17
ATOM 22319 N N . HIS A 1 30 ? 1.418 -1.160 3.343 1.00 0.00 30 HIS A N 17
ATOM 22320 C CA . HIS A 1 30 ? 2.860 -1.312 3.499 1.00 0.00 30 HIS A CA 17
ATOM 22321 C C . HIS A 1 30 ? 3.507 -1.728 2.181 1.00 0.00 30 HIS A C 17
ATOM 22322 O O . HIS A 1 30 ? 4.551 -1.199 1.796 1.00 0.00 30 HIS A O 17
ATOM 22336 N N . CYS A 1 31 ? 2.883 -2.678 1.494 1.00 0.00 31 CYS A N 17
ATOM 22337 C CA . CYS A 1 31 ? 3.398 -3.166 0.220 1.00 0.00 31 CYS A CA 17
ATOM 22338 C C . CYS A 1 31 ? 2.354 -3.013 -0.883 1.00 0.00 31 CYS A C 17
ATOM 22339 O O . CYS A 1 31 ? 2.646 -3.221 -2.061 1.00 0.00 31 CYS A O 17
ATOM 22346 N N . ASP A 1 32 ? 1.138 -2.649 -0.492 1.00 0.00 32 ASP A N 17
ATOM 22347 C CA . ASP A 1 32 ? 0.051 -2.468 -1.447 1.00 0.00 32 ASP A CA 17
ATOM 22348 C C . ASP A 1 32 ? -0.473 -3.814 -1.937 1.00 0.00 32 ASP A C 17
ATOM 22349 O O . ASP A 1 32 ? -0.692 -4.009 -3.132 1.00 0.00 32 ASP A O 17
ATOM 22358 N N . SER A 1 33 ? -0.672 -4.741 -1.004 1.00 0.00 33 SER A N 17
ATOM 22359 C CA . SER A 1 33 ? -1.165 -6.071 -1.342 1.00 0.00 33 SER A CA 17
ATOM 22360 C C . SER A 1 33 ? -2.647 -6.203 -1.002 1.00 0.00 33 SER A C 17
ATOM 22361 O O . SER A 1 33 ? -3.296 -5.232 -0.611 1.00 0.00 33 SER A O 17
ATOM 22369 N N . LYS A 1 34 ? -3.177 -7.411 -1.155 1.00 0.00 34 LYS A N 17
ATOM 22370 C CA . LYS A 1 34 ? -4.582 -7.674 -0.865 1.00 0.00 34 LYS A CA 17
ATOM 22371 C C . LYS A 1 34 ? -4.739 -8.955 -0.053 1.00 0.00 34 LYS A C 17
ATOM 22372 O O . LYS A 1 34 ? -4.290 -10.025 -0.468 1.00 0.00 34 LYS A O 17
ATOM 22391 N N . LEU A 1 35 ? -5.380 -8.841 1.105 1.00 0.00 35 LEU A N 17
ATOM 22392 C CA . LEU A 1 35 ? -5.598 -9.992 1.975 1.00 0.00 35 LEU A CA 17
ATOM 22393 C C . LEU A 1 35 ? -7.088 -10.227 2.203 1.00 0.00 35 LEU A C 17
ATOM 22394 O O . LEU A 1 35 ? -7.883 -9.288 2.186 1.00 0.00 35 LEU A O 17
ATOM 22410 N N . GLN A 1 36 ? -7.457 -11.486 2.419 1.00 0.00 36 GLN A N 17
ATOM 22411 C CA . GLN A 1 36 ? -8.851 -11.843 2.652 1.00 0.00 36 GLN A CA 17
ATOM 22412 C C . GLN A 1 36 ? -9.420 -11.072 3.839 1.00 0.00 36 GLN A C 17
ATOM 22413 O O . GLN A 1 36 ? -10.374 -10.307 3.695 1.00 0.00 36 GLN A O 17
ATOM 22427 N N . SER A 1 37 ? -8.828 -11.277 5.011 1.00 0.00 37 SER A N 17
ATOM 22428 C CA . SER A 1 37 ? -9.278 -10.604 6.223 1.00 0.00 37 SER A CA 17
ATOM 22429 C C . SER A 1 37 ? -8.138 -10.479 7.230 1.00 0.00 37 SER A C 17
ATOM 22430 O O . SER A 1 37 ? -7.026 -10.950 6.990 1.00 0.00 37 SER A O 17
ATOM 22438 N N . THR A 1 38 ? -8.423 -9.839 8.360 1.00 0.00 38 THR A N 17
ATOM 22439 C CA . THR A 1 38 ? -7.424 -9.649 9.404 1.00 0.00 38 THR A CA 17
ATOM 22440 C C . THR A 1 38 ? -6.607 -10.918 9.620 1.00 0.00 38 THR A C 17
ATOM 22441 O O . THR A 1 38 ? -5.377 -10.891 9.575 1.00 0.00 38 THR A O 17
ATOM 22452 N N . ALA A 1 39 ? -7.298 -12.029 9.854 1.00 0.00 39 ALA A N 17
ATOM 22453 C CA . ALA A 1 39 ? -6.636 -13.308 10.074 1.00 0.00 39 ALA A CA 17
ATOM 22454 C C . ALA A 1 39 ? -5.371 -13.425 9.230 1.00 0.00 39 ALA A C 17
ATOM 22455 O O . ALA A 1 39 ? -4.366 -13.976 9.676 1.00 0.00 39 ALA A O 17
ATOM 22462 N N . GLU A 1 40 ? -5.430 -12.902 8.009 1.00 0.00 40 GLU A N 17
ATOM 22463 C CA . GLU A 1 40 ? -4.289 -12.950 7.103 1.00 0.00 40 GLU A CA 17
ATOM 22464 C C . GLU A 1 40 ? -3.343 -11.780 7.357 1.00 0.00 40 GLU A C 17
ATOM 22465 O O . GLU A 1 40 ? -2.122 -11.931 7.304 1.00 0.00 40 GLU A O 17
ATOM 22477 N N . LEU A 1 41 ? -3.916 -10.613 7.633 1.00 0.00 41 LEU A N 17
ATOM 22478 C CA . LEU A 1 41 ? -3.125 -9.416 7.895 1.00 0.00 41 LEU A CA 17
ATOM 22479 C C . LEU A 1 41 ? -2.243 -9.604 9.126 1.00 0.00 41 LEU A C 17
ATOM 22480 O O . LEU A 1 41 ? -1.126 -9.091 9.187 1.00 0.00 41 LEU A O 17
ATOM 22496 N N . THR A 1 42 ? -2.752 -10.346 10.104 1.00 0.00 42 THR A N 17
ATOM 22497 C CA . THR A 1 42 ? -2.011 -10.604 11.333 1.00 0.00 42 THR A CA 17
ATOM 22498 C C . THR A 1 42 ? -0.704 -11.332 11.044 1.00 0.00 42 THR A C 17
ATOM 22499 O O . THR A 1 42 ? 0.301 -11.116 11.721 1.00 0.00 42 THR A O 17
ATOM 22510 N N . SER A 1 43 ? -0.723 -12.196 10.033 1.00 0.00 43 SER A N 17
ATOM 22511 C CA . SER A 1 43 ? 0.461 -12.959 9.657 1.00 0.00 43 SER A CA 17
ATOM 22512 C C . SER A 1 43 ? 1.296 -12.195 8.633 1.00 0.00 43 SER A C 17
ATOM 22513 O O . SER A 1 43 ? 2.526 -12.204 8.686 1.00 0.00 43 SER A O 17
ATOM 22521 N N . HIS A 1 44 ? 0.617 -11.535 7.699 1.00 0.00 44 HIS A N 17
ATOM 22522 C CA . HIS A 1 44 ? 1.295 -10.766 6.662 1.00 0.00 44 HIS A CA 17
ATOM 22523 C C . HIS A 1 44 ? 2.062 -9.595 7.268 1.00 0.00 44 HIS A C 17
ATOM 22524 O O . HIS A 1 44 ? 3.225 -9.362 6.935 1.00 0.00 44 HIS A O 17
ATOM 22538 N N . LEU A 1 45 ? 1.405 -8.861 8.158 1.00 0.00 45 LEU A N 17
ATOM 22539 C CA . LEU A 1 45 ? 2.025 -7.713 8.811 1.00 0.00 45 LEU A CA 17
ATOM 22540 C C . LEU A 1 45 ? 3.277 -8.131 9.576 1.00 0.00 45 LEU A C 17
ATOM 22541 O O . LEU A 1 45 ? 4.290 -7.434 9.556 1.00 0.00 45 LEU A O 17
ATOM 22557 N N . ASN A 1 46 ? 3.199 -9.276 10.247 1.00 0.00 46 ASN A N 17
ATOM 22558 C CA . ASN A 1 46 ? 4.326 -9.789 11.017 1.00 0.00 46 ASN A CA 17
ATOM 22559 C C . ASN A 1 46 ? 5.617 -9.716 10.206 1.00 0.00 46 ASN A C 17
ATOM 22560 O O . ASN A 1 46 ? 6.686 -9.430 10.747 1.00 0.00 46 ASN A O 17
ATOM 22571 N N . ILE A 1 47 ? 5.508 -9.975 8.908 1.00 0.00 47 ILE A N 17
ATOM 22572 C CA . ILE A 1 47 ? 6.666 -9.937 8.022 1.00 0.00 47 ILE A CA 17
ATOM 22573 C C . ILE A 1 47 ? 7.319 -8.559 8.030 1.00 0.00 47 ILE A C 17
ATOM 22574 O O . ILE A 1 47 ? 8.537 -8.436 7.899 1.00 0.00 47 ILE A O 17
ATOM 22590 N N . HIS A 1 48 ? 6.500 -7.523 8.187 1.00 0.00 48 HIS A N 17
ATOM 22591 C CA . HIS A 1 48 ? 6.998 -6.153 8.214 1.00 0.00 48 HIS A CA 17
ATOM 22592 C C . HIS A 1 48 ? 7.599 -5.820 9.577 1.00 0.00 48 HIS A C 17
ATOM 22593 O O . HIS A 1 48 ? 8.796 -5.560 9.691 1.00 0.00 48 HIS A O 17
ATOM 22607 N N . ASN A 1 49 ? 6.759 -5.830 10.607 1.00 0.00 49 ASN A N 17
ATOM 22608 C CA . ASN A 1 49 ? 7.207 -5.528 11.961 1.00 0.00 49 ASN A CA 17
ATOM 22609 C C . ASN A 1 49 ? 8.582 -6.134 12.227 1.00 0.00 49 ASN A C 17
ATOM 22610 O O . ASN A 1 49 ? 9.518 -5.430 12.605 1.00 0.00 49 ASN A O 17
ATOM 22621 N N . GLU A 1 50 ? 8.694 -7.443 12.026 1.00 0.00 50 GLU A N 17
ATOM 22622 C CA . GLU A 1 50 ? 9.955 -8.143 12.244 1.00 0.00 50 GLU A CA 17
ATOM 22623 C C . GLU A 1 50 ? 11.079 -7.505 11.433 1.00 0.00 50 GLU A C 17
ATOM 22624 O O . GLU A 1 50 ? 12.207 -7.380 11.910 1.00 0.00 50 GLU A O 17
ATOM 22636 N N . GLU A 1 51 ? 10.762 -7.105 10.206 1.00 0.00 51 GLU A N 17
ATOM 22637 C CA . GLU A 1 51 ? 11.746 -6.482 9.329 1.00 0.00 51 GLU A CA 17
ATOM 22638 C C . GLU A 1 51 ? 12.156 -5.110 9.858 1.00 0.00 51 GLU A C 17
ATOM 22639 O O . GLU A 1 51 ? 13.337 -4.764 9.869 1.00 0.00 51 GLU A O 17
ATOM 22651 N N . PHE A 1 52 ? 11.171 -4.334 10.297 1.00 0.00 52 PHE A N 17
ATOM 22652 C CA . PHE A 1 52 ? 11.428 -3.000 10.827 1.00 0.00 52 PHE A CA 17
ATOM 22653 C C . PHE A 1 52 ? 12.180 -3.076 12.153 1.00 0.00 52 PHE A C 17
ATOM 22654 O O . PHE A 1 52 ? 13.031 -2.236 12.444 1.00 0.00 52 PHE A O 17
ATOM 22671 N N . GLN A 1 53 ? 11.859 -4.089 12.951 1.00 0.00 53 GLN A N 17
ATOM 22672 C CA . GLN A 1 53 ? 12.503 -4.275 14.246 1.00 0.00 53 GLN A CA 17
ATOM 22673 C C . GLN A 1 53 ? 13.942 -4.752 14.074 1.00 0.00 53 GLN A C 17
ATOM 22674 O O . GLN A 1 53 ? 14.846 -4.294 14.773 1.00 0.00 53 GLN A O 17
ATOM 22688 N N . LYS A 1 54 ? 14.147 -5.674 13.140 1.00 0.00 54 LYS A N 17
ATOM 22689 C CA . LYS A 1 54 ? 15.475 -6.213 12.876 1.00 0.00 54 LYS A CA 17
ATOM 22690 C C . LYS A 1 54 ? 16.428 -5.113 12.419 1.00 0.00 54 LYS A C 17
ATOM 22691 O O . LYS A 1 54 ? 17.496 -4.922 13.001 1.00 0.00 54 LYS A O 17
ATOM 22710 N N . ARG A 1 55 ? 16.034 -4.391 11.374 1.00 0.00 55 ARG A N 17
ATOM 22711 C CA . ARG A 1 55 ? 16.853 -3.310 10.840 1.00 0.00 55 ARG A CA 17
ATOM 22712 C C . ARG A 1 55 ? 16.844 -2.107 11.779 1.00 0.00 55 ARG A C 17
ATOM 22713 O O . ARG A 1 55 ? 17.898 -1.597 12.159 1.00 0.00 55 ARG A O 17
ATOM 22734 N N . ALA A 1 56 ? 15.649 -1.659 12.148 1.00 0.00 56 ALA A N 17
ATOM 22735 C CA . ALA A 1 56 ? 15.503 -0.518 13.043 1.00 0.00 56 ALA A CA 17
ATOM 22736 C C . ALA A 1 56 ? 16.183 0.720 12.468 1.00 0.00 56 ALA A C 17
ATOM 22737 O O . ALA A 1 56 ? 16.768 1.517 13.202 1.00 0.00 56 ALA A O 17
ATOM 22744 N N . LYS A 1 57 ? 16.104 0.876 11.151 1.00 0.00 57 LYS A N 17
ATOM 22745 C CA . LYS A 1 57 ? 16.711 2.017 10.477 1.00 0.00 57 LYS A CA 17
ATOM 22746 C C . LYS A 1 57 ? 15.882 3.280 10.690 1.00 0.00 57 LYS A C 17
ATOM 22747 O O . LYS A 1 57 ? 14.652 3.228 10.721 1.00 0.00 57 LYS A O 17
ATOM 22766 N N . ARG A 1 58 ? 16.563 4.412 10.836 1.00 0.00 58 ARG A N 17
ATOM 22767 C CA . ARG A 1 58 ? 15.889 5.687 11.046 1.00 0.00 58 ARG A CA 17
ATOM 22768 C C . ARG A 1 58 ? 14.730 5.857 10.068 1.00 0.00 58 ARG A C 17
ATOM 22769 O O . ARG A 1 58 ? 14.902 5.718 8.858 1.00 0.00 58 ARG A O 17
ATOM 22790 N N . GLN A 1 59 ? 13.551 6.158 10.602 1.00 0.00 59 GLN A N 17
ATOM 22791 C CA . GLN A 1 59 ? 12.364 6.346 9.776 1.00 0.00 59 GLN A CA 17
ATOM 22792 C C . GLN A 1 59 ? 12.379 7.715 9.104 1.00 0.00 59 GLN A C 17
ATOM 22793 O O . GLN A 1 59 ? 13.302 8.504 9.304 1.00 0.00 59 GLN A O 17
ATOM 22807 N N . GLU A 1 60 ? 11.351 7.989 8.307 1.00 0.00 60 GLU A N 17
ATOM 22808 C CA . GLU A 1 60 ? 11.248 9.263 7.605 1.00 0.00 60 GLU A CA 17
ATOM 22809 C C . GLU A 1 60 ? 12.318 9.375 6.523 1.00 0.00 60 GLU A C 17
ATOM 22810 O O . GLU A 1 60 ? 12.970 10.410 6.384 1.00 0.00 60 GLU A O 17
ATOM 22822 N N . ARG A 1 61 ? 12.493 8.302 5.758 1.00 0.00 61 ARG A N 17
ATOM 22823 C CA . ARG A 1 61 ? 13.484 8.279 4.689 1.00 0.00 61 ARG A CA 17
ATOM 22824 C C . ARG A 1 61 ? 12.891 8.807 3.386 1.00 0.00 61 ARG A C 17
ATOM 22825 O O . ARG A 1 61 ? 11.672 8.843 3.217 1.00 0.00 61 ARG A O 17
ATOM 22846 N N . ARG A 1 62 ? 13.762 9.215 2.468 1.00 0.00 62 ARG A N 17
ATOM 22847 C CA . ARG A 1 62 ? 13.324 9.742 1.181 1.00 0.00 62 ARG A CA 17
ATOM 22848 C C . ARG A 1 62 ? 12.607 8.667 0.369 1.00 0.00 62 ARG A C 17
ATOM 22849 O O . ARG A 1 62 ? 13.202 8.029 -0.499 1.00 0.00 62 ARG A O 17
ATOM 22870 N N . LYS A 1 63 ? 11.325 8.473 0.657 1.00 0.00 63 LYS A N 17
ATOM 22871 C CA . LYS A 1 63 ? 10.525 7.477 -0.046 1.00 0.00 63 LYS A CA 17
ATOM 22872 C C . LYS A 1 63 ? 9.042 7.831 0.010 1.00 0.00 63 LYS A C 17
ATOM 22873 O O . LYS A 1 63 ? 8.426 7.791 1.074 1.00 0.00 63 LYS A O 17
ATOM 22892 N N . GLN A 1 64 ? 8.477 8.177 -1.142 1.00 0.00 64 GLN A N 17
ATOM 22893 C CA . GLN A 1 64 ? 7.067 8.538 -1.223 1.00 0.00 64 GLN A CA 17
ATOM 22894 C C . GLN A 1 64 ? 6.449 8.032 -2.522 1.00 0.00 64 GLN A C 17
ATOM 22895 O O . GLN A 1 64 ? 7.013 8.213 -3.602 1.00 0.00 64 GLN A O 17
ATOM 22909 N N . LEU A 1 65 ? 5.287 7.397 -2.411 1.00 0.00 65 LEU A N 17
ATOM 22910 C CA . LEU A 1 65 ? 4.592 6.864 -3.578 1.00 0.00 65 LEU A CA 17
ATOM 22911 C C . LEU A 1 65 ? 4.121 7.990 -4.492 1.00 0.00 65 LEU A C 17
ATOM 22912 O O . LEU A 1 65 ? 3.225 8.757 -4.139 1.00 0.00 65 LEU A O 17
ATOM 22928 N N . LEU A 1 66 ? 4.728 8.082 -5.670 1.00 0.00 66 LEU A N 17
ATOM 22929 C CA . LEU A 1 66 ? 4.369 9.113 -6.638 1.00 0.00 66 LEU A CA 17
ATOM 22930 C C . LEU A 1 66 ? 4.937 8.788 -8.016 1.00 0.00 66 LEU A C 17
ATOM 22931 O O . LEU A 1 66 ? 6.149 8.829 -8.224 1.00 0.00 66 LEU A O 17
ATOM 22947 N N . SER A 1 67 ? 4.051 8.466 -8.954 1.00 0.00 67 SER A N 17
ATOM 22948 C CA . SER A 1 67 ? 4.464 8.133 -10.312 1.00 0.00 67 SER A CA 17
ATOM 22949 C C . SER A 1 67 ? 3.252 7.986 -11.227 1.00 0.00 67 SER A C 17
ATOM 22950 O O . SER A 1 67 ? 2.126 7.808 -10.763 1.00 0.00 67 SER A O 17
ATOM 22958 N N . LYS A 1 68 ? 3.492 8.062 -12.532 1.00 0.00 68 LYS A N 17
ATOM 22959 C CA . LYS A 1 68 ? 2.422 7.937 -13.515 1.00 0.00 68 LYS A CA 17
ATOM 22960 C C . LYS A 1 68 ? 2.584 6.662 -14.336 1.00 0.00 68 LYS A C 17
ATOM 22961 O O . LYS A 1 68 ? 3.101 6.693 -15.452 1.00 0.00 68 LYS A O 17
ATOM 22980 N N . GLN A 1 69 ? 2.138 5.542 -13.775 1.00 0.00 69 GLN A N 17
ATOM 22981 C CA . GLN A 1 69 ? 2.233 4.257 -14.457 1.00 0.00 69 GLN A CA 17
ATOM 22982 C C . GLN A 1 69 ? 0.851 3.641 -14.654 1.00 0.00 69 GLN A C 17
ATOM 22983 O O . GLN A 1 69 ? 0.361 2.902 -13.801 1.00 0.00 6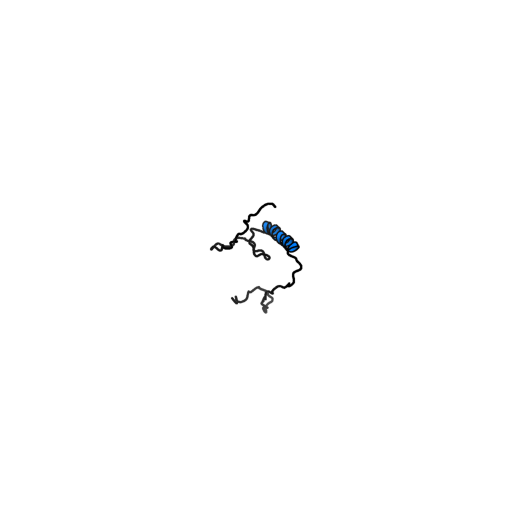9 GLN A O 17
ATOM 22997 N N . LYS A 1 70 ? 0.227 3.952 -15.785 1.00 0.00 70 LYS A N 17
ATOM 22998 C CA . LYS A 1 70 ? -1.098 3.430 -16.097 1.00 0.00 70 LYS A CA 17
ATOM 22999 C C . LYS A 1 70 ? -1.039 2.463 -17.275 1.00 0.00 70 LYS A C 17
ATOM 23000 O O . LYS A 1 70 ? -1.281 2.847 -18.419 1.00 0.00 70 LYS A O 17
ATOM 23019 N N . TYR A 1 71 ? -0.716 1.207 -16.987 1.00 0.00 71 TYR A N 17
ATOM 23020 C CA . TYR A 1 71 ? -0.625 0.185 -18.023 1.00 0.00 71 TYR A CA 17
ATOM 23021 C C . TYR A 1 71 ? -1.052 -1.177 -17.485 1.00 0.00 71 TYR A C 17
ATOM 23022 O O . TYR A 1 71 ? -0.770 -1.519 -16.336 1.00 0.00 71 TYR A O 17
ATOM 23040 N N . ALA A 1 72 ? -1.733 -1.951 -18.324 1.00 0.00 72 ALA A N 17
ATOM 23041 C CA . ALA A 1 72 ? -2.197 -3.276 -17.934 1.00 0.00 72 ALA A CA 17
ATOM 23042 C C . ALA A 1 72 ? -2.601 -4.097 -19.154 1.00 0.00 72 ALA A C 17
ATOM 23043 O O . ALA A 1 72 ? -2.738 -3.563 -20.256 1.00 0.00 72 ALA A O 17
ATOM 23050 N N . ASP A 1 73 ? -2.789 -5.396 -18.952 1.00 0.00 73 ASP A N 17
ATOM 23051 C CA . ASP A 1 73 ? -3.177 -6.291 -20.036 1.00 0.00 73 ASP A CA 17
ATOM 23052 C C . ASP A 1 73 ? -4.290 -7.234 -19.590 1.00 0.00 73 ASP A C 17
ATOM 23053 O O . ASP A 1 73 ? -4.465 -7.485 -18.399 1.00 0.00 73 ASP A O 17
ATOM 23062 N N . GLY A 1 74 ? -5.043 -7.752 -20.557 1.00 0.00 74 GLY A N 17
ATOM 23063 C CA . GLY A 1 74 ? -6.131 -8.660 -20.244 1.00 0.00 74 GLY A CA 17
ATOM 23064 C C . GLY A 1 74 ? -7.049 -8.894 -21.427 1.00 0.00 74 GLY A C 17
ATOM 23065 O O . GLY A 1 74 ? -7.128 -10.005 -21.950 1.00 0.00 74 GLY A O 17
ATOM 23069 N N . ALA A 1 75 ? -7.747 -7.844 -21.848 1.00 0.00 75 ALA A N 17
ATOM 23070 C CA . ALA A 1 75 ? -8.665 -7.940 -22.977 1.00 0.00 75 ALA A CA 17
ATOM 23071 C C . ALA A 1 75 ? -9.914 -8.731 -22.603 1.00 0.00 75 ALA A C 17
ATOM 23072 O O . ALA A 1 75 ? -10.407 -9.540 -23.389 1.00 0.00 75 ALA A O 17
ATOM 23079 N N . PHE A 1 76 ? -10.421 -8.492 -21.398 1.00 0.00 76 PHE A N 17
ATOM 23080 C CA . PHE A 1 76 ? -11.612 -9.184 -20.919 1.00 0.00 76 PHE A CA 17
ATOM 23081 C C . PHE A 1 76 ?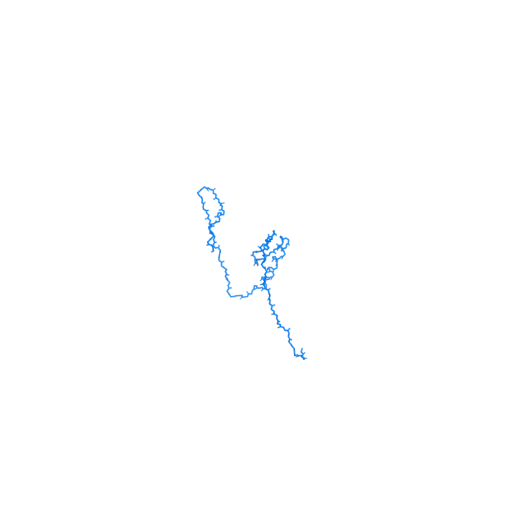 -12.776 -8.212 -20.756 1.00 0.00 76 PHE A C 17
ATOM 23082 O O . PHE A 1 76 ? -12.580 -7.000 -20.671 1.00 0.00 76 PHE A O 17
ATOM 23099 N N . ALA A 1 77 ? -13.990 -8.753 -20.714 1.00 0.00 77 ALA A N 17
ATOM 23100 C CA . ALA A 1 77 ? -15.186 -7.935 -20.560 1.00 0.00 77 ALA A CA 17
ATOM 23101 C C . ALA A 1 77 ? -16.407 -8.799 -20.261 1.00 0.00 77 ALA A C 17
ATOM 23102 O O . ALA A 1 77 ? -16.502 -9.937 -20.721 1.00 0.00 77 ALA A O 17
ATOM 23109 N N . ASP A 1 78 ? -17.338 -8.251 -19.488 1.00 0.00 78 ASP A N 17
ATOM 23110 C CA . ASP A 1 78 ? -18.553 -8.972 -19.128 1.00 0.00 78 ASP A CA 17
ATOM 23111 C C . ASP A 1 78 ? -19.634 -8.009 -18.647 1.00 0.00 78 ASP A C 17
ATOM 23112 O O . ASP A 1 78 ? -19.372 -6.827 -18.423 1.00 0.00 78 ASP A O 17
ATOM 23121 N N . PHE A 1 79 ? -20.850 -8.521 -18.491 1.00 0.00 79 PHE A N 17
ATOM 23122 C CA . PHE A 1 79 ? -21.971 -7.706 -18.038 1.00 0.00 79 PHE A CA 17
ATOM 23123 C C . PHE A 1 79 ? -23.165 -8.581 -17.667 1.00 0.00 79 PHE A C 17
ATOM 23124 O O . PHE A 1 79 ? -23.416 -9.609 -18.297 1.00 0.00 79 PHE A O 17
ATOM 23141 N N . LYS A 1 80 ? -23.898 -8.167 -16.639 1.00 0.00 80 LYS A N 17
ATOM 23142 C CA . LYS A 1 80 ? -25.066 -8.910 -16.182 1.00 0.00 80 LYS A CA 17
ATOM 23143 C C . LYS A 1 80 ? -26.318 -8.473 -16.936 1.00 0.00 80 LYS A C 17
ATOM 23144 O O . LYS A 1 80 ? -26.447 -7.311 -17.320 1.00 0.00 80 LYS A O 17
ATOM 23163 N N . GLN A 1 81 ? -27.238 -9.411 -17.141 1.00 0.00 81 GLN A N 17
ATOM 23164 C CA . GLN A 1 81 ? -28.480 -9.120 -17.847 1.00 0.00 81 GLN A CA 17
ATOM 23165 C C . GLN A 1 81 ? -29.688 -9.396 -16.960 1.00 0.00 81 GLN A C 17
ATOM 23166 O O . GLN A 1 81 ? -30.637 -8.613 -16.926 1.00 0.00 81 GLN A O 17
ATOM 23180 N N . GLU A 1 82 ? -29.647 -10.515 -16.242 1.00 0.00 82 GLU A N 17
ATOM 23181 C CA . GLU A 1 82 ? -30.740 -10.894 -15.355 1.00 0.00 82 GLU A CA 17
ATOM 23182 C C . GLU A 1 82 ? -31.380 -9.661 -14.723 1.00 0.00 82 GLU A C 17
ATOM 23183 O O . GLU A 1 82 ? -30.686 -8.743 -14.288 1.00 0.00 82 GLU A O 17
ATOM 23195 N N . SER A 1 83 ? -32.709 -9.649 -14.678 1.00 0.00 83 SER A N 17
ATOM 23196 C CA . SER A 1 83 ? -33.443 -8.528 -14.104 1.00 0.00 83 SER A CA 17
ATOM 23197 C C . SER A 1 83 ? -34.658 -9.019 -13.321 1.00 0.00 83 SER A C 17
ATOM 23198 O O . SER A 1 83 ? -34.933 -10.216 -13.266 1.00 0.00 83 SER A O 17
ATOM 23206 N N . GLY A 1 84 ? -35.382 -8.082 -12.717 1.00 0.00 84 GLY A N 17
ATOM 23207 C CA . GLY A 1 84 ? -36.559 -8.437 -11.945 1.00 0.00 84 GLY A CA 17
ATOM 23208 C C . GLY A 1 84 ? -37.685 -7.436 -12.111 1.00 0.00 84 GLY A C 17
ATOM 23209 O O . GLY A 1 84 ? -37.519 -6.238 -11.883 1.00 0.00 84 GLY A O 17
ATOM 23213 N N . PRO A 1 85 ? -38.864 -7.929 -12.520 1.00 0.00 85 PRO A N 17
ATOM 23214 C CA . PRO A 1 85 ? -40.045 -7.086 -12.727 1.00 0.00 85 PRO A CA 17
ATOM 23215 C C . PRO A 1 85 ? -40.612 -6.550 -11.417 1.00 0.00 85 PRO A C 17
ATOM 23216 O O . PRO A 1 85 ? -40.124 -6.882 -10.336 1.00 0.00 85 PRO A O 17
ATOM 23227 N N . SER A 1 86 ? -41.645 -5.720 -11.520 1.00 0.00 86 SER A N 17
ATOM 23228 C CA . SER A 1 86 ? -42.277 -5.135 -10.342 1.00 0.00 86 SER A CA 17
ATOM 23229 C C . SER A 1 86 ? -43.765 -5.467 -10.303 1.00 0.00 86 SER A C 17
ATOM 23230 O O . SER A 1 86 ? -44.343 -5.897 -11.301 1.00 0.00 86 SER A O 17
ATOM 23238 N N . SER A 1 87 ? -44.381 -5.263 -9.143 1.00 0.00 87 SER A N 17
ATOM 23239 C CA . SER A 1 87 ? -45.801 -5.543 -8.971 1.00 0.00 87 SER A CA 17
ATOM 23240 C C . SER A 1 87 ? -46.586 -4.253 -8.749 1.00 0.00 87 SER A C 17
ATOM 23241 O O . SER A 1 87 ? -46.008 -3.197 -8.498 1.00 0.00 87 SER A O 17
ATOM 23249 N N . GLY A 1 88 ? -47.909 -4.349 -8.844 1.00 0.00 88 GLY A N 17
ATOM 23250 C CA . GLY A 1 88 ? -48.753 -3.184 -8.652 1.00 0.00 88 GLY A CA 17
ATOM 23251 C C . GLY A 1 88 ? -49.727 -3.357 -7.503 1.00 0.00 88 GLY A C 17
ATOM 23252 O O . GLY A 1 88 ? -49.292 -3.439 -6.356 1.00 0.00 88 GLY A O 17
ATOM 23257 N N . GLY A 1 1 ? 31.217 7.811 -58.446 1.00 0.00 1 GLY A N 18
ATOM 23258 C CA . GLY A 1 1 ? 30.986 7.043 -57.236 1.00 0.00 1 GLY A CA 18
ATOM 23259 C C . GLY A 1 1 ? 29.653 7.365 -56.590 1.00 0.00 1 GLY A C 18
ATOM 23260 O O . GLY A 1 1 ? 29.509 8.393 -55.929 1.00 0.00 1 GLY A O 18
ATOM 23264 N N . SER A 1 2 ? 28.676 6.485 -56.783 1.00 0.00 2 SER A N 18
ATOM 23265 C CA . SER A 1 2 ? 27.347 6.683 -56.218 1.00 0.00 2 SER A CA 18
ATOM 23266 C C . SER A 1 2 ? 27.317 6.286 -54.745 1.00 0.00 2 SER A C 18
ATOM 23267 O O . SER A 1 2 ? 28.275 5.713 -54.226 1.00 0.00 2 SER A O 18
ATOM 23275 N N . SER A 1 3 ? 26.210 6.595 -54.078 1.00 0.00 3 SER A N 18
ATOM 23276 C CA . SER A 1 3 ? 26.055 6.275 -52.664 1.00 0.00 3 SER A CA 18
ATOM 23277 C C . SER A 1 3 ? 24.585 6.078 -52.309 1.00 0.00 3 SER A C 18
ATOM 23278 O O . SER A 1 3 ? 23.696 6.390 -53.101 1.00 0.00 3 SER A O 18
ATOM 23286 N N . GLY A 1 4 ? 24.336 5.557 -51.111 1.00 0.00 4 GLY A N 18
ATOM 23287 C CA . GLY A 1 4 ? 22.972 5.327 -50.671 1.00 0.00 4 GLY A CA 18
ATOM 23288 C C . GLY A 1 4 ? 22.901 4.438 -49.445 1.00 0.00 4 GLY A C 18
ATOM 23289 O O . GLY A 1 4 ? 23.918 3.916 -48.989 1.00 0.00 4 GLY A O 18
ATOM 23293 N N . SER A 1 5 ? 21.696 4.267 -48.909 1.00 0.00 5 SER A N 18
ATOM 23294 C CA . SER A 1 5 ? 21.497 3.440 -47.725 1.00 0.00 5 SER A CA 18
ATOM 23295 C C . SER A 1 5 ? 20.011 3.210 -47.467 1.00 0.00 5 SER A C 18
ATOM 23296 O O . SER A 1 5 ? 19.157 3.847 -48.084 1.00 0.00 5 SER A O 18
ATOM 23304 N N . SER A 1 6 ? 19.710 2.295 -46.551 1.00 0.00 6 SER A N 18
ATOM 23305 C CA . SER A 1 6 ? 18.328 1.978 -46.213 1.00 0.00 6 SER A CA 18
ATOM 23306 C C . SER A 1 6 ? 18.164 1.800 -44.706 1.00 0.00 6 SER A C 18
ATOM 23307 O O . SER A 1 6 ? 19.144 1.657 -43.977 1.00 0.00 6 SER A O 18
ATOM 23315 N N . GLY A 1 7 ? 16.916 1.811 -44.247 1.00 0.00 7 GLY A N 18
ATOM 23316 C CA . GLY A 1 7 ? 16.645 1.651 -42.831 1.00 0.00 7 GLY A CA 18
ATOM 23317 C C . GLY A 1 7 ? 15.185 1.875 -42.491 1.00 0.00 7 GLY A C 18
ATOM 23318 O O . GLY A 1 7 ? 14.466 2.553 -43.225 1.00 0.00 7 GLY A O 18
ATOM 23322 N N . LEU A 1 8 ? 14.745 1.302 -41.376 1.00 0.00 8 LEU A N 18
ATOM 23323 C CA . LEU A 1 8 ? 13.359 1.441 -40.940 1.00 0.00 8 LEU A CA 18
ATOM 23324 C C . LEU A 1 8 ? 13.285 1.710 -39.441 1.00 0.00 8 LEU A C 18
ATOM 23325 O O . LEU A 1 8 ? 14.295 1.662 -38.739 1.00 0.00 8 LEU A O 18
ATOM 23341 N N . LYS A 1 9 ? 12.080 1.991 -38.955 1.00 0.00 9 LYS A N 18
ATOM 23342 C CA . LYS A 1 9 ? 11.871 2.264 -37.538 1.00 0.00 9 LYS A CA 18
ATOM 23343 C C . LYS A 1 9 ? 10.460 1.872 -37.111 1.00 0.00 9 LYS A C 18
ATOM 23344 O O . LYS A 1 9 ? 9.590 1.638 -37.950 1.00 0.00 9 LYS A O 18
ATOM 23363 N N . ARG A 1 10 ? 10.240 1.803 -35.802 1.00 0.00 10 ARG A N 18
ATOM 23364 C CA . ARG A 1 10 ? 8.935 1.440 -35.264 1.00 0.00 10 ARG A CA 18
ATOM 23365 C C . ARG A 1 10 ? 8.659 2.181 -33.959 1.00 0.00 10 ARG A C 18
ATOM 23366 O O . ARG A 1 10 ? 9.536 2.297 -33.103 1.00 0.00 10 ARG A O 18
ATOM 23387 N N . ASP A 1 11 ? 7.436 2.680 -33.815 1.00 0.00 11 ASP A N 18
ATOM 23388 C CA . ASP A 1 11 ? 7.045 3.409 -32.615 1.00 0.00 11 ASP A CA 18
ATOM 23389 C C . ASP A 1 11 ? 5.536 3.333 -32.401 1.00 0.00 11 ASP A C 18
ATOM 23390 O O . ASP A 1 11 ? 4.764 3.961 -33.126 1.00 0.00 11 ASP A O 18
ATOM 23399 N N . PHE A 1 12 ? 5.123 2.560 -31.402 1.00 0.00 12 PHE A N 18
ATOM 23400 C CA . PHE A 1 12 ? 3.707 2.400 -31.094 1.00 0.00 12 PHE A CA 18
ATOM 23401 C C . PHE A 1 12 ? 3.512 1.941 -29.652 1.00 0.00 12 PHE A C 18
ATOM 23402 O O . PHE A 1 12 ? 4.278 1.124 -29.142 1.00 0.00 12 PHE A O 18
ATOM 23419 N N . ILE A 1 13 ? 2.482 2.472 -29.002 1.00 0.00 13 ILE A N 18
ATOM 23420 C CA . ILE A 1 13 ? 2.186 2.116 -27.620 1.00 0.00 13 ILE A CA 18
ATOM 23421 C C . ILE A 1 13 ? 0.683 2.101 -27.366 1.00 0.00 13 ILE A C 18
ATOM 23422 O O . ILE A 1 13 ? 0.046 3.153 -27.284 1.00 0.00 13 ILE A O 18
ATOM 23438 N N . ILE A 1 14 ? 0.121 0.904 -27.241 1.00 0.00 14 ILE A N 18
ATOM 23439 C CA . ILE A 1 14 ? -1.307 0.752 -26.993 1.00 0.00 14 ILE A CA 18
ATOM 23440 C C . ILE A 1 14 ? -1.562 -0.021 -25.704 1.00 0.00 14 ILE A C 18
ATOM 23441 O O . ILE A 1 14 ? -1.221 -1.200 -25.596 1.00 0.00 14 ILE A O 18
ATOM 23457 N N . LEU A 1 15 ? -2.166 0.649 -24.728 1.00 0.00 15 LEU A N 18
ATOM 23458 C CA . LEU A 1 15 ? -2.469 0.024 -23.445 1.00 0.00 15 LEU A CA 18
ATOM 23459 C C . LEU A 1 15 ? -3.962 -0.262 -23.319 1.00 0.00 15 LEU A C 18
ATOM 23460 O O . LEU A 1 15 ? -4.792 0.630 -23.491 1.00 0.00 15 LEU A O 18
ATOM 23476 N N . GLY A 1 16 ? -4.297 -1.512 -23.014 1.00 0.00 16 GLY A N 18
ATOM 23477 C CA . GLY A 1 16 ? -5.690 -1.893 -22.867 1.00 0.00 16 GLY A CA 18
ATOM 23478 C C . GLY A 1 16 ? -6.308 -1.347 -21.595 1.00 0.00 16 GLY A C 18
ATOM 23479 O O . GLY A 1 16 ? -5.888 -0.308 -21.088 1.00 0.00 16 GLY A O 18
ATOM 23483 N N . ASN A 1 17 ? -7.312 -2.049 -21.079 1.00 0.00 17 ASN A N 18
ATOM 23484 C CA . ASN A 1 17 ? -7.992 -1.628 -19.859 1.00 0.00 17 ASN A CA 18
ATOM 23485 C C . ASN A 1 17 ? -7.742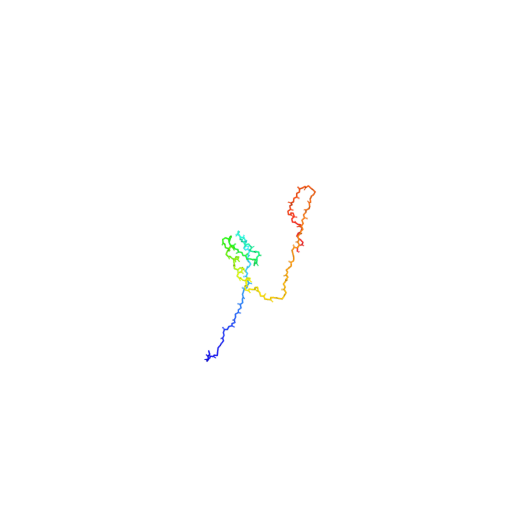 -2.620 -18.727 1.00 0.00 17 ASN A C 18
ATOM 23486 O O . ASN A 1 17 ? -7.247 -3.723 -18.952 1.00 0.00 17 ASN A O 18
ATOM 23497 N N . GLY A 1 18 ? -8.090 -2.218 -17.508 1.00 0.00 18 GLY A N 18
ATOM 23498 C CA . GLY A 1 18 ? -7.897 -3.083 -16.359 1.00 0.00 18 GLY A CA 18
ATOM 23499 C C . GLY A 1 18 ? -9.139 -3.884 -16.021 1.00 0.00 18 GLY A C 18
ATOM 23500 O O . GLY A 1 18 ? -10.068 -3.998 -16.822 1.00 0.00 18 GLY A O 18
ATOM 23504 N N . PRO A 1 19 ? -9.167 -4.457 -14.809 1.00 0.00 19 PRO A N 18
ATOM 23505 C CA . PRO A 1 19 ? -10.298 -5.262 -14.339 1.00 0.00 19 PRO A CA 18
ATOM 23506 C C . PRO A 1 19 ? -11.540 -4.418 -14.076 1.00 0.00 19 PRO A C 18
ATOM 23507 O O . PRO A 1 19 ? -12.628 -4.730 -14.562 1.00 0.00 19 PRO A O 18
ATOM 23518 N N . ARG A 1 20 ? -11.372 -3.349 -13.304 1.00 0.00 20 ARG A N 18
ATOM 23519 C CA . ARG A 1 20 ? -12.480 -2.461 -12.977 1.00 0.00 20 ARG A CA 18
ATOM 23520 C C . ARG A 1 20 ? -13.518 -3.180 -12.119 1.00 0.00 20 ARG A C 18
ATOM 23521 O O . ARG A 1 20 ? -14.722 -3.053 -12.345 1.00 0.00 20 ARG A O 18
ATOM 23542 N N . LEU A 1 21 ? -13.043 -3.936 -11.136 1.00 0.00 21 LEU A N 18
ATOM 23543 C CA . LEU A 1 21 ? -13.929 -4.677 -10.244 1.00 0.00 21 LEU A CA 18
ATOM 23544 C C . LEU A 1 21 ? -13.862 -4.121 -8.825 1.00 0.00 21 LEU A C 18
ATOM 23545 O O . LEU A 1 21 ? -13.031 -3.264 -8.523 1.00 0.00 21 LEU A O 18
ATOM 23561 N N . GLN A 1 22 ? -14.739 -4.617 -7.958 1.00 0.00 22 GLN A N 18
ATOM 23562 C CA . GLN A 1 22 ? -14.778 -4.171 -6.571 1.00 0.00 22 GLN A CA 18
ATOM 23563 C C . GLN A 1 22 ? -15.052 -5.340 -5.630 1.00 0.00 22 GLN A C 18
ATOM 23564 O O . GLN A 1 22 ? -15.928 -6.164 -5.888 1.00 0.00 22 GLN A O 18
ATOM 23578 N N . ASN A 1 23 ? -14.296 -5.405 -4.539 1.00 0.00 23 ASN A N 18
ATOM 23579 C CA . ASN A 1 23 ? -14.457 -6.474 -3.560 1.00 0.00 23 ASN A CA 18
ATOM 23580 C C . ASN A 1 23 ? -14.229 -5.954 -2.144 1.00 0.00 23 ASN A C 18
ATOM 23581 O O . ASN A 1 23 ? -13.848 -4.800 -1.950 1.00 0.00 23 ASN A O 18
ATOM 23592 N N . SER A 1 24 ? -14.464 -6.814 -1.159 1.00 0.00 24 SER A N 18
ATOM 23593 C CA . SER A 1 24 ? -14.288 -6.441 0.240 1.00 0.00 24 SER A CA 18
ATOM 23594 C C . SER A 1 24 ? -12.997 -7.031 0.801 1.00 0.00 24 SER A C 18
ATOM 23595 O O . SER A 1 24 ? -12.961 -7.514 1.933 1.00 0.00 24 SER A O 18
ATOM 23603 N N . THR A 1 25 ? -11.937 -6.989 -0.001 1.00 0.00 25 THR A N 18
ATOM 23604 C CA . THR A 1 25 ? -10.644 -7.519 0.413 1.00 0.00 25 THR A CA 18
ATOM 23605 C C . THR A 1 25 ? -9.890 -6.516 1.278 1.00 0.00 25 THR A C 18
ATOM 23606 O O . THR A 1 25 ? -10.203 -5.325 1.281 1.00 0.00 25 THR A O 18
ATOM 23617 N N . TYR A 1 26 ? -8.894 -7.004 2.009 1.00 0.00 26 TYR A N 18
ATOM 23618 C CA . TYR A 1 26 ? -8.096 -6.150 2.880 1.00 0.00 26 TYR A CA 18
ATOM 23619 C C . TYR A 1 26 ? -6.904 -5.567 2.127 1.00 0.00 26 TYR A C 18
ATOM 23620 O O . TYR A 1 26 ? -6.084 -6.302 1.577 1.00 0.00 26 TYR A O 18
ATOM 23638 N N . GLN A 1 27 ? -6.815 -4.241 2.108 1.00 0.00 27 GLN A N 18
ATOM 23639 C CA . GLN A 1 27 ? -5.724 -3.558 1.423 1.00 0.00 27 GLN A CA 18
ATOM 23640 C C . GLN A 1 27 ? -4.632 -3.153 2.407 1.00 0.00 27 GLN A C 18
ATOM 23641 O O . GLN A 1 27 ? -4.903 -2.508 3.420 1.00 0.00 27 GLN A O 18
ATOM 23655 N N . CYS A 1 28 ? -3.397 -3.537 2.103 1.00 0.00 28 CYS A N 18
ATOM 23656 C CA . CYS A 1 28 ? -2.262 -3.215 2.961 1.00 0.00 28 CYS A CA 18
ATOM 23657 C C . CYS A 1 28 ? -1.742 -1.811 2.670 1.00 0.00 28 CYS A C 18
ATOM 23658 O O . CYS A 1 28 ? -2.058 -1.220 1.637 1.00 0.00 28 CYS A O 18
ATOM 23665 N N . LYS A 1 29 ? -0.941 -1.281 3.588 1.00 0.00 29 LYS A N 18
ATOM 23666 C CA . LYS A 1 29 ? -0.374 0.053 3.432 1.00 0.00 29 LYS A CA 18
ATOM 23667 C C . LYS A 1 29 ? 1.145 -0.012 3.305 1.00 0.00 29 LYS A C 18
ATOM 23668 O O . LYS A 1 29 ? 1.794 0.984 2.984 1.00 0.00 29 LYS A O 18
ATOM 23687 N N . HIS A 1 30 ? 1.705 -1.191 3.557 1.00 0.00 30 HIS A N 18
ATOM 23688 C CA . HIS A 1 30 ? 3.147 -1.387 3.468 1.00 0.00 30 HIS A CA 18
ATOM 23689 C C . HIS A 1 30 ? 3.552 -1.814 2.061 1.00 0.00 30 HIS A C 18
ATOM 23690 O O . HIS A 1 30 ? 4.590 -1.395 1.548 1.00 0.00 30 HIS A O 18
ATOM 23704 N N . CYS A 1 31 ? 2.727 -2.651 1.441 1.00 0.00 31 CYS A N 18
ATOM 23705 C CA . CYS A 1 31 ? 2.999 -3.137 0.094 1.00 0.00 31 CYS A CA 18
ATOM 23706 C C . CYS A 1 31 ? 1.788 -2.932 -0.812 1.00 0.00 31 CYS A C 18
ATOM 23707 O O . CYS A 1 31 ? 1.875 -3.102 -2.029 1.00 0.00 31 CYS A O 18
ATOM 23714 N N . ASP A 1 32 ? 0.662 -2.566 -0.212 1.00 0.00 32 ASP A N 18
ATOM 23715 C CA . ASP A 1 32 ? -0.567 -2.337 -0.964 1.00 0.00 32 ASP A CA 18
ATOM 23716 C C . ASP A 1 32 ? -1.063 -3.631 -1.602 1.00 0.00 32 ASP A C 18
ATOM 23717 O O . ASP A 1 32 ? -1.496 -3.640 -2.754 1.00 0.00 32 ASP A O 18
ATOM 23726 N N . SER A 1 33 ? -0.994 -4.722 -0.846 1.00 0.00 33 SER A N 18
ATOM 23727 C CA . SER A 1 33 ? -1.432 -6.022 -1.339 1.00 0.00 33 SER A CA 18
ATOM 23728 C C . SER A 1 33 ? -2.914 -6.242 -1.052 1.00 0.00 33 SER A C 18
ATOM 23729 O O . SER A 1 33 ? -3.616 -5.329 -0.615 1.00 0.00 33 SER A O 18
ATOM 23737 N N . LYS A 1 34 ? -3.385 -7.459 -1.302 1.00 0.00 34 LYS A N 18
ATOM 23738 C CA . LYS A 1 34 ? -4.783 -7.801 -1.070 1.00 0.00 34 LYS A CA 18
ATOM 23739 C C . LYS A 1 34 ? -4.900 -9.082 -0.250 1.00 0.00 34 LYS A C 18
ATOM 23740 O O . LYS A 1 34 ? -4.564 -10.168 -0.725 1.00 0.00 34 LYS A O 18
ATOM 23759 N N . LEU A 1 35 ? -5.381 -8.949 0.981 1.00 0.00 35 LEU A N 18
ATOM 23760 C CA . LEU A 1 35 ? -5.545 -10.096 1.866 1.00 0.00 35 LEU A CA 18
ATOM 23761 C C . LEU A 1 35 ? -7.022 -10.402 2.094 1.00 0.00 35 LEU A C 18
ATOM 23762 O O . LEU A 1 35 ? -7.837 -9.493 2.243 1.00 0.00 35 LEU A O 18
ATOM 23778 N N . GLN A 1 36 ? -7.357 -11.688 2.121 1.00 0.00 36 GLN A N 18
ATOM 23779 C CA . GLN A 1 36 ? -8.736 -12.113 2.332 1.00 0.00 36 GLN A CA 18
ATOM 23780 C C . GLN A 1 36 ? -9.365 -11.359 3.500 1.00 0.00 36 GLN A C 18
ATOM 23781 O O . GLN A 1 36 ? -10.398 -10.707 3.346 1.00 0.00 36 GLN A O 18
ATOM 23795 N N . SER A 1 37 ? -8.737 -11.454 4.667 1.00 0.00 37 SER A N 18
ATOM 23796 C CA . SER A 1 37 ? -9.237 -10.785 5.862 1.00 0.00 37 SER A CA 18
ATOM 23797 C C . SER A 1 37 ? -8.141 -10.662 6.915 1.00 0.00 37 SER A C 18
ATOM 23798 O O . SER A 1 37 ? -7.012 -11.108 6.709 1.00 0.00 37 SER A O 18
ATOM 23806 N N . THR A 1 38 ? -8.482 -10.054 8.047 1.00 0.00 38 THR A N 18
ATOM 23807 C CA . THR A 1 38 ? -7.529 -9.871 9.134 1.00 0.00 38 THR A CA 18
ATOM 23808 C C . THR A 1 38 ? -6.701 -11.132 9.358 1.00 0.00 38 THR A C 18
ATOM 23809 O O . THR A 1 38 ? -5.472 -11.086 9.361 1.00 0.00 38 THR A O 18
ATOM 23820 N N . ALA A 1 39 ? -7.384 -12.257 9.545 1.00 0.00 39 ALA A N 18
ATOM 23821 C CA . ALA A 1 39 ? -6.712 -13.531 9.767 1.00 0.00 39 ALA A CA 18
ATOM 23822 C C . ALA A 1 39 ? -5.396 -13.598 8.999 1.00 0.00 39 ALA A C 18
ATOM 23823 O O . ALA A 1 39 ? -4.419 -14.175 9.475 1.00 0.00 39 ALA A O 18
ATOM 23830 N N . GLU A 1 40 ? -5.378 -13.004 7.810 1.00 0.00 40 GLU A N 18
ATOM 23831 C CA . GLU A 1 40 ? -4.182 -12.999 6.977 1.00 0.00 40 GLU A CA 18
ATOM 23832 C C . GLU A 1 40 ? -3.305 -11.790 7.291 1.00 0.00 40 GLU A C 18
ATOM 23833 O O . GLU A 1 40 ? -2.082 -11.901 7.376 1.00 0.00 40 GLU A O 18
ATOM 23845 N N . LEU A 1 41 ? -3.940 -10.635 7.462 1.00 0.00 41 LEU A N 18
ATOM 23846 C CA . LEU A 1 41 ? -3.219 -9.404 7.767 1.00 0.00 41 LEU A CA 18
ATOM 23847 C C . LEU A 1 41 ? -2.378 -9.563 9.029 1.00 0.00 41 LEU A C 18
ATOM 23848 O O . LEU A 1 41 ? -1.222 -9.140 9.075 1.00 0.00 41 LEU A O 18
ATOM 23864 N N . THR A 1 42 ? -2.964 -10.179 10.051 1.00 0.00 42 THR A N 18
ATOM 23865 C CA . THR A 1 42 ? -2.268 -10.395 11.313 1.00 0.00 42 THR A CA 18
ATOM 23866 C C . THR A 1 42 ? -0.927 -11.086 11.090 1.00 0.00 42 THR A C 18
ATOM 23867 O O . THR A 1 42 ? 0.058 -10.781 11.762 1.00 0.00 42 THR A O 18
ATOM 23878 N N . SER A 1 43 ? -0.896 -12.017 10.142 1.00 0.00 43 SER A N 18
ATOM 23879 C CA . SER A 1 43 ? 0.324 -12.753 9.833 1.00 0.00 43 SER A CA 18
ATOM 23880 C C . SER A 1 43 ? 1.209 -11.960 8.876 1.00 0.00 43 SER A C 18
ATOM 23881 O O . SER A 1 43 ? 2.418 -11.846 9.081 1.00 0.00 43 SER A O 18
ATOM 23889 N N . HIS A 1 44 ? 0.597 -11.413 7.830 1.00 0.00 44 HIS A N 18
ATOM 23890 C CA . HIS A 1 44 ? 1.329 -10.629 6.841 1.00 0.00 44 HIS A CA 18
ATOM 23891 C C . HIS A 1 44 ? 2.043 -9.453 7.500 1.00 0.00 44 HIS A C 18
ATOM 23892 O O . HIS A 1 44 ? 3.264 -9.322 7.404 1.00 0.00 44 HIS A O 18
ATOM 23906 N N . LEU A 1 45 ? 1.275 -8.600 8.168 1.00 0.00 45 LEU A N 18
ATOM 23907 C CA . LEU A 1 45 ? 1.835 -7.433 8.842 1.00 0.00 45 LEU A CA 18
ATOM 23908 C C . LEU A 1 45 ? 3.114 -7.798 9.589 1.00 0.00 45 LEU A C 18
ATOM 23909 O O . LEU A 1 45 ? 4.142 -7.140 9.437 1.00 0.00 45 LEU A O 18
ATOM 23925 N N . ASN A 1 46 ? 3.042 -8.852 10.395 1.00 0.00 46 ASN A N 18
ATOM 23926 C CA . ASN A 1 46 ? 4.195 -9.305 11.165 1.00 0.00 46 ASN A CA 18
ATOM 23927 C C . ASN A 1 46 ? 5.462 -9.272 10.317 1.00 0.00 46 ASN A C 18
ATOM 23928 O O . ASN A 1 46 ? 6.513 -8.818 10.770 1.00 0.00 46 ASN A O 18
ATOM 23939 N N . ILE A 1 47 ? 5.355 -9.756 9.084 1.00 0.00 47 ILE A N 18
ATOM 23940 C CA . ILE A 1 47 ? 6.492 -9.781 8.172 1.00 0.00 47 ILE A CA 18
ATOM 23941 C C . ILE A 1 47 ? 7.155 -8.411 8.083 1.00 0.00 47 ILE A C 18
ATOM 23942 O O . ILE A 1 47 ? 8.379 -8.305 8.001 1.00 0.00 47 ILE A O 18
ATOM 23958 N N . HIS A 1 48 ? 6.338 -7.362 8.101 1.00 0.00 48 HIS A N 18
ATOM 23959 C CA . HIS A 1 48 ? 6.845 -5.996 8.024 1.00 0.00 48 HIS A CA 18
ATOM 23960 C C . HIS A 1 48 ? 7.492 -5.583 9.343 1.00 0.00 48 HIS A C 18
ATOM 23961 O O . HIS A 1 48 ? 8.638 -5.136 9.369 1.00 0.00 48 HIS A O 18
ATOM 23975 N N . ASN A 1 49 ? 6.750 -5.734 10.434 1.00 0.00 49 ASN A N 18
ATOM 23976 C CA . ASN A 1 49 ? 7.251 -5.375 11.756 1.00 0.00 49 ASN A CA 18
ATOM 23977 C C . ASN A 1 49 ? 8.584 -6.062 12.037 1.00 0.00 49 ASN A C 18
ATOM 23978 O O . ASN A 1 49 ? 9.558 -5.415 12.418 1.00 0.00 49 ASN A O 18
ATOM 23989 N N . GLU A 1 50 ? 8.617 -7.377 11.846 1.00 0.00 50 GLU A N 18
ATOM 23990 C CA . GLU A 1 50 ? 9.830 -8.152 12.080 1.00 0.00 50 GLU A CA 18
ATOM 23991 C C . GLU A 1 50 ? 11.020 -7.533 11.352 1.00 0.00 50 GLU A C 18
ATOM 23992 O O . GLU A 1 50 ? 12.141 -7.540 11.857 1.00 0.00 50 GLU A O 18
ATOM 24004 N N . GLU A 1 51 ? 10.765 -7.000 10.161 1.00 0.00 51 GLU A N 18
ATOM 24005 C CA . GLU A 1 51 ? 11.815 -6.379 9.362 1.00 0.00 51 GLU A CA 18
ATOM 24006 C C . GLU A 1 51 ? 12.323 -5.104 10.029 1.00 0.00 51 GLU A C 18
ATOM 24007 O O . GLU A 1 51 ? 13.526 -4.844 10.060 1.00 0.00 51 GLU A O 18
ATOM 24019 N N . PHE A 1 52 ? 11.398 -4.312 10.561 1.00 0.00 52 PHE A N 18
ATOM 24020 C CA . PHE A 1 52 ? 11.751 -3.064 11.226 1.00 0.00 52 PHE A CA 18
ATOM 24021 C C . PHE A 1 52 ? 12.767 -3.308 12.338 1.00 0.00 52 PHE A C 18
ATOM 24022 O O . PHE A 1 52 ? 13.797 -2.639 12.409 1.00 0.00 52 PHE A O 18
ATOM 24039 N N . GLN A 1 53 ? 12.468 -4.271 13.204 1.00 0.00 53 GLN A N 18
ATOM 24040 C CA . GLN A 1 53 ? 13.354 -4.604 14.313 1.00 0.00 53 GLN A CA 18
ATOM 24041 C C . GLN A 1 53 ? 14.732 -5.014 13.804 1.00 0.00 53 GLN A C 18
ATOM 24042 O O . GLN A 1 53 ? 15.750 -4.460 14.220 1.00 0.00 53 GLN A O 18
ATOM 24056 N N . LYS A 1 54 ? 14.759 -5.989 12.902 1.00 0.00 54 LYS A N 18
ATOM 24057 C CA . LYS A 1 54 ? 16.011 -6.474 12.335 1.00 0.00 54 LYS A CA 18
ATOM 24058 C C . LYS A 1 54 ? 17.017 -5.338 12.186 1.00 0.00 54 LYS A C 18
ATOM 24059 O O . LYS A 1 54 ? 18.207 -5.510 12.452 1.00 0.00 54 LYS A O 18
ATOM 24078 N N . ARG A 1 55 ? 16.532 -4.176 11.760 1.00 0.00 55 ARG A N 18
ATOM 24079 C CA . ARG A 1 55 ? 17.389 -3.011 11.576 1.00 0.00 55 ARG A CA 18
ATOM 24080 C C . ARG A 1 55 ? 17.618 -2.290 12.901 1.00 0.00 55 ARG A C 18
ATOM 24081 O O . ARG A 1 55 ? 18.757 -2.032 13.290 1.00 0.00 55 ARG A O 18
ATOM 24102 N N . ALA A 1 56 ? 16.528 -1.967 13.589 1.00 0.00 56 ALA A N 18
ATOM 24103 C CA . ALA A 1 56 ? 16.610 -1.277 14.871 1.00 0.00 56 ALA A CA 18
ATOM 24104 C C . ALA A 1 56 ? 17.526 -0.061 14.782 1.00 0.00 56 ALA A C 18
ATOM 24105 O O . ALA A 1 56 ? 18.303 0.212 15.697 1.00 0.00 56 ALA A O 18
ATOM 24112 N N . LYS A 1 57 ? 17.431 0.666 13.674 1.00 0.00 57 LYS A N 18
ATOM 24113 C CA . LYS A 1 57 ? 18.251 1.854 13.465 1.00 0.00 57 LYS A CA 18
ATOM 24114 C C . LYS A 1 57 ? 17.394 3.116 13.484 1.00 0.00 57 LYS A C 18
ATOM 24115 O O . LYS A 1 57 ? 17.666 4.050 14.238 1.00 0.00 57 LYS A O 18
ATOM 24134 N N . ARG A 1 58 ? 16.359 3.135 12.650 1.00 0.00 58 ARG A N 18
ATOM 24135 C CA . ARG A 1 58 ? 15.463 4.283 12.572 1.00 0.00 58 ARG A CA 18
ATOM 24136 C C . ARG A 1 58 ? 15.099 4.784 13.966 1.00 0.00 58 ARG A C 18
ATOM 24137 O O . ARG A 1 58 ? 15.103 5.988 14.223 1.00 0.00 58 ARG A O 18
ATOM 24158 N N . GLN A 1 59 ? 14.784 3.853 14.861 1.00 0.00 59 GLN A N 18
ATOM 24159 C CA . GLN A 1 59 ? 14.417 4.202 16.229 1.00 0.00 59 GLN A CA 18
ATOM 24160 C C . GLN A 1 59 ? 15.308 3.478 17.233 1.00 0.00 59 GLN A C 18
ATOM 24161 O O . GLN A 1 59 ? 15.277 2.252 17.332 1.00 0.00 59 GLN A O 18
ATOM 24175 N N . GLU A 1 60 ? 16.100 4.246 17.975 1.00 0.00 60 GLU A N 18
ATOM 24176 C CA . GLU A 1 60 ? 17.000 3.676 18.970 1.00 0.00 60 GLU A CA 18
ATOM 24177 C C . GLU A 1 60 ? 16.350 3.671 20.351 1.00 0.00 60 GLU A C 18
ATOM 24178 O O . GLU A 1 60 ? 16.190 2.618 20.970 1.00 0.00 60 GLU A O 18
ATOM 24190 N N . ARG A 1 61 ? 15.979 4.854 20.829 1.00 0.00 61 ARG A N 18
ATOM 24191 C CA . ARG A 1 61 ? 15.349 4.987 22.136 1.00 0.00 61 ARG A CA 18
ATOM 24192 C C . ARG A 1 61 ? 13.828 4.960 22.013 1.00 0.00 61 ARG A C 18
ATOM 24193 O O . ARG A 1 61 ? 13.265 5.473 21.045 1.00 0.00 61 ARG A O 18
ATOM 24214 N N . ARG A 1 62 ? 13.170 4.358 22.998 1.00 0.00 62 ARG A N 18
ATOM 24215 C CA . ARG A 1 62 ? 11.715 4.262 22.998 1.00 0.00 62 ARG A CA 18
ATOM 24216 C C . ARG A 1 62 ? 11.181 4.114 24.419 1.00 0.00 62 ARG A C 18
ATOM 24217 O O . ARG A 1 62 ? 11.844 3.548 25.288 1.00 0.00 62 ARG A O 18
ATOM 24238 N N . LYS A 1 63 ? 9.977 4.628 24.650 1.00 0.00 63 LYS A N 18
ATOM 24239 C CA . LYS A 1 63 ? 9.351 4.553 25.964 1.00 0.00 63 LYS A CA 18
ATOM 24240 C C . LYS A 1 63 ? 7.859 4.853 25.875 1.00 0.00 63 LYS A C 18
ATOM 24241 O O . LYS A 1 63 ? 7.460 5.952 25.489 1.00 0.00 63 LYS A O 18
ATOM 24260 N N . GLN A 1 64 ? 7.039 3.871 26.235 1.00 0.00 64 GLN A N 18
ATOM 24261 C CA . GLN A 1 64 ? 5.590 4.032 26.195 1.00 0.00 64 GLN A CA 18
ATOM 24262 C C . GLN A 1 64 ? 4.917 3.163 27.252 1.00 0.00 64 GLN A C 18
ATOM 24263 O O . GLN A 1 64 ? 4.853 1.941 27.118 1.00 0.00 64 GLN A O 18
ATOM 24277 N N . LEU A 1 65 ? 4.416 3.802 28.304 1.00 0.00 65 LEU A N 18
ATOM 24278 C CA . LEU A 1 65 ? 3.747 3.088 29.386 1.00 0.00 65 LEU A CA 18
ATOM 24279 C C . LEU A 1 65 ? 2.264 3.441 29.436 1.00 0.00 65 LEU A C 18
ATOM 24280 O O . LEU A 1 65 ? 1.887 4.606 29.306 1.00 0.00 65 LEU A O 18
ATOM 24296 N N . LEU A 1 66 ? 1.427 2.427 29.627 1.00 0.00 66 LEU A N 18
ATOM 24297 C CA . LEU A 1 66 ? -0.016 2.630 29.697 1.00 0.00 66 LEU A CA 18
ATOM 24298 C C . LEU A 1 66 ? -0.566 2.170 31.043 1.00 0.00 66 LEU A C 18
ATOM 24299 O O . LEU A 1 66 ? -0.876 0.994 31.229 1.00 0.00 66 LEU A O 18
ATOM 24315 N N . SER A 1 67 ? -0.687 3.107 31.978 1.00 0.00 67 SER A N 18
ATOM 24316 C CA . SER A 1 67 ? -1.198 2.799 33.308 1.00 0.00 67 SER A CA 18
ATOM 24317 C C . SER A 1 67 ? -2.615 2.237 33.229 1.00 0.00 67 SER A C 18
ATOM 24318 O O . SER A 1 67 ? -3.341 2.486 32.266 1.00 0.00 67 SER A O 18
ATOM 24326 N N . LYS A 1 68 ? -3.002 1.479 34.249 1.00 0.00 68 LYS A N 18
ATOM 24327 C CA . LYS A 1 68 ? -4.331 0.882 34.298 1.00 0.00 68 LYS A CA 18
ATOM 24328 C C . LYS A 1 68 ? -5.073 1.310 35.560 1.00 0.00 68 LYS A C 18
ATOM 24329 O O . LYS A 1 68 ? -4.455 1.666 36.563 1.00 0.00 68 LYS A O 18
ATOM 24348 N N . GLN A 1 69 ? -6.401 1.270 35.502 1.00 0.00 69 GLN A N 18
ATOM 24349 C CA . GLN A 1 69 ? -7.226 1.653 36.642 1.00 0.00 69 GLN A CA 18
ATOM 24350 C C . GLN A 1 69 ? -7.684 0.424 37.420 1.00 0.00 69 GLN A C 18
ATOM 24351 O O . GLN A 1 69 ? -7.828 -0.662 36.858 1.00 0.00 69 GLN A O 18
ATOM 24365 N N . LYS A 1 70 ? -7.912 0.602 38.716 1.00 0.00 70 LYS A N 18
ATOM 24366 C CA . LYS A 1 70 ? -8.355 -0.492 39.573 1.00 0.00 70 LYS A CA 18
ATOM 24367 C C . LYS A 1 70 ? -8.822 0.033 40.927 1.00 0.00 70 LYS A C 18
ATOM 24368 O O . LYS A 1 70 ? -8.458 1.135 41.336 1.00 0.00 70 LYS A O 18
ATOM 24387 N N . TYR A 1 71 ? -9.629 -0.765 41.619 1.00 0.00 71 TYR A N 18
ATOM 24388 C CA . TYR A 1 71 ? -10.146 -0.380 42.926 1.00 0.00 71 TYR A CA 18
ATOM 24389 C C . TYR A 1 71 ? -10.330 -1.603 43.821 1.00 0.00 71 TYR A C 18
ATOM 24390 O O . TYR A 1 71 ? -10.475 -2.724 43.335 1.00 0.00 71 TYR A O 18
ATOM 24408 N N . ALA A 1 72 ? -10.324 -1.376 45.130 1.00 0.00 72 ALA A N 18
ATOM 24409 C CA . ALA A 1 72 ? -10.492 -2.457 46.093 1.00 0.00 72 ALA A CA 18
ATOM 24410 C C . ALA A 1 72 ? -11.319 -2.002 47.291 1.00 0.00 72 ALA A C 18
ATOM 24411 O O . ALA A 1 72 ? -11.426 -0.806 47.564 1.00 0.00 72 ALA A O 18
ATOM 24418 N N . ASP A 1 73 ? -11.901 -2.961 48.001 1.00 0.00 73 ASP A N 18
ATOM 24419 C CA . ASP A 1 73 ? -12.719 -2.658 49.170 1.00 0.00 73 ASP A CA 18
ATOM 24420 C C . ASP A 1 73 ? -12.861 -3.885 50.066 1.00 0.00 73 ASP A C 18
ATOM 24421 O O . ASP A 1 73 ? -12.444 -4.983 49.703 1.00 0.00 73 ASP A O 18
ATOM 24430 N N . GLY A 1 74 ? -13.452 -3.688 51.241 1.00 0.00 74 GLY A N 18
ATOM 24431 C CA . GLY A 1 74 ? -13.637 -4.786 52.171 1.00 0.00 74 GLY A CA 18
ATOM 24432 C C . GLY A 1 74 ? -15.067 -4.892 52.665 1.00 0.00 74 GLY A C 18
ATOM 24433 O O . GLY A 1 74 ? -15.947 -4.170 52.199 1.00 0.00 74 GLY A O 18
ATOM 24437 N N . ALA A 1 75 ? -15.298 -5.797 53.611 1.00 0.00 75 ALA A N 18
ATOM 24438 C CA . ALA A 1 75 ? -16.631 -5.995 54.168 1.00 0.00 75 ALA A CA 18
ATOM 24439 C C . ALA A 1 75 ? -16.555 -6.496 55.607 1.00 0.00 75 ALA A C 18
ATOM 24440 O O . ALA A 1 75 ? -15.469 -6.735 56.135 1.00 0.00 75 ALA A O 18
ATOM 24447 N N . PHE A 1 76 ? -17.715 -6.651 56.236 1.00 0.00 76 PHE A N 18
ATOM 24448 C CA . PHE A 1 76 ? -17.780 -7.122 57.615 1.00 0.00 76 PHE A CA 18
ATOM 24449 C C . PHE A 1 76 ? -18.861 -8.187 57.776 1.00 0.00 76 PHE A C 18
ATOM 24450 O O . PHE A 1 76 ? -19.612 -8.470 56.843 1.00 0.00 76 PHE A O 18
ATOM 24467 N N . ALA A 1 77 ? -18.932 -8.774 58.966 1.00 0.00 77 ALA A N 18
ATOM 24468 C CA . ALA A 1 77 ? -19.921 -9.806 59.250 1.00 0.00 77 ALA A CA 18
ATOM 24469 C C . ALA A 1 77 ? -20.331 -9.783 60.719 1.00 0.00 77 ALA A C 18
ATOM 24470 O O . ALA A 1 77 ? -19.608 -9.260 61.567 1.00 0.00 77 ALA A O 18
ATOM 24477 N N . ASP A 1 78 ? -21.495 -10.353 61.012 1.00 0.00 78 ASP A N 18
ATOM 24478 C CA . ASP A 1 78 ? -22.001 -10.399 62.379 1.00 0.00 78 ASP A CA 18
ATOM 24479 C C . ASP A 1 78 ? -23.056 -11.490 62.531 1.00 0.00 78 ASP A C 18
ATOM 24480 O O . ASP A 1 78 ? -23.624 -11.961 61.546 1.00 0.00 78 ASP A O 18
ATOM 24489 N N . PHE A 1 79 ? -23.313 -11.888 63.773 1.00 0.00 79 PHE A N 18
ATOM 24490 C CA . PHE A 1 79 ? -24.299 -12.925 64.055 1.00 0.00 79 PHE A CA 18
ATOM 24491 C C . PHE A 1 79 ? -24.870 -12.765 65.461 1.00 0.00 79 PHE A C 18
ATOM 24492 O O . PHE A 1 79 ? -24.165 -12.942 66.454 1.00 0.00 79 PHE A O 18
ATOM 24509 N N . LYS A 1 80 ? -26.153 -12.428 65.537 1.00 0.00 80 LYS A N 18
ATOM 24510 C CA . LYS A 1 80 ? -26.822 -12.244 66.819 1.00 0.00 80 LYS A CA 18
ATOM 24511 C C . LYS A 1 80 ? -27.901 -13.302 67.027 1.00 0.00 80 LYS A C 18
ATOM 24512 O O . LYS A 1 80 ? -28.139 -13.745 68.150 1.00 0.00 80 LYS A O 18
ATOM 24531 N N . GLN A 1 81 ? -28.548 -13.703 65.937 1.00 0.00 81 GLN A N 18
ATOM 24532 C CA . GLN A 1 81 ? -29.600 -14.710 66.002 1.00 0.00 81 GLN A CA 18
ATOM 24533 C C . GLN A 1 81 ? -29.139 -15.930 66.792 1.00 0.00 81 GLN A C 18
ATOM 24534 O O . GLN A 1 81 ? -27.954 -16.261 66.804 1.00 0.00 81 GLN A O 18
ATOM 24548 N N . GLU A 1 82 ? -30.083 -16.594 67.451 1.00 0.00 82 GLU A N 18
ATOM 24549 C CA . GLU A 1 82 ? -29.772 -17.777 68.245 1.00 0.00 82 GLU A CA 18
ATOM 24550 C C . GLU A 1 82 ? -30.917 -18.784 68.192 1.00 0.00 82 GLU A C 18
ATOM 24551 O O . GLU A 1 82 ? -32.050 -18.436 67.861 1.00 0.00 82 GLU A O 18
ATOM 24563 N N . SER A 1 83 ? -30.612 -20.036 68.520 1.00 0.00 83 SER A N 18
ATOM 24564 C CA . SER A 1 83 ? -31.613 -21.096 68.505 1.00 0.00 83 SER A CA 18
ATOM 24565 C C . SER A 1 83 ? -31.653 -21.824 69.845 1.00 0.00 83 SER A C 18
ATOM 24566 O O . SER A 1 83 ? -30.744 -21.692 70.664 1.00 0.00 83 SER A O 18
ATOM 24574 N N . GLY A 1 84 ? -32.714 -22.595 70.062 1.00 0.00 84 GLY A N 18
ATOM 24575 C CA . GLY A 1 84 ? -32.854 -23.333 71.304 1.00 0.00 84 GLY A CA 18
ATOM 24576 C C . GLY A 1 84 ? -33.711 -24.574 71.147 1.00 0.00 84 GLY A C 18
ATOM 24577 O O . GLY A 1 84 ? -34.938 -24.520 71.224 1.00 0.00 84 GLY A O 18
ATOM 24581 N N . PRO A 1 85 ? -33.058 -25.723 70.920 1.00 0.00 85 PRO A N 18
ATOM 24582 C CA . PRO A 1 85 ? -33.749 -27.005 70.746 1.00 0.00 85 PRO A CA 18
ATOM 24583 C C . PRO A 1 85 ? -34.379 -27.504 72.042 1.00 0.00 85 PRO A C 18
ATOM 24584 O O . PRO A 1 85 ? -34.403 -26.793 73.046 1.00 0.00 85 PRO A O 18
ATOM 24595 N N . SER A 1 86 ? -34.888 -28.732 72.013 1.00 0.00 86 SER A N 18
ATOM 24596 C CA . SER A 1 86 ? -35.521 -29.325 73.184 1.00 0.00 86 SER A CA 18
ATOM 24597 C C . SER A 1 86 ? -35.585 -30.844 73.057 1.00 0.00 86 SER A C 18
ATOM 24598 O O . SER A 1 86 ? -35.222 -31.407 72.024 1.00 0.00 86 SER A O 18
ATOM 24606 N N . SER A 1 87 ? -36.048 -31.501 74.115 1.00 0.00 87 SER A N 18
ATOM 24607 C CA . SER A 1 87 ? -36.156 -32.956 74.124 1.00 0.00 87 SER A CA 18
ATOM 24608 C C . SER A 1 87 ? -36.905 -33.437 75.363 1.00 0.00 87 SER A C 18
ATOM 24609 O O . SER A 1 87 ? -36.942 -32.752 76.385 1.00 0.00 87 SER A O 18
ATOM 24617 N N . GLY A 1 88 ? -37.502 -34.621 75.264 1.00 0.00 88 GLY A N 18
ATOM 24618 C CA . GLY A 1 88 ? -38.242 -35.174 76.383 1.00 0.00 88 GLY A CA 18
ATOM 24619 C C . GLY A 1 88 ? -39.100 -36.358 75.982 1.00 0.00 88 GLY A C 18
ATOM 24620 O O . GLY A 1 88 ? -40.043 -36.181 75.212 1.00 0.00 88 GLY A O 18
ATOM 24625 N N . GLY A 1 1 ? 11.066 -2.009 -72.498 1.00 0.00 1 GLY A N 19
ATOM 24626 C CA . GLY A 1 1 ? 12.095 -1.691 -71.525 1.00 0.00 1 GLY A CA 19
ATOM 24627 C C . GLY A 1 1 ? 11.541 -0.979 -70.307 1.00 0.00 1 GLY A C 19
ATOM 24628 O O . GLY A 1 1 ? 11.774 0.215 -70.118 1.00 0.00 1 GLY A O 19
ATOM 24632 N N . SER A 1 2 ? 10.803 -1.712 -69.479 1.00 0.00 2 SER A N 19
ATOM 24633 C CA . SER A 1 2 ? 10.209 -1.141 -68.276 1.00 0.00 2 SER A CA 19
ATOM 24634 C C . SER A 1 2 ? 9.981 -2.218 -67.220 1.00 0.00 2 SER A C 19
ATOM 24635 O O . SER A 1 2 ? 9.834 -3.397 -67.541 1.00 0.00 2 SER A O 19
ATOM 24643 N N . SER A 1 3 ? 9.953 -1.803 -65.957 1.00 0.00 3 SER A N 19
ATOM 24644 C CA . SER A 1 3 ? 9.747 -2.732 -64.852 1.00 0.00 3 SER A CA 19
ATOM 24645 C C . SER A 1 3 ? 9.337 -1.987 -63.585 1.00 0.00 3 SER A C 19
ATOM 24646 O O . SER A 1 3 ? 9.823 -0.890 -63.312 1.00 0.00 3 SER A O 19
ATOM 24654 N N . GLY A 1 4 ? 8.438 -2.591 -62.814 1.00 0.00 4 GLY A N 19
ATOM 24655 C CA . GLY A 1 4 ? 7.978 -1.972 -61.586 1.00 0.00 4 GLY A CA 19
ATOM 24656 C C . GLY A 1 4 ? 7.236 -2.943 -60.689 1.00 0.00 4 GLY A C 19
ATOM 24657 O O . GLY A 1 4 ? 6.650 -3.915 -61.166 1.00 0.00 4 GLY A O 19
ATOM 24661 N N . SER A 1 5 ? 7.260 -2.680 -59.386 1.00 0.00 5 SER A N 19
ATOM 24662 C CA . SER A 1 5 ? 6.589 -3.542 -58.420 1.00 0.00 5 SER A CA 19
ATOM 24663 C C . SER A 1 5 ? 6.536 -2.880 -57.047 1.00 0.00 5 SER A C 19
ATOM 24664 O O . SER A 1 5 ? 7.464 -2.176 -56.648 1.00 0.00 5 SER A O 19
ATOM 24672 N N . SER A 1 6 ? 5.442 -3.111 -56.328 1.00 0.00 6 SER A N 19
ATOM 24673 C CA . SER A 1 6 ? 5.264 -2.534 -55.000 1.00 0.00 6 SER A CA 19
ATOM 24674 C C . SER A 1 6 ? 4.439 -3.460 -54.112 1.00 0.00 6 SER A C 19
ATOM 24675 O O . SER A 1 6 ? 3.593 -4.211 -54.595 1.00 0.00 6 SER A O 19
ATOM 24683 N N . GLY A 1 7 ? 4.692 -3.399 -52.808 1.00 0.00 7 GLY A N 19
ATOM 24684 C CA . GLY A 1 7 ? 3.965 -4.236 -51.871 1.00 0.00 7 GLY A CA 19
ATOM 24685 C C . GLY A 1 7 ? 4.458 -4.076 -50.447 1.00 0.00 7 GLY A C 19
ATOM 24686 O O . GLY A 1 7 ? 5.637 -4.290 -50.162 1.00 0.00 7 GLY A O 19
ATOM 24690 N N . LEU A 1 8 ? 3.555 -3.697 -49.550 1.00 0.00 8 LEU A N 19
ATOM 24691 C CA . LEU A 1 8 ? 3.904 -3.506 -48.146 1.00 0.00 8 LEU A CA 19
ATOM 24692 C C . LEU A 1 8 ? 2.662 -3.212 -47.311 1.00 0.00 8 LEU A C 19
ATOM 24693 O O . LEU A 1 8 ? 1.946 -2.243 -47.563 1.00 0.00 8 LEU A O 19
ATOM 24709 N N . LYS A 1 9 ? 2.414 -4.054 -46.313 1.00 0.00 9 LYS A N 19
ATOM 24710 C CA . LYS A 1 9 ? 1.260 -3.883 -45.437 1.00 0.00 9 LYS A CA 19
ATOM 24711 C C . LYS A 1 9 ? 1.283 -4.903 -44.303 1.00 0.00 9 LYS A C 19
ATOM 24712 O O . LYS A 1 9 ? 1.470 -6.098 -44.534 1.00 0.00 9 LYS A O 19
ATOM 24731 N N . ARG A 1 10 ? 1.091 -4.424 -43.079 1.00 0.00 10 ARG A N 19
ATOM 24732 C CA . ARG A 1 10 ? 1.089 -5.295 -41.909 1.00 0.00 10 ARG A CA 19
ATOM 24733 C C . ARG A 1 10 ? 0.343 -4.644 -40.748 1.00 0.00 10 ARG A C 19
ATOM 24734 O O . ARG A 1 10 ? -0.132 -3.513 -40.858 1.00 0.00 10 ARG A O 19
ATOM 24755 N N . ASP A 1 11 ? 0.243 -5.366 -39.637 1.00 0.00 11 ASP A N 19
ATOM 24756 C CA . ASP A 1 11 ? -0.445 -4.859 -38.455 1.00 0.00 11 ASP A CA 19
ATOM 24757 C C . ASP A 1 11 ? -0.149 -5.731 -37.239 1.00 0.00 11 ASP A C 19
ATOM 24758 O O . ASP A 1 11 ? 0.542 -6.744 -37.342 1.00 0.00 11 ASP A O 19
ATOM 24767 N N . PHE A 1 12 ? -0.676 -5.329 -36.087 1.00 0.00 12 PHE A N 19
ATOM 24768 C CA . PHE A 1 12 ? -0.467 -6.072 -34.850 1.00 0.00 12 PHE A CA 19
ATOM 24769 C C . PHE A 1 12 ? -1.762 -6.170 -34.049 1.00 0.00 12 PHE A C 19
ATOM 24770 O O . PHE A 1 12 ? -2.782 -5.591 -34.424 1.00 0.00 12 PHE A O 19
ATOM 24787 N N . ILE A 1 13 ? -1.714 -6.909 -32.945 1.00 0.00 13 ILE A N 19
ATOM 24788 C CA . ILE A 1 13 ? -2.882 -7.083 -32.091 1.00 0.00 13 ILE A CA 19
ATOM 24789 C C . ILE A 1 13 ? -2.499 -7.021 -30.617 1.00 0.00 13 ILE A C 19
ATOM 24790 O O . ILE A 1 13 ? -1.472 -7.565 -30.208 1.00 0.00 13 ILE A O 19
ATOM 24806 N N . ILE A 1 14 ? -3.331 -6.357 -29.822 1.00 0.00 14 ILE A N 19
ATOM 24807 C CA . ILE A 1 14 ? -3.081 -6.228 -28.392 1.00 0.00 14 ILE A CA 19
ATOM 24808 C C . ILE A 1 14 ? -4.220 -6.832 -27.577 1.00 0.00 14 ILE A C 19
ATOM 24809 O O . ILE A 1 14 ? -5.373 -6.418 -27.700 1.00 0.00 14 ILE A O 19
ATOM 24825 N N . LEU A 1 15 ? -3.889 -7.813 -26.745 1.00 0.00 15 LEU A N 19
ATOM 24826 C CA . LEU A 1 15 ? -4.883 -8.474 -25.907 1.00 0.00 15 LEU A CA 19
ATOM 24827 C C . LEU A 1 15 ? -4.915 -7.860 -24.511 1.00 0.00 15 LEU A C 19
ATOM 24828 O O . LEU A 1 15 ? -4.010 -7.120 -24.127 1.00 0.00 15 LEU A O 19
ATOM 24844 N N . GLY A 1 16 ? -5.962 -8.176 -23.755 1.00 0.00 16 GLY A N 19
ATOM 24845 C CA . GLY A 1 16 ? -6.090 -7.649 -22.409 1.00 0.00 16 GLY A CA 19
ATOM 24846 C C . GLY A 1 16 ? -6.987 -8.502 -21.535 1.00 0.00 16 GLY A C 19
ATOM 24847 O O . GLY A 1 16 ? -6.929 -9.730 -21.587 1.00 0.00 16 GLY A O 19
ATOM 24851 N N . ASN A 1 17 ? -7.819 -7.851 -20.729 1.00 0.00 17 ASN A N 19
ATOM 24852 C CA . ASN A 1 17 ? -8.731 -8.559 -19.838 1.00 0.00 17 ASN A CA 19
ATOM 24853 C C . ASN A 1 17 ? -10.104 -7.894 -19.825 1.00 0.00 17 ASN A C 19
ATOM 24854 O O . ASN A 1 17 ? -10.212 -6.669 -19.806 1.00 0.00 17 ASN A O 19
ATOM 24865 N N . GLY A 1 18 ? -11.152 -8.713 -19.834 1.00 0.00 18 GLY A N 19
ATOM 24866 C CA . GLY A 1 18 ? -12.505 -8.187 -19.822 1.00 0.00 18 GLY A CA 19
ATOM 24867 C C . GLY A 1 18 ? -13.081 -8.101 -18.423 1.00 0.00 18 GLY A C 19
ATOM 24868 O O . GLY A 1 18 ? -12.700 -7.247 -17.622 1.00 0.00 18 GLY A O 19
ATOM 24872 N N . PRO A 1 19 ? -14.026 -9.001 -18.112 1.00 0.00 19 PRO A N 19
ATOM 24873 C CA . PRO A 1 19 ? -14.677 -9.043 -16.799 1.00 0.00 19 PRO A CA 19
ATOM 24874 C C . PRO A 1 19 ? -13.732 -9.509 -15.697 1.00 0.00 19 PRO A C 19
ATOM 24875 O O . PRO A 1 19 ? -13.289 -10.658 -15.691 1.00 0.00 19 PRO A O 19
ATOM 24886 N N . ARG A 1 20 ? -13.427 -8.610 -14.767 1.00 0.00 20 ARG A N 19
ATOM 24887 C CA . ARG A 1 20 ? -12.534 -8.930 -13.660 1.00 0.00 20 ARG A CA 19
ATOM 24888 C C . ARG A 1 20 ? -13.319 -9.445 -12.458 1.00 0.00 20 ARG A C 19
ATOM 24889 O O . ARG A 1 20 ? -14.544 -9.321 -12.403 1.00 0.00 20 ARG A O 19
ATOM 24910 N N . LEU A 1 21 ? -12.608 -10.024 -11.497 1.00 0.00 21 LEU A N 19
ATOM 24911 C CA . LEU A 1 21 ? -13.238 -10.559 -10.295 1.00 0.00 21 LEU A CA 19
ATOM 24912 C C . LEU A 1 21 ? -13.182 -9.548 -9.154 1.00 0.00 21 LEU A C 19
ATOM 24913 O O . LEU A 1 21 ? -12.104 -9.109 -8.755 1.00 0.00 21 LEU A O 19
ATOM 24929 N N . GLN A 1 22 ? -14.350 -9.185 -8.634 1.00 0.00 22 GLN A N 19
ATOM 24930 C CA . GLN A 1 22 ? -14.433 -8.226 -7.539 1.00 0.00 22 GLN A CA 19
ATOM 24931 C C . GLN A 1 22 ? -14.588 -8.942 -6.200 1.00 0.00 22 GLN A C 19
ATOM 24932 O O . GLN A 1 22 ? -15.579 -9.632 -5.966 1.00 0.00 22 GLN A O 19
ATOM 24946 N N . ASN A 1 23 ? -13.601 -8.772 -5.327 1.00 0.00 23 ASN A N 19
ATOM 24947 C CA . ASN A 1 23 ? -13.627 -9.402 -4.012 1.00 0.00 23 ASN A CA 19
ATOM 24948 C C . ASN A 1 23 ? -12.989 -8.497 -2.962 1.00 0.00 23 ASN A C 19
ATOM 24949 O O . ASN A 1 23 ? -11.828 -8.107 -3.087 1.00 0.00 23 ASN A O 19
ATOM 24960 N N . SER A 1 24 ? -13.755 -8.168 -1.927 1.00 0.00 24 SER A N 19
ATOM 24961 C CA . SER A 1 24 ? -13.266 -7.307 -0.857 1.00 0.00 24 SER A CA 19
ATOM 24962 C C . SER A 1 24 ? -11.961 -7.846 -0.280 1.00 0.00 24 SER A C 19
ATOM 24963 O O . SER A 1 24 ? -11.950 -8.853 0.430 1.00 0.00 24 SER A O 19
ATOM 24971 N N . THR A 1 25 ? -10.860 -7.168 -0.589 1.00 0.00 25 THR A N 19
ATOM 24972 C CA . THR A 1 25 ? -9.548 -7.578 -0.103 1.00 0.00 25 THR A CA 19
ATOM 24973 C C . THR A 1 25 ? -8.886 -6.463 0.697 1.00 0.00 25 THR A C 19
ATOM 24974 O O . THR A 1 25 ? -9.031 -5.284 0.376 1.00 0.00 25 THR A O 19
ATOM 24985 N N . TYR A 1 26 ? -8.158 -6.843 1.741 1.00 0.00 26 TYR A N 19
ATOM 24986 C CA . TYR A 1 26 ? -7.474 -5.875 2.590 1.00 0.00 26 TYR A CA 19
ATOM 24987 C C . TYR A 1 26 ? -6.256 -5.291 1.879 1.00 0.00 26 TYR A C 19
ATOM 24988 O O . TYR A 1 26 ? -5.333 -6.017 1.511 1.00 0.00 26 TYR A O 19
ATOM 25006 N N . GLN A 1 27 ? -6.264 -3.976 1.690 1.00 0.00 27 GLN A N 19
ATOM 25007 C CA . GLN A 1 27 ? -5.161 -3.294 1.023 1.00 0.00 27 GLN A CA 19
ATOM 25008 C C . GLN A 1 27 ? -4.140 -2.789 2.037 1.00 0.00 27 GLN A C 19
ATOM 25009 O O . GLN A 1 27 ? -4.238 -1.663 2.525 1.00 0.00 27 GLN A O 19
ATOM 25023 N N . CYS A 1 28 ? -3.160 -3.630 2.351 1.00 0.00 28 CYS A N 19
ATOM 25024 C CA . CYS A 1 28 ? -2.121 -3.270 3.309 1.00 0.00 28 CYS A CA 19
ATOM 25025 C C . CYS A 1 28 ? -1.597 -1.862 3.040 1.00 0.00 28 CYS A C 19
ATOM 25026 O O . CYS A 1 28 ? -1.445 -1.453 1.888 1.00 0.00 28 CYS A O 19
ATOM 25033 N N . LYS A 1 29 ? -1.323 -1.125 4.110 1.00 0.00 29 LYS A N 19
ATOM 25034 C CA . LYS A 1 29 ? -0.815 0.237 3.992 1.00 0.00 29 LYS A CA 19
ATOM 25035 C C . LYS A 1 29 ? 0.688 0.281 4.248 1.00 0.00 29 LYS A C 19
ATOM 25036 O O . LYS A 1 29 ? 1.242 1.331 4.576 1.00 0.00 29 LYS A O 19
ATOM 25055 N N . HIS A 1 30 ? 1.344 -0.865 4.092 1.00 0.00 30 HIS A N 19
ATOM 25056 C CA . HIS A 1 30 ? 2.784 -0.956 4.304 1.00 0.00 30 HIS A CA 19
ATOM 25057 C C . HIS A 1 30 ? 3.499 -1.355 3.017 1.00 0.00 30 HIS A C 19
ATOM 25058 O O . HIS A 1 30 ? 4.609 -0.900 2.743 1.00 0.00 30 HIS A O 19
ATOM 25072 N N . CYS A 1 31 ? 2.854 -2.210 2.229 1.00 0.00 31 CYS A N 19
ATOM 25073 C CA . CYS A 1 31 ? 3.427 -2.673 0.971 1.00 0.00 31 CYS A CA 19
ATOM 25074 C C . CYS A 1 31 ? 2.401 -2.594 -0.156 1.00 0.00 31 CYS A C 19
ATOM 25075 O O . CYS A 1 31 ? 2.699 -2.922 -1.304 1.00 0.00 31 CYS A O 19
ATOM 25082 N N . ASP A 1 32 ? 1.193 -2.157 0.182 1.00 0.00 32 ASP A N 19
ATOM 25083 C CA . ASP A 1 32 ? 0.122 -2.034 -0.801 1.00 0.00 32 ASP A CA 19
ATOM 25084 C C . ASP A 1 32 ? -0.265 -3.401 -1.357 1.00 0.00 32 ASP A C 19
ATOM 25085 O O . ASP A 1 32 ? -0.517 -3.547 -2.553 1.00 0.00 32 ASP A O 19
ATOM 25094 N N . SER A 1 33 ? -0.310 -4.399 -0.480 1.00 0.00 33 SER A N 19
ATOM 25095 C CA . SER A 1 33 ? -0.662 -5.755 -0.884 1.00 0.00 33 SER A CA 19
ATOM 25096 C C . SER A 1 33 ? -2.173 -5.961 -0.838 1.00 0.00 33 SER A C 19
ATOM 25097 O O . SER A 1 33 ? -2.932 -5.025 -0.585 1.00 0.00 33 SER A O 19
ATOM 25105 N N . LYS A 1 34 ? -2.604 -7.193 -1.086 1.00 0.00 34 LYS A N 19
ATOM 25106 C CA . LYS A 1 34 ? -4.024 -7.525 -1.072 1.00 0.00 34 LYS A CA 19
ATOM 25107 C C . LYS A 1 34 ? -4.268 -8.838 -0.335 1.00 0.00 34 LYS A C 19
ATOM 25108 O O . LYS A 1 34 ? -3.884 -9.909 -0.809 1.00 0.00 34 LYS A O 19
ATOM 25127 N N . LEU A 1 35 ? -4.910 -8.750 0.824 1.00 0.00 35 LEU A N 19
ATOM 25128 C CA . LEU A 1 35 ? -5.208 -9.932 1.626 1.00 0.00 35 LEU A CA 19
ATOM 25129 C C . LEU A 1 35 ? -6.702 -10.237 1.612 1.00 0.00 35 LEU A C 19
ATOM 25130 O O . LEU A 1 35 ? -7.517 -9.378 1.276 1.00 0.00 35 LEU A O 19
ATOM 25146 N N . GLN A 1 36 ? -7.054 -11.465 1.981 1.00 0.00 36 GLN A N 19
ATOM 25147 C CA . GLN A 1 36 ? -8.450 -11.882 2.012 1.00 0.00 36 GLN A CA 19
ATOM 25148 C C . GLN A 1 36 ? -9.192 -11.215 3.165 1.00 0.00 36 GLN A C 19
ATOM 25149 O O . GLN A 1 36 ? -10.080 -10.390 2.951 1.00 0.00 36 GLN A O 19
ATOM 25163 N N . SER A 1 37 ? -8.823 -11.579 4.389 1.00 0.00 37 SER A N 19
ATOM 25164 C CA . SER A 1 37 ? -9.457 -11.019 5.577 1.00 0.00 37 SER A CA 19
ATOM 25165 C C . SER A 1 37 ? -8.420 -10.719 6.656 1.00 0.00 37 SER A C 19
ATOM 25166 O O . SER A 1 37 ? -7.235 -11.012 6.493 1.00 0.00 37 SER A O 19
ATOM 25174 N N . THR A 1 38 ? -8.875 -10.133 7.758 1.00 0.00 38 THR A N 19
ATOM 25175 C CA . THR A 1 38 ? -7.989 -9.791 8.864 1.00 0.00 38 THR A CA 19
ATOM 25176 C C . THR A 1 38 ? -7.119 -10.979 9.258 1.00 0.00 38 THR A C 19
ATOM 25177 O O . THR A 1 38 ? -5.910 -10.842 9.441 1.00 0.00 38 THR A O 19
ATOM 25188 N N . ALA A 1 39 ? -7.742 -12.146 9.388 1.00 0.00 39 ALA A N 19
ATOM 25189 C CA . ALA A 1 39 ? -7.024 -13.359 9.758 1.00 0.00 39 ALA A CA 19
ATOM 25190 C C . ALA A 1 39 ? -5.693 -13.455 9.020 1.00 0.00 39 ALA A C 19
ATOM 25191 O O . ALA A 1 39 ? -4.709 -13.958 9.561 1.00 0.00 39 ALA A O 19
ATOM 25198 N N . GLU A 1 40 ? -5.671 -12.971 7.782 1.00 0.00 40 GLU A N 19
ATOM 25199 C CA . GLU A 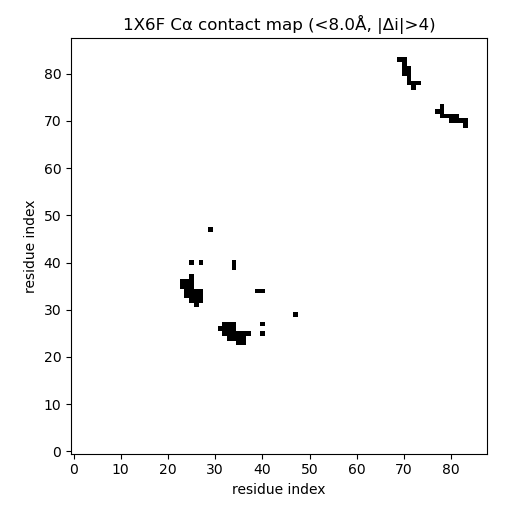1 40 ? -4.461 -13.005 6.970 1.00 0.00 40 GLU A CA 19
ATOM 25200 C C . GLU A 1 40 ? -3.540 -11.839 7.318 1.00 0.00 40 GLU A C 19
ATOM 25201 O O . GLU A 1 40 ? -2.318 -11.989 7.359 1.00 0.00 40 GLU A O 19
ATOM 25213 N N . LEU A 1 41 ? -4.134 -10.677 7.565 1.00 0.00 41 LEU A N 19
ATOM 25214 C CA . LEU A 1 41 ? -3.369 -9.484 7.909 1.00 0.00 41 LEU A CA 19
ATOM 25215 C C . LEU A 1 41 ? -2.631 -9.671 9.231 1.00 0.00 41 LEU A C 19
ATOM 25216 O O . LEU A 1 41 ? -1.511 -9.190 9.404 1.00 0.00 41 LEU A O 19
ATOM 25232 N N . THR A 1 42 ? -3.266 -10.376 10.162 1.00 0.00 42 THR A N 19
ATOM 25233 C CA . THR A 1 42 ? -2.671 -10.629 11.468 1.00 0.00 42 THR A CA 19
ATOM 25234 C C . THR A 1 42 ? -1.326 -11.333 11.332 1.00 0.00 42 THR A C 19
ATOM 25235 O O . THR A 1 42 ? -0.409 -11.098 12.120 1.00 0.00 42 THR A O 19
ATOM 25246 N N . SER A 1 43 ? -1.213 -12.196 10.328 1.00 0.00 43 SER A N 19
ATOM 25247 C CA . SER A 1 43 ? 0.020 -12.936 10.090 1.00 0.00 43 SER A CA 19
ATOM 25248 C C . SER A 1 43 ? 0.939 -12.172 9.143 1.00 0.00 43 SER A C 19
ATOM 25249 O O . SER A 1 43 ? 2.149 -12.093 9.361 1.00 0.00 43 SER A O 19
ATOM 25257 N N . HIS A 1 44 ? 0.356 -11.609 8.089 1.00 0.00 44 HIS A N 19
ATOM 25258 C CA . HIS A 1 44 ? 1.122 -10.850 7.106 1.00 0.00 44 HIS A CA 19
ATOM 25259 C C . HIS A 1 44 ? 1.844 -9.679 7.767 1.00 0.00 44 HIS A C 19
ATOM 25260 O O . HIS A 1 44 ? 3.060 -9.536 7.642 1.00 0.00 44 HIS A O 19
ATOM 25274 N N . LEU A 1 45 ? 1.086 -8.844 8.470 1.00 0.00 45 LEU A N 19
ATOM 25275 C CA . LEU A 1 45 ? 1.653 -7.685 9.150 1.00 0.00 45 LEU A CA 19
ATOM 25276 C C . LEU A 1 45 ? 2.900 -8.073 9.939 1.00 0.00 45 LEU A C 19
ATOM 25277 O O . LEU A 1 45 ? 3.931 -7.406 9.856 1.00 0.00 45 LEU A O 19
ATOM 25293 N N . ASN A 1 46 ? 2.798 -9.156 10.702 1.00 0.00 46 ASN A N 19
ATOM 25294 C CA . ASN A 1 46 ? 3.919 -9.634 11.505 1.00 0.00 46 ASN A CA 19
ATOM 25295 C C . ASN A 1 46 ? 5.227 -9.531 10.727 1.00 0.00 46 ASN A C 19
ATOM 25296 O O . ASN A 1 46 ? 6.263 -9.163 11.282 1.00 0.00 46 ASN A O 19
ATOM 25307 N N . ILE A 1 47 ? 5.172 -9.857 9.440 1.00 0.00 47 ILE A N 19
ATOM 25308 C CA . ILE A 1 47 ? 6.352 -9.800 8.587 1.00 0.00 47 ILE A CA 19
ATOM 25309 C C . ILE A 1 47 ? 7.074 -8.465 8.736 1.00 0.00 47 ILE A C 19
ATOM 25310 O O . ILE A 1 47 ? 8.290 -8.422 8.929 1.00 0.00 47 ILE A O 19
ATOM 25326 N N . HIS A 1 48 ? 6.317 -7.376 8.648 1.00 0.00 48 HIS A N 19
ATOM 25327 C CA . HIS A 1 48 ? 6.885 -6.038 8.775 1.00 0.00 48 HIS A CA 19
ATOM 25328 C C . HIS A 1 48 ? 7.547 -5.857 10.138 1.00 0.00 48 HIS A C 19
ATOM 25329 O O . HIS A 1 48 ? 8.659 -5.338 10.234 1.00 0.00 48 HIS A O 19
ATOM 25343 N N . ASN A 1 49 ? 6.856 -6.287 11.188 1.00 0.00 49 ASN A N 19
ATOM 25344 C CA . ASN A 1 49 ? 7.377 -6.171 12.546 1.00 0.00 49 ASN A CA 19
ATOM 25345 C C . ASN A 1 49 ? 8.763 -6.801 12.652 1.00 0.00 49 ASN A C 19
ATOM 25346 O O . ASN A 1 49 ? 9.691 -6.194 13.184 1.00 0.00 49 ASN A O 19
ATOM 25357 N N . GLU A 1 50 ? 8.892 -8.022 12.142 1.00 0.00 50 GLU A N 19
ATOM 25358 C CA . GLU A 1 50 ? 10.164 -8.734 12.180 1.00 0.00 50 GLU A CA 19
ATOM 25359 C C . GLU A 1 50 ? 11.250 -7.947 11.453 1.00 0.00 50 GLU A C 19
ATOM 25360 O O . GLU A 1 50 ? 12.364 -7.798 11.955 1.00 0.00 50 GLU A O 19
ATOM 25372 N N . GLU A 1 51 ? 10.917 -7.447 10.267 1.00 0.00 51 GLU A N 19
ATOM 25373 C CA . GLU A 1 51 ? 11.865 -6.677 9.470 1.00 0.00 51 GLU A CA 19
ATOM 25374 C C . GLU A 1 51 ? 12.277 -5.401 10.198 1.00 0.00 51 GLU A C 19
ATOM 25375 O O . GLU A 1 51 ? 13.452 -5.032 10.209 1.00 0.00 51 GLU A O 19
ATOM 25387 N N . PHE A 1 52 ? 11.303 -4.731 10.804 1.00 0.00 52 PHE A N 19
ATOM 25388 C CA . PHE A 1 52 ? 11.563 -3.496 11.533 1.00 0.00 52 PHE A CA 19
ATOM 25389 C C . PHE A 1 52 ? 12.796 -3.638 12.421 1.00 0.00 52 PHE A C 19
ATOM 25390 O O . PHE A 1 52 ? 13.655 -2.757 12.453 1.00 0.00 52 PHE A O 19
ATOM 25407 N N . GLN A 1 53 ? 12.875 -4.753 13.140 1.00 0.00 53 GLN A N 19
ATOM 25408 C CA . GLN A 1 53 ? 14.001 -5.010 14.030 1.00 0.00 53 GLN A CA 19
ATOM 25409 C C . GLN A 1 53 ? 15.326 -4.764 13.315 1.00 0.00 53 GLN A C 19
ATOM 25410 O O . GLN A 1 53 ? 16.194 -4.052 13.821 1.00 0.00 53 GLN A O 19
ATOM 25424 N N . LYS A 1 54 ? 15.476 -5.358 12.136 1.00 0.00 54 LYS A N 19
ATOM 25425 C CA . LYS A 1 54 ? 16.694 -5.204 11.350 1.00 0.00 54 LYS A CA 19
ATOM 25426 C C . LYS A 1 54 ? 16.945 -3.736 11.017 1.00 0.00 54 LYS A C 19
ATOM 25427 O O . LYS A 1 54 ? 18.035 -3.215 11.250 1.00 0.00 54 LYS A O 19
ATOM 25446 N N . ARG A 1 55 ? 15.928 -3.076 10.474 1.00 0.00 55 ARG A N 19
ATOM 25447 C CA . ARG A 1 55 ? 16.038 -1.668 10.109 1.00 0.00 55 ARG A CA 19
ATOM 25448 C C . ARG A 1 55 ? 16.485 -0.831 11.304 1.00 0.00 55 ARG A C 19
ATOM 25449 O O . ARG A 1 55 ? 17.170 0.179 11.146 1.00 0.00 55 ARG A O 19
ATOM 25470 N N . ALA A 1 56 ? 16.091 -1.258 12.500 1.00 0.00 56 ALA A N 19
ATOM 25471 C CA . ALA A 1 56 ? 16.451 -0.548 13.721 1.00 0.00 56 ALA A CA 19
ATOM 25472 C C . ALA A 1 56 ? 17.872 -0.891 14.156 1.00 0.00 56 ALA A C 19
ATOM 25473 O O . ALA A 1 56 ? 18.078 -1.581 15.155 1.00 0.00 56 ALA A O 19
ATOM 25480 N N . LYS A 1 57 ? 18.851 -0.407 13.399 1.00 0.00 57 LYS A N 19
ATOM 25481 C CA . LYS A 1 57 ? 20.253 -0.661 13.705 1.00 0.00 57 LYS A CA 19
ATOM 25482 C C . LYS A 1 57 ? 20.943 0.610 14.192 1.00 0.00 57 LYS A C 19
ATOM 25483 O O . LYS A 1 57 ? 20.315 1.663 14.306 1.00 0.00 57 LYS A O 19
ATOM 25502 N N . ARG A 1 58 ? 22.237 0.504 14.475 1.00 0.00 58 ARG A N 19
ATOM 25503 C CA . ARG A 1 58 ? 23.011 1.645 14.949 1.00 0.00 58 ARG A CA 19
ATOM 25504 C C . ARG A 1 58 ? 23.324 2.603 13.803 1.00 0.00 58 ARG A C 19
ATOM 25505 O O . ARG A 1 58 ? 23.241 2.233 12.632 1.00 0.00 58 ARG A O 19
ATOM 25526 N N . GLN A 1 59 ? 23.683 3.835 14.150 1.00 0.00 59 GLN A N 19
ATOM 25527 C CA . GLN A 1 59 ? 24.007 4.845 13.150 1.00 0.00 59 GLN A CA 19
ATOM 25528 C C . GLN A 1 59 ? 24.995 4.300 12.124 1.00 0.00 59 GLN A C 19
ATOM 25529 O O . GLN A 1 59 ? 25.571 3.229 12.313 1.00 0.00 59 GLN A O 19
ATOM 25543 N N . GLU A 1 60 ? 25.186 5.043 11.039 1.00 0.00 60 GLU A N 19
ATOM 25544 C CA . GLU A 1 60 ? 26.104 4.632 9.984 1.00 0.00 60 GLU A CA 19
ATOM 25545 C C . GLU A 1 60 ? 25.651 3.320 9.349 1.00 0.00 60 GLU A C 19
ATOM 25546 O O . GLU A 1 60 ? 26.412 2.355 9.283 1.00 0.00 60 GLU A O 19
ATOM 25558 N N . ARG A 1 61 ? 24.406 3.294 8.884 1.00 0.00 61 ARG A N 19
ATOM 25559 C CA . ARG A 1 61 ? 23.850 2.101 8.256 1.00 0.00 61 ARG A CA 19
ATOM 25560 C C . ARG A 1 61 ? 23.699 2.299 6.751 1.00 0.00 61 ARG A C 19
ATOM 25561 O O . ARG A 1 61 ? 23.363 3.390 6.289 1.00 0.00 61 ARG A O 19
ATOM 25582 N N . ARG A 1 62 ? 23.949 1.238 5.991 1.00 0.00 62 ARG A N 19
ATOM 25583 C CA . ARG A 1 62 ? 23.842 1.296 4.538 1.00 0.00 62 ARG A CA 19
ATOM 25584 C C . ARG A 1 62 ? 22.410 1.606 4.111 1.00 0.00 62 ARG A C 19
ATOM 25585 O O . ARG A 1 62 ? 21.477 1.510 4.908 1.00 0.00 62 ARG A O 19
ATOM 25606 N N . LYS A 1 63 ? 22.244 1.980 2.846 1.00 0.00 63 LYS A N 19
ATOM 25607 C CA . LYS A 1 63 ? 20.927 2.304 2.311 1.00 0.00 63 LYS A CA 19
ATOM 25608 C C . LYS A 1 63 ? 20.675 1.564 1.001 1.00 0.00 63 LYS A C 19
ATOM 25609 O O . LYS A 1 63 ? 21.611 1.253 0.264 1.00 0.00 63 LYS A O 19
ATOM 25628 N N . GLN A 1 64 ? 19.407 1.286 0.718 1.00 0.00 64 GLN A N 19
ATOM 25629 C CA . GLN A 1 64 ? 19.033 0.584 -0.504 1.00 0.00 64 GLN A CA 19
ATOM 25630 C C . GLN A 1 64 ? 19.032 1.532 -1.699 1.00 0.00 64 GLN A C 19
ATOM 25631 O O . GLN A 1 64 ? 19.192 2.743 -1.543 1.00 0.00 64 GLN A O 19
ATOM 25645 N N . LEU A 1 65 ? 18.850 0.974 -2.890 1.00 0.00 65 LEU A N 19
ATOM 25646 C CA . LEU A 1 65 ? 18.828 1.770 -4.113 1.00 0.00 65 LEU A CA 19
ATOM 25647 C C . LEU A 1 65 ? 17.403 1.937 -4.628 1.00 0.00 65 LEU A C 19
ATOM 25648 O O . LEU A 1 65 ? 16.494 1.215 -4.217 1.00 0.00 65 LEU A O 19
ATOM 25664 N N . LEU A 1 66 ? 17.214 2.892 -5.532 1.00 0.00 66 LEU A N 19
ATOM 25665 C CA . LEU A 1 66 ? 15.899 3.153 -6.106 1.00 0.00 66 LEU A CA 19
ATOM 25666 C C . LEU A 1 66 ? 16.018 3.604 -7.558 1.00 0.00 66 LEU A C 19
ATOM 25667 O O . LEU A 1 66 ? 16.930 4.352 -7.913 1.00 0.00 66 LEU A O 19
ATOM 25683 N N . SER A 1 67 ? 15.091 3.147 -8.393 1.00 0.00 67 SER A N 19
ATOM 25684 C CA . SER A 1 67 ? 15.093 3.502 -9.807 1.00 0.00 67 SER A CA 19
ATOM 25685 C C . SER A 1 67 ? 14.321 4.797 -10.043 1.00 0.00 67 SER A C 19
ATOM 25686 O O . SER A 1 67 ? 13.777 5.388 -9.111 1.00 0.00 67 SER A O 19
ATOM 25694 N N . LYS A 1 68 ? 14.278 5.232 -11.298 1.00 0.00 68 LYS A N 19
ATOM 25695 C CA . LYS A 1 68 ? 13.573 6.456 -11.660 1.00 0.00 68 LYS A CA 19
ATOM 25696 C C . LYS A 1 68 ? 12.270 6.138 -12.386 1.00 0.00 68 LYS A C 19
ATOM 25697 O O . LYS A 1 68 ? 11.946 4.974 -12.616 1.00 0.00 68 LYS A O 19
ATOM 25716 N N . GLN A 1 69 ? 11.528 7.181 -12.746 1.00 0.00 69 GLN A N 19
ATOM 25717 C CA . GLN A 1 69 ? 10.261 7.012 -13.447 1.00 0.00 69 GLN A CA 19
ATOM 25718 C C . GLN A 1 69 ? 10.464 7.064 -14.958 1.00 0.00 69 GLN A C 19
ATOM 25719 O O . GLN A 1 69 ? 11.578 7.272 -15.439 1.00 0.00 69 GLN A O 19
ATOM 25733 N N . LYS A 1 70 ? 9.379 6.874 -15.702 1.00 0.00 70 LYS A N 19
ATOM 25734 C CA . LYS A 1 70 ? 9.436 6.901 -17.159 1.00 0.00 70 LYS A CA 19
ATOM 25735 C C . LYS A 1 70 ? 9.014 8.265 -17.695 1.00 0.00 70 LYS A C 19
ATOM 25736 O O . LYS A 1 70 ? 9.449 8.682 -18.769 1.00 0.00 70 LYS A O 19
ATOM 25755 N N . TYR A 1 71 ? 8.166 8.955 -16.941 1.00 0.00 71 TYR A N 19
ATOM 25756 C CA . TYR A 1 71 ? 7.684 10.271 -17.342 1.00 0.00 71 TYR A CA 19
ATOM 25757 C C . TYR A 1 71 ? 7.075 10.227 -18.740 1.00 0.00 71 TYR A C 19
ATOM 25758 O O . TYR A 1 71 ? 7.408 11.041 -19.600 1.00 0.00 71 TYR A O 19
ATOM 25776 N N . ALA A 1 72 ? 6.181 9.268 -18.958 1.00 0.00 72 ALA A N 19
ATOM 25777 C CA . ALA A 1 72 ? 5.523 9.118 -20.250 1.00 0.00 72 ALA A CA 19
ATOM 25778 C C . ALA A 1 72 ? 4.627 10.314 -20.553 1.00 0.00 72 ALA A C 19
ATOM 25779 O O . ALA A 1 72 ? 4.548 11.258 -19.766 1.00 0.00 72 ALA A O 19
ATOM 25786 N N . ASP A 1 73 ? 3.956 10.270 -21.698 1.00 0.00 73 ASP A N 19
ATOM 25787 C CA . ASP A 1 73 ? 3.065 11.351 -22.105 1.00 0.00 73 ASP A CA 19
ATOM 25788 C C . ASP A 1 73 ? 1.934 10.822 -22.982 1.00 0.00 73 ASP A C 19
ATOM 25789 O O . ASP A 1 73 ? 2.028 9.732 -23.544 1.00 0.00 73 ASP A O 19
ATOM 25798 N N . GLY A 1 74 ? 0.865 11.604 -23.095 1.00 0.00 74 GLY A N 19
ATOM 25799 C CA . GLY A 1 74 ? -0.270 11.197 -23.904 1.00 0.00 74 GLY A CA 19
ATOM 25800 C C . GLY A 1 74 ? -1.361 12.248 -23.942 1.00 0.00 74 GLY A C 19
ATOM 25801 O O . GLY A 1 74 ? -1.895 12.636 -22.904 1.00 0.00 74 GLY A O 19
ATOM 25805 N N . ALA A 1 75 ? -1.692 12.712 -25.143 1.00 0.00 75 ALA A N 19
ATOM 25806 C CA . ALA A 1 75 ? -2.727 13.724 -25.312 1.00 0.00 75 ALA A CA 19
ATOM 25807 C C . ALA A 1 75 ? -4.034 13.099 -25.785 1.00 0.00 75 ALA A C 19
ATOM 25808 O O . ALA A 1 75 ? -5.045 13.143 -25.083 1.00 0.00 75 ALA A O 19
ATOM 25815 N N . PHE A 1 76 ? -4.009 12.517 -26.980 1.00 0.00 76 PHE A N 19
ATOM 25816 C CA . PHE A 1 76 ? -5.193 11.884 -27.548 1.00 0.00 76 PHE A CA 19
ATOM 25817 C C . PHE A 1 76 ? -5.158 10.374 -27.334 1.00 0.00 76 PHE A C 19
ATOM 25818 O O . PHE A 1 76 ? -4.121 9.735 -27.509 1.00 0.00 76 PHE A O 19
ATOM 25835 N N . ALA A 1 77 ? -6.299 9.810 -26.952 1.00 0.00 77 ALA A N 19
ATOM 25836 C CA . ALA A 1 77 ? -6.400 8.375 -26.715 1.00 0.00 77 ALA A CA 19
ATOM 25837 C C . ALA A 1 77 ? -7.336 7.716 -27.723 1.00 0.00 77 ALA A C 19
ATOM 25838 O O . ALA A 1 77 ? -6.917 6.870 -28.512 1.00 0.00 77 ALA A O 19
ATOM 25845 N N . ASP A 1 78 ? -8.605 8.110 -27.690 1.00 0.00 78 ASP A N 19
ATOM 25846 C CA . ASP A 1 78 ? -9.600 7.558 -28.602 1.00 0.00 78 ASP A CA 19
ATOM 25847 C C . ASP A 1 78 ? -10.940 8.268 -28.437 1.00 0.00 78 ASP A C 19
ATOM 25848 O O . ASP A 1 78 ? -11.172 8.957 -27.444 1.00 0.00 78 ASP A O 19
ATOM 25857 N N . PHE A 1 79 ? -11.819 8.096 -29.419 1.00 0.00 79 PHE A N 19
ATOM 25858 C CA . PHE A 1 79 ? -13.136 8.722 -29.385 1.00 0.00 79 PHE A CA 19
ATOM 25859 C C . PHE A 1 79 ? -14.207 7.764 -29.897 1.00 0.00 79 PHE A C 19
ATOM 25860 O O . PHE A 1 79 ? -14.235 7.420 -31.079 1.00 0.00 79 PHE A O 19
ATOM 25877 N N . LYS A 1 80 ? -15.088 7.336 -28.999 1.00 0.00 80 LYS A N 19
ATOM 25878 C CA . LYS A 1 80 ? -16.163 6.418 -29.358 1.00 0.00 80 LYS A CA 19
ATOM 25879 C C . LYS A 1 80 ? -17.149 6.258 -28.205 1.00 0.00 80 LYS A C 19
ATOM 25880 O O . LYS A 1 80 ? -16.778 6.382 -27.038 1.00 0.00 80 LYS A O 19
ATOM 25899 N N . GLN A 1 81 ? -18.404 5.979 -28.541 1.00 0.00 81 GLN A N 19
ATOM 25900 C CA . GLN A 1 81 ? -19.442 5.801 -27.532 1.00 0.00 81 GLN A CA 19
ATOM 25901 C C . GLN A 1 81 ? -19.134 4.603 -26.640 1.00 0.00 81 GLN A C 19
ATOM 25902 O O . GLN A 1 81 ? -18.497 3.643 -27.073 1.00 0.00 81 GLN A O 19
ATOM 25916 N N . GLU A 1 82 ? -19.590 4.668 -25.393 1.00 0.00 82 GLU A N 19
ATOM 25917 C CA . GLU A 1 82 ? -19.362 3.588 -24.440 1.00 0.00 82 GLU A CA 19
ATOM 25918 C C . GLU A 1 82 ? -20.548 3.439 -23.492 1.00 0.00 82 GLU A C 19
ATOM 25919 O O . GLU A 1 82 ? -21.441 4.285 -23.460 1.00 0.00 82 GLU A O 19
ATOM 25931 N N . SER A 1 83 ? -20.549 2.356 -22.720 1.00 0.00 83 SER A N 19
ATOM 25932 C CA . SER A 1 83 ? -21.627 2.093 -21.774 1.00 0.00 83 SER A CA 19
ATOM 25933 C C . SER A 1 83 ? -21.082 1.479 -20.488 1.00 0.00 83 SER A C 19
ATOM 25934 O O . SER A 1 83 ? -19.891 1.193 -20.379 1.00 0.00 83 SER A O 19
ATOM 25942 N N . GLY A 1 84 ? -21.966 1.279 -19.514 1.00 0.00 84 GLY A N 19
ATOM 25943 C CA . GLY A 1 84 ? -21.557 0.700 -18.248 1.00 0.00 84 GLY A CA 19
ATOM 25944 C C . GLY A 1 84 ? -22.725 0.139 -17.462 1.00 0.00 84 GLY A C 19
ATOM 25945 O O . GLY A 1 84 ? -23.835 0.670 -17.496 1.00 0.00 84 GLY A O 19
ATOM 25949 N N . PRO A 1 85 ? -22.481 -0.961 -16.736 1.00 0.00 85 PRO A N 19
ATOM 25950 C CA . PRO A 1 85 ? -23.510 -1.620 -15.925 1.00 0.00 85 PRO A CA 19
ATOM 25951 C C . PRO A 1 85 ? -23.911 -0.788 -14.711 1.00 0.00 85 PRO A C 19
ATOM 25952 O O . PRO A 1 85 ? -23.487 0.358 -14.565 1.00 0.00 85 PRO A O 19
ATOM 25963 N N . SER A 1 86 ? -24.730 -1.374 -13.844 1.00 0.00 86 SER A N 19
ATOM 25964 C CA . SER A 1 86 ? -25.192 -0.685 -12.644 1.00 0.00 86 SER A CA 19
ATOM 25965 C C . SER A 1 86 ? -24.372 -1.104 -11.428 1.00 0.00 86 SER A C 19
ATOM 25966 O O . SER A 1 86 ? -23.582 -2.047 -11.493 1.00 0.00 86 SER A O 19
ATOM 25974 N N . SER A 1 87 ? -24.565 -0.397 -10.319 1.00 0.00 87 SER A N 19
ATOM 25975 C CA . SER A 1 87 ? -23.841 -0.692 -9.088 1.00 0.00 87 SER A CA 19
ATOM 25976 C C . SER A 1 87 ? -24.326 -2.003 -8.474 1.00 0.00 87 SER A C 19
ATOM 25977 O O . SER A 1 87 ? -23.548 -2.937 -8.285 1.00 0.00 87 SER A O 19
ATOM 25985 N N . GLY A 1 88 ? -25.617 -2.062 -8.164 1.00 0.00 88 GLY A N 19
ATOM 25986 C CA . GLY A 1 88 ? -26.184 -3.261 -7.575 1.00 0.00 88 GLY A CA 19
ATOM 25987 C C . GLY A 1 88 ? -26.188 -3.216 -6.060 1.00 0.00 88 GLY A C 19
ATOM 25988 O O . GLY A 1 88 ? -27.080 -2.598 -5.481 1.00 0.00 88 GLY A O 19
ATOM 25993 N N . GLY A 1 1 ? 16.970 -48.810 -43.792 1.00 0.00 1 GLY A N 20
ATOM 25994 C CA . GLY A 1 1 ? 15.966 -47.873 -43.322 1.00 0.00 1 GLY A CA 20
ATOM 25995 C C . GLY A 1 1 ? 15.741 -46.730 -44.292 1.00 0.00 1 GLY A C 20
ATOM 25996 O O . GLY A 1 1 ? 14.669 -46.614 -44.887 1.00 0.00 1 GLY A O 20
ATOM 26000 N N . SER A 1 2 ? 16.752 -45.883 -44.450 1.00 0.00 2 SER A N 20
ATOM 26001 C CA . SER A 1 2 ? 16.658 -44.739 -45.350 1.00 0.00 2 SER A CA 20
ATOM 26002 C C . SER A 1 2 ? 15.244 -44.165 -45.352 1.00 0.00 2 SER A C 20
ATOM 26003 O O . SER A 1 2 ? 14.709 -43.807 -46.401 1.00 0.00 2 SER A O 20
ATOM 26011 N N . SER A 1 3 ? 14.645 -44.080 -44.168 1.00 0.00 3 SER A N 20
ATOM 26012 C CA . SER A 1 3 ? 13.293 -43.552 -44.032 1.00 0.00 3 SER A CA 20
ATOM 26013 C C . SER A 1 3 ? 13.269 -42.354 -43.089 1.00 0.00 3 SER A C 20
ATOM 26014 O O . SER A 1 3 ? 14.288 -41.992 -42.501 1.00 0.00 3 SER A O 20
ATOM 26022 N N . GLY A 1 4 ? 12.098 -41.741 -42.949 1.00 0.00 4 GLY A N 20
ATOM 26023 C CA . GLY A 1 4 ? 11.962 -40.589 -42.076 1.00 0.00 4 GLY A CA 20
ATOM 26024 C C . GLY A 1 4 ? 10.526 -40.121 -41.953 1.00 0.00 4 GLY A C 20
ATOM 26025 O O . GLY A 1 4 ? 9.622 -40.703 -42.553 1.00 0.00 4 GLY A O 20
ATOM 26029 N N . SER A 1 5 ? 10.313 -39.067 -41.171 1.00 0.00 5 SER A N 20
ATOM 26030 C CA . SER A 1 5 ? 8.975 -38.525 -40.966 1.00 0.00 5 SER A CA 20
ATOM 26031 C C . SER A 1 5 ? 9.035 -37.206 -40.201 1.00 0.00 5 SER A C 20
ATOM 26032 O O . SER A 1 5 ? 10.076 -36.838 -39.657 1.00 0.00 5 SER A O 20
ATOM 26040 N N . SER A 1 6 ? 7.911 -36.499 -40.165 1.00 0.00 6 SER A N 20
ATOM 26041 C CA . SER A 1 6 ? 7.834 -35.219 -39.471 1.00 0.00 6 SER A CA 20
ATOM 26042 C C . SER A 1 6 ? 6.651 -35.192 -38.508 1.00 0.00 6 SER A C 20
ATOM 26043 O O . SER A 1 6 ? 5.681 -35.929 -38.679 1.00 0.00 6 SER A O 20
ATOM 26051 N N . GLY A 1 7 ? 6.740 -34.336 -37.495 1.00 0.00 7 GLY A N 20
ATOM 26052 C CA . GLY A 1 7 ? 5.671 -34.229 -36.519 1.00 0.00 7 GLY A CA 20
ATOM 26053 C C . GLY A 1 7 ? 5.008 -32.866 -36.533 1.00 0.00 7 GLY A C 20
ATOM 26054 O O . GLY A 1 7 ? 5.560 -31.904 -37.070 1.00 0.00 7 GLY A O 20
ATOM 26058 N N . LEU A 1 8 ? 3.821 -32.781 -35.942 1.00 0.00 8 LEU A N 20
ATOM 26059 C CA . LEU A 1 8 ? 3.081 -31.525 -35.890 1.00 0.00 8 LEU A CA 20
ATOM 26060 C C . LEU A 1 8 ? 2.747 -31.149 -34.450 1.00 0.00 8 LEU A C 20
ATOM 26061 O O . LEU A 1 8 ? 3.037 -31.899 -33.517 1.00 0.00 8 LEU A O 20
ATOM 26077 N N . LYS A 1 9 ? 2.132 -29.984 -34.275 1.00 0.00 9 LYS A N 20
ATOM 26078 C CA . LYS A 1 9 ? 1.754 -29.510 -32.949 1.00 0.00 9 LYS A CA 20
ATOM 26079 C C . LYS A 1 9 ? 0.507 -28.634 -33.019 1.00 0.00 9 LYS A C 20
ATOM 26080 O O . LYS A 1 9 ? 0.032 -28.301 -34.105 1.00 0.00 9 LYS A O 20
ATOM 26099 N N . ARG A 1 10 ? -0.017 -28.264 -31.856 1.00 0.00 10 ARG A N 20
ATOM 26100 C CA . ARG A 1 10 ? -1.209 -27.427 -31.786 1.00 0.00 10 ARG A CA 20
ATOM 26101 C C . ARG A 1 10 ? -1.116 -26.444 -30.622 1.00 0.00 10 ARG A C 20
ATOM 26102 O O . ARG A 1 10 ? -0.478 -26.727 -29.608 1.00 0.00 10 ARG A O 20
ATOM 26123 N N . ASP A 1 11 ? -1.756 -25.291 -30.777 1.00 0.00 11 ASP A N 20
ATOM 26124 C CA . ASP A 1 11 ? -1.746 -24.266 -29.739 1.00 0.00 11 ASP A CA 20
ATOM 26125 C C . ASP A 1 11 ? -2.886 -24.485 -28.749 1.00 0.00 11 ASP A C 20
ATOM 26126 O O . ASP A 1 11 ? -3.809 -25.257 -29.010 1.00 0.00 11 ASP A O 20
ATOM 26135 N N . PHE A 1 12 ? -2.816 -23.800 -27.612 1.00 0.00 12 PHE A N 20
ATOM 26136 C CA . PHE A 1 12 ? -3.841 -23.921 -26.582 1.00 0.00 12 PHE A CA 20
ATOM 26137 C C . PHE A 1 12 ? -4.457 -22.561 -26.267 1.00 0.00 12 PHE A C 20
ATOM 26138 O O . PHE A 1 12 ? -3.922 -21.521 -26.652 1.00 0.00 12 PHE A O 20
ATOM 26155 N N . ILE A 1 13 ? -5.585 -22.578 -25.564 1.00 0.00 13 ILE A N 20
ATOM 26156 C CA . ILE A 1 13 ? -6.274 -21.348 -25.197 1.00 0.00 13 ILE A CA 20
ATOM 26157 C C . ILE A 1 13 ? -6.180 -21.092 -23.696 1.00 0.00 13 ILE A C 20
ATOM 26158 O O . ILE A 1 13 ? -6.303 -22.015 -22.890 1.00 0.00 13 ILE A O 20
ATOM 26174 N N . ILE A 1 14 ? -5.963 -19.834 -23.329 1.00 0.00 14 ILE A N 20
ATOM 26175 C CA . ILE A 1 14 ? -5.855 -19.457 -21.925 1.00 0.00 14 ILE A CA 20
ATOM 26176 C C . ILE A 1 14 ? -7.137 -18.794 -21.434 1.00 0.00 14 ILE A C 20
ATOM 26177 O O . ILE A 1 14 ? -7.252 -17.567 -21.427 1.00 0.00 14 ILE A O 20
ATOM 26193 N N . LEU A 1 15 ? -8.100 -19.612 -21.022 1.00 0.00 15 LEU A N 20
ATOM 26194 C CA . LEU A 1 15 ? -9.375 -19.106 -20.527 1.00 0.00 15 LEU A CA 20
ATOM 26195 C C . LEU A 1 15 ? -9.726 -19.735 -19.183 1.00 0.00 15 LEU A C 20
ATOM 26196 O O . LEU A 1 15 ? -9.108 -20.713 -18.764 1.00 0.00 15 LEU A O 20
ATOM 26212 N N . GLY A 1 16 ? -10.724 -19.169 -18.512 1.00 0.00 16 GLY A N 20
ATOM 26213 C CA . GLY A 1 16 ? -11.142 -19.689 -17.223 1.00 0.00 16 GLY A CA 20
ATOM 26214 C C . GLY A 1 16 ? -12.374 -18.988 -16.686 1.00 0.00 16 GLY A C 20
ATOM 26215 O O . GLY A 1 16 ? -12.478 -17.764 -16.753 1.00 0.00 16 GLY A O 20
ATOM 26219 N N . ASN A 1 17 ? -13.311 -19.766 -16.154 1.00 0.00 17 ASN A N 20
ATOM 26220 C CA . ASN A 1 17 ? -14.543 -19.212 -15.605 1.00 0.00 17 ASN A CA 20
ATOM 26221 C C . ASN A 1 17 ? -14.289 -17.852 -14.962 1.00 0.00 17 ASN A C 20
ATOM 26222 O O . ASN A 1 17 ? -14.950 -16.867 -15.287 1.00 0.00 17 ASN A O 20
ATOM 26233 N N . GLY A 1 18 ? -13.326 -17.807 -14.047 1.00 0.00 18 GLY A N 20
ATOM 26234 C CA . GLY A 1 18 ? -13.001 -16.563 -13.373 1.00 0.00 18 GLY A CA 20
ATOM 26235 C C . GLY A 1 18 ? -14.221 -15.696 -13.136 1.00 0.00 18 GLY A C 20
ATOM 26236 O O . GLY A 1 18 ? -14.365 -14.618 -13.713 1.00 0.00 18 GLY A O 20
ATOM 26240 N N . PRO A 1 19 ? -15.129 -16.169 -12.269 1.00 0.00 19 PRO A N 20
ATOM 26241 C CA . PRO A 1 19 ? -16.360 -15.445 -11.938 1.00 0.00 19 PRO A CA 20
ATOM 26242 C C . PRO A 1 19 ? -16.090 -14.186 -11.121 1.00 0.00 19 PRO A C 20
ATOM 26243 O O . PRO A 1 19 ? -15.314 -14.209 -10.166 1.00 0.00 19 PRO A O 20
ATOM 26254 N N . ARG A 1 20 ? -16.737 -13.089 -11.502 1.00 0.00 20 ARG A N 20
ATOM 26255 C CA . ARG A 1 20 ? -16.566 -11.821 -10.804 1.00 0.00 20 ARG A CA 20
ATOM 26256 C C . ARG A 1 20 ? -17.587 -11.677 -9.680 1.00 0.00 20 ARG A C 20
ATOM 26257 O O . ARG A 1 20 ? -18.791 -11.588 -9.927 1.00 0.00 20 ARG A O 20
ATOM 26278 N N . LEU A 1 21 ? -17.100 -11.655 -8.444 1.00 0.00 21 LEU A N 20
ATOM 26279 C CA . LEU A 1 21 ? -17.970 -11.522 -7.281 1.00 0.00 21 LEU A CA 20
ATOM 26280 C C . LEU A 1 21 ? -17.459 -10.436 -6.340 1.00 0.00 21 LEU A C 20
ATOM 26281 O O . LEU A 1 21 ? -16.288 -10.061 -6.388 1.00 0.00 21 LEU A O 20
ATOM 26297 N N . GLN A 1 22 ? -18.345 -9.936 -5.484 1.00 0.00 22 GLN A N 20
ATOM 26298 C CA . GLN A 1 22 ? -17.982 -8.894 -4.531 1.00 0.00 22 GLN A CA 20
ATOM 26299 C C . GLN A 1 22 ? -17.253 -9.486 -3.329 1.00 0.00 22 GLN A C 20
ATOM 26300 O O . GLN A 1 22 ? -17.760 -10.390 -2.666 1.00 0.00 22 GLN A O 20
ATOM 26314 N N . ASN A 1 23 ? -16.059 -8.969 -3.054 1.00 0.00 23 ASN A N 20
ATOM 26315 C CA . ASN A 1 23 ? -15.260 -9.447 -1.933 1.00 0.00 23 ASN A CA 20
ATOM 26316 C C . ASN A 1 23 ? -14.576 -8.286 -1.218 1.00 0.00 23 ASN A C 20
ATOM 26317 O O . ASN A 1 23 ? -14.072 -7.361 -1.855 1.00 0.00 23 ASN A O 20
ATOM 26328 N N . SER A 1 24 ? -14.563 -8.341 0.110 1.00 0.00 24 SER A N 20
ATOM 26329 C CA . SER A 1 24 ? -13.944 -7.292 0.913 1.00 0.00 24 SER A CA 20
ATOM 26330 C C . SER A 1 24 ? -12.495 -7.641 1.239 1.00 0.00 24 SER A C 20
ATOM 26331 O O . SER A 1 24 ? -12.200 -8.193 2.300 1.00 0.00 24 SER A O 20
ATOM 26339 N N . THR A 1 25 ? -11.593 -7.315 0.318 1.00 0.00 25 THR A N 20
ATOM 26340 C CA . THR A 1 25 ? -10.175 -7.595 0.506 1.00 0.00 25 THR A CA 20
ATOM 26341 C C . THR A 1 25 ? -9.485 -6.460 1.256 1.00 0.00 25 THR A C 20
ATOM 26342 O O . THR A 1 25 ? -9.883 -5.300 1.148 1.00 0.00 25 THR A O 20
ATOM 26353 N N . TYR A 1 26 ? -8.450 -6.803 2.015 1.00 0.00 26 TYR A N 20
ATOM 26354 C CA . TYR A 1 26 ? -7.706 -5.812 2.784 1.00 0.00 26 TYR A CA 20
ATOM 26355 C C . TYR A 1 26 ? -6.532 -5.266 1.978 1.00 0.00 26 TYR A C 20
ATOM 26356 O O . TYR A 1 26 ? -5.747 -6.026 1.413 1.00 0.00 26 TYR A O 20
ATOM 26374 N N . GLN A 1 27 ? -6.420 -3.942 1.931 1.00 0.00 27 GLN A N 20
ATOM 26375 C CA . GLN A 1 27 ? -5.342 -3.293 1.195 1.00 0.00 27 GLN A CA 20
ATOM 26376 C C . GLN A 1 27 ? -4.257 -2.796 2.143 1.00 0.00 27 GLN A C 20
ATOM 26377 O O . GLN A 1 27 ? -4.383 -1.728 2.743 1.00 0.00 27 GLN A O 20
ATOM 26391 N N . CYS A 1 28 ? -3.190 -3.578 2.276 1.00 0.00 28 CYS A N 20
ATOM 26392 C CA . CYS A 1 28 ? -2.083 -3.218 3.153 1.00 0.00 28 CYS A CA 20
ATOM 26393 C C . CYS A 1 28 ? -1.520 -1.848 2.785 1.00 0.00 28 CYS A C 20
ATOM 26394 O O . CYS A 1 28 ? -1.251 -1.568 1.617 1.00 0.00 28 CYS A O 20
ATOM 26401 N N . LYS A 1 29 ? -1.346 -0.997 3.791 1.00 0.00 29 LYS A N 20
ATOM 26402 C CA . LYS A 1 29 ? -0.814 0.343 3.576 1.00 0.00 29 LYS A CA 20
ATOM 26403 C C . LYS A 1 29 ? 0.704 0.358 3.726 1.00 0.00 29 LYS A C 20
ATOM 26404 O O . LYS A 1 29 ? 1.311 1.416 3.895 1.00 0.00 29 LYS A O 20
ATOM 26423 N N . HIS A 1 30 ? 1.311 -0.823 3.663 1.00 0.00 30 HIS A N 20
ATOM 26424 C CA . HIS A 1 30 ? 2.759 -0.945 3.790 1.00 0.00 30 HIS A CA 20
ATOM 26425 C C . HIS A 1 30 ? 3.385 -1.383 2.469 1.00 0.00 30 HIS A C 20
ATOM 26426 O O . HIS A 1 30 ? 4.341 -0.771 1.991 1.00 0.00 30 HIS A O 20
ATOM 26440 N N . CYS A 1 31 ? 2.841 -2.445 1.885 1.00 0.00 31 CYS A N 20
ATOM 26441 C CA . CYS A 1 31 ? 3.347 -2.965 0.621 1.00 0.00 31 CYS A CA 20
ATOM 26442 C C . CYS A 1 31 ? 2.276 -2.893 -0.464 1.00 0.00 31 CYS A C 20
ATOM 26443 O O . CYS A 1 31 ? 2.518 -3.258 -1.615 1.00 0.00 31 CYS A O 20
ATOM 26450 N N . ASP A 1 32 ? 1.093 -2.419 -0.089 1.00 0.00 32 ASP A N 20
ATOM 26451 C CA . ASP A 1 32 ? -0.015 -2.297 -1.030 1.00 0.00 32 ASP A CA 20
ATOM 26452 C C . ASP A 1 32 ? -0.458 -3.669 -1.528 1.00 0.00 32 ASP A C 20
ATOM 26453 O O . ASP A 1 32 ? -0.747 -3.847 -2.712 1.00 0.00 32 ASP A O 20
ATOM 26462 N N . SER A 1 33 ? -0.509 -4.636 -0.618 1.00 0.00 33 SER A N 20
ATOM 26463 C CA . SER A 1 33 ? -0.912 -5.993 -0.966 1.00 0.00 33 SER A CA 20
ATOM 26464 C C . SER A 1 33 ? -2.408 -6.190 -0.740 1.00 0.00 33 SER A C 20
ATOM 26465 O O . SER A 1 33 ? -3.101 -5.288 -0.269 1.00 0.00 33 SER A O 20
ATOM 26473 N N . LYS A 1 34 ? -2.900 -7.377 -1.079 1.00 0.00 34 LYS A N 20
ATOM 26474 C CA . LYS A 1 34 ? -4.313 -7.696 -0.913 1.00 0.00 34 LYS A CA 20
ATOM 26475 C C . LYS A 1 34 ? -4.489 -9.008 -0.155 1.00 0.00 34 LYS A C 20
ATOM 26476 O O . LYS A 1 34 ? -4.034 -10.062 -0.603 1.00 0.00 34 LYS A O 20
ATOM 26495 N N . LEU A 1 35 ? -5.152 -8.938 0.993 1.00 0.00 35 LEU A N 20
ATOM 26496 C CA . LEU A 1 35 ? -5.390 -10.122 1.813 1.00 0.00 35 LEU A CA 20
ATOM 26497 C C . LEU A 1 35 ? -6.884 -10.391 1.960 1.00 0.00 35 LEU A C 20
ATOM 26498 O O . LEU A 1 35 ? -7.687 -9.461 2.035 1.00 0.00 35 LEU A O 20
ATOM 26514 N N . GLN A 1 36 ? -7.249 -11.668 2.002 1.00 0.00 36 GLN A N 20
ATOM 26515 C CA . GLN A 1 36 ? -8.647 -12.059 2.142 1.00 0.00 36 GLN A CA 20
ATOM 26516 C C . GLN A 1 36 ? -9.318 -11.285 3.272 1.00 0.00 36 GLN A C 20
ATOM 26517 O O . GLN A 1 36 ? -10.367 -10.671 3.080 1.00 0.00 36 GLN A O 20
ATOM 26531 N N . SER A 1 37 ? -8.705 -11.319 4.452 1.00 0.00 37 SER A N 20
ATOM 26532 C CA . SER A 1 37 ? -9.246 -10.624 5.614 1.00 0.00 37 SER A CA 20
ATOM 26533 C C . SER A 1 37 ? -8.195 -10.506 6.714 1.00 0.00 37 SER A C 20
ATOM 26534 O O . SER A 1 37 ? -7.076 -11.002 6.576 1.00 0.00 37 SER A O 20
ATOM 26542 N N . THR A 1 38 ? -8.563 -9.846 7.807 1.00 0.00 38 THR A N 20
ATOM 26543 C CA . THR A 1 38 ? -7.654 -9.661 8.931 1.00 0.00 38 THR A CA 20
ATOM 26544 C C . THR A 1 38 ? -6.864 -10.934 9.215 1.00 0.00 38 THR A C 20
ATOM 26545 O O . THR A 1 38 ? -5.636 -10.909 9.293 1.00 0.00 38 THR A O 20
ATOM 26556 N N . ALA A 1 39 ? -7.577 -12.045 9.367 1.00 0.00 39 ALA A N 20
ATOM 26557 C CA . ALA A 1 39 ? -6.942 -13.329 9.639 1.00 0.00 39 ALA A CA 20
ATOM 26558 C C . ALA A 1 39 ? -5.615 -13.453 8.897 1.00 0.00 39 ALA A C 20
ATOM 26559 O O . ALA A 1 39 ? -4.646 -13.996 9.427 1.00 0.00 39 ALA A O 20
ATOM 26566 N N . GLU A 1 40 ? -5.581 -12.948 7.668 1.00 0.00 40 GLU A N 20
ATOM 26567 C CA . GLU A 1 40 ? -4.373 -13.005 6.853 1.00 0.00 40 GLU A CA 20
ATOM 26568 C C . GLU A 1 40 ? -3.425 -11.863 7.204 1.00 0.00 40 GLU A C 20
ATOM 26569 O O . GLU A 1 40 ? -2.208 -12.046 7.263 1.00 0.00 40 GLU A O 20
ATOM 26581 N N . LEU A 1 41 ? -3.990 -10.683 7.437 1.00 0.00 41 LEU A N 20
ATOM 26582 C CA . LEU A 1 41 ? -3.196 -9.509 7.782 1.00 0.00 41 LEU A CA 20
ATOM 26583 C C . LEU A 1 41 ? -2.403 -9.746 9.063 1.00 0.00 41 LEU A C 20
ATOM 26584 O O . LEU A 1 41 ? -1.195 -9.511 9.112 1.00 0.00 41 LEU A O 20
ATOM 26600 N N . THR A 1 42 ? -3.090 -10.215 10.101 1.00 0.00 42 THR A N 20
ATOM 26601 C CA . THR A 1 42 ? -2.450 -10.485 11.382 1.00 0.00 42 THR A CA 20
ATOM 26602 C C . THR A 1 42 ? -1.142 -11.246 11.194 1.00 0.00 42 THR A C 20
ATOM 26603 O O . THR A 1 42 ? -0.177 -11.031 11.927 1.00 0.00 42 THR A O 20
ATOM 26614 N N . SER A 1 43 ? -1.117 -12.136 10.207 1.00 0.00 43 SER A N 20
ATOM 26615 C CA . SER A 1 43 ? 0.072 -12.931 9.925 1.00 0.00 43 SER A CA 20
ATOM 26616 C C . SER A 1 43 ? 1.026 -12.174 9.005 1.00 0.00 43 SER A C 20
ATOM 26617 O O . SER A 1 43 ? 2.236 -12.148 9.233 1.00 0.00 43 SER A O 20
ATOM 26625 N N . HIS A 1 44 ? 0.472 -11.560 7.965 1.00 0.00 44 HIS A N 20
ATOM 26626 C CA . HIS A 1 44 ? 1.273 -10.801 7.010 1.00 0.00 44 HIS A CA 20
ATOM 26627 C C . HIS A 1 44 ? 2.000 -9.652 7.703 1.00 0.00 44 HIS A C 20
ATOM 26628 O O . HIS A 1 44 ? 3.230 -9.590 7.698 1.00 0.00 44 HIS A O 20
ATOM 26642 N N . LEU A 1 45 ? 1.232 -8.745 8.297 1.00 0.00 45 LEU A N 20
ATOM 26643 C CA . LEU A 1 45 ? 1.803 -7.598 8.993 1.00 0.00 45 LEU A CA 20
ATOM 26644 C C . LEU A 1 45 ? 3.008 -8.013 9.831 1.00 0.00 45 LEU A C 20
ATOM 26645 O O . LEU A 1 45 ? 4.079 -7.416 9.734 1.00 0.00 45 LEU A O 20
ATOM 26661 N N . ASN A 1 46 ? 2.825 -9.042 10.652 1.00 0.00 46 ASN A N 20
ATOM 26662 C CA . ASN A 1 46 ? 3.897 -9.539 11.506 1.00 0.00 46 ASN A CA 20
ATOM 26663 C C . ASN A 1 46 ? 5.235 -9.506 10.773 1.00 0.00 46 ASN A C 20
ATOM 26664 O O . ASN A 1 46 ? 6.262 -9.148 11.351 1.00 0.00 46 ASN A O 20
ATOM 26675 N N . ILE A 1 47 ? 5.215 -9.882 9.499 1.00 0.00 47 ILE A N 20
ATOM 26676 C CA . ILE A 1 47 ? 6.425 -9.894 8.687 1.00 0.00 47 ILE A CA 20
ATOM 26677 C C . ILE A 1 47 ? 7.140 -8.548 8.745 1.00 0.00 47 ILE A C 20
ATOM 26678 O O . ILE A 1 47 ? 8.348 -8.484 8.972 1.00 0.00 47 ILE A O 20
ATOM 26694 N N . HIS A 1 48 ? 6.384 -7.474 8.541 1.00 0.00 48 HIS A N 20
ATOM 26695 C CA . HIS A 1 48 ? 6.944 -6.128 8.573 1.00 0.00 48 HIS A CA 20
ATOM 26696 C C . HIS A 1 48 ? 7.684 -5.878 9.884 1.00 0.00 48 HIS A C 20
ATOM 26697 O O . HIS A 1 48 ? 8.786 -5.332 9.891 1.00 0.00 48 HIS A O 20
ATOM 26711 N N . ASN A 1 49 ? 7.068 -6.280 10.991 1.00 0.00 49 ASN A N 20
ATOM 26712 C CA . ASN A 1 49 ? 7.667 -6.098 12.308 1.00 0.00 49 ASN A CA 20
ATOM 26713 C C . ASN A 1 49 ? 9.084 -6.663 12.344 1.00 0.00 49 ASN A C 20
ATOM 26714 O O . ASN A 1 49 ? 10.038 -5.953 12.660 1.00 0.00 49 ASN A O 20
ATOM 26725 N N . GLU A 1 50 ? 9.213 -7.945 12.016 1.00 0.00 50 GLU A N 20
ATOM 26726 C CA . GLU A 1 50 ? 10.513 -8.605 12.011 1.00 0.00 50 GLU A CA 20
ATOM 26727 C C . GLU A 1 50 ? 11.503 -7.850 11.128 1.00 0.00 50 GLU A C 20
ATOM 26728 O O . GLU A 1 50 ? 12.708 -7.865 11.376 1.00 0.00 50 GLU A O 20
ATOM 26740 N N . GLU A 1 51 ? 10.983 -7.191 10.097 1.00 0.00 51 GLU A N 20
ATOM 26741 C CA . GLU A 1 51 ? 11.822 -6.431 9.176 1.00 0.00 51 GLU A CA 20
ATOM 26742 C C . GLU A 1 51 ? 12.212 -5.086 9.780 1.00 0.00 51 GLU A C 20
ATOM 26743 O O . GLU A 1 51 ? 13.310 -4.581 9.544 1.00 0.00 51 GLU A O 20
ATOM 26755 N N . PHE A 1 52 ? 11.305 -4.509 10.561 1.00 0.00 52 PHE A N 20
ATOM 26756 C CA . PHE A 1 52 ? 11.552 -3.221 11.198 1.00 0.00 52 PHE A CA 20
ATOM 26757 C C . PHE A 1 52 ? 12.528 -3.368 12.362 1.00 0.00 52 PHE A C 20
ATOM 26758 O O . PHE A 1 52 ? 13.467 -2.585 12.501 1.00 0.00 52 PHE A O 20
ATOM 26775 N N . GLN A 1 53 ? 12.297 -4.377 13.196 1.00 0.00 53 GLN A N 20
ATOM 26776 C CA . GLN A 1 53 ? 13.154 -4.627 14.349 1.00 0.00 53 GLN A CA 20
ATOM 26777 C C . GLN A 1 53 ? 14.612 -4.765 13.923 1.00 0.00 53 GLN A C 20
ATOM 26778 O O . GLN A 1 53 ? 15.518 -4.287 14.606 1.00 0.00 53 GLN A O 20
ATOM 26792 N N . LYS A 1 54 ? 14.833 -5.422 12.789 1.00 0.00 54 LYS A N 20
ATOM 26793 C CA . LYS A 1 54 ? 16.181 -5.622 12.270 1.00 0.00 54 LYS A CA 20
ATOM 26794 C C . LYS A 1 54 ? 16.713 -4.344 11.631 1.00 0.00 54 LYS A C 20
ATOM 26795 O O . LYS A 1 54 ? 17.874 -3.980 11.822 1.00 0.00 54 LYS A O 20
ATOM 26814 N N . ARG A 1 55 ? 15.858 -3.666 10.873 1.00 0.00 55 ARG A N 20
ATOM 26815 C CA . ARG A 1 55 ? 16.243 -2.428 10.206 1.00 0.00 55 ARG A CA 20
ATOM 26816 C C . ARG A 1 55 ? 16.956 -1.488 11.174 1.00 0.00 55 ARG A C 20
ATOM 26817 O O . ARG A 1 55 ? 17.967 -0.877 10.830 1.00 0.00 55 ARG A O 20
ATOM 26838 N N . ALA A 1 56 ? 16.420 -1.378 12.385 1.00 0.00 56 ALA A N 20
ATOM 26839 C CA . ALA A 1 56 ? 17.005 -0.514 13.403 1.00 0.00 56 ALA A CA 20
ATOM 26840 C C . ALA A 1 56 ? 18.528 -0.546 13.342 1.00 0.00 56 ALA A C 20
ATOM 26841 O O . ALA A 1 56 ? 19.185 0.492 13.424 1.00 0.00 56 ALA A O 20
ATOM 26848 N N . LYS A 1 57 ? 19.084 -1.744 13.198 1.00 0.00 57 LYS A N 20
ATOM 26849 C CA . LYS A 1 57 ? 20.531 -1.913 13.125 1.00 0.00 57 LYS A CA 20
ATOM 26850 C C . LYS A 1 57 ? 21.043 -1.615 11.719 1.00 0.00 57 LYS A C 20
ATOM 26851 O O . LYS A 1 57 ? 21.900 -2.328 11.197 1.00 0.00 57 LYS A O 20
ATOM 26870 N N . ARG A 1 58 ? 20.513 -0.558 11.112 1.00 0.00 58 ARG A N 20
ATOM 26871 C CA . ARG A 1 58 ? 20.917 -0.167 9.767 1.00 0.00 58 ARG A CA 20
ATOM 26872 C C . ARG A 1 58 ? 21.165 -1.395 8.895 1.00 0.00 58 ARG A C 20
ATOM 26873 O O . ARG A 1 58 ? 22.161 -1.465 8.176 1.00 0.00 58 ARG A O 20
ATOM 26894 N N . GLN A 1 59 ? 20.253 -2.359 8.967 1.00 0.00 59 GLN A N 20
ATOM 26895 C CA . GLN A 1 59 ? 20.374 -3.584 8.185 1.00 0.00 59 GLN A CA 20
ATOM 26896 C C . GLN A 1 59 ? 19.590 -3.477 6.881 1.00 0.00 59 GLN A C 20
ATOM 26897 O O . GLN A 1 59 ? 18.464 -3.964 6.781 1.00 0.00 59 GLN A O 20
ATOM 26911 N N . GLU A 1 60 ? 20.192 -2.835 5.885 1.00 0.00 60 GLU A N 20
ATOM 26912 C CA . GLU A 1 60 ? 19.549 -2.664 4.587 1.00 0.00 60 GLU A CA 20
ATOM 26913 C C . GLU A 1 60 ? 20.520 -2.976 3.453 1.00 0.00 60 GLU A C 20
ATOM 26914 O O . GLU A 1 60 ? 21.651 -2.490 3.438 1.00 0.00 60 GLU A O 20
ATOM 26926 N N . ARG A 1 61 ? 20.070 -3.792 2.504 1.00 0.00 61 ARG A N 20
ATOM 26927 C CA . ARG A 1 61 ? 20.899 -4.171 1.367 1.00 0.00 61 ARG A CA 20
ATOM 26928 C C . ARG A 1 61 ? 20.346 -3.585 0.071 1.00 0.00 61 ARG A C 20
ATOM 26929 O O . ARG A 1 61 ? 21.045 -2.870 -0.647 1.00 0.00 61 ARG A O 20
ATOM 26950 N N . ARG A 1 62 ? 19.086 -3.893 -0.221 1.00 0.00 62 ARG A N 20
ATOM 26951 C CA . ARG A 1 62 ? 18.440 -3.398 -1.430 1.00 0.00 62 ARG A CA 20
ATOM 26952 C C . ARG A 1 62 ? 18.234 -1.887 -1.358 1.00 0.00 62 ARG A C 20
ATOM 26953 O O . ARG A 1 62 ? 18.267 -1.296 -0.278 1.00 0.00 62 ARG A O 20
ATOM 26974 N N . LYS A 1 63 ? 18.023 -1.268 -2.514 1.00 0.00 63 LYS A N 20
ATOM 26975 C CA . LYS A 1 63 ? 17.812 0.173 -2.584 1.00 0.00 63 LYS A CA 20
ATOM 26976 C C . LYS A 1 63 ? 16.386 0.493 -3.023 1.00 0.00 63 LYS A C 20
ATOM 26977 O O . LYS A 1 63 ? 15.938 0.047 -4.079 1.00 0.00 63 LYS A O 20
ATOM 26996 N N . GLN A 1 64 ? 15.681 1.268 -2.206 1.00 0.00 64 GLN A N 20
ATOM 26997 C CA . GLN A 1 64 ? 14.306 1.648 -2.512 1.00 0.00 64 GLN A CA 20
ATOM 26998 C C . GLN A 1 64 ? 14.199 2.212 -3.925 1.00 0.00 64 GLN A C 20
ATOM 26999 O O . GLN A 1 64 ? 15.204 2.575 -4.538 1.00 0.00 64 GLN A O 20
ATOM 27013 N N . LEU A 1 65 ? 12.975 2.281 -4.438 1.00 0.00 65 LEU A N 20
ATOM 27014 C CA . LEU A 1 65 ? 12.736 2.800 -5.780 1.00 0.00 65 LEU A CA 20
ATOM 27015 C C . LEU A 1 65 ? 11.434 3.593 -5.833 1.00 0.00 65 LEU A C 20
ATOM 27016 O O . LEU A 1 65 ? 10.661 3.602 -4.874 1.00 0.00 65 LEU A O 20
ATOM 27032 N N . LEU A 1 66 ? 11.197 4.257 -6.959 1.00 0.00 66 LEU A N 20
ATOM 27033 C CA . LEU A 1 66 ? 9.987 5.051 -7.139 1.00 0.00 66 LEU A CA 20
ATOM 27034 C C . LEU A 1 66 ? 8.779 4.155 -7.391 1.00 0.00 66 LEU A C 20
ATOM 27035 O O . LEU A 1 66 ? 8.906 2.933 -7.470 1.00 0.00 66 LEU A O 20
ATOM 27051 N N . SER A 1 67 ? 7.608 4.770 -7.518 1.00 0.00 67 SER A N 20
ATOM 27052 C CA . SER A 1 67 ? 6.377 4.028 -7.760 1.00 0.00 67 SER A CA 20
ATOM 27053 C C . SER A 1 67 ? 5.327 4.917 -8.419 1.00 0.00 67 SER A C 20
ATOM 27054 O O . SER A 1 67 ? 5.576 6.090 -8.699 1.00 0.00 67 SER A O 20
ATOM 27062 N N . LYS A 1 68 ? 4.150 4.350 -8.664 1.00 0.00 68 LYS A N 20
ATOM 27063 C CA . LYS A 1 68 ? 3.060 5.090 -9.289 1.00 0.00 68 LYS A CA 20
ATOM 27064 C C . LYS A 1 68 ? 1.951 5.379 -8.282 1.00 0.00 68 LYS A C 20
ATOM 27065 O O . LYS A 1 68 ? 1.887 4.758 -7.221 1.00 0.00 68 LYS A O 20
ATOM 27084 N N . GLN A 1 69 ? 1.082 6.325 -8.621 1.00 0.00 69 GLN A N 20
ATOM 27085 C CA . GLN A 1 69 ? -0.024 6.695 -7.746 1.00 0.00 69 GLN A CA 20
ATOM 27086 C C . GLN A 1 69 ? -1.359 6.572 -8.473 1.00 0.00 69 GLN A C 20
ATOM 27087 O O . GLN A 1 69 ? -1.423 6.672 -9.698 1.00 0.00 69 GLN A O 20
ATOM 27101 N N . LYS A 1 70 ? -2.424 6.352 -7.709 1.00 0.00 70 LYS A N 20
ATOM 27102 C CA . LYS A 1 70 ? -3.759 6.215 -8.280 1.00 0.00 70 LYS A CA 20
ATOM 27103 C C . LYS A 1 70 ? -4.736 7.181 -7.616 1.00 0.00 70 LYS A C 20
ATOM 27104 O O . LYS A 1 70 ? -4.362 7.942 -6.724 1.00 0.00 70 LYS A O 20
ATOM 27123 N N . TYR A 1 71 ? -5.989 7.143 -8.056 1.00 0.00 71 TYR A N 20
ATOM 27124 C CA . TYR A 1 71 ? -7.019 8.016 -7.505 1.00 0.00 71 TYR A CA 20
ATOM 27125 C C . TYR A 1 71 ? -8.335 7.263 -7.332 1.00 0.00 71 TYR A C 20
ATOM 27126 O O . TYR A 1 71 ? -8.470 6.119 -7.763 1.00 0.00 71 TYR A O 20
ATOM 27144 N N . ALA A 1 72 ? -9.303 7.917 -6.698 1.00 0.00 72 ALA A N 20
ATOM 27145 C CA . ALA A 1 72 ? -10.610 7.312 -6.471 1.00 0.00 72 ALA A CA 20
ATOM 27146 C C . ALA A 1 72 ? -11.572 8.308 -5.832 1.00 0.00 72 ALA A C 20
ATOM 27147 O O . ALA A 1 72 ? -11.172 9.402 -5.431 1.00 0.00 72 ALA A O 20
ATOM 27154 N N . ASP A 1 73 ? -12.840 7.924 -5.741 1.00 0.00 73 ASP A N 20
ATOM 27155 C CA . ASP A 1 73 ? -13.859 8.783 -5.150 1.00 0.00 73 ASP A CA 20
ATOM 27156 C C . ASP A 1 73 ? -15.175 8.030 -4.981 1.00 0.00 73 ASP A C 20
ATOM 27157 O O . ASP A 1 73 ? -15.286 6.863 -5.356 1.00 0.00 73 ASP A O 20
ATOM 27166 N N . GLY A 1 74 ? -16.169 8.705 -4.412 1.00 0.00 74 GLY A N 20
ATOM 27167 C CA . GLY A 1 74 ? -17.463 8.082 -4.201 1.00 0.00 74 GLY A CA 20
ATOM 27168 C C . GLY A 1 74 ? -17.986 8.294 -2.794 1.00 0.00 74 GLY A C 20
ATOM 27169 O O . GLY A 1 74 ? -17.664 9.290 -2.149 1.00 0.00 74 GLY A O 20
ATOM 27173 N N . ALA A 1 75 ? -18.796 7.354 -2.319 1.00 0.00 75 ALA A N 20
ATOM 27174 C CA . ALA A 1 75 ? -19.365 7.441 -0.979 1.00 0.00 75 ALA A CA 20
ATOM 27175 C C . ALA A 1 75 ? -20.483 8.477 -0.924 1.00 0.00 75 ALA A C 20
ATOM 27176 O O . ALA A 1 75 ? -20.450 9.398 -0.108 1.00 0.00 75 ALA A O 20
ATOM 27183 N N . PHE A 1 76 ? -21.471 8.321 -1.798 1.00 0.00 76 PHE A N 20
ATOM 27184 C CA . PHE A 1 76 ? -22.599 9.244 -1.850 1.00 0.00 76 PHE A CA 20
ATOM 27185 C C . PHE A 1 76 ? -23.829 8.638 -1.180 1.00 0.00 76 PHE A C 20
ATOM 27186 O O . PHE A 1 76 ? -24.116 7.452 -1.340 1.00 0.00 76 PHE A O 20
ATOM 27203 N N . ALA A 1 77 ? -24.551 9.462 -0.427 1.00 0.00 77 ALA A N 20
ATOM 27204 C CA . ALA A 1 77 ? -25.751 9.009 0.266 1.00 0.00 77 ALA A CA 20
ATOM 27205 C C . ALA A 1 77 ? -26.455 10.170 0.959 1.00 0.00 77 ALA A C 20
ATOM 27206 O O . ALA A 1 77 ? -25.832 11.178 1.291 1.00 0.00 77 ALA A O 20
ATOM 27213 N N . ASP A 1 78 ? -27.758 10.022 1.174 1.00 0.00 78 ASP A N 20
ATOM 27214 C CA . ASP A 1 78 ? -28.548 11.058 1.828 1.00 0.00 78 ASP A CA 20
ATOM 27215 C C . ASP A 1 78 ? -29.979 10.584 2.063 1.00 0.00 78 ASP A C 20
ATOM 27216 O O . ASP A 1 78 ? -30.586 9.956 1.195 1.00 0.00 78 ASP A O 20
ATOM 27225 N N . PHE A 1 79 ? -30.512 10.888 3.242 1.00 0.00 79 PHE A N 20
ATOM 27226 C CA . PHE A 1 79 ? -31.871 10.492 3.592 1.00 0.00 79 PHE A CA 20
ATOM 27227 C C . PHE A 1 79 ? -32.754 11.716 3.814 1.00 0.00 79 PHE A C 20
ATOM 27228 O O . PHE A 1 79 ? -33.674 11.981 3.041 1.00 0.00 79 PHE A O 20
ATOM 27245 N N . LYS A 1 80 ? -32.468 12.458 4.879 1.00 0.00 80 LYS A N 20
ATOM 27246 C CA . LYS A 1 80 ? -33.234 13.655 5.205 1.00 0.00 80 LYS A CA 20
ATOM 27247 C C . LYS A 1 80 ? -34.594 13.287 5.790 1.00 0.00 80 LYS A C 20
ATOM 27248 O O . LYS A 1 80 ? -35.627 13.783 5.341 1.00 0.00 80 LYS A O 20
ATOM 27267 N N . GLN A 1 81 ? -34.586 12.417 6.795 1.00 0.00 81 GLN A N 20
ATOM 27268 C CA . GLN A 1 81 ? -35.819 11.984 7.441 1.00 0.00 81 GLN A CA 20
ATOM 27269 C C . GLN A 1 81 ? -35.526 11.297 8.770 1.00 0.00 81 GLN A C 20
ATOM 27270 O O . GLN A 1 81 ? -34.508 10.621 8.918 1.00 0.00 81 GLN A O 20
ATOM 27284 N N . GLU A 1 82 ? -36.423 11.476 9.735 1.00 0.00 82 GLU A N 20
ATOM 27285 C CA . GLU A 1 82 ? -36.258 10.873 11.052 1.00 0.00 82 GLU A CA 20
ATOM 27286 C C . GLU A 1 82 ? -37.483 11.130 11.925 1.00 0.00 82 GLU A C 20
ATOM 27287 O O . GLU A 1 82 ? -37.869 12.277 12.150 1.00 0.00 82 GLU A O 20
ATOM 27299 N N . SER A 1 83 ? -38.091 10.053 12.413 1.00 0.00 83 SER A N 20
ATOM 27300 C CA . SER A 1 83 ? -39.275 10.160 13.258 1.00 0.00 83 SER A CA 20
ATOM 27301 C C . SER A 1 83 ? -38.886 10.246 14.730 1.00 0.00 83 SER A C 20
ATOM 27302 O O . SER A 1 83 ? -39.159 11.241 15.400 1.00 0.00 83 SER A O 20
ATOM 27310 N N . GLY A 1 84 ? -38.245 9.193 15.229 1.00 0.00 84 GLY A N 20
ATOM 27311 C CA . GLY A 1 84 ? -37.828 9.168 16.619 1.00 0.00 84 GLY A CA 20
ATOM 27312 C C . GLY A 1 84 ? -38.681 8.241 17.463 1.00 0.00 84 GLY A C 20
ATOM 27313 O O . GLY A 1 84 ? -39.909 8.252 17.386 1.00 0.00 84 GLY A O 20
ATOM 27317 N N . PRO A 1 85 ? -38.023 7.416 18.291 1.00 0.00 85 PRO A N 20
ATOM 27318 C CA . PRO A 1 85 ? -38.709 6.463 19.168 1.00 0.00 85 PRO A CA 20
ATOM 27319 C C . PRO A 1 85 ? -39.463 7.154 20.299 1.00 0.00 85 PRO A C 20
ATOM 27320 O O . PRO A 1 85 ? -39.582 8.379 20.320 1.00 0.00 85 PRO A O 20
ATOM 27331 N N . SER A 1 86 ? -39.970 6.362 21.238 1.00 0.00 86 SER A N 20
ATOM 27332 C CA . SER A 1 86 ? -40.715 6.898 22.370 1.00 0.00 86 SER A CA 20
ATOM 27333 C C . SER A 1 86 ? -40.523 6.028 23.608 1.00 0.00 86 SER A C 20
ATOM 27334 O O . SER A 1 86 ? -39.947 4.942 23.534 1.00 0.00 86 SER A O 20
ATOM 27342 N N . SER A 1 87 ? -41.010 6.512 24.746 1.00 0.00 87 SER A N 20
ATOM 27343 C CA . SER A 1 87 ? -40.889 5.781 26.002 1.00 0.00 87 SER A CA 20
ATOM 27344 C C . SER A 1 87 ? -42.265 5.488 26.594 1.00 0.00 87 SER A C 20
ATOM 27345 O O . SER A 1 87 ? -43.287 5.918 26.062 1.00 0.00 87 SER A O 20
ATOM 27353 N N . GLY A 1 88 ? -42.281 4.751 27.701 1.00 0.00 88 GLY A N 20
ATOM 27354 C CA . GLY A 1 88 ? -43.535 4.412 28.348 1.00 0.00 88 GLY A CA 20
ATOM 27355 C C . GLY A 1 88 ? -43.529 4.736 29.829 1.00 0.00 88 GLY A C 20
ATOM 27356 O O . GLY A 1 88 ? -42.975 5.764 30.215 1.00 0.00 88 GLY A O 20
#

Organism: Homo sapiens (NCBI:txid9606)

Secondary structure (DSSP, 8-state):
------------------S----S-EE-SSS--EESSHHHHHHHHHHHHHHHHHH----S--------------SSS-----------

Sequence (88 aa):
GSSGSSGLKRDFIILGNGPRLQNSTYQCKHCDSKLQSTAELTSHLNIHNEEFQKRAKRQERRKQLLSKQKYADGAFADFKQESGPSSGGSSGSSGLKRDFIILGNGPRLQNSTYQCKHCDSKLQSTAELTSHLNIHNEEFQKRAKRQERRKQLLSKQKYADGAFADFKQESGPSSGGSSGSSGLKRDFIILGNGPRLQNSTYQCKHCDSKLQSTAELTSHLNIHNEEFQKRAKRQERRKQLLSKQKYADGAFADFKQESGPSSGGSSGSSGLKRDFIILGNGPRLQNSTYQCKHCDSKLQSTAELTSHLNIHNEEFQKRAKRQERRKQLLSKQKYADGAFADFKQESGPSSGGSSGSSGLKRDFIILGNGPRLQNSTYQCKHCDSKLQSTAELTSHLNIHNEEFQKRAKRQERRKQLLSKQKYADGAFADFKQESGPSSGGSSGSSGLKRDFIILGNGPRLQNSTYQCKHCDSKLQSTAELTSHLNIHNEEFQKRAKRQERRKQLLSKQKYADGAFADFKQESGPSSGGSSGSSGLKRDFIILGNGPRLQNSTYQCKHCDSKLQSTAELTSHLNIHNEEFQKRAKRQERRKQLLSKQKYADGAFADFKQESGPSSGGSSGSSGLKRDFIILGNGPRLQNSTYQCKHCDSKLQSTAELTSHLNIHNEEFQKRAKRQERRKQLLSKQKYADGAFADFKQESGPSSGGSSGSSGLKRDFIILGNGPRLQNSTYQCKHCDSKLQSTAELTSHLNIHNEEFQKRAKRQERRKQLLSKQKYADGAFADFKQESGPSSGGSSGSSGLKRDFIILGNGPRLQNSTYQCKHCDSKLQSTAELTSHLNIHNEEFQKRAKRQERRKQLLSKQKYADGAFADFKQESGPSSGGSSGSSGLKRDFIILGNGPRLQNSTYQCKHCDSKLQSTAELTSHLNIHNEEFQKRAKRQERRKQLLSKQKYADGAFADFKQESGPSSGGSSGSSGLKRDFIILGNGPRLQNSTYQCKHCDSKLQSTAELTSHLNIHNEEFQKRAKRQERRKQLLSKQKYADGAFADFKQESGPSSGGSSGSSGLKRDFIILGNGPRLQNSTYQCKHCDSKLQSTAELTSHLNIHNEEFQKRAKRQERRKQLLSKQKYADGAFADFKQESGPSSGGSSGSSGLKRDFIILGNGPRLQNSTYQCKHCDSKLQSTAELTSHLNIHNEEFQKRAKRQERRKQLLSKQKYADGAFADFKQESGPSSGGSSGSSGLKRDFIILGNGPRLQNSTYQCKHCDSKLQSTAELTSHLNIHNEEFQKRAKRQERRKQLLSKQKYADGAFADFKQESGPSSGGSSGSSGLKRDFIILGNGPRLQNSTYQCKHCDSKLQSTAELTSHLNIHNEEFQKRAKRQERRKQLLSKQKYADGAFADFKQESGPSSGGSSGSSGLKRDFIILGNGPRLQNSTYQCKHCDSKLQSTAELTSHLNIHNEEFQKRAKRQERRKQLLSKQKYADGAFADFKQESGPSSGGSSGSSGLKRDFIILGNGPRLQNSTYQCKHCDSKLQSTAELTSHLNIHNEEFQKRAKRQERRKQLLSKQKYADGAFADFKQESGPSSGGSSGSSGLKRDFIILGNGPRLQNSTYQCKHCDSKLQSTAELTSHLNIHNEEFQKRAKRQERRKQLLSKQKYADGAFADFKQESGPSSGGSSGSSGLKRDFIILGNGPRLQNSTYQCKHCDSKLQSTAELTSHLNIHNEEFQKRAKRQERRKQLLSKQKYADGAFADFKQESGPSSG

Nearest PDB structures (foldseek):
  1x6f-assembly1_A  TM=4.126E-01  e=7.158E-11  Homo sapiens
  6tbm-assembly1_C  TM=4.535E-01  e=8.067E+00  Komagataella phaffii GS115
  6tbm-assembly1_C  TM=3.672E-01  e=8.786E+00  Komagataella phaffii GS115
  1x6f-assembly1_A  TM=4.003E-01  e=2.375E-10  Homo sapiens
  1x6f-assembly1_A  TM=1.011E+00  e=4.565E-14  Homo sapiens

CATH classification: 3.30.160.60

Foldseek 3Di:
DPDDDDDDDDDDDDDDPPDDDDADWDQDPPPRDTHRDVVVVVVVVVVVVVVVVVCVVVDDDDDDDDDDDDDDDDDDDDDPDDDDDDDD

InterPro domains:
  IPR013087 Zinc finger C2H2-type [PS00028] (110-131)
  IPR013087 Zinc finger C2H2-type [PS00028] (472-492)
  IPR013087 Zinc finger C2H2-type [PS00028] (888-909)
  IPR013087 Zinc finger C2H2-type [PS00028] (1472-1493)
  IPR013087 Zinc finger C2H2-type [PS00028] (1662-1683)
  IPR013087 Zinc finger C2H2-type [PS00028] (1894-1914)
  IPR013087 Zinc finger C2H2-type [PS00028] (2302-2322)
  IPR013087 Zinc finger C2H2-type [PS00028] (2416-2436)
  IPR013087 Zinc finger C2H2-type [PS50157] (108-136)
  IPR013087 Zinc finger C2H2-type [PS50157] (470-497)
  IPR013087 Zinc finger C2H2-type [PS50157] (1470-1498)
  IPR013087 Zinc finger C2H2-type [PS50157] (1892-1919)
  IPR013087 Zinc finger C2H2-type [PS50157] (2025-2053)
  IPR013087 Zinc finger C2H2-type [PS50157] (2054-2082)
  IPR013087 Zinc finger C2H2-type [PS50157] (2300-2327)
  IPR013087 Zinc finger C2H2-type [PS50157] (2328-2356)
  IPR013087 Zinc finger C2H2-type [PS50157] (2414-2436)
  IPR013087 Zinc finger C2H2-type [SM00355] (4-27)
  IPR013087 Zinc finger C2H2-type [SM00355] (108-131)
  IPR013087 Zinc finger C2H2-type [SM00355] (162-185)

Solvent-accessible surface area: 10127 Å² total; per-residue (Å²): 108,134,102,76,119,120,80,140,194,209,130,162,145,145,169,77,135,36,118,184,137,126,111,108,59,80,108,5,153,108,64,109,40,119,18,141,52,73,88,89,32,82,69,34,50,81,85,41,100,99,107,132,153,147,152,62,127,200,97,158,209,180,195,166,172,172,104,195,157,168,158,49,117,46,115,176,94,102,152,148,132,122,93,54,134,111,121,107

Radius of gyration: 22.55 Å; Cα contacts (8 Å, |Δi|>4): 36; chains: 1; bounding box: 67×51×30 Å

GO terms:
  GO:0005515 protein binding (F, IPI)
  GO:0005654 nucleoplasm (C, IDA)
  GO:0005634 nucleus (C, EXP)